Protein 8CEJ (pdb70)

Nearest PDB structures (foldseek):
  8cej-assembly1_A  TM=1.002E+00  e=1.062E-87  Clostridium kluyveri
  5j78-assembly1_D  TM=9.668E-01  e=7.598E-51  Parageobacillus thermoglucosidasius
  3k9d-assembly2_D  TM=9.481E-01  e=7.884E-47  Listeria monocytogenes
  3my7-assembly1_A  TM=9.091E-01  e=6.651E-41  Vibrio parahaemolyticus RIMD 2210633
  3my7-assembly2_B  TM=9.065E-01  e=4.786E-40  Vibrio parahaemolyticus RIMD 2210633

Radius of gyration: 41.19 Å; Cα contacts (8 Å, |Δi|>4): 4162; chains: 4; bounding box: 90×141×140 Å

Secondary structure (DSSP, 8-state):
--HHHHHHHHHHHHHHHTT--HHHHHHHHHHHHHHHHHTHHHHHHHHHHHHT-S-HHHHHHHHHHHHHHHHHHHTT---SEEEEEEGGGTEEEEEEE--EEEEE--SSSTTHHHHHHHHHHHHTT-EEEEE--GGGHHHHHHHHHHHHHHHHHTTPPTTSEEE--S--HHHHHHHHHHSSEEEE-S-HHHHHHHTTSSS-EEE-----BEEEE-TTS-HHHHHHHHHHHHSGGGGT-TTSB-EEEEEGGGHHHHHHHHHHTTEEEE--HHHHHHHHHHHEETTEE-GGGTT--HHHHHHHHT----TT--EEEEE-SSSGGG-GGGS---SSEEEEEEESSHHHHHHHHHHHHHHTTTTSEEEEE-S-HHHHHHHHHHS--SEEEESS-GGGGG--TTS-SPP-S-B--TTTTT-S-SSB--GGGGEEEEE-----SSPPPP-HHHHH-/--HHHHHHHHHHHHHHHTT--HHHHHHHHHHHHHHHHHTHHHHHHHHHHHHT-S-HHHHHHHHHHHHHHHHHHHTT---SEEEEEETTTTEEEEEEE--EEEEE--SSSTTHHHHHHHHHHHHTT-EEEEE--GGGHHHHHHHHHHHHHHHHHTTPPTTSEEE-SS--HHHHHHHHHTSSEEEE-S-HHHHHHHTTSSS-EEE-----BEEEE-TTS-HHHHHHHHHHHHHGGGGTSTTSB-EEEEEGGGHHHHHHHHHHTTEEEE--HHHHHHHHHHHEETTEEPGGGTT--HHHHHHHHT----TT--EEEEE-SSSGGG-GGGS--SSSEEEEEEESSHHHHHHHHHHHHHHTTTTSEEEEE-S-HHHHHHHHHHSS-SEEEESS-GGGGG--TTS-SPP-S-B--TTTTT-S-SSB--GGGGEEEEE------SPPPP-HHHHH-/--HHHHHHHHHHHHHHHTT--HHHHHHHHHHHHHHHHHTHHHHHHHHHHHHT-S-HHHHHHHHHHHHHHHHHHHTT---SEEEEEETTTTEEEEEEE--EEEEE--SSSTTHHHHHHHHHHHHTT-EEEEE--GGGHHHHHHHHHHHHHHHHHTTPPTTSEEE-SS--HHHHHHHHHHSSEEEE-S-HHHHHHHTTSSS-EEE-PPP-BEEEEPTTS-HHHHHHHHHHHHHGGGG--TTSB-EEEEESTTHHHHHHHHHHTTEEEE--HHHHHHHHHHHEETTEE-GGGTT--HHHHHHHHT----TT--EEEEE-S-SGGG-GGGS--SSSEEEEEEESSHHHHHHHHHHHHTTTTTTSEEEEE-S-HHHHHHHHHHS--SEEEESS-GGGGG--TTS-SPP-S-B--TTTTT-S-SSB--GGGSEEEEE-----TTPPPP-HHHHH-/--HHHHHHHHHHHHHHHHT--HHHHHHHHHHHHHHHHHTHHHHHHHHHHHH--S-HHHHHHHHHHHHHHHHHHHTT---SEEEEEETTTTEEEEEEE--EEEEE--SSSTTHHHHHHHHHHHHTT-EEEEE--GGGHHHHHHHHHHHHHHHHHTTPPTTSEEE-SS--HHHHHHHHHHSSEEEE-S-HHHHHHHTTSSS-EEE-----EEEEE-TTS-HHHHHHHHHHHHSGGGGT-TTSEEEEEEEGGGHHHHHHHHHHTTEEEE--HHHHHHHHHHHEETTEE-GGGTT--HHHHHHHHT----TT--EEEEE-S-SGGG-GGGS---SSEEEEEEESSHHHHHHHHHHHHHHTTTTSEEEEE-S-HHHHHHHHHHS--SEEEESS-GGGGG--TTS-SPP-S-B--TTTTT-S-SSB--GGGGEEEEEEE---SSPPPP-HHHHH-

Organism: Clostridium kluyveri (strain ATCC 8527 / DSM 555 / NBRC 12016 / NCIMB 10680 / K1) (NCBI:txid431943)

Foldseek 3Di:
DALVVLQVLQQVQLVVLLPDALVRLLVLLLLLLVLLLVCQQVLLVCLCVQLVFFDSVLSNVVSNFQSVQQSVQLNPQHAHAFRDDDVVQQKTKTWAFLEEEEEEEESLNLQSALSQVLSLRSSNSHAYEYEYDQSRLVSNVVSLVSSQVVCVVVVRRPSSYHYDRDDDPVRSLVNLLSTQEYEYEYALVSQVSNVVSPHHYFYAFAAQAEEEEAPPFDLLLVLQQLLCQCLRRQQQQRQHYAAYAYAPVCQVVNVVSNVVNAEAEDEDPVLLVLLQVQQDDPLHGDPVAQNHAPVVSCVSSVHDDDPRHRAYEYEAPAAAPSGSSLERGNGRYYYYHHDHHLVVSLVSLQRSVVNGHFQAEYEYEDPDVVSVVVSVVPGRYLYYHYSHGSSCLQPDPPDDANHASGQHRPVSRPGPDSGHDGSVVRIDMDIPRDDDDPDDDADPVRVVD/DALVVLQVLQQVQLVVLLPDDLVLLLVLLLLLLVLLLVCQLVLLVLLCVLLVFFDSVLSNVVSNFQSVQQSVVCNPADAAAFGDDDVVQQKTKTWAFLEEEEEEEESLNLQSALSQVLSLRSSNSYAYEYEYDQSRQPSNVVSLVSSVVSCVVSPRDPSSYHYDHPADPVRSLVNLLSTREYEFEYDLVRVVSNVVNPHHYFAAFAAQAEEEEDPPFPLLLVLQQLLCQLLRRQQQARQHYAAYEYAPVCQVVNVVSNVVNQEDEDDDPVLLVLLQVQQDPPLHGDPVQQNHAPVVSCVSSVHDDDPRHRAYEYEACAAAPSGSSLERGNGRYYYYHYDNDLVVSLVSQQRSVVRGHFQAEYEYEDPPVVSQVVSVVPGRYLYYHYSHHSSCLQDDPPDDANHGSGAHRPVSRPGPDSGHDGSVVRIDIDMDGDDDPPDDDDDPVRPVD/DALVVLQVLQQVQLVVLLPDALVLLLVLLLLLLVLLLVCQQVLLVLLCVQLVFFDSVLSNVVSNFQSVQQNVQCNPQHQAAWRDDDVVQQKTKTWAFQEEEEEEEESLNLQSALSQVLSLRSSNSYAYEYEYDPSRQVSNVVSQVSSQVSCVVSVRDPSSYHYDPPRDPVRSLVNLLSTAEYEFEYDLVSVVSNVVNPHHYFAAFAAQAAEEEDPPFPLLLVLLQLLCQLLRRQQQFRQHHQAYAYAPVCQVVNVVSNVVVQEDEDDDPVLLVLLQVQQDDPLHGDPVQQNHAPVVSCVNSVHDDDPRHRAYEYEAPAAAPSGSSLERGNGRYYYYHYDHDLVVSLVRQQNSVVRGHFQAEYEYEDPPVVSVVVNVVPGRYLYYHYSHRSSCQQHDPPDDANHASGAHRPVSRVGPDSGHDGSVVRIDMDMDGDDDPVDDDADPVRPVD/DALVVLQVLQQVLLVVLLPDALVLLLVLLLLLLVLLLVCQQVLLVVLCVLLVFFDSVLSNVVSNFQSVQQNVQCNPAHAAAWGDDDVVQQKTKTWAFLEEEEEEEESLNLQSALSQVLSLRSSNSYAYEYEYDLSRLVSNVVSQVSSVVVCVVSVRDPSSYHYDSDDDPVSSLVNLLSGQEYEYEYALVSVVSNVVNPHHYFYAFAAQAEEEEDPPFPLLLVLVQLLCQLLRRQQQARQHYQEYAYAPVCQVVNVVSNVVVQEAEDEPVVLVVLLQVQQDDVLHGDPVAQNHAPVVSCVSSVHDDDDRRSAYEYAACAAAPSGSSLERGNGRYYYYHYDHDLVVSLVRLQRSVVNGHFQAEYEYEDPDVVSVVVSVVPGRYLYYHYSHGSSCLQDDPPDDANHASGQHRPVSRPGPDSGHDGSVVRIDMDMDHDDDDPDDDQDPVRVVD

Solvent-accessible surface area: 74705 Å² total; per-residue (Å²): 136,53,8,147,82,14,12,104,94,0,79,82,2,21,164,119,0,77,92,42,40,15,119,95,0,20,81,4,0,109,16,0,2,122,10,0,98,80,39,0,89,71,0,0,87,61,0,15,47,31,7,81,24,10,42,68,83,25,6,20,50,6,3,54,58,26,2,26,5,7,43,79,46,6,84,108,74,106,1,25,24,102,48,115,123,26,109,131,158,18,22,20,24,22,0,85,19,47,10,1,0,0,0,11,6,12,26,17,17,2,6,2,0,0,0,4,0,0,0,6,0,0,0,0,26,0,0,0,0,0,4,7,59,86,138,0,78,132,1,0,24,45,0,3,111,40,0,50,41,40,5,172,153,82,60,15,21,142,47,1,3,13,40,13,125,58,30,72,200,134,19,10,103,63,0,3,71,35,0,37,0,0,0,0,12,26,48,50,57,74,6,118,30,0,80,73,11,80,93,88,5,27,1,15,7,56,0,0,0,1,0,3,0,10,67,68,19,81,17,65,83,1,0,76,14,0,3,69,0,0,68,42,0,20,0,4,19,44,2,0,1,2,1,1,0,0,0,45,131,39,18,66,74,1,16,21,12,0,34,59,26,23,7,22,44,8,71,8,118,73,14,4,71,90,0,23,52,9,0,12,83,158,31,131,30,18,87,88,0,25,1,50,32,11,53,29,0,1,91,50,3,40,8,106,12,28,24,42,24,90,0,0,0,0,66,9,136,15,26,5,141,150,4,28,0,1,39,24,1,43,0,2,0,0,1,2,10,99,2,106,83,24,112,71,0,2,93,17,0,40,38,0,2,120,59,36,5,21,0,1,0,1,2,1,1,2,121,66,77,146,29,22,170,92,0,37,114,59,9,12,20,29,8,34,0,50,46,38,24,1,27,26,0,2,2,21,128,133,31,80,53,55,17,0,12,2,8,0,0,4,95,121,13,149,12,66,25,57,82,8,2,7,17,94,18,0,13,69,66,40,145,79,44,145,182,73,175,156,70,175,136,70,60,172,138,118,99,182,110,152,49,15,135,91,14,12,105,93,0,87,87,0,19,156,112,0,67,89,40,48,19,118,89,0,23,80,4,0,102,20,0,2,116,12,0,99,80,45,0,82,64,0,1,103,52,1,20,74,27,7,85,24,10,33,73,91,22,5,19,50,7,2,55,49,24,2,22,8,7,44,88,40,7,81,101,68,122,0,27,25,101,44,113,116,38,105,130,161,18,29,17,19,21,0,92,14,44,10,1,0,0,0,8,6,11,25,18,21,3,6,1,0,0,0,6,1,0,0,8,0,0,0,0,24,0,0,0,0,0,4,3,57,77,139,0,72,136,2,0,20,41,0,2,102,40,0,49,48,45,4,132,149,83,60,12,21,106,49,2,2,13,43,18,117,52,24,68,205,144,23,10,116,71,1,2,62,39,0,50,0,0,0,0,13,30,44,78,50,78,8,151,32,0,79,77,14,74,97,87,6,25,1,19,7,56,1,0,0,2,0,4,0,9,83,67,14,78,17,63,90,1,0,81,20,0,4,67,0,0,71,42,0,20,0,4,19,45,3,0,1,1,0,0,0,0,0,42,128,29,13,57,84,1,14,23,11,1,37,59,22,22,7,22,42,7,60,9,136,99,20,4,79,102,0,21,53,8,0,11,108,152,32,153,41,14,78,97,0,24,1,47,33,11,47,36,0,0,83,31,1,36,10,110,10,41,67,62,26,96,0,0,0,0,69,11,126,13,30,4,154,151,2,28,0,0,42,31,0,43,0,2,0,0,0,2,13,85,2,95,76,24,93,62,0,4,100,15,0,59,38,0,2,121,70,48,3,18,0,0,0,2,3,1,2,1,115,63,86,133,27,26,168,76,1,40,109,62,10,9,18,29,8,32,0,46,47,38,22,1,21,24,0,2,1,22,129,140,33,76,54,52,15,0,14,1,9,0,0,3,84,108,8,188,12,66,26,58,69,7,4,7,30,94,14,0,12,72,60,37,144,89,30,148,178,69,173,159,71,176,134,63,49,162,119,122,96,191,109,140,67,4,139,94,16,5,85,90,0,92,84,1,16,155,115,0,64,90,42,49,16,114,95,0,18,79,4,0,100,19,0,1,121,10,0,98,84,42,0,80,74,0,1,95,46,1,22,86,34,5,76,26,11,40,77,108,22,5,20,50,7,3,57,52,23,2,22,7,7,41,87,42,4,82,100,76,101,0,26,25,103,46,110,116,43,99,141,161,18,28,14,22,24,0,96,16,43,10,2,0,0,0,8,7,13,28,19,21,2,6,0,0,0,0,5,0,0,0,7,0,0,0,0,25,0,0,0,0,0,6,5,64,74,144,0,76,139,1,0,22,38,0,4,103,36,0,52,54,51,5,160,158,76,58,13,23,126,50,2,3,14,29,9,127,73,26,55,193,144,23,6,116,68,0,4,68,36,0,47,0,0,0,0,12,29,45,79,47,75,9,155,32,0,80,74,12,78,94,83,7,26,1,16,5,63,1,0,0,1,0,3,0,8,80,70,15,80,18,64,86,1,0,80,16,0,5,66,0,0,71,43,0,19,0,3,19,45,3,0,1,0,0,0,0,0,0,40,128,30,10,59,70,2,15,22,10,1,36,61,24,22,9,21,41,7,66,11,108,109,19,1,78,79,0,23,51,2,0,12,89,156,26,141,47,15,83,110,0,24,1,52,34,12,56,42,0,1,89,33,1,38,7,119,5,41,71,68,24,99,0,0,0,0,67,11,123,12,29,8,145,148,5,25,0,0,24,26,0,43,0,2,0,0,0,1,13,86,3,94,76,24,93,66,0,6,94,18,0,45,37,0,3,130,64,49,3,22,0,0,0,1,2,1,1,1,114,68,79,135,34,21,170,87,1,37,109,59,11,10,19,28,10,31,1,45,42,43,25,0,25,26,0,3,2,22,123,138,36,77,52,52,14,0,13,2,13,0,0,4,96,111,7,189,12,64,27,57,71,6,3,9,22,106,21,0,10,74,52,38,142,87,32,145,186,61,181,156,68,180,135,72,56,169,147,119,96,189,108,141,59,11,152,98,12,14,96,71,0,85,74,2,20,137,118,0,61,92,46,44,20,126,91,0,21,81,3,0,102,17,0,1,120,12,0,99,80,38,0,86,71,0,0,88,58,1,21,48,33,7,77,23,10,44,66,100,20,7,22,49,8,2,54,56,27,4,25,5,7,46,74,41,5,88,101,65,116,0,26,24,107,49,128,117,38,100,142,161,18,26,17,25,20,0,101,22,54,7,1,0,0,0,10,6,12,24,16,25,2,6,2,0,0,0,3,0,0,0,5,0,0,0,0,24,0,0,0,0,0,6,5,57,89,136,0,59,136,2,0,30,43,0,4,111,36,0,50,43,46,6,171,154,83,58,12,21,147,61,2,3,12,33,14,98,73,27,67,189,118,24,6,90,63,2,2,72,33,0,41,1,0,0,0,14,28,48,69,56,76,7,153,28,0,79,79,11,80,88,86,5,33,1,14,7,56,0,0,0,2,0,2,0,11,109,68,19,86,17,60,85,1,0,80,14,0,4,66,0,0,62,44,0,20,0,2,19,44,2,0,1,0,1,0,0,0,5,43,144,33,12,65,76,1,14,22,12,2,34,52,28,25,8,20,43,7,66,11,66,100,20,0,75,85,0,15,55,11,0,12,105,153,31,152,43,16,78,109,0,27,1,49,33,12,49,34,0,0,85,43,1,35,9,121,5,45,73,35,17,93,0,0,1,0,55,10,119,13,26,5,142,151,1,24,0,1,42,24,0,43,0,2,0,0,1,2,11,106,8,118,79,31,109,57,0,0,88,14,0,45,38,0,2,121,58,47,3,20,0,1,0,0,3,1,1,2,120,71,78,139,29,23,168,83,0,37,117,55,11,12,20,27,6,36,1,45,46,39,22,1,25,26,0,2,3,21,128,134,33,78,49,47,16,0,14,1,9,1,0,4,84,111,10,181,12,63,24,56,67,6,1,7,27,74,18,0,12,66,62,38,141,75,62,141,197,68,184,159,68,176,132,71,57,171,127,120,98,188,90

Sequence (1796 aa):
VSIKELIEKAKVAQKKLEAYSQEQVDVLVKALGKVVYDNAEMFAKEAVEETEMGVYEDKVAKCHLKSGAIWNHIKDKKTVGIIKEEPERALVYVAKPKGVVAATTPITNPVVTPMCNAMAAIKGRNTIIVAPHPKAKKVSAHTVELMNAELKKLGAPENIIQIVEAPSREAAKELMESADVVIATGGAGRVKAAYSSGRPAYGVGPGNSQVIVDKGYDYNKAAQDIITGRKYDNGIICSSEQSVIAPAEDYDKVIAAFVENGAFYVEDEETVEKFRSTLFKDGKINSKIIGKSVQIIADLAGVKVPEGTKVIVLKGKGAGEKDVLCKEKMCPVLVALKYDTFEEAVEIAMANYMYEGAGHTAGIHSDNDENIRYAGTVLPISRLVVNQPATTAGGSFNNGFNPTTTLGCGSWGRNSISENLTYEHLINVSRIGYFNKEAKVPSYEEIWGVSIKELIEKAKVAQKKLEAYSQEQVDVLVKALGKVVYDNAEMFAKEAVEETEMGVYEDKVAKCHLKSGAIWNHIKDKKTVGIIKEEPERALVYVAKPKGVVAATTPITNPVVTPMCNAMAAIKGRNTIIVAPHPKAKKVSAHTVELMNAELKKLGAPENIIQIVEAPSREAAKELMESADVVIATGGAGRVKAAYSSGRPAYGVGPGNSQVIVDKGYDYNKAAQDIITGRKYDNGIICSSEQSVIAPAEDYDKVIAAFVENGAFYVEDEETVEKFRSTLFKDGKINSKIIGKSVQIIADLAGVKVPEGTKVIVLKGKGAGEKDVLCKEKMCPVLVALKYDTFEEAVEIAMANYMYEGAGHTAGIHSDNDENIRYAGTVLPISRLVVNQPATTAGGSFNNGFNPTTTLGCGSWGRNSISENLTYEHLINVSRIGYFNKEAKVPSYEEIWGVSIKELIEKAKVAQKKLEAYSQEQVDVLVKALGKVVYDNAEMFAKEAVEETEMGVYEDKVAKCHLKSGAIWNHIKDKKTVGIIKEEPERALVYVAKPKGVVAATTPITNPVVTPMCNAMAAIKGRNTIIVAPHPKAKKVSAHTVELMNAELKKLGAPENIIQIVEAPSREAAKELMESADVVIATGGAGRVKAAYSSGRPAYGVGPGNSQVIVDKGYDYNKAAQDIITGRKYDNGIICSSEQSVIAPAEDYDKVIAAFVENGAFYVEDEETVEKFRSTLFKDGKINSKIIGKSVQIIADLAGVKVPEGTKVIVLKGKGAGEKDVLCKEKMCPVLVALKYDTFEEAVEIAMANYMYEGAGHTAGIHSDNDENIRYAGTVLPISRLVVNQPATTAGGSFNNGFNPTTTLGCGSWGRNSISENLTYEHLINVSRIGYFNKEAKVPSYEEIWGVSIKELIEKAKVAQKKLEAYSQEQVDVLVKALGKVVYDNAEMFAKEAVEETEMGVYEDKVAKCHLKSGAIWNHIKDKKTVGIIKEEPERALVYVAKPKGVVAATTPITNPVVTPMCNAMAAIKGRNTIIVAPHPKAKKVSAHTVELMNAELKKLGAPENIIQIVEAPSREAAKELMESADVVIATGGAGRVKAAYSSGRPAYGVGPGNSQVIVDKGYDYNKAAQDIITGRKYDNGIICSSEQSVIAPAEDYDKVIAAFVENGAFYVEDEETVEKFRSTLFKDGKINSKIIGKSVQIIADLAGVKVPEGTKVIVLKGKGAGEKDVLCKEKMCPVLVALKYDTFEEAVEIAMANYMYEGAGHTAGIHSDNDENIRYAGTVLPISRLVVNQPATTAGGSFNNGFNPTTTLGCGSWGRNSISENLTYEHLINVSRIGYFNKEAKVPSYEEIWG

InterPro domains:
  IPR015590 Aldehyde dehydrogenase domain [PF00171] (3-265)
  IPR016161 Aldehyde/histidinol dehydrogenase [SSF53720] (6-435)
  IPR016162 Aldehyde dehydrogenase, N-terminal [G3DSA:3.40.605.10] (8-436)
  IPR016163 Aldehyde dehydrogenase, C-terminal [G3DSA:3.40.309.10] (214-398)

B-factor: mean 29.88, std 12.57, range [17.03, 198.78]

Structure (mmCIF, N/CA/C/O backbone):
data_8CEJ
#
_entry.id   8CEJ
#
_cell.length_a   141.890
_cell.length_b   190.650
_cell.length_c   190.330
_cell.angle_alpha   90.00
_cell.angle_beta   90.00
_cell.angle_gamma   90.00
#
_symmetry.space_group_name_H-M   'I 2 2 2'
#
loop_
_entity.id
_entity.type
_entity.pdbx_description
1 polymer 'Succinate-semialdehyde dehydrogenase (acetylating)'
2 non-polymer '(2E)-2-METHYLBUT-2-ENEDIOIC ACID'
3 non-polymer 'Mesaconyl Coenzme A'
4 water water
#
loop_
_atom_site.group_PDB
_atom_site.id
_atom_site.type_symbol
_atom_site.label_atom_id
_atom_site.label_alt_id
_atom_site.label_comp_id
_atom_site.label_asym_id
_atom_site.label_entity_id
_atom_site.label_seq_id
_atom_site.pdbx_PDB_ins_code
_atom_site.Cartn_x
_atom_site.Cartn_y
_atom_site.Cartn_z
_atom_site.occupancy
_atom_site.B_iso_or_equiv
_atom_site.auth_seq_id
_atom_site.auth_comp_id
_atom_site.auth_asym_id
_atom_site.auth_atom_id
_atom_site.pdbx_PDB_model_num
ATOM 1 N N . VAL A 1 5 ? -96.599 -59.510 -95.272 1.00 53.59 5 VAL A N 1
ATOM 2 C CA . VAL A 1 5 ? -95.945 -58.520 -96.118 1.00 50.85 5 VAL A CA 1
ATOM 3 C C . VAL A 1 5 ? -94.433 -58.703 -96.070 1.00 49.03 5 VAL A C 1
ATOM 4 O O . VAL A 1 5 ? -93.789 -58.372 -95.073 1.00 48.12 5 VAL A O 1
ATOM 8 N N . SER A 1 6 ? -93.870 -59.231 -97.152 1.00 48.47 6 SER A N 1
ATOM 9 C CA . SER A 1 6 ? -92.436 -59.457 -97.210 1.00 45.33 6 SER A CA 1
ATOM 10 C C . SER A 1 6 ? -91.695 -58.135 -97.407 1.00 43.99 6 SER A C 1
ATOM 11 O O . SER A 1 6 ? -92.286 -57.090 -97.700 1.00 44.56 6 SER A O 1
ATOM 14 N N . ILE A 1 7 ? -90.373 -58.195 -97.243 1.00 40.13 7 ILE A N 1
ATOM 15 C CA . ILE A 1 7 ? -89.552 -56.994 -97.352 1.00 37.59 7 ILE A CA 1
ATOM 16 C C . ILE A 1 7 ? -89.545 -56.474 -98.784 1.00 38.13 7 ILE A C 1
ATOM 17 O O . ILE A 1 7 ? -89.523 -55.259 -99.017 1.00 38.40 7 ILE A O 1
ATOM 22 N N . LYS A 1 8 ? -89.569 -57.379 -99.767 1.00 39.58 8 LYS A N 1
ATOM 23 C CA . LYS A 1 8 ? -89.613 -56.949 -101.161 1.00 39.23 8 LYS A CA 1
ATOM 24 C C . LYS A 1 8 ? -90.886 -56.173 -101.468 1.00 42.77 8 LYS A C 1
ATOM 25 O O . LYS A 1 8 ? -90.883 -55.292 -102.336 1.00 42.25 8 LYS A O 1
ATOM 31 N N . GLU A 1 9 ? -91.981 -56.481 -100.769 1.00 48.17 9 GLU A N 1
ATOM 32 C CA . GLU A 1 9 ? -93.208 -55.713 -100.948 1.00 48.11 9 GLU A CA 1
ATOM 33 C C . GLU A 1 9 ? -93.088 -54.332 -100.316 1.00 47.52 9 GLU A C 1
ATOM 34 O O . GLU A 1 9 ? -93.527 -53.335 -100.901 1.00 47.67 9 GLU A O 1
ATOM 40 N N . LEU A 1 10 ? -92.495 -54.256 -99.122 1.00 42.31 10 LEU A N 1
ATOM 41 C CA . LEU A 1 10 ? -92.307 -52.966 -98.466 1.00 39.44 10 LEU A CA 1
ATOM 42 C C . LEU A 1 10 ? -91.405 -52.056 -99.290 1.00 38.66 10 LEU A C 1
ATOM 43 O O . LEU A 1 10 ? -91.643 -50.845 -99.375 1.00 37.24 10 LEU A O 1
ATOM 48 N N . ILE A 1 11 ? -90.366 -52.622 -99.907 1.00 38.69 11 ILE A N 1
ATOM 49 C CA . ILE A 1 11 ? -89.460 -51.825 -100.727 1.00 37.78 11 ILE A CA 1
ATOM 50 C C . ILE A 1 11 ? -90.177 -51.301 -101.965 1.00 39.50 11 ILE A C 1
ATOM 51 O O . ILE A 1 11 ? -90.024 -50.131 -102.338 1.00 38.72 11 ILE A O 1
ATOM 56 N N . GLU A 1 12 ? -90.975 -52.150 -102.616 1.00 39.81 12 GLU A N 1
ATOM 57 C CA . GLU A 1 12 ? -91.678 -51.721 -103.821 1.00 39.12 12 GLU A CA 1
ATOM 58 C C . GLU A 1 12 ? -92.727 -50.662 -103.509 1.00 37.30 12 GLU A C 1
ATOM 59 O O . GLU A 1 12 ? -92.919 -49.724 -104.292 1.00 38.22 12 GLU A O 1
ATOM 65 N N . LYS A 1 13 ? -93.419 -50.792 -102.376 1.00 36.87 13 LYS A N 1
ATOM 66 C CA . LYS A 1 13 ? -94.363 -49.755 -101.978 1.00 35.08 13 LYS A CA 1
ATOM 67 C C . LYS A 1 13 ? -93.651 -48.453 -101.641 1.00 34.10 13 LYS A C 1
ATOM 68 O O . LYS A 1 13 ? -94.195 -47.369 -101.882 1.00 33.48 13 LYS A O 1
ATOM 74 N N . ALA A 1 14 ? -92.438 -48.537 -101.093 1.00 34.32 14 ALA A N 1
ATOM 75 C CA . ALA A 1 14 ? -91.686 -47.337 -100.746 1.00 32.59 14 ALA A CA 1
ATOM 76 C C . ALA A 1 14 ? -91.117 -46.652 -101.982 1.00 32.61 14 ALA A C 1
ATOM 77 O O . ALA A 1 14 ? -91.054 -45.419 -102.035 1.00 32.30 14 ALA A O 1
ATOM 79 N N . LYS A 1 15 ? -90.700 -47.429 -102.983 1.00 33.13 15 LYS A N 1
ATOM 80 C CA . LYS A 1 15 ? -90.163 -46.830 -104.201 1.00 32.02 15 LYS A CA 1
ATOM 81 C C . LYS A 1 15 ? -91.260 -46.156 -105.016 1.00 32.05 15 LYS A C 1
ATOM 82 O O . LYS A 1 15 ? -91.023 -45.120 -105.648 1.00 30.99 15 LYS A O 1
ATOM 88 N N . VAL A 1 16 ? -92.464 -46.731 -105.018 1.00 33.43 16 VAL A N 1
ATOM 89 C CA . VAL A 1 16 ? -93.580 -46.105 -105.719 1.00 31.74 16 VAL A CA 1
ATOM 90 C C . VAL A 1 16 ? -93.982 -44.808 -105.029 1.00 31.41 16 VAL A C 1
ATOM 91 O O . VAL A 1 16 ? -94.219 -43.787 -105.686 1.00 31.83 16 VAL A O 1
ATOM 95 N N . ALA A 1 17 ? -94.057 -44.824 -103.696 1.00 32.94 17 ALA A N 1
ATOM 96 C CA . ALA A 1 17 ? -94.451 -43.627 -102.960 1.00 32.16 17 ALA A CA 1
ATOM 97 C C . ALA A 1 17 ? -93.400 -42.530 -103.078 1.00 31.85 17 ALA A C 1
ATOM 98 O O . ALA A 1 17 ? -93.741 -41.343 -103.139 1.00 31.44 17 ALA A O 1
ATOM 100 N N . GLN A 1 18 ? -92.119 -42.905 -103.108 1.00 30.6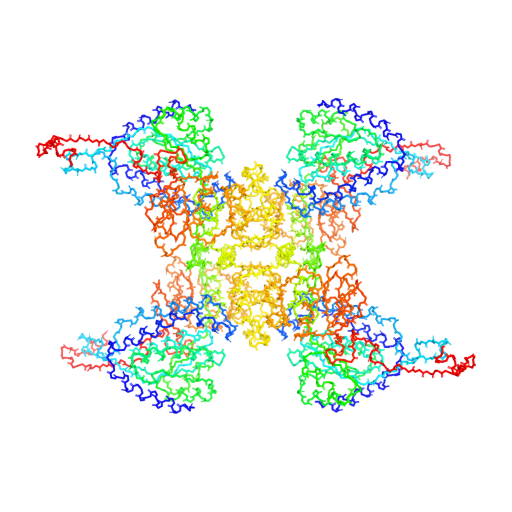6 18 GLN A N 1
ATOM 101 C CA . GLN A 1 18 ? -91.063 -41.904 -103.215 1.00 28.77 18 GLN A CA 1
ATOM 102 C C . GLN A 1 18 ? -91.118 -41.188 -104.557 1.00 29.16 18 GLN A C 1
ATOM 103 O O . GLN A 1 18 ? -90.935 -39.967 -104.622 1.00 29.19 18 GLN A O 1
ATOM 109 N N . LYS A 1 19 ? -91.370 -41.929 -105.638 1.00 29.64 19 LYS A N 1
ATOM 110 C CA . LYS A 1 19 ? -91.511 -41.295 -106.944 1.00 29.45 19 LYS A CA 1
ATOM 111 C C . LYS A 1 19 ? -92.718 -40.367 -106.980 1.00 29.17 19 LYS A C 1
ATOM 112 O O . LYS A 1 19 ? -92.717 -39.374 -107.716 1.00 29.95 19 LYS A O 1
ATOM 118 N N . LYS A 1 20 ? -93.754 -40.673 -106.196 1.00 29.61 20 LYS A N 1
ATOM 119 C CA . LYS A 1 20 ? -94.860 -39.735 -106.036 1.00 29.25 20 LYS A CA 1
ATOM 120 C C . LYS A 1 20 ? -94.451 -38.551 -105.170 1.00 29.78 20 LYS A C 1
ATOM 121 O O . LYS A 1 20 ? -94.779 -37.400 -105.483 1.00 29.17 20 LYS A O 1
ATOM 127 N N . LEU A 1 21 ? -93.733 -38.815 -104.076 1.00 30.19 21 LEU A N 1
ATOM 128 C CA . LEU A 1 21 ? -93.287 -37.751 -103.187 1.00 29.59 21 LEU A CA 1
ATOM 129 C C . LEU A 1 21 ? -92.254 -36.844 -103.843 1.00 29.40 21 LEU A C 1
ATOM 130 O O . LEU A 1 21 ? -92.127 -35.682 -103.443 1.00 29.12 21 LEU A O 1
ATOM 135 N N . GLU A 1 22 ? -91.522 -37.341 -104.843 1.00 28.64 22 GLU A N 1
ATOM 136 C CA . GLU A 1 22 ? -90.500 -36.521 -105.485 1.00 27.48 22 GLU A CA 1
ATOM 137 C C . GLU A 1 22 ? -91.109 -35.323 -106.204 1.00 28.01 22 GLU A C 1
ATOM 138 O O . GLU A 1 22 ? -90.448 -34.290 -106.359 1.00 27.81 22 GLU A O 1
ATOM 144 N N . ALA A 1 23 ? -92.367 -35.433 -106.636 1.00 28.64 23 ALA A N 1
ATOM 145 C CA . ALA A 1 23 ? -93.047 -34.324 -107.296 1.00 27.97 23 ALA A CA 1
ATOM 146 C C . ALA A 1 23 ? -93.472 -33.226 -106.329 1.00 28.34 23 ALA A C 1
ATOM 147 O O . ALA A 1 23 ? -93.992 -32.200 -106.780 1.00 27.49 23 ALA A O 1
ATOM 149 N N . TYR A 1 24 ? -93.268 -33.412 -105.028 1.00 29.18 24 TYR A N 1
ATOM 150 C CA . TYR A 1 24 ? -93.659 -32.409 -104.050 1.00 28.30 24 TYR A CA 1
ATOM 151 C C . TYR A 1 24 ? -92.717 -31.211 -104.091 1.00 28.87 24 TYR A C 1
ATOM 152 O O . TYR A 1 24 ? -91.524 -31.336 -104.382 1.00 28.70 24 TYR A O 1
ATOM 161 N N . SER A 1 25 ? -93.269 -30.041 -103.793 1.00 28.94 25 SER A N 1
ATOM 162 C CA . SER A 1 25 ? -92.490 -28.818 -103.713 1.00 28.11 25 SER A CA 1
ATOM 163 C C . SER A 1 25 ? -91.953 -28.628 -102.298 1.00 28.58 25 SER A C 1
ATOM 164 O O . SER A 1 25 ? -92.274 -29.381 -101.376 1.00 28.88 25 SER A O 1
ATOM 167 N N . GLN A 1 26 ? -91.121 -27.596 -102.133 1.00 28.92 26 GLN A N 1
ATOM 168 C CA . GLN A 1 26 ? -90.571 -27.295 -100.815 1.00 29.57 26 GLN A CA 1
ATOM 169 C C . GLN A 1 26 ? -91.678 -26.995 -99.814 1.00 30.55 26 GLN A C 1
ATOM 170 O O . GLN A 1 26 ? -91.600 -27.403 -98.649 1.00 30.28 26 GLN A O 1
ATOM 176 N N . GLU A 1 27 ? -92.723 -26.292 -100.252 1.00 29.41 27 GLU A N 1
ATOM 177 C CA . GLU A 1 27 ? -93.823 -25.956 -99.354 1.00 29.69 27 GLU A CA 1
ATOM 178 C C . GLU A 1 27 ? -94.661 -27.186 -99.030 1.00 28.94 27 GLU A C 1
ATOM 179 O O . GLU A 1 27 ? -95.005 -27.427 -97.867 1.00 29.94 27 GLU A O 1
ATOM 185 N N . GLN A 1 28 ? -94.998 -27.980 -100.049 1.00 28.01 28 GLN A N 1
ATOM 186 C CA . GLN A 1 28 ? -95.806 -29.175 -99.826 1.00 28.88 28 GLN A CA 1
ATOM 187 C C . GLN A 1 28 ? -95.072 -30.201 -98.973 1.00 29.43 28 GLN A C 1
ATOM 188 O O . GLN A 1 28 ? -95.711 -30.997 -98.275 1.00 30.18 28 GLN A O 1
ATOM 194 N N . VAL A 1 29 ? -93.740 -30.201 -99.016 1.00 29.41 29 VAL A N 1
ATOM 195 C CA . VAL A 1 29 ? -92.969 -31.092 -98.157 1.00 29.09 29 VAL A CA 1
ATOM 196 C C . VAL A 1 29 ? -93.024 -30.614 -96.711 1.00 29.06 29 VAL A C 1
ATOM 197 O O . VAL A 1 29 ? -93.280 -31.399 -95.790 1.00 29.28 29 VAL A O 1
ATOM 201 N N . ASP A 1 30 ? -92.794 -29.315 -96.494 1.00 28.97 30 ASP A N 1
ATOM 202 C CA . ASP A 1 30 ? -92.755 -28.778 -95.137 1.00 28.82 30 ASP A CA 1
ATOM 203 C C . ASP A 1 30 ? -94.087 -28.950 -94.420 1.00 30.25 30 ASP A C 1
ATOM 204 O O . ASP A 1 30 ? -94.118 -29.056 -93.189 1.00 30.87 30 ASP A O 1
ATOM 209 N N . VAL A 1 31 ? -95.193 -28.974 -95.166 1.00 31.83 31 VAL A N 1
ATOM 210 C CA . VAL A 1 31 ? -96.497 -29.196 -94.548 1.00 32.05 31 VAL A CA 1
ATOM 211 C C . VAL A 1 31 ? -96.553 -30.577 -93.907 1.00 32.97 31 VAL A C 1
ATOM 212 O O . VAL A 1 31 ? -97.052 -30.739 -92.787 1.00 33.99 31 VAL A O 1
ATOM 216 N N . LEU A 1 32 ? -96.030 -31.591 -94.600 1.00 31.36 32 LEU A N 1
ATOM 217 C CA . LEU A 1 32 ? -96.054 -32.945 -94.058 1.00 30.39 32 LEU A CA 1
ATOM 218 C C . LEU A 1 32 ? -95.112 -33.083 -92.869 1.00 29.11 32 LEU A C 1
ATOM 219 O O . LEU A 1 32 ? -95.438 -33.763 -91.889 1.00 28.20 32 LEU A O 1
ATOM 224 N N . VAL A 1 33 ? -93.943 -32.444 -92.936 1.00 28.12 33 VAL A N 1
ATOM 225 C CA . VAL A 1 33 ? -92.945 -32.606 -91.884 1.00 27.49 33 VAL A CA 1
ATOM 226 C C . VAL A 1 33 ? -93.416 -31.958 -90.588 1.00 27.05 33 VAL A C 1
ATOM 227 O O . VAL A 1 33 ? -93.187 -32.490 -89.495 1.00 27.80 33 VAL A O 1
ATOM 231 N N . LYS A 1 34 ? -94.086 -30.808 -90.684 1.00 27.89 34 LYS A N 1
ATOM 232 C CA . LYS A 1 34 ? -94.561 -30.132 -89.482 1.00 27.95 34 LYS A CA 1
ATOM 233 C C . LYS A 1 34 ? -95.601 -30.970 -88.750 1.00 28.79 34 LYS A C 1
ATOM 234 O O . LYS A 1 34 ? -95.600 -31.037 -87.515 1.00 29.20 34 LYS A O 1
ATOM 240 N N . ALA A 1 35 ? -96.493 -31.625 -89.497 1.00 28.07 35 ALA A N 1
ATOM 241 C CA . ALA A 1 35 ? -97.538 -32.426 -88.871 1.00 27.33 35 ALA A CA 1
ATOM 242 C C . ALA A 1 35 ? -96.978 -33.686 -88.225 1.00 27.65 35 ALA A C 1
ATOM 243 O O . ALA A 1 35 ? -97.562 -34.197 -87.262 1.00 28.40 35 ALA A O 1
ATOM 245 N N . LEU A 1 36 ? -95.857 -34.203 -88.737 1.00 27.42 36 LEU A N 1
ATOM 246 C CA . LEU A 1 36 ? -95.259 -35.396 -88.145 1.00 27.34 36 LEU A CA 1
ATOM 247 C C . LEU A 1 36 ? -94.778 -35.125 -86.727 1.00 27.14 36 LEU A C 1
ATOM 248 O O . LEU A 1 36 ? -94.991 -35.942 -85.824 1.00 28.38 36 LEU A O 1
ATOM 253 N N . GLY A 1 37 ? -94.122 -33.984 -86.512 1.00 25.07 37 GLY A N 1
ATOM 254 C CA . GLY A 1 37 ? -93.673 -33.639 -85.176 1.00 25.97 37 GLY A CA 1
ATOM 255 C C . GLY A 1 37 ? -94.782 -33.148 -84.274 1.00 27.23 37 GLY A C 1
ATOM 256 O O . GLY A 1 37 ? -94.714 -33.327 -83.054 1.00 27.64 37 GLY A O 1
ATOM 257 N N . LYS A 1 38 ? -95.817 -32.531 -84.847 1.00 27.62 38 LYS A N 1
ATOM 258 C CA . LYS A 1 38 ? -96.900 -32.000 -84.027 1.00 28.38 38 LYS A CA 1
ATOM 259 C C . LYS A 1 38 ? -97.723 -33.117 -83.398 1.00 29.05 38 LYS A C 1
ATOM 260 O O . LYS A 1 38 ? -98.148 -33.005 -82.243 1.00 29.27 38 LYS A O 1
ATOM 266 N N . VAL A 1 39 ? -97.954 -34.206 -84.137 1.00 28.05 39 VAL A N 1
ATOM 267 C CA . VAL A 1 39 ? -98.774 -35.289 -83.602 1.00 29.16 39 VAL A CA 1
ATOM 268 C C . VAL A 1 39 ? -98.036 -36.029 -82.491 1.00 29.22 39 VAL A C 1
ATOM 269 O O . VAL A 1 39 ? -98.666 -36.587 -81.584 1.00 29.21 39 VAL A O 1
ATOM 273 N N . VAL A 1 40 ? -96.701 -36.042 -82.529 1.00 28.05 40 VAL A N 1
ATOM 274 C CA . VAL A 1 40 ? -95.942 -36.621 -81.426 1.00 27.86 40 VAL A CA 1
ATOM 275 C C . VAL A 1 40 ? -95.952 -35.682 -80.230 1.00 27.04 40 VAL A C 1
ATOM 276 O O . VAL A 1 40 ? -95.968 -36.128 -79.076 1.00 26.52 40 VAL A O 1
ATOM 280 N N . TYR A 1 41 ? -95.950 -34.372 -80.481 1.00 28.48 41 TYR A N 1
ATOM 281 C CA . TYR A 1 41 ? -96.062 -33.404 -79.396 1.00 28.36 41 TYR A CA 1
ATOM 282 C C . TYR A 1 41 ? -97.435 -33.482 -78.738 1.00 29.26 41 TYR A C 1
ATOM 283 O O . TYR A 1 41 ? -97.545 -33.476 -77.507 1.00 29.00 41 TYR A O 1
ATOM 292 N N . ASP A 1 42 ? -98.497 -33.562 -79.546 1.00 27.98 42 ASP A N 1
ATOM 293 C CA . ASP A 1 42 ? -99.852 -33.525 -79.007 1.00 28.46 42 ASP A CA 1
ATOM 294 C C . ASP A 1 42 ? -100.258 -34.833 -78.338 1.00 27.83 42 ASP A C 1
ATOM 295 O O . ASP A 1 42 ? -101.206 -34.839 -77.546 1.00 29.09 42 ASP A O 1
ATOM 300 N N . ASN A 1 43 ? -99.572 -35.936 -78.635 1.00 29.61 43 ASN A N 1
ATOM 301 C CA . ASN A 1 43 ? -99.867 -37.231 -78.032 1.00 29.40 43 ASN A CA 1
ATOM 302 C C . ASN A 1 43 ? -98.709 -37.720 -77.169 1.00 28.83 43 ASN A C 1
ATOM 303 O O . ASN A 1 43 ? -98.466 -38.924 -77.071 1.00 29.10 43 ASN A O 1
ATOM 308 N N . ALA A 1 44 ? -97.992 -36.792 -76.532 1.00 27.53 44 ALA A N 1
ATOM 309 C CA . ALA A 1 44 ? -96.800 -37.163 -75.777 1.00 26.64 44 ALA A CA 1
ATOM 310 C C . ALA A 1 44 ? -97.151 -37.964 -74.529 1.00 26.41 44 ALA A C 1
ATOM 311 O O . ALA A 1 44 ? -96.427 -38.897 -74.163 1.00 26.32 44 ALA A O 1
ATOM 313 N N . GLU A 1 45 ? -98.255 -37.617 -73.862 1.00 27.71 45 GLU A N 1
ATOM 314 C CA . GLU A 1 45 ? -98.628 -38.322 -72.639 1.00 27.32 45 GLU A CA 1
ATOM 315 C C . GLU A 1 45 ? -98.988 -39.775 -72.923 1.00 27.17 45 GLU A C 1
ATOM 316 O O . GLU A 1 45 ? -98.658 -40.667 -72.133 1.00 25.99 45 GLU A O 1
ATOM 322 N N . MET A 1 46 ? -99.662 -40.033 -74.045 1.00 27.14 46 MET A N 1
ATOM 323 C CA . MET A 1 46 ? -100.046 -41.402 -74.374 1.00 27.06 46 MET A CA 1
ATOM 324 C C . MET A 1 46 ? -98.842 -42.225 -74.813 1.00 27.27 46 MET A C 1
ATOM 325 O O . MET A 1 46 ? -98.695 -43.383 -74.406 1.00 26.63 46 MET A O 1
ATOM 330 N N . PHE A 1 47 ? -97.971 -41.646 -75.644 1.00 27.32 47 PHE A N 1
ATOM 331 C CA . PHE A 1 47 ? -96.799 -42.376 -76.117 1.00 26.22 47 PHE A CA 1
ATOM 332 C C . PHE A 1 47 ? -95.843 -42.697 -74.976 1.00 25.13 47 PHE A C 1
ATOM 333 O O . PHE A 1 47 ? -95.280 -43.796 -74.923 1.00 25.74 47 PHE A O 1
ATOM 341 N N . ALA A 1 48 ? -95.648 -41.753 -74.053 1.00 26.74 48 ALA A N 1
ATOM 342 C CA . ALA A 1 48 ? -94.702 -41.973 -72.965 1.00 26.08 48 ALA A CA 1
ATOM 343 C C . ALA A 1 48 ? -95.200 -43.041 -72.001 1.00 26.27 48 ALA A C 1
ATOM 344 O O . ALA A 1 48 ? -94.408 -43.842 -71.491 1.00 26.07 48 ALA A O 1
ATOM 346 N N . LYS A 1 49 ? -96.508 -43.070 -71.734 1.00 25.72 49 LYS A N 1
ATOM 347 C CA . LYS A 1 49 ? -97.048 -44.091 -70.843 1.00 25.01 49 LYS A CA 1
ATOM 348 C C . LYS A 1 49 ? -96.916 -45.481 -71.453 1.00 25.44 49 LYS A C 1
ATOM 349 O O . LYS A 1 49 ? -96.619 -46.450 -70.746 1.00 25.73 49 LYS A O 1
ATOM 355 N N . GLU A 1 50 ? -97.124 -45.597 -72.766 1.00 27.47 50 GLU A N 1
ATOM 356 C CA . GLU A 1 50 ? -97.017 -46.898 -73.417 1.00 26.95 50 GLU A CA 1
ATOM 357 C C . GLU A 1 50 ? -95.564 -47.335 -73.553 1.00 26.24 50 GLU A C 1
ATOM 358 O O . GLU A 1 50 ? -95.250 -48.518 -73.381 1.00 26.35 50 GLU A O 1
ATOM 364 N N . ALA A 1 51 ? -94.665 -46.397 -73.862 1.00 26.40 51 ALA A N 1
ATOM 365 C CA . ALA A 1 51 ? -93.262 -46.752 -74.052 1.00 25.51 51 ALA A CA 1
ATOM 366 C C . ALA A 1 51 ? -92.621 -47.211 -72.748 1.00 24.74 51 ALA A C 1
ATOM 367 O O . ALA A 1 51 ? -91.818 -48.151 -72.743 1.00 25.17 51 ALA A O 1
ATOM 369 N N . VAL A 1 52 ? -92.962 -46.561 -71.634 1.00 25.60 52 VAL A N 1
ATOM 370 C CA . VAL A 1 52 ? -92.393 -46.947 -70.346 1.00 25.49 52 VAL A CA 1
ATOM 371 C C . VAL A 1 52 ? -92.897 -48.323 -69.928 1.00 26.22 52 VAL A C 1
ATOM 372 O O . VAL A 1 52 ? -92.121 -49.173 -69.474 1.00 25.46 52 VAL A O 1
ATOM 376 N N . GLU A 1 53 ? -94.195 -48.574 -70.087 1.00 24.99 53 GLU A N 1
ATOM 377 C CA . GLU A 1 53 ? -94.788 -49.805 -69.584 1.00 25.09 53 GLU A CA 1
ATOM 378 C C . GLU A 1 53 ? -94.646 -50.980 -70.543 1.00 25.54 53 GLU A C 1
ATOM 379 O O . GLU A 1 53 ? -94.925 -52.115 -70.144 1.00 28.59 53 GLU A O 1
ATOM 385 N N . GLU A 1 54 ? -94.213 -50.745 -71.782 1.00 26.01 54 GLU A N 1
ATOM 386 C CA . GLU A 1 54 ? -93.900 -51.815 -72.725 1.00 26.27 54 GLU A CA 1
ATOM 387 C C . GLU A 1 54 ? -92.427 -52.200 -72.704 1.00 25.49 54 GLU A C 1
ATOM 388 O O . GLU A 1 54 ? -92.095 -53.387 -72.633 1.00 26.33 54 GLU A O 1
ATOM 394 N N . THR A 1 55 ? -91.532 -51.216 -72.781 1.00 26.77 55 THR A N 1
ATOM 395 C CA . THR A 1 55 ? -90.102 -51.479 -72.715 1.00 26.33 55 THR A CA 1
ATOM 396 C C . THR A 1 55 ? -89.615 -51.728 -71.295 1.00 27.07 55 THR A C 1
ATOM 397 O O . THR A 1 55 ? -88.462 -52.136 -71.118 1.00 26.80 55 THR A O 1
ATOM 401 N N . GLU A 1 56 ? -90.463 -51.487 -70.291 1.00 25.52 56 GLU A N 1
ATOM 402 C CA . GLU A 1 56 ? -90.133 -51.709 -68.882 1.00 26.30 56 GLU A CA 1
ATOM 403 C C . GLU A 1 56 ? -88.893 -50.931 -68.452 1.00 25.18 56 GLU A C 1
ATOM 404 O O . GLU A 1 56 ? -88.128 -51.386 -67.599 1.00 25.93 56 GLU A O 1
ATOM 410 N N . MET A 1 57 ? -88.685 -49.752 -69.031 1.00 23.86 57 MET A N 1
ATOM 411 C CA . MET A 1 57 ? -87.546 -48.923 -68.674 1.00 23.33 57 MET A CA 1
ATOM 412 C C . MET A 1 57 ? -87.880 -47.466 -68.954 1.00 23.78 57 MET A C 1
ATOM 413 O O . MET A 1 57 ? -88.656 -47.155 -69.861 1.00 23.82 57 MET A O 1
ATOM 418 N N . GLY A 1 58 ? -87.292 -46.579 -68.160 1.00 24.54 58 GLY A N 1
ATOM 419 C CA . GLY A 1 58 ? -87.459 -45.153 -68.338 1.00 24.29 58 GLY A CA 1
ATOM 420 C C . GLY A 1 58 ? -88.469 -44.558 -67.372 1.00 24.49 58 GLY A C 1
ATOM 421 O O . GLY A 1 58 ? -89.139 -45.250 -66.601 1.00 25.27 58 GLY A O 1
ATOM 422 N N . VAL A 1 59 ? -88.571 -43.232 -67.429 1.00 25.32 59 VAL A N 1
ATOM 423 C CA . VAL A 1 59 ? -89.474 -42.463 -66.582 1.00 24.99 59 VAL A CA 1
ATOM 424 C C . VAL A 1 59 ? -90.544 -41.831 -67.461 1.00 25.31 59 VAL A C 1
ATOM 425 O O . VAL A 1 59 ? -90.249 -41.324 -68.550 1.00 24.48 59 VAL A O 1
ATOM 429 N N . TYR A 1 60 ? -91.789 -41.863 -66.982 1.00 25.54 60 TYR A N 1
ATOM 430 C CA . TYR A 1 60 ? -92.912 -41.368 -67.772 1.00 25.32 60 TYR A CA 1
ATOM 431 C C . TYR A 1 60 ? -92.784 -39.875 -68.052 1.00 26.12 60 TYR A C 1
ATOM 432 O O . TYR A 1 60 ? -92.925 -39.434 -69.198 1.00 25.64 60 TYR A O 1
ATOM 441 N N . GLU A 1 61 ? -92.524 -39.079 -67.012 1.00 25.96 61 GLU A N 1
ATOM 442 C CA . GLU A 1 61 ? -92.437 -37.633 -67.193 1.00 24.35 61 GLU A CA 1
ATOM 443 C C . GLU A 1 61 ? -91.255 -37.243 -68.070 1.00 23.69 61 GLU A C 1
ATOM 444 O O . GLU A 1 61 ? -91.341 -36.267 -68.823 1.00 24.72 61 GLU A O 1
ATOM 450 N N . ASP A 1 62 ? -90.151 -37.988 -67.991 1.00 23.94 62 ASP A N 1
ATOM 451 C CA . ASP A 1 62 ? -88.984 -37.661 -68.801 1.00 24.24 62 ASP A CA 1
ATOM 452 C C . ASP A 1 62 ? -89.220 -37.957 -70.277 1.00 24.50 62 ASP A C 1
ATOM 453 O O . ASP A 1 62 ? -88.703 -37.239 -71.140 1.00 24.43 62 ASP A O 1
ATOM 458 N N . LYS A 1 63 ? -89.992 -39.001 -70.589 1.00 24.99 63 LYS A N 1
ATOM 459 C CA . LYS A 1 63 ? -90.307 -39.280 -71.985 1.00 24.23 63 LYS A CA 1
ATOM 460 C C . LYS A 1 63 ? -91.323 -38.289 -72.540 1.00 23.83 63 LYS A C 1
ATOM 461 O O . LYS A 1 63 ? -91.317 -38.012 -73.744 1.00 23.84 63 LYS A O 1
ATOM 467 N N . VAL A 1 64 ? -92.199 -37.750 -71.688 1.00 24.61 64 VAL A N 1
ATOM 468 C CA . VAL A 1 64 ? -93.097 -36.682 -72.124 1.00 24.33 64 VAL A CA 1
ATOM 469 C C . VAL A 1 64 ? -92.291 -35.459 -72.540 1.00 24.84 64 VAL A C 1
ATOM 470 O O . VAL A 1 64 ? -92.506 -34.883 -73.614 1.00 24.46 64 VAL A O 1
ATOM 474 N N . ALA A 1 65 ? -91.347 -35.044 -71.691 1.00 24.47 65 ALA A N 1
ATOM 475 C CA . ALA A 1 65 ? -90.475 -33.929 -72.038 1.00 24.18 65 ALA A CA 1
ATOM 476 C C . ALA A 1 65 ? -89.622 -34.249 -73.256 1.00 24.92 65 ALA A C 1
ATOM 477 O O . ALA A 1 65 ? -89.319 -33.355 -74.054 1.00 25.79 65 ALA A O 1
ATOM 479 N N . LYS A 1 66 ? -89.231 -35.515 -73.419 1.00 25.61 66 LYS A N 1
ATOM 480 C CA . LYS A 1 66 ? -88.459 -35.909 -74.593 1.00 24.45 66 LYS A CA 1
ATOM 481 C C . LYS A 1 66 ? -89.276 -35.735 -75.866 1.00 24.63 66 LYS A C 1
ATOM 482 O O . LYS A 1 66 ? -88.786 -35.195 -76.864 1.00 25.29 66 LYS A O 1
ATOM 488 N N . CYS A 1 67 ? -90.532 -36.190 -75.849 1.00 24.26 67 CYS A N 1
ATOM 489 C CA . CYS A 1 67 ? -91.396 -36.015 -77.012 1.00 24.30 67 CYS A CA 1
ATOM 490 C C . CYS A 1 67 ? -91.650 -34.540 -77.293 1.00 24.13 67 CYS A C 1
ATOM 491 O O . CYS A 1 67 ? -91.682 -34.119 -78.455 1.00 24.69 67 CYS A O 1
ATOM 494 N N . HIS A 1 68 ? -91.832 -33.739 -76.242 1.00 24.36 68 HIS A N 1
ATOM 495 C CA . HIS A 1 68 ? -92.046 -32.309 -76.435 1.00 24.78 68 HIS A CA 1
ATOM 496 C C . HIS A 1 68 ? -90.788 -31.624 -76.953 1.00 24.56 68 HIS A C 1
ATOM 497 O O . HIS A 1 68 ? -90.860 -30.780 -77.854 1.00 25.15 68 HIS A O 1
ATOM 504 N N . LEU A 1 69 ? -89.626 -31.974 -76.398 1.00 24.14 69 LEU A N 1
ATOM 505 C CA . LEU A 1 69 ? -88.391 -31.297 -76.779 1.00 23.94 69 LEU A CA 1
ATOM 506 C C . LEU A 1 69 ? -87.955 -31.690 -78.186 1.00 23.92 69 LEU A C 1
ATOM 507 O O . LEU A 1 69 ? -87.632 -30.825 -79.008 1.00 23.80 69 LEU A O 1
ATOM 512 N N . LYS A 1 70 ? -87.942 -32.991 -78.482 1.00 25.12 70 LYS A N 1
ATOM 513 C CA . LYS A 1 70 ? -87.452 -33.451 -79.779 1.00 23.84 70 LYS A CA 1
ATOM 514 C C . LYS A 1 70 ? -88.340 -32.957 -80.914 1.00 23.88 70 LYS A C 1
ATOM 515 O O . LYS A 1 70 ? -87.843 -32.454 -81.927 1.00 23.73 70 LYS A O 1
ATOM 521 N N . SER A 1 71 ? -89.659 -33.085 -80.761 1.00 24.15 71 SER A N 1
ATOM 522 C CA . SER A 1 71 ? -90.564 -32.724 -81.849 1.00 24.13 71 SER A CA 1
ATOM 523 C C . SER A 1 71 ? -90.526 -31.228 -82.137 1.00 24.51 71 SER A C 1
ATOM 524 O O . SER A 1 71 ? -90.527 -30.815 -83.302 1.00 24.56 71 SER A O 1
ATOM 527 N N . GLY A 1 72 ? -90.491 -30.402 -81.091 1.00 24.83 72 GLY A N 1
ATOM 528 C CA . GLY A 1 72 ? -90.490 -28.965 -81.302 1.00 25.64 72 GLY A CA 1
ATOM 529 C C . GLY A 1 72 ? -89.157 -28.438 -81.799 1.00 24.62 72 GLY A C 1
ATOM 530 O O . GLY A 1 72 ? -89.111 -27.591 -82.694 1.00 24.32 72 GLY A O 1
ATOM 531 N N . ALA A 1 73 ? -88.055 -28.928 -81.226 1.00 24.10 73 ALA A N 1
ATOM 532 C CA . ALA A 1 73 ? -86.740 -28.424 -81.608 1.00 25.19 73 ALA A CA 1
ATOM 533 C C . ALA A 1 73 ? -86.358 -28.848 -83.019 1.00 24.91 73 ALA A C 1
ATOM 534 O O . ALA A 1 73 ? -85.640 -28.115 -83.708 1.00 26.21 73 ALA A O 1
ATOM 536 N N . ILE A 1 74 ? -86.819 -30.017 -83.465 1.00 24.14 74 ILE A N 1
ATOM 537 C CA . ILE A 1 74 ? -86.490 -30.472 -84.812 1.00 25.34 74 ILE A CA 1
ATOM 538 C C . ILE A 1 74 ? -87.207 -29.619 -85.851 1.00 25.49 74 ILE A C 1
ATOM 539 O O . ILE A 1 74 ? -86.593 -29.128 -86.804 1.00 25.91 74 ILE A O 1
ATOM 544 N N . TRP A 1 75 ? -88.516 -29.420 -85.678 1.00 24.43 75 TRP A N 1
ATOM 545 C CA . TRP A 1 75 ? -89.260 -28.617 -86.643 1.00 26.67 75 TRP A CA 1
ATOM 546 C C . TRP A 1 75 ? -88.810 -27.163 -86.620 1.00 26.33 75 TRP A C 1
ATOM 547 O O . TRP A 1 75 ? -88.729 -26.517 -87.670 1.00 26.98 75 TRP A O 1
ATOM 558 N N . ASN A 1 76 ? -88.514 -26.629 -85.432 1.00 26.28 76 ASN A N 1
ATOM 559 C CA . ASN A 1 76 ? -88.006 -25.267 -85.333 1.00 26.77 76 ASN A CA 1
ATOM 560 C C . ASN A 1 76 ? -86.691 -25.096 -86.078 1.00 26.22 76 ASN A C 1
ATOM 561 O O . ASN A 1 76 ? -86.365 -23.980 -86.497 1.00 27.33 76 ASN A O 1
ATOM 566 N N . HIS A 1 77 ? -85.940 -26.179 -86.267 1.00 26.12 77 HIS A N 1
ATOM 567 C CA . HIS A 1 77 ? -84.657 -26.119 -86.953 1.00 26.58 77 HIS A CA 1
ATOM 568 C C . HIS A 1 77 ? -84.777 -26.315 -88.459 1.00 26.51 77 HIS A C 1
ATOM 569 O O . HIS A 1 77 ? -84.019 -25.696 -89.214 1.00 26.81 77 HIS A O 1
ATOM 576 N N . ILE A 1 78 ? -85.715 -27.145 -88.917 1.00 26.61 78 ILE A N 1
ATOM 577 C CA . ILE A 1 78 ? -85.800 -27.525 -90.324 1.00 27.37 78 ILE A CA 1
ATOM 578 C C . ILE A 1 78 ? -86.948 -26.848 -91.052 1.00 27.64 78 ILE A C 1
ATOM 579 O O . ILE A 1 78 ? -87.179 -27.154 -92.230 1.00 28.65 78 ILE A O 1
ATOM 584 N N . LYS A 1 79 ? -87.672 -25.934 -90.403 1.00 27.84 79 LYS A N 1
ATOM 585 C CA . LYS A 1 79 ? -88.853 -25.366 -91.044 1.00 28.70 79 LYS A CA 1
ATOM 586 C C . LYS A 1 79 ? -88.491 -24.464 -92.217 1.00 28.79 79 LYS A C 1
ATOM 587 O O . LYS A 1 79 ? -89.237 -24.407 -93.200 1.00 29.96 79 LYS A O 1
ATOM 593 N N . ASP A 1 80 ? -87.365 -23.756 -92.141 1.00 28.30 80 ASP A N 1
ATOM 594 C CA . ASP A 1 80 ? -86.971 -22.820 -93.186 1.00 29.88 80 ASP A CA 1
ATOM 595 C C . ASP A 1 80 ? -85.817 -23.335 -94.037 1.00 30.54 80 ASP A C 1
ATOM 596 O O . ASP A 1 80 ? -85.274 -22.580 -94.850 1.00 31.45 80 ASP A O 1
ATOM 601 N N . LYS A 1 81 ? -85.429 -24.596 -93.876 1.00 30.51 81 LYS A N 1
ATOM 602 C CA . LYS A 1 81 ? -84.337 -25.155 -94.658 1.00 30.15 81 LYS A CA 1
ATOM 603 C C . LYS A 1 81 ? -84.822 -25.552 -96.047 1.00 30.08 81 LYS A C 1
ATOM 604 O O . LYS A 1 81 ? -85.897 -26.139 -96.201 1.00 30.40 81 LYS A O 1
ATOM 610 N N . LYS A 1 82 ? -84.020 -25.229 -97.060 1.00 28.68 82 LYS A N 1
ATOM 611 C CA . LYS A 1 82 ? -84.350 -25.542 -98.446 1.00 28.71 82 LYS A CA 1
ATOM 612 C C . LYS A 1 82 ? -83.759 -26.899 -98.810 1.00 28.26 82 LYS A C 1
ATOM 613 O O . LYS A 1 82 ? -82.538 -27.085 -98.753 1.00 29.00 82 LYS A O 1
ATOM 619 N N . THR A 1 83 ? -84.626 -27.845 -99.184 1.00 27.51 83 THR A N 1
ATOM 620 C CA . THR A 1 83 ? -84.207 -29.211 -99.475 1.00 27.23 83 THR A CA 1
ATOM 621 C C . THR A 1 83 ? -84.798 -29.757 -100.772 1.00 26.91 83 THR A C 1
ATOM 622 O O . THR A 1 83 ? -84.671 -30.960 -101.031 1.00 27.19 83 THR A O 1
ATOM 626 N N . VAL A 1 84 ? -85.434 -28.922 -101.592 1.00 27.99 84 VAL A N 1
ATOM 627 C CA . VAL A 1 84 ? -86.111 -29.373 -102.806 1.00 25.90 84 VAL A CA 1
ATOM 628 C C . VAL A 1 84 ? -85.593 -28.563 -103.989 1.00 26.17 84 VAL A C 1
ATOM 629 O O . VAL A 1 84 ? -85.701 -27.331 -103.997 1.00 28.81 84 VAL A O 1
ATOM 633 N N . GLY A 1 85 ? -85.036 -29.252 -104.983 1.00 25.32 85 GLY A N 1
ATOM 634 C CA . GLY A 1 85 ? -84.527 -28.607 -106.179 1.00 25.44 85 GLY A CA 1
ATOM 635 C C . GLY A 1 85 ? -83.295 -27.754 -105.957 1.00 26.04 85 GLY A C 1
ATOM 636 O O . GLY A 1 85 ? -82.404 -28.119 -105.183 1.00 26.20 85 GLY A O 1
ATOM 637 N N . ILE A 1 86 ? -83.234 -26.607 -106.635 1.00 26.25 86 ILE A N 1
ATOM 638 C CA . ILE A 1 86 ? -82.108 -25.697 -106.463 1.00 26.26 86 ILE A CA 1
ATOM 639 C C . ILE A 1 86 ? -82.242 -24.980 -105.127 1.00 27.08 86 ILE A C 1
ATOM 640 O O . ILE A 1 86 ? -83.276 -24.365 -104.834 1.00 26.69 86 ILE A O 1
ATOM 645 N N . ILE A 1 87 ? -81.189 -25.046 -104.315 1.00 26.74 87 ILE A N 1
ATOM 646 C CA . ILE A 1 87 ? -81.238 -24.539 -102.951 1.00 26.54 87 ILE A CA 1
ATOM 647 C C . ILE A 1 87 ? -80.174 -23.491 -102.656 1.00 26.50 87 ILE A C 1
ATOM 648 O O . ILE A 1 87 ? -80.323 -22.742 -101.676 1.00 27.84 87 ILE A O 1
ATOM 653 N N . LYS A 1 88 ? -79.105 -23.400 -103.443 1.00 25.96 88 LYS A N 1
ATOM 654 C CA . LYS A 1 88 ? -78.039 -22.451 -103.162 1.00 26.94 88 LYS A CA 1
ATOM 655 C C . LYS A 1 88 ? -77.304 -22.138 -104.456 1.00 27.17 88 LYS A C 1
ATOM 656 O O . LYS A 1 88 ? -77.099 -23.025 -105.288 1.00 27.49 88 LYS A O 1
ATOM 662 N N . GLU A 1 89 ? -76.918 -20.877 -104.618 1.00 28.70 89 GLU A N 1
ATOM 663 C CA . GLU A 1 89 ? -76.150 -20.429 -105.770 1.00 29.23 89 GLU A CA 1
ATOM 664 C C . GLU A 1 89 ? -74.866 -19.776 -105.282 1.00 29.52 89 GLU A C 1
ATOM 665 O O . GLU A 1 89 ? -74.902 -18.895 -104.417 1.00 31.03 89 GLU A O 1
ATOM 671 N N . GLU A 1 90 ? -73.734 -20.217 -105.832 1.00 28.99 90 GLU A N 1
ATOM 672 C CA . GLU A 1 90 ? -72.410 -19.735 -105.447 1.00 29.81 90 GLU A CA 1
ATOM 673 C C . GLU A 1 90 ? -71.727 -19.181 -106.692 1.00 30.17 90 GLU A C 1
ATOM 674 O O . GLU A 1 90 ? -70.913 -19.870 -107.327 1.00 29.07 90 GLU A O 1
ATOM 680 N N . PRO A 1 91 ? -72.036 -17.939 -107.074 1.00 32.03 91 PRO A N 1
ATOM 681 C CA . PRO A 1 91 ? -71.447 -17.390 -108.306 1.00 31.25 91 PRO A CA 1
ATOM 682 C C . PRO A 1 91 ? -69.942 -17.210 -108.233 1.00 30.58 91 PRO A C 1
ATOM 683 O O . PRO A 1 91 ? -69.282 -17.224 -109.279 1.00 30.77 91 PRO A O 1
ATOM 687 N N . GLU A 1 92 ? -69.373 -17.042 -107.037 1.00 31.42 92 GLU A N 1
ATOM 688 C CA . GLU A 1 92 ? -67.926 -16.896 -106.930 1.00 30.88 92 GLU A CA 1
ATOM 689 C C . GLU A 1 92 ? -67.190 -18.172 -107.315 1.00 30.71 92 GLU A C 1
ATOM 690 O O . GLU A 1 92 ? -66.019 -18.103 -107.703 1.00 29.59 92 GLU A O 1
ATOM 696 N N . ARG A 1 93 ? -67.844 -19.329 -107.221 1.00 31.88 93 ARG A N 1
ATOM 697 C CA . ARG A 1 93 ? -67.285 -20.582 -107.707 1.00 29.58 93 ARG A CA 1
ATOM 698 C C . ARG A 1 93 ? -67.962 -21.074 -108.977 1.00 28.58 93 ARG A C 1
ATOM 699 O O . ARG A 1 93 ? -67.641 -22.171 -109.446 1.00 28.80 93 ARG A O 1
ATOM 707 N N . ALA A 1 94 ? -68.882 -20.292 -109.544 1.00 29.04 94 ALA A N 1
ATOM 708 C CA . ALA A 1 94 ? -69.661 -20.693 -110.715 1.00 28.78 94 ALA A CA 1
ATOM 709 C C . ALA A 1 94 ? -70.373 -22.021 -110.462 1.00 27.22 94 ALA A C 1
ATOM 710 O O . ALA A 1 94 ? -70.349 -22.939 -111.284 1.00 26.13 94 ALA A O 1
ATOM 712 N N . LEU A 1 95 ? -71.014 -22.114 -109.300 1.00 29.67 95 LEU A N 1
ATOM 713 C CA . LEU A 1 95 ? -71.671 -23.331 -108.848 1.00 26.11 95 LEU A CA 1
ATOM 714 C C . LEU A 1 95 ? -73.135 -23.063 -108.537 1.00 25.94 95 LEU A C 1
ATOM 715 O O . LEU A 1 95 ? -73.489 -21.997 -108.024 1.00 27.75 95 LEU A O 1
ATOM 720 N N . VAL A 1 96 ? -73.981 -24.041 -108.850 1.00 24.20 96 VAL A N 1
ATOM 721 C CA . VAL A 1 96 ? -75.378 -24.053 -108.439 1.00 24.97 96 VAL A CA 1
ATOM 722 C C . VAL A 1 96 ? -75.642 -25.384 -107.751 1.00 24.75 96 VAL A C 1
ATOM 723 O O . VAL A 1 96 ? -75.343 -26.444 -108.310 1.00 25.41 96 VAL A O 1
ATOM 727 N N . TYR A 1 97 ? -76.192 -25.330 -106.542 1.00 25.32 97 TYR A N 1
ATOM 728 C CA . TYR A 1 97 ? -76.421 -26.518 -105.730 1.00 25.25 97 TYR A CA 1
ATOM 729 C C . TYR A 1 97 ? -77.870 -26.966 -105.860 1.00 26.23 97 TYR A C 1
ATOM 730 O O . TYR A 1 97 ? -78.790 -26.145 -105.779 1.00 27.26 97 TYR A O 1
ATOM 739 N N . VAL A 1 98 ? -78.068 -28.267 -106.063 1.00 26.54 98 VAL A N 1
ATOM 740 C CA . VAL A 1 98 ? -79.391 -28.858 -106.231 1.00 26.08 98 VAL A CA 1
ATOM 741 C C . VAL A 1 98 ? -79.554 -29.964 -105.199 1.00 24.77 98 VAL A C 1
ATOM 742 O O . VAL A 1 98 ? -78.646 -30.782 -105.009 1.00 24.89 98 VAL A O 1
ATOM 746 N N . ALA A 1 99 ? -80.709 -29.991 -104.538 1.00 25.88 99 ALA A N 1
ATOM 747 C CA . ALA A 1 99 ? -81.016 -30.997 -103.529 1.00 25.92 99 ALA A CA 1
ATOM 748 C C . ALA A 1 99 ? -81.914 -32.065 -104.142 1.00 24.42 99 ALA A C 1
ATOM 749 O O . ALA A 1 99 ? -82.988 -31.754 -104.667 1.00 24.39 99 ALA A O 1
ATOM 751 N N . LYS A 1 100 ? -81.475 -33.317 -104.071 1.00 24.86 100 LYS A N 1
ATOM 752 C CA . LYS A 1 100 ? -82.212 -34.434 -104.634 1.00 26.22 100 LYS A CA 1
ATOM 753 C C . LYS A 1 100 ? -82.428 -35.505 -103.578 1.00 26.20 100 LYS A C 1
ATOM 754 O O . LYS A 1 100 ? -81.607 -35.662 -102.668 1.00 26.51 100 LYS A O 1
ATOM 760 N N . PRO A 1 101 ? -83.526 -36.251 -103.668 1.00 25.80 101 PRO A N 1
ATOM 761 C CA . PRO A 1 101 ? -83.758 -37.333 -102.707 1.00 26.21 101 PRO A CA 1
ATOM 762 C C . PRO A 1 101 ? -82.771 -38.471 -102.909 1.00 26.73 101 PRO A C 1
ATOM 763 O O . PRO A 1 101 ? -82.249 -38.689 -104.005 1.00 27.00 101 PRO A O 1
ATOM 767 N N . LYS A 1 102 ? -82.515 -39.201 -101.825 1.00 26.33 102 LYS A N 1
ATOM 768 C CA . LYS A 1 102 ? -81.692 -40.398 -101.904 1.00 27.13 102 LYS A CA 1
ATOM 769 C C . LYS A 1 102 ? -82.501 -41.649 -102.215 1.00 27.52 102 LYS A C 1
ATOM 770 O O . LYS A 1 102 ? -81.933 -42.628 -102.711 1.00 28.36 102 LYS A O 1
ATOM 776 N N . GLY A 1 103 ? -83.804 -41.639 -101.943 1.00 26.18 103 GLY A N 1
ATOM 777 C CA . GLY A 1 103 ? -84.655 -42.761 -102.285 1.00 27.68 103 GLY A CA 1
ATOM 778 C C . GLY A 1 103 ? -85.429 -43.330 -101.114 1.00 27.88 103 GLY A C 1
ATOM 779 O O . GLY A 1 103 ? -86.243 -42.635 -100.498 1.00 26.25 103 GLY A O 1
ATOM 780 N N . VAL A 1 104 ? -85.185 -44.602 -100.804 1.00 28.59 104 VAL A N 1
ATOM 781 C CA . VAL A 1 104 ? -85.880 -45.308 -99.735 1.00 27.35 104 VAL A CA 1
ATOM 782 C C . VAL A 1 104 ? -84.942 -45.436 -98.545 1.00 26.44 104 VAL A C 1
ATOM 783 O O . VAL A 1 104 ? -83.815 -45.927 -98.682 1.00 26.37 104 VAL A O 1
ATOM 787 N N . VAL A 1 105 ? -85.407 -44.997 -97.379 1.00 27.12 105 VAL A N 1
ATOM 788 C CA . VAL A 1 105 ? -84.621 -45.019 -96.151 1.00 24.99 105 VAL A CA 1
ATOM 789 C C . VAL A 1 105 ? -85.066 -46.203 -95.306 1.00 25.59 105 VAL A C 1
ATOM 790 O O . VAL A 1 105 ? -86.269 -46.423 -95.115 1.00 26.07 105 VAL A O 1
ATOM 794 N N . ALA A 1 106 ? -84.102 -46.968 -94.804 1.00 26.57 106 ALA A N 1
ATOM 795 C CA . ALA A 1 106 ? -84.354 -48.041 -93.852 1.00 26.31 106 ALA A CA 1
ATOM 796 C C . ALA A 1 106 ? -83.813 -47.607 -92.497 1.00 26.25 106 ALA A C 1
ATOM 797 O O . ALA A 1 106 ? -82.612 -47.355 -92.358 1.00 26.60 106 ALA A O 1
ATOM 799 N N . ALA A 1 107 ? -84.697 -47.516 -91.507 1.00 24.90 107 ALA A N 1
ATOM 800 C CA . ALA A 1 107 ? -84.345 -47.015 -90.183 1.00 24.63 107 ALA A CA 1
ATOM 801 C C . ALA A 1 107 ? -84.708 -48.064 -89.140 1.00 25.77 107 ALA A C 1
ATOM 802 O O . ALA A 1 107 ? -85.889 -48.372 -88.947 1.00 26.43 107 ALA A O 1
ATOM 804 N N . THR A 1 108 ? -83.695 -48.610 -88.473 1.00 26.89 108 THR A N 1
ATOM 805 C CA . THR A 1 108 ? -83.902 -49.501 -87.339 1.00 27.11 108 THR A CA 1
ATOM 806 C C . THR A 1 108 ? -83.894 -48.667 -86.063 1.00 27.55 108 THR A C 1
ATOM 807 O O . THR A 1 108 ? -82.900 -47.998 -85.761 1.00 27.82 108 THR A O 1
ATOM 811 N N . THR A 1 109 ? -85.001 -48.705 -85.319 1.00 26.18 109 THR A N 1
ATOM 812 C CA . THR A 1 109 ? -85.129 -47.823 -84.171 1.00 26.98 109 THR A CA 1
ATOM 813 C C . THR A 1 109 ? -84.841 -48.571 -82.872 1.00 27.48 109 THR A C 1
ATOM 814 O O . THR A 1 109 ? -85.010 -49.792 -82.800 1.00 28.01 109 THR A O 1
ATOM 818 N N . PRO A 1 110 ? -84.391 -47.863 -81.826 1.00 27.75 110 PRO A N 1
ATOM 819 C CA . PRO A 1 110 ? -83.992 -48.550 -80.591 1.00 27.44 110 PRO A CA 1
ATOM 820 C C . PRO A 1 110 ? -85.129 -48.739 -79.601 1.00 26.67 110 PRO A C 1
ATOM 821 O O . PRO A 1 110 ? -86.264 -48.312 -79.838 1.00 26.11 110 PRO A O 1
ATOM 825 N N . ILE A 1 111 ? -84.818 -49.382 -78.475 1.00 26.46 111 ILE A N 1
ATOM 826 C CA . ILE A 1 111 ? -85.791 -49.571 -77.406 1.00 26.49 111 ILE A CA 1
ATOM 827 C C . ILE A 1 111 ? -85.841 -48.379 -76.455 1.00 25.88 111 ILE A C 1
ATOM 828 O O . ILE A 1 111 ? -86.856 -48.183 -75.770 1.00 24.93 111 ILE A O 1
ATOM 833 N N . THR A 1 112 ? -84.786 -47.563 -76.411 1.00 24.93 112 THR A N 1
ATOM 834 C CA . THR A 1 112 ? -84.703 -46.487 -75.431 1.00 24.53 112 THR A CA 1
ATOM 835 C C . THR A 1 112 ? -85.519 -45.270 -75.850 1.00 25.68 112 THR A C 1
ATOM 836 O O . THR A 1 112 ? -86.128 -44.609 -75.001 1.00 26.34 112 THR A O 1
ATOM 840 N N . ASN A 1 113 ? -85.542 -44.955 -77.142 1.00 25.58 113 ASN A N 1
ATOM 841 C CA . ASN A 1 113 ? -86.316 -43.834 -77.675 1.00 25.77 113 ASN A CA 1
ATOM 842 C C . ASN A 1 113 ? -87.219 -44.341 -78.792 1.00 24.59 113 ASN A C 1
ATOM 843 O O . ASN A 1 113 ? -87.052 -43.972 -79.960 1.00 24.16 113 ASN A O 1
ATOM 848 N N . PRO A 1 114 ? -88.203 -45.181 -78.463 1.00 23.98 114 PRO A N 1
ATOM 849 C CA . PRO A 1 114 ? -89.004 -45.830 -79.507 1.00 24.74 114 PRO A CA 1
ATOM 850 C C . PRO A 1 114 ? -90.040 -44.929 -80.158 1.00 25.35 114 PRO A C 1
ATOM 851 O O . PRO A 1 114 ? -90.710 -45.371 -81.097 1.00 26.08 114 PRO A O 1
ATOM 855 N N . VAL A 1 115 ? -90.194 -43.690 -79.700 1.00 23.80 115 VAL A N 1
ATOM 856 C CA . VAL A 1 115 ? -91.187 -42.766 -80.232 1.00 23.13 115 VAL A CA 1
ATOM 857 C C . VAL A 1 115 ? -90.532 -41.631 -81.011 1.00 22.70 115 VAL A C 1
ATOM 858 O O . VAL A 1 115 ? -90.881 -41.377 -82.164 1.00 23.70 115 VAL A O 1
ATOM 862 N N . VAL A 1 116 ? -89.574 -40.936 -80.392 1.00 22.77 116 VAL A N 1
ATOM 863 C CA . VAL A 1 116 ? -88.968 -39.779 -81.041 1.00 23.76 116 VAL A CA 1
ATOM 864 C C . VAL A 1 116 ? -88.015 -40.180 -82.159 1.00 23.92 116 VAL A C 1
ATOM 865 O O . VAL A 1 116 ? -87.778 -39.386 -83.075 1.00 24.15 116 VAL A O 1
ATOM 869 N N . THR A 1 117 ? -87.457 -41.395 -82.115 1.00 23.72 117 THR A N 1
ATOM 870 C CA . THR A 1 117 ? -86.562 -41.813 -83.193 1.00 23.89 117 THR A CA 1
ATOM 871 C C . THR A 1 117 ? -87.320 -42.118 -84.480 1.00 23.05 117 THR A C 1
ATOM 872 O O . THR A 1 117 ? -86.896 -41.636 -85.546 1.00 23.04 117 THR A O 1
ATOM 876 N N . PRO A 1 118 ? -88.418 -42.886 -84.477 1.00 23.65 118 PRO A N 1
ATOM 877 C CA . PRO A 1 118 ? -89.193 -43.021 -85.721 1.00 22.87 118 PRO A CA 1
ATOM 878 C C . PRO A 1 118 ? -89.743 -41.699 -86.224 1.00 23.34 118 PRO A C 1
ATOM 879 O O . PRO A 1 118 ? -89.924 -41.533 -87.437 1.00 23.05 118 PRO A O 1
ATOM 883 N N . MET A 1 119 ? -90.016 -40.752 -85.325 1.00 23.56 119 MET A N 1
ATOM 884 C CA . MET A 1 119 ? -90.472 -39.433 -85.748 1.00 23.01 119 MET A CA 1
ATOM 885 C C . MET A 1 119 ? -89.341 -38.642 -86.392 1.00 21.92 119 MET A C 1
ATOM 886 O O . MET A 1 119 ? -89.497 -38.097 -87.490 1.00 22.52 119 MET A O 1
ATOM 891 N N . CYS A 1 120 ? -88.192 -38.568 -85.716 1.00 22.60 120 CYS A N 1
ATOM 892 C CA . CYS A 1 120 ? -87.068 -37.786 -86.222 1.00 22.52 120 CYS A CA 1
ATOM 893 C C . CYS A 1 120 ? -86.622 -38.277 -87.593 1.00 22.35 120 CYS A C 1
ATOM 894 O O . CYS A 1 120 ? -86.432 -37.481 -88.519 1.00 22.79 120 CYS A O 1
ATOM 897 N N . ASN A 1 121 ? -86.450 -39.592 -87.742 1.00 22.95 121 ASN A N 1
ATOM 898 C CA . ASN A 1 121 ? -85.989 -40.134 -89.016 1.00 22.28 121 ASN A CA 1
ATOM 899 C C . ASN A 1 121 ? -87.012 -39.898 -90.120 1.00 22.18 121 ASN A C 1
ATOM 900 O O . ASN A 1 121 ? -86.644 -39.592 -91.260 1.00 21.94 121 ASN A O 1
ATOM 905 N N . ALA A 1 122 ? -88.301 -40.033 -89.802 1.00 23.05 122 ALA A N 1
ATOM 906 C CA . ALA A 1 122 ? -89.334 -39.794 -90.805 1.00 22.85 122 ALA A CA 1
ATOM 907 C C . ALA A 1 122 ? -89.397 -38.322 -91.193 1.00 23.13 122 ALA A C 1
ATOM 908 O O . ALA A 1 122 ? -89.575 -37.994 -92.372 1.00 23.43 122 ALA A O 1
ATOM 910 N N . MET A 1 123 ? -89.253 -37.422 -90.218 1.00 23.12 123 MET A N 1
ATOM 911 C CA . MET A 1 123 ? -89.251 -35.996 -90.529 1.00 23.27 123 MET A CA 1
ATOM 912 C C . MET A 1 123 ? -88.050 -35.621 -91.385 1.00 24.35 123 MET A C 1
ATOM 913 O O . MET A 1 123 ? -88.172 -34.826 -92.324 1.00 24.19 123 MET A O 1
ATOM 918 N N . ALA A 1 124 ? -86.879 -36.184 -91.080 1.00 23.65 124 ALA A N 1
ATOM 919 C CA . ALA A 1 124 ? -85.685 -35.872 -91.857 1.00 24.53 124 ALA A CA 1
ATOM 920 C C . ALA A 1 124 ? -85.742 -36.480 -93.252 1.00 24.71 124 ALA A C 1
ATOM 921 O O . ALA A 1 124 ? -85.223 -35.890 -94.206 1.00 25.01 124 ALA A O 1
ATOM 923 N N . ALA A 1 125 ? -86.364 -37.653 -93.393 1.00 25.02 125 ALA A N 1
ATOM 924 C CA . ALA A 1 125 ? -86.461 -38.286 -94.704 1.00 23.78 125 ALA A CA 1
ATOM 925 C C . ALA A 1 125 ? -87.460 -37.556 -95.592 1.00 23.86 125 ALA A C 1
ATOM 926 O O . ALA A 1 125 ? -87.145 -37.195 -96.732 1.00 24.74 125 ALA A O 1
ATOM 928 N N . ILE A 1 126 ? -88.672 -37.325 -95.082 1.00 24.08 126 ILE A N 1
ATOM 929 C CA . ILE A 1 126 ? -89.700 -36.657 -95.874 1.00 24.57 126 ILE A CA 1
ATOM 930 C C . ILE A 1 126 ? -89.294 -35.223 -96.191 1.00 24.93 126 ILE A C 1
ATOM 931 O O . ILE A 1 126 ? -89.677 -34.679 -97.234 1.00 24.73 126 ILE A O 1
ATOM 936 N N . LYS A 1 127 ? -88.496 -34.596 -95.321 1.00 24.76 127 LYS A N 1
ATOM 937 C CA . LYS A 1 127 ? -87.988 -33.256 -95.603 1.00 23.43 127 LYS A CA 1
ATOM 938 C C . LYS A 1 127 ? -87.226 -33.206 -96.923 1.00 24.39 127 LYS A C 1
ATOM 939 O O . LYS A 1 127 ? -87.241 -32.178 -97.610 1.00 25.06 127 LYS A O 1
ATOM 945 N N . GLY A 1 128 ? -86.566 -34.300 -97.299 1.00 25.38 128 GLY A N 1
ATOM 946 C CA . GLY A 1 128 ? -85.849 -34.355 -98.559 1.00 25.80 128 GLY A CA 1
ATOM 947 C C . GLY A 1 128 ? -86.538 -35.202 -99.610 1.00 26.22 128 GLY A C 1
ATOM 948 O O . GLY A 1 128 ? -85.882 -35.744 -100.505 1.00 26.50 128 GLY A O 1
ATOM 949 N N . ARG A 1 129 ? -87.865 -35.320 -99.503 1.00 26.00 129 ARG A N 1
ATOM 950 C CA . ARG A 1 129 ? -88.714 -36.081 -100.423 1.00 25.53 129 ARG A CA 1
ATOM 951 C C . ARG A 1 129 ? -88.371 -37.568 -100.454 1.00 25.52 129 ARG A C 1
ATOM 952 O O . ARG A 1 129 ? -88.627 -38.245 -101.455 1.00 25.81 129 ARG A O 1
ATOM 960 N N . ASN A 1 130 ? -87.812 -38.099 -99.372 1.00 24.67 130 ASN A N 1
ATOM 961 C CA . ASN A 1 130 ? -87.526 -39.521 -99.264 1.00 24.98 130 ASN A CA 1
ATOM 962 C C . ASN A 1 130 ? -88.647 -40.239 -98.519 1.00 25.62 130 ASN A C 1
ATOM 963 O O . ASN A 1 130 ? -89.405 -39.636 -97.756 1.00 25.33 130 ASN A O 1
ATOM 968 N N . THR A 1 131 ? -88.739 -41.545 -98.748 1.00 27.60 131 THR A N 1
ATOM 969 C CA . THR A 1 131 ? -89.622 -42.414 -97.985 1.00 27.18 131 THR A CA 1
ATOM 970 C C . THR A 1 131 ? -88.798 -43.256 -97.019 1.00 25.93 131 THR A C 1
ATOM 971 O O . THR A 1 131 ? -87.593 -43.443 -97.198 1.00 24.99 131 THR A O 1
ATOM 975 N N . ILE A 1 132 ? -89.461 -43.761 -95.983 1.00 26.05 132 ILE A N 1
ATOM 976 C CA . ILE A 1 132 ? -88.784 -44.449 -94.892 1.00 25.74 132 ILE A CA 1
ATOM 977 C C . ILE A 1 132 ? -89.529 -45.735 -94.563 1.00 26.03 132 ILE A C 1
ATOM 978 O O . ILE A 1 132 ? -90.763 -45.783 -94.614 1.00 26.54 132 ILE A O 1
ATOM 983 N N . ILE A 1 133 ? -88.772 -46.783 -94.247 1.00 26.98 133 ILE A N 1
ATOM 984 C CA . ILE A 1 133 ? -89.309 -48.037 -93.735 1.00 27.87 133 ILE A CA 1
ATOM 985 C C . ILE A 1 133 ? -88.680 -48.270 -92.369 1.00 27.15 133 ILE A C 1
ATOM 986 O O . ILE A 1 133 ? -87.452 -48.374 -92.257 1.00 26.56 133 ILE A O 1
ATOM 991 N N . VAL A 1 134 ? -89.513 -48.346 -91.335 1.00 27.75 134 VAL A N 1
ATOM 992 C CA . VAL A 1 134 ? -89.054 -48.440 -89.954 1.00 27.55 134 VAL A CA 1
ATOM 993 C C . VAL A 1 134 ? -89.034 -49.902 -89.532 1.00 28.77 134 VAL A C 1
ATOM 994 O O . VAL A 1 134 ? -90.006 -50.635 -89.755 1.00 30.39 134 VAL A O 1
ATOM 998 N N . ALA A 1 135 ? -87.928 -50.326 -88.926 1.00 27.08 135 ALA A N 1
ATOM 999 C CA . ALA A 1 135 ? -87.809 -51.653 -88.321 1.00 27.61 135 ALA A CA 1
ATOM 1000 C C . ALA A 1 135 ? -87.561 -51.477 -86.830 1.00 27.64 135 ALA A C 1
ATOM 1001 O O . ALA A 1 135 ? -86.414 -51.236 -86.412 1.00 27.33 135 ALA A O 1
ATOM 1003 N N . PRO A 1 136 ? -88.585 -51.585 -85.993 1.00 28.09 136 PRO A N 1
ATOM 1004 C CA . PRO A 1 136 ? -88.433 -51.248 -84.576 1.00 27.46 136 PRO A CA 1
ATOM 1005 C C . PRO A 1 136 ? -87.758 -52.363 -83.788 1.00 28.80 136 PRO A C 1
ATOM 1006 O O . PRO A 1 136 ? -87.632 -53.502 -84.238 1.00 30.03 136 PRO A O 1
ATOM 1010 N N . HIS A 1 137 ? -87.325 -52.004 -82.584 1.00 27.49 137 HIS A N 1
ATOM 1011 C CA . HIS A 1 137 ? -86.778 -52.991 -81.667 1.00 27.55 137 HIS A CA 1
ATOM 1012 C C . HIS A 1 137 ? -87.889 -53.932 -81.205 1.00 27.30 137 HIS A C 1
ATOM 1013 O O . HIS A 1 137 ? -89.018 -53.490 -80.976 1.00 28.37 137 HIS A O 1
ATOM 1020 N N . PRO A 1 138 ? -87.604 -55.232 -81.074 1.00 29.56 138 PRO A N 1
ATOM 1021 C CA . PRO A 1 138 ? -88.674 -56.179 -80.711 1.00 28.94 138 PRO A CA 1
ATOM 1022 C C . PRO A 1 138 ? -89.391 -55.839 -79.416 1.00 28.97 138 PRO A C 1
ATOM 1023 O O . PRO A 1 138 ? -90.622 -55.951 -79.351 1.00 29.84 138 PRO A O 1
ATOM 1027 N N . LYS A 1 139 ? -88.665 -55.421 -78.382 1.00 27.61 139 LYS A N 1
ATOM 1028 C CA . LYS A 1 139 ? -89.290 -55.086 -77.109 1.00 28.31 139 LYS A CA 1
ATOM 1029 C C . LYS A 1 139 ? -89.987 -53.731 -77.122 1.00 28.14 139 LYS A C 1
ATOM 1030 O O . LYS A 1 139 ? -90.499 -53.308 -76.080 1.00 27.87 139 LYS A O 1
ATOM 1036 N N . ALA A 1 140 ? -90.025 -53.046 -78.270 1.00 28.98 140 ALA A N 1
ATOM 1037 C CA . ALA A 1 140 ? -90.717 -51.767 -78.374 1.00 28.98 140 ALA A CA 1
ATOM 1038 C C . ALA A 1 140 ? -91.542 -51.667 -79.654 1.00 27.94 140 ALA A C 1
ATOM 1039 O O . ALA A 1 140 ? -91.903 -50.558 -80.063 1.00 27.95 140 ALA A O 1
ATOM 1041 N N . LYS A 1 141 ? -91.860 -52.799 -80.287 1.00 27.89 141 LYS A N 1
ATOM 1042 C CA . LYS A 1 141 ? -92.505 -52.766 -81.595 1.00 28.12 141 LYS A CA 1
ATOM 1043 C C . LYS A 1 141 ? -93.932 -52.235 -81.528 1.00 28.02 141 LYS A C 1
ATOM 1044 O O . LYS A 1 141 ? -94.440 -51.719 -82.529 1.00 26.20 141 LYS A O 1
ATOM 1050 N N . LYS A 1 142 ? -94.599 -52.353 -80.378 1.00 28.23 142 LYS A N 1
ATOM 1051 C CA . LYS A 1 142 ? -95.988 -51.911 -80.297 1.00 28.11 142 LYS A CA 1
ATOM 1052 C C . LYS A 1 142 ? -96.081 -50.390 -80.260 1.00 27.84 142 LYS A C 1
ATOM 1053 O O . LYS A 1 142 ? -96.886 -49.791 -80.981 1.00 28.17 142 LYS A O 1
ATOM 1059 N N . VAL A 1 143 ? -95.263 -49.746 -79.425 1.00 30.18 143 VAL A N 1
ATOM 1060 C CA . VAL A 1 143 ? -95.327 -48.292 -79.323 1.00 29.27 143 VAL A CA 1
ATOM 1061 C C . VAL A 1 143 ? -94.693 -47.635 -80.544 1.00 28.39 143 VAL A C 1
ATOM 1062 O O . VAL A 1 143 ? -95.093 -46.535 -80.942 1.00 28.70 143 VAL A O 1
ATOM 1066 N N . SER A 1 144 ? -93.715 -48.295 -81.168 1.00 25.94 144 SER A N 1
ATOM 1067 C CA . SER A 1 144 ? -93.110 -47.738 -82.374 1.00 25.43 144 SER A CA 1
ATOM 1068 C C . SER A 1 144 ? -94.065 -47.820 -83.557 1.00 25.98 144 SER A C 1
ATOM 1069 O O . SER A 1 144 ? -94.106 -46.909 -84.392 1.00 27.68 144 SER A O 1
ATOM 1072 N N . ALA A 1 145 ? -94.837 -48.904 -83.650 1.00 28.43 145 ALA A N 1
ATOM 1073 C CA . ALA A 1 145 ? -95.833 -49.005 -84.710 1.00 27.86 145 ALA A CA 1
ATOM 1074 C C . ALA A 1 145 ? -97.012 -48.077 -84.457 1.00 27.49 145 ALA A C 1
ATOM 1075 O O . ALA A 1 145 ? -97.631 -47.590 -85.410 1.00 27.99 145 ALA A O 1
ATOM 1077 N N . HIS A 1 146 ? -97.337 -47.823 -83.187 1.00 28.01 146 HIS A N 1
ATOM 1078 C CA . HIS A 1 146 ? -98.411 -46.889 -82.870 1.00 28.02 146 HIS A CA 1
ATOM 1079 C C . HIS A 1 146 ? -98.037 -45.462 -83.248 1.00 28.20 146 HIS A C 1
ATOM 1080 O O . HIS A 1 146 ? -98.906 -44.680 -83.650 1.00 29.06 146 HIS A O 1
ATOM 1087 N N . THR A 1 147 ? -96.755 -45.106 -83.126 1.00 28.60 147 THR A N 1
ATOM 1088 C CA . THR A 1 147 ? -96.308 -43.790 -83.567 1.00 28.34 147 THR A CA 1
ATOM 1089 C C . THR A 1 147 ? -96.419 -43.654 -85.080 1.00 28.01 147 THR A C 1
ATOM 1090 O O . THR A 1 147 ? -96.869 -42.620 -85.586 1.00 28.54 147 THR A O 1
ATOM 1094 N N . VAL A 1 148 ? -96.017 -44.693 -85.816 1.00 27.47 148 VAL A N 1
ATOM 1095 C CA . VAL A 1 148 ? -96.150 -44.681 -87.270 1.00 27.71 148 VAL A CA 1
ATOM 1096 C C . VAL A 1 148 ? -97.619 -44.607 -87.669 1.00 27.83 148 VAL A C 1
ATOM 1097 O O . VAL A 1 148 ? -97.978 -43.955 -88.658 1.00 28.11 148 VAL A O 1
ATOM 1101 N N . GLU A 1 149 ? -98.492 -45.262 -86.900 1.00 27.89 149 GLU A N 1
ATOM 1102 C CA . GLU A 1 149 ? -99.920 -45.235 -87.205 1.00 28.50 149 GLU A CA 1
ATOM 1103 C C . GLU A 1 149 ? -100.490 -43.830 -87.049 1.00 27.70 149 GLU A C 1
ATOM 1104 O O . GLU A 1 149 ? -101.224 -43.347 -87.919 1.00 29.02 149 GLU A O 1
ATOM 1110 N N . LEU A 1 150 ? -100.161 -43.157 -85.944 1.00 28.86 150 LEU A N 1
ATOM 1111 C CA . LEU A 1 150 ? -100.654 -41.800 -85.735 1.00 29.19 150 LEU A CA 1
ATOM 1112 C C . LEU A 1 150 ? -100.054 -40.822 -86.738 1.00 30.28 150 LEU A C 1
ATOM 1113 O O . LEU A 1 150 ? -100.715 -39.852 -87.126 1.00 31.72 150 LEU A O 1
ATOM 1118 N N . MET A 1 151 ? -98.812 -41.055 -87.168 1.00 30.16 151 MET A N 1
ATOM 1119 C CA . MET A 1 151 ? -98.211 -40.190 -88.179 1.00 29.62 151 MET A CA 1
ATOM 1120 C C . MET A 1 151 ? -98.866 -40.394 -89.539 1.00 30.83 151 MET A C 1
ATOM 1121 O O . MET A 1 151 ? -99.161 -39.421 -90.243 1.00 30.46 151 MET A O 1
ATOM 1126 N N . ASN A 1 152 ? -99.104 -41.651 -89.926 1.00 29.96 152 ASN A N 1
ATOM 1127 C CA . ASN A 1 152 ? -99.751 -41.921 -91.206 1.00 29.28 152 ASN A CA 1
ATOM 1128 C C . ASN A 1 152 ? -101.199 -41.451 -91.217 1.00 31.08 152 ASN A C 1
ATOM 1129 O O . ASN A 1 152 ? -101.743 -41.151 -92.286 1.00 32.26 152 ASN A O 1
ATOM 1134 N N . ALA A 1 153 ? -101.840 -41.387 -90.049 1.00 31.26 153 ALA A N 1
ATOM 1135 C CA . ALA A 1 153 ? -103.192 -40.844 -89.984 1.00 31.73 153 ALA A CA 1
ATOM 1136 C C . ALA A 1 153 ? -103.204 -39.364 -90.340 1.00 33.11 153 ALA A C 1
ATOM 1137 O O . ALA A 1 153 ? -104.109 -38.895 -91.040 1.00 34.08 153 ALA A O 1
ATOM 1139 N N . GLU A 1 154 ? -102.203 -38.614 -89.875 1.00 32.29 154 GLU A N 1
ATOM 1140 C CA . GLU A 1 154 ? -102.133 -37.192 -90.198 1.00 32.62 154 GLU A CA 1
ATOM 1141 C C . GLU A 1 154 ? -101.731 -36.973 -91.650 1.00 33.69 154 GLU A C 1
ATOM 1142 O O . GLU A 1 154 ? -102.213 -36.037 -92.298 1.00 34.39 154 GLU A O 1
ATOM 1148 N N . LEU A 1 155 ? -100.844 -37.821 -92.178 1.00 33.29 155 LEU A N 1
ATOM 1149 C CA . LEU A 1 155 ? -100.476 -37.716 -93.587 1.00 33.60 155 LEU A CA 1
ATOM 1150 C C . LEU A 1 155 ? -101.671 -38.001 -94.488 1.00 35.01 155 LEU A C 1
ATOM 1151 O O . LEU A 1 155 ? -101.836 -37.363 -95.534 1.00 35.36 155 LEU A O 1
ATOM 1156 N N . LYS A 1 156 ? -102.517 -38.956 -94.095 1.00 33.54 156 LYS A N 1
ATOM 1157 C CA . LYS A 1 156 ? -103.702 -39.264 -94.887 1.00 34.06 156 LYS A CA 1
ATOM 1158 C C . LYS A 1 156 ? -104.692 -38.105 -94.868 1.00 35.94 156 LYS A C 1
ATOM 1159 O O . LYS A 1 156 ? -105.342 -37.823 -95.882 1.00 38.85 156 LYS A O 1
ATOM 1165 N N . LYS A 1 157 ? -104.818 -37.423 -93.726 1.00 36.19 157 LYS A N 1
ATOM 1166 C CA . LYS A 1 157 ? -105.681 -36.247 -93.658 1.00 35.64 157 LYS A CA 1
ATOM 1167 C C . LYS A 1 157 ? -105.224 -35.163 -94.623 1.00 38.10 157 LYS A C 1
ATOM 1168 O O . LYS A 1 157 ? -106.051 -34.411 -95.151 1.00 38.97 157 LYS A O 1
ATOM 1174 N N . LEU A 1 158 ? -103.919 -35.065 -94.864 1.00 37.39 158 LEU A N 1
ATOM 1175 C CA . LEU A 1 158 ? -103.356 -34.063 -95.756 1.00 36.94 158 LEU A CA 1
ATOM 1176 C C . LEU A 1 158 ? -103.220 -34.557 -97.190 1.00 36.47 158 LEU A C 1
ATOM 1177 O O . LEU A 1 158 ? -102.592 -33.879 -98.009 1.00 36.91 158 LEU A O 1
ATOM 1182 N N . GLY A 1 159 ? -103.789 -35.717 -97.511 1.00 36.03 159 GLY A N 1
ATOM 1183 C CA . GLY A 1 159 ? -103.718 -36.228 -98.865 1.00 36.01 159 GLY A CA 1
ATOM 1184 C C . GLY A 1 159 ? -102.336 -36.629 -99.322 1.00 37.64 159 GLY A C 1
ATOM 1185 O O . GLY A 1 159 ? -102.079 -36.663 -100.529 1.00 37.94 159 GLY A O 1
ATOM 1186 N N . ALA A 1 160 ? -101.433 -36.930 -98.392 1.00 37.60 160 ALA A N 1
ATOM 1187 C CA . ALA A 1 160 ? -100.094 -37.354 -98.752 1.00 35.54 160 ALA A CA 1
ATOM 1188 C C . ALA A 1 160 ? -100.139 -38.706 -99.460 1.00 36.38 160 ALA A C 1
ATOM 1189 O O . ALA A 1 160 ? -101.093 -39.471 -99.297 1.00 36.96 160 ALA A O 1
ATOM 1191 N N . PRO A 1 161 ? -99.125 -39.017 -100.270 1.00 35.12 161 PRO A N 1
ATOM 1192 C CA . PRO A 1 161 ? -99.081 -40.336 -100.908 1.00 33.54 161 PRO A CA 1
ATOM 1193 C C . PRO A 1 161 ? -98.967 -41.438 -99.867 1.00 34.20 161 PRO A C 1
ATOM 1194 O O . PRO A 1 161 ? -98.236 -41.315 -98.882 1.00 35.17 161 PRO A O 1
ATOM 1198 N N . GLU A 1 162 ? -99.707 -42.519 -100.090 1.00 34.11 162 GLU A N 1
ATOM 1199 C CA . GLU A 1 162 ? -99.697 -43.632 -99.155 1.00 33.03 162 GLU A CA 1
ATOM 1200 C C . GLU A 1 162 ? -98.336 -44.320 -99.157 1.00 33.48 162 GLU A C 1
ATOM 1201 O O . GLU A 1 162 ? -97.627 -44.342 -100.166 1.00 33.79 162 GLU A O 1
ATOM 1207 N N . ASN A 1 163 ? -97.967 -44.858 -97.993 1.00 35.12 163 ASN A N 1
ATOM 1208 C CA . ASN A 1 163 ? -96.782 -45.689 -97.796 1.00 33.10 163 ASN A CA 1
ATOM 1209 C C . ASN A 1 163 ? -95.474 -44.913 -97.888 1.00 31.17 163 ASN A C 1
ATOM 1210 O O . ASN A 1 163 ? -94.425 -45.505 -98.161 1.00 30.14 163 ASN A O 1
ATOM 1215 N N . ILE A 1 164 ? -95.493 -43.599 -97.662 1.00 30.11 164 ILE A N 1
ATOM 1216 C CA . ILE A 1 164 ? -94.226 -42.888 -97.531 1.00 30.03 164 ILE A CA 1
ATOM 1217 C C . ILE A 1 164 ? -93.576 -43.173 -96.185 1.00 28.15 164 ILE A C 1
ATOM 1218 O O . ILE A 1 164 ? -92.375 -42.927 -96.019 1.00 28.25 164 ILE A O 1
ATOM 1223 N N . ILE A 1 165 ? -94.339 -43.685 -95.222 1.00 30.08 165 ILE A N 1
ATOM 1224 C CA . ILE A 1 165 ? -93.810 -44.195 -93.963 1.00 29.14 165 ILE A CA 1
ATOM 1225 C C . ILE A 1 165 ? -94.363 -45.599 -93.777 1.00 30.24 165 ILE A C 1
ATOM 1226 O O . ILE A 1 165 ? -95.585 -45.787 -93.744 1.00 30.44 165 ILE A O 1
ATOM 1231 N N . GLN A 1 166 ? -93.474 -46.582 -93.664 1.00 28.70 166 GLN A N 1
ATOM 1232 C CA . GLN A 1 166 ? -93.868 -47.966 -93.451 1.00 28.19 166 GLN A CA 1
ATOM 1233 C C . GLN A 1 166 ? -93.185 -48.504 -92.201 1.00 28.99 166 GLN A C 1
ATOM 1234 O O . GLN A 1 166 ? -92.233 -47.918 -91.681 1.00 29.07 166 GLN A O 1
ATOM 1240 N N . ILE A 1 167 ? -93.687 -49.640 -91.723 1.00 29.65 167 ILE A N 1
ATOM 1241 C CA . ILE A 1 167 ? -93.213 -50.260 -90.493 1.00 31.07 167 ILE A CA 1
ATOM 1242 C C . ILE A 1 167 ? -93.036 -51.753 -90.735 1.00 33.10 167 ILE A C 1
ATOM 1243 O O . ILE A 1 167 ? -93.854 -52.384 -91.415 1.00 33.56 167 ILE A O 1
ATOM 1248 N N . VAL A 1 168 ? -91.953 -52.314 -90.198 1.00 33.70 168 VAL A N 1
ATOM 1249 C CA . VAL A 1 168 ? -91.723 -53.753 -90.261 1.00 34.96 168 VAL A CA 1
ATOM 1250 C C . VAL A 1 168 ? -91.964 -54.335 -88.877 1.00 38.02 168 VAL A C 1
ATOM 1251 O O . VAL A 1 168 ? -91.038 -54.440 -88.066 1.00 38.97 168 VAL A O 1
ATOM 1255 N N . GLU A 1 169 ? -93.207 -54.714 -88.597 1.00 44.13 169 GLU A N 1
ATOM 1256 C CA . GLU A 1 169 ? -93.567 -55.198 -87.271 1.00 47.79 169 GLU A CA 1
ATOM 1257 C C . GLU A 1 169 ? -93.003 -56.597 -87.046 1.00 50.28 169 GLU A C 1
ATOM 1258 O O . GLU A 1 169 ? -93.348 -57.540 -87.767 1.00 49.61 169 GLU A O 1
ATOM 1264 N N . ALA A 1 170 ? -92.133 -56.723 -86.042 1.00 56.20 170 ALA A N 1
ATOM 1265 C CA . ALA A 1 170 ? -91.496 -57.973 -85.642 1.00 55.26 170 ALA A CA 1
ATOM 1266 C C . ALA A 1 170 ? -90.795 -58.654 -86.812 1.00 54.53 170 ALA A C 1
ATOM 1267 O O . ALA A 1 170 ? -91.283 -59.674 -87.315 1.00 57.10 170 ALA A O 1
ATOM 1269 N N . PRO A 1 171 ? -89.663 -58.131 -87.278 1.00 49.19 171 PRO A N 1
ATOM 1270 C CA . PRO A 1 171 ? -88.898 -58.831 -88.311 1.00 48.09 171 PRO A CA 1
ATOM 1271 C C . PRO A 1 171 ? -87.792 -59.689 -87.721 1.00 47.83 171 PRO A C 1
ATOM 1272 O O . PRO A 1 171 ? -87.238 -59.402 -86.659 1.00 47.65 171 PRO A O 1
ATOM 1276 N N . SER A 1 172 ? -87.470 -60.764 -88.436 1.00 46.33 172 SER A N 1
ATOM 1277 C CA . SER A 1 172 ? -86.336 -61.585 -88.049 1.00 49.40 172 SER A CA 1
ATOM 1278 C C . SER A 1 172 ? -85.031 -60.860 -88.377 1.00 54.52 172 SER A C 1
ATOM 1279 O O . SER A 1 172 ? -85.011 -59.836 -89.065 1.00 52.43 172 SER A O 1
ATOM 1282 N N . ARG A 1 173 ? -83.924 -61.402 -87.861 1.00 72.59 173 ARG A N 1
ATOM 1283 C CA . ARG A 1 173 ? -82.619 -60.829 -88.176 1.00 72.71 173 ARG A CA 1
ATOM 1284 C C . ARG A 1 173 ? -82.344 -60.876 -89.673 1.00 72.08 173 ARG A C 1
ATOM 1285 O O . ARG A 1 173 ? -81.699 -59.971 -90.216 1.00 71.87 173 ARG A O 1
ATOM 1293 N N . GLU A 1 174 ? -82.833 -61.913 -90.357 1.00 55.13 174 GLU A N 1
ATOM 1294 C CA . GLU A 1 174 ? -82.683 -61.983 -91.806 1.00 53.57 174 GLU A CA 1
ATOM 1295 C C . GLU A 1 174 ? -83.576 -60.969 -92.510 1.00 48.15 174 GLU A C 1
ATOM 1296 O O . GLU A 1 174 ? -83.229 -60.485 -93.593 1.00 44.78 174 GLU A O 1
ATOM 1302 N N . ALA A 1 175 ? -84.722 -60.635 -91.914 1.00 48.69 175 ALA A N 1
ATOM 1303 C CA . ALA A 1 175 ? -85.620 -59.662 -92.529 1.00 45.11 175 ALA A CA 1
ATOM 1304 C C . ALA A 1 175 ? -85.037 -58.257 -92.455 1.00 42.88 175 ALA A C 1
ATOM 1305 O O . ALA A 1 175 ? -85.056 -57.513 -93.443 1.00 39.92 175 ALA A O 1
ATOM 1307 N N . ALA A 1 176 ? -84.517 -57.872 -91.287 1.00 45.71 176 ALA A N 1
ATOM 1308 C CA . ALA A 1 176 ? -83.859 -56.576 -91.166 1.00 42.90 176 ALA A CA 1
ATOM 1309 C C . ALA A 1 176 ? -82.615 -56.512 -92.042 1.00 41.49 176 ALA A C 1
ATOM 1310 O O . ALA A 1 176 ? -82.304 -55.462 -92.616 1.00 38.26 176 ALA A O 1
ATOM 1312 N N . LYS A 1 177 ? -81.891 -57.628 -92.154 1.00 40.73 177 LYS A N 1
ATOM 1313 C CA . LYS A 1 177 ? -80.758 -57.686 -93.072 1.00 39.46 177 LYS A CA 1
ATOM 1314 C C . LYS A 1 177 ? -81.219 -57.555 -94.518 1.00 37.19 177 LYS A C 1
ATOM 1315 O O . LYS A 1 177 ? -80.550 -56.913 -95.337 1.00 35.05 177 LYS A O 1
ATOM 1321 N N . GLU A 1 178 ? -82.368 -58.150 -94.850 1.00 37.14 178 GLU A N 1
ATOM 1322 C CA . GLU A 1 178 ? -82.918 -58.002 -96.193 1.00 35.07 178 GLU A CA 1
ATOM 1323 C C . GLU A 1 178 ? -83.373 -56.572 -96.455 1.00 34.02 178 GLU A C 1
ATOM 1324 O O . GLU A 1 178 ? -83.265 -56.086 -97.587 1.00 33.51 178 GLU A O 1
ATOM 1330 N N . LEU A 1 179 ? -83.868 -55.882 -95.427 1.00 35.14 179 LEU A N 1
ATOM 1331 C CA . LEU A 1 179 ? -84.348 -54.516 -95.613 1.00 33.25 179 LEU A CA 1
ATOM 1332 C C . LEU A 1 179 ? -83.192 -53.551 -95.843 1.00 32.48 179 LEU A C 1
ATOM 1333 O O . LEU A 1 179 ? -83.231 -52.729 -96.765 1.00 31.39 179 LEU A O 1
ATOM 1338 N N . MET A 1 180 ? -82.151 -53.637 -95.010 1.00 31.64 180 MET A N 1
ATOM 1339 C CA . MET A 1 180 ? -81.019 -52.725 -95.140 1.00 29.88 180 MET A CA 1
ATOM 1340 C C . MET A 1 180 ? -80.304 -52.912 -96.472 1.00 31.02 180 MET A C 1
ATOM 1341 O O . MET A 1 180 ? -79.882 -51.935 -97.101 1.00 30.37 180 MET A O 1
ATOM 1346 N N . GLU A 1 181 ? -80.157 -54.162 -96.919 1.00 31.97 181 GLU A N 1
ATOM 1347 C CA . GLU A 1 181 ? -79.493 -54.427 -98.190 1.00 30.39 181 GLU A CA 1
ATOM 1348 C C . GLU A 1 181 ? -80.319 -53.969 -99.383 1.00 30.21 181 GLU A C 1
ATOM 1349 O O . GLU A 1 181 ? -79.761 -53.779 -100.469 1.00 31.05 181 GLU A O 1
ATOM 1355 N N . SER A 1 182 ? -81.627 -53.784 -99.208 1.00 30.27 182 SER A N 1
ATOM 1356 C CA . SER A 1 182 ? -82.504 -53.400 -100.304 1.00 29.86 182 SER A CA 1
ATOM 1357 C C . SER A 1 182 ? -82.770 -51.903 -100.374 1.00 29.08 182 SER A C 1
ATOM 1358 O O . SER A 1 182 ? -83.175 -51.413 -101.434 1.00 29.13 182 SER A O 1
ATOM 1361 N N . ALA A 1 183 ? -82.556 -51.169 -99.287 1.00 29.95 183 ALA A N 1
ATOM 1362 C CA . ALA A 1 183 ? -82.848 -49.745 -99.283 1.00 28.33 183 ALA A CA 1
ATOM 1363 C C . ALA A 1 183 ? -81.673 -48.951 -99.848 1.00 28.19 183 ALA A C 1
ATOM 1364 O O . ALA A 1 183 ? -80.542 -49.436 -99.938 1.00 28.36 183 ALA A O 1
ATOM 1366 N N . ASP A 1 184 ? -81.961 -47.706 -100.230 1.00 27.02 184 ASP A N 1
ATOM 1367 C CA . ASP A 1 184 ? -80.944 -46.848 -100.824 1.00 26.35 184 ASP A CA 1
ATOM 1368 C C . ASP A 1 184 ? -80.011 -46.251 -99.778 1.00 25.24 184 ASP A C 1
ATOM 1369 O O . ASP A 1 184 ? -78.854 -45.948 -100.087 1.00 26.07 184 ASP A O 1
ATOM 1374 N N . VAL A 1 185 ? -80.490 -46.073 -98.547 1.00 26.27 185 VAL A N 1
ATOM 1375 C CA . VAL A 1 185 ? -79.674 -45.556 -97.457 1.00 26.39 185 VAL A CA 1
ATOM 1376 C C . VAL A 1 185 ? -80.198 -46.154 -96.159 1.00 26.18 185 VAL A C 1
ATOM 1377 O O . VAL A 1 185 ? -81.382 -46.483 -96.041 1.00 26.17 185 VAL A O 1
ATOM 1381 N N . VAL A 1 186 ? -79.304 -46.313 -95.185 1.00 25.13 186 VAL A N 1
ATOM 1382 C CA . VAL A 1 186 ? -79.602 -47.018 -93.944 1.00 24.96 186 VAL A CA 1
ATOM 1383 C C . VAL A 1 186 ? -79.367 -46.084 -92.765 1.00 25.67 186 VAL A C 1
ATOM 1384 O O . VAL A 1 186 ? -78.407 -45.306 -92.758 1.00 27.01 186 VAL A O 1
ATOM 1388 N N . ILE A 1 187 ? -80.250 -46.161 -91.771 1.00 25.32 187 ILE A N 1
ATOM 1389 C CA . ILE A 1 187 ? -80.064 -45.499 -90.485 1.00 26.21 187 ILE A CA 1
ATOM 1390 C C . ILE A 1 187 ? -80.214 -46.556 -89.400 1.00 26.71 187 ILE A C 1
ATOM 1391 O O . ILE A 1 187 ? -81.255 -47.217 -89.314 1.00 26.66 187 ILE A O 1
ATOM 1396 N N . ALA A 1 188 ? -79.181 -46.719 -88.578 1.00 27.76 188 ALA A N 1
ATOM 1397 C CA . ALA A 1 188 ? -79.164 -47.731 -87.525 1.00 27.58 188 ALA A CA 1
ATOM 1398 C C . ALA A 1 188 ? -78.930 -47.039 -86.186 1.00 29.80 188 ALA A C 1
ATOM 1399 O O . ALA A 1 188 ? -77.792 -46.701 -85.843 1.00 29.61 188 ALA A O 1
ATOM 1401 N N . THR A 1 189 ? -80.007 -46.831 -85.435 1.00 29.31 189 THR A N 1
ATOM 1402 C CA . THR A 1 189 ? -79.949 -46.256 -84.093 1.00 29.07 189 THR A CA 1
ATOM 1403 C C . THR A 1 189 ? -80.206 -47.385 -83.101 1.00 29.54 189 THR A C 1
ATOM 1404 O O . THR A 1 189 ? -81.347 -47.819 -82.922 1.00 30.71 189 THR A O 1
ATOM 1408 N N . GLY A 1 190 ? -79.142 -47.862 -82.462 1.00 34.04 190 GLY A N 1
ATOM 1409 C CA . GLY A 1 190 ? -79.277 -48.960 -81.518 1.00 32.99 190 GLY A CA 1
ATOM 1410 C C . GLY A 1 190 ? -77.926 -49.511 -81.114 1.00 34.38 190 GLY A C 1
ATOM 1411 O O . GLY A 1 190 ? -76.912 -48.805 -81.156 1.00 36.22 190 GLY A O 1
ATOM 1412 N N . GLY A 1 191 ? -77.928 -50.786 -80.727 1.00 35.12 191 GLY A N 1
ATOM 1413 C CA . GLY A 1 191 ? -76.715 -51.415 -80.253 1.00 35.37 191 GLY A CA 1
ATOM 1414 C C . GLY A 1 191 ? -75.677 -51.586 -81.345 1.00 36.09 191 GLY A C 1
ATOM 1415 O O . GLY A 1 191 ? -75.960 -51.492 -82.540 1.00 34.64 191 GLY A O 1
ATOM 1416 N N . ALA A 1 192 ? -74.441 -51.850 -80.910 1.00 37.24 192 ALA A N 1
ATOM 1417 C CA . ALA A 1 192 ? -73.330 -51.995 -81.844 1.00 35.37 192 ALA A CA 1
ATOM 1418 C C . ALA A 1 192 ? -73.522 -53.166 -82.798 1.00 35.30 192 ALA A C 1
ATOM 1419 O O . ALA A 1 192 ? -72.921 -53.174 -83.878 1.00 33.97 192 ALA A O 1
ATOM 1421 N N . GLY A 1 193 ? -74.339 -54.152 -82.427 1.00 38.92 193 GLY A N 1
ATOM 1422 C CA . GLY A 1 193 ? -74.623 -55.244 -83.343 1.00 36.81 193 GLY A CA 1
ATOM 1423 C C . GLY A 1 193 ? -75.480 -54.807 -84.515 1.00 36.79 193 GLY A C 1
ATOM 1424 O O . GLY A 1 193 ? -75.256 -55.233 -85.652 1.00 37.89 193 GLY A O 1
ATOM 1425 N N . ARG A 1 194 ? -76.470 -53.950 -84.259 1.00 35.21 194 ARG A N 1
ATOM 1426 C CA . ARG A 1 194 ? -77.303 -53.446 -85.344 1.00 34.58 194 ARG A CA 1
ATOM 1427 C C . ARG A 1 194 ? -76.557 -52.431 -86.200 1.00 32.45 194 ARG A C 1
ATOM 1428 O O . ARG A 1 194 ? -76.794 -52.350 -87.411 1.00 31.32 194 ARG A O 1
ATOM 1436 N N . VAL A 1 195 ? -75.658 -51.652 -85.596 1.00 33.76 195 VAL A N 1
ATOM 1437 C CA . VAL A 1 195 ? -74.904 -50.661 -86.357 1.00 31.87 195 VAL A CA 1
ATOM 1438 C C . VAL A 1 195 ? -73.912 -51.348 -87.288 1.00 31.54 195 VAL A C 1
ATOM 1439 O O . VAL A 1 195 ? -73.786 -50.985 -88.463 1.00 29.83 195 VAL A O 1
ATOM 1443 N N . LYS A 1 196 ? -73.196 -52.354 -86.776 1.00 31.75 196 LYS A N 1
ATOM 1444 C CA . LYS A 1 196 ? -72.239 -53.077 -87.607 1.00 29.80 196 LYS A CA 1
ATOM 1445 C C . LYS A 1 196 ? -72.928 -53.780 -88.768 1.00 28.56 196 LYS A C 1
ATOM 1446 O O . LYS A 1 196 ? -72.332 -53.941 -89.839 1.00 29.65 196 LYS A O 1
ATOM 1452 N N . ALA A 1 197 ? -74.181 -54.201 -88.580 1.00 31.98 197 ALA A N 1
ATOM 1453 C CA . ALA A 1 197 ? -74.932 -54.790 -89.682 1.00 31.28 197 ALA A CA 1
ATOM 1454 C C . ALA A 1 197 ? -75.238 -53.761 -90.762 1.00 30.13 197 ALA A C 1
ATOM 1455 O O . ALA A 1 197 ? -75.275 -54.102 -91.949 1.00 30.15 197 ALA A O 1
ATOM 1457 N N . ALA A 1 198 ? -75.452 -52.503 -90.372 1.00 28.56 198 ALA A N 1
ATOM 1458 C CA . ALA A 1 198 ? -75.762 -51.463 -91.347 1.00 29.00 198 ALA A CA 1
ATOM 1459 C C . ALA A 1 198 ? -74.576 -51.195 -92.266 1.00 27.71 198 ALA A C 1
ATOM 1460 O O . ALA A 1 198 ? -74.730 -51.124 -93.490 1.00 26.93 198 ALA A O 1
ATOM 1462 N N . TYR A 1 199 ? -73.384 -51.041 -91.692 1.00 28.02 199 TYR A N 1
ATOM 1463 C CA . TYR A 1 199 ? -72.183 -50.798 -92.481 1.00 28.35 199 TYR A CA 1
ATOM 1464 C C . TYR A 1 199 ? -71.639 -52.060 -93.138 1.00 28.47 199 TYR A C 1
ATOM 1465 O O . TYR A 1 199 ? -70.582 -52.002 -93.775 1.00 28.09 199 TYR A O 1
ATOM 1474 N N . SER A 1 200 ? -72.334 -53.190 -93.005 1.00 28.42 200 SER A N 1
ATOM 1475 C CA . SER A 1 200 ? -71.974 -54.427 -93.683 1.00 27.16 200 SER A CA 1
ATOM 1476 C C . SER A 1 200 ? -72.982 -54.807 -94.760 1.00 28.01 200 SER A C 1
ATOM 1477 O O . SER A 1 200 ? -72.932 -55.928 -95.276 1.00 29.12 200 SER A O 1
ATOM 1480 N N . SER A 1 201 ? -73.890 -53.901 -95.114 1.00 28.17 201 SER A N 1
ATOM 1481 C CA . SER A 1 201 ? -74.989 -54.201 -96.020 1.00 28.12 201 SER A CA 1
ATOM 1482 C C . SER A 1 201 ? -74.699 -53.831 -97.468 1.00 27.80 201 SER A C 1
ATOM 1483 O O . SER A 1 201 ? -75.587 -53.969 -98.314 1.00 28.48 201 SER A O 1
ATOM 1486 N N . GLY A 1 202 ? -73.489 -53.370 -97.777 1.00 28.02 202 GLY A N 1
ATOM 1487 C CA . GLY A 1 202 ? -73.200 -52.915 -99.122 1.00 28.17 202 GLY A CA 1
ATOM 1488 C C . GLY A 1 202 ? -73.892 -51.633 -99.520 1.00 27.04 202 GLY A C 1
ATOM 1489 O O . GLY A 1 202 ? -73.930 -51.308 -100.711 1.00 25.43 202 GLY A O 1
ATOM 1490 N N . ARG A 1 203 ? -74.440 -50.896 -98.561 1.00 26.47 203 ARG A N 1
ATOM 1491 C CA . ARG A 1 203 ? -75.148 -49.649 -98.789 1.00 25.87 203 ARG A CA 1
ATOM 1492 C C . ARG A 1 203 ? -74.569 -48.562 -97.897 1.00 26.39 203 ARG A C 1
ATOM 1493 O O . ARG A 1 203 ? -74.036 -48.856 -96.822 1.00 26.80 203 ARG A O 1
ATOM 1501 N N . PRO A 1 204 ? -74.650 -47.300 -98.319 1.00 26.71 204 PRO A N 1
ATOM 1502 C CA . PRO A 1 204 ? -74.222 -46.204 -97.439 1.00 27.08 204 PRO A CA 1
ATOM 1503 C C . PRO A 1 204 ? -75.124 -46.127 -96.217 1.00 26.78 204 PRO A C 1
ATOM 1504 O O . PRO A 1 204 ? -76.351 -46.150 -96.332 1.00 25.42 204 PRO A O 1
ATOM 1508 N N . ALA A 1 205 ? -74.508 -46.043 -95.040 1.00 27.79 205 ALA A N 1
ATOM 1509 C CA . ALA A 1 205 ? -75.236 -46.142 -93.786 1.00 27.60 205 ALA A CA 1
ATOM 1510 C C . ALA A 1 205 ? -74.850 -45.011 -92.846 1.00 28.61 205 ALA A C 1
ATOM 1511 O O . ALA A 1 205 ? -73.738 -44.478 -92.905 1.00 28.08 205 ALA A O 1
ATOM 1513 N N . TYR A 1 206 ? -75.793 -44.653 -91.979 1.00 27.97 206 TYR A N 1
ATOM 1514 C CA . TYR A 1 206 ? -75.572 -43.714 -90.887 1.00 27.74 206 TYR A CA 1
ATOM 1515 C C . TYR A 1 206 ? -75.890 -44.433 -89.586 1.00 27.52 206 TYR A C 1
ATOM 1516 O O . TYR A 1 206 ? -77.018 -44.897 -89.391 1.00 27.73 206 TYR A O 1
ATOM 1525 N N . GLY A 1 207 ? -74.899 -44.531 -88.701 1.00 29.72 207 GLY A N 1
ATOM 1526 C CA . GLY A 1 207 ? -75.039 -45.259 -87.463 1.00 28.48 207 GLY A CA 1
ATOM 1527 C C . GLY A 1 207 ? -74.769 -44.395 -86.244 1.00 28.22 207 GLY A C 1
ATOM 1528 O O . GLY A 1 207 ? -74.486 -43.198 -86.339 1.00 28.22 207 GLY A O 1
ATOM 1529 N N . VAL A 1 208 ? -74.876 -45.038 -85.085 1.00 29.56 208 VAL A N 1
ATOM 1530 C CA . VAL A 1 208 ? -74.547 -44.416 -83.811 1.00 28.56 208 VAL A CA 1
ATOM 1531 C C . VAL A 1 208 ? -73.448 -45.238 -83.157 1.00 29.96 208 VAL A C 1
ATOM 1532 O O . VAL A 1 208 ? -72.831 -46.094 -83.801 1.00 31.29 208 VAL A O 1
ATOM 1536 N N . GLY A 1 209 ? -73.195 -44.987 -81.879 1.00 27.04 209 GLY A N 1
ATOM 1537 C CA . GLY A 1 209 ? -72.218 -45.746 -81.140 1.00 27.13 209 GLY A CA 1
ATOM 1538 C C . GLY A 1 209 ? -72.559 -45.793 -79.668 1.00 27.11 209 GLY A C 1
ATOM 1539 O O . GLY A 1 209 ? -73.363 -45.000 -79.168 1.00 27.30 209 GLY A O 1
ATOM 1540 N N . PRO A 1 210 ? -71.964 -46.738 -78.944 1.00 28.90 210 PRO A N 1
ATOM 1541 C CA . PRO A 1 210 ? -72.159 -46.773 -77.491 1.00 28.33 210 PRO A CA 1
ATOM 1542 C C . PRO A 1 210 ? -71.626 -45.499 -76.853 1.00 27.65 210 PRO A C 1
ATOM 1543 O O . PRO A 1 210 ? -70.516 -45.054 -77.149 1.00 27.85 210 PRO A O 1
ATOM 1547 N N . GLY A 1 211 ? -72.441 -44.897 -75.995 1.00 27.23 211 GLY A N 1
ATOM 1548 C CA . GLY A 1 211 ? -72.027 -43.696 -75.307 1.00 25.30 211 GLY A CA 1
ATOM 1549 C C . GLY A 1 211 ? -71.221 -43.995 -74.060 1.00 25.52 211 GLY A C 1
ATOM 1550 O O . GLY A 1 211 ? -71.144 -45.130 -73.596 1.00 27.74 211 GLY A O 1
ATOM 1551 N N . ASN A 1 212 ? -70.586 -42.956 -73.476 1.00 25.02 212 ASN A N 1
ATOM 1552 C CA . ASN A 1 212 ? -69.872 -43.061 -72.164 1.00 23.21 212 ASN A CA 1
ATOM 1553 C C . ASN A 1 212 ? -69.431 -41.640 -71.788 1.00 22.88 212 ASN A C 1
ATOM 1554 O O . ASN A 1 212 ? -68.239 -41.444 -71.572 1.00 22.36 212 ASN A O 1
ATOM 1559 N N . SER A 1 213 ? -70.375 -40.702 -71.705 1.00 24.00 213 SER A N 1
ATOM 1560 C CA . SER A 1 213 ? -70.082 -39.291 -71.491 1.00 22.15 213 SER A CA 1
ATOM 1561 C C . SER A 1 213 ? -69.272 -39.060 -70.224 1.00 21.92 213 SER A C 1
ATOM 1562 O O . SER A 1 213 ? -69.778 -39.236 -69.112 1.00 22.69 213 SER A O 1
ATOM 1565 N N . GLN A 1 214 ? -68.013 -38.670 -70.390 1.00 21.33 214 GLN A N 1
ATOM 1566 C CA . GLN A 1 214 ? -67.167 -38.279 -69.274 1.00 21.35 214 GLN A CA 1
ATOM 1567 C C . GLN A 1 214 ? -67.389 -36.806 -68.968 1.00 20.40 214 GLN A C 1
ATOM 1568 O O . GLN A 1 214 ? -67.557 -35.991 -69.880 1.00 21.54 214 GLN A O 1
ATOM 1574 N N . VAL A 1 215 ? -67.398 -36.467 -67.682 1.00 19.83 215 VAL A N 1
ATOM 1575 C CA . VAL A 1 215 ? -67.684 -35.110 -67.231 1.00 20.79 215 VAL A CA 1
ATOM 1576 C C . VAL A 1 215 ? -66.518 -34.618 -66.390 1.00 20.84 215 VAL A C 1
ATOM 1577 O O . VAL A 1 215 ? -66.207 -35.204 -65.345 1.00 21.16 215 VAL A O 1
ATOM 1581 N N . ILE A 1 216 ? -65.889 -33.535 -66.834 1.00 22.35 216 ILE A N 1
ATOM 1582 C CA . ILE A 1 216 ? -64.812 -32.885 -66.099 1.00 22.28 216 ILE A CA 1
ATOM 1583 C C . ILE A 1 216 ? -65.380 -31.663 -65.392 1.00 22.38 216 ILE A C 1
ATOM 1584 O O . ILE A 1 216 ? -66.035 -30.821 -66.020 1.00 21.70 216 ILE A O 1
ATOM 1589 N N . VAL A 1 217 ? -65.138 -31.569 -64.089 1.00 22.30 217 VAL A N 1
ATOM 1590 C CA . VAL A 1 217 ? -65.458 -30.382 -63.305 1.00 21.98 217 VAL A CA 1
ATOM 1591 C C . VAL A 1 217 ? -64.144 -29.682 -62.986 1.00 23.29 217 VAL A C 1
ATOM 1592 O O . VAL A 1 217 ? -63.266 -30.261 -62.334 1.00 23.97 217 VAL A O 1
ATOM 1596 N N . ASP A 1 218 ? -64.004 -28.445 -63.453 1.00 23.74 218 ASP A N 1
ATOM 1597 C CA . ASP A 1 218 ? -62.749 -27.725 -63.315 1.00 23.23 218 ASP A CA 1
ATOM 1598 C C . ASP A 1 218 ? -62.658 -27.052 -61.947 1.00 24.78 218 ASP A C 1
ATOM 1599 O O . ASP A 1 218 ? -63.665 -26.785 -61.285 1.00 25.42 218 ASP A O 1
ATOM 1604 N N . LYS A 1 219 ? -61.423 -26.779 -61.529 1.00 25.60 219 LYS A N 1
ATOM 1605 C CA . LYS A 1 219 ? -61.187 -26.124 -60.248 1.00 26.26 219 LYS A CA 1
ATOM 1606 C C . LYS A 1 219 ? -61.747 -24.707 -60.266 1.00 25.65 219 LYS A C 1
ATOM 1607 O O . LYS A 1 219 ? -61.469 -23.928 -61.183 1.00 24.68 219 LYS A O 1
ATOM 1613 N N . GLY A 1 220 ? -62.539 -24.373 -59.248 1.00 24.69 220 GLY A N 1
ATOM 1614 C CA . GLY A 1 220 ? -63.071 -23.037 -59.095 1.00 23.52 220 GLY A CA 1
ATOM 1615 C C . GLY A 1 220 ? -64.459 -22.819 -59.657 1.00 22.75 220 GLY A C 1
ATOM 1616 O O . GLY A 1 220 ? -65.077 -21.792 -59.351 1.00 25.20 220 GLY A O 1
ATOM 1617 N N . TYR A 1 221 ? -64.968 -23.740 -60.470 1.00 25.23 221 TYR A N 1
ATOM 1618 C CA . TYR A 1 221 ? -66.301 -23.595 -61.032 1.00 25.62 221 TYR A CA 1
ATOM 1619 C C . TYR A 1 221 ? -67.358 -23.710 -59.934 1.00 24.92 221 TYR A C 1
ATOM 1620 O O . TYR A 1 221 ? -67.093 -24.175 -58.823 1.00 25.49 221 TYR A O 1
ATOM 1629 N N . ASP A 1 222 ? -68.567 -23.258 -60.254 1.00 23.26 222 ASP A N 1
ATOM 1630 C CA . ASP A 1 222 ? -69.710 -23.397 -59.354 1.00 24.46 222 ASP A CA 1
ATOM 1631 C C . ASP A 1 222 ? -70.025 -24.880 -59.198 1.00 23.96 222 ASP A C 1
ATOM 1632 O O . ASP A 1 222 ? -70.665 -25.487 -60.059 1.00 24.19 222 ASP A O 1
ATOM 1637 N N . TYR A 1 223 ? -69.574 -25.469 -58.087 1.00 25.83 223 TYR A N 1
ATOM 1638 C CA . TYR A 1 223 ? -69.787 -26.896 -57.867 1.00 25.37 223 TYR A CA 1
ATOM 1639 C C . TYR A 1 223 ? -71.257 -27.223 -57.655 1.00 25.51 223 TYR A C 1
ATOM 1640 O O . TYR A 1 223 ? -71.691 -28.340 -57.961 1.00 25.05 223 TYR A O 1
ATOM 1649 N N . ASN A 1 224 ? -72.036 -26.276 -57.131 1.00 24.72 224 ASN A N 1
ATOM 1650 C CA . ASN A 1 224 ? -73.465 -26.513 -56.965 1.00 25.06 224 ASN A CA 1
ATOM 1651 C C . ASN A 1 224 ? -74.173 -26.553 -58.313 1.00 24.98 224 ASN A C 1
ATOM 1652 O O . ASN A 1 224 ? -75.075 -27.371 -58.523 1.00 25.72 224 ASN A O 1
ATOM 1657 N N . LYS A 1 225 ? -73.773 -25.680 -59.240 1.00 26.15 225 LYS A N 1
ATOM 1658 C CA . LYS A 1 225 ? -74.372 -25.686 -60.570 1.00 25.96 225 LYS A CA 1
ATOM 1659 C C . LYS A 1 225 ? -73.958 -26.924 -61.355 1.00 24.98 225 LYS A C 1
ATOM 1660 O O . LYS A 1 225 ? -74.792 -27.554 -62.016 1.00 23.40 225 LYS A O 1
ATOM 1666 N N . ALA A 1 226 ? -72.673 -27.285 -61.296 1.00 22.87 226 ALA A N 1
ATOM 1667 C CA . ALA A 1 226 ? -72.211 -28.486 -61.983 1.00 22.12 226 ALA A CA 1
ATOM 1668 C C . ALA A 1 226 ? -72.920 -29.728 -61.457 1.00 22.63 226 ALA A C 1
ATOM 1669 O O . ALA A 1 226 ? -73.326 -30.596 -62.237 1.00 22.46 226 ALA A O 1
ATOM 1671 N N . ALA A 1 227 ? -73.086 -29.824 -60.136 1.00 24.51 227 ALA A N 1
ATOM 1672 C CA . ALA A 1 227 ? -73.765 -30.980 -59.560 1.00 23.55 227 ALA A CA 1
ATOM 1673 C C . ALA A 1 227 ? -75.203 -31.078 -60.051 1.00 24.43 227 ALA A C 1
ATOM 1674 O O . ALA A 1 227 ? -75.678 -32.168 -60.387 1.00 23.95 227 ALA A O 1
ATOM 1676 N N . GLN A 1 228 ? -75.908 -29.946 -60.110 1.00 24.22 228 GLN A N 1
ATOM 1677 C CA . GLN A 1 228 ? -77.298 -29.966 -60.556 1.00 24.06 228 GLN A CA 1
ATOM 1678 C C . GLN A 1 228 ? -77.408 -30.398 -62.013 1.00 23.70 228 GLN A C 1
ATOM 1679 O O . GLN A 1 228 ? -78.278 -31.204 -62.364 1.00 23.33 228 GLN A O 1
ATOM 1685 N N . ASP A 1 229 ? -76.532 -29.877 -62.875 1.00 24.20 229 ASP A N 1
ATOM 1686 C CA . ASP A 1 229 ? -76.587 -30.234 -64.290 1.00 22.63 229 ASP A CA 1
ATOM 1687 C C . ASP A 1 229 ? -76.255 -31.706 -64.507 1.00 23.13 229 ASP A C 1
ATOM 1688 O O . ASP A 1 229 ? -76.900 -32.378 -65.320 1.00 23.75 229 ASP A O 1
ATOM 1693 N N . ILE A 1 230 ? -75.257 -32.224 -63.789 1.00 23.48 230 ILE A N 1
ATOM 1694 C CA . ILE A 1 230 ? -74.843 -33.610 -63.984 1.00 23.76 230 ILE A CA 1
ATOM 1695 C C . ILE A 1 230 ? -75.910 -34.570 -63.468 1.00 23.44 230 ILE A C 1
ATOM 1696 O O . ILE A 1 230 ? -76.207 -35.588 -64.103 1.00 24.46 230 ILE A O 1
ATOM 1701 N N . ILE A 1 231 ? -76.503 -34.263 -62.312 1.00 22.80 231 ILE A N 1
ATOM 1702 C CA . ILE A 1 231 ? -77.557 -35.116 -61.766 1.00 22.39 231 ILE A CA 1
ATOM 1703 C C . ILE A 1 231 ? -78.774 -35.113 -62.683 1.00 22.88 231 ILE A C 1
ATOM 1704 O O . ILE A 1 231 ? -79.427 -36.145 -62.879 1.00 24.04 231 ILE A O 1
ATOM 1709 N N . THR A 1 232 ? -79.090 -33.956 -63.271 1.00 22.72 232 THR A N 1
ATOM 1710 C CA . THR A 1 232 ? -80.251 -33.862 -64.152 1.00 22.72 232 THR A CA 1
ATOM 1711 C C . THR A 1 232 ? -80.084 -34.743 -65.384 1.00 22.45 232 THR A C 1
ATOM 1712 O O . THR A 1 232 ? -81.036 -35.401 -65.820 1.00 23.40 232 THR A O 1
ATOM 1716 N N . GLY A 1 233 ? -78.878 -34.776 -65.955 1.00 22.96 233 GLY A N 1
ATOM 1717 C CA . GLY A 1 233 ? -78.652 -35.585 -67.139 1.00 22.24 233 GLY A CA 1
ATOM 1718 C C . GLY A 1 233 ? -78.469 -37.058 -66.851 1.00 23.21 233 GLY A C 1
ATOM 1719 O O . GLY A 1 233 ? -78.782 -37.898 -67.700 1.00 24.03 233 GLY A O 1
ATOM 1720 N N . ARG A 1 234 ? -77.963 -37.399 -65.665 1.00 23.63 234 ARG A N 1
ATOM 1721 C CA . ARG A 1 234 ? -77.749 -38.804 -65.333 1.00 22.50 234 ARG A CA 1
ATOM 1722 C C . ARG A 1 234 ? -79.071 -39.519 -65.073 1.00 22.85 234 ARG A C 1
ATOM 1723 O O . ARG A 1 234 ? -79.296 -40.628 -65.573 1.00 24.29 234 ARG A O 1
ATOM 1731 N N . LYS A 1 235 ? -79.959 -38.904 -64.295 1.00 21.69 235 LYS A N 1
ATOM 1732 C CA . LYS A 1 235 ? -81.228 -39.535 -63.951 1.00 22.73 235 LYS A CA 1
ATOM 1733 C C . LYS A 1 235 ? -82.282 -39.388 -65.041 1.00 23.20 235 LYS A C 1
ATOM 1734 O O . LYS A 1 235 ? -83.387 -39.917 -64.883 1.00 24.17 235 LYS A O 1
ATOM 1740 N N . TYR A 1 236 ? -81.967 -38.696 -66.133 1.00 22.67 236 TYR A N 1
ATOM 1741 C CA . TYR A 1 236 ? -82.928 -38.474 -67.205 1.00 22.72 236 TYR A CA 1
ATOM 1742 C C . TYR A 1 236 ? -83.343 -39.798 -67.832 1.00 23.50 236 TYR A C 1
ATOM 1743 O O . TYR A 1 236 ? -82.501 -40.540 -68.347 1.00 23.26 236 TYR A O 1
ATOM 1752 N N . ASP A 1 237 ? -84.645 -40.092 -67.777 1.00 23.21 237 ASP A N 1
ATOM 1753 C CA . ASP A 1 237 ? -85.210 -41.334 -68.309 1.00 23.43 237 ASP A CA 1
ATOM 1754 C C . ASP A 1 237 ? -84.568 -42.562 -67.667 1.00 23.16 237 ASP A C 1
ATOM 1755 O O . ASP A 1 237 ? -84.387 -43.593 -68.319 1.00 23.64 237 ASP A O 1
ATOM 1760 N N . ASN A 1 238 ? -84.221 -42.448 -66.383 1.00 23.96 238 ASN A N 1
ATOM 1761 C CA . ASN A 1 238 ? -83.514 -43.495 -65.642 1.00 22.46 238 ASN A CA 1
ATOM 1762 C C . ASN A 1 238 ? -82.182 -43.860 -66.295 1.00 22.76 238 ASN A C 1
ATOM 1763 O O . ASN A 1 238 ? -81.700 -44.986 -66.156 1.00 22.41 238 ASN A O 1
ATOM 1768 N N . GLY A 1 239 ? -81.585 -42.914 -67.016 1.00 23.54 239 GLY A N 1
ATOM 1769 C CA . GLY A 1 239 ? -80.220 -43.070 -67.480 1.00 23.33 239 GLY A CA 1
ATOM 1770 C C . GLY A 1 239 ? -80.015 -43.915 -68.717 1.00 23.99 239 GLY A C 1
ATOM 1771 O O . GLY A 1 239 ? -78.953 -44.525 -68.864 1.00 23.41 239 GLY A O 1
ATOM 1772 N N . ILE A 1 240 ? -80.993 -43.963 -69.626 1.00 25.39 240 ILE A N 1
ATOM 1773 C CA . ILE A 1 240 ? -80.848 -44.734 -70.858 1.00 26.72 240 ILE A CA 1
ATOM 1774 C C . ILE A 1 240 ? -80.438 -43.875 -72.043 1.00 28.01 240 ILE A C 1
ATOM 1775 O O . ILE A 1 240 ? -80.206 -44.413 -73.135 1.00 28.12 240 ILE A O 1
ATOM 1780 N N . ILE A 1 241 ? -80.342 -42.561 -71.868 1.00 26.28 241 ILE A N 1
ATOM 1781 C CA . ILE A 1 241 ? -79.921 -41.673 -72.944 1.00 26.62 241 ILE A CA 1
ATOM 1782 C C . ILE A 1 241 ? -78.440 -41.891 -73.247 1.00 26.05 241 ILE A C 1
ATOM 1783 O O . ILE A 1 241 ? -77.613 -41.950 -72.339 1.00 25.57 241 ILE A O 1
ATOM 1788 N N . CYS A 1 242 A -78.119 -42.018 -74.531 1.00 26.89 242 CYS A N 1
ATOM 1789 C CA . CYS A 1 242 A -76.775 -42.348 -74.975 1.00 25.17 242 CYS A CA 1
ATOM 1790 C C . CYS A 1 242 A -75.749 -41.279 -74.596 1.00 23.76 242 CYS A C 1
ATOM 1791 O O . CYS A 1 242 A -74.556 -41.604 -74.363 1.00 22.82 242 CYS A O 1
ATOM 1794 N N . SER A 1 243 ? -76.182 -40.025 -74.532 1.00 25.57 243 SER A N 1
ATOM 1795 C CA . SER A 1 243 ? -75.273 -38.920 -74.242 1.00 25.17 243 SER A CA 1
ATOM 1796 C C . SER A 1 243 ? -75.252 -38.572 -72.756 1.00 24.49 243 SER A C 1
ATOM 1797 O O . SER A 1 243 ? -74.576 -37.630 -72.342 1.00 23.81 243 SER A O 1
ATOM 1800 N N . SER A 1 244 ? -75.988 -39.345 -71.961 1.00 25.14 244 SER A N 1
ATOM 1801 C CA . SER A 1 244 ? -76.115 -39.061 -70.538 1.00 23.00 244 SER A CA 1
ATOM 1802 C C . SER A 1 244 ? -74.768 -39.181 -69.834 1.00 22.68 244 SER A C 1
ATOM 1803 O O . SER A 1 244 ? -73.903 -39.970 -70.224 1.00 22.74 244 SER A O 1
ATOM 1806 N N . GLU A 1 245 ? -74.602 -38.382 -68.781 1.00 22.91 245 GLU A N 1
ATOM 1807 C CA . GLU A 1 245 ? -73.352 -38.360 -68.032 1.00 21.80 245 GLU A CA 1
ATOM 1808 C C . GLU A 1 245 ? -73.074 -39.717 -67.399 1.00 22.43 245 GLU A C 1
ATOM 1809 O O . GLU A 1 245 ? -73.977 -40.375 -66.875 1.00 22.39 245 GLU A O 1
ATOM 1815 N N . GLN A 1 246 ? -71.805 -40.127 -67.364 1.00 22.31 246 GLN A N 1
ATOM 1816 C CA . GLN A 1 246 ? -71.413 -41.466 -66.832 1.00 21.75 246 GLN A CA 1
ATOM 1817 C C . GLN A 1 246 ? -70.384 -41.342 -65.703 1.00 21.07 246 GLN A C 1
ATOM 1818 O O . GLN A 1 246 ? -70.292 -42.256 -64.907 1.00 22.01 246 GLN A O 1
ATOM 1824 N N . SER A 1 247 ? -69.659 -40.222 -65.634 1.00 21.45 247 SER A N 1
ATOM 1825 C CA . SER A 1 247 ? -68.652 -40.087 -64.594 1.00 20.62 247 SER A CA 1
ATOM 1826 C C . SER A 1 247 ? -68.612 -38.647 -64.110 1.00 20.35 247 SER A C 1
ATOM 1827 O O . SER A 1 247 ? -69.172 -37.741 -64.732 1.00 21.41 247 SER A O 1
ATOM 1830 N N . VAL A 1 248 ? -67.943 -38.445 -62.979 1.00 21.48 248 VAL A N 1
ATOM 1831 C CA . VAL A 1 248 ? -67.679 -37.118 -62.431 1.00 21.74 248 VAL A CA 1
ATOM 1832 C C . VAL A 1 248 ? -66.186 -37.073 -62.133 1.00 21.83 248 VAL A C 1
ATOM 1833 O O . VAL A 1 248 ? -65.730 -37.628 -61.127 1.00 22.13 248 VAL A O 1
ATOM 1837 N N . ILE A 1 249 ? -65.420 -36.425 -63.007 1.00 22.55 249 ILE A N 1
ATOM 1838 C CA . ILE A 1 249 ? -63.978 -36.288 -62.834 1.00 21.54 249 ILE A CA 1
ATOM 1839 C C . ILE A 1 249 ? -63.746 -34.962 -62.117 1.00 21.30 249 ILE A C 1
ATOM 1840 O O . ILE A 1 249 ? -63.790 -33.893 -62.727 1.00 22.00 249 ILE A O 1
ATOM 1845 N N . ALA A 1 250 ? -63.501 -35.035 -60.806 1.00 21.69 250 ALA A N 1
ATOM 1846 C CA . ALA A 1 250 ? -63.426 -33.872 -59.938 1.00 23.44 250 ALA A CA 1
ATOM 1847 C C . ALA A 1 250 ? -62.000 -33.641 -59.446 1.00 24.65 250 ALA A C 1
ATOM 1848 O O . ALA A 1 250 ? -61.221 -34.590 -59.310 1.00 25.38 250 ALA A O 1
ATOM 1850 N N . PRO A 1 251 ? -61.624 -32.391 -59.175 1.00 24.60 251 PRO A N 1
ATOM 1851 C CA . PRO A 1 251 ? -60.266 -32.123 -58.682 1.00 25.59 251 PRO A CA 1
ATOM 1852 C C . PRO A 1 251 ? -60.115 -32.571 -57.237 1.00 26.56 251 PRO A C 1
ATOM 1853 O O . PRO A 1 251 ? -60.977 -32.307 -56.396 1.00 26.86 251 PRO A O 1
ATOM 1857 N N . ALA A 1 252 ? -59.002 -33.250 -56.951 1.00 28.34 252 ALA A N 1
ATOM 1858 C CA . ALA A 1 252 ? -58.768 -33.761 -55.606 1.00 29.66 252 ALA A CA 1
ATOM 1859 C C . ALA A 1 252 ? -58.645 -32.648 -54.574 1.00 30.65 252 ALA A C 1
ATOM 1860 O O . ALA A 1 252 ? -58.835 -32.905 -53.380 1.00 31.51 252 ALA A O 1
ATOM 1862 N N . GLU A 1 253 ? -58.331 -31.423 -55.002 1.00 29.47 253 GLU A N 1
ATOM 1863 C CA . GLU A 1 253 ? -58.282 -30.303 -54.068 1.00 29.68 253 GLU A CA 1
ATOM 1864 C C . GLU A 1 253 ? -59.656 -30.038 -53.464 1.00 28.06 253 GLU A C 1
ATOM 1865 O O . GLU A 1 253 ? -59.797 -29.903 -52.244 1.00 29.80 253 GLU A O 1
ATOM 1871 N N . ASP A 1 254 ? -60.683 -29.961 -54.310 1.00 27.19 254 ASP A N 1
ATOM 1872 C CA . ASP A 1 254 ? -62.048 -29.688 -53.883 1.00 26.74 254 ASP A CA 1
ATOM 1873 C C . ASP A 1 254 ? -62.942 -30.917 -54.004 1.00 26.52 254 ASP A C 1
ATOM 1874 O O . ASP A 1 254 ? -64.148 -30.790 -54.230 1.00 27.12 254 ASP A O 1
ATOM 1879 N N . TYR A 1 255 ? -62.365 -32.112 -53.858 1.00 27.16 255 TYR A N 1
ATOM 1880 C CA . TYR A 1 255 ? -63.144 -33.333 -54.040 1.00 26.85 255 TYR A CA 1
ATOM 1881 C C . TYR A 1 255 ? -64.278 -33.423 -53.027 1.00 25.68 255 TYR A C 1
ATOM 1882 O O . TYR A 1 255 ? -65.410 -33.772 -53.382 1.00 25.50 255 TYR A O 1
ATOM 1891 N N . ASP A 1 256 ? -63.997 -33.106 -51.761 1.00 26.15 256 ASP A N 1
ATOM 1892 C CA . ASP A 1 256 ? -65.049 -33.129 -50.750 1.00 26.46 256 ASP A CA 1
ATOM 1893 C C . ASP A 1 256 ? -66.100 -32.058 -51.011 1.00 26.07 256 ASP A C 1
ATOM 1894 O O . ASP A 1 256 ? -67.266 -32.236 -50.644 1.00 25.17 256 ASP A O 1
ATOM 1899 N N . LYS A 1 257 ? -65.711 -30.947 -51.643 1.00 26.06 257 LYS A N 1
ATOM 1900 C CA . LYS A 1 257 ? -66.683 -29.911 -51.979 1.00 25.38 257 LYS A CA 1
ATOM 1901 C C . LYS A 1 257 ? -67.572 -30.341 -53.137 1.00 23.39 257 LYS A C 1
ATOM 1902 O O . LYS A 1 257 ? -68.775 -30.050 -53.144 1.00 23.45 257 LYS A O 1
ATOM 1908 N N . VAL A 1 258 ? -67.000 -31.027 -54.129 1.00 24.38 258 VAL A N 1
ATOM 1909 C CA . VAL A 1 258 ? -67.790 -31.476 -55.271 1.00 24.26 258 VAL A CA 1
ATOM 1910 C C . VAL A 1 258 ? -68.772 -32.561 -54.847 1.00 24.04 258 VAL A C 1
ATOM 1911 O O . VAL A 1 258 ? -69.939 -32.554 -55.255 1.00 23.76 258 VAL A O 1
ATOM 1915 N N . ILE A 1 259 ? -68.319 -33.505 -54.020 1.00 23.55 259 ILE A N 1
ATOM 1916 C CA . ILE A 1 259 ? -69.194 -34.582 -53.572 1.00 23.19 259 ILE A CA 1
ATOM 1917 C C . ILE A 1 259 ? -70.307 -34.037 -52.688 1.00 23.58 259 ILE A C 1
ATOM 1918 O O . ILE A 1 259 ? -71.473 -34.427 -52.825 1.00 23.50 259 ILE A O 1
ATOM 1923 N N . ALA A 1 260 ? -69.970 -33.124 -51.771 1.00 24.56 260 ALA A N 1
ATOM 1924 C CA . ALA A 1 260 ? -70.993 -32.515 -50.928 1.00 23.98 260 ALA A CA 1
ATOM 1925 C C . ALA A 1 260 ? -72.013 -31.746 -51.755 1.00 23.18 260 ALA A C 1
ATOM 1926 O O . ALA A 1 260 ? -73.192 -31.692 -51.390 1.00 22.83 260 ALA A O 1
ATOM 1928 N N . ALA A 1 261 ? -71.581 -31.149 -52.869 1.00 23.68 261 ALA A N 1
ATOM 1929 C CA . ALA A 1 261 ? -72.523 -30.482 -53.762 1.00 23.23 261 ALA A CA 1
ATOM 1930 C C . ALA A 1 261 ? -73.449 -31.481 -54.443 1.00 22.97 261 ALA A C 1
ATOM 1931 O O . ALA A 1 261 ? -74.619 -31.169 -54.690 1.00 23.36 261 ALA A O 1
ATOM 1933 N N . PHE A 1 262 ? -72.947 -32.678 -54.758 1.00 22.20 262 PHE A N 1
ATOM 1934 C CA . PHE A 1 262 ? -73.815 -33.722 -55.293 1.00 22.07 262 PHE A CA 1
ATOM 1935 C C . PHE A 1 262 ? -74.781 -34.230 -54.232 1.00 21.34 262 PHE A C 1
ATOM 1936 O O . PHE A 1 262 ? -75.974 -34.409 -54.505 1.00 21.73 262 PHE A O 1
ATOM 1944 N N . VAL A 1 263 ? -74.284 -34.463 -53.014 1.00 22.32 263 VAL A N 1
ATOM 1945 C CA . VAL A 1 263 ? -75.142 -34.931 -51.928 1.00 22.15 263 VAL A CA 1
ATOM 1946 C C . VAL A 1 263 ? -76.201 -33.887 -51.595 1.00 23.05 263 VAL A C 1
ATOM 1947 O O . VAL A 1 263 ? -77.354 -34.221 -51.298 1.00 23.24 263 VAL A O 1
ATOM 1951 N N . GLU A 1 264 ? -75.829 -32.606 -51.650 1.00 22.62 264 GLU A N 1
ATOM 1952 C CA . GLU A 1 264 ? -76.788 -31.540 -51.380 1.00 22.68 264 GLU A CA 1
ATOM 1953 C C . GLU A 1 264 ? -77.933 -31.542 -52.387 1.00 23.91 264 GLU A C 1
ATOM 1954 O O . GLU A 1 264 ? -79.049 -31.120 -52.060 1.00 23.22 264 GLU A O 1
ATOM 1960 N N . ASN A 1 265 ? -77.688 -32.027 -53.604 1.00 22.92 265 ASN A N 1
ATOM 1961 C CA . ASN A 1 265 ? -78.672 -31.987 -54.678 1.00 22.20 265 ASN A CA 1
ATOM 1962 C C . ASN A 1 265 ? -79.263 -33.362 -54.982 1.00 22.66 265 ASN A C 1
ATOM 1963 O O . ASN A 1 265 ? -79.683 -33.626 -56.109 1.00 22.86 265 ASN A O 1
ATOM 1968 N N . GLY A 1 266 ? -79.294 -34.244 -53.993 1.00 22.39 266 GLY A N 1
ATOM 1969 C CA . GLY A 1 266 ? -80.006 -35.496 -54.103 1.00 22.95 266 GLY A CA 1
ATOM 1970 C C . GLY A 1 266 ? -79.222 -36.699 -54.580 1.00 21.34 266 GLY A C 1
ATOM 1971 O O . GLY A 1 266 ? -79.818 -37.602 -55.175 1.00 21.41 266 GLY A O 1
ATOM 1972 N N . ALA A 1 267 ? -77.916 -36.750 -54.336 1.00 22.01 267 ALA A N 1
ATOM 1973 C CA . ALA A 1 267 ? -77.107 -37.900 -54.708 1.00 21.86 267 ALA A CA 1
ATOM 1974 C C . ALA A 1 267 ? -76.692 -38.681 -53.467 1.00 22.34 267 ALA A C 1
ATOM 1975 O O . ALA A 1 267 ? -76.484 -38.110 -52.392 1.00 23.11 267 ALA A O 1
ATOM 1977 N N . PHE A 1 268 ? -76.576 -39.995 -53.627 1.00 21.45 268 PHE A N 1
ATOM 1978 C CA . PHE A 1 268 ? -76.105 -40.885 -52.572 1.00 22.14 268 PHE A CA 1
ATOM 1979 C C . PHE A 1 268 ? -74.681 -41.304 -52.918 1.00 22.04 268 PHE A C 1
ATOM 1980 O O . PHE A 1 268 ? -74.466 -42.074 -53.859 1.00 21.85 268 PHE A O 1
ATOM 1988 N N . TYR A 1 269 ? -73.713 -40.789 -52.165 1.00 21.97 269 TYR A N 1
ATOM 1989 C CA . TYR A 1 269 ? -72.306 -41.056 -52.431 1.00 23.18 269 TYR A CA 1
ATOM 1990 C C . TYR A 1 269 ? -71.840 -42.261 -51.625 1.00 24.72 269 TYR A C 1
ATOM 1991 O O . TYR A 1 269 ? -72.124 -42.365 -50.427 1.00 26.09 269 TYR A O 1
ATOM 2000 N N . VAL A 1 270 ? -71.121 -43.165 -52.284 1.00 23.92 270 VAL A N 1
ATOM 2001 C CA . VAL A 1 270 ? -70.605 -44.377 -51.661 1.00 24.22 270 VAL A CA 1
ATOM 2002 C C . VAL A 1 270 ? -69.090 -44.370 -51.801 1.00 24.37 270 VAL A C 1
ATOM 2003 O O . VAL A 1 270 ? -68.563 -44.297 -52.919 1.00 22.72 270 VAL A O 1
ATOM 2007 N N . GLU A 1 271 ? -68.393 -44.447 -50.669 1.00 24.94 271 GLU A N 1
ATOM 2008 C CA . GLU A 1 271 ? -66.939 -44.505 -50.632 1.00 25.71 271 GLU A CA 1
ATOM 2009 C C . GLU A 1 271 ? -66.399 -45.868 -50.229 1.00 26.78 271 GLU A C 1
ATOM 2010 O O . GLU A 1 271 ? -65.313 -46.245 -50.674 1.00 26.72 271 GLU A O 1
ATOM 2016 N N . ASP A 1 272 ? -67.144 -46.621 -49.419 1.00 28.08 272 ASP A N 1
ATOM 2017 C CA . ASP A 1 272 ? -66.664 -47.896 -48.903 1.00 28.16 272 ASP A CA 1
ATOM 2018 C C . ASP A 1 272 ? -66.430 -48.894 -50.031 1.00 30.70 272 ASP A C 1
ATOM 2019 O O . ASP A 1 272 ? -67.240 -49.020 -50.953 1.00 29.81 272 ASP A O 1
ATOM 2024 N N . GLU A 1 273 ? -65.308 -49.614 -49.945 1.00 40.98 273 GLU A N 1
ATOM 2025 C CA . GLU A 1 273 ? -64.942 -50.564 -50.992 1.00 40.93 273 GLU A CA 1
ATOM 2026 C C . GLU A 1 273 ? -65.946 -51.708 -51.080 1.00 40.62 273 GLU A C 1
ATOM 2027 O O . GLU A 1 273 ? -66.416 -52.053 -52.171 1.00 40.95 273 GLU A O 1
ATOM 2033 N N . GLU A 1 274 ? -66.282 -52.314 -49.939 1.00 35.30 274 GLU A N 1
ATOM 2034 C CA . GLU A 1 274 ? -67.206 -53.444 -49.951 1.00 33.25 274 GLU A CA 1
ATOM 2035 C C . GLU A 1 274 ? -68.597 -53.021 -50.402 1.00 29.65 274 GLU A C 1
ATOM 2036 O O . GLU A 1 274 ? -69.296 -53.787 -51.076 1.00 28.41 274 GLU A O 1
ATOM 2042 N N . THR A 1 275 ? -69.017 -51.805 -50.045 1.00 32.24 275 THR A N 1
ATOM 2043 C CA . THR A 1 275 ? -70.344 -51.343 -50.437 1.00 29.68 275 THR A CA 1
ATOM 2044 C C . THR A 1 275 ? -70.395 -51.005 -51.922 1.00 28.74 275 THR A C 1
ATOM 2045 O O . THR A 1 275 ? -71.410 -51.250 -52.585 1.00 27.46 275 THR A O 1
ATOM 2049 N N . VAL A 1 276 ? -69.310 -50.446 -52.465 1.00 28.36 276 VAL A N 1
ATOM 2050 C CA . VAL A 1 276 ? -69.249 -50.196 -53.904 1.00 27.51 276 VAL A CA 1
ATOM 2051 C C . VAL A 1 276 ? -69.301 -51.510 -54.672 1.00 26.99 276 VAL A C 1
ATOM 2052 O O . VAL A 1 276 ? -69.966 -51.615 -55.711 1.00 25.62 276 VAL A O 1
ATOM 2056 N N . GLU A 1 277 ? -68.613 -52.539 -54.166 1.00 28.87 277 GLU A N 1
ATOM 2057 C CA . GLU A 1 277 ? -68.621 -53.838 -54.832 1.00 28.97 277 GLU A CA 1
ATOM 2058 C C . GLU A 1 277 ? -70.015 -54.453 -54.851 1.00 27.22 277 GLU A C 1
ATOM 2059 O O . GLU A 1 277 ? -70.360 -55.177 -55.792 1.00 26.47 277 GLU A O 1
ATOM 2065 N N . LYS A 1 278 ? -70.830 -54.179 -53.828 1.00 25.77 278 LYS A N 1
ATOM 2066 C CA . LYS A 1 278 ? -72.219 -54.623 -53.858 1.00 25.15 278 LYS A CA 1
ATOM 2067 C C . LYS A 1 278 ? -72.966 -54.021 -55.040 1.00 24.36 278 LYS A C 1
ATOM 2068 O O . LYS A 1 278 ? -73.849 -54.669 -55.612 1.00 25.58 278 LYS A O 1
ATOM 2074 N N . PHE A 1 279 ? -72.624 -52.790 -55.422 1.00 25.00 279 PHE A N 1
ATOM 2075 C CA . PHE A 1 279 ? -73.206 -52.195 -56.618 1.00 23.83 279 PHE A CA 1
ATOM 2076 C C . PHE A 1 279 ? -72.526 -52.707 -57.882 1.00 24.00 279 PHE A C 1
ATOM 2077 O O . PHE A 1 279 ? -73.197 -52.977 -58.885 1.00 23.43 279 PHE A O 1
ATOM 2085 N N . ARG A 1 280 ? -71.198 -52.848 -57.852 1.00 24.12 280 ARG A N 1
ATOM 2086 C CA . ARG A 1 280 ? -70.468 -53.261 -59.046 1.00 24.01 280 ARG A CA 1
ATOM 2087 C C . ARG A 1 280 ? -70.859 -54.670 -59.473 1.00 24.64 280 ARG A C 1
ATOM 2088 O O . ARG A 1 280 ? -71.096 -54.929 -60.659 1.00 24.52 280 ARG A O 1
ATOM 2096 N N . SER A 1 281 ? -70.930 -55.598 -58.517 1.00 24.61 281 SER A N 1
ATOM 2097 C CA . SER A 1 281 ? -71.336 -56.963 -58.829 1.00 24.30 281 SER A CA 1
ATOM 2098 C C . SER A 1 281 ? -72.799 -57.060 -59.241 1.00 25.32 281 SER A C 1
ATOM 2099 O O . SER A 1 281 ? -73.204 -58.094 -59.782 1.00 25.03 281 SER A O 1
ATOM 2102 N N . THR A 1 282 ? -73.593 -56.017 -59.002 1.00 25.44 282 THR A N 1
ATOM 2103 C CA . THR A 1 282 ? -74.978 -55.972 -59.452 1.00 25.06 282 THR A CA 1
ATOM 2104 C C . THR A 1 282 ? -75.113 -55.312 -60.819 1.00 24.39 282 THR A C 1
ATOM 2105 O O . THR A 1 282 ? -75.882 -55.784 -61.662 1.00 24.83 282 THR A O 1
ATOM 2109 N N . LEU A 1 283 ? -74.365 -54.232 -61.057 1.00 24.38 283 LEU A N 1
ATOM 2110 C CA . LEU A 1 283 ? -74.487 -53.509 -62.318 1.00 23.38 283 LEU A CA 1
ATOM 2111 C C . LEU A 1 283 ? -73.864 -54.284 -63.471 1.00 23.45 283 LEU A C 1
ATOM 2112 O O . LEU A 1 283 ? -74.374 -54.250 -64.595 1.00 24.45 283 LEU A O 1
ATOM 2117 N N . PHE A 1 284 ? -72.763 -54.986 -63.217 1.00 25.21 284 PHE A N 1
ATOM 2118 C CA . PHE A 1 284 ? -72.020 -55.670 -64.265 1.00 25.92 284 PHE A CA 1
ATOM 2119 C C . PHE A 1 284 ? -71.900 -57.153 -63.953 1.00 26.44 284 PHE A C 1
ATOM 2120 O O . PHE A 1 284 ? -71.640 -57.541 -62.810 1.00 25.40 284 PHE A O 1
ATOM 2128 N N . LYS A 1 285 ? -72.096 -57.976 -64.981 1.00 26.15 285 LYS A N 1
ATOM 2129 C CA . LYS A 1 285 ? -71.935 -59.424 -64.897 1.00 28.84 285 LYS A CA 1
ATOM 2130 C C . LYS A 1 285 ? -70.912 -59.836 -65.946 1.00 29.46 285 LYS A C 1
ATOM 2131 O O . LYS A 1 285 ? -71.210 -59.826 -67.145 1.00 28.35 285 LYS A O 1
ATOM 2137 N N . ASP A 1 286 ? -69.708 -60.193 -65.493 1.00 32.26 286 ASP A N 1
ATOM 2138 C CA . ASP A 1 286 ? -68.601 -60.561 -66.378 1.00 32.28 286 ASP A CA 1
ATOM 2139 C C . ASP A 1 286 ? -68.275 -59.426 -67.349 1.00 32.40 286 ASP A C 1
ATOM 2140 O O . ASP A 1 286 ? -68.101 -59.632 -68.551 1.00 31.75 286 ASP A O 1
ATOM 2145 N N . GLY A 1 287 ? -68.197 -58.210 -66.811 1.00 33.02 287 GLY A N 1
ATOM 2146 C CA . GLY A 1 287 ? -67.889 -57.039 -67.602 1.00 31.13 287 GLY A CA 1
ATOM 2147 C C . GLY A 1 287 ? -69.021 -56.514 -68.455 1.00 31.06 287 GLY A C 1
ATOM 2148 O O . GLY A 1 287 ? -68.854 -55.472 -69.100 1.00 31.41 287 GLY A O 1
ATOM 2149 N N . LYS A 1 288 ? -70.164 -57.193 -68.484 1.00 27.66 288 LYS A N 1
ATOM 2150 C CA . LYS A 1 288 ? -71.307 -56.775 -69.279 1.00 27.01 288 LYS A CA 1
ATOM 2151 C C . LYS A 1 288 ? -72.384 -56.203 -68.369 1.00 26.86 288 LYS A C 1
ATOM 2152 O O . LYS A 1 288 ? -72.575 -56.677 -67.245 1.00 27.44 288 LYS A O 1
ATOM 2158 N N . ILE A 1 289 ? -73.084 -55.179 -68.859 1.00 27.48 289 ILE A N 1
ATOM 2159 C CA . ILE A 1 289 ? -74.115 -54.526 -68.065 1.00 26.89 289 ILE A CA 1
ATOM 2160 C C . ILE A 1 289 ? -75.254 -55.502 -67.796 1.00 26.77 289 ILE A C 1
ATOM 2161 O O . ILE A 1 289 ? -75.649 -56.288 -68.669 1.00 25.81 289 ILE A O 1
ATOM 2166 N N . ASN A 1 290 ? -75.772 -55.472 -66.571 1.00 24.79 290 ASN A N 1
ATOM 2167 C CA . ASN A 1 290 ? -76.893 -56.318 -66.187 1.00 23.48 290 ASN A CA 1
ATOM 2168 C C . ASN A 1 290 ? -78.174 -55.752 -66.789 1.00 22.88 290 ASN A C 1
ATOM 2169 O O . ASN A 1 290 ? -78.562 -54.620 -66.483 1.00 23.91 290 ASN A O 1
ATOM 2174 N N . SER A 1 291 ? -78.831 -56.539 -67.643 1.00 23.69 291 SER A N 1
ATOM 2175 C CA . SER A 1 291 ? -80.016 -56.055 -68.341 1.00 22.68 291 SER A CA 1
ATOM 2176 C C . SER A 1 291 ? -81.212 -55.874 -67.415 1.00 22.75 291 SER A C 1
ATOM 2177 O O . SER A 1 291 ? -82.179 -55.209 -67.800 1.00 24.31 291 SER A O 1
ATOM 2180 N N . LYS A 1 292 ? -81.172 -56.439 -66.209 1.00 24.65 292 LYS A N 1
ATOM 2181 C CA . LYS A 1 292 ? -82.286 -56.311 -65.279 1.00 24.75 292 LYS A CA 1
ATOM 2182 C C . LYS A 1 292 ? -82.352 -54.947 -64.603 1.00 24.89 292 LYS A C 1
ATOM 2183 O O . LYS A 1 292 ? -83.380 -54.626 -63.997 1.00 24.63 292 LYS A O 1
ATOM 2189 N N . ILE A 1 293 ? -81.294 -54.138 -64.688 1.00 23.75 293 ILE A N 1
ATOM 2190 C CA . ILE A 1 293 ? -81.257 -52.831 -64.050 1.00 22.84 293 ILE A CA 1
ATOM 2191 C C . ILE A 1 293 ? -81.164 -51.697 -65.064 1.00 21.90 293 ILE A C 1
ATOM 2192 O O . ILE A 1 293 ? -80.963 -50.545 -64.680 1.00 22.53 293 ILE A O 1
ATOM 2197 N N . ILE A 1 294 ? -81.306 -51.997 -66.350 1.00 21.60 294 ILE A N 1
ATOM 2198 C CA . ILE A 1 294 ? -81.215 -50.973 -67.387 1.00 22.97 294 ILE A CA 1
ATOM 2199 C C . ILE A 1 294 ? -82.501 -50.156 -67.388 1.00 22.37 294 ILE A C 1
ATOM 2200 O O . ILE A 1 294 ? -83.597 -50.703 -67.545 1.00 22.58 294 ILE A O 1
ATOM 2205 N N . GLY A 1 295 ? -82.367 -48.843 -67.214 1.00 22.83 295 GLY A N 1
ATOM 2206 C CA . GLY A 1 295 ? -83.527 -47.976 -67.190 1.00 23.11 295 GLY A CA 1
ATOM 2207 C C . GLY A 1 295 ? -84.395 -48.113 -65.964 1.00 22.83 295 GLY A C 1
ATOM 2208 O O . GLY A 1 295 ? -85.572 -47.746 -66.008 1.00 22.74 295 GLY A O 1
ATOM 2209 N N . LYS A 1 296 ? -83.848 -48.626 -64.868 1.00 21.66 296 LYS A N 1
ATOM 2210 C CA . LYS A 1 296 ? -84.592 -48.824 -63.635 1.00 22.24 296 LYS A CA 1
ATOM 2211 C C . LYS A 1 296 ? -84.276 -47.720 -62.633 1.00 22.17 296 LYS A C 1
ATOM 2212 O O . LYS A 1 296 ? -83.283 -46.999 -62.754 1.00 22.16 296 LYS A O 1
ATOM 2218 N N . SER A 1 297 ? -85.143 -47.604 -61.630 1.00 22.11 297 SER A N 1
ATOM 2219 C CA . SER A 1 297 ? -85.024 -46.545 -60.643 1.00 21.62 297 SER A CA 1
ATOM 2220 C C . SER A 1 297 ? -83.850 -46.809 -59.703 1.00 21.38 297 SER A C 1
ATOM 2221 O O . SER A 1 297 ? -83.213 -47.865 -59.731 1.00 21.06 297 SER A O 1
ATOM 2224 N N . VAL A 1 298 ? -83.572 -45.819 -58.853 1.00 22.87 298 VAL A N 1
ATOM 2225 C CA . VAL A 1 298 ? -82.489 -45.945 -57.882 1.00 21.79 298 VAL A CA 1
ATOM 2226 C C . VAL A 1 298 ? -82.826 -47.001 -56.836 1.00 21.59 298 VAL A C 1
ATOM 2227 O O . VAL A 1 298 ? -81.968 -47.801 -56.444 1.00 22.41 298 VAL A O 1
ATOM 2231 N N . GLN A 1 299 ? -84.077 -47.028 -56.372 1.00 23.00 299 GLN A N 1
ATOM 2232 C CA . GLN A 1 299 ? -84.454 -47.980 -55.332 1.00 23.25 299 GLN A CA 1
ATOM 2233 C C . GLN A 1 299 ? -84.453 -49.413 -55.846 1.00 23.13 299 GLN A C 1
ATOM 2234 O O . GLN A 1 299 ? -84.195 -50.343 -55.075 1.00 23.60 299 GLN A O 1
ATOM 2240 N N . ILE A 1 300 ? -84.739 -49.615 -57.134 1.00 21.78 300 ILE A N 1
ATOM 2241 C CA . ILE A 1 300 ? -84.653 -50.954 -57.710 1.00 23.08 300 ILE A CA 1
ATOM 2242 C C . ILE A 1 300 ? -83.214 -51.452 -57.668 1.00 23.77 300 ILE A C 1
ATOM 2243 O O . ILE A 1 300 ? -82.939 -52.586 -57.259 1.00 24.41 300 ILE A O 1
ATOM 2248 N N . ILE A 1 301 ? -82.273 -50.604 -58.086 1.00 23.13 301 ILE A N 1
ATOM 2249 C CA . ILE A 1 301 ? -80.863 -50.977 -58.055 1.00 22.75 301 ILE A CA 1
ATOM 2250 C C . ILE A 1 301 ? -80.386 -51.149 -56.618 1.00 22.81 301 ILE A C 1
ATOM 2251 O O . ILE A 1 301 ? -79.590 -52.047 -56.316 1.00 22.33 301 ILE A O 1
ATOM 2256 N N . ALA A 1 302 ? -80.869 -50.300 -55.709 1.00 22.74 302 ALA A N 1
ATOM 2257 C CA . ALA A 1 302 ? -80.445 -50.384 -54.315 1.00 22.25 302 ALA A CA 1
ATOM 2258 C C . ALA A 1 302 ? -80.943 -51.665 -53.657 1.00 22.61 302 ALA A C 1
ATOM 2259 O O . ALA A 1 302 ? -80.236 -52.263 -52.838 1.00 22.25 302 ALA A O 1
ATOM 2261 N N . ASP A 1 303 ? -82.160 -52.097 -53.996 1.00 22.25 303 ASP A N 1
ATOM 2262 C CA . ASP A 1 303 ? -82.694 -53.321 -53.408 1.00 22.94 303 ASP A CA 1
ATOM 2263 C C . ASP A 1 303 ? -81.950 -54.549 -53.915 1.00 23.46 303 ASP A C 1
ATOM 2264 O O . ASP A 1 303 ? -81.639 -55.459 -53.137 1.00 24.22 303 ASP A O 1
ATOM 2269 N N . LEU A 1 304 ? -81.652 -54.592 -55.216 1.00 22.66 304 LEU A N 1
ATOM 2270 C CA . LEU A 1 304 ? -80.929 -55.732 -55.768 1.00 22.98 304 LEU A CA 1
ATOM 2271 C C . LEU A 1 304 ? -79.494 -55.790 -55.262 1.00 23.60 304 LEU A C 1
ATOM 2272 O O . LEU A 1 304 ? -78.915 -56.878 -55.172 1.00 24.70 304 LEU A O 1
ATOM 2277 N N . ALA A 1 305 ? -78.905 -54.641 -54.928 1.00 24.33 305 ALA A N 1
ATOM 2278 C CA . ALA A 1 305 ? -77.558 -54.624 -54.375 1.00 25.29 305 ALA A CA 1
ATOM 2279 C C . ALA A 1 305 ? -77.536 -54.905 -52.879 1.00 26.03 305 ALA A C 1
ATOM 2280 O O . ALA A 1 305 ? -76.471 -55.220 -52.337 1.00 27.33 305 ALA A O 1
ATOM 2282 N N . GLY A 1 306 ? -78.679 -54.805 -52.206 1.00 27.76 306 GLY A N 1
ATOM 2283 C CA . GLY A 1 306 ? -78.719 -55.015 -50.772 1.00 27.59 306 GLY A CA 1
ATOM 2284 C C . GLY A 1 306 ? -78.139 -53.878 -49.963 1.00 28.50 306 GLY A C 1
ATOM 2285 O O . GLY A 1 306 ? -77.640 -54.106 -48.857 1.00 30.30 306 GLY A O 1
ATOM 2286 N N . VAL A 1 307 ? -78.192 -52.655 -50.485 1.00 26.34 307 VAL A N 1
ATOM 2287 C CA . VAL A 1 307 ? -77.635 -51.481 -49.826 1.00 26.48 307 VAL A CA 1
ATOM 2288 C C . VAL A 1 307 ? -78.766 -50.500 -49.556 1.00 28.52 307 VAL A C 1
ATOM 2289 O O . VAL A 1 307 ? -79.569 -50.210 -50.451 1.00 28.03 307 VAL A O 1
ATOM 2293 N N . LYS A 1 308 ? -78.828 -49.994 -48.327 1.00 26.63 308 LYS A N 1
ATOM 2294 C CA . LYS A 1 308 ? -79.859 -49.032 -47.958 1.00 26.89 308 LYS A CA 1
ATOM 2295 C C . LYS A 1 308 ? -79.541 -47.671 -48.564 1.00 26.44 308 LYS A C 1
ATOM 2296 O O . LYS A 1 308 ? -78.498 -47.078 -48.267 1.00 27.01 308 LYS A O 1
ATOM 2302 N N . VAL A 1 309 ? -80.437 -47.178 -49.414 1.00 27.60 309 VAL A N 1
ATOM 2303 C CA . VAL A 1 309 ? -80.308 -45.874 -50.047 1.00 26.31 309 VAL A CA 1
ATOM 2304 C C . VAL A 1 309 ? -81.512 -45.038 -49.625 1.00 27.54 309 VAL A C 1
ATOM 2305 O O . VAL A 1 309 ? -82.646 -45.498 -49.766 1.00 28.91 309 VAL A O 1
ATOM 2309 N N . PRO A 1 310 ? -81.313 -43.828 -49.101 1.00 31.22 310 PRO A N 1
ATOM 2310 C CA . PRO A 1 310 ? -82.447 -43.047 -48.594 1.00 32.15 310 PRO A CA 1
ATOM 2311 C C . PRO A 1 310 ? -83.438 -42.701 -49.695 1.00 33.76 310 PRO A C 1
ATOM 2312 O O . PRO A 1 310 ? -83.084 -42.586 -50.870 1.00 31.76 310 PRO A O 1
ATOM 2316 N N . GLU A 1 311 ? -84.695 -42.538 -49.295 1.00 36.02 311 GLU A N 1
ATOM 2317 C CA . GLU A 1 311 ? -85.732 -42.153 -50.237 1.00 37.91 311 GLU A CA 1
ATOM 2318 C C . GLU A 1 311 ? -85.473 -40.743 -50.756 1.00 35.76 311 GLU A C 1
ATOM 2319 O O . GLU A 1 311 ? -84.864 -39.908 -50.081 1.00 35.56 311 GLU A O 1
ATOM 2325 N N . GLY A 1 312 ? -85.933 -40.487 -51.977 1.00 35.90 312 GLY A N 1
ATOM 2326 C CA . GLY A 1 312 ? -85.690 -39.217 -52.625 1.00 35.45 312 GLY A CA 1
ATOM 2327 C C . GLY A 1 312 ? -84.348 -39.096 -53.311 1.00 30.69 312 GLY A C 1
ATOM 2328 O O . GLY A 1 312 ? -84.066 -38.044 -53.898 1.00 29.65 312 GLY A O 1
ATOM 2329 N N . THR A 1 313 ? -83.513 -40.131 -53.256 1.00 29.93 313 THR A N 1
ATOM 2330 C CA . THR A 1 313 ? -82.217 -40.093 -53.918 1.00 27.98 313 THR A CA 1
ATOM 2331 C C . THR A 1 313 ? -82.400 -40.083 -55.431 1.00 26.42 313 THR A C 1
ATOM 2332 O O . THR A 1 313 ? -83.183 -40.865 -55.978 1.00 26.21 313 THR A O 1
ATOM 2336 N N . LYS A 1 314 ? -81.679 -39.189 -56.108 1.00 22.87 314 LYS A N 1
ATOM 2337 C CA . LYS A 1 314 ? -81.797 -39.052 -57.554 1.00 22.68 314 LYS A CA 1
ATOM 2338 C C . LYS A 1 314 ? -80.811 -39.943 -58.303 1.00 21.06 314 LYS A C 1
ATOM 2339 O O . LYS A 1 314 ? -81.192 -40.619 -59.263 1.00 21.43 314 LYS A O 1
ATOM 2345 N N . VAL A 1 315 ? -79.540 -39.942 -57.893 1.00 21.34 315 VAL A N 1
ATOM 2346 C CA . VAL A 1 315 ? -78.503 -40.731 -58.547 1.00 21.15 315 VAL A CA 1
ATOM 2347 C C . VAL A 1 315 ? -77.612 -41.364 -57.488 1.00 21.02 315 VAL A C 1
ATOM 2348 O O . VAL A 1 315 ? -77.618 -40.975 -56.318 1.00 22.51 315 VAL A O 1
ATOM 2352 N N . ILE A 1 316 ? -76.830 -42.348 -57.919 1.00 19.68 316 ILE A N 1
ATOM 2353 C CA . ILE A 1 316 ? -75.863 -43.028 -57.066 1.00 20.97 316 ILE A CA 1
ATOM 2354 C C . ILE A 1 316 ? -74.470 -42.705 -57.588 1.00 21.59 316 ILE A C 1
ATOM 2355 O O . ILE A 1 316 ? -74.166 -42.950 -58.762 1.00 22.00 316 ILE A O 1
ATOM 2360 N N . VAL A 1 317 ? -73.628 -42.149 -56.721 1.00 21.20 317 VAL A N 1
ATOM 2361 C CA . VAL A 1 317 ? -72.244 -41.830 -57.050 1.00 21.11 317 VAL A CA 1
ATOM 2362 C C . VAL A 1 317 ? -71.358 -42.853 -56.356 1.00 21.64 317 VAL A C 1
ATOM 2363 O O . VAL A 1 317 ? -71.418 -43.007 -55.130 1.00 21.40 317 VAL A O 1
ATOM 2367 N N . LEU A 1 318 ? -70.541 -43.554 -57.137 1.00 22.30 318 LEU A N 1
ATOM 2368 C CA . LEU A 1 318 ? -69.683 -44.617 -56.631 1.00 21.97 318 LEU A CA 1
ATOM 2369 C C . LEU A 1 318 ? -68.225 -44.235 -56.833 1.00 21.75 318 LEU A C 1
ATOM 2370 O O . LEU A 1 318 ? -67.825 -43.864 -57.941 1.00 21.89 318 LEU A O 1
ATOM 2375 N N . LYS A 1 319 ? -67.436 -44.332 -55.768 1.00 21.22 319 LYS A N 1
ATOM 2376 C CA . LYS A 1 319 ? -66.003 -44.092 -55.871 1.00 22.65 319 LYS A CA 1
ATOM 2377 C C . LYS A 1 319 ? -65.350 -45.222 -56.659 1.00 22.11 319 LYS A C 1
ATOM 2378 O O . LYS A 1 319 ? -65.448 -46.392 -56.275 1.00 22.54 319 LYS A O 1
ATOM 2384 N N . GLY A 1 320 ? -64.691 -44.875 -57.761 1.00 22.49 320 GLY A N 1
ATOM 2385 C CA . GLY A 1 320 ? -64.057 -45.867 -58.605 1.00 24.20 320 GLY A CA 1
ATOM 2386 C C . GLY A 1 320 ? -62.649 -46.215 -58.151 1.00 24.50 320 GLY A C 1
ATOM 2387 O O . GLY A 1 320 ? -61.946 -45.399 -57.562 1.00 24.34 320 GLY A O 1
ATOM 2388 N N . LYS A 1 321 ? -62.244 -47.455 -58.439 1.00 24.06 321 LYS A N 1
ATOM 2389 C CA . LYS A 1 321 ? -60.907 -47.906 -58.069 1.00 24.12 321 LYS A CA 1
ATOM 2390 C C . LYS A 1 321 ? -59.823 -47.295 -58.946 1.00 24.94 321 LYS A C 1
ATOM 2391 O O . LYS A 1 321 ? -58.644 -47.357 -58.584 1.00 26.53 321 LYS A O 1
ATOM 2397 N N . GLY A 1 322 ? -60.189 -46.711 -60.078 1.00 25.87 322 GLY A N 1
ATOM 2398 C CA . GLY A 1 322 ? -59.209 -46.120 -60.966 1.00 25.30 322 GLY A CA 1
ATOM 2399 C C . GLY A 1 322 ? -59.826 -45.833 -62.313 1.00 24.68 322 GLY A C 1
ATOM 2400 O O . GLY A 1 322 ? -60.971 -46.195 -62.596 1.00 23.63 322 GLY A O 1
ATOM 2401 N N . ALA A 1 323 ? -59.037 -45.167 -63.149 1.00 25.40 323 ALA A N 1
ATOM 2402 C CA . ALA A 1 323 ? -59.492 -44.803 -64.479 1.00 25.02 323 ALA A CA 1
ATOM 2403 C C . ALA A 1 323 ? -59.319 -45.969 -65.448 1.00 26.21 323 ALA A C 1
ATOM 2404 O O . ALA A 1 323 ? -58.543 -46.900 -65.214 1.00 25.99 323 ALA A O 1
ATOM 2406 N N . GLY A 1 324 ? -60.063 -45.906 -66.549 1.00 24.46 324 GLY A N 1
ATOM 2407 C CA . GLY A 1 324 ? -59.922 -46.914 -67.585 1.00 23.82 324 GLY A CA 1
ATOM 2408 C C . GLY A 1 324 ? -60.387 -48.277 -67.112 1.00 25.17 324 GLY A C 1
ATOM 2409 O O . GLY A 1 324 ? -61.397 -48.412 -66.412 1.00 25.94 324 GLY A O 1
ATOM 2410 N N . GLU A 1 325 ? -59.633 -49.305 -67.492 1.00 26.03 325 GLU A N 1
ATOM 2411 C CA . GLU A 1 325 ? -59.983 -50.684 -67.180 1.00 26.14 325 GLU A CA 1
ATOM 2412 C C . GLU A 1 325 ? -59.650 -51.078 -65.746 1.00 24.28 325 GLU A C 1
ATOM 2413 O O . GLU A 1 325 ? -59.767 -52.260 -65.405 1.00 24.03 325 GLU A O 1
ATOM 2419 N N . LYS A 1 326 ? -59.243 -50.128 -64.902 1.00 24.92 326 LYS A N 1
ATOM 2420 C CA . LYS A 1 326 ? -59.065 -50.412 -63.483 1.00 24.30 326 LYS A CA 1
ATOM 2421 C C . LYS A 1 326 ? -60.386 -50.640 -62.764 1.00 24.80 326 LYS A C 1
ATOM 2422 O O . LYS A 1 326 ? -60.377 -51.091 -61.614 1.00 24.99 326 LYS A O 1
ATOM 2428 N N . ASP A 1 327 ? -61.512 -50.341 -63.407 1.00 24.83 327 ASP A N 1
ATOM 2429 C CA . ASP A 1 327 ? -62.820 -50.510 -62.790 1.00 23.12 327 ASP A CA 1
ATOM 2430 C C . ASP A 1 327 ? -63.853 -50.651 -63.895 1.00 23.87 327 ASP A C 1
ATOM 2431 O O . ASP A 1 327 ? -63.922 -49.804 -64.791 1.00 24.28 327 ASP A O 1
ATOM 2436 N N . VAL A 1 328 ? -64.650 -51.722 -63.833 1.00 22.98 328 VAL A N 1
ATOM 2437 C CA . VAL A 1 328 ? -65.701 -51.920 -64.821 1.00 22.55 328 VAL A CA 1
ATOM 2438 C C . VAL A 1 328 ? -66.779 -50.851 -64.702 1.00 23.80 328 VAL A C 1
ATOM 2439 O O . VAL A 1 328 ? -67.574 -50.668 -65.631 1.00 24.98 328 VAL A O 1
ATOM 2443 N N . LEU A 1 329 ? -66.817 -50.122 -63.582 1.00 23.92 329 LEU A N 1
ATOM 2444 C CA . LEU A 1 329 ? -67.767 -49.029 -63.421 1.00 23.93 329 LEU A CA 1
ATOM 2445 C C . LEU A 1 329 ? -67.484 -47.866 -64.363 1.00 22.91 329 LEU A C 1
ATOM 2446 O O . LEU A 1 329 ? -68.358 -47.015 -64.557 1.00 22.12 329 LEU A O 1
ATOM 2451 N N . CYS A 1 330 ? -66.289 -47.804 -64.945 1.00 22.04 330 CYS A N 1
ATOM 2452 C CA . CYS A 1 330 ? -65.963 -46.758 -65.903 1.00 21.95 330 CYS A CA 1
ATOM 2453 C C . CYS A 1 330 ? -66.540 -47.022 -67.288 1.00 23.20 330 CYS A C 1
ATOM 2454 O O . CYS A 1 330 ? -66.336 -46.205 -68.192 1.00 23.57 330 CYS A O 1
ATOM 2457 N N . LYS A 1 331 ? -67.246 -48.134 -67.475 1.00 22.77 331 LYS A N 1
ATOM 2458 C CA . LYS A 1 331 ? -67.939 -48.400 -68.724 1.00 24.00 331 LYS A CA 1
ATOM 2459 C C . LYS A 1 331 ? -69.280 -47.671 -68.738 1.00 23.17 331 LYS A C 1
ATOM 2460 O O . LYS A 1 331 ? -69.660 -46.993 -67.779 1.00 23.59 331 LYS A O 1
ATOM 2466 N N . GLU A 1 332 ? -70.012 -47.811 -69.840 1.00 23.60 332 GLU A N 1
ATOM 2467 C CA . GLU A 1 332 ? -71.318 -47.176 -69.952 1.00 22.98 332 GLU A CA 1
ATOM 2468 C C . GLU A 1 332 ? -72.303 -47.821 -68.986 1.00 22.76 332 GLU A C 1
ATOM 2469 O O . GLU A 1 332 ? -72.486 -49.042 -68.990 1.00 22.92 332 GLU A O 1
ATOM 2475 N N . LYS A 1 333 ? -72.935 -46.997 -68.159 1.00 24.59 333 LYS A N 1
ATOM 2476 C CA . LYS A 1 333 ? -73.915 -47.445 -67.173 1.00 23.56 333 LYS A CA 1
ATOM 2477 C C . LYS A 1 333 ? -75.272 -46.881 -67.577 1.00 23.34 333 LYS A C 1
ATOM 2478 O O . LYS A 1 333 ? -75.552 -45.699 -67.358 1.00 23.27 333 LYS A O 1
ATOM 2484 N N . MET A 1 334 ? -76.114 -47.728 -68.169 1.00 22.48 334 MET A N 1
ATOM 2485 C CA . MET A 1 334 ? -77.447 -47.316 -68.609 1.00 22.15 334 MET A CA 1
ATOM 2486 C C . MET A 1 334 ? -78.434 -47.350 -67.438 1.00 22.89 334 MET A C 1
ATOM 2487 O O . MET A 1 334 ? -79.448 -48.047 -67.449 1.00 22.84 334 MET A O 1
ATOM 2492 N N . CYS A 1 335 ? -78.116 -46.561 -66.420 1.00 22.21 335 CYS A N 1
ATOM 2493 C CA . CYS A 1 335 ? -78.889 -46.489 -65.189 1.00 21.76 335 CYS A CA 1
ATOM 2494 C C . CYS A 1 335 ? -78.368 -45.308 -64.372 1.00 21.53 335 CYS A C 1
ATOM 2495 O O . CYS A 1 335 ? -77.217 -44.898 -64.547 1.00 22.12 335 CYS A O 1
ATOM 2498 N N . PRO A 1 336 ? -79.196 -44.744 -63.479 1.00 22.53 336 PRO A N 1
ATOM 2499 C CA . PRO A 1 336 ? -78.776 -43.535 -62.753 1.00 21.76 336 PRO A CA 1
ATOM 2500 C C . PRO A 1 336 ? -77.648 -43.784 -61.761 1.00 21.09 336 PRO A C 1
ATOM 2501 O O . PRO A 1 336 ? -77.836 -43.641 -60.549 1.00 19.81 336 PRO A O 1
ATOM 2505 N N . VAL A 1 337 ? -76.470 -44.145 -62.267 1.00 21.40 337 VAL A N 1
ATOM 2506 C CA . VAL A 1 337 ? -75.294 -44.402 -61.443 1.00 21.37 337 VAL A CA 1
ATOM 2507 C C . VAL A 1 337 ? -74.101 -43.693 -62.069 1.00 20.76 337 VAL A C 1
ATOM 2508 O O . VAL A 1 337 ? -73.863 -43.817 -63.276 1.00 19.94 337 VAL A O 1
ATOM 2512 N N . LEU A 1 338 ? -73.358 -42.951 -61.253 1.00 21.16 338 LEU A N 1
ATOM 2513 C CA . LEU A 1 338 ? -72.153 -42.256 -61.679 1.00 20.31 338 LEU A CA 1
ATOM 2514 C C . LEU A 1 338 ? -70.946 -42.841 -60.962 1.00 21.10 338 LEU A C 1
ATOM 2515 O O . LEU A 1 338 ? -71.035 -43.225 -59.793 1.00 22.49 338 LEU A O 1
ATOM 2520 N N . VAL A 1 339 ? -69.821 -42.909 -61.666 1.00 21.80 339 VAL A N 1
ATOM 2521 C CA . VAL A 1 339 ? -68.546 -43.281 -61.065 1.00 21.41 339 VAL A CA 1
ATOM 2522 C C . VAL A 1 339 ? -67.753 -42.007 -60.812 1.00 21.72 339 VAL A C 1
ATOM 2523 O O . VAL A 1 339 ? -67.717 -41.103 -61.657 1.00 20.71 339 VAL A O 1
ATOM 2527 N N . ALA A 1 340 ? -67.141 -41.918 -59.636 1.00 21.87 340 ALA A N 1
ATOM 2528 C CA . ALA A 1 340 ? -66.421 -40.727 -59.209 1.00 21.31 340 ALA A CA 1
ATOM 2529 C C . ALA A 1 340 ? -64.922 -40.987 -59.261 1.00 21.81 340 ALA A C 1
ATOM 2530 O O . ALA A 1 340 ? -64.434 -41.950 -58.662 1.00 20.31 340 ALA A O 1
ATOM 2532 N N . LEU A 1 341 ? -64.202 -40.125 -59.975 1.00 21.78 341 LEU A N 1
ATOM 2533 C CA . LEU A 1 341 ? -62.758 -40.233 -60.135 1.00 22.03 341 LEU A CA 1
ATOM 2534 C C . LEU A 1 341 ? -62.127 -38.886 -59.821 1.00 23.36 341 LEU A C 1
ATOM 2535 O O . LEU A 1 341 ? -62.580 -37.856 -60.329 1.00 23.35 341 LEU A O 1
ATOM 2540 N N . LYS A 1 342 ? -61.090 -38.892 -58.988 1.00 23.84 342 LYS A N 1
ATOM 2541 C CA . LYS A 1 342 ? -60.371 -37.670 -58.658 1.00 24.48 342 LYS A CA 1
ATOM 2542 C C . LYS A 1 342 ? -59.165 -37.516 -59.574 1.00 26.57 342 LYS A C 1
ATOM 2543 O O . LYS A 1 342 ? -58.536 -38.503 -59.966 1.00 27.95 342 LYS A O 1
ATOM 2549 N N . TYR A 1 343 ? -58.855 -36.271 -59.928 1.00 28.97 343 TYR A N 1
ATOM 2550 C CA . TYR A 1 343 ? -57.701 -35.980 -60.762 1.00 31.06 343 TYR A CA 1
ATOM 2551 C C . TYR A 1 343 ? -56.816 -34.957 -60.069 1.00 33.44 343 TYR A C 1
ATOM 2552 O O . TYR A 1 343 ? -57.254 -34.212 -59.189 1.00 32.16 343 TYR A O 1
ATOM 2561 N N . ASP A 1 344 ? -55.551 -34.933 -60.487 1.00 34.74 344 ASP A N 1
ATOM 2562 C CA . ASP A 1 344 ? -54.585 -34.003 -59.916 1.00 38.01 344 ASP A CA 1
ATOM 2563 C C . ASP A 1 344 ? -54.684 -32.633 -60.573 1.00 38.58 344 ASP A C 1
ATOM 2564 O O . ASP A 1 344 ? -54.971 -31.632 -59.908 1.00 41.66 344 ASP A O 1
ATOM 2569 N N . THR A 1 345 ? -54.453 -32.571 -61.881 1.00 40.29 345 THR A N 1
ATOM 2570 C CA . THR A 1 345 ? -54.533 -31.325 -62.624 1.00 41.20 345 THR A CA 1
ATOM 2571 C C . THR A 1 345 ? -55.218 -31.601 -63.958 1.00 37.12 345 THR A C 1
ATOM 2572 O O . THR A 1 345 ? -55.571 -32.741 -64.273 1.00 36.18 345 THR A O 1
ATOM 2576 N N . PHE A 1 346 ? -55.395 -30.544 -64.755 1.00 35.19 346 PHE A N 1
ATOM 2577 C CA . PHE A 1 346 ? -56.359 -30.601 -65.851 1.00 31.17 346 PHE A CA 1
ATOM 2578 C C . PHE A 1 346 ? -55.920 -31.552 -66.960 1.00 32.07 346 PHE A C 1
ATOM 2579 O O . PHE A 1 346 ? -56.748 -32.296 -67.500 1.00 31.74 346 PHE A O 1
ATOM 2587 N N . GLU A 1 347 ? -54.637 -31.532 -67.334 1.00 35.37 347 GLU A N 1
ATOM 2588 C CA . GLU A 1 347 ? -54.171 -32.439 -68.381 1.00 34.71 347 GLU A CA 1
ATOM 2589 C C . GLU A 1 347 ? -54.404 -33.893 -67.988 1.00 35.07 347 GLU A C 1
ATOM 2590 O O . GLU A 1 347 ? -54.760 -34.722 -68.834 1.00 34.45 347 GLU A O 1
ATOM 2596 N N . GLU A 1 348 ? -54.221 -34.219 -66.706 1.00 32.69 348 GLU A N 1
ATOM 2597 C CA . GLU A 1 348 ? -54.522 -35.570 -66.246 1.00 31.27 348 GLU A CA 1
ATOM 2598 C C . GLU A 1 348 ? -56.020 -35.842 -66.257 1.00 30.16 348 GLU A C 1
ATOM 2599 O O . GLU A 1 348 ? -56.441 -36.973 -66.526 1.00 30.11 348 GLU A O 1
ATOM 2605 N N . ALA A 1 349 ? -56.837 -34.826 -65.962 1.00 31.48 349 ALA A N 1
ATOM 2606 C CA . ALA A 1 349 ? -58.284 -34.989 -66.065 1.00 29.98 349 ALA A CA 1
ATOM 2607 C C . ALA A 1 349 ? -58.692 -35.339 -67.488 1.00 29.81 349 ALA A C 1
ATOM 2608 O O . ALA A 1 349 ? -59.591 -36.161 -67.701 1.00 27.20 349 ALA A O 1
ATOM 2610 N N . VAL A 1 350 ? -58.042 -34.721 -68.475 1.00 30.30 350 VAL A N 1
ATOM 2611 C CA . VAL A 1 350 ? -58.277 -35.089 -69.866 1.00 29.87 350 VAL A CA 1
ATOM 2612 C C . VAL A 1 350 ? -57.781 -36.506 -70.129 1.00 30.22 350 VAL A C 1
ATOM 2613 O O . VAL A 1 350 ? -58.389 -37.259 -70.899 1.00 29.74 350 VAL A O 1
ATOM 2617 N N . GLU A 1 351 ? -56.677 -36.897 -69.485 1.00 32.56 351 GLU A N 1
ATOM 2618 C CA . GLU A 1 351 ? -56.159 -38.252 -69.657 1.00 32.34 351 GLU A CA 1
ATOM 2619 C C . GLU A 1 351 ? -57.082 -39.284 -69.022 1.00 31.54 351 GLU A C 1
ATOM 2620 O O . GLU A 1 351 ? -57.254 -40.383 -69.561 1.00 31.24 351 GLU A O 1
ATOM 2626 N N . ILE A 1 352 ? -57.679 -38.954 -67.873 1.00 29.37 352 ILE A N 1
ATOM 2627 C CA . ILE A 1 352 ? -58.593 -39.884 -67.215 1.00 27.83 352 ILE A CA 1
ATOM 2628 C C . ILE A 1 352 ? -59.820 -40.129 -68.082 1.00 26.95 352 ILE A C 1
ATOM 2629 O O . ILE A 1 352 ? -60.260 -41.273 -68.253 1.00 27.04 352 ILE A O 1
ATOM 2634 N N . ALA A 1 353 ? -60.392 -39.063 -68.644 1.00 27.76 353 ALA A N 1
ATOM 2635 C CA . ALA A 1 353 ? -61.501 -39.232 -69.576 1.00 26.08 353 ALA A CA 1
ATOM 2636 C C . ALA A 1 353 ? -61.055 -39.945 -70.844 1.00 26.45 353 ALA A C 1
ATOM 2637 O O . ALA A 1 353 ? -61.833 -40.703 -71.434 1.00 25.39 353 ALA A O 1
ATOM 2639 N N . MET A 1 354 ? -59.811 -39.718 -71.271 1.00 26.98 354 MET A N 1
ATOM 2640 C CA . MET A 1 354 ? -59.291 -40.383 -72.462 1.00 25.78 354 MET A CA 1
ATOM 2641 C C . MET A 1 354 ? -59.269 -41.896 -72.286 1.00 25.91 354 MET A C 1
ATOM 2642 O O . MET A 1 354 ? -59.626 -42.641 -73.206 1.00 25.51 354 MET A O 1
ATOM 2647 N N . ALA A 1 355 ? -58.854 -42.369 -71.108 1.00 27.24 355 ALA A N 1
ATOM 2648 C CA . ALA A 1 355 ? -58.769 -43.806 -70.872 1.00 25.94 355 ALA A CA 1
ATOM 2649 C C . ALA A 1 355 ? -60.146 -44.453 -70.814 1.00 25.53 355 ALA A C 1
ATOM 2650 O O . ALA A 1 355 ? -60.298 -45.615 -71.206 1.00 26.29 355 ALA A O 1
ATOM 2652 N N . ASN A 1 356 ? -61.155 -43.729 -70.325 1.00 25.65 356 ASN A N 1
ATOM 2653 C CA . ASN A 1 356 ? -62.502 -44.287 -70.294 1.00 24.63 356 ASN A CA 1
ATOM 2654 C C . ASN A 1 356 ? -63.105 -44.376 -71.689 1.00 24.70 356 ASN A C 1
ATOM 2655 O O . ASN A 1 356 ? -63.872 -45.303 -71.969 1.00 25.29 356 ASN A O 1
ATOM 2660 N N . TYR A 1 357 ? -62.776 -43.430 -72.573 1.00 24.69 357 TYR A N 1
ATOM 2661 C CA . TYR A 1 357 ? -63.243 -43.526 -73.952 1.00 24.23 357 TYR A CA 1
ATOM 2662 C C . TYR A 1 357 ? -62.552 -44.658 -74.698 1.00 24.07 357 TYR A C 1
ATOM 2663 O O . TYR A 1 357 ? -63.163 -45.288 -75.567 1.00 25.06 357 TYR A O 1
ATOM 2672 N N . MET A 1 358 ? -61.283 -44.928 -74.381 1.00 25.76 358 MET A N 1
ATOM 2673 C CA . MET A 1 358 ? -60.629 -46.110 -74.932 1.00 26.23 358 MET A CA 1
ATOM 2674 C C . MET A 1 358 ? -61.260 -47.389 -74.400 1.00 25.91 358 MET A C 1
ATOM 2675 O O . MET A 1 358 ? -61.274 -48.410 -75.096 1.00 26.00 358 MET A O 1
ATOM 2680 N N . TYR A 1 359 ? -61.786 -47.349 -73.174 1.00 25.65 359 TYR A N 1
ATOM 2681 C CA . TYR A 1 359 ? -62.487 -48.501 -72.618 1.00 26.01 359 TYR A CA 1
ATOM 2682 C C . TYR A 1 359 ? -63.829 -48.708 -73.311 1.00 25.56 359 TYR A C 1
ATOM 2683 O O . TYR A 1 359 ? -64.152 -49.821 -73.742 1.00 27.38 359 TYR A O 1
ATOM 2692 N N . GLU A 1 360 ? -64.624 -47.644 -73.429 1.00 24.80 360 GLU A N 1
ATOM 2693 C CA . GLU A 1 360 ? -65.909 -47.701 -74.112 1.00 25.57 360 GLU A CA 1
ATOM 2694 C C . GLU A 1 360 ? -66.390 -46.282 -74.381 1.00 25.29 360 GLU A C 1
ATOM 2695 O O . GLU A 1 360 ? -66.154 -45.382 -73.573 1.00 24.72 360 GLU A O 1
ATOM 2701 N N . GLY A 1 361 ? -67.050 -46.089 -75.517 1.00 27.68 361 GLY A N 1
ATOM 2702 C CA . GLY A 1 361 ? -67.726 -44.844 -75.808 1.00 26.58 361 GLY A CA 1
ATOM 2703 C C . GLY A 1 361 ? -66.949 -43.815 -76.598 1.00 26.47 361 GLY A C 1
ATOM 2704 O O . GLY A 1 361 ? -67.367 -42.652 -76.630 1.00 27.04 361 GLY A O 1
ATOM 2705 N N . ALA A 1 362 ? -65.847 -44.195 -77.238 1.00 26.97 362 ALA A N 1
ATOM 2706 C CA . ALA A 1 362 ? -65.047 -43.227 -77.977 1.00 26.28 362 ALA A CA 1
ATOM 2707 C C . ALA A 1 362 ? -65.828 -42.680 -79.166 1.00 26.84 362 ALA A C 1
ATOM 2708 O O . ALA A 1 362 ? -66.441 -43.437 -79.926 1.00 26.86 362 ALA A O 1
ATOM 2710 N N . GLY A 1 363 ? -65.806 -41.358 -79.325 1.00 26.29 363 GLY A N 1
ATOM 2711 C CA . GLY A 1 363 ? -66.444 -40.706 -80.448 1.00 25.25 363 GLY A CA 1
ATOM 2712 C C . GLY A 1 363 ? -67.798 -40.094 -80.170 1.00 26.02 363 GLY A C 1
ATOM 2713 O O . GLY A 1 363 ? -68.371 -39.473 -81.074 1.00 26.22 363 GLY A O 1
ATOM 2714 N N . HIS A 1 364 ? -68.324 -40.232 -78.956 1.00 24.91 364 HIS A N 1
ATOM 2715 C CA . HIS A 1 364 ? -69.671 -39.752 -78.678 1.00 23.97 364 HIS A CA 1
ATOM 2716 C C . HIS A 1 364 ? -69.658 -38.357 -78.065 1.00 23.68 364 HIS A C 1
ATOM 2717 O O . HIS A 1 364 ? -69.399 -37.369 -78.759 1.00 23.59 364 HIS A O 1
ATOM 2724 N N . THR A 1 365 ? -69.935 -38.267 -76.766 1.00 24.52 365 THR A N 1
ATOM 2725 C CA . THR A 1 365 ? -70.173 -36.992 -76.108 1.00 23.10 365 THR A CA 1
ATOM 2726 C C . THR A 1 365 ? -69.337 -36.887 -74.842 1.00 22.86 365 THR A C 1
ATOM 2727 O O . THR A 1 365 ? -69.064 -37.886 -74.173 1.00 23.04 365 THR A O 1
ATOM 2731 N N . ALA A 1 366 ? -68.920 -35.661 -74.531 1.00 23.03 366 ALA A N 1
ATOM 2732 C CA . ALA A 1 366 ? -68.294 -35.340 -73.260 1.00 21.89 366 ALA A CA 1
ATOM 2733 C C . ALA A 1 366 ? -68.963 -34.105 -72.675 1.00 20.98 366 ALA A C 1
ATOM 2734 O O . ALA A 1 366 ? -69.596 -33.319 -73.382 1.00 22.67 366 ALA A O 1
ATOM 2736 N N . GLY A 1 367 ? -68.813 -33.942 -71.369 1.00 21.28 367 GLY A N 1
ATOM 2737 C CA . GLY A 1 367 ? -69.324 -32.772 -70.686 1.00 21.00 367 GLY A CA 1
ATOM 2738 C C . GLY A 1 367 ? -68.234 -32.120 -69.864 1.00 21.33 367 GLY A C 1
ATOM 2739 O O . GLY A 1 367 ? -67.357 -32.786 -69.317 1.00 21.25 367 GLY A O 1
ATOM 2740 N N . ILE A 1 368 ? -68.291 -30.794 -69.797 1.00 22.08 368 ILE A N 1
ATOM 2741 C CA . ILE A 1 368 ? -67.330 -30.023 -69.020 1.00 21.60 368 ILE A CA 1
ATOM 2742 C C . ILE A 1 368 ? -68.061 -28.867 -68.355 1.00 21.28 368 ILE A C 1
ATOM 2743 O O . ILE A 1 368 ? -69.009 -28.307 -68.917 1.00 22.16 368 ILE A O 1
ATOM 2748 N N . HIS A 1 369 ? -67.633 -28.532 -67.141 1.00 22.51 369 HIS A N 1
ATOM 2749 C CA . HIS A 1 369 ? -68.192 -27.423 -66.372 1.00 22.79 369 HIS A CA 1
ATOM 2750 C C . HIS A 1 369 ? -67.017 -26.565 -65.920 1.00 23.35 369 HIS A C 1
ATOM 2751 O O . HIS A 1 369 ? -66.307 -26.921 -64.975 1.00 23.14 369 HIS A O 1
ATOM 2758 N N . SER A 1 370 ? -66.806 -25.446 -66.608 1.00 22.93 370 SER A N 1
ATOM 2759 C CA . SER A 1 370 ? -65.628 -24.627 -66.374 1.00 24.11 370 SER A CA 1
ATOM 2760 C C . SER A 1 370 ? -65.889 -23.210 -66.857 1.00 24.44 370 SER A C 1
ATOM 2761 O O . SER A 1 370 ? -66.663 -22.990 -67.792 1.00 23.37 370 SER A O 1
ATOM 2764 N N . ASP A 1 371 ? -65.235 -22.255 -66.200 1.00 25.08 371 ASP A N 1
ATOM 2765 C CA . ASP A 1 371 ? -65.176 -20.876 -66.660 1.00 25.96 371 ASP A CA 1
ATOM 2766 C C . ASP A 1 371 ? -63.869 -20.562 -67.375 1.00 25.71 371 ASP A C 1
ATOM 2767 O O . ASP A 1 371 ? -63.682 -19.431 -67.832 1.00 27.37 371 ASP A O 1
ATOM 2772 N N . ASN A 1 372 ? -62.965 -21.535 -67.477 1.00 25.36 372 ASN A N 1
ATOM 2773 C CA . ASN A 1 372 ? -61.671 -21.365 -68.132 1.00 25.24 372 ASN A CA 1
ATOM 2774 C C . ASN A 1 372 ? -61.809 -21.864 -69.567 1.00 24.92 372 ASN A C 1
ATOM 2775 O O . ASN A 1 372 ? -61.811 -23.071 -69.819 1.00 24.53 372 ASN A O 1
ATOM 2780 N N . ASP A 1 373 ? -61.917 -20.927 -70.511 1.00 25.22 373 ASP A N 1
ATOM 2781 C CA . ASP A 1 373 ? -62.093 -21.301 -71.908 1.00 23.54 373 ASP A CA 1
ATOM 2782 C C . ASP A 1 373 ? -60.830 -21.899 -72.514 1.00 24.90 373 ASP A C 1
ATOM 2783 O O . ASP A 1 373 ? -60.924 -22.654 -73.487 1.00 25.56 373 ASP A O 1
ATOM 2788 N N . GLU A 1 374 ? -59.654 -21.576 -71.971 1.00 25.12 374 GLU A N 1
ATOM 2789 C CA . GLU A 1 374 ? -58.439 -22.253 -72.410 1.00 24.75 374 GLU A CA 1
ATOM 2790 C C . GLU A 1 374 ? -58.466 -23.731 -72.045 1.00 24.88 374 GLU A C 1
ATOM 2791 O O . GLU A 1 374 ? -57.924 -24.563 -72.783 1.00 25.32 374 GLU A O 1
ATOM 2797 N N . ASN A 1 375 ? -59.087 -24.076 -70.917 1.00 24.74 375 ASN A N 1
ATOM 2798 C CA . ASN A 1 375 ? -59.231 -25.478 -70.544 1.00 24.26 375 ASN A CA 1
ATOM 2799 C C . ASN A 1 375 ? -60.315 -26.164 -71.366 1.00 23.95 375 ASN A C 1
ATOM 2800 O O . ASN A 1 375 ? -60.164 -27.330 -71.745 1.00 24.97 375 ASN A O 1
ATOM 2805 N N . ILE A 1 376 ? -61.411 -25.456 -71.648 1.00 25.01 376 ILE A N 1
ATOM 2806 C CA . ILE A 1 376 ? -62.486 -26.031 -72.452 1.00 24.04 376 ILE A CA 1
ATOM 2807 C C . ILE A 1 376 ? -61.988 -26.357 -73.853 1.00 25.56 376 ILE A C 1
ATOM 2808 O O . ILE A 1 376 ? -62.289 -27.424 -74.404 1.00 25.66 376 ILE A O 1
ATOM 2813 N N . ARG A 1 377 ? -61.211 -25.451 -74.449 1.00 24.80 377 ARG A N 1
ATOM 2814 C CA . ARG A 1 377 ? -60.706 -25.688 -75.796 1.00 25.04 377 ARG A CA 1
ATOM 2815 C C . ARG A 1 377 ? -59.636 -26.773 -75.818 1.00 25.48 377 ARG A C 1
ATOM 2816 O O . ARG A 1 377 ? -59.538 -27.519 -76.798 1.00 27.66 377 ARG A O 1
ATOM 2824 N N . TYR A 1 378 ? -58.831 -26.880 -74.758 1.00 25.83 378 TYR A N 1
ATOM 2825 C CA . TYR A 1 378 ? -57.853 -27.962 -74.696 1.00 25.84 378 TYR A CA 1
ATOM 2826 C C . TYR A 1 378 ? -58.540 -29.316 -74.575 1.00 26.58 378 TYR A C 1
ATOM 2827 O O . TYR A 1 378 ? -58.095 -30.300 -75.176 1.00 28.07 378 TYR A O 1
ATOM 2836 N N . ALA A 1 379 ? -59.627 -29.385 -73.805 1.00 24.98 379 ALA A N 1
ATOM 2837 C CA . ALA A 1 379 ? -60.372 -30.634 -73.696 1.00 25.28 379 ALA A CA 1
ATOM 2838 C C . ALA A 1 379 ? -61.033 -30.998 -75.018 1.00 25.54 379 ALA A C 1
ATOM 2839 O O . ALA A 1 379 ? -61.030 -32.167 -75.419 1.00 27.14 379 ALA A O 1
ATOM 2841 N N . GLY A 1 380 ? -61.602 -30.010 -75.712 1.00 27.72 380 GLY A N 1
ATOM 2842 C CA . GLY A 1 380 ? -62.242 -30.271 -76.988 1.00 27.46 380 GLY A CA 1
ATOM 2843 C C . GLY A 1 380 ? -61.283 -30.649 -78.095 1.00 30.01 380 GLY A C 1
ATOM 2844 O O . GLY A 1 380 ? -61.700 -31.277 -79.074 1.00 29.96 380 GLY A O 1
ATOM 2845 N N . THR A 1 381 ? -60.006 -30.288 -77.961 1.00 30.41 381 THR A N 1
ATOM 2846 C CA . THR A 1 381 ? -59.031 -30.593 -79.001 1.00 30.46 381 THR A CA 1
ATOM 2847 C C . THR A 1 381 ? -58.482 -32.009 -78.877 1.00 31.54 381 THR A C 1
ATOM 2848 O O . THR A 1 381 ? -58.201 -32.653 -79.895 1.00 32.99 381 THR A O 1
ATOM 2852 N N . VAL A 1 382 ? -58.340 -32.515 -77.656 1.00 27.82 382 VAL A N 1
ATOM 2853 C CA . VAL A 1 382 ? -57.639 -33.767 -77.410 1.00 28.16 382 VAL A CA 1
ATOM 2854 C C . VAL A 1 382 ? -58.596 -34.951 -77.320 1.00 27.51 382 VAL A C 1
ATOM 2855 O O . VAL A 1 382 ? -58.295 -36.029 -77.832 1.00 28.25 382 VAL A O 1
ATOM 2859 N N . LEU A 1 383 ? -59.749 -34.768 -76.685 1.00 27.19 383 LEU A N 1
ATOM 2860 C CA . LEU A 1 383 ? -60.630 -35.895 -76.406 1.00 28.07 383 LEU A CA 1
ATOM 2861 C C . LEU A 1 383 ? -61.234 -36.447 -77.697 1.00 26.80 383 LEU A C 1
ATOM 2862 O O . LEU A 1 383 ? -61.661 -35.679 -78.564 1.00 26.28 383 LEU A O 1
ATOM 2867 N N . PRO A 1 384 ? -61.291 -37.776 -77.851 1.00 26.43 384 PRO A N 1
ATOM 2868 C CA . PRO A 1 384 ? -61.895 -38.401 -79.048 1.00 25.94 384 PRO A CA 1
ATOM 2869 C C . PRO A 1 384 ? -63.419 -38.414 -78.972 1.00 25.56 384 PRO A C 1
ATOM 2870 O O . PRO A 1 384 ? -64.071 -39.414 -78.671 1.00 25.64 384 PRO A O 1
ATOM 2874 N N . ILE A 1 385 ? -64.014 -37.255 -79.255 1.00 23.91 385 ILE A N 1
ATOM 2875 C CA . ILE A 1 385 ? -65.449 -37.052 -79.109 1.00 23.01 385 ILE A CA 1
ATOM 2876 C C . ILE A 1 385 ? -65.968 -36.260 -80.299 1.00 23.13 385 ILE A C 1
ATOM 2877 O O . ILE A 1 385 ? -65.230 -35.525 -80.959 1.00 23.58 385 ILE A O 1
ATOM 2882 N N . SER A 1 386 ? -67.263 -36.415 -80.563 1.00 24.40 386 SER A N 1
ATOM 2883 C CA . SER A 1 386 ? -67.932 -35.621 -81.582 1.00 24.22 386 SER A CA 1
ATOM 2884 C C . SER A 1 386 ? -68.625 -34.395 -81.011 1.00 24.43 386 SER A C 1
ATOM 2885 O O . SER A 1 386 ? -68.891 -33.446 -81.757 1.00 24.22 386 SER A O 1
ATOM 2888 N N . ARG A 1 387 ? -68.914 -34.386 -79.710 1.00 23.28 387 ARG A N 1
ATOM 2889 C CA . ARG A 1 387 ? -69.644 -33.296 -79.077 1.00 22.04 387 ARG A CA 1
ATOM 2890 C C . ARG A 1 387 ? -69.088 -33.051 -77.684 1.00 22.10 387 ARG A C 1
ATOM 2891 O O . ARG A 1 387 ? -68.968 -33.986 -76.888 1.00 22.09 387 ARG A O 1
ATOM 2899 N N . LEU A 1 388 ? -68.747 -31.800 -77.401 1.00 23.70 388 LEU A N 1
ATOM 2900 C CA . LEU A 1 388 ? -68.409 -31.354 -76.057 1.00 23.34 388 LEU A CA 1
ATOM 2901 C C . LEU A 1 388 ? -69.508 -30.415 -75.581 1.00 22.88 388 LEU A C 1
ATOM 2902 O O . LEU A 1 388 ? -69.907 -29.505 -76.313 1.00 22.40 388 LEU A O 1
ATOM 2907 N N . VAL A 1 389 ? -70.009 -30.649 -74.372 1.00 22.55 389 VAL A N 1
ATOM 2908 C CA . VAL A 1 389 ? -71.135 -29.902 -73.822 1.00 22.12 389 VAL A CA 1
ATOM 2909 C C . VAL A 1 389 ? -70.632 -29.123 -72.614 1.00 22.01 389 VAL A C 1
ATOM 2910 O O . VAL A 1 389 ? -70.081 -29.708 -71.674 1.00 21.56 389 VAL A O 1
ATOM 2914 N N . VAL A 1 390 ? -70.827 -27.806 -72.636 1.00 24.08 390 VAL A N 1
ATOM 2915 C CA . VAL A 1 390 ? -70.188 -26.892 -71.695 1.00 24.12 390 VAL A CA 1
ATOM 2916 C C . VAL A 1 390 ? -71.248 -26.281 -70.788 1.00 24.84 390 VAL A C 1
ATOM 2917 O O . VAL A 1 390 ? -72.165 -25.600 -71.264 1.00 25.30 390 VAL A O 1
ATOM 2921 N N . ASN A 1 391 ? -71.107 -26.513 -69.480 1.00 23.67 391 ASN A N 1
ATOM 2922 C CA . ASN A 1 391 ? -71.903 -25.835 -68.451 1.00 23.58 391 ASN A CA 1
ATOM 2923 C C . ASN A 1 391 ? -73.399 -26.082 -68.631 1.00 25.46 391 ASN A C 1
ATOM 2924 O O . ASN A 1 391 ? -74.217 -25.167 -68.511 1.00 25.93 391 ASN A O 1
ATOM 2929 N N . GLN A 1 392 ? -73.757 -27.329 -68.908 1.00 23.01 392 GLN A N 1
ATOM 2930 C CA . GLN A 1 392 ? -75.142 -27.745 -69.082 1.00 22.90 392 GLN A CA 1
ATOM 2931 C C . GLN A 1 392 ? -75.176 -29.271 -69.095 1.00 22.74 392 GLN A C 1
ATOM 2932 O O . GLN A 1 392 ? -74.138 -29.908 -69.293 1.00 22.94 392 GLN A O 1
ATOM 2938 N N . PRO A 1 393 ? -76.344 -29.874 -68.859 1.00 23.88 393 PRO A N 1
ATOM 2939 C CA . PRO A 1 393 ? -76.428 -31.339 -68.893 1.00 23.17 393 PRO A CA 1
ATOM 2940 C C . PRO A 1 393 ? -76.001 -31.892 -70.244 1.00 23.06 393 PRO A C 1
ATOM 2941 O O . PRO A 1 393 ? -76.349 -31.352 -71.296 1.00 23.90 393 PRO A O 1
ATOM 2945 N N . ALA A 1 394 ? -75.230 -32.982 -70.204 1.00 23.56 394 ALA A N 1
ATOM 2946 C CA . ALA A 1 394 ? -74.741 -33.597 -71.432 1.00 23.35 394 ALA A CA 1
ATOM 2947 C C . ALA A 1 394 ? -75.864 -34.189 -72.272 1.00 23.61 394 ALA A C 1
ATOM 2948 O O . ALA A 1 394 ? -75.674 -34.402 -73.473 1.00 23.71 394 ALA A O 1
ATOM 2950 N N . THR A 1 395 ? -77.027 -34.455 -71.672 1.00 24.24 395 THR A N 1
ATOM 2951 C CA . THR A 1 395 ? -78.170 -34.964 -72.420 1.00 24.50 395 THR A CA 1
ATOM 2952 C C . THR A 1 395 ? -78.718 -33.956 -73.420 1.00 25.75 395 THR A C 1
ATOM 2953 O O . THR A 1 395 ? -79.548 -34.329 -74.256 1.00 27.17 395 THR A O 1
ATOM 2957 N N . THR A 1 396 ? -78.284 -32.698 -73.354 1.00 25.04 396 THR A N 1
ATOM 2958 C CA . THR A 1 396 ? -78.668 -31.695 -74.337 1.00 24.61 396 THR A CA 1
ATOM 2959 C C . THR A 1 396 ? -77.858 -31.793 -75.623 1.00 25.79 396 THR A C 1
ATOM 2960 O O . THR A 1 396 ? -78.055 -30.969 -76.523 1.00 26.05 396 THR A O 1
ATOM 2964 N N . ALA A 1 397 ? -76.959 -32.775 -75.730 1.00 23.92 397 ALA A N 1
ATOM 2965 C CA . ALA A 1 397 ? -76.132 -32.912 -76.923 1.00 24.24 397 ALA A CA 1
ATOM 2966 C C . ALA A 1 397 ? -76.952 -33.235 -78.164 1.00 25.39 397 ALA A C 1
ATOM 2967 O O . ALA A 1 397 ? -76.464 -33.041 -79.283 1.00 25.55 397 ALA A O 1
ATOM 2969 N N . GLY A 1 398 ? -78.175 -33.723 -77.995 1.00 26.27 398 GLY A N 1
ATOM 2970 C CA . GLY A 1 398 ? -79.057 -34.005 -79.105 1.00 27.36 398 GLY A CA 1
ATOM 2971 C C . GLY A 1 398 ? -79.901 -32.838 -79.560 1.00 26.00 398 GLY A C 1
ATOM 2972 O O . GLY A 1 398 ? -80.860 -33.038 -80.313 1.00 26.99 398 GLY A O 1
ATOM 2973 N N . GLY A 1 399 ? -79.581 -31.622 -79.126 1.00 25.46 399 GLY A N 1
ATOM 2974 C CA . GLY A 1 399 ? -80.330 -30.454 -79.543 1.00 26.78 399 GLY A CA 1
ATOM 2975 C C . GLY A 1 399 ? -81.114 -29.807 -78.421 1.00 26.99 399 GLY A C 1
ATOM 2976 O O . GLY A 1 399 ? -81.903 -30.467 -77.739 1.00 28.15 399 GLY A O 1
ATOM 2977 N N . SER A 1 400 ? -80.903 -28.509 -78.222 1.00 27.83 400 SER A N 1
ATOM 2978 C CA . SER A 1 400 ? -81.610 -27.753 -77.202 1.00 28.59 400 SER A CA 1
ATOM 2979 C C . SER A 1 400 ? -81.870 -26.347 -77.720 1.00 28.54 400 SER A C 1
ATOM 2980 O O . SER A 1 400 ? -81.196 -25.864 -78.633 1.00 29.68 400 SER A O 1
ATOM 2983 N N . PHE A 1 401 ? -82.866 -25.691 -77.126 1.00 31.26 401 PHE A N 1
ATOM 2984 C CA . PHE A 1 401 ? -83.136 -24.300 -77.462 1.00 31.96 401 PHE A CA 1
ATOM 2985 C C . PHE A 1 401 ? -82.093 -23.347 -76.896 1.00 33.04 401 PHE A C 1
ATOM 2986 O O . PHE A 1 401 ? -82.181 -22.141 -77.152 1.00 34.10 401 PHE A O 1
ATOM 2994 N N . ASN A 1 402 ? -81.111 -23.853 -76.147 1.00 31.02 402 ASN A N 1
ATOM 2995 C CA . ASN A 1 402 ? -80.079 -23.023 -75.539 1.00 31.16 402 ASN A CA 1
ATOM 2996 C C . ASN A 1 402 ? -78.672 -23.412 -75.978 1.00 29.93 402 ASN A C 1
ATOM 2997 O O . ASN A 1 402 ? -77.698 -22.900 -75.413 1.00 31.72 402 ASN A O 1
ATOM 3002 N N . ASN A 1 403 ? -78.532 -24.304 -76.957 1.00 29.69 403 ASN A N 1
ATOM 3003 C CA . ASN A 1 403 ? -77.228 -24.635 -77.516 1.00 28.89 403 ASN A CA 1
ATOM 3004 C C . ASN A 1 403 ? -77.352 -24.768 -79.028 1.00 28.54 403 ASN A C 1
ATOM 3005 O O . ASN A 1 403 ? -78.453 -24.793 -79.586 1.00 27.94 403 ASN A O 1
ATOM 3010 N N . GLY A 1 404 ? -76.203 -24.858 -79.690 1.00 26.81 404 GLY A N 1
ATOM 3011 C CA . GLY A 1 404 ? -76.133 -24.892 -81.134 1.00 26.67 404 GLY A CA 1
ATOM 3012 C C . GLY A 1 404 ? -76.066 -26.266 -81.763 1.00 26.48 404 GLY A C 1
ATOM 3013 O O . GLY A 1 404 ? -75.853 -26.361 -82.976 1.00 26.94 404 GLY A O 1
ATOM 3014 N N . PHE A 1 405 ? -76.235 -27.333 -80.988 1.00 26.80 405 PHE A N 1
ATOM 3015 C CA . PHE A 1 405 ? -76.235 -28.671 -81.561 1.00 26.65 405 PHE A CA 1
ATOM 3016 C C . PHE A 1 405 ? -77.505 -28.896 -82.369 1.00 26.85 405 PHE A C 1
ATOM 3017 O O . PHE A 1 405 ? -78.600 -28.498 -81.961 1.00 27.19 405 PHE A O 1
ATOM 3025 N N . ASN A 1 406 ? -77.355 -29.531 -83.524 1.00 25.37 406 ASN A N 1
ATOM 3026 C CA . ASN A 1 406 ? -78.498 -29.765 -84.397 1.00 26.40 406 ASN A CA 1
ATOM 3027 C C . ASN A 1 406 ? -79.447 -30.772 -83.757 1.00 25.24 406 ASN A C 1
ATOM 3028 O O . ASN A 1 406 ? -79.016 -31.868 -83.379 1.00 24.93 406 ASN A O 1
ATOM 3033 N N . PRO A 1 407 ? -80.732 -30.443 -83.613 1.00 26.76 407 PRO A N 1
ATOM 3034 C CA . PRO A 1 407 ? -81.667 -31.373 -82.969 1.00 26.62 407 PRO A CA 1
ATOM 3035 C C . PRO A 1 407 ? -81.789 -32.675 -83.747 1.00 25.53 407 PRO A C 1
ATOM 3036 O O . PRO A 1 407 ? -81.886 -32.679 -84.976 1.00 25.58 407 PRO A O 1
ATOM 3040 N N . THR A 1 408 ? -81.789 -33.785 -83.013 1.00 25.83 408 THR A N 1
ATOM 3041 C CA . THR A 1 408 ? -81.833 -35.110 -83.619 1.00 25.46 408 THR A CA 1
ATOM 3042 C C . THR A 1 408 ? -82.110 -36.141 -82.535 1.00 25.84 408 THR A C 1
ATOM 3043 O O . THR A 1 408 ? -82.099 -35.839 -81.339 1.00 26.15 408 THR A O 1
ATOM 3047 N N . THR A 1 409 ? -82.357 -37.372 -82.980 1.00 25.38 409 THR A N 1
ATOM 3048 C CA . THR A 1 409 ? -82.339 -38.541 -82.117 1.00 25.90 409 THR A CA 1
ATOM 3049 C C . THR A 1 409 ? -81.233 -39.513 -82.501 1.00 26.86 409 THR A C 1
ATOM 3050 O O . THR A 1 409 ? -81.066 -40.539 -81.831 1.00 27.20 409 THR A O 1
ATOM 3054 N N . THR A 1 410 ? -80.477 -39.217 -83.555 1.00 26.69 410 THR A N 1
ATOM 3055 C CA . THR A 1 410 ? -79.412 -40.080 -84.061 1.00 25.91 410 THR A CA 1
ATOM 3056 C C . THR A 1 410 ? -78.100 -39.310 -83.958 1.00 26.01 410 THR A C 1
ATOM 3057 O O . THR A 1 410 ? -77.810 -38.447 -84.793 1.00 26.26 410 THR A O 1
ATOM 3061 N N . LEU A 1 411 ? -77.306 -39.619 -82.935 1.00 26.63 411 LEU A N 1
ATOM 3062 C CA . LEU A 1 411 ? -76.038 -38.940 -82.687 1.00 25.83 411 LEU A CA 1
ATOM 3063 C C . LEU A 1 411 ? -74.903 -39.790 -83.252 1.00 26.54 411 LEU A C 1
ATOM 3064 O O . LEU A 1 411 ? -74.579 -40.849 -82.705 1.00 25.81 411 LEU A O 1
ATOM 3069 N N . GLY A 1 412 ? -74.299 -39.320 -84.341 1.00 29.21 412 GLY A N 1
ATOM 3070 C CA . GLY A 1 412 ? -73.200 -40.044 -84.943 1.00 27.99 412 GLY A CA 1
ATOM 3071 C C . GLY A 1 412 ? -71.921 -39.910 -84.138 1.00 26.62 412 GLY A C 1
ATOM 3072 O O . GLY A 1 412 ? -71.636 -38.873 -83.543 1.00 26.49 412 GLY A O 1
ATOM 3073 N N . CYS A 1 413 ? -71.142 -40.993 -84.122 1.00 25.43 413 CYS A N 1
ATOM 3074 C CA . CYS A 1 413 ? -69.911 -41.068 -83.346 1.00 25.48 413 CYS A CA 1
ATOM 3075 C C . CYS A 1 413 ? -68.658 -41.042 -84.211 1.00 25.65 413 CYS A C 1
ATOM 3076 O O . CYS A 1 413 ? -67.557 -41.266 -83.695 1.00 25.03 413 CYS A O 1
ATOM 3079 N N . GLY A 1 414 ? -68.792 -40.777 -85.508 1.00 25.36 414 GLY A N 1
ATOM 3080 C CA . GLY A 1 414 ? -67.621 -40.671 -86.355 1.00 25.12 414 GLY A CA 1
ATOM 3081 C C . GLY A 1 414 ? -66.900 -41.999 -86.537 1.00 25.11 414 GLY A C 1
ATOM 3082 O O . GLY A 1 414 ? -67.462 -43.083 -86.364 1.00 26.37 414 GLY A O 1
ATOM 3083 N N . SER A 1 415 ? -65.618 -41.894 -86.895 1.00 25.31 415 SER A N 1
ATOM 3084 C CA . SER A 1 415 ? -64.814 -43.087 -87.136 1.00 25.41 415 SER A CA 1
ATOM 3085 C C . SER A 1 415 ? -64.505 -43.847 -85.854 1.00 26.10 415 SER A C 1
ATOM 3086 O O . SER A 1 415 ? -64.228 -45.050 -85.915 1.00 28.13 415 SER A O 1
ATOM 3089 N N . TRP A 1 416 ? -64.542 -43.179 -84.699 1.00 26.37 416 TRP A N 1
ATOM 3090 C CA . TRP A 1 416 ? -64.297 -43.869 -83.437 1.00 25.67 416 TRP A CA 1
ATOM 3091 C C . TRP A 1 416 ? -65.379 -44.906 -83.163 1.00 26.40 416 TRP A C 1
ATOM 3092 O O . TRP A 1 416 ? -65.083 -46.058 -82.825 1.00 25.78 416 TRP A O 1
ATOM 3103 N N . GLY A 1 417 ? -66.641 -44.515 -83.302 1.00 26.26 417 GLY A N 1
ATOM 3104 C CA . GLY A 1 417 ? -67.759 -45.418 -83.149 1.00 26.56 417 GLY A CA 1
ATOM 3105 C C . GLY A 1 417 ? -68.127 -46.184 -84.398 1.00 27.63 417 GLY A C 1
ATOM 3106 O O . GLY A 1 417 ? -69.199 -46.796 -84.439 1.00 29.64 417 GLY A O 1
ATOM 3107 N N . ARG A 1 418 ? -67.266 -46.167 -85.418 1.00 26.45 418 ARG A N 1
ATOM 3108 C CA . ARG A 1 418 ? -67.518 -46.838 -86.695 1.00 26.19 418 ARG A CA 1
ATOM 3109 C C . ARG A 1 418 ? -68.787 -46.301 -87.359 1.00 26.90 418 ARG A C 1
ATOM 3110 O O . ARG A 1 418 ? -69.660 -47.056 -87.794 1.00 26.34 418 ARG A O 1
ATOM 3118 N N . ASN A 1 419 ? -68.880 -44.976 -87.434 1.00 28.32 419 ASN A N 1
ATOM 3119 C CA . ASN A 1 419 ? -69.970 -44.291 -88.109 1.00 27.43 419 ASN A CA 1
ATOM 3120 C C . ASN A 1 419 ? -69.412 -43.425 -89.231 1.00 27.63 419 ASN A C 1
ATOM 3121 O O . ASN A 1 419 ? -68.214 -43.136 -89.284 1.00 27.39 419 ASN A O 1
ATOM 3126 N N . SER A 1 420 ? -70.303 -43.006 -90.131 1.00 30.22 420 SER A N 1
ATOM 3127 C CA . SER A 1 420 ? -69.881 -42.206 -91.275 1.00 31.41 420 SER A CA 1
ATOM 3128 C C . SER A 1 420 ? -69.744 -40.729 -90.930 1.00 30.62 420 SER A C 1
ATOM 3129 O O . SER A 1 420 ? -68.894 -40.042 -91.507 1.00 31.54 420 SER A O 1
ATOM 3132 N N . ILE A 1 421 ? -70.557 -40.223 -90.007 1.00 30.64 421 ILE A N 1
ATOM 3133 C CA . ILE A 1 421 ? -70.524 -38.816 -89.631 1.00 29.47 421 ILE A CA 1
ATOM 3134 C C . ILE A 1 421 ? -70.216 -38.702 -88.145 1.00 28.29 421 ILE A C 1
ATOM 3135 O O . ILE A 1 421 ? -70.622 -39.544 -87.337 1.00 28.87 421 ILE A O 1
ATOM 3140 N N . SER A 1 422 ? -69.485 -37.652 -87.791 1.00 28.05 422 SER A N 1
ATOM 3141 C CA . SER A 1 422 ? -69.163 -37.340 -86.398 1.00 27.53 422 SER A CA 1
ATOM 3142 C C . SER A 1 422 ? -70.010 -36.180 -85.896 1.00 28.35 422 SER A C 1
ATOM 3143 O O . SER A 1 422 ? -69.517 -35.242 -85.271 1.00 27.43 422 SER A O 1
ATOM 3146 N N . GLU A 1 423 ? -71.307 -36.239 -86.179 1.00 29.00 423 GLU A N 1
ATOM 3147 C CA . GLU A 1 423 ? -72.213 -35.141 -85.873 1.00 28.79 423 GLU A CA 1
ATOM 3148 C C . GLU A 1 423 ? -73.623 -35.697 -85.735 1.00 28.80 423 GLU A C 1
ATOM 3149 O O . GLU A 1 423 ? -73.868 -36.891 -85.925 1.00 29.53 423 GLU A O 1
ATOM 3155 N N . ASN A 1 424 ? -74.555 -34.810 -85.404 1.00 27.68 424 ASN A N 1
ATOM 3156 C CA . ASN A 1 424 ? -75.955 -35.181 -85.283 1.00 27.10 424 ASN A CA 1
ATOM 3157 C C . ASN A 1 424 ? -76.580 -35.368 -86.660 1.00 26.57 424 ASN A C 1
ATOM 3158 O O . ASN A 1 424 ? -76.288 -34.623 -87.599 1.00 26.55 424 ASN A O 1
ATOM 3163 N N . LEU A 1 425 ? -77.445 -36.371 -86.773 1.00 27.94 425 LEU A N 1
ATOM 3164 C CA . LEU A 1 425 ? -78.077 -36.693 -88.046 1.00 28.30 425 LEU A CA 1
ATOM 3165 C C . LEU A 1 425 ? -79.235 -35.737 -88.308 1.00 29.23 425 LEU A C 1
ATOM 3166 O O . LEU A 1 425 ? -80.149 -35.615 -87.486 1.00 29.02 425 LEU A O 1
ATOM 3171 N N . THR A 1 426 ? -79.205 -35.069 -89.459 1.00 28.98 426 THR A N 1
ATOM 3172 C CA . THR A 1 426 ? -80.285 -34.163 -89.827 1.00 29.19 426 THR A CA 1
ATOM 3173 C C . THR A 1 426 ? -80.765 -34.437 -91.245 1.00 30.11 426 THR A C 1
ATOM 3174 O O . THR A 1 426 ? -80.370 -35.429 -91.867 1.00 28.74 426 THR A O 1
ATOM 3178 N N . TYR A 1 427 ? -81.624 -33.551 -91.754 1.00 30.42 427 TYR A N 1
ATOM 3179 C CA . TYR A 1 427 ? -82.086 -33.637 -93.136 1.00 30.04 427 TYR A CA 1
ATOM 3180 C C . TYR A 1 427 ? -80.927 -33.614 -94.124 1.00 30.62 427 TYR A C 1
ATOM 3181 O O . TYR A 1 427 ? -81.047 -34.153 -95.230 1.00 29.97 427 TYR A O 1
ATOM 3190 N N . GLU A 1 428 ? -79.807 -32.985 -93.750 1.00 32.43 428 GLU A N 1
ATOM 3191 C CA . GLU A 1 428 ? -78.691 -32.817 -94.677 1.00 31.77 428 GLU A CA 1
ATOM 3192 C C . GLU A 1 428 ? -78.140 -34.158 -95.142 1.00 31.97 428 GLU A C 1
ATOM 3193 O O . GLU A 1 428 ? -77.767 -34.313 -96.311 1.00 32.56 428 GLU A O 1
ATOM 3199 N N . HIS A 1 429 ? -78.076 -35.137 -94.243 1.00 31.27 429 HIS A N 1
ATOM 3200 C CA . HIS A 1 429 ? -77.481 -36.424 -94.571 1.00 29.12 429 HIS A CA 1
ATOM 3201 C C . HIS A 1 429 ? -78.408 -37.322 -95.378 1.00 28.97 429 HIS A C 1
ATOM 3202 O O . HIS A 1 429 ? -77.965 -38.375 -95.847 1.00 29.55 429 HIS A O 1
ATOM 3209 N N . LEU A 1 430 ? -79.671 -36.934 -95.557 1.00 28.92 430 LEU A N 1
ATOM 3210 C CA . LEU A 1 430 ? -80.644 -37.739 -96.284 1.00 28.99 430 LEU A CA 1
ATOM 3211 C C . LEU A 1 430 ? -80.987 -37.151 -97.649 1.00 28.70 430 LEU A C 1
ATOM 3212 O O . LEU A 1 430 ? -82.033 -37.481 -98.217 1.00 27.46 430 LEU A O 1
ATOM 3217 N N . ILE A 1 431 ? -80.129 -36.284 -98.187 1.00 28.57 431 ILE A N 1
ATOM 3218 C CA . ILE A 1 431 ? -80.309 -35.734 -99.524 1.00 27.47 431 ILE A CA 1
ATOM 3219 C C . ILE A 1 431 ? -78.974 -35.763 -100.255 1.00 26.69 431 ILE A C 1
ATOM 3220 O O . ILE A 1 431 ? -77.906 -35.633 -99.649 1.00 26.42 431 ILE A O 1
ATOM 3225 N N . ASN A 1 432 ? -79.045 -35.945 -101.570 1.00 25.97 432 ASN A N 1
ATOM 3226 C CA . ASN A 1 432 ? -77.883 -35.812 -102.436 1.00 25.63 432 ASN A CA 1
ATOM 3227 C C . ASN A 1 432 ? -77.780 -34.368 -102.905 1.00 25.08 432 ASN A C 1
ATOM 3228 O O . ASN A 1 432 ? -78.739 -33.820 -103.457 1.00 26.17 432 ASN A O 1
ATOM 3233 N N . VAL A 1 433 ? -76.623 -33.755 -102.679 1.00 26.55 433 VAL A N 1
ATOM 3234 C CA . VAL A 1 433 ? -76.359 -32.390 -103.115 1.00 25.80 433 VAL A CA 1
ATOM 3235 C C . VAL A 1 433 ? -75.467 -32.452 -104.346 1.00 24.98 433 VAL A C 1
ATOM 3236 O O . VAL A 1 433 ? -74.337 -32.950 -104.280 1.00 25.06 433 VAL A O 1
ATOM 3240 N N . SER A 1 434 ? -75.976 -31.953 -105.467 1.00 24.27 434 SER A N 1
ATOM 3241 C CA . SER A 1 434 ? -75.265 -31.951 -106.736 1.00 23.76 434 SER A CA 1
ATOM 3242 C C . SER A 1 434 ? -74.811 -30.538 -107.081 1.00 22.55 434 SER A C 1
ATOM 3243 O O . SER A 1 434 ? -75.152 -29.565 -106.405 1.00 23.24 434 SER A O 1
ATOM 3246 N N . ARG A 1 435 ? -74.030 -30.436 -108.155 1.00 22.80 435 ARG A N 1
ATOM 3247 C CA . ARG A 1 435 ? -73.449 -29.169 -108.573 1.00 22.97 435 ARG A CA 1
ATOM 3248 C C . ARG A 1 435 ? -73.574 -29.016 -110.081 1.00 23.26 435 ARG A C 1
ATOM 3249 O O . ARG A 1 435 ? -73.406 -29.984 -110.828 1.00 23.38 435 ARG A O 1
ATOM 3257 N N . ILE A 1 436 ? -73.865 -27.791 -110.521 1.00 23.38 436 ILE A N 1
ATOM 3258 C CA . ILE A 1 436 ? -74.051 -27.506 -111.940 1.00 23.67 436 ILE A CA 1
ATOM 3259 C C . ILE A 1 436 ? -72.797 -26.919 -112.592 1.00 23.91 436 ILE A C 1
ATOM 3260 O O . ILE A 1 436 ? -72.678 -26.969 -113.826 1.00 24.80 436 ILE A O 1
ATOM 3265 N N . GLY A 1 437 ? -71.864 -26.380 -111.806 1.00 23.84 437 GLY A N 1
ATOM 3266 C CA . GLY A 1 437 ? -70.527 -26.017 -112.256 1.00 24.04 437 GLY A CA 1
ATOM 3267 C C . GLY A 1 437 ? -70.367 -25.445 -113.651 1.00 24.37 437 GLY A C 1
ATOM 3268 O O . GLY A 1 437 ? -70.180 -26.190 -114.618 1.00 24.54 437 GLY A O 1
ATOM 3269 N N . TYR A 1 438 ? -70.416 -24.122 -113.771 1.00 24.47 438 TYR A N 1
ATOM 3270 C CA . TYR A 1 438 ? -70.299 -23.479 -115.068 1.00 24.79 438 TYR A CA 1
ATOM 3271 C C . TYR A 1 438 ? -68.830 -23.315 -115.452 1.00 27.28 438 TYR A C 1
ATOM 3272 O O . TYR A 1 438 ? -67.915 -23.631 -114.687 1.00 27.41 438 TYR A O 1
ATOM 3281 N N . PHE A 1 439 ? -68.603 -22.813 -116.663 1.00 27.33 439 PHE A N 1
ATOM 3282 C CA . PHE A 1 439 ? -67.258 -22.601 -117.185 1.00 31.16 439 PHE A CA 1
ATOM 3283 C C . PHE A 1 439 ? -66.808 -21.193 -116.810 1.00 36.05 439 PHE A C 1
ATOM 3284 O O . PHE A 1 439 ? -67.287 -20.208 -117.380 1.00 37.39 439 PHE A O 1
ATOM 3292 N N . ASN A 1 440 ? -65.891 -21.099 -115.850 1.00 38.34 440 ASN A N 1
ATOM 3293 C CA . ASN A 1 440 ? -65.394 -19.810 -115.380 1.00 44.57 440 ASN A CA 1
ATOM 3294 C C . ASN A 1 440 ? -64.279 -19.348 -116.310 1.00 52.45 440 ASN A C 1
ATOM 3295 O O . ASN A 1 440 ? -63.202 -19.951 -116.350 1.00 51.36 440 ASN A O 1
ATOM 3300 N N . LYS A 1 441 ? -64.535 -18.276 -117.059 1.00 63.01 441 LYS A N 1
ATOM 3301 C CA . LYS A 1 441 ? -63.575 -17.775 -118.035 1.00 71.27 441 LYS A CA 1
ATOM 3302 C C . LYS A 1 441 ? -62.659 -16.701 -117.463 1.00 86.35 441 LYS A C 1
ATOM 3303 O O . LYS A 1 441 ? -61.519 -16.559 -117.923 1.00 82.32 441 LYS A O 1
ATOM 3309 N N . GLU A 1 442 ? -63.125 -15.945 -116.465 1.00 125.61 442 GLU A N 1
ATOM 3310 C CA . GLU A 1 442 ? -62.301 -14.896 -115.876 1.00 125.75 442 GLU A CA 1
ATOM 3311 C C . GLU A 1 442 ? -61.142 -15.453 -115.060 1.00 125.71 442 GLU A C 1
ATOM 3312 O O . GLU A 1 442 ? -60.177 -14.726 -114.804 1.00 125.85 442 GLU A O 1
ATOM 3318 N N . ALA A 1 443 ? -61.214 -16.716 -114.647 1.00 95.04 443 ALA A N 1
ATOM 3319 C CA . ALA A 1 443 ? -60.146 -17.303 -113.850 1.00 87.89 443 ALA A CA 1
ATOM 3320 C C . ALA A 1 443 ? -58.892 -17.497 -114.693 1.00 90.99 443 ALA A C 1
ATOM 3321 O O . ALA A 1 443 ? -58.960 -17.895 -115.859 1.00 83.34 443 ALA A O 1
ATOM 3323 N N . LYS A 1 444 ? -57.741 -17.210 -114.093 1.00 111.03 444 LYS A N 1
ATOM 3324 C CA . LYS A 1 444 ? -56.452 -17.346 -114.756 1.00 110.43 444 LYS A CA 1
ATOM 3325 C C . LYS A 1 444 ? -55.768 -18.628 -114.302 1.00 109.21 444 LYS A C 1
ATOM 3326 O O . LYS A 1 444 ? -55.745 -18.943 -113.109 1.00 108.93 444 LYS A O 1
ATOM 3332 N N . VAL A 1 445 ? -55.211 -19.363 -115.260 1.00 78.20 445 VAL A N 1
ATOM 3333 C CA . VAL A 1 445 ? -54.537 -20.627 -114.972 1.00 66.58 445 VAL A CA 1
ATOM 3334 C C . VAL A 1 445 ? -53.200 -20.342 -114.296 1.00 64.21 445 VAL A C 1
ATOM 3335 O O . VAL A 1 445 ? -52.347 -19.651 -114.873 1.00 64.80 445 VAL A O 1
ATOM 3339 N N . PRO A 1 446 ? -52.980 -20.833 -113.078 1.00 57.89 446 PRO A N 1
ATOM 3340 C CA . PRO A 1 446 ? -51.692 -20.605 -112.416 1.00 54.37 446 PRO A CA 1
ATOM 3341 C C . PRO A 1 446 ? -50.558 -21.325 -113.130 1.00 50.20 446 PRO A C 1
ATOM 3342 O O . PRO A 1 446 ? -50.732 -22.406 -113.697 1.00 49.03 446 PRO A O 1
ATOM 3346 N N . SER A 1 447 ? -49.381 -20.699 -113.100 1.00 51.18 447 SER A N 1
ATOM 3347 C CA . SER A 1 447 ? -48.185 -21.265 -113.701 1.00 46.74 447 SER A CA 1
ATOM 3348 C C . SER A 1 447 ? -47.425 -22.091 -112.665 1.00 42.92 447 SER A C 1
ATOM 3349 O O . SER A 1 447 ? -47.862 -22.252 -111.524 1.00 45.42 447 SER A O 1
ATOM 3352 N N . TYR A 1 448 ? -46.262 -22.612 -113.065 1.00 37.75 448 TYR A N 1
ATOM 3353 C CA . TYR A 1 448 ? -45.492 -23.480 -112.177 1.00 37.51 448 TYR A CA 1
ATOM 3354 C C . TYR A 1 448 ? -45.127 -22.762 -110.884 1.00 40.16 448 TYR A C 1
ATOM 3355 O O . TYR A 1 448 ? -45.305 -23.306 -109.788 1.00 40.67 448 TYR A O 1
ATOM 3364 N N . GLU A 1 449 ? -44.606 -21.538 -110.992 1.00 39.61 449 GLU A N 1
ATOM 3365 C CA . GLU A 1 449 ? -44.305 -20.767 -109.792 1.00 41.59 449 GLU A CA 1
ATOM 3366 C C . GLU A 1 449 ? -45.573 -20.404 -109.033 1.00 44.59 449 GLU A C 1
ATOM 3367 O O . GLU A 1 449 ? -45.557 -20.325 -107.801 1.00 45.76 449 GLU A O 1
ATOM 3373 N N . GLU A 1 450 ? -46.678 -20.182 -109.747 1.00 50.02 450 GLU A N 1
ATOM 3374 C CA . GLU A 1 450 ? -47.929 -19.832 -109.090 1.00 52.45 450 GLU A CA 1
ATOM 3375 C C . GLU A 1 450 ? -48.570 -21.027 -108.396 1.00 51.01 450 GLU A C 1
ATOM 3376 O O . GLU A 1 450 ? -49.401 -20.835 -107.503 1.00 52.70 450 GLU A O 1
ATOM 3382 N N . ILE A 1 451 ? -48.191 -22.246 -108.769 1.00 45.37 451 ILE A N 1
ATOM 3383 C CA . ILE A 1 451 ? -48.734 -23.445 -108.135 1.00 43.76 451 ILE A CA 1
ATOM 3384 C C . ILE A 1 451 ? -47.863 -23.902 -106.971 1.00 42.12 451 ILE A C 1
ATOM 3385 O O . ILE A 1 451 ? -48.357 -24.116 -105.861 1.00 40.80 451 ILE A O 1
ATOM 3390 N N . TRP A 1 452 ? -46.557 -24.054 -107.201 1.00 40.62 452 TRP A N 1
ATOM 3391 C CA . TRP A 1 452 ? -45.643 -24.607 -106.208 1.00 42.01 452 TRP A CA 1
ATOM 3392 C C . TRP A 1 452 ? -44.722 -23.554 -105.599 1.00 50.37 452 TRP A C 1
ATOM 3393 O O . TRP A 1 452 ? -43.657 -23.902 -105.078 1.00 50.89 452 TRP A O 1
ATOM 3404 N N . GLY A 1 453 ? -45.106 -22.282 -105.650 1.00 68.92 453 GLY A N 1
ATOM 3405 C CA . GLY A 1 453 ? -44.240 -21.195 -105.218 1.00 68.74 453 GLY A CA 1
ATOM 3406 C C . GLY A 1 453 ? -43.619 -21.321 -103.841 1.00 71.83 453 GLY A C 1
ATOM 3407 O O . GLY A 1 453 ? -44.297 -21.192 -102.823 1.00 71.80 453 GLY A O 1
ATOM 3409 N N . VAL B 1 5 ? -80.888 -86.995 -67.745 1.00 93.32 5 VAL B N 1
ATOM 3410 C CA . VAL B 1 5 ? -81.493 -87.901 -66.777 1.00 90.46 5 VAL B CA 1
ATOM 3411 C C . VAL B 1 5 ? -82.993 -88.002 -67.022 1.00 88.48 5 VAL B C 1
ATOM 3412 O O . VAL B 1 5 ? -83.679 -86.987 -67.148 1.00 88.58 5 VAL B O 1
ATOM 3416 N N . SER B 1 6 ? -83.499 -89.229 -67.091 1.00 66.52 6 SER B N 1
ATOM 3417 C CA . SER B 1 6 ? -84.913 -89.463 -67.332 1.00 58.51 6 SER B CA 1
ATOM 3418 C C . SER B 1 6 ? -85.657 -89.640 -66.016 1.00 52.69 6 SER B C 1
ATOM 3419 O O . SER B 1 6 ? -85.080 -90.043 -65.002 1.00 51.08 6 SER B O 1
ATOM 3422 N N . ILE B 1 7 ? -86.955 -89.329 -66.046 1.00 48.68 7 ILE B N 1
ATOM 3423 C CA . ILE B 1 7 ? -87.793 -89.488 -64.861 1.00 44.15 7 ILE B CA 1
ATOM 3424 C C . ILE B 1 7 ? -87.823 -90.941 -64.416 1.00 45.48 7 ILE B C 1
ATOM 3425 O O . ILE B 1 7 ? -87.883 -91.232 -63.215 1.00 43.48 7 ILE B O 1
ATOM 3430 N N . LYS B 1 8 ? -87.774 -91.876 -65.369 1.00 50.86 8 LYS B N 1
ATOM 3431 C CA . LYS B 1 8 ? -87.748 -93.292 -65.020 1.00 49.90 8 LYS B CA 1
ATOM 3432 C C . LYS B 1 8 ? -86.509 -93.634 -64.202 1.00 48.93 8 LYS B C 1
ATOM 3433 O O . LYS B 1 8 ? -86.583 -94.417 -63.249 1.00 47.92 8 LYS B O 1
ATOM 3439 N N . GLU B 1 9 ? -85.362 -93.049 -64.555 1.00 46.87 9 GLU B N 1
ATOM 3440 C CA . GLU B 1 9 ? -84.144 -93.286 -63.786 1.00 44.53 9 GLU B CA 1
ATOM 3441 C C . GLU B 1 9 ? -84.234 -92.663 -62.399 1.00 40.18 9 GLU B C 1
ATOM 3442 O O . GLU B 1 9 ? -83.781 -93.259 -61.415 1.00 37.50 9 GLU B O 1
ATOM 3448 N N . LEU B 1 10 ? -84.809 -91.461 -62.302 1.00 42.35 10 LEU B N 1
ATOM 3449 C CA . LEU B 1 10 ? -84.984 -90.828 -60.999 1.00 39.04 10 LEU B CA 1
ATOM 3450 C C . LEU B 1 10 ? -85.900 -91.653 -60.105 1.00 38.13 10 LEU B C 1
ATOM 3451 O O . LEU B 1 10 ? -85.636 -91.808 -58.907 1.00 36.29 10 LEU B O 1
ATOM 3456 N N . ILE B 1 11 ? -86.981 -92.192 -60.674 1.00 37.64 11 ILE B N 1
ATOM 3457 C CA . ILE B 1 11 ? -87.896 -93.031 -59.904 1.00 36.48 11 ILE B CA 1
ATOM 3458 C C . ILE B 1 11 ? -87.179 -94.274 -59.394 1.00 37.13 11 ILE B C 1
ATOM 3459 O O . ILE B 1 11 ? -87.334 -94.664 -58.230 1.00 36.32 11 ILE B O 1
ATOM 3464 N N . GLU B 1 12 ? -86.376 -94.912 -60.251 1.00 42.64 12 GLU B N 1
ATOM 3465 C CA . GLU B 1 12 ? -85.658 -96.112 -59.835 1.00 40.92 12 GLU B CA 1
ATOM 3466 C C . GLU B 1 12 ? -84.632 -95.798 -58.754 1.00 37.86 12 GLU B C 1
ATOM 3467 O O . GLU B 1 12 ? -84.479 -96.564 -57.796 1.00 38.31 12 GLU B O 1
ATOM 3473 N N . LYS B 1 13 ? -83.919 -94.677 -58.890 1.00 36.04 13 LYS B N 1
ATOM 3474 C CA . LYS B 1 13 ? -82.960 -94.283 -57.863 1.00 33.78 13 LYS B CA 1
ATOM 3475 C C . LYS B 1 13 ? -83.656 -93.993 -56.541 1.00 33.10 13 LYS B C 1
ATOM 3476 O O . LYS B 1 13 ? -83.122 -94.300 -55.468 1.00 31.64 13 LYS B O 1
ATOM 3482 N N . ALA B 1 14 ? -84.849 -93.397 -56.597 1.00 32.85 14 ALA B N 1
ATOM 3483 C CA . ALA B 1 14 ? -85.567 -93.065 -55.372 1.00 31.53 14 ALA B CA 1
ATOM 3484 C C . ALA B 1 14 ? -86.038 -94.320 -54.649 1.00 30.65 14 ALA B C 1
ATOM 3485 O O . ALA B 1 14 ? -85.935 -94.409 -53.420 1.00 29.67 14 ALA B O 1
ATOM 3487 N N . LYS B 1 15 ? -86.556 -95.300 -55.394 1.00 32.18 15 LYS B N 1
ATOM 3488 C CA . LYS B 1 15 ? -86.995 -96.547 -54.777 1.00 30.88 15 LYS B CA 1
ATOM 3489 C C . LYS B 1 15 ? -85.826 -97.289 -54.144 1.00 30.80 15 LYS B C 1
ATOM 3490 O O . LYS B 1 15 ? -85.973 -97.907 -53.083 1.00 30.37 15 LYS B O 1
ATOM 3496 N N . VAL B 1 16 ? -84.654 -97.238 -54.780 1.00 30.53 16 VAL B N 1
ATOM 3497 C CA . VAL B 1 16 ? -83.463 -97.852 -54.198 1.00 31.08 16 VAL B CA 1
ATOM 3498 C C . VAL B 1 16 ? -83.112 -97.181 -52.877 1.00 31.34 16 VAL B C 1
ATOM 3499 O O . VAL B 1 16 ? -82.780 -97.850 -51.891 1.00 32.30 16 VAL B O 1
ATOM 3503 N N . ALA B 1 17 ? -83.192 -95.850 -52.833 1.00 32.34 17 ALA B N 1
ATOM 3504 C CA . ALA B 1 17 ? -82.861 -95.129 -51.609 1.00 30.98 17 ALA B CA 1
ATOM 3505 C C . ALA B 1 17 ? -83.913 -95.351 -50.529 1.00 30.38 17 ALA B C 1
ATOM 3506 O O . ALA B 1 17 ? -83.577 -95.478 -49.346 1.00 30.02 17 ALA B O 1
ATOM 3508 N N . GLN B 1 18 ? -85.190 -95.402 -50.917 1.00 28.23 18 GLN B N 1
ATOM 3509 C CA . GLN B 1 18 ? -86.256 -95.561 -49.934 1.00 27.93 18 GLN B CA 1
ATOM 3510 C C . GLN B 1 18 ? -86.170 -96.916 -49.243 1.00 30.72 18 GLN B C 1
ATOM 3511 O O . GLN B 1 18 ? -86.454 -97.027 -48.044 1.00 31.77 18 GLN B O 1
ATOM 3517 N N . LYS B 1 19 ? -85.776 -97.956 -49.980 1.00 30.23 19 LYS B N 1
ATOM 3518 C CA . LYS B 1 19 ? -85.604 -99.266 -49.364 1.00 32.64 19 LYS B CA 1
ATOM 3519 C C . LYS B 1 19 ? -84.502 -99.244 -48.314 1.00 31.65 19 LYS B C 1
ATOM 3520 O O . LYS B 1 19 ? -84.591 -99.951 -47.305 1.00 32.64 19 LYS B O 1
ATOM 3526 N N . LYS B 1 20 ? -83.463 -98.434 -48.528 1.00 31.50 20 LYS B N 1
ATOM 3527 C CA . LYS B 1 20 ? -82.410 -98.292 -47.530 1.00 31.89 20 LYS B CA 1
ATOM 3528 C C . LYS B 1 20 ? -82.840 -97.405 -46.369 1.00 32.34 20 LYS B C 1
ATOM 3529 O O . LYS B 1 20 ? -82.433 -97.645 -45.227 1.00 33.31 20 LYS B O 1
ATOM 3535 N N . LEU B 1 21 ? -83.654 -96.382 -46.638 1.00 31.89 21 LEU B N 1
ATOM 3536 C CA . LEU B 1 21 ? -84.082 -95.475 -45.581 1.00 32.79 21 LEU B CA 1
ATOM 3537 C C . LEU B 1 21 ? -85.151 -96.095 -44.691 1.00 31.78 21 LEU B C 1
ATOM 3538 O O . LEU B 1 21 ? -85.259 -95.731 -43.515 1.00 31.91 21 LEU B O 1
ATOM 3543 N N . GLU B 1 22 ? -85.942 -97.031 -45.222 1.00 30.20 22 GLU B N 1
ATOM 3544 C CA . GLU B 1 22 ? -86.969 -97.674 -44.410 1.00 31.34 22 GLU B CA 1
ATOM 3545 C C . GLU B 1 22 ? -86.373 -98.514 -43.287 1.00 32.01 22 GLU B C 1
ATOM 3546 O O . GLU B 1 22 ? -87.063 -98.789 -42.300 1.00 32.71 22 GLU B O 1
ATOM 3552 N N . ALA B 1 23 ? -85.107 -98.911 -43.407 1.00 33.01 23 ALA B N 1
ATOM 3553 C CA . ALA B 1 23 ? -84.414 -99.651 -42.361 1.00 33.59 23 ALA B CA 1
ATOM 3554 C C . ALA B 1 23 ? -83.909 -98.757 -41.234 1.00 34.32 23 ALA B C 1
ATOM 3555 O O . ALA B 1 23 ? -83.205 -99.247 -40.345 1.00 33.80 23 ALA B O 1
ATOM 3557 N N . TYR B 1 24 ? -84.247 -97.471 -41.250 1.00 34.44 24 TYR B N 1
ATOM 3558 C CA . TYR B 1 24 ? -83.788 -96.546 -40.228 1.00 32.90 24 TYR B CA 1
ATOM 3559 C C . TYR B 1 24 ? -84.690 -96.600 -39.001 1.00 32.28 24 TYR B C 1
ATOM 3560 O O . TYR B 1 24 ? -85.863 -96.976 -39.071 1.00 32.17 24 TYR B O 1
ATOM 3569 N N . SER B 1 25 ? -84.122 -96.213 -37.863 1.00 32.25 25 SER B N 1
ATOM 3570 C CA . SER B 1 25 ? -84.880 -96.092 -36.630 1.00 32.41 25 SER B CA 1
ATOM 3571 C C . SER B 1 25 ? -85.432 -94.674 -36.506 1.00 31.90 25 SER B C 1
ATOM 3572 O O . SER B 1 25 ? -85.157 -93.797 -37.329 1.00 31.98 25 SER B O 1
ATOM 3575 N N . GLN B 1 26 ? -86.226 -94.445 -35.458 1.00 32.33 26 GLN B N 1
ATOM 3576 C CA . GLN B 1 26 ? -86.786 -93.116 -35.238 1.00 31.34 26 GLN B CA 1
ATOM 3577 C C . GLN B 1 26 ? -85.688 -92.092 -34.986 1.00 31.83 26 GLN B C 1
ATOM 3578 O O . GLN B 1 26 ? -85.752 -90.964 -35.485 1.00 31.38 26 GLN B O 1
ATOM 3584 N N . GLU B 1 27 ? -84.666 -92.471 -34.219 1.00 31.74 27 GLU B N 1
ATOM 3585 C CA . GLU B 1 27 ? -83.578 -91.557 -33.907 1.00 31.90 27 GLU B CA 1
ATOM 3586 C C . GLU B 1 27 ? -82.612 -91.376 -35.069 1.00 32.12 27 GLU B C 1
ATOM 3587 O O . GLU B 1 27 ? -81.864 -90.393 -35.089 1.00 33.58 27 GLU B O 1
ATOM 3593 N N . GLN B 1 28 ? -82.615 -92.292 -36.038 1.00 31.04 28 GLN B N 1
ATOM 3594 C CA . GLN B 1 28 ? -81.728 -92.156 -37.186 1.00 29.57 28 GLN B CA 1
ATOM 3595 C C . GLN B 1 28 ? -82.291 -91.187 -38.220 1.00 29.49 28 GLN B C 1
ATOM 3596 O O . GLN B 1 28 ? -81.531 -90.463 -38.871 1.00 29.01 28 GLN B O 1
ATOM 3602 N N . VAL B 1 29 ? -83.613 -91.162 -38.391 1.00 31.17 29 VAL B N 1
ATOM 3603 C CA . VAL B 1 29 ? -84.199 -90.178 -39.293 1.00 29.97 29 VAL B CA 1
ATOM 3604 C C . VAL B 1 29 ? -84.274 -88.810 -38.625 1.00 27.94 29 VAL B C 1
ATOM 3605 O O . VAL B 1 29 ? -84.196 -87.781 -39.306 1.00 27.69 29 VAL B O 1
ATOM 3609 N N . ASP B 1 30 ? -84.411 -88.769 -37.295 1.00 29.65 30 ASP B N 1
ATOM 3610 C CA . ASP B 1 30 ? -84.481 -87.491 -36.594 1.00 30.26 30 ASP B CA 1
ATOM 3611 C C . ASP B 1 30 ? -83.178 -86.712 -36.709 1.00 30.52 30 ASP B C 1
ATOM 3612 O O . ASP B 1 30 ? -83.186 -85.478 -36.625 1.00 30.04 30 ASP B O 1
ATOM 3617 N N . VAL B 1 31 ? -82.054 -87.406 -36.896 1.00 29.16 31 VAL B N 1
ATOM 3618 C CA . VAL B 1 31 ? -80.788 -86.714 -37.111 1.00 28.41 31 VAL B CA 1
ATOM 3619 C C . VAL B 1 31 ? -80.762 -86.072 -38.492 1.00 27.69 31 VAL B C 1
ATOM 3620 O O . VAL B 1 31 ? -80.309 -84.933 -38.655 1.00 27.56 31 VAL B O 1
ATOM 3624 N N . LEU B 1 32 ? -81.258 -86.785 -39.505 1.00 27.84 32 LEU B N 1
ATOM 3625 C CA . LEU B 1 32 ? -81.255 -86.250 -40.862 1.00 28.11 32 LEU B CA 1
ATOM 3626 C C . LEU B 1 32 ? -82.184 -85.050 -40.990 1.00 26.91 32 LEU B C 1
ATOM 3627 O O . LEU B 1 32 ? -81.818 -84.037 -41.597 1.00 26.61 32 LEU B O 1
ATOM 3632 N N . VAL B 1 33 ? -83.391 -85.147 -40.426 1.00 27.56 33 VAL B N 1
ATOM 3633 C CA . VAL B 1 33 ? -84.382 -84.085 -40.588 1.00 26.50 33 VAL B CA 1
ATOM 3634 C C . VAL B 1 33 ? -83.904 -82.799 -39.926 1.00 26.91 33 VAL B C 1
ATOM 3635 O O . VAL B 1 33 ? -84.084 -81.701 -40.468 1.00 26.92 33 VAL B O 1
ATOM 3639 N N . LYS B 1 34 ? -83.283 -82.913 -38.750 1.00 27.16 34 LYS B N 1
ATOM 3640 C CA . LYS B 1 34 ? -82.805 -81.726 -38.048 1.00 27.77 34 LYS B CA 1
ATOM 3641 C C . LYS B 1 34 ? -81.734 -81.000 -38.853 1.00 26.83 34 LYS B C 1
ATOM 3642 O O . LYS B 1 34 ? -81.685 -79.765 -38.866 1.00 26.14 34 LYS B O 1
ATOM 3648 N N . ALA B 1 35 ? -80.868 -81.751 -39.536 1.00 25.87 35 ALA B N 1
ATOM 3649 C CA . ALA B 1 35 ? -79.814 -81.122 -40.324 1.00 25.45 35 ALA B CA 1
ATOM 3650 C C . ALA B 1 35 ? -80.360 -80.494 -41.600 1.00 25.50 35 ALA B C 1
ATOM 3651 O O . ALA B 1 35 ? -79.755 -79.556 -42.133 1.00 25.28 35 ALA B O 1
ATOM 3653 N N . LEU B 1 36 ? -81.494 -80.991 -42.103 1.00 25.96 36 LEU B N 1
ATOM 3654 C CA . LEU B 1 36 ? -82.078 -80.424 -43.314 1.00 24.95 36 LEU B CA 1
ATOM 3655 C C . LEU B 1 36 ? -82.622 -79.024 -43.065 1.00 24.71 36 LEU B C 1
ATOM 3656 O O . LEU B 1 36 ? -82.501 -78.143 -43.924 1.00 24.84 36 LEU B O 1
ATOM 3661 N N . GLY B 1 37 ? -83.228 -78.799 -41.905 1.00 26.33 37 GLY B N 1
ATOM 3662 C CA . GLY B 1 37 ? -83.727 -77.481 -41.573 1.00 25.57 37 GLY B CA 1
ATOM 3663 C C . GLY B 1 37 ? -82.621 -76.541 -41.145 1.00 26.48 37 GLY B C 1
ATOM 3664 O O . GLY B 1 37 ? -82.655 -75.346 -41.451 1.00 26.99 37 GLY B O 1
ATOM 3665 N N . LYS B 1 38 ? -81.623 -77.078 -40.441 1.00 25.99 38 LYS B N 1
ATOM 3666 C CA . LYS B 1 38 ? -80.546 -76.239 -39.930 1.00 26.95 38 LYS B CA 1
ATOM 3667 C C . LYS B 1 38 ? -79.667 -75.696 -41.052 1.00 27.54 38 LYS B C 1
ATOM 3668 O O . LYS B 1 38 ? -79.122 -74.593 -40.927 1.00 26.90 38 LYS B O 1
ATOM 3674 N N . VAL B 1 39 ? -79.519 -76.440 -42.151 1.00 26.02 39 VAL B N 1
ATOM 3675 C CA . VAL B 1 39 ? -78.709 -75.941 -43.259 1.00 26.52 39 VAL B CA 1
ATOM 3676 C C . VAL B 1 39 ? -79.429 -74.808 -43.984 1.00 25.99 39 VAL B C 1
ATOM 3677 O O . VAL B 1 39 ? -78.785 -73.936 -44.580 1.00 26.06 39 VAL B O 1
ATOM 3681 N N . VAL B 1 40 ? -80.762 -74.788 -43.939 1.00 26.22 40 VAL B N 1
ATOM 3682 C CA . VAL B 1 40 ? -81.500 -73.658 -44.491 1.00 24.61 40 VAL B CA 1
ATOM 3683 C C . VAL B 1 40 ? -81.507 -72.493 -43.509 1.00 24.76 40 VAL B C 1
ATOM 3684 O O . VAL B 1 40 ? -81.456 -71.327 -43.919 1.00 26.23 40 VAL B O 1
ATOM 3688 N N . TYR B 1 41 ? -81.556 -72.782 -42.207 1.00 24.21 41 TYR B N 1
ATOM 3689 C CA . TYR B 1 41 ? -81.465 -71.724 -41.207 1.00 25.69 41 TYR B CA 1
ATOM 3690 C C . TYR B 1 41 ? -80.094 -71.057 -41.237 1.00 26.39 41 TYR B C 1
ATOM 3691 O O . TYR B 1 41 ? -79.994 -69.828 -41.137 1.00 26.25 41 TYR B O 1
ATOM 3700 N N . ASP B 1 42 ? -79.028 -71.848 -41.379 1.00 26.01 42 ASP B N 1
ATOM 3701 C CA . ASP B 1 42 ? -77.672 -71.312 -41.331 1.00 26.59 42 ASP B CA 1
ATOM 3702 C C . ASP B 1 42 ? -77.259 -70.610 -42.618 1.00 25.20 42 ASP B C 1
ATOM 3703 O O . ASP B 1 42 ? -76.372 -69.751 -42.577 1.00 27.53 42 ASP B O 1
ATOM 3708 N N . ASN B 1 43 ? -77.866 -70.955 -43.753 1.00 26.93 43 ASN B N 1
ATOM 3709 C CA . ASN B 1 43 ? -77.580 -70.312 -45.029 1.00 26.28 43 ASN B CA 1
ATOM 3710 C C . ASN B 1 43 ? -78.738 -69.433 -45.491 1.00 25.73 43 ASN B C 1
ATOM 3711 O O . ASN B 1 43 ? -78.940 -69.244 -46.693 1.00 25.87 43 ASN B O 1
ATOM 3716 N N . ALA B 1 44 ? -79.501 -68.886 -44.542 1.00 26.18 44 ALA B N 1
ATOM 3717 C CA . ALA B 1 44 ? -80.705 -68.137 -44.891 1.00 25.45 44 ALA B CA 1
ATOM 3718 C C . ALA B 1 44 ? -80.374 -66.881 -45.685 1.00 25.56 44 ALA B C 1
ATOM 3719 O O . ALA B 1 44 ? -81.067 -66.551 -46.655 1.00 25.58 44 ALA B O 1
ATOM 3721 N N . GLU B 1 45 ? -79.317 -66.166 -45.292 1.00 24.77 45 GLU B N 1
ATOM 3722 C CA . GLU B 1 45 ? -78.976 -64.918 -45.968 1.00 25.80 45 GLU B CA 1
ATOM 3723 C C . GLU B 1 45 ? -78.577 -65.161 -47.418 1.00 23.84 45 GLU B C 1
ATOM 3724 O O . GLU B 1 45 ? -78.897 -64.357 -48.302 1.00 23.17 45 GLU B O 1
ATOM 3730 N N . MET B 1 46 ? -77.881 -66.267 -47.685 1.00 24.52 46 MET B N 1
ATOM 3731 C CA . MET B 1 46 ? -77.476 -66.569 -49.054 1.00 23.11 46 MET B CA 1
ATOM 3732 C C . MET B 1 46 ? -78.661 -67.020 -49.898 1.00 23.88 46 MET B C 1
ATOM 3733 O O . MET B 1 46 ? -78.803 -66.597 -51.051 1.00 24.36 46 MET B O 1
ATOM 3738 N N . PHE B 1 47 ? -79.519 -67.882 -49.344 1.00 24.73 47 PHE B N 1
ATOM 3739 C CA . PHE B 1 47 ? -80.671 -68.372 -50.095 1.00 23.71 47 PHE B CA 1
ATOM 3740 C C . PHE B 1 47 ? -81.626 -67.241 -50.446 1.00 22.66 47 PHE B C 1
ATOM 3741 O O . PHE B 1 47 ? -82.177 -67.205 -51.553 1.00 23.34 47 PHE B O 1
ATOM 3749 N N . ALA B 1 48 ? -81.840 -66.311 -49.515 1.00 22.30 48 ALA B N 1
ATOM 3750 C CA . ALA B 1 48 ? -82.760 -65.209 -49.769 1.00 21.28 48 ALA B CA 1
ATOM 3751 C C . ALA B 1 48 ? -82.240 -64.294 -50.869 1.00 22.21 48 ALA B C 1
ATOM 3752 O O . ALA B 1 48 ? -83.019 -63.799 -51.693 1.00 22.68 48 ALA B O 1
ATOM 3754 N N . LYS B 1 49 ? -80.927 -64.057 -50.901 1.00 22.80 49 LYS B N 1
ATOM 3755 C CA . LYS B 1 49 ? -80.359 -63.186 -51.924 1.00 22.32 49 LYS B CA 1
ATOM 3756 C C . LYS B 1 49 ? -80.480 -63.808 -53.309 1.00 22.97 49 LYS B C 1
ATOM 3757 O O . LYS B 1 49 ? -80.769 -63.110 -54.287 1.00 23.23 49 LYS B O 1
ATOM 3763 N N . GLU B 1 50 ? -80.268 -65.121 -53.410 1.00 23.24 50 GLU B N 1
ATOM 3764 C CA . GLU B 1 50 ? -80.350 -65.784 -54.707 1.00 24.53 50 GLU B CA 1
ATOM 3765 C C . GLU B 1 50 ? -81.794 -65.927 -55.166 1.00 23.16 50 GLU B C 1
ATOM 3766 O O . GLU B 1 50 ? -82.083 -65.825 -56.364 1.00 23.45 50 GLU B O 1
ATOM 3772 N N . ALA B 1 51 ? -82.714 -66.168 -54.230 1.00 23.76 51 ALA B N 1
ATOM 3773 C CA . ALA B 1 51 ? -84.119 -66.317 -54.592 1.00 22.83 51 ALA B CA 1
ATOM 3774 C C . ALA B 1 51 ? -84.694 -65.005 -55.108 1.00 23.12 51 ALA B C 1
ATOM 3775 O O . ALA B 1 51 ? -85.391 -64.980 -56.130 1.00 24.80 51 ALA B O 1
ATOM 3777 N N . VAL B 1 52 ? -84.410 -63.900 -54.414 1.00 24.09 52 VAL B N 1
ATOM 3778 C CA . VAL B 1 52 ? -84.900 -62.594 -54.850 1.00 24.06 52 VAL B CA 1
ATOM 3779 C C . VAL B 1 52 ? -84.361 -62.258 -56.235 1.00 24.18 52 VAL B C 1
ATOM 3780 O O . VAL B 1 52 ? -85.075 -61.700 -57.078 1.00 24.89 52 VAL B O 1
ATOM 3784 N N . GLU B 1 53 ? -83.104 -62.612 -56.501 1.00 22.88 53 GLU B N 1
ATOM 3785 C CA . GLU B 1 53 ? -82.497 -62.274 -57.783 1.00 23.25 53 GLU B CA 1
ATOM 3786 C C . GLU B 1 53 ? -83.096 -63.097 -58.918 1.00 23.61 53 GLU B C 1
ATOM 3787 O O . GLU B 1 53 ? -83.498 -62.547 -59.949 1.00 24.54 53 GLU B O 1
ATOM 3793 N N . GLU B 1 54 ? -83.168 -64.419 -58.746 1.00 24.25 54 GLU B N 1
ATOM 3794 C CA . GLU B 1 54 ? -83.617 -65.282 -59.836 1.00 24.80 54 GLU B CA 1
ATOM 3795 C C . GLU B 1 54 ? -85.116 -65.145 -60.076 1.00 25.26 54 GLU B C 1
ATOM 3796 O O . GLU B 1 54 ? -85.560 -65.020 -61.223 1.00 26.43 54 GLU B O 1
ATOM 3802 N N . THR B 1 55 ? -85.913 -65.182 -59.007 1.00 25.31 55 THR B N 1
ATOM 3803 C CA . THR B 1 55 ? -87.360 -65.081 -59.152 1.00 25.05 55 THR B CA 1
ATOM 3804 C C . THR B 1 55 ? -87.823 -63.668 -59.481 1.00 26.05 55 THR B C 1
ATOM 3805 O O . THR B 1 55 ? -88.958 -63.499 -59.942 1.00 26.45 55 THR B O 1
ATOM 3809 N N . GLU B 1 56 ? -86.974 -62.661 -59.257 1.00 24.60 56 GLU B N 1
ATOM 3810 C CA . GLU B 1 56 ? -87.308 -61.263 -59.533 1.00 23.89 56 GLU B CA 1
ATOM 3811 C C . GLU B 1 56 ? -88.555 -60.828 -58.768 1.00 22.39 56 GLU B C 1
ATOM 3812 O O . GLU B 1 56 ? -89.401 -60.095 -59.283 1.00 22.90 56 GLU B O 1
ATOM 3818 N N . MET B 1 57 ? -88.669 -61.285 -57.524 1.00 22.21 57 MET B N 1
ATOM 3819 C CA . MET B 1 57 ? -89.801 -60.935 -56.681 1.00 22.14 57 MET B CA 1
ATOM 3820 C C . MET B 1 57 ? -89.410 -61.157 -55.229 1.00 21.56 57 MET B C 1
ATOM 3821 O O . MET B 1 57 ? -88.448 -61.866 -54.927 1.00 21.40 57 MET B O 1
ATOM 3826 N N . GLY B 1 58 ? -90.168 -60.530 -54.333 1.00 21.04 58 GLY B N 1
ATOM 3827 C CA . GLY B 1 58 ? -89.962 -60.709 -52.912 1.00 20.88 58 GLY B CA 1
ATOM 3828 C C . GLY B 1 58 ? -89.056 -59.662 -52.298 1.00 21.03 58 GLY B C 1
ATOM 3829 O O . GLY B 1 58 ? -88.570 -58.732 -52.948 1.00 22.48 58 GLY B O 1
ATOM 3830 N N . VAL B 1 59 ? -88.831 -59.828 -50.997 1.00 23.02 59 VAL B N 1
ATOM 3831 C CA . VAL B 1 59 ? -87.997 -58.929 -50.209 1.00 22.84 59 VAL B CA 1
ATOM 3832 C C . VAL B 1 59 ? -86.923 -59.758 -49.522 1.00 23.78 59 VAL B C 1
ATOM 3833 O O . VAL B 1 59 ? -87.230 -60.768 -48.879 1.00 22.29 59 VAL B O 1
ATOM 3837 N N . TYR B 1 60 ? -85.665 -59.329 -49.659 1.00 24.03 60 TYR B N 1
ATOM 3838 C CA . TYR B 1 60 ? -84.546 -60.085 -49.105 1.00 22.29 60 TYR B CA 1
ATOM 3839 C C . TYR B 1 60 ? -84.688 -60.271 -47.600 1.00 23.16 60 TYR B C 1
ATOM 3840 O O . TYR B 1 60 ? -84.505 -61.378 -47.081 1.00 22.34 60 TYR B O 1
ATOM 3849 N N . GLU B 1 61 ? -85.004 -59.192 -46.879 1.00 24.09 61 GLU B N 1
ATOM 3850 C CA . GLU B 1 61 ? -85.092 -59.277 -45.425 1.00 22.30 61 GLU B CA 1
ATOM 3851 C C . GLU B 1 61 ? -86.211 -60.210 -44.982 1.00 22.01 61 GLU B C 1
ATOM 3852 O O . GLU B 1 61 ? -86.094 -60.867 -43.942 1.00 20.49 61 GLU B O 1
ATOM 3858 N N . ASP B 1 62 ? -87.295 -60.285 -45.755 1.00 21.26 62 ASP B N 1
ATOM 3859 C CA . ASP B 1 62 ? -88.410 -61.150 -45.385 1.00 21.69 62 ASP B CA 1
ATOM 3860 C C . ASP B 1 62 ? -88.099 -62.615 -45.662 1.00 21.49 62 ASP B C 1
ATOM 3861 O O . ASP B 1 62 ? -88.504 -63.493 -44.892 1.00 21.32 62 ASP B O 1
ATOM 3866 N N . LYS B 1 63 ? -87.383 -62.901 -46.751 1.00 21.81 63 LYS B N 1
ATOM 3867 C CA . LYS B 1 63 ? -87.029 -64.283 -47.050 1.00 22.08 63 LYS B CA 1
ATOM 3868 C C . LYS B 1 63 ? -85.981 -64.819 -46.083 1.00 22.47 63 LYS B C 1
ATOM 3869 O O . LYS B 1 63 ? -85.928 -66.030 -45.843 1.00 24.29 63 LYS B O 1
ATOM 3875 N N . VAL B 1 64 ? -85.140 -63.945 -45.525 1.00 22.99 64 VAL B N 1
ATOM 3876 C CA . VAL B 1 64 ? -84.228 -64.372 -44.466 1.00 22.37 64 VAL B CA 1
ATOM 3877 C C . VAL B 1 64 ? -85.020 -64.800 -43.238 1.00 23.22 64 VAL B C 1
ATOM 3878 O O . VAL B 1 64 ? -84.749 -65.843 -42.632 1.00 25.07 64 VAL B O 1
ATOM 3882 N N . ALA B 1 65 ? -86.015 -63.996 -42.855 1.00 21.57 65 ALA B N 1
ATOM 3883 C CA . ALA B 1 65 ? -86.883 -64.373 -41.745 1.00 22.97 65 ALA B CA 1
ATOM 3884 C C . ALA B 1 65 ? -87.739 -65.583 -42.092 1.00 22.67 65 ALA B C 1
ATOM 3885 O O . ALA B 1 65 ? -88.083 -66.371 -41.204 1.00 23.52 65 ALA B O 1
ATOM 3887 N N . LYS B 1 66 ? -88.086 -65.748 -43.371 1.00 22.54 66 LYS B N 1
ATOM 3888 C CA . LYS B 1 66 ? -88.863 -66.911 -43.786 1.00 21.73 66 LYS B CA 1
ATOM 3889 C C . LYS B 1 66 ? -88.075 -68.196 -43.571 1.00 22.21 66 LYS B C 1
ATOM 3890 O O . LYS B 1 66 ? -88.594 -69.172 -43.019 1.00 22.41 66 LYS B O 1
ATOM 3896 N N . CYS B 1 67 ? -86.811 -68.212 -44.003 1.00 22.83 67 CYS B N 1
ATOM 3897 C CA . CYS B 1 67 ? -85.981 -69.396 -43.812 1.00 22.65 67 CYS B CA 1
ATOM 3898 C C . CYS B 1 67 ? -85.691 -69.647 -42.339 1.00 22.78 67 CYS B C 1
ATOM 3899 O O . CYS B 1 67 ? -85.505 -70.800 -41.934 1.00 23.94 67 CYS B O 1
ATOM 3902 N N . HIS B 1 68 ? -85.647 -68.591 -41.526 1.00 23.65 68 HIS B N 1
ATOM 3903 C CA . HIS B 1 68 ? -85.448 -68.771 -40.091 1.00 24.54 68 HIS B CA 1
ATOM 3904 C C . HIS B 1 68 ? -86.697 -69.342 -39.432 1.00 23.61 68 HIS B C 1
ATOM 3905 O O . HIS B 1 68 ? -86.613 -70.264 -38.612 1.00 24.57 68 HIS B O 1
ATOM 3912 N N . LEU B 1 69 ? -87.867 -68.803 -39.779 1.00 24.91 69 LEU B N 1
ATOM 3913 C CA . LEU B 1 69 ? -89.104 -69.236 -39.139 1.00 24.37 69 LEU B CA 1
ATOM 3914 C C . LEU B 1 69 ? -89.463 -70.663 -39.534 1.00 25.27 69 LEU B C 1
ATOM 3915 O O . LEU B 1 69 ? -89.678 -71.519 -38.669 1.00 24.74 69 LEU B O 1
ATOM 3920 N N . LYS B 1 70 ? -89.530 -70.938 -40.839 1.00 25.07 70 LYS B N 1
ATOM 3921 C CA . LYS B 1 70 ? -89.989 -72.244 -41.305 1.00 23.61 70 LYS B CA 1
ATOM 3922 C C . LYS B 1 70 ? -89.083 -73.361 -40.804 1.00 24.10 70 LYS B C 1
ATOM 3923 O O . LYS B 1 70 ? -89.556 -74.342 -40.220 1.00 24.68 70 LYS B O 1
ATOM 3929 N N . SER B 1 71 ? -87.772 -73.226 -41.013 1.00 24.22 71 SER B N 1
ATOM 3930 C CA . SER B 1 71 ? -86.847 -74.283 -40.616 1.00 23.86 71 SER B CA 1
ATOM 3931 C C . SER B 1 71 ? -86.891 -74.523 -39.112 1.00 24.88 71 SER B C 1
ATOM 3932 O O . SER B 1 71 ? -86.964 -75.670 -38.656 1.00 25.02 71 SER B O 1
ATOM 3935 N N . GLY B 1 72 ? -86.856 -73.449 -38.322 1.00 25.59 72 GLY B N 1
ATOM 3936 C CA . GLY B 1 72 ? -86.827 -73.609 -36.878 1.00 26.26 72 GLY B CA 1
ATOM 3937 C C . GLY B 1 72 ? -88.140 -74.112 -36.308 1.00 25.50 72 GLY B C 1
ATOM 3938 O O . GLY B 1 72 ? -88.151 -74.973 -35.424 1.00 25.93 72 GLY B O 1
ATOM 3939 N N . ALA B 1 73 ? -89.261 -73.583 -36.801 1.00 25.14 73 ALA B N 1
ATOM 3940 C CA . ALA B 1 73 ? -90.567 -73.973 -36.280 1.00 25.30 73 ALA B CA 1
ATOM 3941 C C . ALA B 1 73 ? -90.976 -75.369 -36.728 1.00 24.84 73 ALA B C 1
ATOM 3942 O O . ALA B 1 73 ? -91.643 -76.083 -35.971 1.00 26.30 73 ALA B O 1
ATOM 3944 N N . ILE B 1 74 ? -90.599 -75.775 -37.942 1.00 24.92 74 ILE B N 1
ATOM 3945 C CA . ILE B 1 74 ? -90.937 -77.120 -38.399 1.00 25.93 74 ILE B CA 1
ATOM 3946 C C . ILE B 1 74 ? -90.166 -78.161 -37.599 1.00 26.10 74 ILE B C 1
ATOM 3947 O O . ILE B 1 74 ? -90.718 -79.197 -37.211 1.00 27.74 74 ILE B O 1
ATOM 3952 N N . TRP B 1 75 ? -88.887 -77.902 -37.325 1.00 26.02 75 TRP B N 1
ATOM 3953 C CA . TRP B 1 75 ? -88.112 -78.846 -36.528 1.00 26.84 75 TRP B CA 1
ATOM 3954 C C . TRP B 1 75 ? -88.607 -78.893 -35.089 1.00 27.97 75 TRP B C 1
ATOM 3955 O O . TRP B 1 75 ? -88.736 -79.977 -34.509 1.00 31.77 75 TRP B O 1
ATOM 3966 N N . ASN B 1 76 ? -88.883 -77.731 -34.493 1.00 27.03 76 ASN B N 1
ATOM 3967 C CA . ASN B 1 76 ? -89.342 -77.708 -33.109 1.00 29.01 76 ASN B CA 1
ATOM 3968 C C . ASN B 1 76 ? -90.672 -78.434 -32.947 1.00 29.70 76 ASN B C 1
ATOM 3969 O O . ASN B 1 76 ? -90.981 -78.931 -31.858 1.00 30.92 76 ASN B O 1
ATOM 3974 N N . HIS B 1 77 ? -91.461 -78.525 -34.019 1.00 30.33 77 HIS B N 1
ATOM 3975 C CA . HIS B 1 77 ? -92.751 -79.197 -33.945 1.00 28.80 77 HIS B CA 1
ATOM 3976 C C . HIS B 1 77 ? -92.619 -80.708 -34.110 1.00 31.94 77 HIS B C 1
ATOM 3977 O O . HIS B 1 77 ? -93.278 -81.473 -33.396 1.00 34.20 77 HIS B O 1
ATOM 3984 N N . ILE B 1 78 ? -91.769 -81.159 -35.031 1.00 29.48 78 ILE B N 1
ATOM 3985 C CA . ILE B 1 78 ? -91.691 -82.571 -35.384 1.00 32.05 78 ILE B CA 1
ATOM 3986 C C . ILE B 1 78 ? -90.527 -83.276 -34.693 1.00 35.36 78 ILE B C 1
ATOM 3987 O O . ILE B 1 78 ? -90.274 -84.453 -34.967 1.00 36.37 78 ILE B O 1
ATOM 3992 N N . LYS B 1 79 ? -89.825 -82.592 -33.787 1.00 37.84 79 LYS B N 1
ATOM 3993 C CA . LYS B 1 79 ? -88.646 -83.187 -33.164 1.00 40.82 79 LYS B CA 1
ATOM 3994 C C . LYS B 1 79 ? -89.012 -84.372 -32.277 1.00 46.68 79 LYS B C 1
ATOM 3995 O O . LYS B 1 79 ? -88.266 -85.355 -32.209 1.00 44.90 79 LYS B O 1
ATOM 4001 N N . ASP B 1 80 ? -90.154 -84.307 -31.599 1.00 63.35 80 ASP B N 1
ATOM 4002 C CA . ASP B 1 80 ? -90.560 -85.325 -30.638 1.00 63.78 80 ASP B CA 1
ATOM 4003 C C . ASP B 1 80 ? -91.833 -86.034 -31.085 1.00 63.76 80 ASP B C 1
ATOM 4004 O O . ASP B 1 80 ? -92.730 -86.306 -30.284 1.00 64.24 80 ASP B O 1
ATOM 4009 N N . LYS B 1 81 ? -91.923 -86.349 -32.373 1.00 44.87 81 LYS B N 1
ATOM 4010 C CA . LYS B 1 81 ? -93.075 -87.033 -32.943 1.00 40.85 81 LYS B CA 1
ATOM 4011 C C . LYS B 1 81 ? -92.656 -88.420 -33.412 1.00 37.38 81 LYS B C 1
ATOM 4012 O O . LYS B 1 81 ? -91.628 -88.568 -34.082 1.00 35.33 81 LYS B O 1
ATOM 4018 N N . LYS B 1 82 ? -93.451 -89.429 -33.060 1.00 34.88 82 LYS B N 1
ATOM 4019 C CA . LYS B 1 82 ? -93.138 -90.817 -33.377 1.00 30.97 82 LYS B CA 1
ATOM 4020 C C . LYS B 1 82 ? -93.692 -91.155 -34.757 1.00 29.35 82 LYS B C 1
ATOM 4021 O O . LYS B 1 82 ? -94.905 -91.078 -34.978 1.00 28.55 82 LYS B O 1
ATOM 4027 N N . THR B 1 83 ? -92.803 -91.529 -35.682 1.00 29.08 83 THR B N 1
ATOM 4028 C CA . THR B 1 83 ? -93.186 -91.773 -37.068 1.00 28.72 83 THR B CA 1
ATOM 4029 C C . THR B 1 83 ? -92.616 -93.070 -37.632 1.00 30.09 83 THR B C 1
ATOM 4030 O O . THR B 1 83 ? -92.741 -93.309 -38.839 1.00 29.53 83 THR B O 1
ATOM 4034 N N . VAL B 1 84 ? -91.994 -93.909 -36.807 1.00 28.97 84 VAL B N 1
ATOM 4035 C CA . VAL B 1 84 ? -91.331 -95.123 -37.272 1.00 27.57 84 VAL B CA 1
ATOM 4036 C C . VAL B 1 84 ? -91.805 -96.292 -36.420 1.00 26.83 84 VAL B C 1
ATOM 4037 O O . VAL B 1 84 ? -91.600 -96.298 -35.200 1.00 28.18 84 VAL B O 1
ATOM 4041 N N . GLY B 1 85 ? -92.428 -97.279 -37.060 1.00 28.32 85 GLY B N 1
ATOM 4042 C CA . GLY B 1 85 ? -92.877 -98.475 -36.372 1.00 27.62 85 GLY B CA 1
ATOM 4043 C C . GLY B 1 85 ? -94.130 -98.272 -35.546 1.00 27.08 85 GLY B C 1
ATOM 4044 O O . GLY B 1 85 ? -95.021 -97.510 -35.931 1.00 26.81 85 GLY B O 1
ATOM 4045 N N . ILE B 1 86 ? -94.211 -98.956 -34.406 1.00 26.32 86 ILE B N 1
ATOM 4046 C CA . ILE B 1 86 ? -95.362 -98.819 -33.520 1.00 26.82 86 ILE B CA 1
ATOM 4047 C C . ILE B 1 86 ? -95.269 -97.480 -32.801 1.00 28.33 86 ILE B C 1
ATOM 4048 O O . ILE B 1 86 ? -94.275 -97.189 -32.126 1.00 28.64 86 ILE B O 1
ATOM 4053 N N . ILE B 1 87 ? -96.309 -96.661 -32.941 1.00 29.12 87 ILE B N 1
ATOM 4054 C CA . ILE B 1 87 ? -96.277 -95.292 -32.445 1.00 27.29 87 ILE B CA 1
ATOM 4055 C C . ILE B 1 87 ? -97.301 -95.019 -31.353 1.00 27.94 87 ILE B C 1
ATOM 4056 O O . ILE B 1 87 ? -97.140 -94.038 -30.610 1.00 28.80 87 ILE B O 1
ATOM 4061 N N . LYS B 1 88 ? -98.346 -95.832 -31.212 1.00 28.36 88 LYS B N 1
ATOM 4062 C CA . LYS B 1 88 ? -99.415 -95.515 -30.278 1.00 30.51 88 LYS B CA 1
ATOM 4063 C C . LYS B 1 88 ? -100.049 -96.800 -29.765 1.00 33.06 88 LYS B C 1
ATOM 4064 O O . LYS B 1 88 ? -100.119 -97.805 -30.477 1.00 30.69 88 LYS B O 1
ATOM 4070 N N . GLU B 1 89 ? -100.500 -96.755 -28.513 1.00 36.75 89 GLU B N 1
ATOM 4071 C CA . GLU B 1 89 ? -101.201 -97.860 -27.873 1.00 35.64 89 GLU B CA 1
ATOM 4072 C C . GLU B 1 89 ? -102.581 -97.375 -27.458 1.00 36.49 89 GLU B C 1
ATOM 4073 O O . GLU B 1 89 ? -102.697 -96.449 -26.648 1.00 37.44 89 GLU B O 1
ATOM 4079 N N . GLU B 1 90 ? -103.624 -97.997 -28.011 1.00 33.92 90 GLU B N 1
ATOM 4080 C CA . GLU B 1 90 ? -105.010 -97.671 -27.683 1.00 32.08 90 GLU B CA 1
ATOM 4081 C C . GLU B 1 90 ? -105.663 -98.925 -27.111 1.00 32.06 90 GLU B C 1
ATOM 4082 O O . GLU B 1 90 ? -106.418 -99.619 -27.808 1.00 31.98 90 GLU B O 1
ATOM 4088 N N . PRO B 1 91 ? -105.394 -99.248 -25.842 1.00 33.38 91 PRO B N 1
ATOM 4089 C CA . PRO B 1 91 ? -105.971 -100.469 -25.260 1.00 31.49 91 PRO B CA 1
ATOM 4090 C C . PRO B 1 91 ? -107.471 -100.390 -25.038 1.00 31.62 91 PRO B C 1
ATOM 4091 O O . PRO B 1 91 ? -108.118 -101.441 -24.949 1.00 31.70 91 PRO B O 1
ATOM 4095 N N . GLU B 1 92 ? -108.047 -99.189 -24.940 1.00 31.48 92 GLU B N 1
ATOM 4096 C CA . GLU B 1 92 ? -109.495 -99.088 -24.802 1.00 30.67 92 GLU B CA 1
ATOM 4097 C C . GLU B 1 92 ? -110.209 -99.560 -26.062 1.00 31.13 92 GLU B C 1
ATOM 4098 O O . GLU B 1 92 ? -111.345 -100.038 -25.985 1.00 31.75 92 GLU B O 1
ATOM 4104 N N . ARG B 1 93 ? -109.565 -99.439 -27.222 1.00 31.47 93 ARG B N 1
ATOM 4105 C CA . ARG B 1 93 ? -110.071 -100.009 -28.462 1.00 29.63 93 ARG B CA 1
ATOM 4106 C C . ARG B 1 93 ? -109.315 -101.260 -28.886 1.00 31.24 93 ARG B C 1
ATOM 4107 O O . ARG B 1 93 ? -109.576 -101.782 -29.975 1.00 30.84 93 ARG B O 1
ATOM 4115 N N . ALA B 1 94 ? -108.389 -101.749 -28.058 1.00 32.54 94 ALA B N 1
ATOM 4116 C CA . ALA B 1 94 ? -107.592 -102.934 -28.371 1.00 32.00 94 ALA B CA 1
ATOM 4117 C C . ALA B 1 94 ? -106.876 -102.783 -29.711 1.00 31.59 94 ALA B C 1
ATOM 4118 O O . ALA B 1 94 ? -106.818 -103.713 -30.517 1.00 31.60 94 ALA B O 1
ATOM 4120 N N . LEU B 1 95 ? -106.326 -101.596 -29.951 1.00 31.76 95 LEU B N 1
ATOM 4121 C CA . LEU B 1 95 ? -105.646 -101.271 -31.194 1.00 30.03 95 LEU B CA 1
ATOM 4122 C C . LEU B 1 95 ? -104.174 -100.988 -30.929 1.00 28.99 95 LEU B C 1
ATOM 4123 O O . LEU B 1 95 ? -103.781 -100.603 -29.825 1.00 30.85 95 LEU B O 1
ATOM 4128 N N . VAL B 1 96 ? -103.362 -101.184 -31.965 1.00 28.63 96 VAL B N 1
ATOM 4129 C CA . VAL B 1 96 ? -101.946 -100.827 -31.947 1.00 26.78 96 VAL B CA 1
ATOM 4130 C C . VAL B 1 96 ? -101.624 -100.167 -33.279 1.00 25.81 96 VAL B C 1
ATOM 4131 O O . VAL B 1 96 ? -101.719 -100.809 -34.331 1.00 27.44 96 VAL B O 1
ATOM 4135 N N . TYR B 1 97 ? -101.249 -98.891 -33.240 1.00 25.76 97 TYR B N 1
ATOM 4136 C CA . TYR B 1 97 ? -101.004 -98.119 -34.450 1.00 26.99 97 TYR B CA 1
ATOM 4137 C C . TYR B 1 97 ? -99.553 -98.256 -34.891 1.00 26.62 97 TYR B C 1
ATOM 4138 O O . TYR B 1 97 ? -98.634 -98.226 -34.068 1.00 26.92 97 TYR B O 1
ATOM 4147 N N . VAL B 1 98 ? -99.354 -98.410 -36.199 1.00 26.43 98 VAL B N 1
ATOM 4148 C CA . VAL B 1 98 ? -98.031 -98.582 -36.787 1.00 26.11 98 VAL B CA 1
ATOM 4149 C C . VAL B 1 98 ? -97.855 -97.556 -37.897 1.00 26.38 98 VAL B C 1
ATOM 4150 O O . VAL B 1 98 ? -98.777 -97.314 -38.684 1.00 26.16 98 VAL B O 1
ATOM 4154 N N . ALA B 1 99 ? -96.669 -96.956 -37.961 1.00 25.74 99 ALA B N 1
ATOM 4155 C CA . ALA B 1 99 ? -96.344 -95.944 -38.958 1.00 25.64 99 ALA B CA 1
ATOM 4156 C C . ALA B 1 99 ? -95.421 -96.541 -40.011 1.00 25.16 99 ALA B C 1
ATOM 4157 O O . ALA B 1 99 ? -94.378 -97.113 -39.679 1.00 25.98 99 ALA B O 1
ATOM 4159 N N . LYS B 1 100 ? -95.808 -96.404 -41.275 1.00 25.01 100 LYS B N 1
ATOM 4160 C CA . LYS B 1 100 ? -95.055 -96.928 -42.401 1.00 25.39 100 LYS B CA 1
ATOM 4161 C C . LYS B 1 100 ? -94.912 -95.854 -43.467 1.00 23.79 100 LYS B C 1
ATOM 4162 O O . LYS B 1 100 ? -95.817 -95.037 -43.654 1.00 24.94 100 LYS B O 1
ATOM 4168 N N . PRO B 1 101 ? -93.790 -95.832 -44.182 1.00 25.44 101 PRO B N 1
ATOM 4169 C CA . PRO B 1 101 ? -93.625 -94.844 -45.252 1.00 25.37 101 PRO B CA 1
ATOM 4170 C C . PRO B 1 101 ? -94.589 -95.095 -46.399 1.00 24.44 101 PRO B C 1
ATOM 4171 O O . PRO B 1 101 ? -95.039 -96.219 -46.634 1.00 23.43 101 PRO B O 1
ATOM 4175 N N . LYS B 1 102 ? -94.910 -94.018 -47.118 1.00 22.53 102 LYS B N 1
ATOM 4176 C CA . LYS B 1 102 ? -95.719 -94.141 -48.322 1.00 22.88 102 LYS B CA 1
ATOM 4177 C C . LYS B 1 102 ? -94.886 -94.493 -49.547 1.00 23.94 102 LYS B C 1
ATOM 4178 O O . LYS B 1 102 ? -95.443 -94.972 -50.541 1.00 24.29 102 LYS B O 1
ATOM 4184 N N . GLY B 1 103 ? -93.574 -94.273 -49.498 1.00 24.27 103 GLY B N 1
ATOM 4185 C CA . GLY B 1 103 ? -92.706 -94.611 -50.607 1.00 24.59 103 GLY B CA 1
ATOM 4186 C C . GLY B 1 103 ? -91.940 -93.429 -51.162 1.00 25.87 103 GLY B C 1
ATOM 4187 O O . GLY B 1 103 ? -91.198 -92.761 -50.435 1.00 25.66 103 GLY B O 1
ATOM 4188 N N . VAL B 1 104 ? -92.112 -93.161 -52.453 1.00 27.52 104 VAL B N 1
ATOM 4189 C CA . VAL B 1 104 ? -91.424 -92.074 -53.139 1.00 24.73 104 VAL B CA 1
ATOM 4190 C C . VAL B 1 104 ? -92.397 -90.919 -53.320 1.00 24.75 104 VAL B C 1
ATOM 4191 O O . VAL B 1 104 ? -93.510 -91.105 -53.827 1.00 24.89 104 VAL B O 1
ATOM 4195 N N . VAL B 1 105 ? -91.977 -89.725 -52.910 1.00 24.78 105 VAL B N 1
ATOM 4196 C CA . VAL B 1 105 ? -92.808 -88.529 -52.963 1.00 23.35 105 VAL B CA 1
ATOM 4197 C C . VAL B 1 105 ? -92.354 -87.663 -54.129 1.00 22.90 105 VAL B C 1
ATOM 4198 O O . VAL B 1 105 ? -91.170 -87.322 -54.235 1.00 24.97 105 VAL B O 1
ATOM 4202 N N . ALA B 1 106 ? -93.289 -87.309 -55.003 1.00 23.28 106 ALA B N 1
ATOM 4203 C CA . ALA B 1 106 ? -93.046 -86.332 -56.056 1.00 23.66 106 ALA B CA 1
ATOM 4204 C C . ALA B 1 106 ? -93.571 -84.984 -55.583 1.00 24.03 106 ALA B C 1
ATOM 4205 O O . ALA B 1 106 ? -94.751 -84.860 -55.239 1.00 25.32 106 ALA B O 1
ATOM 4207 N N . ALA B 1 107 ? -92.698 -83.980 -55.558 1.00 26.63 107 ALA B N 1
ATOM 4208 C CA . ALA B 1 107 ? -93.036 -82.669 -55.019 1.00 26.35 107 ALA B CA 1
ATOM 4209 C C . ALA B 1 107 ? -92.704 -81.597 -56.044 1.00 26.17 107 ALA B C 1
ATOM 4210 O O . ALA B 1 107 ? -91.550 -81.472 -56.463 1.00 26.40 107 ALA B O 1
ATOM 4212 N N . THR B 1 108 ? -93.713 -80.830 -56.445 1.00 26.15 108 THR B N 1
ATOM 4213 C CA . THR B 1 108 ? -93.519 -79.638 -57.257 1.00 27.73 108 THR B CA 1
ATOM 4214 C C . THR B 1 108 ? -93.503 -78.425 -56.336 1.00 26.51 108 THR B C 1
ATOM 4215 O O . THR B 1 108 ? -94.368 -78.292 -55.465 1.00 25.90 108 THR B O 1
ATOM 4219 N N . THR B 1 109 ? -92.516 -77.554 -56.524 1.00 26.20 109 THR B N 1
ATOM 4220 C CA . THR B 1 109 ? -92.302 -76.431 -55.628 1.00 25.74 109 THR B CA 1
ATOM 4221 C C . THR B 1 109 ? -92.535 -75.108 -56.353 1.00 25.70 109 THR B C 1
ATOM 4222 O O . THR B 1 109 ? -92.327 -75.016 -57.568 1.00 25.52 109 THR B O 1
ATOM 4226 N N . PRO B 1 110 ? -92.970 -74.072 -55.641 1.00 26.03 110 PRO B N 1
ATOM 4227 C CA . PRO B 1 110 ? -93.383 -72.830 -56.296 1.00 24.87 110 PRO B CA 1
ATOM 4228 C C . PRO B 1 110 ? -92.229 -71.850 -56.489 1.00 24.77 110 PRO B C 1
ATOM 4229 O O . PRO B 1 110 ? -91.114 -72.046 -56.002 1.00 23.64 110 PRO B O 1
ATOM 4233 N N . ILE B 1 111 ? -92.533 -70.775 -57.217 1.00 23.54 111 ILE B N 1
ATOM 4234 C CA . ILE B 1 111 ? -91.569 -69.698 -57.399 1.00 24.46 111 ILE B CA 1
ATOM 4235 C C . ILE B 1 111 ? -91.563 -68.771 -56.186 1.00 23.68 111 ILE B C 1
ATOM 4236 O O . ILE B 1 111 ? -90.551 -68.120 -55.901 1.00 23.29 111 ILE B O 1
ATOM 4241 N N . THR B 1 112 ? -92.670 -68.714 -55.445 1.00 22.92 112 THR B N 1
ATOM 4242 C CA . THR B 1 112 ? -92.779 -67.793 -54.320 1.00 22.30 112 THR B CA 1
ATOM 4243 C C . THR B 1 112 ? -91.973 -68.269 -53.118 1.00 22.09 112 THR B C 1
ATOM 4244 O O . THR B 1 112 ? -91.402 -67.450 -52.389 1.00 24.08 112 THR B O 1
ATOM 4248 N N . ASN B 1 113 ? -91.918 -69.579 -52.891 1.00 22.09 113 ASN B N 1
ATOM 4249 C CA . ASN B 1 113 ? -91.143 -70.163 -51.795 1.00 21.71 113 ASN B CA 1
ATOM 4250 C C . ASN B 1 113 ? -90.205 -71.233 -52.341 1.00 21.55 113 ASN B C 1
ATOM 4251 O O . ASN B 1 113 ? -90.331 -72.416 -52.014 1.00 22.34 113 ASN B O 1
ATOM 4256 N N . PRO B 1 114 ? -89.235 -70.847 -53.173 1.00 21.80 114 PRO B N 1
ATOM 4257 C CA . PRO B 1 114 ? -88.396 -71.845 -53.844 1.00 21.51 114 PRO B CA 1
ATOM 4258 C C . PRO B 1 114 ? -87.317 -72.453 -52.964 1.00 21.87 114 PRO B C 1
ATOM 4259 O O . PRO B 1 114 ? -86.597 -73.343 -53.429 1.00 22.62 114 PRO B O 1
ATOM 4263 N N . VAL B 1 115 ? -87.179 -72.007 -51.720 1.00 22.01 115 VAL B N 1
ATOM 4264 C CA . VAL B 1 115 ? -86.157 -72.503 -50.808 1.00 20.90 115 VAL B CA 1
ATOM 4265 C C . VAL B 1 115 ? -86.775 -73.272 -49.646 1.00 20.94 115 VAL B C 1
ATOM 4266 O O . VAL B 1 115 ? -86.367 -74.394 -49.347 1.00 20.86 115 VAL B O 1
ATOM 4270 N N . VAL B 1 116 ? -87.764 -72.679 -48.977 1.00 21.34 116 VAL B N 1
ATOM 4271 C CA . VAL B 1 116 ? -88.326 -73.318 -47.792 1.00 22.00 116 VAL B CA 1
ATOM 4272 C C . VAL B 1 116 ? -89.247 -74.475 -48.164 1.00 21.73 116 VAL B C 1
ATOM 4273 O O . VAL B 1 116 ? -89.395 -75.422 -47.384 1.00 23.32 116 VAL B O 1
ATOM 4277 N N . THR B 1 117 ? -89.875 -74.432 -49.344 1.00 21.78 117 THR B N 1
ATOM 4278 C CA . THR B 1 117 ? -90.777 -75.522 -49.717 1.00 24.22 117 THR B CA 1
ATOM 4279 C C . THR B 1 117 ? -90.026 -76.815 -50.007 1.00 23.28 117 THR B C 1
ATOM 4280 O O . THR B 1 117 ? -90.450 -77.872 -49.507 1.00 23.24 117 THR B O 1
ATOM 4284 N N . PRO B 1 118 ? -88.934 -76.827 -50.786 1.00 20.91 118 PRO B N 1
ATOM 4285 C CA . PRO B 1 118 ? -88.157 -78.073 -50.893 1.00 20.59 118 PRO B CA 1
ATOM 4286 C C . PRO B 1 118 ? -87.626 -78.555 -49.556 1.00 21.86 118 PRO B C 1
ATOM 4287 O O . PRO B 1 118 ? -87.558 -79.767 -49.321 1.00 21.87 118 PRO B O 1
ATOM 4291 N N . MET B 1 119 ? -87.249 -77.633 -48.668 1.00 22.05 119 MET B N 1
ATOM 4292 C CA . MET B 1 119 ? -86.805 -78.023 -47.334 1.00 21.29 119 MET B CA 1
ATOM 4293 C C . MET B 1 119 ? -87.950 -78.623 -46.529 1.00 22.01 119 MET B C 1
ATOM 4294 O O . MET B 1 119 ? -87.798 -79.680 -45.905 1.00 23.63 119 MET B O 1
ATOM 4299 N N . CYS B 1 120 ? -89.105 -77.955 -46.528 1.00 22.30 120 CYS B N 1
ATOM 4300 C CA . CYS B 1 120 ? -90.251 -78.446 -45.770 1.00 21.88 120 CYS B CA 1
ATOM 4301 C C . CYS B 1 120 ? -90.713 -79.805 -46.279 1.00 22.66 120 CYS B C 1
ATOM 4302 O O . CYS B 1 120 ? -90.991 -80.712 -45.485 1.00 23.09 120 CYS B O 1
ATOM 4305 N N . ASN B 1 121 ? -90.798 -79.968 -47.600 1.00 23.60 121 ASN B N 1
ATOM 4306 C CA . ASN B 1 121 ? -91.242 -81.241 -48.159 1.00 22.33 121 ASN B CA 1
ATOM 4307 C C . ASN B 1 121 ? -90.241 -82.355 -47.871 1.00 23.61 121 ASN B C 1
ATOM 4308 O O . ASN B 1 121 ? -90.633 -83.503 -47.634 1.00 23.21 121 ASN B O 1
ATOM 4313 N N . ALA B 1 122 ? -88.945 -82.037 -47.883 1.00 24.21 122 ALA B N 1
ATOM 4314 C CA . ALA B 1 122 ? -87.924 -83.050 -47.640 1.00 21.41 122 ALA B CA 1
ATOM 4315 C C . ALA B 1 122 ? -87.862 -83.450 -46.171 1.00 22.14 122 ALA B C 1
ATOM 4316 O O . ALA B 1 122 ? -87.641 -84.624 -45.855 1.00 23.64 122 ALA B O 1
ATOM 4318 N N . MET B 1 123 ? -88.050 -82.493 -45.260 1.00 23.75 123 MET B N 1
ATOM 4319 C CA . MET B 1 123 ? -88.018 -82.823 -43.839 1.00 22.44 123 MET B CA 1
ATOM 4320 C C . MET B 1 123 ? -89.185 -83.722 -43.456 1.00 23.41 123 MET B C 1
ATOM 4321 O O . MET B 1 123 ? -89.015 -84.674 -42.686 1.00 24.23 123 MET B O 1
ATOM 4326 N N . ALA B 1 124 ? -90.377 -83.442 -43.988 1.00 23.24 124 ALA B N 1
ATOM 4327 C CA . ALA B 1 124 ? -91.547 -84.241 -43.641 1.00 23.76 124 ALA B CA 1
ATOM 4328 C C . ALA B 1 124 ? -91.489 -85.622 -44.284 1.00 23.76 124 ALA B C 1
ATOM 4329 O O . ALA B 1 124 ? -91.929 -86.610 -43.684 1.00 24.33 124 ALA B O 1
ATOM 4331 N N . ALA B 1 125 ? -90.953 -85.712 -45.503 1.00 22.76 125 ALA B N 1
ATOM 4332 C CA . ALA B 1 125 ? -90.877 -87.000 -46.186 1.00 22.51 125 ALA B CA 1
ATOM 4333 C C . ALA B 1 125 ? -89.873 -87.924 -45.509 1.00 23.13 125 ALA B C 1
ATOM 4334 O O . ALA B 1 125 ? -90.185 -89.080 -45.202 1.00 23.24 125 ALA B O 1
ATOM 4336 N N . ILE B 1 126 ? -88.658 -87.429 -45.266 1.00 24.07 126 ILE B N 1
ATOM 4337 C CA . ILE B 1 126 ? -87.633 -88.256 -44.638 1.00 23.85 126 ILE B CA 1
ATOM 4338 C C . ILE B 1 126 ? -88.003 -88.575 -43.193 1.00 24.47 126 ILE B C 1
ATOM 4339 O O . ILE B 1 126 ? -87.580 -89.604 -42.650 1.00 25.33 126 ILE B O 1
ATOM 4344 N N . LYS B 1 127 ? -88.811 -87.722 -42.556 1.00 24.93 127 LYS B N 1
ATOM 4345 C CA . LYS B 1 127 ? -89.271 -87.995 -41.196 1.00 24.21 127 LYS B CA 1
ATOM 4346 C C . LYS B 1 127 ? -90.001 -89.330 -41.105 1.00 25.70 127 LYS B C 1
ATOM 4347 O O . LYS B 1 127 ? -89.892 -90.030 -40.091 1.00 25.99 127 LYS B O 1
ATOM 4353 N N . GLY B 1 128 ? -90.737 -89.703 -42.148 1.00 25.31 128 GLY B N 1
ATOM 4354 C CA . GLY B 1 128 ? -91.446 -90.966 -42.157 1.00 23.70 128 GLY B CA 1
ATOM 4355 C C . GLY B 1 128 ? -90.786 -92.018 -43.024 1.00 23.99 128 GLY B C 1
ATOM 4356 O O . GLY B 1 128 ? -91.448 -92.954 -43.480 1.00 24.16 128 GLY B O 1
ATOM 4357 N N . ARG B 1 129 ? -89.481 -91.861 -43.262 1.00 26.23 129 ARG B N 1
ATOM 4358 C CA . ARG B 1 129 ? -88.668 -92.811 -44.023 1.00 26.62 129 ARG B CA 1
ATOM 4359 C C . ARG B 1 129 ? -89.069 -92.876 -45.495 1.00 25.19 129 ARG B C 1
ATOM 4360 O O . ARG B 1 129 ? -88.969 -93.932 -46.124 1.00 24.81 129 ARG B O 1
ATOM 4368 N N . ASN B 1 130 ? -89.517 -91.759 -46.058 1.00 25.44 130 ASN B N 1
ATOM 4369 C CA . ASN B 1 130 ? -89.792 -91.653 -47.482 1.00 24.90 130 ASN B CA 1
ATOM 4370 C C . ASN B 1 130 ? -88.623 -90.984 -48.197 1.00 23.82 130 ASN B C 1
ATOM 4371 O O . ASN B 1 130 ? -87.774 -90.336 -47.581 1.00 23.74 130 ASN B O 1
ATOM 4376 N N . THR B 1 131 ? -88.588 -91.153 -49.513 1.00 23.89 131 THR B N 1
ATOM 4377 C CA . THR B 1 131 ? -87.710 -90.383 -50.379 1.00 24.64 131 THR B CA 1
ATOM 4378 C C . THR B 1 131 ? -88.547 -89.423 -51.212 1.00 23.85 131 THR B C 1
ATOM 4379 O O . THR B 1 131 ? -89.765 -89.574 -51.332 1.00 23.50 131 THR B O 1
ATOM 4383 N N . ILE B 1 132 ? -87.884 -88.424 -51.787 1.00 25.71 132 ILE B N 1
ATOM 4384 C CA . ILE B 1 132 ? -88.582 -87.330 -52.450 1.00 25.92 132 ILE B CA 1
ATOM 4385 C C . ILE B 1 132 ? -87.815 -86.913 -53.698 1.00 25.90 132 ILE B C 1
ATOM 4386 O O . ILE B 1 132 ? -86.581 -86.942 -53.727 1.00 26.37 132 ILE B O 1
ATOM 4391 N N . ILE B 1 133 ? -88.559 -86.540 -54.736 1.00 25.76 133 ILE B N 1
ATOM 4392 C CA . ILE B 1 133 ? -88.008 -86.014 -55.980 1.00 25.77 133 ILE B CA 1
ATOM 4393 C C . ILE B 1 133 ? -88.651 -84.656 -56.222 1.00 26.71 133 ILE B C 1
ATOM 4394 O O . ILE B 1 133 ? -89.871 -84.567 -56.408 1.00 26.86 133 ILE B O 1
ATOM 4399 N N . VAL B 1 134 ? -87.837 -83.606 -56.220 1.00 29.71 134 VAL B N 1
ATOM 4400 C CA . VAL B 1 134 ? -88.330 -82.236 -56.317 1.00 28.75 134 VAL B CA 1
ATOM 4401 C C . VAL B 1 134 ? -88.312 -81.786 -57.770 1.00 31.67 134 VAL B C 1
ATOM 4402 O O . VAL B 1 134 ? -87.341 -82.017 -58.500 1.00 34.12 134 VAL B O 1
ATOM 4406 N N . ALA B 1 135 ? -89.397 -81.142 -58.194 1.00 31.18 135 ALA B N 1
ATOM 4407 C CA . ALA B 1 135 ? -89.484 -80.510 -59.511 1.00 33.67 135 ALA B CA 1
ATOM 4408 C C . ALA B 1 135 ? -89.772 -79.029 -59.314 1.00 30.98 135 ALA B C 1
ATOM 4409 O O . ALA B 1 135 ? -90.918 -78.649 -59.013 1.00 29.47 135 ALA B O 1
ATOM 4411 N N . PRO B 1 136 ? -88.781 -78.158 -59.469 1.00 33.13 136 PRO B N 1
ATOM 4412 C CA . PRO B 1 136 ? -88.965 -76.747 -59.124 1.00 30.66 136 PRO B CA 1
ATOM 4413 C C . PRO B 1 136 ? -89.624 -75.965 -60.252 1.00 30.97 136 PRO B C 1
ATOM 4414 O O . PRO B 1 136 ? -89.729 -76.417 -61.391 1.00 34.79 136 PRO B O 1
ATOM 4418 N N . HIS B 1 137 ? -90.072 -74.766 -59.901 1.00 29.76 137 HIS B N 1
ATOM 4419 C CA . HIS B 1 137 ? -90.567 -73.841 -60.906 1.00 29.46 137 HIS B CA 1
ATOM 4420 C C . HIS B 1 137 ? -89.425 -73.463 -61.846 1.00 29.87 137 HIS B C 1
ATOM 4421 O O . HIS B 1 137 ? -88.298 -73.237 -61.390 1.00 29.21 137 HIS B O 1
ATOM 4428 N N . PRO B 1 138 ? -89.670 -73.402 -63.159 1.00 29.36 138 PRO B N 1
ATOM 4429 C CA . PRO B 1 138 ? -88.571 -73.081 -64.088 1.00 29.10 138 PRO B CA 1
ATOM 4430 C C . PRO B 1 138 ? -87.928 -71.729 -63.825 1.00 29.00 138 PRO B C 1
ATOM 4431 O O . PRO B 1 138 ? -86.709 -71.588 -63.985 1.00 30.23 138 PRO B O 1
ATOM 4435 N N . LYS B 1 139 ? -88.712 -70.730 -63.424 1.00 29.88 139 LYS B N 1
ATOM 4436 C CA . LYS B 1 139 ? -88.174 -69.422 -63.070 1.00 29.23 139 LYS B CA 1
ATOM 4437 C C . LYS B 1 139 ? -87.503 -69.404 -61.702 1.00 29.66 139 LYS B C 1
ATOM 4438 O O . LYS B 1 139 ? -87.056 -68.336 -61.267 1.00 29.49 139 LYS B O 1
ATOM 4444 N N . ALA B 1 140 ? -87.424 -70.550 -61.014 1.00 28.58 140 ALA B N 1
ATOM 4445 C CA . ALA B 1 140 ? -86.759 -70.620 -59.717 1.00 27.11 140 ALA B CA 1
ATOM 4446 C C . ALA B 1 140 ? -85.953 -71.906 -59.552 1.00 26.86 140 ALA B C 1
ATOM 4447 O O . ALA B 1 140 ? -85.729 -72.344 -58.417 1.00 27.31 140 ALA B O 1
ATOM 4449 N N . LYS B 1 141 ? -85.492 -72.509 -60.649 1.00 29.68 141 LYS B N 1
ATOM 4450 C CA . LYS B 1 141 ? -84.859 -73.821 -60.562 1.00 29.62 141 LYS B CA 1
ATOM 4451 C C . LYS B 1 141 ? -83.469 -73.753 -59.942 1.00 29.64 141 LYS B C 1
ATOM 4452 O O . LYS B 1 141 ? -83.037 -74.714 -59.298 1.00 27.74 141 LYS B O 1
ATOM 4458 N N . LYS B 1 142 ? -82.752 -72.642 -60.132 1.00 28.21 142 LYS B N 1
ATOM 4459 C CA . LYS B 1 142 ? -81.368 -72.569 -59.672 1.00 27.64 142 LYS B CA 1
ATOM 4460 C C . LYS B 1 142 ? -81.289 -72.533 -58.151 1.00 26.62 142 LYS B C 1
ATOM 4461 O O . LYS B 1 142 ? -80.496 -73.263 -57.545 1.00 26.68 142 LYS B O 1
ATOM 4467 N N . VAL B 1 143 ? -82.100 -71.687 -57.513 1.00 27.75 143 VAL B N 1
ATOM 4468 C CA . VAL B 1 143 ? -82.016 -71.573 -56.061 1.00 27.35 143 VAL B CA 1
ATOM 4469 C C . VAL B 1 143 ? -82.648 -72.785 -55.386 1.00 25.67 143 VAL B C 1
ATOM 4470 O O . VAL B 1 143 ? -82.232 -73.178 -54.289 1.00 24.98 143 VAL B O 1
ATOM 4474 N N . SER B 1 144 ? -83.647 -73.404 -56.018 1.00 25.02 144 SER B N 1
ATOM 4475 C CA . SER B 1 144 ? -84.202 -74.639 -55.476 1.00 24.35 144 SER B CA 1
ATOM 4476 C C . SER B 1 144 ? -83.192 -75.774 -55.575 1.00 25.53 144 SER B C 1
ATOM 4477 O O . SER B 1 144 ? -82.984 -76.522 -54.613 1.00 25.81 144 SER B O 1
ATOM 4480 N N . ALA B 1 145 ? -82.546 -75.913 -56.736 1.00 27.05 145 ALA B N 1
ATOM 4481 C CA . ALA B 1 145 ? -81.511 -76.928 -56.886 1.00 27.03 145 ALA B CA 1
ATOM 4482 C C . ALA B 1 145 ? -80.335 -76.664 -55.958 1.00 27.08 145 ALA B C 1
ATOM 4483 O O . ALA B 1 145 ? -79.704 -77.610 -55.474 1.00 29.28 145 ALA B O 1
ATOM 4485 N N . HIS B 1 146 ? -80.025 -75.393 -55.697 1.00 27.86 146 HIS B N 1
ATOM 4486 C CA . HIS B 1 146 ? -78.955 -75.076 -54.757 1.00 28.09 146 HIS B CA 1
ATOM 4487 C C . HIS B 1 146 ? -79.345 -75.457 -53.336 1.00 27.22 146 HIS B C 1
ATOM 4488 O O . HIS B 1 146 ? -78.500 -75.906 -52.553 1.00 28.13 146 HIS B O 1
ATOM 4495 N N . THR B 1 147 ? -80.621 -75.283 -52.984 1.00 25.36 147 THR B N 1
ATOM 4496 C CA . THR B 1 147 ? -81.095 -75.730 -51.679 1.00 25.12 147 THR B CA 1
ATOM 4497 C C . THR B 1 147 ? -80.985 -77.244 -51.556 1.00 26.50 147 THR B C 1
ATOM 4498 O O . THR B 1 147 ? -80.503 -77.764 -50.544 1.00 27.08 147 THR B O 1
ATOM 4502 N N . VAL B 1 148 ? -81.420 -77.967 -52.591 1.00 25.66 148 VAL B N 1
ATOM 4503 C CA . VAL B 1 148 ? -81.303 -79.423 -52.594 1.00 26.83 148 VAL B CA 1
ATOM 4504 C C . VAL B 1 148 ? -79.838 -79.841 -52.576 1.00 26.90 148 VAL B C 1
ATOM 4505 O O . VAL B 1 148 ? -79.460 -80.804 -51.897 1.00 27.85 148 VAL B O 1
ATOM 4509 N N . GLU B 1 149 ? -78.991 -79.120 -53.314 1.00 26.00 149 GLU B N 1
ATOM 4510 C CA . GLU B 1 149 ? -77.567 -79.443 -53.355 1.00 26.59 149 GLU B CA 1
ATOM 4511 C C . GLU B 1 149 ? -76.944 -79.377 -51.966 1.00 27.88 149 GLU B C 1
ATOM 4512 O O . GLU B 1 149 ? -76.233 -80.298 -51.547 1.00 29.15 149 GLU B O 1
ATOM 4518 N N . LEU B 1 150 ? -77.200 -78.291 -51.233 1.00 28.84 150 LEU B N 1
ATOM 4519 C CA . LEU B 1 150 ? -76.601 -78.141 -49.912 1.00 29.08 150 LEU B CA 1
ATOM 4520 C C . LEU B 1 150 ? -77.213 -79.100 -48.900 1.00 29.55 150 LEU B C 1
ATOM 4521 O O . LEU B 1 150 ? -76.550 -79.470 -47.925 1.00 30.61 150 LEU B O 1
ATOM 4526 N N . MET B 1 151 ? -78.466 -79.510 -49.107 1.00 28.72 151 MET B N 1
ATOM 4527 C CA . MET B 1 151 ? -79.072 -80.483 -48.204 1.00 28.87 151 MET B CA 1
ATOM 4528 C C . MET B 1 151 ? -78.425 -81.854 -48.362 1.00 31.23 151 MET B C 1
ATOM 4529 O O . MET B 1 151 ? -78.135 -82.526 -47.365 1.00 31.99 151 MET B O 1
ATOM 4534 N N . ASN B 1 152 ? -78.180 -82.280 -49.604 1.00 32.03 152 ASN B N 1
ATOM 4535 C CA . ASN B 1 152 ? -77.525 -83.565 -49.830 1.00 31.94 152 ASN B CA 1
ATOM 4536 C C . ASN B 1 152 ? -76.091 -83.566 -49.317 1.00 33.46 152 ASN B C 1
ATOM 4537 O O . ASN B 1 152 ? -75.556 -84.629 -48.983 1.00 35.45 152 ASN B O 1
ATOM 4542 N N . ALA B 1 153 ? -75.453 -82.396 -49.251 1.00 32.95 153 ALA B N 1
ATOM 4543 C CA . ALA B 1 153 ? -74.108 -82.327 -48.694 1.00 33.45 153 ALA B CA 1
ATOM 4544 C C . ALA B 1 153 ? -74.114 -82.558 -47.189 1.00 34.37 153 ALA B C 1
ATOM 4545 O O . ALA B 1 153 ? -73.148 -83.102 -46.644 1.00 35.75 153 ALA B O 1
ATOM 4547 N N . GLU B 1 154 ? -75.186 -82.156 -46.504 1.00 32.98 154 GLU B N 1
ATOM 4548 C CA . GLU B 1 154 ? -75.288 -82.407 -45.071 1.00 34.83 154 GLU B CA 1
ATOM 4549 C C . GLU B 1 154 ? -75.698 -83.847 -44.786 1.00 36.73 154 GLU B C 1
ATOM 4550 O O . GLU B 1 154 ? -75.242 -84.441 -43.803 1.00 36.10 154 GLU B O 1
ATOM 4556 N N . LEU B 1 155 ? -76.558 -84.420 -45.632 1.00 35.22 155 LEU B N 1
ATOM 4557 C CA . LEU B 1 155 ? -76.948 -85.815 -45.459 1.00 33.66 155 LEU B CA 1
ATOM 4558 C C . LEU B 1 155 ? -75.779 -86.758 -45.705 1.00 35.12 155 LEU B C 1
ATOM 4559 O O . LEU B 1 155 ? -75.688 -87.811 -45.063 1.00 35.00 155 LEU B O 1
ATOM 4564 N N . LYS B 1 156 ? -74.881 -86.403 -46.626 1.00 36.81 156 LYS B N 1
ATOM 4565 C CA . LYS B 1 156 ? -73.717 -87.242 -46.886 1.00 37.31 156 LYS B CA 1
ATOM 4566 C C . LYS B 1 156 ? -72.762 -87.257 -45.700 1.00 39.82 156 LYS B C 1
ATOM 4567 O O . LYS B 1 156 ? -72.117 -88.279 -45.438 1.00 41.87 156 LYS B O 1
ATOM 4573 N N . LYS B 1 157 ? -72.661 -86.141 -44.971 1.00 37.41 157 LYS B N 1
ATOM 4574 C CA . LYS B 1 157 ? -71.820 -86.087 -43.781 1.00 37.91 157 LYS B CA 1
ATOM 4575 C C . LYS B 1 157 ? -72.342 -86.978 -42.664 1.00 37.99 157 LYS B C 1
ATOM 4576 O O . LYS B 1 157 ? -71.569 -87.359 -41.779 1.00 40.87 157 LYS B O 1
ATOM 4582 N N . LEU B 1 158 ? -73.629 -87.315 -42.684 1.00 37.32 158 LEU B N 1
ATOM 4583 C CA . LEU B 1 158 ? -74.243 -88.141 -41.655 1.00 36.95 158 LEU B CA 1
ATOM 4584 C C . LEU B 1 158 ? -74.387 -89.600 -42.068 1.00 35.37 158 LEU B C 1
ATOM 4585 O O . LEU B 1 158 ? -74.857 -90.411 -41.265 1.00 35.33 158 LEU B O 1
ATOM 4590 N N . GLY B 1 159 ? -73.997 -89.955 -43.289 1.00 36.94 159 GLY B N 1
ATOM 4591 C CA . GLY B 1 159 ? -74.068 -91.340 -43.711 1.00 37.10 159 GLY B CA 1
ATOM 4592 C C . GLY B 1 159 ? -75.411 -91.754 -44.259 1.00 37.06 159 GLY B C 1
ATOM 4593 O O . GLY B 1 159 ? -75.754 -92.940 -44.217 1.00 36.56 159 GLY B O 1
ATOM 4594 N N . ALA B 1 160 ? -76.188 -90.801 -44.765 1.00 35.01 160 ALA B N 1
ATOM 4595 C CA . ALA B 1 160 ? -77.481 -91.103 -45.339 1.00 34.16 160 ALA B CA 1
ATOM 4596 C C . ALA B 1 160 ? -77.311 -91.775 -46.697 1.00 36.01 160 ALA B C 1
ATOM 4597 O O . ALA B 1 160 ? -76.291 -91.596 -47.365 1.00 36.64 160 ALA B O 1
ATOM 4599 N N . PRO B 1 161 ? -78.296 -92.566 -47.121 1.00 33.35 161 PRO B N 1
ATOM 4600 C CA . PRO B 1 161 ? -78.221 -93.178 -48.451 1.00 33.72 161 PRO B CA 1
ATOM 4601 C C . PRO B 1 161 ? -78.253 -92.120 -49.542 1.00 33.64 161 PRO B C 1
ATOM 4602 O O . PRO B 1 161 ? -78.816 -91.037 -49.373 1.00 34.48 161 PRO B O 1
ATOM 4606 N N . GLU B 1 162 ? -77.632 -92.445 -50.672 1.00 34.42 162 GLU B N 1
ATOM 4607 C CA . GLU B 1 162 ? -77.621 -91.525 -51.798 1.00 34.83 162 GLU B CA 1
ATOM 4608 C C . GLU B 1 162 ? -78.999 -91.458 -52.445 1.00 33.49 162 GLU B C 1
ATOM 4609 O O . GLU B 1 162 ? -79.726 -92.454 -52.497 1.00 33.08 162 GLU B O 1
ATOM 4615 N N . ASN B 1 163 ? -79.359 -90.262 -52.915 1.00 32.54 163 ASN B N 1
ATOM 4616 C CA . ASN B 1 163 ? -80.556 -90.026 -53.723 1.00 31.76 163 ASN B CA 1
ATOM 4617 C C . ASN B 1 163 ? -81.850 -90.160 -52.923 1.00 29.60 163 ASN B C 1
ATOM 4618 O O . ASN B 1 163 ? -82.890 -90.523 -53.478 1.00 30.26 163 ASN B O 1
ATOM 4623 N N . ILE B 1 164 ? -81.821 -89.871 -51.618 1.00 28.92 164 ILE B N 1
ATOM 4624 C CA . ILE B 1 164 ? -83.083 -89.738 -50.891 1.00 29.78 164 ILE B CA 1
ATOM 4625 C C . ILE B 1 164 ? -83.730 -88.388 -51.142 1.00 27.91 164 ILE B C 1
ATOM 4626 O O . ILE B 1 164 ? -84.915 -88.210 -50.836 1.00 26.68 164 ILE B O 1
ATOM 4631 N N . ILE B 1 165 ? -82.980 -87.434 -51.689 1.00 30.94 165 ILE B N 1
ATOM 4632 C CA . ILE B 1 165 ? -83.512 -86.171 -52.185 1.00 29.66 165 ILE B CA 1
ATOM 4633 C C . ILE B 1 165 ? -82.950 -85.962 -53.583 1.00 30.50 165 ILE B C 1
ATOM 4634 O O . ILE B 1 165 ? -81.727 -85.975 -53.769 1.00 30.91 165 ILE B O 1
ATOM 4639 N N . GLN B 1 166 ? -83.832 -85.777 -54.561 1.00 28.55 166 GLN B N 1
ATOM 4640 C CA . GLN B 1 166 ? -83.428 -85.566 -55.943 1.00 28.59 166 GLN B CA 1
ATOM 4641 C C . GLN B 1 166 ? -84.194 -84.385 -56.523 1.00 29.77 166 GLN B C 1
ATOM 4642 O O . GLN B 1 166 ? -85.249 -83.994 -56.019 1.00 30.51 166 GLN B O 1
ATOM 4648 N N . ILE B 1 167 ? -83.646 -83.818 -57.596 1.00 34.30 167 ILE B N 1
ATOM 4649 C CA . ILE B 1 167 ? -84.151 -82.581 -58.179 1.00 37.91 167 ILE B CA 1
ATOM 4650 C C . ILE B 1 167 ? -84.325 -82.770 -59.680 1.00 41.62 167 ILE B C 1
ATOM 4651 O O . ILE B 1 167 ? -83.523 -83.451 -60.329 1.00 39.98 167 ILE B O 1
ATOM 4656 N N . VAL B 1 168 ? -85.385 -82.176 -60.229 1.00 48.59 168 VAL B N 1
ATOM 4657 C CA . VAL B 1 168 ? -85.627 -82.183 -61.668 1.00 50.92 168 VAL B CA 1
ATOM 4658 C C . VAL B 1 168 ? -85.540 -80.754 -62.183 1.00 53.96 168 VAL B C 1
ATOM 4659 O O . VAL B 1 168 ? -86.564 -80.119 -62.455 1.00 57.75 168 VAL B O 1
ATOM 4663 N N . GLU B 1 169 ? -84.320 -80.237 -62.315 1.00 66.15 169 GLU B N 1
ATOM 4664 C CA . GLU B 1 169 ? -84.136 -78.859 -62.751 1.00 68.42 169 GLU B CA 1
ATOM 4665 C C . GLU B 1 169 ? -84.695 -78.659 -64.154 1.00 69.38 169 GLU B C 1
ATOM 4666 O O . GLU B 1 169 ? -84.485 -79.483 -65.049 1.00 70.82 169 GLU B O 1
ATOM 4672 N N . ALA B 1 170 ? -85.420 -77.549 -64.337 1.00 60.33 170 ALA B N 1
ATOM 4673 C CA . ALA B 1 170 ? -86.100 -77.210 -65.582 1.00 58.64 170 ALA B CA 1
ATOM 4674 C C . ALA B 1 170 ? -87.010 -78.353 -66.015 1.00 63.62 170 ALA B C 1
ATOM 4675 O O . ALA B 1 170 ? -86.683 -79.088 -66.955 1.00 60.42 170 ALA B O 1
ATOM 4677 N N . PRO B 1 171 ? -88.153 -78.539 -65.357 1.00 67.14 171 PRO B N 1
ATOM 4678 C CA . PRO B 1 171 ? -89.035 -79.651 -65.721 1.00 65.27 171 PRO B CA 1
ATOM 4679 C C . PRO B 1 171 ? -90.065 -79.256 -66.765 1.00 63.90 171 PRO B C 1
ATOM 4680 O O . PRO B 1 171 ? -90.868 -78.345 -66.541 1.00 65.91 171 PRO B O 1
ATOM 4684 N N . SER B 1 172 ? -90.052 -79.934 -67.909 1.00 57.32 172 SER B N 1
ATOM 4685 C CA . SER B 1 172 ? -91.073 -79.700 -68.915 1.00 55.49 172 SER B CA 1
ATOM 4686 C C . SER B 1 172 ? -92.431 -80.179 -68.408 1.00 54.36 172 SER B C 1
ATOM 4687 O O . SER B 1 172 ? -92.533 -80.931 -67.434 1.00 53.27 172 SER B O 1
ATOM 4690 N N . ARG B 1 173 ? -93.489 -79.723 -69.083 1.00 53.38 173 ARG B N 1
ATOM 4691 C CA . ARG B 1 173 ? -94.836 -80.131 -68.695 1.00 51.02 173 ARG B CA 1
ATOM 4692 C C . ARG B 1 173 ? -95.017 -81.636 -68.848 1.00 48.26 173 ARG B C 1
ATOM 4693 O O . ARG B 1 173 ? -95.709 -82.272 -68.044 1.00 45.41 173 ARG B O 1
ATOM 4701 N N . GLU B 1 174 ? -94.394 -82.226 -69.870 1.00 48.52 174 GLU B N 1
ATOM 4702 C CA . GLU B 1 174 ? -94.490 -83.670 -70.052 1.00 48.39 174 GLU B CA 1
ATOM 4703 C C . GLU B 1 174 ? -93.637 -84.420 -69.037 1.00 46.90 174 GLU B C 1
ATOM 4704 O O . GLU B 1 174 ? -93.950 -85.565 -68.692 1.00 45.05 174 GLU B O 1
ATOM 4710 N N . ALA B 1 175 ? -92.563 -83.797 -68.547 1.00 47.06 175 ALA B N 1
ATOM 4711 C CA . ALA B 1 175 ? -91.725 -84.451 -67.547 1.00 44.99 175 ALA B CA 1
ATOM 4712 C C . ALA B 1 175 ? -92.401 -84.462 -66.182 1.00 41.60 175 ALA B C 1
ATOM 4713 O O . ALA B 1 175 ? -92.360 -85.473 -65.472 1.00 41.22 175 ALA B O 1
ATOM 4715 N N . ALA B 1 176 ? -93.024 -83.345 -65.797 1.00 43.55 176 ALA B N 1
ATOM 4716 C CA . ALA B 1 176 ? -93.719 -83.294 -64.516 1.00 40.87 176 ALA B CA 1
ATOM 4717 C C . ALA B 1 176 ? -94.930 -84.215 -64.498 1.00 37.70 176 ALA B C 1
ATOM 4718 O O . ALA B 1 176 ? -95.299 -84.733 -63.438 1.00 36.67 176 ALA B O 1
ATOM 4720 N N . LYS B 1 177 ? -95.556 -84.434 -65.656 1.00 39.28 177 LYS B N 1
ATOM 4721 C CA . LYS B 1 177 ? -96.712 -85.323 -65.718 1.00 37.18 177 LYS B CA 1
ATOM 4722 C C . LYS B 1 177 ? -96.312 -86.767 -65.445 1.00 36.43 177 LYS B C 1
ATOM 4723 O O . LYS B 1 177 ? -96.998 -87.477 -64.700 1.00 35.36 177 LYS B O 1
ATOM 4729 N N . GLU B 1 178 ? -95.201 -87.218 -66.031 1.00 35.42 178 GLU B N 1
ATOM 4730 C CA . GLU B 1 178 ? -94.757 -88.590 -65.813 1.00 34.61 178 GLU B CA 1
ATOM 4731 C C . GLU B 1 178 ? -94.231 -88.795 -64.399 1.00 33.90 178 GLU B C 1
ATOM 4732 O O . GLU B 1 178 ? -94.366 -89.891 -63.843 1.00 34.62 178 GLU B O 1
ATOM 4738 N N . LEU B 1 179 ? -93.632 -87.762 -63.803 1.00 36.79 179 LEU B N 1
ATOM 4739 C CA . LEU B 1 179 ? -93.117 -87.892 -62.444 1.00 34.10 179 LEU B CA 1
ATOM 4740 C C . LEU B 1 179 ? -94.244 -88.096 -61.441 1.00 33.11 179 LEU B C 1
ATOM 4741 O O . LEU B 1 179 ? -94.113 -88.894 -60.505 1.00 32.92 179 LEU B O 1
ATOM 4746 N N . MET B 1 180 ? -95.361 -87.391 -61.622 1.00 30.99 180 MET B N 1
ATOM 4747 C CA . MET B 1 180 ? -96.472 -87.519 -60.685 1.00 31.13 180 MET B CA 1
ATOM 4748 C C . MET B 1 180 ? -97.196 -88.847 -60.861 1.00 31.60 180 MET B C 1
ATOM 4749 O O . MET B 1 180 ? -97.647 -89.448 -59.879 1.00 30.62 180 MET B O 1
ATOM 4754 N N . GLU B 1 181 ? -97.315 -89.323 -62.102 1.00 33.63 181 GLU B N 1
ATOM 4755 C CA . GLU B 1 181 ? -98.002 -90.587 -62.343 1.00 31.04 181 GLU B CA 1
ATOM 4756 C C . GLU B 1 181 ? -97.180 -91.778 -61.869 1.00 31.31 181 GLU B C 1
ATOM 4757 O O . GLU B 1 181 ? -97.746 -92.829 -61.547 1.00 33.38 181 GLU B O 1
ATOM 4763 N N . SER B 1 182 ? -95.857 -91.636 -61.811 1.00 32.43 182 SER B N 1
ATOM 4764 C CA . SER B 1 182 ? -94.965 -92.738 -61.478 1.00 32.20 182 SER B CA 1
ATOM 4765 C C . SER B 1 182 ? -94.572 -92.773 -60.008 1.00 31.68 182 SER B C 1
ATOM 4766 O O . SER B 1 182 ? -93.852 -93.687 -59.596 1.00 32.71 182 SER B O 1
ATOM 4769 N N . ALA B 1 183 ? -95.017 -91.809 -59.212 1.00 31.06 183 ALA B N 1
ATOM 4770 C CA . ALA B 1 183 ? -94.675 -91.747 -57.801 1.00 29.32 183 ALA B CA 1
ATOM 4771 C C . ALA B 1 183 ? -95.769 -92.383 -56.950 1.00 28.91 183 ALA B C 1
ATOM 4772 O O . ALA B 1 183 ? -96.865 -92.695 -57.420 1.00 28.71 183 ALA B O 1
ATOM 4774 N N . ASP B 1 184 ? -95.452 -92.567 -55.669 1.00 28.11 184 ASP B N 1
ATOM 4775 C CA . ASP B 1 184 ? -96.391 -93.142 -54.715 1.00 25.54 184 ASP B CA 1
ATOM 4776 C C . ASP B 1 184 ? -97.342 -92.109 -54.126 1.00 24.46 184 ASP B C 1
ATOM 4777 O O . ASP B 1 184 ? -98.478 -92.453 -53.779 1.00 26.43 184 ASP B O 1
ATOM 4782 N N . VAL B 1 185 ? -96.907 -90.856 -54.008 1.00 25.56 185 VAL B N 1
ATOM 4783 C CA . VAL B 1 185 ? -97.753 -89.782 -53.502 1.00 25.30 185 VAL B CA 1
ATOM 4784 C C . VAL B 1 185 ? -97.168 -88.468 -53.998 1.00 25.70 185 VAL B C 1
ATOM 4785 O O . VAL B 1 185 ? -95.950 -88.328 -54.137 1.00 25.68 185 VAL B O 1
ATOM 4789 N N . VAL B 1 186 ? -98.044 -87.505 -54.281 1.00 25.59 186 VAL B N 1
ATOM 4790 C CA . VAL B 1 186 ? -97.663 -86.258 -54.934 1.00 24.36 186 VAL B CA 1
ATOM 4791 C C . VAL B 1 186 ? -97.934 -85.090 -53.996 1.00 24.16 186 VAL B C 1
ATOM 4792 O O . VAL B 1 186 ? -98.943 -85.074 -53.283 1.00 24.40 186 VAL B O 1
ATOM 4796 N N . ILE B 1 187 ? -97.024 -84.117 -53.996 1.00 25.46 187 ILE B N 1
ATOM 4797 C CA . ILE B 1 187 ? -97.216 -82.834 -53.330 1.00 24.68 187 ILE B CA 1
ATOM 4798 C C . ILE B 1 187 ? -97.130 -81.744 -54.389 1.00 25.94 187 ILE B C 1
ATOM 4799 O O . ILE B 1 187 ? -96.140 -81.666 -55.125 1.00 25.59 187 ILE B O 1
ATOM 4804 N N . ALA B 1 188 ? -98.162 -80.906 -54.465 1.00 25.60 188 ALA B N 1
ATOM 4805 C CA . ALA B 1 188 ? -98.241 -79.851 -55.474 1.00 25.22 188 ALA B CA 1
ATOM 4806 C C . ALA B 1 188 ? -98.475 -78.514 -54.780 1.00 25.28 188 ALA B C 1
ATOM 4807 O O . ALA B 1 188 ? -99.585 -78.231 -54.320 1.00 25.78 188 ALA B O 1
ATOM 4809 N N . THR B 1 189 ? -97.429 -77.695 -54.710 1.00 28.52 189 THR B N 1
ATOM 4810 C CA . THR B 1 189 ? -97.510 -76.334 -54.186 1.00 27.53 189 THR B CA 1
ATOM 4811 C C . THR B 1 189 ? -97.176 -75.391 -55.338 1.00 27.04 189 THR B C 1
ATOM 4812 O O . THR B 1 189 ? -96.005 -75.224 -55.693 1.00 27.17 189 THR B O 1
ATOM 4816 N N . GLY B 1 190 ? -98.203 -74.786 -55.929 1.00 30.26 190 GLY B N 1
ATOM 4817 C CA . GLY B 1 190 ? -98.006 -73.892 -57.052 1.00 30.49 190 GLY B CA 1
ATOM 4818 C C . GLY B 1 190 ? -99.302 -73.360 -57.628 1.00 32.13 190 GLY B C 1
ATOM 4819 O O . GLY B 1 190 ? -100.288 -73.190 -56.904 1.00 33.03 190 GLY B O 1
ATOM 4820 N N . GLY B 1 191 ? -99.311 -73.097 -58.931 1.00 34.28 191 GLY B N 1
ATOM 4821 C CA . GLY B 1 191 ? -100.486 -72.553 -59.576 1.00 34.08 191 GLY B CA 1
ATOM 4822 C C . GLY B 1 191 ? -101.631 -73.545 -59.640 1.00 33.54 191 GLY B C 1
ATOM 4823 O O . GLY B 1 191 ? -101.513 -74.719 -59.286 1.00 33.06 191 GLY B O 1
ATOM 4824 N N . ALA B 1 192 ? -102.777 -73.046 -60.110 1.00 33.65 192 ALA B N 1
ATOM 4825 C CA . ALA B 1 192 ? -103.965 -73.887 -60.209 1.00 33.53 192 ALA B CA 1
ATOM 4826 C C . ALA B 1 192 ? -103.765 -75.010 -61.218 1.00 33.14 192 ALA B C 1
ATOM 4827 O O . ALA B 1 192 ? -104.272 -76.121 -61.029 1.00 32.45 192 ALA B O 1
ATOM 4829 N N . GLY B 1 193 ? -103.027 -74.739 -62.297 1.00 34.01 193 GLY B N 1
ATOM 4830 C CA . GLY B 1 193 ? -102.741 -75.780 -63.266 1.00 30.90 193 GLY B CA 1
ATOM 4831 C C . GLY B 1 193 ? -101.858 -76.878 -62.712 1.00 31.81 193 GLY B C 1
ATOM 4832 O O . GLY B 1 193 ? -102.000 -78.043 -63.091 1.00 32.27 193 GLY B O 1
ATOM 4833 N N . ARG B 1 194 ? -100.938 -76.527 -61.810 1.00 33.32 194 ARG B N 1
ATOM 4834 C CA . ARG B 1 194 ? -100.092 -77.539 -61.187 1.00 32.53 194 ARG B CA 1
ATOM 4835 C C . ARG B 1 194 ? -100.908 -78.460 -60.288 1.00 31.25 194 ARG B C 1
ATOM 4836 O O . ARG B 1 194 ? -100.704 -79.680 -60.290 1.00 32.00 194 ARG B O 1
ATOM 4844 N N . VAL B 1 195 ? -101.836 -77.896 -59.513 1.00 32.94 195 VAL B N 1
ATOM 4845 C CA . VAL B 1 195 ? -102.651 -78.707 -58.615 1.00 31.80 195 VAL B CA 1
ATOM 4846 C C . VAL B 1 195 ? -103.671 -79.519 -59.405 1.00 32.45 195 VAL B C 1
ATOM 4847 O O . VAL B 1 195 ? -103.972 -80.668 -59.059 1.00 32.51 195 VAL B O 1
ATOM 4851 N N . LYS B 1 196 ? -104.213 -78.940 -60.480 1.00 30.35 196 LYS B N 1
ATOM 4852 C CA . LYS B 1 196 ? -105.153 -79.670 -61.325 1.00 29.62 196 LYS B CA 1
ATOM 4853 C C . LYS B 1 196 ? -104.495 -80.877 -61.981 1.00 30.38 196 LYS B C 1
ATOM 4854 O O . LYS B 1 196 ? -105.165 -81.881 -62.249 1.00 32.04 196 LYS B O 1
ATOM 4860 N N . ALA B 1 197 ? -103.189 -80.804 -62.240 1.00 31.86 197 ALA B N 1
ATOM 4861 C CA . ALA B 1 197 ? -102.486 -81.928 -62.844 1.00 30.96 197 ALA B CA 1
ATOM 4862 C C . ALA B 1 197 ? -102.153 -83.010 -61.825 1.00 30.75 197 ALA B C 1
ATOM 4863 O O . ALA B 1 197 ? -102.172 -84.199 -62.162 1.00 29.62 197 ALA B O 1
ATOM 4865 N N . ALA B 1 198 ? -101.850 -82.623 -60.584 1.00 29.67 198 ALA B N 1
ATOM 4866 C CA . ALA B 1 198 ? -101.491 -83.608 -59.569 1.00 28.30 198 ALA B CA 1
ATOM 4867 C C . ALA B 1 198 ? -102.683 -84.479 -59.192 1.00 26.96 198 ALA B C 1
ATOM 4868 O O . ALA B 1 198 ? -102.526 -85.680 -58.945 1.00 27.11 198 ALA B O 1
ATOM 4870 N N . TYR B 1 199 ? -103.878 -83.896 -59.138 1.00 28.70 199 TYR B N 1
ATOM 4871 C CA . TYR B 1 199 ? -105.083 -84.662 -58.845 1.00 28.92 199 TYR B CA 1
ATOM 4872 C C . TYR B 1 199 ? -105.653 -85.358 -60.074 1.00 29.23 199 TYR B C 1
ATOM 4873 O O . TYR B 1 199 ? -106.719 -85.976 -59.980 1.00 28.55 199 TYR B O 1
ATOM 4882 N N . SER B 1 200 ? -104.967 -85.280 -61.215 1.00 27.69 200 SER B N 1
ATOM 4883 C CA . SER B 1 200 ? -105.348 -85.994 -62.425 1.00 27.43 200 SER B CA 1
ATOM 4884 C C . SER B 1 200 ? -104.310 -87.040 -62.816 1.00 28.25 200 SER B C 1
ATOM 4885 O O . SER B 1 200 ? -104.243 -87.440 -63.983 1.00 30.04 200 SER B O 1
ATOM 4888 N N . SER B 1 201 ? -103.503 -87.497 -61.858 1.00 28.29 201 SER B N 1
ATOM 4889 C CA . SER B 1 201 ? -102.370 -88.365 -62.146 1.00 29.50 201 SER B CA 1
ATOM 4890 C C . SER B 1 201 ? -102.644 -89.841 -61.899 1.00 29.48 201 SER B C 1
ATOM 4891 O O . SER B 1 201 ? -101.876 -90.682 -62.379 1.00 31.09 201 SER B O 1
ATOM 4894 N N . GLY B 1 202 ? -103.701 -90.179 -61.169 1.00 29.16 202 GLY B N 1
ATOM 4895 C CA . GLY B 1 202 ? -103.937 -91.551 -60.778 1.00 29.30 202 GLY B CA 1
ATOM 4896 C C . GLY B 1 202 ? -103.267 -91.966 -59.489 1.00 29.06 202 GLY B C 1
ATOM 4897 O O . GLY B 1 202 ? -103.235 -93.164 -59.182 1.00 28.01 202 GLY B O 1
ATOM 4898 N N . ARG B 1 203 ? -102.728 -91.018 -58.729 1.00 27.50 203 ARG B N 1
ATOM 4899 C CA . ARG B 1 203 ? -102.080 -91.261 -57.453 1.00 26.18 203 ARG B CA 1
ATOM 4900 C C . ARG B 1 203 ? -102.628 -90.295 -56.415 1.00 26.19 203 ARG B C 1
ATOM 4901 O O . ARG B 1 203 ? -103.079 -89.198 -56.762 1.00 26.73 203 ARG B O 1
ATOM 4909 N N . PRO B 1 204 ? -102.618 -90.678 -55.138 1.00 26.16 204 PRO B N 1
ATOM 4910 C CA . PRO B 1 204 ? -103.064 -89.748 -54.093 1.00 25.74 204 PRO B CA 1
ATOM 4911 C C . PRO B 1 204 ? -102.146 -88.538 -54.017 1.00 25.76 204 PRO B C 1
ATOM 4912 O O . PRO B 1 204 ? -100.924 -88.653 -54.128 1.00 24.86 204 PRO B O 1
ATOM 4916 N N . ALA B 1 205 ? -102.748 -87.365 -53.827 1.00 26.33 205 ALA B N 1
ATOM 4917 C CA . ALA B 1 205 ? -102.008 -86.116 -53.903 1.00 25.45 205 ALA B CA 1
ATOM 4918 C C . ALA B 1 205 ? -102.438 -85.174 -52.789 1.00 23.41 205 ALA B C 1
ATOM 4919 O O . ALA B 1 205 ? -103.533 -85.282 -52.233 1.00 23.87 205 ALA B O 1
ATOM 4921 N N . TYR B 1 206 ? -101.539 -84.248 -52.466 1.00 24.68 206 TYR B N 1
ATOM 4922 C CA . TYR B 1 206 ? -101.818 -83.122 -51.587 1.00 25.20 206 TYR B CA 1
ATOM 4923 C C . TYR B 1 206 ? -101.489 -81.844 -52.341 1.00 24.51 206 TYR B C 1
ATOM 4924 O O . TYR B 1 206 ? -100.380 -81.699 -52.866 1.00 23.97 206 TYR B O 1
ATOM 4933 N N . GLY B 1 207 ? -102.450 -80.922 -52.400 1.00 26.07 207 GLY B N 1
ATOM 4934 C CA . GLY B 1 207 ? -102.291 -79.698 -53.155 1.00 26.05 207 GLY B CA 1
ATOM 4935 C C . GLY B 1 207 ? -102.622 -78.472 -52.324 1.00 26.29 207 GLY B C 1
ATOM 4936 O O . GLY B 1 207 ? -102.931 -78.563 -51.134 1.00 27.57 207 GLY B O 1
ATOM 4937 N N . VAL B 1 208 ? -102.537 -77.323 -52.984 1.00 26.25 208 VAL B N 1
ATOM 4938 C CA . VAL B 1 208 ? -102.907 -76.042 -52.401 1.00 25.61 208 VAL B CA 1
ATOM 4939 C C . VAL B 1 208 ? -103.942 -75.391 -53.304 1.00 26.76 208 VAL B C 1
ATOM 4940 O O . VAL B 1 208 ? -103.996 -75.650 -54.510 1.00 27.33 208 VAL B O 1
ATOM 4944 N N . GLY B 1 209 ? -104.779 -74.552 -52.707 1.00 26.27 209 GLY B N 1
ATOM 4945 C CA . GLY B 1 209 ? -105.720 -73.766 -53.464 1.00 25.59 209 GLY B CA 1
ATOM 4946 C C . GLY B 1 209 ? -105.252 -72.331 -53.560 1.00 26.48 209 GLY B C 1
ATOM 4947 O O . GLY B 1 209 ? -104.295 -71.922 -52.895 1.00 26.06 209 GLY B O 1
ATOM 4948 N N . PRO B 1 210 ? -105.907 -71.538 -54.403 1.00 26.46 210 PRO B N 1
ATOM 4949 C CA . PRO B 1 210 ? -105.586 -70.110 -54.452 1.00 26.25 210 PRO B CA 1
ATOM 4950 C C . PRO B 1 210 ? -105.912 -69.440 -53.127 1.00 24.90 210 PRO B C 1
ATOM 4951 O O . PRO B 1 210 ? -106.865 -69.807 -52.436 1.00 24.42 210 PRO B O 1
ATOM 4955 N N . GLY B 1 211 ? -105.090 -68.461 -52.765 1.00 25.24 211 GLY B N 1
ATOM 4956 C CA . GLY B 1 211 ? -105.324 -67.706 -51.558 1.00 23.63 211 GLY B CA 1
ATOM 4957 C C . GLY B 1 211 ? -106.104 -66.432 -51.812 1.00 23.88 211 GLY B C 1
ATOM 4958 O O . GLY B 1 211 ? -106.109 -65.897 -52.918 1.00 24.97 211 GLY B O 1
ATOM 4959 N N . ASN B 1 212 ? -106.777 -65.960 -50.764 1.00 22.05 212 ASN B N 1
ATOM 4960 C CA . ASN B 1 212 ? -107.500 -64.696 -50.813 1.00 20.30 212 ASN B CA 1
ATOM 4961 C C . ASN B 1 212 ? -107.945 -64.316 -49.409 1.00 20.94 212 ASN B C 1
ATOM 4962 O O . ASN B 1 212 ? -109.145 -64.232 -49.132 1.00 21.75 212 ASN B O 1
ATOM 4967 N N . SER B 1 213 ? -106.979 -64.085 -48.521 1.00 20.00 213 SER B N 1
ATOM 4968 C CA . SER B 1 213 ? -107.264 -63.868 -47.109 1.00 19.73 213 SER B CA 1
ATOM 4969 C C . SER B 1 213 ? -108.127 -62.636 -46.880 1.00 20.46 213 SER B C 1
ATOM 4970 O O . SER B 1 213 ? -107.634 -61.504 -46.921 1.00 20.06 213 SER B O 1
ATOM 4973 N N . GLN B 1 214 ? -109.417 -62.851 -46.642 1.00 20.22 214 GLN B N 1
ATOM 4974 C CA . GLN B 1 214 ? -110.302 -61.773 -46.233 1.00 19.77 214 GLN B CA 1
ATOM 4975 C C . GLN B 1 214 ? -110.093 -61.473 -44.757 1.00 18.93 214 GLN B C 1
ATOM 4976 O O . GLN B 1 214 ? -109.957 -62.385 -43.937 1.00 19.28 214 GLN B O 1
ATOM 4982 N N . VAL B 1 215 ? -110.059 -60.187 -44.420 1.00 17.97 215 VAL B N 1
ATOM 4983 C CA . VAL B 1 215 ? -109.821 -59.740 -43.054 1.00 18.42 215 VAL B CA 1
ATOM 4984 C C . VAL B 1 215 ? -110.982 -58.861 -42.619 1.00 19.50 215 VAL B C 1
ATOM 4985 O O . VAL B 1 215 ? -111.341 -57.906 -43.316 1.00 19.16 215 VAL B O 1
ATOM 4989 N N . ILE B 1 216 ? -111.559 -59.183 -41.466 1.00 19.68 216 ILE B N 1
ATOM 4990 C CA . ILE B 1 216 ? -112.646 -58.417 -40.871 1.00 18.86 216 ILE B CA 1
ATOM 4991 C C . ILE B 1 216 ? -112.117 -57.742 -39.614 1.00 19.38 216 ILE B C 1
ATOM 4992 O O . ILE B 1 216 ? -111.491 -58.392 -38.768 1.00 19.31 216 ILE B O 1
ATOM 4997 N N . VAL B 1 217 ? -112.355 -56.439 -39.500 1.00 18.39 217 VAL B N 1
ATOM 4998 C CA . VAL B 1 217 ? -112.023 -55.671 -38.307 1.00 18.90 217 VAL B CA 1
ATOM 4999 C C . VAL B 1 217 ? -113.326 -55.375 -37.579 1.00 19.29 217 VAL B C 1
ATOM 5000 O O . VAL B 1 217 ? -114.212 -54.707 -38.125 1.00 20.79 217 VAL B O 1
ATOM 5004 N N . ASP B 1 218 ? -113.448 -55.878 -36.355 1.00 19.13 218 ASP B N 1
ATOM 5005 C CA . ASP B 1 218 ? -114.683 -55.724 -35.602 1.00 20.46 218 ASP B CA 1
ATOM 5006 C C . ASP B 1 218 ? -114.723 -54.370 -34.903 1.00 21.56 218 ASP B C 1
ATOM 5007 O O . ASP B 1 218 ? -113.688 -53.780 -34.580 1.00 21.54 218 ASP B O 1
ATOM 5012 N N . LYS B 1 219 ? -115.941 -53.882 -34.671 1.00 21.54 219 LYS B N 1
ATOM 5013 C CA . LYS B 1 219 ? -116.127 -52.582 -34.043 1.00 20.21 219 LYS B CA 1
ATOM 5014 C C . LYS B 1 219 ? -115.588 -52.593 -32.619 1.00 21.73 219 LYS B C 1
ATOM 5015 O O . LYS B 1 219 ? -115.845 -53.524 -31.851 1.00 22.83 219 LYS B O 1
ATOM 5021 N N . GLY B 1 220 ? -114.835 -51.553 -32.268 1.00 23.28 220 GLY B N 1
ATOM 5022 C CA . GLY B 1 220 ? -114.320 -51.404 -30.925 1.00 22.65 220 GLY B CA 1
ATOM 5023 C C . GLY B 1 220 ? -112.968 -52.031 -30.671 1.00 22.21 220 GLY B C 1
ATOM 5024 O O . GLY B 1 220 ? -112.449 -51.909 -29.554 1.00 23.07 220 GLY B O 1
ATOM 5025 N N . TYR B 1 221 ? -112.382 -52.699 -31.659 1.00 21.74 221 TYR B N 1
ATOM 5026 C CA . TYR B 1 221 ? -111.065 -53.289 -31.488 1.00 22.44 221 TYR B CA 1
ATOM 5027 C C . TYR B 1 221 ? -109.985 -52.215 -31.595 1.00 20.89 221 TYR B C 1
ATOM 5028 O O . TYR B 1 221 ? -110.208 -51.123 -32.122 1.00 22.01 221 TYR B O 1
ATOM 5037 N N . ASP B 1 222 ? -108.804 -52.532 -31.066 1.00 20.96 222 ASP B N 1
ATOM 5038 C CA . ASP B 1 222 ? -107.658 -51.643 -31.205 1.00 20.59 222 ASP B CA 1
ATOM 5039 C C . ASP B 1 222 ? -107.275 -51.533 -32.675 1.00 20.85 222 ASP B C 1
ATOM 5040 O O . ASP B 1 222 ? -106.507 -52.354 -33.185 1.00 21.31 222 ASP B O 1
ATOM 5045 N N . TYR B 1 223 ? -107.811 -50.518 -33.360 1.00 21.40 223 TYR B N 1
ATOM 5046 C CA . TYR B 1 223 ? -107.573 -50.379 -34.793 1.00 21.20 223 TYR B CA 1
ATOM 5047 C C . TYR B 1 223 ? -106.104 -50.124 -35.098 1.00 21.11 223 TYR B C 1
ATOM 5048 O O . TYR B 1 223 ? -105.632 -50.456 -36.192 1.00 19.31 223 TYR B O 1
ATOM 5057 N N . ASN B 1 224 ? -105.369 -49.532 -34.156 1.00 20.62 224 ASN B N 1
ATOM 5058 C CA . ASN B 1 224 ? -103.937 -49.348 -34.359 1.00 21.33 224 ASN B CA 1
ATOM 5059 C C . ASN B 1 224 ? -103.209 -50.685 -34.361 1.00 20.99 224 ASN B C 1
ATOM 5060 O O . ASN B 1 224 ? -102.310 -50.907 -35.179 1.00 21.08 224 ASN B O 1
ATOM 5065 N N . LYS B 1 225 ? -103.590 -51.592 -33.459 1.00 21.37 225 LYS B N 1
ATOM 5066 C CA . LYS B 1 225 ? -102.986 -52.919 -33.450 1.00 21.11 225 LYS B CA 1
ATOM 5067 C C . LYS B 1 225 ? -103.433 -53.735 -34.656 1.00 21.13 225 LYS B C 1
ATOM 5068 O O . LYS B 1 225 ? -102.639 -54.487 -35.234 1.00 20.68 225 LYS B O 1
ATOM 5074 N N . ALA B 1 226 ? -104.700 -53.597 -35.053 1.00 20.74 226 ALA B N 1
ATOM 5075 C CA . ALA B 1 226 ? -105.197 -54.326 -36.215 1.00 19.48 226 ALA B CA 1
ATOM 5076 C C . ALA B 1 226 ? -104.501 -53.864 -37.488 1.00 20.16 226 ALA B C 1
ATOM 5077 O O . ALA B 1 226 ? -104.066 -54.685 -38.303 1.00 19.88 226 ALA B O 1
ATOM 5079 N N . ALA B 1 227 ? -104.384 -52.547 -37.673 1.00 19.90 227 ALA B N 1
ATOM 5080 C CA . ALA B 1 227 ? -103.723 -52.023 -38.864 1.00 19.13 227 ALA B CA 1
ATOM 5081 C C . ALA B 1 227 ? -102.264 -52.456 -38.922 1.00 19.51 227 ALA B C 1
ATOM 5082 O O . ALA B 1 227 ? -101.744 -52.762 -40.001 1.00 20.33 227 ALA B O 1
ATOM 5084 N N . GLN B 1 228 ? -101.589 -52.494 -37.771 1.00 20.02 228 GLN B N 1
ATOM 5085 C CA . GLN B 1 228 ? -100.193 -52.917 -37.745 1.00 20.14 228 GLN B CA 1
ATOM 5086 C C . GLN B 1 228 ? -100.040 -54.363 -38.200 1.00 19.09 228 GLN B C 1
ATOM 5087 O O . GLN B 1 228 ? -99.118 -54.688 -38.958 1.00 19.05 228 GLN B O 1
ATOM 5093 N N . ASP B 1 229 ? -100.935 -55.246 -37.753 1.00 20.48 229 ASP B N 1
ATOM 5094 C CA . ASP B 1 229 ? -100.838 -56.654 -38.128 1.00 19.74 229 ASP B CA 1
ATOM 5095 C C . ASP B 1 229 ? -101.178 -56.866 -39.598 1.00 19.32 229 ASP B C 1
ATOM 5096 O O . ASP B 1 229 ? -100.517 -57.653 -40.284 1.00 19.20 229 ASP B O 1
ATOM 5101 N N . ILE B 1 230 ? -102.206 -56.177 -40.097 1.00 18.91 230 ILE B N 1
ATOM 5102 C CA . ILE B 1 230 ? -102.623 -56.360 -41.485 1.00 18.93 230 ILE B CA 1
ATOM 5103 C C . ILE B 1 230 ? -101.559 -55.832 -42.441 1.00 19.48 230 ILE B C 1
ATOM 5104 O O . ILE B 1 230 ? -101.312 -56.418 -43.501 1.00 18.56 230 ILE B O 1
ATOM 5109 N N . ILE B 1 231 ? -100.910 -54.723 -42.082 1.00 20.18 231 ILE B N 1
ATOM 5110 C CA . ILE B 1 231 ? -99.864 -54.167 -42.935 1.00 19.68 231 ILE B CA 1
ATOM 5111 C C . ILE B 1 231 ? -98.625 -55.054 -42.910 1.00 19.42 231 ILE B C 1
ATOM 5112 O O . ILE B 1 231 ? -97.970 -55.258 -43.940 1.00 19.80 231 ILE B O 1
ATOM 5117 N N . THR B 1 232 ? -98.287 -55.601 -41.739 1.00 19.80 232 THR B N 1
ATOM 5118 C CA . THR B 1 232 ? -97.152 -56.516 -41.644 1.00 20.86 232 THR B CA 1
ATOM 5119 C C . THR B 1 232 ? -97.340 -57.730 -42.546 1.00 20.81 232 THR B C 1
ATOM 5120 O O . THR B 1 232 ? -96.406 -58.152 -43.237 1.00 20.02 232 THR B O 1
ATOM 5124 N N . GLY B 1 233 ? -98.546 -58.299 -42.561 1.00 19.48 233 GLY B N 1
ATOM 5125 C CA . GLY B 1 233 ? -98.791 -59.471 -43.379 1.00 19.23 233 GLY B CA 1
ATOM 5126 C C . GLY B 1 233 ? -98.929 -59.161 -44.856 1.00 19.73 233 GLY B C 1
ATOM 5127 O O . GLY B 1 233 ? -98.544 -59.974 -45.701 1.00 21.21 233 GLY B O 1
ATOM 5128 N N . ARG B 1 234 ? -99.479 -57.993 -45.192 1.00 20.41 234 ARG B N 1
ATOM 5129 C CA . ARG B 1 234 ? -99.679 -57.649 -46.596 1.00 20.07 234 ARG B CA 1
ATOM 5130 C C . ARG B 1 234 ? -98.353 -57.362 -47.293 1.00 19.76 234 ARG B C 1
ATOM 5131 O O . ARG B 1 234 ? -98.102 -57.861 -48.396 1.00 19.19 234 ARG B O 1
ATOM 5139 N N . LYS B 1 235 ? -97.489 -56.562 -46.667 1.00 19.72 235 LYS B N 1
ATOM 5140 C CA . LYS B 1 235 ? -96.216 -56.197 -47.278 1.00 18.88 235 LYS B CA 1
ATOM 5141 C C . LYS B 1 235 ? -95.183 -57.312 -47.220 1.00 19.87 235 LYS B C 1
ATOM 5142 O O . LYS B 1 235 ? -94.124 -57.182 -47.843 1.00 19.77 235 LYS B O 1
ATOM 5148 N N . TYR B 1 236 ? -95.465 -58.392 -46.495 1.00 20.20 236 TYR B N 1
ATOM 5149 C CA . TYR B 1 236 ? -94.489 -59.452 -46.278 1.00 21.33 236 TYR B CA 1
ATOM 5150 C C . TYR B 1 236 ? -94.072 -60.085 -47.600 1.00 20.76 236 TYR B C 1
ATOM 5151 O O . TYR B 1 236 ? -94.909 -60.617 -48.335 1.00 21.47 236 TYR B O 1
ATOM 5160 N N . ASP B 1 237 ? -92.773 -60.010 -47.902 1.00 20.36 237 ASP B N 1
ATOM 5161 C CA . ASP B 1 237 ? -92.204 -60.557 -49.136 1.00 20.12 237 ASP B CA 1
ATOM 5162 C C . ASP B 1 237 ? -92.877 -59.956 -50.368 1.00 20.63 237 ASP B C 1
ATOM 5163 O O . ASP B 1 237 ? -93.062 -60.628 -51.385 1.00 21.37 237 ASP B O 1
ATOM 5168 N N . ASN B 1 238 ? -93.243 -58.677 -50.273 1.00 21.39 238 ASN B N 1
ATOM 5169 C CA . ASN B 1 238 ? -93.962 -57.963 -51.331 1.00 20.87 238 ASN B CA 1
ATOM 5170 C C . ASN B 1 238 ? -95.291 -58.633 -51.674 1.00 19.89 238 ASN B C 1
ATOM 5171 O O . ASN B 1 238 ? -95.759 -58.559 -52.812 1.00 19.81 238 ASN B O 1
ATOM 5176 N N . GLY B 1 239 ? -95.901 -59.299 -50.695 1.00 19.51 239 GLY B N 1
ATOM 5177 C CA . GLY B 1 239 ? -97.266 -59.769 -50.829 1.00 19.54 239 GLY B CA 1
ATOM 5178 C C . GLY B 1 239 ? -97.474 -61.028 -51.638 1.00 21.19 239 GLY B C 1
ATOM 5179 O O . GLY B 1 239 ? -98.590 -61.262 -52.111 1.00 21.05 239 GLY B O 1
ATOM 5180 N N . ILE B 1 240 ? -96.443 -61.863 -51.804 1.00 21.42 240 ILE B N 1
ATOM 5181 C CA . ILE B 1 240 ? -96.592 -63.078 -52.603 1.00 22.94 240 ILE B CA 1
ATOM 5182 C C . ILE B 1 240 ? -97.073 -64.275 -51.796 1.00 23.29 240 ILE B C 1
ATOM 5183 O O . ILE B 1 240 ? -97.442 -65.299 -52.391 1.00 22.41 240 ILE B O 1
ATOM 5188 N N . ILE B 1 241 ? -97.082 -64.185 -50.470 1.00 22.97 241 ILE B N 1
ATOM 5189 C CA . ILE B 1 241 ? -97.508 -65.296 -49.626 1.00 23.25 241 ILE B CA 1
ATOM 5190 C C . ILE B 1 241 ? -98.998 -65.564 -49.818 1.00 22.47 241 ILE B C 1
ATOM 5191 O O . ILE B 1 241 ? -99.804 -64.636 -49.857 1.00 23.23 241 ILE B O 1
ATOM 5196 N N . CYS B 1 242 A -99.353 -66.840 -49.942 1.00 22.00 242 CYS B N 1
ATOM 5197 C CA . CYS B 1 242 A -100.717 -67.248 -50.240 1.00 22.77 242 CYS B CA 1
ATOM 5198 C C . CYS B 1 242 A -101.698 -66.876 -49.128 1.00 21.96 242 CYS B C 1
ATOM 5199 O O . CYS B 1 242 A -102.927 -66.766 -49.380 1.00 21.60 242 CYS B O 1
ATOM 5202 N N . SER B 1 243 ? -101.188 -66.684 -47.916 1.00 23.04 243 SER B N 1
ATOM 5203 C CA . SER B 1 243 ? -102.038 -66.372 -46.773 1.00 22.82 243 SER B CA 1
ATOM 5204 C C . SER B 1 243 ? -102.036 -64.880 -46.451 1.00 22.12 243 SER B C 1
ATOM 5205 O O . SER B 1 243 ? -102.596 -64.457 -45.440 1.00 20.95 243 SER B O 1
ATOM 5208 N N . SER B 1 244 ? -101.408 -64.091 -47.318 1.00 21.65 244 SER B N 1
ATOM 5209 C CA . SER B 1 244 ? -101.293 -62.660 -47.081 1.00 20.25 244 SER B CA 1
ATOM 5210 C C . SER B 1 244 ? -102.663 -61.992 -47.117 1.00 19.86 244 SER B C 1
ATOM 5211 O O . SER B 1 244 ? -103.556 -62.392 -47.868 1.00 20.63 244 SER B O 1
ATOM 5214 N N . GLU B 1 245 ? -102.820 -60.962 -46.285 1.00 19.82 245 GLU B N 1
ATOM 5215 C CA . GLU B 1 245 ? -104.074 -60.222 -46.221 1.00 19.79 245 GLU B CA 1
ATOM 5216 C C . GLU B 1 245 ? -104.390 -59.592 -47.570 1.00 17.88 245 GLU B C 1
ATOM 5217 O O . GLU B 1 245 ? -103.526 -58.976 -48.199 1.00 18.27 245 GLU B O 1
ATOM 5223 N N . GLN B 1 246 ? -105.635 -59.749 -48.014 1.00 17.50 246 GLN B N 1
ATOM 5224 C CA . GLN B 1 246 ? -106.066 -59.221 -49.301 1.00 18.41 246 GLN B CA 1
ATOM 5225 C C . GLN B 1 246 ? -107.070 -58.087 -49.193 1.00 18.89 246 GLN B C 1
ATOM 5226 O O . GLN B 1 246 ? -107.084 -57.210 -50.058 1.00 18.86 246 GLN B O 1
ATOM 5232 N N . SER B 1 247 ? -107.906 -58.080 -48.160 1.00 18.92 247 SER B N 1
ATOM 5233 C CA . SER B 1 247 ? -108.941 -57.073 -48.013 1.00 17.49 247 SER B CA 1
ATOM 5234 C C . SER B 1 247 ? -108.951 -56.547 -46.587 1.00 17.91 247 SER B C 1
ATOM 5235 O O . SER B 1 247 ? -108.434 -57.179 -45.663 1.00 19.45 247 SER B O 1
ATOM 5238 N N . VAL B 1 248 ? -109.545 -55.370 -46.425 1.00 18.45 248 VAL B N 1
ATOM 5239 C CA . VAL B 1 248 ? -109.819 -54.788 -45.118 1.00 17.56 248 VAL B CA 1
ATOM 5240 C C . VAL B 1 248 ? -111.314 -54.511 -45.068 1.00 17.96 248 VAL B C 1
ATOM 5241 O O . VAL B 1 248 ? -111.807 -53.599 -45.745 1.00 18.50 248 VAL B O 1
ATOM 5245 N N . ILE B 1 249 ? -112.039 -55.301 -44.286 1.00 18.41 249 ILE B N 1
ATOM 5246 C CA . ILE B 1 249 ? -113.480 -55.149 -44.127 1.00 17.72 249 ILE B CA 1
ATOM 5247 C C . ILE B 1 249 ? -113.701 -54.458 -42.786 1.00 17.77 249 ILE B C 1
ATOM 5248 O O . ILE B 1 249 ? -113.570 -55.074 -41.725 1.00 18.29 249 ILE B O 1
ATOM 5253 N N . ALA B 1 250 ? -114.037 -53.171 -42.835 1.00 18.46 250 ALA B N 1
ATOM 5254 C CA . ALA B 1 250 ? -114.165 -52.330 -41.659 1.00 18.83 250 ALA B CA 1
ATOM 5255 C C . ALA B 1 250 ? -115.604 -51.854 -41.492 1.00 19.43 250 ALA B C 1
ATOM 5256 O O . ALA B 1 250 ? -116.337 -51.727 -42.477 1.00 19.92 250 ALA B O 1
ATOM 5258 N N . PRO B 1 251 ? -116.039 -51.594 -40.260 1.00 18.98 251 PRO B N 1
ATOM 5259 C CA . PRO B 1 251 ? -117.407 -51.110 -40.056 1.00 20.82 251 PRO B CA 1
ATOM 5260 C C . PRO B 1 251 ? -117.584 -49.699 -40.590 1.00 23.11 251 PRO B C 1
ATOM 5261 O O . PRO B 1 251 ? -116.671 -48.872 -40.544 1.00 24.53 251 PRO B O 1
ATOM 5265 N N . ALA B 1 252 ? -118.788 -49.429 -41.099 1.00 22.84 252 ALA B N 1
ATOM 5266 C CA . ALA B 1 252 ? -119.058 -48.131 -41.706 1.00 22.70 252 ALA B CA 1
ATOM 5267 C C . ALA B 1 252 ? -119.031 -47.005 -40.681 1.00 23.27 252 ALA B C 1
ATOM 5268 O O . ALA B 1 252 ? -118.666 -45.873 -41.019 1.00 23.53 252 ALA B O 1
ATOM 5270 N N . GL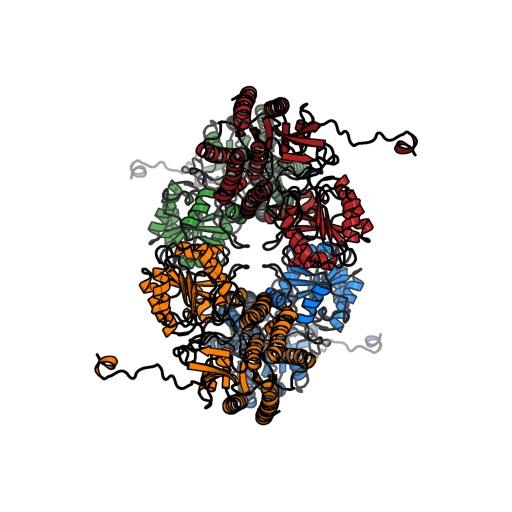U B 1 253 ? -119.403 -47.289 -39.432 1.00 24.95 253 GLU B N 1
ATOM 5271 C CA . GLU B 1 253 ? -119.480 -46.241 -38.423 1.00 26.66 253 GLU B CA 1
ATOM 5272 C C . GLU B 1 253 ? -118.113 -45.814 -37.906 1.00 26.36 253 GLU B C 1
ATOM 5273 O O . GLU B 1 253 ? -117.990 -44.707 -37.372 1.00 27.80 253 GLU B O 1
ATOM 5279 N N . ASP B 1 254 ? -117.089 -46.656 -38.049 1.00 24.84 254 ASP B N 1
ATOM 5280 C CA . ASP B 1 254 ? -115.729 -46.327 -37.635 1.00 23.39 254 ASP B CA 1
ATOM 5281 C C . ASP B 1 254 ? -114.748 -46.446 -38.797 1.00 21.18 254 ASP B C 1
ATOM 5282 O O . ASP B 1 254 ? -113.561 -46.698 -38.591 1.00 21.25 254 ASP B O 1
ATOM 5287 N N . TYR B 1 255 ? -115.236 -46.258 -40.025 1.00 22.83 255 TYR B N 1
ATOM 5288 C CA . TYR B 1 255 ? -114.406 -46.486 -41.204 1.00 21.24 255 TYR B CA 1
ATOM 5289 C C . TYR B 1 255 ? -113.216 -45.535 -41.240 1.00 21.26 255 TYR B C 1
ATOM 5290 O O . TYR B 1 255 ? -112.084 -45.950 -41.511 1.00 21.01 255 TYR B O 1
ATOM 5299 N N . ASP B 1 256 ? -113.454 -44.250 -40.965 1.00 21.88 256 ASP B N 1
ATOM 5300 C CA . ASP B 1 256 ? -112.372 -43.270 -41.018 1.00 20.99 256 ASP B CA 1
ATOM 5301 C C . ASP B 1 256 ? -111.321 -43.541 -39.948 1.00 20.03 256 ASP B C 1
ATOM 5302 O O . ASP B 1 256 ? -110.125 -43.337 -40.182 1.00 19.36 256 ASP B O 1
ATOM 5307 N N . LYS B 1 257 ? -111.747 -43.999 -38.768 1.00 20.49 257 LYS B N 1
ATOM 5308 C CA . LYS B 1 257 ? -110.793 -44.319 -37.711 1.00 20.47 257 LYS B CA 1
ATOM 5309 C C . LYS B 1 257 ? -109.892 -45.479 -38.113 1.00 20.12 257 LYS B C 1
ATOM 5310 O O . LYS B 1 257 ? -108.684 -45.458 -37.848 1.00 20.80 257 LYS B O 1
ATOM 5316 N N . VAL B 1 258 ? -110.462 -46.504 -38.750 1.00 19.53 258 VAL B N 1
ATOM 5317 C CA . VAL B 1 258 ? -109.665 -47.643 -39.194 1.00 20.15 258 VAL B CA 1
ATOM 5318 C C . VAL B 1 258 ? -108.688 -47.213 -40.280 1.00 19.37 258 VAL B C 1
ATOM 5319 O O . VAL B 1 258 ? -107.499 -47.549 -40.237 1.00 19.79 258 VAL B O 1
ATOM 5323 N N . ILE B 1 259 ? -109.175 -46.459 -41.269 1.00 19.12 259 ILE B N 1
ATOM 5324 C CA . ILE B 1 259 ? -108.301 -45.971 -42.332 1.00 19.20 259 ILE B CA 1
ATOM 5325 C C . ILE B 1 259 ? -107.230 -45.051 -41.760 1.00 19.32 259 ILE B C 1
ATOM 5326 O O . ILE B 1 259 ? -106.077 -45.065 -42.206 1.00 19.50 259 ILE B O 1
ATOM 5331 N N . ALA B 1 260 ? -107.590 -44.246 -40.757 1.00 19.43 260 ALA B N 1
ATOM 5332 C CA . ALA B 1 260 ? -106.597 -43.397 -40.105 1.00 21.15 260 ALA B CA 1
ATOM 5333 C C . ALA B 1 260 ? -105.538 -44.233 -39.399 1.00 20.00 260 ALA B C 1
ATOM 5334 O O . ALA B 1 260 ? -104.357 -43.868 -39.385 1.00 19.26 260 ALA B O 1
ATOM 5336 N N . ALA B 1 261 ? -105.942 -45.358 -38.804 1.00 20.46 261 ALA B N 1
ATOM 5337 C CA . ALA B 1 261 ? -104.975 -46.251 -38.176 1.00 19.20 261 ALA B CA 1
ATOM 5338 C C . ALA B 1 261 ? -104.056 -46.895 -39.205 1.00 20.03 261 ALA B C 1
ATOM 5339 O O . ALA B 1 261 ? -102.879 -47.139 -38.916 1.00 20.54 261 ALA B O 1
ATOM 5341 N N . PHE B 1 262 ? -104.570 -47.178 -40.403 1.00 19.24 262 PHE B N 1
ATOM 5342 C CA . PHE B 1 262 ? -103.719 -47.695 -41.469 1.00 19.32 262 PHE B CA 1
ATOM 5343 C C . PHE B 1 262 ? -102.724 -46.638 -41.934 1.00 20.27 262 PHE B C 1
ATOM 5344 O O . PHE B 1 262 ? -101.530 -46.919 -42.086 1.00 19.04 262 PHE B O 1
ATOM 5352 N N . VAL B 1 263 ? -103.202 -45.411 -42.157 1.00 21.14 263 VAL B N 1
ATOM 5353 C CA . VAL B 1 263 ? -102.322 -44.329 -42.594 1.00 20.57 263 VAL B CA 1
ATOM 5354 C C . VAL B 1 263 ? -101.277 -44.026 -41.529 1.00 20.39 263 VAL B C 1
ATOM 5355 O O . VAL B 1 263 ? -100.112 -43.752 -41.840 1.00 21.67 263 VAL B O 1
ATOM 5359 N N . GLU B 1 264 ? -101.673 -44.081 -40.256 1.00 20.36 264 GLU B N 1
ATOM 5360 C CA . GLU B 1 264 ? -100.736 -43.855 -39.162 1.00 20.69 264 GLU B CA 1
ATOM 5361 C C . GLU B 1 264 ? -99.597 -44.870 -39.159 1.00 22.84 264 GLU B C 1
ATOM 5362 O O . GLU B 1 264 ? -98.528 -44.586 -38.608 1.00 23.27 264 GLU B O 1
ATOM 5368 N N . ASN B 1 265 ? -99.790 -46.035 -39.779 1.00 21.58 265 ASN B N 1
ATOM 5369 C CA . ASN B 1 265 ? -98.792 -47.096 -39.772 1.00 22.13 265 ASN B CA 1
ATOM 5370 C C . ASN B 1 265 ? -98.198 -47.362 -41.153 1.00 22.19 265 ASN B C 1
ATOM 5371 O O . ASN B 1 265 ? -97.650 -48.443 -41.388 1.00 24.30 265 ASN B O 1
ATOM 5376 N N . GLY B 1 266 ? -98.293 -46.404 -42.071 1.00 23.16 266 GLY B N 1
ATOM 5377 C CA . GLY B 1 266 ? -97.593 -46.483 -43.335 1.00 23.68 266 GLY B CA 1
ATOM 5378 C C . GLY B 1 266 ? -98.425 -46.811 -44.558 1.00 22.59 266 GLY B C 1
ATOM 5379 O O . GLY B 1 266 ? -97.848 -47.030 -45.629 1.00 22.05 266 GLY B O 1
ATOM 5380 N N . ALA B 1 267 ? -99.748 -46.852 -44.446 1.00 20.09 267 ALA B N 1
ATOM 5381 C CA . ALA B 1 267 ? -100.595 -47.150 -45.590 1.00 19.40 267 ALA B CA 1
ATOM 5382 C C . ALA B 1 267 ? -100.924 -45.879 -46.365 1.00 19.74 267 ALA B C 1
ATOM 5383 O O . ALA B 1 267 ? -101.066 -44.796 -45.793 1.00 20.38 267 ALA B O 1
ATOM 5385 N N . PHE B 1 268 ? -101.036 -46.026 -47.682 1.00 19.78 268 PHE B N 1
ATOM 5386 C CA . PHE B 1 268 ? -101.459 -44.949 -48.574 1.00 19.48 268 PHE B CA 1
ATOM 5387 C C . PHE B 1 268 ? -102.862 -45.293 -49.063 1.00 18.96 268 PHE B C 1
ATOM 5388 O O . PHE B 1 268 ? -103.031 -46.141 -49.943 1.00 17.58 268 PHE B O 1
ATOM 5396 N N . TYR B 1 269 ? -103.865 -44.636 -48.484 1.00 20.45 269 TYR B N 1
ATOM 5397 C CA . TYR B 1 269 ? -105.259 -44.906 -48.805 1.00 20.55 269 TYR B CA 1
ATOM 5398 C C . TYR B 1 269 ? -105.706 -44.041 -49.976 1.00 20.37 269 TYR B C 1
ATOM 5399 O O . TYR B 1 269 ? -105.430 -42.838 -50.009 1.00 20.38 269 TYR B O 1
ATOM 5408 N N . VAL B 1 270 ? -106.400 -44.655 -50.930 1.00 19.81 270 VAL B N 1
ATOM 5409 C CA . VAL B 1 270 ? -106.883 -43.969 -52.122 1.00 19.60 270 VAL B CA 1
ATOM 5410 C C . VAL B 1 270 ? -108.402 -44.028 -52.106 1.00 20.31 270 VAL B C 1
ATOM 5411 O O . VAL B 1 270 ? -108.991 -45.114 -52.189 1.00 19.70 270 VAL B O 1
ATOM 5415 N N . GLU B 1 271 ? -109.034 -42.863 -51.999 1.00 20.53 271 GLU B N 1
ATOM 5416 C CA . GLU B 1 271 ? -110.486 -42.764 -52.025 1.00 20.12 271 GLU B CA 1
ATOM 5417 C C . GLU B 1 271 ? -111.017 -42.418 -53.409 1.00 21.25 271 GLU B C 1
ATOM 5418 O O . GLU B 1 271 ? -112.103 -42.878 -53.782 1.00 22.14 271 GLU B O 1
ATOM 5424 N N . ASP B 1 272 ? -110.261 -41.639 -54.184 1.00 22.64 272 ASP B N 1
ATOM 5425 C CA . ASP B 1 272 ? -110.741 -41.139 -55.466 1.00 22.52 272 ASP B CA 1
ATOM 5426 C C . ASP B 1 272 ? -110.999 -42.281 -56.442 1.00 22.59 272 ASP B C 1
ATOM 5427 O O . ASP B 1 272 ? -110.156 -43.163 -56.625 1.00 21.54 272 ASP B O 1
ATOM 5432 N N . GLU B 1 273 ? -112.173 -42.247 -57.077 1.00 23.45 273 GLU B N 1
ATOM 5433 C CA . GLU B 1 273 ? -112.561 -43.305 -58.004 1.00 22.24 273 GLU B CA 1
ATOM 5434 C C . GLU B 1 273 ? -111.620 -43.375 -59.201 1.00 22.41 273 GLU B C 1
ATOM 5435 O O . GLU B 1 273 ? -111.216 -44.467 -59.616 1.00 22.80 273 GLU B O 1
ATOM 5441 N N . GLU B 1 274 ? -111.262 -42.221 -59.772 1.00 24.22 274 GLU B N 1
ATOM 5442 C CA . GLU B 1 274 ? -110.366 -42.217 -60.925 1.00 23.94 274 GLU B CA 1
ATOM 5443 C C . GLU B 1 274 ? -108.987 -42.747 -60.559 1.00 21.86 274 GLU B C 1
ATOM 5444 O O . GLU B 1 274 ? -108.373 -43.490 -61.333 1.00 21.90 274 GLU B O 1
ATOM 5450 N N . THR B 1 275 ? -108.481 -42.373 -59.382 1.00 23.05 275 THR B N 1
ATOM 5451 C CA . THR B 1 275 ? -107.147 -42.809 -58.983 1.00 22.44 275 THR B CA 1
ATOM 5452 C C . THR B 1 275 ? -107.119 -44.304 -58.688 1.00 21.92 275 THR B C 1
ATOM 5453 O O . THR B 1 275 ? -106.132 -44.983 -58.994 1.00 21.11 275 THR B O 1
ATOM 5457 N N . VAL B 1 276 ? -108.192 -44.837 -58.095 1.00 22.40 276 VAL B N 1
ATOM 5458 C CA . VAL B 1 276 ? -108.291 -46.282 -57.905 1.00 22.39 276 VAL B CA 1
ATOM 5459 C C . VAL B 1 276 ? -108.257 -46.993 -59.251 1.00 22.63 276 VAL B C 1
ATOM 5460 O O . VAL B 1 276 ? -107.626 -48.047 -59.400 1.00 22.82 276 VAL B O 1
ATOM 5464 N N . GLU B 1 277 ? -108.923 -46.419 -60.257 1.00 22.18 277 GLU B N 1
ATOM 5465 C CA . GLU B 1 277 ? -108.933 -47.022 -61.585 1.00 21.82 277 GLU B CA 1
ATOM 5466 C C . GLU B 1 277 ? -107.542 -47.049 -62.203 1.00 22.38 277 GLU B C 1
ATOM 5467 O O . GLU B 1 277 ? -107.211 -47.983 -62.943 1.00 24.04 277 GLU B O 1
ATOM 5473 N N . LYS B 1 278 ? -106.713 -46.041 -61.915 1.00 23.44 278 LYS B N 1
ATOM 5474 C CA . LYS B 1 278 ? -105.336 -46.066 -62.396 1.00 23.80 278 LYS B CA 1
ATOM 5475 C C . LYS B 1 278 ? -104.594 -47.287 -61.867 1.00 23.82 278 LYS B C 1
ATOM 5476 O O . LYS B 1 278 ? -103.835 -47.929 -62.602 1.00 24.92 278 LYS B O 1
ATOM 5482 N N . PHE B 1 279 ? -104.805 -47.627 -60.594 1.00 22.01 279 PHE B N 1
ATOM 5483 C CA . PHE B 1 279 ? -104.193 -48.829 -60.041 1.00 21.23 279 PHE B CA 1
ATOM 5484 C C . PHE B 1 279 ? -104.856 -50.087 -60.585 1.00 23.61 279 PHE B C 1
ATOM 5485 O O . PHE B 1 279 ? -104.169 -51.053 -60.939 1.00 24.63 279 PHE B O 1
ATOM 5493 N N . ARG B 1 280 ? -106.191 -50.095 -60.657 1.00 24.55 280 ARG B N 1
ATOM 5494 C CA . ARG B 1 280 ? -106.905 -51.288 -61.102 1.00 24.13 280 ARG B CA 1
ATOM 5495 C C . ARG B 1 280 ? -106.518 -51.669 -62.526 1.00 25.27 280 ARG B C 1
ATOM 5496 O O . ARG B 1 280 ? -106.311 -52.850 -62.825 1.00 25.59 280 ARG B O 1
ATOM 5504 N N . SER B 1 281 ? -106.410 -50.680 -63.416 1.00 24.79 281 SER B N 1
ATOM 5505 C CA . SER B 1 281 ? -106.023 -50.956 -64.794 1.00 24.65 281 SER B CA 1
ATOM 5506 C C . SER B 1 281 ? -104.598 -51.480 -64.902 1.00 25.86 281 SER B C 1
ATOM 5507 O O . SER B 1 281 ? -104.249 -52.089 -65.919 1.00 25.64 281 SER B O 1
ATOM 5510 N N . THR B 1 282 ? -103.771 -51.259 -63.881 1.00 24.49 282 THR B N 1
ATOM 5511 C CA . THR B 1 282 ? -102.398 -51.745 -63.875 1.00 23.86 282 THR B CA 1
ATOM 5512 C C . THR B 1 282 ? -102.272 -53.106 -63.201 1.00 24.10 282 THR B C 1
ATOM 5513 O O . THR B 1 282 ? -101.488 -53.949 -63.650 1.00 24.68 282 THR B O 1
ATOM 5517 N N . LEU B 1 283 ? -103.041 -53.343 -62.135 1.00 24.21 283 LEU B N 1
ATOM 5518 C CA . LEU B 1 283 ? -102.930 -54.607 -61.414 1.00 23.35 283 LEU B CA 1
ATOM 5519 C C . LEU B 1 283 ? -103.544 -55.757 -62.201 1.00 23.22 283 LEU B C 1
ATOM 5520 O O . LEU B 1 283 ? -103.032 -56.881 -62.164 1.00 23.95 283 LEU B O 1
ATOM 5525 N N . PHE B 1 284 ? -104.637 -55.504 -62.916 1.00 24.82 284 PHE B N 1
ATOM 5526 C CA . PHE B 1 284 ? -105.349 -56.551 -63.634 1.00 25.56 284 PHE B CA 1
ATOM 5527 C C . PHE B 1 284 ? -105.536 -56.149 -65.087 1.00 26.24 284 PHE B C 1
ATOM 5528 O O . PHE B 1 284 ? -105.999 -55.041 -65.375 1.00 25.92 284 PHE B O 1
ATOM 5536 N N . LYS B 1 285 ? -105.176 -57.051 -65.993 1.00 29.36 285 LYS B N 1
ATOM 5537 C CA . LYS B 1 285 ? -105.356 -56.869 -67.429 1.00 31.29 285 LYS B CA 1
ATOM 5538 C C . LYS B 1 285 ? -106.489 -57.796 -67.860 1.00 35.09 285 LYS B C 1
ATOM 5539 O O . LYS B 1 285 ? -106.264 -58.962 -68.191 1.00 34.86 285 LYS B O 1
ATOM 5545 N N . ASP B 1 286 ? -107.712 -57.267 -67.838 1.00 39.42 286 ASP B N 1
ATOM 5546 C CA . ASP B 1 286 ? -108.914 -57.998 -68.240 1.00 40.36 286 ASP B CA 1
ATOM 5547 C C . ASP B 1 286 ? -109.120 -59.241 -67.368 1.00 40.22 286 ASP B C 1
ATOM 5548 O O . ASP B 1 286 ? -109.224 -60.368 -67.854 1.00 41.89 286 ASP B O 1
ATOM 5553 N N . GLY B 1 287 ? -109.175 -59.011 -66.056 1.00 35.17 287 GLY B N 1
ATOM 5554 C CA . GLY B 1 287 ? -109.509 -60.039 -65.097 1.00 31.07 287 GLY B CA 1
ATOM 5555 C C . GLY B 1 287 ? -108.330 -60.774 -64.490 1.00 29.98 287 GLY B C 1
ATOM 5556 O O . GLY B 1 287 ? -108.438 -61.271 -63.365 1.00 28.29 287 GLY B O 1
ATOM 5557 N N . LYS B 1 288 ? -107.210 -60.859 -65.201 1.00 30.21 288 LYS B N 1
ATOM 5558 C CA . LYS B 1 288 ? -106.050 -61.605 -64.733 1.00 29.38 288 LYS B CA 1
ATOM 5559 C C . LYS B 1 288 ? -104.992 -60.656 -64.186 1.00 27.68 288 LYS B C 1
ATOM 5560 O O . LYS B 1 288 ? -104.797 -59.557 -64.711 1.00 28.01 288 LYS B O 1
ATOM 5566 N N . ILE B 1 289 ? -104.313 -61.093 -63.121 1.00 26.50 289 ILE B N 1
ATOM 5567 C CA . ILE B 1 289 ? -103.296 -60.268 -62.485 1.00 26.53 289 ILE B CA 1
ATOM 5568 C C . ILE B 1 289 ? -102.157 -59.989 -63.466 1.00 28.13 289 ILE B C 1
ATOM 5569 O O . ILE B 1 289 ? -101.837 -60.806 -64.339 1.00 26.95 289 ILE B O 1
ATOM 5574 N N . ASN B 1 290 ? -101.556 -58.809 -63.332 1.00 27.69 290 ASN B N 1
ATOM 5575 C CA . ASN B 1 290 ? -100.418 -58.423 -64.156 1.00 27.16 290 ASN B CA 1
ATOM 5576 C C . ASN B 1 290 ? -99.150 -59.039 -63.577 1.00 26.71 290 ASN B C 1
ATOM 5577 O O . ASN B 1 290 ? -98.782 -58.756 -62.433 1.00 26.36 290 ASN B O 1
ATOM 5582 N N . SER B 1 291 ? -98.483 -59.885 -64.365 1.00 25.25 291 SER B N 1
ATOM 5583 C CA . SER B 1 291 ? -97.301 -60.582 -63.873 1.00 24.93 291 SER B CA 1
ATOM 5584 C C . SER B 1 291 ? -96.136 -59.640 -63.605 1.00 23.92 291 SER B C 1
ATOM 5585 O O . SER B 1 291 ? -95.260 -59.971 -62.799 1.00 23.34 291 SER B O 1
ATOM 5588 N N . LYS B 1 292 ? -96.109 -58.473 -64.250 1.00 24.30 292 LYS B N 1
ATOM 5589 C CA . LYS B 1 292 ? -94.995 -57.549 -64.088 1.00 23.61 292 LYS B CA 1
ATOM 5590 C C . LYS B 1 292 ? -94.996 -56.841 -62.740 1.00 23.37 292 LYS B C 1
ATOM 5591 O O . LYS B 1 292 ? -93.994 -56.204 -62.399 1.00 24.90 292 LYS B O 1
ATOM 5597 N N . ILE B 1 293 ? -96.080 -56.930 -61.970 1.00 23.22 293 ILE B N 1
ATOM 5598 C CA . ILE B 1 293 ? -96.151 -56.312 -60.651 1.00 22.85 293 ILE B CA 1
ATOM 5599 C C . ILE B 1 293 ? -96.217 -57.335 -59.532 1.00 22.18 293 ILE B C 1
ATOM 5600 O O . ILE B 1 293 ? -96.296 -56.948 -58.357 1.00 21.91 293 ILE B O 1
ATOM 5605 N N . ILE B 1 294 ? -96.186 -58.628 -59.852 1.00 21.73 294 ILE B N 1
ATOM 5606 C CA . ILE B 1 294 ? -96.231 -59.664 -58.827 1.00 22.10 294 ILE B CA 1
ATOM 5607 C C . ILE B 1 294 ? -94.950 -59.607 -58.005 1.00 21.72 294 ILE B C 1
ATOM 5608 O O . ILE B 1 294 ? -93.843 -59.722 -58.544 1.00 22.58 294 ILE B O 1
ATOM 5613 N N . GLY B 1 295 ? -95.096 -59.427 -56.695 1.00 21.27 295 GLY B N 1
ATOM 5614 C CA . GLY B 1 295 ? -93.941 -59.391 -55.822 1.00 21.25 295 GLY B CA 1
ATOM 5615 C C . GLY B 1 295 ? -93.052 -58.184 -55.987 1.00 21.32 295 GLY B C 1
ATOM 5616 O O . GLY B 1 295 ? -91.867 -58.251 -55.651 1.00 22.38 295 GLY B O 1
ATOM 5617 N N . LYS B 1 296 ? -93.586 -57.079 -56.494 1.00 21.98 296 LYS B N 1
ATOM 5618 C CA . LYS B 1 296 ? -92.828 -55.850 -56.663 1.00 21.40 296 LYS B CA 1
ATOM 5619 C C . LYS B 1 296 ? -93.131 -54.879 -55.526 1.00 21.44 296 LYS B C 1
ATOM 5620 O O . LYS B 1 296 ? -94.011 -55.105 -54.693 1.00 19.64 296 LYS B O 1
ATOM 5626 N N . SER B 1 297 ? -92.383 -53.780 -55.507 1.00 21.01 297 SER B N 1
ATOM 5627 C CA . SER B 1 297 ? -92.485 -52.806 -54.434 1.00 20.30 297 SER B CA 1
ATOM 5628 C C . SER B 1 297 ? -93.662 -51.863 -54.664 1.00 19.94 297 SER B C 1
ATOM 5629 O O . SER B 1 297 ? -94.257 -51.811 -55.743 1.00 19.50 297 SER B O 1
ATOM 5632 N N . VAL B 1 298 ? -93.990 -51.102 -53.617 1.00 21.72 298 VAL B N 1
ATOM 5633 C CA . VAL B 1 298 ? -95.037 -50.090 -53.721 1.00 20.52 298 VAL B CA 1
ATOM 5634 C C . VAL B 1 298 ? -94.670 -49.050 -54.772 1.00 20.70 298 VAL B C 1
ATOM 5635 O O . VAL B 1 298 ? -95.525 -48.590 -55.539 1.00 21.16 298 VAL B O 1
ATOM 5639 N N . GLN B 1 299 ? -93.391 -48.673 -54.835 1.00 21.06 299 GLN B N 1
ATOM 5640 C CA . GLN B 1 299 ? -92.973 -47.645 -55.782 1.00 21.83 299 GLN B CA 1
ATOM 5641 C C . GLN B 1 299 ? -93.021 -48.140 -57.222 1.00 21.91 299 GLN B C 1
ATOM 5642 O O . GLN B 1 299 ? -93.313 -47.356 -58.132 1.00 22.46 299 GLN B O 1
ATOM 5648 N N . ILE B 1 300 ? -92.735 -49.422 -57.453 1.00 20.89 300 ILE B N 1
ATOM 5649 C CA . ILE B 1 300 ? -92.848 -49.965 -58.803 1.00 21.50 300 ILE B CA 1
ATOM 5650 C C . ILE B 1 300 ? -94.305 -49.980 -59.247 1.00 22.20 300 ILE B C 1
ATOM 5651 O O . ILE B 1 300 ? -94.622 -49.653 -60.397 1.00 22.70 300 ILE B O 1
ATOM 5656 N N . ILE B 1 301 ? -95.213 -50.349 -58.342 1.00 21.50 301 ILE B N 1
ATOM 5657 C CA . ILE B 1 301 ? -96.638 -50.332 -58.662 1.00 20.69 301 ILE B CA 1
ATOM 5658 C C . ILE B 1 301 ? -97.104 -48.908 -58.935 1.00 21.35 301 ILE B C 1
ATOM 5659 O O . ILE B 1 301 ? -97.883 -48.660 -59.864 1.00 21.40 301 ILE B O 1
ATOM 5664 N N . ALA B 1 302 ? -96.625 -47.950 -58.140 1.00 23.15 302 ALA B N 1
ATOM 5665 C CA . ALA B 1 302 ? -97.071 -46.568 -58.283 1.00 23.02 302 ALA B CA 1
ATOM 5666 C C . ALA B 1 302 ? -96.583 -45.959 -59.592 1.00 22.97 302 ALA B C 1
ATOM 5667 O O . ALA B 1 302 ? -97.353 -45.312 -60.311 1.00 23.10 302 ALA B O 1
ATOM 5669 N N . ASP B 1 303 ? -95.303 -46.155 -59.918 1.00 22.73 303 ASP B N 1
ATOM 5670 C CA . ASP B 1 303 ? -94.757 -45.576 -61.142 1.00 23.86 303 ASP B CA 1
ATOM 5671 C C . ASP B 1 303 ? -95.427 -46.145 -62.385 1.00 24.05 303 ASP B C 1
ATOM 5672 O O . ASP B 1 303 ? -95.559 -45.444 -63.394 1.00 24.90 303 ASP B O 1
ATOM 5677 N N . LEU B 1 304 ? -95.858 -47.406 -62.334 1.00 23.63 304 LEU B N 1
ATOM 5678 C CA . LEU B 1 304 ? -96.557 -47.993 -63.471 1.00 24.16 304 LEU B CA 1
ATOM 5679 C C . LEU B 1 304 ? -98.000 -47.517 -63.563 1.00 23.87 304 LEU B C 1
ATOM 5680 O O . LEU B 1 304 ? -98.554 -47.449 -64.664 1.00 24.12 304 LEU B O 1
ATOM 5685 N N . ALA B 1 305 ? -98.622 -47.189 -62.431 1.00 23.00 305 ALA B N 1
ATOM 5686 C CA . ALA B 1 305 ? -99.988 -46.685 -62.434 1.00 23.22 305 ALA B CA 1
ATOM 5687 C C . ALA B 1 305 ? -100.068 -45.185 -62.684 1.00 23.10 305 ALA B C 1
ATOM 5688 O O . ALA B 1 305 ? -101.165 -44.675 -62.936 1.00 24.59 305 ALA B O 1
ATOM 5690 N N . GLY B 1 306 ? -98.945 -44.474 -62.626 1.00 23.89 306 GLY B N 1
ATOM 5691 C CA . GLY B 1 306 ? -98.959 -43.037 -62.805 1.00 22.21 306 GLY B CA 1
ATOM 5692 C C . GLY B 1 306 ? -99.463 -42.258 -61.615 1.00 23.22 306 GLY B C 1
ATOM 5693 O O . GLY B 1 306 ? -99.935 -41.129 -61.784 1.00 24.94 306 GLY B O 1
ATOM 5694 N N . VAL B 1 307 ? -99.379 -42.823 -60.414 1.00 23.39 307 VAL B N 1
ATOM 5695 C CA . VAL B 1 307 ? -99.862 -42.185 -59.196 1.00 23.47 307 VAL B CA 1
ATOM 5696 C C . VAL B 1 307 ? -98.677 -41.971 -58.266 1.00 24.32 307 VAL B C 1
ATOM 5697 O O . VAL B 1 307 ? -97.942 -42.917 -57.963 1.00 23.98 307 VAL B O 1
ATOM 5701 N N . LYS B 1 308 ? -98.495 -40.732 -57.815 1.00 24.51 308 LYS B N 1
ATOM 5702 C CA . LYS B 1 308 ? -97.419 -40.413 -56.885 1.00 24.33 308 LYS B CA 1
ATOM 5703 C C . LYS B 1 308 ? -97.789 -40.901 -55.490 1.00 23.12 308 LYS B C 1
ATOM 5704 O O . LYS B 1 308 ? -98.777 -40.443 -54.907 1.00 23.05 308 LYS B O 1
ATOM 5710 N N . VAL B 1 309 ? -97.003 -41.826 -54.964 1.00 24.05 309 VAL B N 1
ATOM 5711 C CA . VAL B 1 309 ? -97.198 -42.387 -53.630 1.00 23.84 309 VAL B CA 1
ATOM 5712 C C . VAL B 1 309 ? -96.028 -41.946 -52.762 1.00 24.69 309 VAL B C 1
ATOM 5713 O O . VAL B 1 309 ? -94.876 -42.058 -53.196 1.00 26.08 309 VAL B O 1
ATOM 5717 N N . PRO B 1 310 ? -96.271 -41.428 -51.559 1.00 24.04 310 PRO B N 1
ATOM 5718 C CA . PRO B 1 310 ? -95.164 -40.951 -50.720 1.00 25.52 310 PRO B CA 1
ATOM 5719 C C . PRO B 1 310 ? -94.159 -42.057 -50.443 1.00 28.65 310 PRO B C 1
ATOM 5720 O O . PRO B 1 310 ? -94.524 -43.182 -50.094 1.00 28.68 310 PRO B O 1
ATOM 5724 N N . GLU B 1 311 ? -92.883 -41.728 -50.612 1.00 32.64 311 GLU B N 1
ATOM 5725 C CA . GLU B 1 311 ? -91.826 -42.684 -50.327 1.00 34.34 311 GLU B CA 1
ATOM 5726 C C . GLU B 1 311 ? -91.787 -42.990 -48.834 1.00 35.20 311 GLU B C 1
ATOM 5727 O O . GLU B 1 311 ? -91.899 -42.094 -47.993 1.00 37.81 311 GLU B O 1
ATOM 5733 N N . GLY B 1 312 ? -91.635 -44.271 -48.511 1.00 29.77 312 GLY B N 1
ATOM 5734 C CA . GLY B 1 312 ? -91.831 -44.757 -47.163 1.00 28.56 312 GLY B CA 1
ATOM 5735 C C . GLY B 1 312 ? -93.147 -45.469 -46.949 1.00 25.54 312 GLY B C 1
ATOM 5736 O O . GLY B 1 312 ? -93.383 -45.987 -45.851 1.00 26.12 312 GLY B O 1
ATOM 5737 N N . THR B 1 313 ? -94.009 -45.508 -47.962 1.00 25.14 313 THR B N 1
ATOM 5738 C CA . THR B 1 313 ? -95.281 -46.206 -47.851 1.00 24.01 313 THR B CA 1
ATOM 5739 C C . THR B 1 313 ? -95.064 -47.714 -47.865 1.00 22.74 313 THR B C 1
ATOM 5740 O O . THR B 1 313 ? -94.277 -48.237 -48.659 1.00 21.84 313 THR B O 1
ATOM 5744 N N . LYS B 1 314 ? -95.768 -48.414 -46.974 1.00 21.34 314 LYS B N 1
ATOM 5745 C CA . LYS B 1 314 ? -95.632 -49.860 -46.852 1.00 20.19 314 LYS B CA 1
ATOM 5746 C C . LYS B 1 314 ? -96.654 -50.621 -47.689 1.00 19.82 314 LYS B C 1
ATOM 5747 O O . LYS B 1 314 ? -96.303 -51.617 -48.331 1.00 19.91 314 LYS B O 1
ATOM 5753 N N . VAL B 1 315 ? -97.917 -50.184 -47.692 1.00 20.16 315 VAL B N 1
ATOM 5754 C CA . VAL B 1 315 ? -98.980 -50.858 -48.429 1.00 20.19 315 VAL B CA 1
ATOM 5755 C C . VAL B 1 315 ? -99.888 -49.819 -49.075 1.00 19.16 315 VAL B C 1
ATOM 5756 O O . VAL B 1 315 ? -99.966 -48.668 -48.643 1.00 19.30 315 VAL B O 1
ATOM 5760 N N . ILE B 1 316 ? -100.587 -50.250 -50.122 1.00 19.55 316 ILE B N 1
ATOM 5761 C CA . ILE B 1 316 ? -101.581 -49.436 -50.813 1.00 18.56 316 ILE B CA 1
ATOM 5762 C C . ILE B 1 316 ? -102.955 -50.003 -50.489 1.00 18.43 316 ILE B C 1
ATOM 5763 O O . ILE B 1 316 ? -103.218 -51.187 -50.731 1.00 18.31 316 ILE B O 1
ATOM 5768 N N . VAL B 1 317 ? -103.830 -49.164 -49.942 1.00 19.31 317 VAL B N 1
ATOM 5769 C CA . VAL B 1 317 ? -105.203 -49.544 -49.631 1.00 18.31 317 VAL B CA 1
ATOM 5770 C C . VAL B 1 317 ? -106.119 -48.796 -50.588 1.00 19.07 317 VAL B C 1
ATOM 5771 O O . VAL B 1 317 ? -106.155 -47.559 -50.589 1.00 18.66 317 VAL B O 1
ATOM 5775 N N . LEU B 1 318 ? -106.853 -49.543 -51.406 1.00 18.99 318 LEU B N 1
ATOM 5776 C CA . LEU B 1 318 ? -107.736 -48.980 -52.417 1.00 19.10 318 LEU B CA 1
ATOM 5777 C C . LEU B 1 318 ? -109.185 -49.197 -52.007 1.00 18.89 318 LEU B C 1
ATOM 5778 O O . LEU B 1 318 ? -109.559 -50.301 -51.597 1.00 17.76 318 LEU B O 1
ATOM 5783 N N . LYS B 1 319 ? -109.994 -48.148 -52.118 1.00 19.51 319 LYS B N 1
ATOM 5784 C CA . LYS B 1 319 ? -111.425 -48.289 -51.897 1.00 19.47 319 LYS B CA 1
ATOM 5785 C C . LYS B 1 319 ? -112.042 -49.077 -53.045 1.00 20.27 319 LYS B C 1
ATOM 5786 O O . LYS B 1 319 ? -111.872 -48.725 -54.216 1.00 20.52 319 LYS B O 1
ATOM 5792 N N . GLY B 1 320 ? -112.750 -50.149 -52.710 1.00 20.24 320 GLY B N 1
ATOM 5793 C CA . GLY B 1 320 ? -113.361 -50.992 -53.717 1.00 22.24 320 GLY B CA 1
ATOM 5794 C C . GLY B 1 320 ? -114.738 -50.510 -54.138 1.00 22.32 320 GLY B C 1
ATOM 5795 O O . GLY B 1 320 ? -115.449 -49.854 -53.381 1.00 22.80 320 GLY B O 1
ATOM 5796 N N . LYS B 1 321 ? -115.105 -50.851 -55.375 1.00 21.07 321 LYS B N 1
ATOM 5797 C CA . LYS B 1 321 ? -116.429 -50.543 -55.900 1.00 22.40 321 LYS B CA 1
ATOM 5798 C C . LYS B 1 321 ? -117.525 -51.413 -55.300 1.00 23.90 321 LYS B C 1
ATOM 5799 O O . LYS B 1 321 ? -118.703 -51.068 -55.430 1.00 24.22 321 LYS B O 1
ATOM 5805 N N . GLY B 1 322 ? -117.171 -52.513 -54.655 1.00 24.75 322 GLY B N 1
ATOM 5806 C CA . GLY B 1 322 ? -118.144 -53.415 -54.073 1.00 24.61 322 GLY B CA 1
ATOM 5807 C C . GLY B 1 322 ? -117.564 -54.796 -53.881 1.00 24.22 322 GLY B C 1
ATOM 5808 O O . GLY B 1 322 ? -116.538 -55.162 -54.456 1.00 23.09 322 GLY B O 1
ATOM 5809 N N . ALA B 1 323 ? -118.243 -55.583 -53.049 1.00 23.46 323 ALA B N 1
ATOM 5810 C CA . ALA B 1 323 ? -117.747 -56.913 -52.720 1.00 22.50 323 ALA B CA 1
ATOM 5811 C C . ALA B 1 323 ? -117.986 -57.885 -53.873 1.00 24.32 323 ALA B C 1
ATOM 5812 O O . ALA B 1 323 ? -118.923 -57.734 -54.661 1.00 27.23 323 ALA B O 1
ATOM 5814 N N . GLY B 1 324 ? -117.107 -58.881 -53.977 1.00 23.96 324 GLY B N 1
ATOM 5815 C CA . GLY B 1 324 ? -117.203 -59.896 -55.009 1.00 24.92 324 GLY B CA 1
ATOM 5816 C C . GLY B 1 324 ? -116.967 -59.426 -56.432 1.00 26.18 324 GLY B C 1
ATOM 5817 O O . GLY B 1 324 ? -115.985 -58.735 -56.718 1.00 25.29 324 GLY B O 1
ATOM 5818 N N . GLU B 1 325 ? -117.868 -59.806 -57.341 1.00 25.06 325 GLU B N 1
ATOM 5819 C CA . GLU B 1 325 ? -117.703 -59.473 -58.749 1.00 24.65 325 GLU B CA 1
ATOM 5820 C C . GLU B 1 325 ? -117.829 -57.984 -59.029 1.00 22.88 325 GLU B C 1
ATOM 5821 O O . GLU B 1 325 ? -117.509 -57.561 -60.143 1.00 23.18 325 GLU B O 1
ATOM 5827 N N . LYS B 1 326 ? -118.288 -57.184 -58.062 1.00 25.73 326 LYS B N 1
ATOM 5828 C CA . LYS B 1 326 ? -118.406 -55.747 -58.282 1.00 25.45 326 LYS B CA 1
ATOM 5829 C C . LYS B 1 326 ? -117.055 -55.071 -58.481 1.00 26.18 326 LYS B C 1
ATOM 5830 O O . LYS B 1 326 ? -117.010 -53.947 -58.990 1.00 25.99 326 LYS B O 1
ATOM 5836 N N . ASP B 1 327 ? -115.961 -55.723 -58.095 1.00 23.22 327 ASP B N 1
ATOM 5837 C CA . ASP B 1 327 ? -114.635 -55.138 -58.244 1.00 22.41 327 ASP B CA 1
ATOM 5838 C C . ASP B 1 327 ? -113.621 -56.255 -58.436 1.00 22.61 327 ASP B C 1
ATOM 5839 O O . ASP B 1 327 ? -113.583 -57.204 -57.647 1.00 21.62 327 ASP B O 1
ATOM 5844 N N . VAL B 1 328 ? -112.801 -56.135 -59.484 1.00 24.03 328 VAL B N 1
ATOM 5845 C CA . VAL B 1 328 ? -111.755 -57.120 -59.722 1.00 22.69 328 VAL B CA 1
ATOM 5846 C C . VAL B 1 328 ? -110.665 -57.036 -58.661 1.00 23.23 328 VAL B C 1
ATOM 5847 O O . VAL B 1 328 ? -109.880 -57.978 -58.505 1.00 23.20 328 VAL B O 1
ATOM 5851 N N . LEU B 1 329 ? -110.603 -55.931 -57.913 1.00 22.29 329 LEU B N 1
ATOM 5852 C CA . LEU B 1 329 ? -109.652 -55.807 -56.815 1.00 21.81 329 LEU B CA 1
ATOM 5853 C C . LEU B 1 329 ? -109.969 -56.739 -55.654 1.00 20.87 329 LEU B C 1
ATOM 5854 O O . LEU B 1 329 ? -109.142 -56.870 -54.746 1.00 20.46 329 LEU B O 1
ATOM 5859 N N . CYS B 1 330 ? -111.138 -57.378 -55.656 1.00 21.07 330 CYS B N 1
ATOM 5860 C CA . CYS B 1 330 ? -111.479 -58.342 -54.620 1.00 21.55 330 CYS B CA 1
ATOM 5861 C C . CYS B 1 330 ? -110.872 -59.716 -54.867 1.00 21.11 330 CYS B C 1
ATOM 5862 O O . CYS B 1 330 ? -110.964 -60.581 -53.990 1.00 21.15 330 CYS B O 1
ATOM 5865 N N . LYS B 1 331 ? -110.261 -59.937 -56.029 1.00 22.62 331 LYS B N 1
ATOM 5866 C CA . LYS B 1 331 ? -109.549 -61.175 -56.298 1.00 21.90 331 LYS B CA 1
ATOM 5867 C C . LYS B 1 331 ? -108.204 -61.170 -55.575 1.00 21.90 331 LYS B C 1
ATOM 5868 O O . LYS B 1 331 ? -107.844 -60.219 -54.877 1.00 21.98 331 LYS B O 1
ATOM 5874 N N . GLU B 1 332 ? -107.446 -62.250 -55.746 1.00 22.19 332 GLU B N 1
ATOM 5875 C CA . GLU B 1 332 ? -106.137 -62.348 -55.116 1.00 21.43 332 GLU B CA 1
ATOM 5876 C C . GLU B 1 332 ? -105.175 -61.345 -55.740 1.00 21.37 332 GLU B C 1
ATOM 5877 O O . GLU B 1 332 ? -105.099 -61.220 -56.966 1.00 21.69 332 GLU B O 1
ATOM 5883 N N . LYS B 1 333 ? -104.438 -60.633 -54.891 1.00 22.41 333 LYS B N 1
ATOM 5884 C CA . LYS B 1 333 ? -103.467 -59.630 -55.316 1.00 21.16 333 LYS B CA 1
ATOM 5885 C C . LYS B 1 333 ? -102.111 -60.012 -54.739 1.00 21.35 333 LYS B C 1
ATOM 5886 O O . LYS B 1 333 ? -101.891 -59.889 -53.529 1.00 21.57 333 LYS B O 1
ATOM 5892 N N . MET B 1 334 ? -101.206 -60.479 -55.600 1.00 19.78 334 MET B N 1
ATOM 5893 C CA . MET B 1 334 ? -99.876 -60.918 -55.172 1.00 20.21 334 MET B CA 1
ATOM 5894 C C . MET B 1 334 ? -98.900 -59.739 -55.161 1.00 20.52 334 MET B C 1
ATOM 5895 O O . MET B 1 334 ? -97.858 -59.733 -55.816 1.00 21.76 334 MET B O 1
ATOM 5900 N N . CYS B 1 335 ? -99.274 -58.732 -54.382 1.00 21.81 335 CYS B N 1
ATOM 5901 C CA . CYS B 1 335 ? -98.511 -57.502 -54.231 1.00 19.70 335 CYS B CA 1
ATOM 5902 C C . CYS B 1 335 ? -99.100 -56.720 -53.056 1.00 19.30 335 CYS B C 1
ATOM 5903 O O . CYS B 1 335 ? -100.275 -56.902 -52.718 1.00 19.21 335 CYS B O 1
ATOM 5906 N N . PRO B 1 336 ? -98.306 -55.865 -52.411 1.00 19.44 336 PRO B N 1
ATOM 5907 C CA . PRO B 1 336 ? -98.798 -55.180 -51.203 1.00 19.07 336 PRO B CA 1
ATOM 5908 C C . PRO B 1 336 ? -99.918 -54.185 -51.479 1.00 18.82 336 PRO B C 1
ATOM 5909 O O . PRO B 1 336 ? -99.763 -52.983 -51.242 1.00 18.45 336 PRO B O 1
ATOM 5913 N N . VAL B 1 337 ? -101.050 -54.679 -51.976 1.00 19.77 337 VAL B N 1
ATOM 5914 C CA . VAL B 1 337 ? -102.218 -53.858 -52.269 1.00 18.74 337 VAL B CA 1
ATOM 5915 C C . VAL B 1 337 ? -103.421 -54.483 -51.576 1.00 17.71 337 VAL B C 1
ATOM 5916 O O . VAL B 1 337 ? -103.715 -55.667 -51.782 1.00 17.98 337 VAL B O 1
ATOM 5920 N N . LEU B 1 338 ? -104.109 -53.695 -50.758 1.00 18.06 338 LEU B N 1
ATOM 5921 C CA . LEU B 1 338 ? -105.326 -54.111 -50.083 1.00 17.87 338 LEU B CA 1
ATOM 5922 C C . LEU B 1 338 ? -106.531 -53.432 -50.719 1.00 18.21 338 LEU B C 1
ATOM 5923 O O . LEU B 1 338 ? -106.416 -52.392 -51.374 1.00 18.67 338 LEU B O 1
ATOM 5928 N N . VAL B 1 339 ? -107.699 -54.036 -50.520 1.00 18.09 339 VAL B N 1
ATOM 5929 C CA . VAL B 1 339 ? -108.971 -53.435 -50.900 1.00 17.98 339 VAL B CA 1
ATOM 5930 C C . VAL B 1 339 ? -109.779 -53.218 -49.628 1.00 18.14 339 VAL B C 1
ATOM 5931 O O . VAL B 1 339 ? -109.831 -54.098 -48.761 1.00 17.63 339 VAL B O 1
ATOM 5935 N N . ALA B 1 340 ? -110.381 -52.040 -49.503 1.00 18.17 340 ALA B N 1
ATOM 5936 C CA . ALA B 1 340 ? -111.150 -51.682 -48.321 1.00 17.49 340 ALA B CA 1
ATOM 5937 C C . ALA B 1 340 ? -112.639 -51.734 -48.633 1.00 17.59 340 ALA B C 1
ATOM 5938 O O . ALA B 1 340 ? -113.074 -51.296 -49.702 1.00 18.63 340 ALA B O 1
ATOM 5940 N N . LEU B 1 341 ? -113.415 -52.275 -47.695 1.00 18.03 341 LEU B N 1
ATOM 5941 C CA . LEU B 1 341 ? -114.853 -52.428 -47.864 1.00 18.25 341 LEU B CA 1
ATOM 5942 C C . LEU B 1 341 ? -115.553 -52.148 -46.543 1.00 17.68 341 LEU B C 1
ATOM 5943 O O . LEU B 1 341 ? -115.004 -52.396 -45.467 1.00 17.68 341 LEU B O 1
ATOM 5948 N N . LYS B 1 342 ? -116.772 -51.623 -46.634 1.00 19.30 342 LYS B N 1
ATOM 5949 C CA . LYS B 1 342 ? -117.552 -51.235 -45.467 1.00 20.14 342 LYS B CA 1
ATOM 5950 C C . LYS B 1 342 ? -118.636 -52.263 -45.175 1.00 19.53 342 LYS B C 1
ATOM 5951 O O . LYS B 1 342 ? -119.132 -52.943 -46.076 1.00 20.47 342 LYS B O 1
ATOM 5957 N N . TYR B 1 343 ? -119.010 -52.360 -43.899 1.00 20.99 343 TYR B N 1
ATOM 5958 C CA . TYR B 1 343 ? -120.136 -53.184 -43.484 1.00 23.16 343 TYR B CA 1
ATOM 5959 C C . TYR B 1 343 ? -120.881 -52.490 -42.356 1.00 23.20 343 TYR B C 1
ATOM 5960 O O . TYR B 1 343 ? -120.272 -51.821 -41.517 1.00 22.94 343 TYR B O 1
ATOM 5969 N N . ASP B 1 344 ? -122.203 -52.650 -42.343 1.00 23.71 344 ASP B N 1
ATOM 5970 C CA . ASP B 1 344 ? -123.032 -52.071 -41.293 1.00 24.15 344 ASP B CA 1
ATOM 5971 C C . ASP B 1 344 ? -123.209 -53.019 -40.112 1.00 23.79 344 ASP B C 1
ATOM 5972 O O . ASP B 1 344 ? -123.188 -52.580 -38.958 1.00 25.15 344 ASP B O 1
ATOM 5977 N N . THR B 1 345 ? -123.380 -54.311 -40.378 1.00 26.78 345 THR B N 1
ATOM 5978 C CA . THR B 1 345 ? -123.475 -55.331 -39.345 1.00 27.86 345 THR B CA 1
ATOM 5979 C C . THR B 1 345 ? -122.403 -56.386 -39.575 1.00 26.42 345 THR B C 1
ATOM 5980 O O . THR B 1 345 ? -121.990 -56.631 -40.712 1.00 25.53 345 THR B O 1
ATOM 5984 N N . PHE B 1 346 ? -121.958 -57.016 -38.484 1.00 29.51 346 PHE B N 1
ATOM 5985 C CA . PHE B 1 346 ? -120.922 -58.038 -38.601 1.00 30.27 346 PHE B CA 1
ATOM 5986 C C . PHE B 1 346 ? -121.384 -59.208 -39.460 1.00 29.22 346 PHE B C 1
ATOM 5987 O O . PHE B 1 346 ? -120.559 -59.876 -40.094 1.00 26.62 346 PHE B O 1
ATOM 5995 N N . GLU B 1 347 ? -122.693 -59.473 -39.490 1.00 29.08 347 GLU B N 1
ATOM 5996 C CA . GLU B 1 347 ? -123.227 -60.463 -40.420 1.00 28.46 347 GLU B CA 1
ATOM 5997 C C . GLU B 1 347 ? -122.910 -60.087 -41.860 1.00 26.96 347 GLU B C 1
ATOM 5998 O O . GLU B 1 347 ? -122.527 -60.944 -42.665 1.00 26.87 347 GLU B O 1
ATOM 6004 N N . GLU B 1 348 ? -123.065 -58.806 -42.202 1.00 24.93 348 GLU B N 1
ATOM 6005 C CA . GLU B 1 348 ? -122.733 -58.348 -43.546 1.00 23.57 348 GLU B CA 1
ATOM 6006 C C . GLU B 1 348 ? -121.239 -58.460 -43.822 1.00 22.50 348 GLU B C 1
ATOM 6007 O O . GLU B 1 348 ? -120.841 -58.729 -44.960 1.00 22.02 348 GLU B O 1
ATOM 6013 N N . ALA B 1 349 ? -120.401 -58.263 -42.800 1.00 23.33 349 ALA B N 1
ATOM 6014 C CA . ALA B 1 349 ? -118.962 -58.425 -42.980 1.00 22.60 349 ALA B CA 1
ATOM 6015 C C . ALA B 1 349 ? -118.616 -59.848 -43.393 1.00 23.96 349 ALA B C 1
ATOM 6016 O O . ALA B 1 349 ? -117.764 -60.061 -44.264 1.00 21.18 349 ALA B O 1
ATOM 6018 N N . VAL B 1 350 ? -119.265 -60.835 -42.774 1.00 25.43 350 VAL B N 1
ATOM 6019 C CA . VAL B 1 350 ? -119.036 -62.227 -43.142 1.00 23.96 350 VAL B CA 1
ATOM 6020 C C . VAL B 1 350 ? -119.560 -62.499 -44.547 1.00 22.93 350 VAL B C 1
ATOM 6021 O O . VAL B 1 350 ? -118.944 -63.241 -45.321 1.00 21.98 350 VAL B O 1
ATOM 6025 N N . GLU B 1 351 ? -120.697 -61.896 -44.903 1.00 23.98 351 GLU B N 1
ATOM 6026 C CA . GLU B 1 351 ? -121.224 -62.048 -46.256 1.00 23.68 351 GLU B CA 1
ATOM 6027 C C . GLU B 1 351 ? -120.281 -61.439 -47.286 1.00 22.61 351 GLU B C 1
ATOM 6028 O O . GLU B 1 351 ? -120.120 -61.978 -48.387 1.00 22.20 351 GLU B O 1
ATOM 6034 N N . ILE B 1 352 ? -119.653 -60.309 -46.950 1.00 22.16 352 ILE B N 1
ATOM 6035 C CA . ILE B 1 352 ? -118.683 -59.696 -47.853 1.00 21.63 352 ILE B CA 1
ATOM 6036 C C . ILE B 1 352 ? -117.498 -60.629 -48.066 1.00 20.07 352 ILE B C 1
ATOM 6037 O O . ILE B 1 352 ? -117.075 -60.879 -49.200 1.00 19.65 352 ILE B O 1
ATOM 6042 N N . ALA B 1 353 ? -116.945 -61.157 -46.972 1.00 20.32 353 ALA B N 1
ATOM 6043 C CA . ALA B 1 353 ? -115.860 -62.124 -47.087 1.00 20.13 353 ALA B CA 1
ATOM 6044 C C . ALA B 1 353 ? -116.308 -63.358 -47.857 1.00 20.08 353 ALA B C 1
ATOM 6045 O O . ALA B 1 353 ? -115.558 -63.891 -48.683 1.00 19.89 353 ALA B O 1
ATOM 6047 N N . MET B 1 354 ? -117.537 -63.819 -47.606 1.00 20.12 354 MET B N 1
ATOM 6048 C CA . MET B 1 354 ? -118.067 -64.971 -48.328 1.00 20.34 354 MET B CA 1
ATOM 6049 C C . MET B 1 354 ? -118.145 -64.702 -49.825 1.00 20.20 354 MET B C 1
ATOM 6050 O O . MET B 1 354 ? -117.808 -65.570 -50.638 1.00 21.38 354 MET B O 1
ATOM 6055 N N . ALA B 1 355 ? -118.588 -63.503 -50.209 1.00 19.44 355 ALA B N 1
ATOM 6056 C CA . ALA B 1 355 ? -118.700 -63.174 -51.626 1.00 20.04 355 ALA B CA 1
ATOM 6057 C C . ALA B 1 355 ? -117.332 -63.129 -52.294 1.00 21.63 355 ALA B C 1
ATOM 6058 O O . ALA B 1 355 ? -117.193 -63.513 -53.461 1.00 21.56 355 ALA B O 1
ATOM 6060 N N . ASN B 1 356 ? -116.310 -62.663 -51.572 1.00 20.92 356 ASN B N 1
ATOM 6061 C CA . ASN B 1 356 ? -114.972 -62.612 -52.149 1.00 21.22 356 ASN B CA 1
ATOM 6062 C C . ASN B 1 356 ? -114.348 -63.997 -52.248 1.00 21.11 356 ASN B C 1
ATOM 6063 O O . ASN B 1 356 ? -113.555 -64.251 -53.162 1.00 20.71 356 ASN B O 1
ATOM 6068 N N . TYR B 1 357 ? -114.686 -64.902 -51.327 1.00 21.08 357 TYR B N 1
ATOM 6069 C CA . TYR B 1 357 ? -114.182 -66.269 -51.427 1.00 20.97 357 TYR B CA 1
ATOM 6070 C C . TYR B 1 357 ? -114.841 -67.015 -52.579 1.00 21.33 357 TYR B C 1
ATOM 6071 O O . TYR B 1 357 ? -114.185 -67.805 -53.268 1.00 21.72 357 TYR B O 1
ATOM 6080 N N . MET B 1 358 ? -116.136 -66.782 -52.803 1.00 20.91 358 MET B N 1
ATOM 6081 C CA . MET B 1 358 ? -116.786 -67.337 -53.985 1.00 20.73 358 MET B CA 1
ATOM 6082 C C . MET B 1 358 ? -116.182 -66.770 -55.262 1.00 21.08 358 MET B C 1
ATOM 6083 O O . MET B 1 358 ? -116.215 -67.424 -56.310 1.00 22.49 358 MET B O 1
ATOM 6088 N N . TYR B 1 359 ? -115.628 -65.558 -55.194 1.00 21.72 359 TYR B N 1
ATOM 6089 C CA . TYR B 1 359 ? -114.931 -64.987 -56.341 1.00 21.04 359 TYR B CA 1
ATOM 6090 C C . TYR B 1 359 ? -113.603 -65.699 -56.578 1.00 21.11 359 TYR B C 1
ATOM 6091 O O . TYR B 1 359 ? -113.320 -66.150 -57.694 1.00 21.55 359 TYR B O 1
ATOM 6100 N N . GLU B 1 360 ? -112.779 -65.816 -55.537 1.00 21.31 360 GLU B N 1
ATOM 6101 C CA . GLU B 1 360 ? -111.507 -66.518 -55.637 1.00 21.49 360 GLU B CA 1
ATOM 6102 C C . GLU B 1 360 ? -110.982 -66.805 -54.237 1.00 21.32 360 GLU B C 1
ATOM 6103 O O . GLU B 1 360 ? -111.164 -65.997 -53.325 1.00 21.79 360 GLU B O 1
ATOM 6109 N N . GLY B 1 361 ? -110.339 -67.960 -54.078 1.00 22.99 361 GLY B N 1
ATOM 6110 C CA . GLY B 1 361 ? -109.612 -68.267 -52.862 1.00 22.25 361 GLY B CA 1
ATOM 6111 C C . GLY B 1 361 ? -110.369 -69.033 -51.802 1.00 22.03 361 GLY B C 1
ATOM 6112 O O . GLY B 1 361 ? -109.918 -69.068 -50.652 1.00 22.29 361 GLY B O 1
ATOM 6113 N N . ALA B 1 362 ? -111.495 -69.653 -52.145 1.00 22.49 362 ALA B N 1
ATOM 6114 C CA . ALA B 1 362 ? -112.284 -70.370 -51.152 1.00 22.87 362 ALA B CA 1
ATOM 6115 C C . ALA B 1 362 ? -111.518 -71.571 -50.609 1.00 23.72 362 ALA B C 1
ATOM 6116 O O . ALA B 1 362 ? -110.892 -72.325 -51.360 1.00 22.63 362 ALA B O 1
ATOM 6118 N N . GLY B 1 363 ? -111.567 -71.742 -49.289 1.00 21.96 363 GLY B N 1
ATOM 6119 C CA . GLY B 1 363 ? -110.926 -72.855 -48.626 1.00 21.57 363 GLY B CA 1
ATOM 6120 C C . GLY B 1 363 ? -109.589 -72.544 -47.991 1.00 22.04 363 GLY B C 1
ATOM 6121 O O . GLY B 1 363 ? -109.055 -73.395 -47.270 1.00 22.68 363 GLY B O 1
ATOM 6122 N N . HIS B 1 364 ? -109.035 -71.356 -48.222 1.00 22.32 364 HIS B N 1
ATOM 6123 C CA . HIS B 1 364 ? -107.702 -71.054 -47.719 1.00 22.51 364 HIS B CA 1
ATOM 6124 C C . HIS B 1 364 ? -107.751 -70.447 -46.323 1.00 21.98 364 HIS B C 1
ATOM 6125 O O . HIS B 1 364 ? -108.109 -71.124 -45.355 1.00 21.92 364 HIS B O 1
ATOM 6132 N N . THR B 1 365 ? -107.399 -69.169 -46.213 1.00 20.85 365 THR B N 1
ATOM 6133 C CA . THR B 1 365 ? -107.184 -68.522 -44.928 1.00 20.83 365 THR B CA 1
ATOM 6134 C C . THR B 1 365 ? -108.016 -67.251 -44.836 1.00 20.54 365 THR B C 1
ATOM 6135 O O . THR B 1 365 ? -108.266 -66.579 -45.838 1.00 20.61 365 THR B O 1
ATOM 6139 N N . ALA B 1 366 ? -108.455 -66.939 -43.619 1.00 20.94 366 ALA B N 1
ATOM 6140 C CA . ALA B 1 366 ? -109.080 -65.665 -43.307 1.00 19.46 366 ALA B CA 1
ATOM 6141 C C . ALA B 1 366 ? -108.459 -65.102 -42.039 1.00 19.20 366 ALA B C 1
ATOM 6142 O O . ALA B 1 366 ? -107.904 -65.833 -41.216 1.00 19.10 366 ALA B O 1
ATOM 6144 N N . GLY B 1 367 ? -108.553 -63.785 -41.893 1.00 19.98 367 GLY B N 1
ATOM 6145 C CA . GLY B 1 367 ? -108.087 -63.108 -40.701 1.00 19.28 367 GLY B CA 1
ATOM 6146 C C . GLY B 1 367 ? -109.220 -62.336 -40.054 1.00 19.67 367 GLY B C 1
ATOM 6147 O O . GLY B 1 367 ? -110.188 -61.956 -40.713 1.00 18.86 367 GLY B O 1
ATOM 6148 N N . ILE B 1 368 ? -109.098 -62.118 -38.748 1.00 19.88 368 ILE B N 1
ATOM 6149 C CA . ILE B 1 368 ? -110.072 -61.327 -38.005 1.00 19.96 368 ILE B CA 1
ATOM 6150 C C . ILE B 1 368 ? -109.361 -60.695 -36.819 1.00 19.95 368 ILE B C 1
ATOM 6151 O O . ILE B 1 368 ? -108.444 -61.284 -36.240 1.00 20.17 368 ILE B O 1
ATOM 6156 N N . HIS B 1 369 ? -109.775 -59.479 -36.475 1.00 20.48 369 HIS B N 1
ATOM 6157 C CA . HIS B 1 369 ? -109.226 -58.750 -35.337 1.00 19.56 369 HIS B CA 1
ATOM 6158 C C . HIS B 1 369 ? -110.396 -58.285 -34.485 1.00 19.63 369 HIS B C 1
ATOM 6159 O O . HIS B 1 369 ? -111.119 -57.360 -34.868 1.00 22.29 369 HIS B O 1
ATOM 6166 N N . SER B 1 370 ? -110.585 -58.930 -33.338 1.00 20.82 370 SER B N 1
ATOM 6167 C CA . SER B 1 370 ? -111.786 -58.718 -32.548 1.00 22.84 370 SER B CA 1
ATOM 6168 C C . SER B 1 370 ? -111.533 -59.146 -31.113 1.00 23.88 370 SER B C 1
ATOM 6169 O O . SER B 1 370 ? -110.747 -60.060 -30.850 1.00 24.43 370 SER B O 1
ATOM 6172 N N . ASP B 1 371 ? -112.208 -58.466 -30.191 1.00 23.61 371 ASP B N 1
ATOM 6173 C CA . ASP B 1 371 ? -112.281 -58.884 -28.800 1.00 23.15 371 ASP B CA 1
ATOM 6174 C C . ASP B 1 371 ? -113.602 -59.565 -28.476 1.00 26.06 371 ASP B C 1
ATOM 6175 O O . ASP B 1 371 ? -113.801 -59.999 -27.338 1.00 27.79 371 ASP B O 1
ATOM 6180 N N . ASN B 1 372 ? -114.506 -59.663 -29.448 1.00 26.71 372 ASN B N 1
ATOM 6181 C CA . ASN B 1 372 ? -115.795 -60.324 -29.269 1.00 29.53 372 ASN B CA 1
ATOM 6182 C C . ASN B 1 372 ? -115.632 -61.771 -29.714 1.00 32.25 372 ASN B C 1
ATOM 6183 O O . ASN B 1 372 ? -115.668 -62.075 -30.909 1.00 32.72 372 ASN B O 1
ATOM 6188 N N . ASP B 1 373 ? -115.446 -62.671 -28.745 1.00 34.49 373 ASP B N 1
ATOM 6189 C CA . ASP B 1 373 ? -115.257 -64.079 -29.075 1.00 34.47 373 ASP B CA 1
ATOM 6190 C C . ASP B 1 373 ? -116.499 -64.668 -29.730 1.00 37.43 373 ASP B C 1
ATOM 6191 O O . ASP B 1 373 ? -116.403 -65.652 -30.472 1.00 35.32 373 ASP B O 1
ATOM 6196 N N . GLU B 1 374 ? -117.669 -64.080 -29.471 1.00 55.28 374 GLU B N 1
ATOM 6197 C CA . GLU B 1 374 ? -118.899 -64.539 -30.105 1.00 54.69 374 GLU B CA 1
ATOM 6198 C C . GLU B 1 374 ? -118.848 -64.344 -31.617 1.00 54.32 374 GLU B C 1
ATOM 6199 O O . GLU B 1 374 ? -119.229 -65.239 -32.380 1.00 54.43 374 GLU B O 1
ATOM 6205 N N . ASN B 1 375 ? -118.373 -63.180 -32.068 1.00 42.57 375 ASN B N 1
ATOM 6206 C CA . ASN B 1 375 ? -118.249 -62.936 -33.501 1.00 39.54 375 ASN B CA 1
ATOM 6207 C C . ASN B 1 375 ? -117.135 -63.768 -34.121 1.00 35.82 375 ASN B C 1
ATOM 6208 O O . ASN B 1 375 ? -117.224 -64.142 -35.296 1.00 32.40 375 ASN B O 1
ATOM 6213 N N . ILE B 1 376 ? -116.081 -64.059 -33.355 1.00 32.15 376 ILE B N 1
ATOM 6214 C CA . ILE B 1 376 ? -114.969 -64.846 -33.880 1.00 30.65 376 ILE B CA 1
ATOM 6215 C C . ILE B 1 376 ? -115.424 -66.261 -34.210 1.00 30.24 376 ILE B C 1
ATOM 6216 O O . ILE B 1 376 ? -115.083 -66.810 -35.266 1.00 27.01 376 ILE B O 1
ATOM 6221 N N . ARG B 1 377 ? -116.206 -66.872 -33.318 1.00 28.49 377 ARG B N 1
ATOM 6222 C CA . ARG B 1 377 ? -116.648 -68.244 -33.540 1.00 26.74 377 ARG B CA 1
ATOM 6223 C C . ARG B 1 377 ? -117.656 -68.337 -34.678 1.00 26.45 377 ARG B C 1
ATOM 6224 O O . ARG B 1 377 ? -117.716 -69.362 -35.364 1.00 25.47 377 ARG B O 1
ATOM 6232 N N . TYR B 1 378 ? -118.450 -67.285 -34.898 1.00 28.48 378 TYR B N 1
ATOM 6233 C CA . TYR B 1 378 ? -119.393 -67.301 -36.012 1.00 27.99 378 TYR B CA 1
ATOM 6234 C C . TYR B 1 378 ? -118.668 -67.233 -37.350 1.00 26.20 378 TYR B C 1
ATOM 6235 O O . TYR B 1 378 ? -119.060 -67.907 -38.309 1.00 25.85 378 TYR B O 1
ATOM 6244 N N . ALA B 1 379 ? -117.612 -66.422 -37.434 1.00 25.63 379 ALA B N 1
ATOM 6245 C CA . ALA B 1 379 ? -116.850 -66.332 -38.675 1.00 25.44 379 ALA B CA 1
ATOM 6246 C C . ALA B 1 379 ? -116.213 -67.669 -39.026 1.00 24.07 379 ALA B C 1
ATOM 6247 O O . ALA B 1 379 ? -116.241 -68.095 -40.186 1.00 23.88 379 ALA B O 1
ATOM 6249 N N . GLY B 1 380 ? -115.640 -68.353 -38.034 1.00 23.74 380 GLY B N 1
ATOM 6250 C CA . GLY B 1 380 ? -115.038 -69.650 -38.283 1.00 23.31 380 GLY B CA 1
ATOM 6251 C C . GLY B 1 380 ? -116.038 -70.755 -38.546 1.00 23.52 380 GLY B C 1
ATOM 6252 O O . GLY B 1 380 ? -115.676 -71.774 -39.140 1.00 25.20 380 GLY B O 1
ATOM 6253 N N . THR B 1 381 ? -117.289 -70.575 -38.121 1.00 23.83 381 THR B N 1
ATOM 6254 C CA . THR B 1 381 ? -118.298 -71.610 -38.313 1.00 22.93 381 THR B CA 1
ATOM 6255 C C . THR B 1 381 ? -118.823 -71.635 -39.744 1.00 24.70 381 THR B C 1
ATOM 6256 O O . THR B 1 381 ? -119.003 -72.713 -40.321 1.00 25.91 381 THR B O 1
ATOM 6260 N N . VAL B 1 382 ? -119.055 -70.467 -40.339 1.00 24.56 382 VAL B N 1
ATOM 6261 C CA . VAL B 1 382 ? -119.770 -70.384 -41.605 1.00 25.04 382 VAL B CA 1
ATOM 6262 C C . VAL B 1 382 ? -118.869 -70.067 -42.796 1.00 25.22 382 VAL B C 1
ATOM 6263 O O . VAL B 1 382 ? -119.273 -70.334 -43.939 1.00 26.32 382 VAL B O 1
ATOM 6267 N N . LEU B 1 383 ? -117.676 -69.515 -42.580 1.00 23.43 383 LEU B N 1
ATOM 6268 C CA . LEU B 1 383 ? -116.863 -69.109 -43.721 1.00 24.28 383 LEU B CA 1
ATOM 6269 C C . LEU B 1 383 ? -116.194 -70.323 -44.366 1.00 23.51 383 LEU B C 1
ATOM 6270 O O . LEU B 1 383 ? -115.779 -71.249 -43.666 1.00 23.86 383 LEU B O 1
ATOM 6275 N N . PRO B 1 384 ? -116.076 -70.339 -45.699 1.00 23.51 384 PRO B N 1
ATOM 6276 C CA . PRO B 1 384 ? -115.417 -71.456 -46.408 1.00 22.79 384 PRO B CA 1
ATOM 6277 C C . PRO B 1 384 ? -113.899 -71.327 -46.379 1.00 22.43 384 PRO B C 1
ATOM 6278 O O . PRO B 1 384 ? -113.235 -70.983 -47.364 1.00 21.96 384 PRO B O 1
ATOM 6282 N N . ILE B 1 385 ? -113.324 -71.609 -45.213 1.00 23.65 385 ILE B N 1
ATOM 6283 C CA . ILE B 1 385 ? -111.895 -71.451 -44.982 1.00 22.24 385 ILE B CA 1
ATOM 6284 C C . ILE B 1 385 ? -111.393 -72.635 -44.173 1.00 21.81 385 ILE B C 1
ATOM 6285 O O . ILE B 1 385 ? -112.143 -73.259 -43.416 1.00 23.67 385 ILE B O 1
ATOM 6290 N N . SER B 1 386 ? -110.109 -72.942 -44.335 1.00 21.55 386 SER B N 1
ATOM 6291 C CA . SER B 1 386 ? -109.463 -73.953 -43.512 1.00 22.49 386 SER B CA 1
ATOM 6292 C C . SER B 1 386 ? -108.792 -73.364 -42.281 1.00 22.73 386 SER B C 1
ATOM 6293 O O . SER B 1 386 ? -108.578 -74.088 -41.302 1.00 23.39 386 SER B O 1
ATOM 6296 N N . ARG B 1 387 ? -108.465 -72.073 -42.306 1.00 21.41 387 ARG B N 1
ATOM 6297 C CA . ARG B 1 387 ? -107.756 -71.414 -41.219 1.00 22.10 387 ARG B CA 1
ATOM 6298 C C . ARG B 1 387 ? -108.352 -70.034 -40.989 1.00 20.73 387 ARG B C 1
ATOM 6299 O O . ARG B 1 387 ? -108.697 -69.333 -41.944 1.00 19.96 387 ARG B O 1
ATOM 6307 N N . LEU B 1 388 ? -108.476 -69.651 -39.719 1.00 23.43 388 LEU B N 1
ATOM 6308 C CA . LEU B 1 388 ? -108.973 -68.331 -39.329 1.00 22.76 388 LEU B CA 1
ATOM 6309 C C . LEU B 1 388 ? -108.024 -67.757 -38.282 1.00 24.33 388 LEU B C 1
ATOM 6310 O O . LEU B 1 388 ? -108.091 -68.127 -37.108 1.00 25.94 388 LEU B O 1
ATOM 6315 N N . VAL B 1 389 ? -107.159 -66.840 -38.702 1.00 21.67 389 VAL B N 1
ATOM 6316 C CA . VAL B 1 389 ? -106.138 -66.266 -37.831 1.00 22.79 389 VAL B CA 1
ATOM 6317 C C . VAL B 1 389 ? -106.746 -65.107 -37.049 1.00 21.62 389 VAL B C 1
ATOM 6318 O O . VAL B 1 389 ? -107.425 -64.247 -37.623 1.00 21.72 389 VAL B O 1
ATOM 6322 N N . VAL B 1 390 ? -106.497 -65.074 -35.740 1.00 24.43 390 VAL B N 1
ATOM 6323 C CA . VAL B 1 390 ? -107.166 -64.149 -34.827 1.00 24.15 390 VAL B CA 1
ATOM 6324 C C . VAL B 1 390 ? -106.128 -63.250 -34.166 1.00 24.22 390 VAL B C 1
ATOM 6325 O O . VAL B 1 390 ? -105.239 -63.737 -33.456 1.00 25.06 390 VAL B O 1
ATOM 6329 N N . ASN B 1 391 ? -106.259 -61.938 -34.383 1.00 23.62 391 ASN B N 1
ATOM 6330 C CA . ASN B 1 391 ? -105.465 -60.919 -33.685 1.00 22.61 391 ASN B CA 1
ATOM 6331 C C . ASN B 1 391 ? -103.968 -61.094 -33.930 1.00 24.27 391 ASN B C 1
ATOM 6332 O O . ASN B 1 391 ? -103.148 -60.936 -33.023 1.00 24.56 391 ASN B O 1
ATOM 6337 N N . GLN B 1 392 ? -103.609 -61.410 -35.169 1.00 22.58 392 GLN B N 1
ATOM 6338 C CA . GLN B 1 392 ? -102.220 -61.565 -35.575 1.00 22.45 392 GLN B CA 1
ATOM 6339 C C . GLN B 1 392 ? -102.166 -61.521 -37.095 1.00 21.91 392 GLN B C 1
ATOM 6340 O O . GLN B 1 392 ? -103.201 -61.670 -37.755 1.00 23.40 392 GLN B O 1
ATOM 6346 N N . PRO B 1 393 ? -100.990 -61.286 -37.678 1.00 21.86 393 PRO B N 1
ATOM 6347 C CA . PRO B 1 393 ? -100.892 -61.279 -39.143 1.00 21.54 393 PRO B CA 1
ATOM 6348 C C . PRO B 1 393 ? -101.354 -62.602 -39.736 1.00 21.99 393 PRO B C 1
ATOM 6349 O O . PRO B 1 393 ? -101.004 -63.678 -39.250 1.00 23.72 393 PRO B O 1
ATOM 6353 N N . ALA B 1 394 ? -102.159 -62.509 -40.798 1.00 21.59 394 ALA B N 1
ATOM 6354 C CA . ALA B 1 394 ? -102.673 -63.711 -41.446 1.00 21.29 394 ALA B CA 1
ATOM 6355 C C . ALA B 1 394 ? -101.562 -64.564 -42.041 1.00 22.17 394 ALA B C 1
ATOM 6356 O O . ALA B 1 394 ? -101.771 -65.759 -42.275 1.00 22.58 394 ALA B O 1
ATOM 6358 N N . THR B 1 395 ? -100.386 -63.981 -42.285 1.00 21.99 395 THR B N 1
ATOM 6359 C CA . THR B 1 395 ? -99.244 -64.747 -42.769 1.00 22.75 395 THR B CA 1
ATOM 6360 C C . THR B 1 395 ? -98.699 -65.713 -41.725 1.00 23.47 395 THR B C 1
ATOM 6361 O O . THR B 1 395 ? -97.813 -66.511 -42.050 1.00 24.06 395 THR B O 1
ATOM 6365 N N . THR B 1 396 ? -99.193 -65.659 -40.490 1.00 22.71 396 THR B N 1
ATOM 6366 C CA . THR B 1 396 ? -98.834 -66.622 -39.459 1.00 23.21 396 THR B CA 1
ATOM 6367 C C . THR B 1 396 ? -99.694 -67.879 -39.511 1.00 24.01 396 THR B C 1
ATOM 6368 O O . THR B 1 396 ? -99.582 -68.729 -38.622 1.00 25.21 396 THR B O 1
ATOM 6372 N N . ALA B 1 397 ? -100.553 -68.010 -40.526 1.00 23.23 397 ALA B N 1
ATOM 6373 C CA . ALA B 1 397 ? -101.361 -69.215 -40.663 1.00 22.74 397 ALA B CA 1
ATOM 6374 C C . ALA B 1 397 ? -100.501 -70.431 -40.972 1.00 24.53 397 ALA B C 1
ATOM 6375 O O . ALA B 1 397 ? -100.872 -71.557 -40.621 1.00 24.69 397 ALA B O 1
ATOM 6377 N N . GLY B 1 398 ? -99.359 -70.226 -41.623 1.00 24.93 398 GLY B N 1
ATOM 6378 C CA . GLY B 1 398 ? -98.411 -71.275 -41.917 1.00 24.45 398 GLY B CA 1
ATOM 6379 C C . GLY B 1 398 ? -97.525 -71.684 -40.766 1.00 24.41 398 GLY B C 1
ATOM 6380 O O . GLY B 1 398 ? -96.633 -72.515 -40.951 1.00 24.62 398 GLY B O 1
ATOM 6381 N N . GLY B 1 399 ? -97.733 -71.120 -39.579 1.00 25.50 399 GLY B N 1
ATOM 6382 C CA . GLY B 1 399 ? -96.965 -71.512 -38.415 1.00 26.45 399 GLY B CA 1
ATOM 6383 C C . GLY B 1 399 ? -96.172 -70.387 -37.783 1.00 27.02 399 GLY B C 1
ATOM 6384 O O . GLY B 1 399 ? -95.529 -69.596 -38.480 1.00 27.68 399 GLY B O 1
ATOM 6385 N N . SER B 1 400 ? -96.216 -70.308 -36.455 1.00 26.05 400 SER B N 1
ATOM 6386 C CA . SER B 1 400 ? -95.428 -69.341 -35.706 1.00 26.23 400 SER B CA 1
ATOM 6387 C C . SER B 1 400 ? -95.281 -69.851 -34.283 1.00 27.79 400 SER B C 1
ATOM 6388 O O . SER B 1 400 ? -96.037 -70.715 -33.833 1.00 28.89 400 SER B O 1
ATOM 6391 N N . PHE B 1 401 ? -94.302 -69.300 -33.576 1.00 31.89 401 PHE B N 1
ATOM 6392 C CA . PHE B 1 401 ? -94.097 -69.697 -32.187 1.00 32.74 401 PHE B CA 1
ATOM 6393 C C . PHE B 1 401 ? -95.137 -69.112 -31.240 1.00 34.20 401 PHE B C 1
ATOM 6394 O O . PHE B 1 401 ? -94.992 -69.282 -30.021 1.00 39.18 401 PHE B O 1
ATOM 6402 N N . ASN B 1 402 ? -96.168 -68.440 -31.752 1.00 35.04 402 ASN B N 1
ATOM 6403 C CA . ASN B 1 402 ? -97.184 -67.819 -30.918 1.00 38.86 402 ASN B CA 1
ATOM 6404 C C . ASN B 1 402 ? -98.599 -68.265 -31.253 1.00 37.67 402 ASN B C 1
ATOM 6405 O O . ASN B 1 402 ? -99.545 -67.787 -30.616 1.00 41.75 402 ASN B O 1
ATOM 6410 N N . ASN B 1 403 ? -98.778 -69.152 -32.232 1.00 33.42 403 ASN B N 1
ATOM 6411 C CA . ASN B 1 403 ? -100.090 -69.743 -32.472 1.00 32.61 403 ASN B CA 1
ATOM 6412 C C . ASN B 1 403 ? -99.999 -71.266 -32.502 1.00 31.97 403 ASN B C 1
ATOM 6413 O O . ASN B 1 403 ? -98.927 -71.834 -32.270 1.00 29.75 403 ASN B O 1
ATOM 6418 N N . GLY B 1 404 ? -101.115 -71.933 -32.793 1.00 29.44 404 GLY B N 1
ATOM 6419 C CA . GLY B 1 404 ? -101.170 -73.378 -32.808 1.00 28.56 404 GLY B CA 1
ATOM 6420 C C . GLY B 1 404 ? -101.217 -74.045 -34.164 1.00 27.85 404 GLY B C 1
ATOM 6421 O O . GLY B 1 404 ? -101.340 -75.274 -34.221 1.00 28.33 404 GLY B O 1
ATOM 6422 N N . PHE B 1 405 ? -101.129 -73.295 -35.260 1.00 26.88 405 PHE B N 1
ATOM 6423 C CA . PHE B 1 405 ? -101.122 -73.919 -36.578 1.00 25.92 405 PHE B CA 1
ATOM 6424 C C . PHE B 1 405 ? -99.856 -74.743 -36.778 1.00 25.72 405 PHE B C 1
ATOM 6425 O O . PHE B 1 405 ? -98.770 -74.358 -36.336 1.00 26.63 405 PHE B O 1
ATOM 6433 N N . ASN B 1 406 ? -99.996 -75.878 -37.454 1.00 24.86 406 ASN B N 1
ATOM 6434 C CA . ASN B 1 406 ? -98.840 -76.732 -37.711 1.00 25.73 406 ASN B CA 1
ATOM 6435 C C . ASN B 1 406 ? -97.937 -76.081 -38.755 1.00 26.02 406 ASN B C 1
ATOM 6436 O O . ASN B 1 406 ? -98.408 -75.737 -39.846 1.00 26.26 406 ASN B O 1
ATOM 6441 N N . PRO B 1 407 ? -96.649 -75.896 -38.464 1.00 25.62 407 PRO B N 1
ATOM 6442 C CA . PRO B 1 407 ? -95.770 -75.204 -39.416 1.00 25.85 407 PRO B CA 1
ATOM 6443 C C . PRO B 1 407 ? -95.568 -76.009 -40.690 1.00 25.55 407 PRO B C 1
ATOM 6444 O O . PRO B 1 407 ? -95.414 -77.232 -40.658 1.00 25.50 407 PRO B O 1
ATOM 6448 N N . THR B 1 408 ? -95.561 -75.304 -41.817 1.00 27.01 408 THR B N 1
ATOM 6449 C CA . THR B 1 408 ? -95.445 -75.928 -43.132 1.00 26.77 408 THR B CA 1
ATOM 6450 C C . THR B 1 408 ? -95.172 -74.841 -44.163 1.00 27.88 408 THR B C 1
ATOM 6451 O O . THR B 1 408 ? -95.147 -73.646 -43.851 1.00 25.87 408 THR B O 1
ATOM 6455 N N . THR B 1 409 ? -94.968 -75.276 -45.406 1.00 29.28 409 THR B N 1
ATOM 6456 C CA . THR B 1 409 ? -94.994 -74.402 -46.567 1.00 28.89 409 THR B CA 1
ATOM 6457 C C . THR B 1 409 ? -96.071 -74.810 -47.561 1.00 30.10 409 THR B C 1
ATOM 6458 O O . THR B 1 409 ? -96.177 -74.195 -48.629 1.00 29.67 409 THR B O 1
ATOM 6462 N N . THR B 1 410 ? -96.868 -75.828 -47.242 1.00 29.02 410 THR B N 1
ATOM 6463 C CA . THR B 1 410 ? -97.925 -76.336 -48.113 1.00 29.63 410 THR B CA 1
ATOM 6464 C C . THR B 1 410 ? -99.232 -76.276 -47.330 1.00 28.99 410 THR B C 1
ATOM 6465 O O . THR B 1 410 ? -99.467 -77.098 -46.438 1.00 29.05 410 THR B O 1
ATOM 6469 N N . LEU B 1 411 ? -100.083 -75.306 -47.660 1.00 28.89 411 LEU B N 1
ATOM 6470 C CA . LEU B 1 411 ? -101.346 -75.097 -46.960 1.00 28.24 411 LEU B CA 1
ATOM 6471 C C . LEU B 1 411 ? -102.479 -75.651 -47.816 1.00 28.43 411 LEU B C 1
ATOM 6472 O O . LEU B 1 411 ? -102.803 -75.092 -48.868 1.00 28.07 411 LEU B O 1
ATOM 6477 N N . GLY B 1 412 ? -103.072 -76.751 -47.363 1.00 27.06 412 GLY B N 1
ATOM 6478 C CA . GLY B 1 412 ? -104.208 -77.311 -48.064 1.00 25.16 412 GLY B CA 1
ATOM 6479 C C . GLY B 1 412 ? -105.456 -76.471 -47.878 1.00 24.39 412 GLY B C 1
ATOM 6480 O O . GLY B 1 412 ? -105.667 -75.838 -46.842 1.00 24.44 412 GLY B O 1
ATOM 6481 N N . CYS B 1 413 ? -106.299 -76.472 -48.906 1.00 24.05 413 CYS B N 1
ATOM 6482 C CA . CYS B 1 413 ? -107.492 -75.641 -48.934 1.00 23.25 413 CYS B CA 1
ATOM 6483 C C . CYS B 1 413 ? -108.763 -76.478 -49.027 1.00 23.65 413 CYS B C 1
ATOM 6484 O O . CYS B 1 413 ? -109.796 -75.997 -49.496 1.00 23.77 413 CYS B O 1
ATOM 6487 N N . GLY B 1 414 ? -108.696 -77.732 -48.585 1.00 23.90 414 GLY B N 1
ATOM 6488 C CA . GLY B 1 414 ? -109.849 -78.600 -48.491 1.00 23.16 414 GLY B CA 1
ATOM 6489 C C . GLY B 1 414 ? -110.541 -78.833 -49.824 1.00 23.85 414 GLY B C 1
ATOM 6490 O O . GLY B 1 414 ? -109.961 -78.704 -50.905 1.00 24.31 414 GLY B O 1
ATOM 6491 N N . SER B 1 415 ? -111.825 -79.183 -49.721 1.00 23.79 415 SER B N 1
ATOM 6492 C CA . SER B 1 415 ? -112.613 -79.466 -50.913 1.00 23.73 415 SER B CA 1
ATOM 6493 C C . SER B 1 415 ? -112.875 -78.208 -51.729 1.00 24.27 415 SER B C 1
ATOM 6494 O O . SER B 1 415 ? -113.030 -78.291 -52.952 1.00 25.65 415 SER B O 1
ATOM 6497 N N . TRP B 1 416 ? -112.930 -77.042 -51.078 1.00 25.79 416 TRP B N 1
ATOM 6498 C CA . TRP B 1 416 ? -113.141 -75.794 -51.807 1.00 25.36 416 TRP B CA 1
ATOM 6499 C C . TRP B 1 416 ? -112.020 -75.553 -52.810 1.00 25.69 416 TRP B C 1
ATOM 6500 O O . TRP B 1 416 ? -112.271 -75.272 -53.988 1.00 26.70 416 TRP B O 1
ATOM 6511 N N . GLY B 1 417 ? -110.773 -75.653 -52.357 1.00 23.84 417 GLY B N 1
ATOM 6512 C CA . GLY B 1 417 ? -109.621 -75.506 -53.217 1.00 23.45 417 GLY B CA 1
ATOM 6513 C C . GLY B 1 417 ? -109.256 -76.734 -54.013 1.00 24.21 417 GLY B C 1
ATOM 6514 O O . GLY B 1 417 ? -108.158 -76.791 -54.573 1.00 25.37 417 GLY B O 1
ATOM 6515 N N . ARG B 1 418 ? -110.155 -77.721 -54.079 1.00 26.98 418 ARG B N 1
ATOM 6516 C CA . ARG B 1 418 ? -109.921 -78.977 -54.795 1.00 24.14 418 ARG B CA 1
ATOM 6517 C C . ARG B 1 418 ? -108.692 -79.701 -54.250 1.00 24.20 418 ARG B C 1
ATOM 6518 O O . ARG B 1 418 ? -107.855 -80.200 -55.006 1.00 24.16 418 ARG B O 1
ATOM 6526 N N . ASN B 1 419 ? -108.578 -79.756 -52.926 1.00 22.81 419 ASN B N 1
ATOM 6527 C CA . ASN B 1 419 ? -107.467 -80.413 -52.258 1.00 22.92 419 ASN B CA 1
ATOM 6528 C C . ASN B 1 419 ? -107.991 -81.521 -51.355 1.00 23.38 419 ASN B C 1
ATOM 6529 O O . ASN B 1 419 ? -109.167 -81.544 -50.981 1.00 23.84 419 ASN B O 1
ATOM 6534 N N . SER B 1 420 ? -107.095 -82.446 -51.004 1.00 23.96 420 SER B N 1
ATOM 6535 C CA . SER B 1 420 ? -107.478 -83.608 -50.213 1.00 25.06 420 SER B CA 1
ATOM 6536 C C . SER B 1 420 ? -107.519 -83.328 -48.716 1.00 24.66 420 SER B C 1
ATOM 6537 O O . SER B 1 420 ? -108.161 -84.084 -47.980 1.00 26.01 420 SER B O 1
ATOM 6540 N N . ILE B 1 421 ? -106.854 -82.276 -48.245 1.00 24.84 421 ILE B N 1
ATOM 6541 C CA . ILE B 1 421 ? -106.863 -81.934 -46.829 1.00 25.92 421 ILE B CA 1
ATOM 6542 C C . ILE B 1 421 ? -107.194 -80.458 -46.670 1.00 25.05 421 ILE B C 1
ATOM 6543 O O . ILE B 1 421 ? -106.852 -79.626 -47.516 1.00 25.80 421 ILE B O 1
ATOM 6548 N N . SER B 1 422 ? -107.871 -80.139 -45.569 1.00 24.83 422 SER B N 1
ATOM 6549 C CA . SER B 1 422 ? -108.192 -78.759 -45.232 1.00 23.84 422 SER B CA 1
ATOM 6550 C C . SER B 1 422 ? -107.329 -78.289 -44.070 1.00 24.77 422 SER B C 1
ATOM 6551 O O . SER B 1 422 ? -107.841 -77.722 -43.100 1.00 24.49 422 SER B O 1
ATOM 6554 N N . GLU B 1 423 ? -106.023 -78.522 -44.153 1.00 24.40 423 GLU B N 1
ATOM 6555 C CA . GLU B 1 423 ? -105.125 -78.193 -43.055 1.00 24.07 423 GLU B CA 1
ATOM 6556 C C . GLU B 1 423 ? -103.710 -78.068 -43.602 1.00 27.15 423 GLU B C 1
ATOM 6557 O O . GLU B 1 423 ? -103.457 -78.287 -44.790 1.00 27.22 423 GLU B O 1
ATOM 6563 N N . ASN B 1 424 ? -102.785 -77.716 -42.711 1.00 27.26 424 ASN B N 1
ATOM 6564 C CA . ASN B 1 424 ? -101.385 -77.581 -43.082 1.00 26.29 424 ASN B CA 1
ATOM 6565 C C . ASN B 1 424 ? -100.748 -78.957 -43.252 1.00 27.66 424 ASN B C 1
ATOM 6566 O O . ASN B 1 424 ? -100.953 -79.856 -42.430 1.00 26.10 424 ASN B O 1
ATOM 6571 N N . LEU B 1 425 ? -99.977 -79.121 -44.325 1.00 29.13 425 LEU B N 1
ATOM 6572 C CA . LEU B 1 425 ? -99.355 -80.403 -44.631 1.00 28.65 425 LEU B CA 1
ATOM 6573 C C . LEU B 1 425 ? -98.163 -80.648 -43.716 1.00 27.60 425 LEU B C 1
ATOM 6574 O O . LEU B 1 425 ? -97.247 -79.823 -43.642 1.00 28.16 425 LEU B O 1
ATOM 6579 N N . THR B 1 426 ? -98.169 -81.787 -43.024 1.00 27.03 426 THR B N 1
ATOM 6580 C CA . THR B 1 426 ? -97.059 -82.137 -42.145 1.00 26.13 426 THR B CA 1
ATOM 6581 C C . THR B 1 426 ? -96.531 -83.537 -42.431 1.00 25.63 426 THR B C 1
ATOM 6582 O O . THR B 1 426 ? -96.901 -84.164 -43.428 1.00 25.06 426 THR B O 1
ATOM 6586 N N . TYR B 1 427 ? -95.653 -84.021 -41.547 1.00 25.22 427 TYR B N 1
ATOM 6587 C CA . TYR B 1 427 ? -95.173 -85.398 -41.612 1.00 25.89 427 TYR B CA 1
ATOM 6588 C C . TYR B 1 427 ? -96.319 -86.400 -41.562 1.00 25.84 427 TYR B C 1
ATOM 6589 O O . TYR B 1 427 ? -96.204 -87.503 -42.108 1.00 23.41 427 TYR B O 1
ATOM 6598 N N . GLU B 1 428 ? -97.421 -86.037 -40.898 1.00 26.30 428 GLU B N 1
ATOM 6599 C CA . GLU B 1 428 ? -98.529 -86.963 -40.691 1.00 24.57 428 GLU B CA 1
ATOM 6600 C C . GLU B 1 428 ? -99.112 -87.458 -42.007 1.00 24.84 428 GLU B C 1
ATOM 6601 O O . GLU B 1 428 ? -99.547 -88.612 -42.100 1.00 26.50 428 GLU B O 1
ATOM 6607 N N . HIS B 1 429 ? -99.120 -86.615 -43.033 1.00 26.26 429 HIS B N 1
ATOM 6608 C CA . HIS B 1 429 ? -99.776 -86.935 -44.291 1.00 26.30 429 HIS B CA 1
ATOM 6609 C C . HIS B 1 429 ? -98.880 -87.697 -45.258 1.00 25.66 429 HIS B C 1
ATOM 6610 O O . HIS B 1 429 ? -99.316 -88.003 -46.372 1.00 26.10 429 HIS B O 1
ATOM 6617 N N . LEU B 1 430 ? -97.648 -88.020 -44.862 1.00 24.44 430 LEU B N 1
ATOM 6618 C CA . LEU B 1 430 ? -96.714 -88.730 -45.729 1.00 25.06 430 LEU B CA 1
ATOM 6619 C C . LEU B 1 430 ? -96.368 -90.116 -45.195 1.00 24.83 430 LEU B C 1
ATOM 6620 O O . LEU B 1 430 ? -95.361 -90.701 -45.605 1.00 25.03 430 LEU B O 1
ATOM 6625 N N . ILE B 1 431 ? -97.182 -90.655 -44.289 1.00 24.59 431 ILE B N 1
ATOM 6626 C CA . ILE B 1 431 ? -97.011 -92.012 -43.790 1.00 24.23 431 ILE B CA 1
ATOM 6627 C C . ILE B 1 431 ? -98.353 -92.725 -43.826 1.00 24.13 431 ILE B C 1
ATOM 6628 O O . ILE B 1 431 ? -99.414 -92.103 -43.712 1.00 23.48 431 ILE B O 1
ATOM 6633 N N . ASN B 1 432 ? -98.297 -94.044 -43.991 1.00 25.01 432 ASN B N 1
ATOM 6634 C CA . ASN B 1 432 ? -99.475 -94.899 -43.908 1.00 24.80 432 ASN B CA 1
ATOM 6635 C C . ASN B 1 432 ? -99.616 -95.373 -42.467 1.00 25.67 432 ASN B C 1
ATOM 6636 O O . ASN B 1 432 ? -98.805 -96.170 -41.987 1.00 27.01 432 ASN B O 1
ATOM 6641 N N . VAL B 1 433 ? -100.637 -94.879 -41.773 1.00 24.81 433 VAL B N 1
ATOM 6642 C CA . VAL B 1 433 ? -100.905 -95.313 -40.407 1.00 24.68 433 VAL B CA 1
ATOM 6643 C C . VAL B 1 433 ? -101.709 -96.605 -40.464 1.00 24.17 433 VAL B C 1
ATOM 6644 O O . VAL B 1 433 ? -102.829 -96.628 -40.985 1.00 24.48 433 VAL B O 1
ATOM 6648 N N . SER B 1 434 ? -101.135 -97.682 -39.937 1.00 24.61 434 SER B N 1
ATOM 6649 C CA . SER B 1 434 ? -101.756 -98.996 -39.947 1.00 24.25 434 SER B CA 1
ATOM 6650 C C . SER B 1 434 ? -102.134 -99.407 -38.530 1.00 24.36 434 SER B C 1
ATOM 6651 O O . SER B 1 434 ? -101.515 -98.975 -37.554 1.00 25.01 434 SER B O 1
ATOM 6654 N N . ARG B 1 435 ? -103.157 -100.251 -38.428 1.00 24.73 435 ARG B N 1
ATOM 6655 C CA . ARG B 1 435 ? -103.694 -100.687 -37.149 1.00 25.12 435 ARG B CA 1
ATOM 6656 C C . ARG B 1 435 ? -103.627 -102.202 -37.043 1.00 26.35 435 ARG B C 1
ATOM 6657 O O . ARG B 1 435 ? -103.929 -102.916 -38.005 1.00 25.93 435 ARG B O 1
ATOM 6665 N N . ILE B 1 436 ? -103.230 -102.688 -35.869 1.00 28.70 436 ILE B N 1
ATOM 6666 C CA . ILE B 1 436 ? -103.259 -104.117 -35.588 1.00 26.32 436 ILE B CA 1
ATOM 6667 C C . ILE B 1 436 ? -104.676 -104.490 -35.176 1.00 30.06 436 ILE B C 1
ATOM 6668 O O . ILE B 1 436 ? -105.439 -105.043 -35.975 1.00 31.57 436 ILE B O 1
ATOM 6673 N N . GLY B 1 437 ? -105.051 -104.174 -33.943 1.00 33.84 437 GLY B N 1
ATOM 6674 C CA . GLY B 1 437 ? -106.398 -104.466 -33.497 1.00 33.88 437 GLY B CA 1
ATOM 6675 C C . GLY B 1 437 ? -106.598 -105.910 -33.091 1.00 34.28 437 GLY B C 1
ATOM 6676 O O . GLY B 1 437 ? -106.619 -106.809 -33.938 1.00 35.01 437 GLY B O 1
ATOM 6677 N N . TYR B 1 438 ? -106.752 -106.144 -31.795 1.00 33.37 438 TYR B N 1
ATOM 6678 C CA . TYR B 1 438 ? -106.899 -107.490 -31.270 1.00 32.07 438 TYR B CA 1
ATOM 6679 C C . TYR B 1 438 ? -108.383 -107.815 -31.112 1.00 36.43 438 TYR B C 1
ATOM 6680 O O . TYR B 1 438 ? -109.258 -107.044 -31.512 1.00 37.05 438 TYR B O 1
ATOM 6689 N N . PHE B 1 439 ? -108.681 -108.969 -30.523 1.00 41.85 439 PHE B N 1
ATOM 6690 C CA . PHE B 1 439 ? -110.054 -109.416 -30.319 1.00 47.95 439 PHE B CA 1
ATOM 6691 C C . PHE B 1 439 ? -110.488 -109.021 -28.913 1.00 62.26 439 PHE B C 1
ATOM 6692 O O . PHE B 1 439 ? -110.069 -109.639 -27.930 1.00 64.50 439 PHE B O 1
ATOM 6700 N N . ASN B 1 440 ? -111.329 -107.994 -28.822 1.00 103.83 440 ASN B N 1
ATOM 6701 C CA . ASN B 1 440 ? -111.843 -107.534 -27.536 1.00 107.02 440 ASN B CA 1
ATOM 6702 C C . ASN B 1 440 ? -113.007 -108.430 -27.132 1.00 108.33 440 ASN B C 1
ATOM 6703 O O . ASN B 1 440 ? -114.079 -108.384 -27.744 1.00 109.44 440 ASN B O 1
ATOM 6708 N N . LYS B 1 441 ? -112.799 -109.246 -26.099 1.00 100.54 441 LYS B N 1
ATOM 6709 C CA . LYS B 1 441 ? -113.807 -110.205 -25.665 1.00 100.78 441 LYS B CA 1
ATOM 6710 C C . LYS B 1 441 ? -114.775 -109.626 -24.641 1.00 118.04 441 LYS B C 1
ATOM 6711 O O . LYS B 1 441 ? -115.924 -110.077 -24.562 1.00 110.04 441 LYS B O 1
ATOM 6717 N N . GLU B 1 442 ? -114.342 -108.632 -23.862 1.00 171.95 442 GLU B N 1
ATOM 6718 C CA . GLU B 1 442 ? -115.205 -108.058 -22.836 1.00 172.07 442 GLU B CA 1
ATOM 6719 C C . GLU B 1 442 ? -116.355 -107.249 -23.423 1.00 171.95 442 GLU B C 1
ATOM 6720 O O . GLU B 1 442 ? -117.341 -107.002 -22.721 1.00 172.05 442 GLU B O 1
ATOM 6726 N N . ALA B 1 443 ? -116.254 -106.835 -24.683 1.00 121.39 443 ALA B N 1
ATOM 6727 C CA . ALA B 1 443 ? -117.319 -106.057 -25.301 1.00 101.63 443 ALA B CA 1
ATOM 6728 C C . ALA B 1 443 ? -118.536 -106.934 -25.571 1.00 93.11 443 ALA B C 1
ATOM 6729 O O . ALA B 1 443 ? -118.411 -108.107 -25.934 1.00 88.28 443 ALA B O 1
ATOM 6731 N N . LYS B 1 444 ? -119.719 -106.355 -25.390 1.00 87.11 444 LYS B N 1
ATOM 6732 C CA . LYS B 1 444 ? -120.978 -107.049 -25.614 1.00 82.70 444 LYS B CA 1
ATOM 6733 C C . LYS B 1 444 ? -121.586 -106.625 -26.945 1.00 77.90 444 LYS B C 1
ATOM 6734 O O . LYS B 1 444 ? -121.422 -105.486 -27.389 1.00 76.01 444 LYS B O 1
ATOM 6740 N N . VAL B 1 445 ? -122.291 -107.556 -27.579 1.00 69.73 445 VAL B N 1
ATOM 6741 C CA . VAL B 1 445 ? -122.971 -107.278 -28.842 1.00 64.62 445 VAL B CA 1
ATOM 6742 C C . VAL B 1 445 ? -124.323 -106.640 -28.540 1.00 65.48 445 VAL B C 1
ATOM 6743 O O . VAL B 1 445 ? -125.183 -107.274 -27.910 1.00 64.90 445 VAL B O 1
ATOM 6747 N N . PRO B 1 446 ? -124.547 -105.392 -28.948 1.00 63.92 446 PRO B N 1
ATOM 6748 C CA . PRO B 1 446 ? -125.829 -104.741 -28.652 1.00 63.99 446 PRO B CA 1
ATOM 6749 C C . PRO B 1 446 ? -126.983 -105.425 -29.368 1.00 63.28 446 PRO B C 1
ATOM 6750 O O . PRO B 1 446 ? -126.848 -105.898 -30.499 1.00 64.29 446 PRO B O 1
ATOM 6754 N N . SER B 1 447 ? -128.126 -105.480 -28.688 1.00 57.07 447 SER B N 1
ATOM 6755 C CA . SER B 1 447 ? -129.331 -106.057 -29.259 1.00 51.99 447 SER B CA 1
ATOM 6756 C C . SER B 1 447 ? -130.009 -105.041 -30.175 1.00 49.52 447 SER B C 1
ATOM 6757 O O . SER B 1 447 ? -129.518 -103.929 -30.384 1.00 50.44 447 SER B O 1
ATOM 6760 N N . TYR B 1 448 ? -131.162 -105.428 -30.727 1.00 45.36 448 TYR B N 1
ATOM 6761 C CA . TYR B 1 448 ? -131.914 -104.513 -31.582 1.00 43.61 448 TYR B CA 1
ATOM 6762 C C . TYR B 1 448 ? -132.286 -103.241 -30.831 1.00 43.26 448 TYR B C 1
ATOM 6763 O O . TYR B 1 448 ? -132.263 -102.144 -31.401 1.00 41.95 448 TYR B O 1
ATOM 6772 N N . GLU B 1 449 ? -132.632 -103.368 -29.548 1.00 44.68 449 GLU B N 1
ATOM 6773 C CA . GLU B 1 449 ? -133.030 -102.199 -28.774 1.00 44.62 449 GLU B CA 1
ATOM 6774 C C . GLU B 1 449 ? -131.825 -101.357 -28.377 1.00 46.55 449 GLU B C 1
ATOM 6775 O O . GLU B 1 449 ? -131.937 -100.131 -28.264 1.00 46.97 449 GLU B O 1
ATOM 6781 N N . GLU B 1 450 ? -130.671 -101.990 -28.160 1.00 44.99 450 GLU B N 1
ATOM 6782 C CA . GLU B 1 450 ? -129.467 -101.238 -27.834 1.00 47.77 450 GLU B CA 1
ATOM 6783 C C . GLU B 1 450 ? -128.893 -100.515 -29.044 1.00 47.50 450 GLU B C 1
ATOM 6784 O O . GLU B 1 450 ? -128.105 -99.578 -28.876 1.00 47.58 450 GLU B O 1
ATOM 6790 N N . ILE B 1 451 ? -129.269 -100.923 -30.254 1.00 45.41 451 ILE B N 1
ATOM 6791 C CA . ILE B 1 451 ? -128.719 -100.325 -31.465 1.00 43.05 451 ILE B CA 1
ATOM 6792 C C . ILE B 1 451 ? -129.629 -99.206 -31.959 1.00 40.78 451 ILE B C 1
ATOM 6793 O O . ILE B 1 451 ? -129.188 -98.066 -32.146 1.00 40.88 451 ILE B O 1
ATOM 6798 N N . TRP B 1 452 ? -130.903 -99.525 -32.178 1.00 40.71 452 TRP B N 1
ATOM 6799 C CA . TRP B 1 452 ? -131.842 -98.593 -32.780 1.00 39.33 452 TRP B CA 1
ATOM 6800 C C . TRP B 1 452 ? -132.826 -97.997 -31.784 1.00 44.83 452 TRP B C 1
ATOM 6801 O O . TRP B 1 452 ? -133.708 -97.236 -32.193 1.00 43.96 452 TRP B O 1
ATOM 6812 N N . GLY B 1 453 ? -132.713 -98.319 -30.500 1.00 51.85 453 GLY B N 1
ATOM 6813 C CA . GLY B 1 453 ? -133.645 -97.787 -29.521 1.00 55.39 453 GLY B CA 1
ATOM 6814 C C . GLY B 1 453 ? -133.033 -96.784 -28.563 1.00 61.63 453 GLY B C 1
ATOM 6815 O O . GLY B 1 453 ? -132.163 -97.132 -27.764 1.00 62.07 453 GLY B O 1
ATOM 6817 N N . VAL C 1 5 ? -80.851 7.486 -27.712 1.00 53.41 5 VAL C N 1
ATOM 6818 C CA . VAL C 1 5 ? -81.514 8.446 -28.585 1.00 52.15 5 VAL C CA 1
ATOM 6819 C C . VAL C 1 5 ? -83.026 8.317 -28.445 1.00 51.68 5 VAL C C 1
ATOM 6820 O O . VAL C 1 5 ? -83.588 7.243 -28.657 1.00 51.99 5 VAL C O 1
ATOM 6824 N N . SER C 1 6 ? -83.682 9.418 -28.088 1.00 49.66 6 SER C N 1
ATOM 6825 C CA . SER C 1 6 ? -85.121 9.419 -27.889 1.00 47.70 6 SER C CA 1
ATOM 6826 C C . SER C 1 6 ? -85.841 9.693 -29.209 1.00 46.26 6 SER C C 1
ATOM 6827 O O . SER C 1 6 ? -85.225 9.947 -30.247 1.00 45.80 6 SER C O 1
ATOM 6830 N N . ILE C 1 7 ? -87.174 9.644 -29.162 1.00 44.74 7 ILE C N 1
ATOM 6831 C CA . ILE C 1 7 ? -87.970 9.828 -30.371 1.00 41.50 7 ILE C CA 1
ATOM 6832 C C . ILE C 1 7 ? -87.863 11.260 -30.876 1.00 39.62 7 ILE C C 1
ATOM 6833 O O . ILE C 1 7 ? -87.768 11.499 -32.086 1.00 38.17 7 ILE C O 1
ATOM 6838 N N . LYS C 1 8 ? -87.878 12.234 -29.962 1.00 39.52 8 LYS C N 1
ATOM 6839 C CA . LYS C 1 8 ? -87.815 13.636 -30.366 1.00 37.07 8 LYS C CA 1
ATOM 6840 C C . LYS C 1 8 ? -86.550 13.930 -31.161 1.00 35.51 8 LYS C C 1
ATOM 6841 O O . LYS C 1 8 ? -86.590 14.664 -32.156 1.00 35.01 8 LYS C O 1
ATOM 6847 N N . GLU C 1 9 ? -85.417 13.362 -30.744 1.00 36.04 9 GLU C N 1
ATOM 6848 C CA . GLU C 1 9 ? -84.178 13.572 -31.485 1.00 36.05 9 GLU C CA 1
ATOM 6849 C C . GLU C 1 9 ? -84.245 12.937 -32.867 1.00 33.47 9 GLU C C 1
ATOM 6850 O O . GLU C 1 9 ? -83.793 13.533 -33.851 1.00 32.63 9 GLU C O 1
ATOM 6856 N N . LEU C 1 10 ? -84.812 11.731 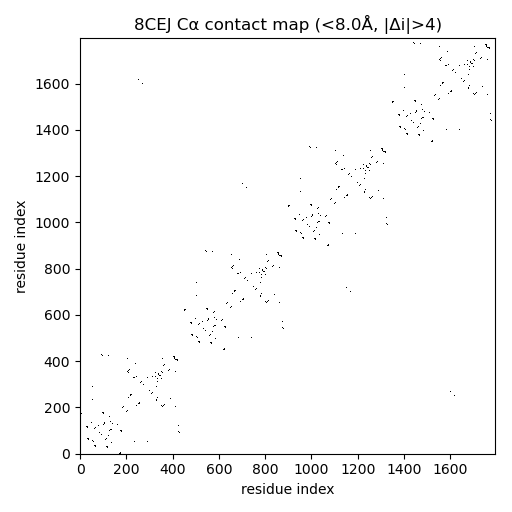-32.965 1.00 33.93 10 LEU C N 1
ATOM 6857 C CA . LEU C 1 10 ? -84.951 11.086 -34.267 1.00 31.47 10 LEU C CA 1
ATOM 6858 C C . LEU C 1 10 ? -85.893 11.868 -35.172 1.00 30.17 10 LEU C C 1
ATOM 6859 O O . LEU C 1 10 ? -85.664 11.965 -36.384 1.00 29.29 10 LEU C O 1
ATOM 6864 N N . ILE C 1 11 ? -86.959 12.433 -34.602 1.00 32.67 11 ILE C N 1
ATOM 6865 C CA . ILE C 1 11 ? -87.912 13.204 -35.397 1.00 31.98 11 ILE C CA 1
ATOM 6866 C C . ILE C 1 11 ? -87.243 14.448 -35.968 1.00 32.60 11 ILE C C 1
ATOM 6867 O O . ILE C 1 11 ? -87.389 14.765 -37.155 1.00 31.99 11 ILE C O 1
ATOM 6872 N N . GLU C 1 12 ? -86.493 15.169 -35.132 1.00 30.97 12 GLU C N 1
ATOM 6873 C CA . GLU C 1 12 ? -85.844 16.391 -35.595 1.00 29.43 12 GLU C CA 1
ATOM 6874 C C . GLU C 1 12 ? -84.753 16.088 -36.615 1.00 27.64 12 GLU C C 1
ATOM 6875 O O . GLU C 1 12 ? -84.557 16.855 -37.564 1.00 29.58 12 GLU C O 1
ATOM 6881 N N . LYS C 1 13 ? -84.033 14.977 -36.439 1.00 28.49 13 LYS C N 1
ATOM 6882 C CA . LYS C 1 13 ? -83.052 14.574 -37.441 1.00 28.49 13 LYS C CA 1
ATOM 6883 C C . LYS C 1 13 ? -83.717 14.249 -38.771 1.00 28.06 13 LYS C C 1
ATOM 6884 O O . LYS C 1 13 ? -83.134 14.492 -39.834 1.00 28.00 13 LYS C O 1
ATOM 6890 N N . ALA C 1 14 ? -84.935 13.702 -38.734 1.00 28.41 14 ALA C N 1
ATOM 6891 C CA . ALA C 1 14 ? -85.619 13.337 -39.969 1.00 27.15 14 ALA C CA 1
ATOM 6892 C C . ALA C 1 14 ? -86.118 14.569 -40.713 1.00 28.01 14 ALA C C 1
ATOM 6893 O O . ALA C 1 14 ? -86.110 14.598 -41.949 1.00 28.23 14 ALA C O 1
ATOM 6895 N N . LYS C 1 15 ? -86.560 15.594 -39.980 1.00 29.27 15 LYS C N 1
ATOM 6896 C CA . LYS C 1 15 ? -87.006 16.825 -40.625 1.00 26.46 15 LYS C CA 1
ATOM 6897 C C . LYS C 1 15 ? -85.845 17.551 -41.290 1.00 28.44 15 LYS C C 1
ATOM 6898 O O . LYS C 1 15 ? -85.997 18.105 -42.385 1.00 29.13 15 LYS C O 1
ATOM 6904 N N . VAL C 1 16 ? -84.680 17.567 -40.637 1.00 26.84 16 VAL C N 1
ATOM 6905 C CA . VAL C 1 16 ? -83.495 18.174 -41.237 1.00 26.90 16 VAL C CA 1
ATOM 6906 C C . VAL C 1 16 ? -83.130 17.456 -42.528 1.00 28.46 16 VAL C C 1
ATOM 6907 O O . VAL C 1 16 ? -82.799 18.089 -43.539 1.00 29.53 16 VAL C O 1
ATOM 6911 N N . ALA C 1 17 ? -83.196 16.124 -42.520 1.00 27.18 17 ALA C N 1
ATOM 6912 C CA . ALA C 1 17 ? -82.874 15.359 -43.718 1.00 27.13 17 ALA C CA 1
ATOM 6913 C C . ALA C 1 17 ? -83.961 15.501 -44.776 1.00 27.05 17 ALA C C 1
ATOM 6914 O O . ALA C 1 17 ? -83.665 15.541 -45.976 1.00 27.31 17 ALA C O 1
ATOM 6916 N N . GLN C 1 18 ? -85.225 15.574 -44.353 1.00 27.24 18 GLN C N 1
ATOM 6917 C CA . GLN C 1 18 ? -86.317 15.696 -45.314 1.00 27.07 18 GLN C CA 1
ATOM 6918 C C . GLN C 1 18 ? -86.284 17.048 -46.012 1.00 28.44 18 GLN C C 1
ATOM 6919 O O . GLN C 1 18 ? -86.598 17.145 -47.204 1.00 27.80 18 GLN C O 1
ATOM 6925 N N . LYS C 1 19 ? -85.904 18.102 -45.287 1.00 27.98 19 LYS C N 1
ATOM 6926 C CA . LYS C 1 19 ? -85.805 19.421 -45.900 1.00 28.57 19 LYS C CA 1
ATOM 6927 C C . LYS C 1 19 ? -84.724 19.447 -46.972 1.00 27.73 19 LYS C C 1
ATOM 6928 O O . LYS C 1 19 ? -84.875 20.112 -48.004 1.00 27.31 19 LYS C O 1
ATOM 6934 N N . LYS C 1 20 ? -83.626 18.722 -46.749 1.00 28.63 20 LYS C N 1
ATOM 6935 C CA . LYS C 1 20 ? -82.576 18.637 -47.759 1.00 28.27 20 LYS C CA 1
ATOM 6936 C C . LYS C 1 20 ? -83.020 17.776 -48.935 1.00 27.36 20 LYS C C 1
ATOM 6937 O O . LYS C 1 20 ? -82.833 18.150 -50.098 1.00 26.77 20 LYS C O 1
ATOM 6943 N N . LEU C 1 21 ? -83.614 16.615 -48.647 1.00 27.03 21 LEU C N 1
ATOM 6944 C CA . LEU C 1 21 ? -84.065 15.715 -49.701 1.00 26.30 21 LEU C CA 1
ATOM 6945 C C . LEU C 1 21 ? -85.157 16.337 -50.561 1.00 25.59 21 LEU C C 1
ATOM 6946 O O . LEU C 1 21 ? -85.319 15.942 -51.720 1.00 26.31 21 LEU C O 1
ATOM 6951 N N . GLU C 1 22 ? -85.904 17.306 -50.027 1.00 26.30 22 GLU C N 1
ATOM 6952 C CA . GLU C 1 22 ? -86.945 17.950 -50.819 1.00 26.97 22 GLU C CA 1
ATOM 6953 C C . GLU C 1 22 ? -86.367 18.746 -51.982 1.00 26.19 22 GLU C C 1
ATOM 6954 O O . GLU C 1 22 ? -87.073 18.983 -52.968 1.00 25.74 22 GLU C O 1
ATOM 6960 N N . ALA C 1 23 ? -85.100 19.147 -51.899 1.00 26.50 23 ALA C N 1
ATOM 6961 C CA . ALA C 1 23 ? -84.435 19.847 -52.990 1.00 24.87 23 ALA C CA 1
ATOM 6962 C C . ALA C 1 23 ? -84.002 18.918 -54.116 1.00 24.85 23 ALA C C 1
ATOM 6963 O O . ALA C 1 23 ? -83.493 19.400 -55.134 1.00 25.91 23 ALA C O 1
ATOM 6965 N N . TYR C 1 24 ? -84.192 17.610 -53.964 1.00 25.50 24 TYR C N 1
ATOM 6966 C CA . TYR C 1 24 ? -83.781 16.661 -54.988 1.00 26.17 24 TYR C CA 1
ATOM 6967 C C . TYR C 1 24 ? -84.726 16.703 -56.183 1.00 26.20 24 TYR C C 1
ATOM 6968 O O . TYR C 1 24 ? -85.914 17.009 -56.058 1.00 25.95 24 TYR C O 1
ATOM 6977 N N . SER C 1 25 ? -84.180 16.390 -57.355 1.00 26.33 25 SER C N 1
ATOM 6978 C CA . SER C 1 25 ? -84.976 16.283 -58.565 1.00 26.59 25 SER C CA 1
ATOM 6979 C C . SER C 1 25 ? -85.551 14.874 -58.679 1.00 27.58 25 SER C C 1
ATOM 6980 O O . SER C 1 25 ? -85.368 14.026 -57.802 1.00 27.64 25 SER C O 1
ATOM 6983 N N . GLN C 1 26 ? -86.259 14.617 -59.778 1.00 30.14 26 GLN C N 1
ATOM 6984 C CA . GLN C 1 26 ? -86.815 13.286 -59.998 1.00 29.69 26 GLN C CA 1
ATOM 6985 C C . GLN C 1 26 ? -85.710 12.270 -60.254 1.00 28.92 26 GLN C C 1
ATOM 6986 O O . GLN C 1 26 ? -85.690 11.192 -59.651 1.00 29.69 26 GLN C O 1
ATOM 6992 N N . GLU C 1 27 ? -84.773 12.604 -61.142 1.00 26.81 27 GLU C N 1
ATOM 6993 C CA . GLU C 1 27 ? -83.691 11.685 -61.467 1.00 27.19 27 GLU C CA 1
ATOM 6994 C C . GLU C 1 27 ? -82.741 11.468 -60.297 1.00 27.09 27 GLU C C 1
ATOM 6995 O O . GLU C 1 27 ? -82.017 10.467 -60.283 1.00 29.52 27 GLU C O 1
ATOM 7001 N N . GLN C 1 28 ? -82.733 12.370 -59.314 1.00 26.90 28 GLN C N 1
ATOM 7002 C CA . GLN C 1 28 ? -81.827 12.222 -58.183 1.00 26.25 28 GLN C CA 1
ATOM 7003 C C . GLN C 1 28 ? -82.385 11.292 -57.112 1.00 26.86 28 GLN C C 1
ATOM 7004 O O . GLN C 1 28 ? -81.614 10.582 -56.456 1.00 26.54 28 GLN C O 1
ATOM 7010 N N . VAL C 1 29 ? -83.705 11.274 -56.916 1.00 25.65 29 VAL C N 1
ATOM 7011 C CA . VAL C 1 29 ? -84.283 10.303 -55.992 1.00 26.06 29 VAL C CA 1
ATOM 7012 C C . VAL C 1 29 ? -84.421 8.928 -56.633 1.00 26.20 29 VAL C C 1
ATOM 7013 O O . VAL C 1 29 ? -84.464 7.922 -55.915 1.00 26.36 29 VAL C O 1
ATOM 7017 N N . ASP C 1 30 ? -84.486 8.857 -57.966 1.00 26.14 30 ASP C N 1
ATOM 7018 C CA . ASP C 1 30 ? -84.531 7.562 -58.637 1.00 25.88 30 ASP C CA 1
ATOM 7019 C C . ASP C 1 30 ? -83.243 6.782 -58.411 1.00 26.13 30 ASP C C 1
ATOM 7020 O O . ASP C 1 30 ? -83.268 5.554 -58.262 1.00 26.82 30 ASP C O 1
ATOM 7025 N N . VAL C 1 31 ? -82.105 7.479 -58.388 1.00 26.64 31 VAL C N 1
ATOM 7026 C CA . VAL C 1 31 ? -80.828 6.820 -58.134 1.00 24.83 31 VAL C CA 1
ATOM 7027 C C . VAL C 1 31 ? -80.807 6.223 -56.734 1.00 25.70 31 VAL C C 1
ATOM 7028 O O . VAL C 1 31 ? -80.359 5.088 -56.532 1.00 26.53 31 VAL C O 1
ATOM 7032 N N . LEU C 1 32 ? -81.302 6.973 -55.747 1.00 26.71 32 LEU C N 1
ATOM 7033 C CA . LEU C 1 32 ? -81.310 6.478 -54.375 1.00 26.61 32 LEU C CA 1
ATOM 7034 C C . LEU C 1 32 ? -82.265 5.303 -54.214 1.00 25.78 32 LEU C C 1
ATOM 7035 O O . LEU C 1 32 ? -81.931 4.311 -53.557 1.00 25.31 32 LEU C O 1
ATOM 7040 N N . VAL C 1 33 ? -83.458 5.399 -54.805 1.00 24.68 33 VAL C N 1
ATOM 7041 C CA . VAL C 1 33 ? -84.451 4.338 -54.660 1.00 24.93 33 VAL C CA 1
ATOM 7042 C C . VAL C 1 33 ? -83.960 3.051 -55.309 1.00 24.33 33 VAL C C 1
ATOM 7043 O O . VAL C 1 33 ? -84.137 1.956 -54.760 1.00 25.07 33 VAL C O 1
ATOM 7047 N N . LYS C 1 34 ? -83.327 3.160 -56.480 1.00 26.39 34 LYS C N 1
ATOM 7048 C CA . LYS C 1 34 ? -82.825 1.971 -57.161 1.00 25.75 34 LYS C CA 1
ATOM 7049 C C . LYS C 1 34 ? -81.771 1.257 -56.324 1.00 25.68 34 LYS C C 1
ATOM 7050 O O . LYS C 1 34 ? -81.777 0.024 -56.225 1.00 25.91 34 LYS C O 1
ATOM 7056 N N . ALA C 1 35 ? -80.864 2.015 -55.705 1.00 25.96 35 ALA C N 1
ATOM 7057 C CA . ALA C 1 35 ? -79.814 1.412 -54.893 1.00 24.85 35 ALA C CA 1
ATOM 7058 C C . ALA C 1 35 ? -80.351 0.787 -53.612 1.00 25.41 35 ALA C C 1
ATOM 7059 O O . ALA C 1 35 ? -79.698 -0.099 -53.052 1.00 25.87 35 ALA C O 1
ATOM 7061 N N . LEU C 1 36 ? -81.516 1.231 -53.133 1.00 24.31 36 LEU C N 1
ATOM 7062 C CA . LEU C 1 36 ? -82.091 0.636 -51.931 1.00 23.47 36 LEU C CA 1
ATOM 7063 C C . LEU C 1 36 ? -82.614 -0.767 -52.206 1.00 24.23 36 LEU C C 1
ATOM 7064 O O . LEU C 1 36 ? -82.405 -1.683 -51.402 1.00 24.09 36 LEU C O 1
ATOM 7069 N N . GLY C 1 37 ? -83.305 -0.953 -53.331 1.00 22.33 37 GLY C N 1
ATOM 7070 C CA . GLY C 1 37 ? -83.765 -2.283 -53.684 1.00 23.55 37 GLY C CA 1
ATOM 7071 C C . GLY C 1 37 ? -82.631 -3.196 -54.109 1.00 23.48 37 GLY C C 1
ATOM 7072 O O . GLY C 1 37 ? -82.618 -4.382 -53.771 1.00 23.75 37 GLY C O 1
ATOM 7073 N N . LYS C 1 38 ? -81.655 -2.653 -54.841 1.00 25.20 38 LYS C N 1
ATOM 7074 C CA . LYS C 1 38 ? -80.575 -3.482 -55.363 1.00 26.24 38 LYS C CA 1
ATOM 7075 C C . LYS C 1 38 ? -79.720 -4.072 -54.249 1.00 25.45 38 LYS C C 1
ATOM 7076 O O . LYS C 1 38 ? -79.198 -5.183 -54.393 1.00 26.83 38 LYS C O 1
ATOM 7082 N N . VAL C 1 39 ? -79.570 -3.358 -53.130 1.00 23.57 39 VAL C N 1
ATOM 7083 C CA . VAL C 1 39 ? -78.726 -3.873 -52.055 1.00 25.06 39 VAL C CA 1
ATOM 7084 C C . VAL C 1 39 ? -79.424 -5.010 -51.315 1.00 24.53 39 VAL C C 1
ATOM 7085 O O . VAL C 1 39 ? -78.765 -5.926 -50.808 1.00 23.73 39 VAL C O 1
ATOM 7089 N N . VAL C 1 40 ? -80.757 -4.983 -51.245 1.00 24.41 40 VAL C N 1
ATOM 7090 C CA . VAL C 1 40 ? -81.479 -6.116 -50.676 1.00 24.25 40 VAL C CA 1
ATOM 7091 C C . VAL C 1 40 ? -81.443 -7.296 -51.637 1.00 23.93 40 VAL C C 1
ATOM 7092 O O . VAL C 1 40 ? -81.385 -8.455 -51.211 1.00 23.78 40 VAL C O 1
ATOM 7096 N N . TYR C 1 41 ? -81.464 -7.022 -52.943 1.00 24.53 41 TYR C N 1
ATOM 7097 C CA . TYR C 1 41 ? -81.351 -8.086 -53.933 1.00 24.68 41 TYR C CA 1
ATOM 7098 C C . TYR C 1 41 ? -79.981 -8.752 -53.864 1.00 25.11 41 TYR C C 1
ATOM 7099 O O . TYR C 1 41 ? -79.878 -9.984 -53.872 1.00 27.03 41 TYR C O 1
ATOM 7108 N N . ASP C 1 42 ? -78.916 -7.949 -53.788 1.00 27.21 42 ASP C N 1
ATOM 7109 C CA . ASP C 1 42 ? -77.564 -8.501 -53.814 1.00 28.03 42 ASP C CA 1
ATOM 7110 C C . ASP C 1 42 ? -77.237 -9.278 -52.545 1.00 28.54 42 ASP C C 1
ATOM 7111 O O . ASP C 1 42 ? -76.450 -10.230 -52.593 1.00 31.91 42 ASP C O 1
ATOM 7116 N N . ASN C 1 43 ? -77.815 -8.892 -51.409 1.00 25.54 43 ASN C N 1
ATOM 7117 C CA . ASN C 1 43 ? -77.571 -9.561 -50.136 1.00 25.44 43 ASN C CA 1
ATOM 7118 C C . ASN C 1 43 ? -78.781 -10.369 -49.675 1.00 25.40 43 ASN C C 1
ATOM 7119 O O . ASN C 1 43 ? -79.031 -10.493 -48.474 1.00 25.26 43 ASN C O 1
ATOM 7124 N N . ALA C 1 44 ? -79.535 -10.929 -50.624 1.00 27.15 44 ALA C N 1
ATOM 7125 C CA . ALA C 1 44 ? -80.747 -11.662 -50.273 1.00 26.86 44 ALA C CA 1
ATOM 7126 C C . ALA C 1 44 ? -80.432 -12.900 -49.443 1.00 27.37 44 ALA C C 1
ATOM 7127 O O . ALA C 1 44 ? -81.178 -13.242 -48.519 1.00 26.44 44 ALA C O 1
ATOM 7129 N N . GLU C 1 45 ? -79.329 -13.582 -49.756 1.00 27.71 45 GLU C N 1
ATOM 7130 C CA . GLU C 1 45 ? -78.982 -14.804 -49.036 1.00 28.42 45 GLU C CA 1
ATOM 7131 C C . GLU C 1 45 ? -78.644 -14.509 -47.579 1.00 27.44 45 GLU C C 1
ATOM 7132 O O . GLU C 1 45 ? -79.112 -15.205 -46.671 1.00 26.92 45 GLU C O 1
ATOM 7138 N N . MET C 1 46 ? -77.829 -13.480 -47.338 1.00 26.50 46 MET C N 1
ATOM 7139 C CA . MET C 1 46 ? -77.453 -13.138 -45.969 1.00 24.81 46 MET C CA 1
ATOM 7140 C C . MET C 1 46 ? -78.658 -12.668 -45.164 1.00 24.95 46 MET C C 1
ATOM 7141 O O . MET C 1 46 ? -78.806 -13.029 -43.991 1.00 25.05 46 MET C O 1
ATOM 7146 N N . PHE C 1 47 ? -79.529 -11.862 -45.777 1.00 26.00 47 PHE C N 1
ATOM 7147 C CA . PHE C 1 47 ? -80.726 -11.401 -45.081 1.00 25.43 47 PHE C CA 1
ATOM 7148 C C . PHE C 1 47 ? -81.671 -12.556 -44.781 1.00 23.94 47 PHE C C 1
ATOM 7149 O O . PHE C 1 47 ? -82.274 -12.607 -43.703 1.00 22.93 47 PHE C O 1
ATOM 7157 N N . ALA C 1 48 ? -81.812 -13.494 -45.720 1.00 25.39 48 ALA C N 1
ATOM 7158 C CA . ALA C 1 48 ? -82.732 -14.609 -45.519 1.00 23.08 48 ALA C CA 1
ATOM 7159 C C . ALA C 1 48 ? -82.268 -15.516 -44.389 1.00 23.05 48 ALA C C 1
ATOM 7160 O O . ALA C 1 48 ? -83.089 -16.009 -43.607 1.00 23.72 48 ALA C O 1
ATOM 7162 N N . LYS C 1 49 ? -80.959 -15.750 -44.283 1.00 23.75 49 LYS C N 1
ATOM 7163 C CA . LYS C 1 49 ? -80.451 -16.605 -43.214 1.00 24.04 49 LYS C CA 1
ATOM 7164 C C . LYS C 1 49 ? -80.655 -15.956 -41.850 1.00 24.90 49 LYS C C 1
ATOM 7165 O O . LYS C 1 49 ? -81.113 -16.608 -40.904 1.00 24.19 49 LYS C O 1
ATOM 7171 N N . GLU C 1 50 ? -80.323 -14.668 -41.732 1.00 24.57 50 GLU C N 1
ATOM 7172 C CA . GLU C 1 50 ? -80.493 -13.974 -40.460 1.00 24.60 50 GLU C CA 1
ATOM 7173 C C . GLU C 1 50 ? -81.963 -13.883 -40.072 1.00 23.22 50 GLU C C 1
ATOM 7174 O O . GLU C 1 50 ? -82.313 -14.037 -38.896 1.00 23.32 50 GLU C O 1
ATOM 7180 N N . ALA C 1 51 ? -82.839 -13.635 -41.049 1.00 24.03 51 ALA C N 1
ATOM 7181 C CA . ALA C 1 51 ? -84.263 -13.529 -40.755 1.00 23.42 51 ALA C CA 1
ATOM 7182 C C . ALA C 1 51 ? -84.839 -14.849 -40.264 1.00 23.81 51 ALA C C 1
ATOM 7183 O O . ALA C 1 51 ? -85.763 -14.852 -39.443 1.00 25.25 51 ALA C O 1
ATOM 7185 N N . VAL C 1 52 ? -84.311 -15.975 -40.745 1.00 24.86 52 VAL C N 1
ATOM 7186 C CA . VAL C 1 52 ? -84.826 -17.271 -40.317 1.00 24.18 52 VAL C CA 1
ATOM 7187 C C . VAL C 1 52 ? -84.328 -17.618 -38.920 1.00 24.53 52 VAL C C 1
ATOM 7188 O O . VAL C 1 52 ? -85.093 -18.110 -38.083 1.00 25.01 52 VAL C O 1
ATOM 7192 N N . GLU C 1 53 ? -83.050 -17.360 -38.635 1.00 23.14 53 GLU C N 1
ATOM 7193 C CA . GLU C 1 53 ? -82.505 -17.739 -37.337 1.00 24.70 53 GLU C CA 1
ATOM 7194 C C . GLU C 1 53 ? -82.953 -16.799 -36.223 1.00 24.56 53 GLU C C 1
ATOM 7195 O O . GLU C 1 53 ? -83.110 -17.241 -35.080 1.00 26.16 53 GLU C O 1
ATOM 7201 N N . GLU C 1 54 ? -83.179 -15.519 -36.526 1.00 24.70 54 GLU C N 1
ATOM 7202 C CA . GLU C 1 54 ? -83.583 -14.580 -35.483 1.00 26.87 54 GLU C CA 1
ATOM 7203 C C . GLU C 1 54 ? -85.075 -14.680 -35.186 1.00 25.49 54 GLU C C 1
ATOM 7204 O O . GLU C 1 54 ? -85.476 -14.792 -34.023 1.00 26.53 54 GLU C O 1
ATOM 7210 N N . THR C 1 55 ? -85.914 -14.627 -36.224 1.00 25.19 55 THR C N 1
ATOM 7211 C CA . THR C 1 55 ? -87.353 -14.728 -36.014 1.00 24.96 55 THR C CA 1
ATOM 7212 C C . THR C 1 55 ? -87.791 -16.150 -35.694 1.00 26.60 55 THR C C 1
ATOM 7213 O O . THR C 1 55 ? -88.910 -16.342 -35.204 1.00 26.74 55 THR C O 1
ATOM 7217 N N . GLU C 1 56 ? -86.937 -17.142 -35.962 1.00 25.70 56 GLU C N 1
ATOM 7218 C CA . GLU C 1 56 ? -87.226 -18.548 -35.672 1.00 26.33 56 GLU C CA 1
ATOM 7219 C C . GLU C 1 56 ? -88.485 -19.018 -36.396 1.00 26.58 56 GLU C C 1
ATOM 7220 O O . GLU C 1 56 ? -89.272 -19.807 -35.869 1.00 26.33 56 GLU C O 1
ATOM 7226 N N . MET C 1 57 ? -88.675 -18.528 -37.618 1.00 25.82 57 MET C N 1
ATOM 7227 C CA . MET C 1 57 ? -89.808 -18.927 -38.440 1.00 25.29 57 MET C CA 1
ATOM 7228 C C . MET C 1 57 ? -89.483 -18.625 -39.894 1.00 24.41 57 MET C C 1
ATOM 7229 O O . MET C 1 57 ? -88.663 -17.755 -40.198 1.00 24.15 57 MET C O 1
ATOM 7234 N N . GLY C 1 58 ? -90.131 -19.364 -40.787 1.00 22.82 58 GLY C N 1
ATOM 7235 C CA . GLY C 1 58 ? -89.978 -19.156 -42.214 1.00 21.96 58 GLY C CA 1
ATOM 7236 C C . GLY C 1 58 ? -89.057 -20.177 -42.857 1.00 21.94 58 GLY C C 1
ATOM 7237 O O . GLY C 1 58 ? -88.522 -21.087 -42.217 1.00 22.85 58 GLY C O 1
ATOM 7238 N N . VAL C 1 59 ? -88.880 -20.005 -44.165 1.00 23.73 59 VAL C N 1
ATOM 7239 C CA . VAL C 1 59 ? -88.053 -20.882 -44.985 1.00 22.26 59 VAL C CA 1
ATOM 7240 C C . VAL C 1 59 ? -86.998 -20.031 -45.675 1.00 21.64 59 VAL C C 1
ATOM 7241 O O . VAL C 1 59 ? -87.324 -19.009 -46.289 1.00 21.33 59 VAL C O 1
ATOM 7245 N N . TYR C 1 60 ? -85.737 -20.457 -45.575 1.00 22.54 60 TYR C N 1
ATOM 7246 C CA . TYR C 1 60 ? -84.635 -19.686 -46.145 1.00 22.52 60 TYR C CA 1
ATOM 7247 C C . TYR C 1 60 ? -84.784 -19.531 -47.654 1.00 23.10 60 TYR C C 1
ATOM 7248 O O . TYR C 1 60 ? -84.631 -18.429 -48.193 1.00 23.53 60 TYR C O 1
ATOM 7257 N N . GLU C 1 61 ? -85.071 -20.631 -48.356 1.00 23.62 61 GLU C N 1
ATOM 7258 C CA . GLU C 1 61 ? -85.205 -20.567 -49.808 1.00 23.19 61 GLU C CA 1
ATOM 7259 C C . GLU C 1 61 ? -86.329 -19.630 -50.227 1.00 22.34 61 GLU C C 1
ATOM 7260 O O . GLU C 1 61 ? -86.238 -18.982 -51.276 1.00 21.08 61 GLU C O 1
ATOM 7266 N N . ASP C 1 62 ? -87.393 -19.544 -49.428 1.00 22.84 62 ASP C N 1
ATOM 7267 C CA . ASP C 1 62 ? -88.504 -18.663 -49.762 1.00 22.58 62 ASP C CA 1
ATOM 7268 C C . ASP C 1 62 ? -88.197 -17.208 -49.439 1.00 21.47 62 ASP C C 1
ATOM 7269 O O . ASP C 1 62 ? -88.679 -16.311 -50.139 1.00 22.35 62 ASP C O 1
ATOM 7274 N N . LYS C 1 63 ? -87.407 -16.951 -48.394 1.00 22.28 63 LYS C N 1
ATOM 7275 C CA . LYS C 1 63 ? -87.014 -15.581 -48.086 1.00 21.82 63 LYS C CA 1
ATOM 7276 C C . LYS C 1 63 ? -85.974 -15.046 -49.063 1.00 22.64 63 LYS C C 1
ATOM 7277 O O . LYS C 1 63 ? -85.867 -13.826 -49.224 1.00 22.81 63 LYS C O 1
ATOM 7283 N N . VAL C 1 64 ? -85.205 -15.923 -49.713 1.00 23.10 64 VAL C N 1
ATOM 7284 C CA . VAL C 1 64 ? -84.349 -15.477 -50.807 1.00 22.52 64 VAL C CA 1
ATOM 7285 C C . VAL C 1 64 ? -85.198 -15.076 -52.006 1.00 23.07 64 VAL C C 1
ATOM 7286 O O . VAL C 1 64 ? -84.969 -14.031 -52.626 1.00 23.52 64 VAL C O 1
ATOM 7290 N N . ALA C 1 65 ? -86.196 -15.896 -52.346 1.00 22.51 65 ALA C N 1
ATOM 7291 C CA . ALA C 1 65 ? -87.100 -15.547 -53.437 1.00 23.14 65 ALA C CA 1
ATOM 7292 C C . ALA C 1 65 ? -87.934 -14.320 -53.100 1.00 23.51 65 ALA C C 1
ATOM 7293 O O . ALA C 1 65 ? -88.353 -13.590 -54.004 1.00 24.06 65 ALA C O 1
ATOM 7295 N N . LYS C 1 66 ? -88.186 -14.080 -51.812 1.00 23.21 66 LYS C N 1
ATOM 7296 C CA . LYS C 1 66 ? -88.912 -12.882 -51.407 1.00 22.57 66 LYS C CA 1
ATOM 7297 C C . LYS C 1 66 ? -88.092 -11.627 -51.681 1.00 22.65 66 LYS C C 1
ATOM 7298 O O . LYS C 1 66 ? -88.581 -10.678 -52.304 1.00 24.07 66 LYS C O 1
ATOM 7304 N N . CYS C 1 67 ? -86.838 -11.608 -51.223 1.00 23.53 67 CYS C N 1
ATOM 7305 C CA . CYS C 1 67 ? -85.987 -10.440 -51.431 1.00 23.07 67 CYS C CA 1
ATOM 7306 C C . CYS C 1 67 ? -85.722 -10.204 -52.912 1.00 24.33 67 CYS C C 1
ATOM 7307 O O . CYS C 1 67 ? -85.710 -9.057 -53.373 1.00 24.29 67 CYS C O 1
ATOM 7310 N N . HIS C 1 68 ? -85.501 -11.279 -53.674 1.00 23.49 68 HIS C N 1
ATOM 7311 C CA . HIS C 1 68 ? -85.268 -11.134 -55.107 1.00 24.69 68 HIS C CA 1
ATOM 7312 C C . HIS C 1 68 ? -86.489 -10.559 -55.811 1.00 25.23 68 HIS C C 1
ATOM 7313 O O . HIS C 1 68 ? -86.360 -9.723 -56.714 1.00 25.75 68 HIS C O 1
ATOM 7320 N N . LEU C 1 69 ? -87.684 -10.991 -55.410 1.00 25.14 69 LEU C N 1
ATOM 7321 C CA . LEU C 1 69 ? -88.901 -10.552 -56.083 1.00 24.37 69 LEU C CA 1
ATOM 7322 C C . LEU C 1 69 ? -89.299 -9.143 -55.664 1.00 25.00 69 LEU C C 1
ATOM 7323 O O . LEU C 1 69 ? -89.563 -8.288 -56.516 1.00 25.76 69 LEU C O 1
ATOM 7328 N N . LYS C 1 70 ? -89.350 -8.883 -54.356 1.00 24.16 70 LYS C N 1
ATOM 7329 C CA . LYS C 1 70 ? -89.835 -7.594 -53.870 1.00 23.57 70 LYS C CA 1
ATOM 7330 C C . LYS C 1 70 ? -88.949 -6.451 -54.347 1.00 23.75 70 LYS C C 1
ATOM 7331 O O . LYS C 1 70 ? -89.444 -5.431 -54.838 1.00 24.51 70 LYS C O 1
ATOM 7337 N N . SER C 1 71 ? -87.632 -6.606 -54.213 1.00 25.21 71 SER C N 1
ATOM 7338 C CA . SER C 1 71 ? -86.723 -5.522 -54.572 1.00 24.55 71 SER C CA 1
ATOM 7339 C C . SER C 1 71 ? -86.775 -5.221 -56.065 1.00 25.04 71 SER C C 1
ATOM 7340 O O . SER C 1 71 ? -86.792 -4.053 -56.470 1.00 26.07 71 SER C O 1
ATOM 7343 N N . GLY C 1 72 ? -86.809 -6.259 -56.896 1.00 26.85 72 GLY C N 1
ATOM 7344 C CA . GLY C 1 72 ? -86.826 -6.087 -58.335 1.00 27.12 72 GLY C CA 1
ATOM 7345 C C . GLY C 1 72 ? -88.163 -5.635 -58.886 1.00 27.21 72 GLY C C 1
ATOM 7346 O O . GLY C 1 72 ? -88.206 -4.781 -59.775 1.00 27.63 72 GLY C O 1
ATOM 7347 N N . ALA C 1 73 ? -89.263 -6.187 -58.368 1.00 25.33 73 ALA C N 1
ATOM 7348 C CA . ALA C 1 73 ? -90.579 -5.830 -58.888 1.00 26.27 73 ALA C CA 1
ATOM 7349 C C . ALA C 1 73 ? -90.983 -4.414 -58.498 1.00 26.31 73 ALA C C 1
ATOM 7350 O O . ALA C 1 73 ? -91.663 -3.731 -59.273 1.00 26.13 73 ALA C O 1
ATOM 7352 N N . ILE C 1 74 ? -90.590 -3.960 -57.308 1.00 26.12 74 ILE C N 1
ATOM 7353 C CA . ILE C 1 74 ? -90.948 -2.610 -56.889 1.00 25.92 74 ILE C CA 1
ATOM 7354 C C . ILE C 1 74 ? -90.155 -1.578 -57.679 1.00 26.02 74 ILE C C 1
ATOM 7355 O O . ILE C 1 74 ? -90.710 -0.574 -58.140 1.00 26.34 74 ILE C O 1
ATOM 7360 N N . TRP C 1 75 ? -88.850 -1.806 -57.860 1.00 25.79 75 TRP C N 1
ATOM 7361 C CA . TRP C 1 75 ? -88.058 -0.874 -58.657 1.00 27.11 75 TRP C CA 1
ATOM 7362 C C . TRP C 1 75 ? -88.535 -0.840 -60.102 1.00 27.01 75 TRP C C 1
ATOM 7363 O O . TRP C 1 75 ? -88.660 0.237 -60.696 1.00 28.16 75 TRP C O 1
ATOM 7374 N N . ASN C 1 76 ? -88.808 -2.008 -60.685 1.00 26.26 76 ASN C N 1
ATOM 7375 C CA . ASN C 1 76 ? -89.307 -2.053 -62.054 1.00 27.21 76 ASN C CA 1
ATOM 7376 C C . ASN C 1 76 ? -90.671 -1.389 -62.187 1.00 27.34 76 ASN C C 1
ATOM 7377 O O . ASN C 1 76 ? -91.058 -1.004 -63.295 1.00 28.43 76 ASN C O 1
ATOM 7382 N N . HIS C 1 77 ? -91.399 -1.234 -61.083 1.00 28.30 77 HIS C N 1
ATOM 7383 C CA . HIS C 1 77 ? -92.710 -0.599 -61.109 1.00 28.11 77 HIS C CA 1
ATOM 7384 C C . HIS C 1 77 ? -92.643 0.909 -60.914 1.00 28.22 77 HIS C C 1
ATOM 7385 O O . HIS C 1 77 ? -93.462 1.635 -61.489 1.00 28.28 77 HIS C O 1
ATOM 7392 N N . ILE C 1 78 ? -91.687 1.401 -60.128 1.00 25.41 78 ILE C N 1
ATOM 7393 C CA . ILE C 1 78 ? -91.600 2.818 -59.803 1.00 26.64 78 ILE C CA 1
ATOM 7394 C C . ILE C 1 78 ? -90.413 3.488 -60.482 1.00 28.00 78 ILE C C 1
ATOM 7395 O O . ILE C 1 78 ? -90.081 4.631 -60.152 1.00 30.42 78 ILE C O 1
ATOM 7400 N N . LYS C 1 79 ? -89.767 2.810 -61.435 1.00 29.12 79 LYS C N 1
ATOM 7401 C CA . LYS C 1 79 ? -88.571 3.375 -62.053 1.00 30.66 79 LYS C CA 1
ATOM 7402 C C . LYS C 1 79 ? -88.903 4.591 -62.910 1.00 32.70 79 LYS C C 1
ATOM 7403 O O . LYS C 1 79 ? -88.121 5.547 -62.966 1.00 33.61 79 LYS C O 1
ATOM 7409 N N . ASP C 1 80 ? -90.057 4.581 -63.577 1.00 31.65 80 ASP C N 1
ATOM 7410 C CA . ASP C 1 80 ? -90.427 5.638 -64.510 1.00 34.13 80 ASP C CA 1
ATOM 7411 C C . ASP C 1 80 ? -91.643 6.432 -64.044 1.00 33.42 80 ASP C C 1
ATOM 7412 O O . ASP C 1 80 ? -92.273 7.123 -64.851 1.00 33.70 80 ASP C O 1
ATOM 7417 N N . LYS C 1 81 ? -91.981 6.353 -62.762 1.00 33.23 81 LYS C N 1
ATOM 7418 C CA . LYS C 1 81 ? -93.090 7.114 -62.208 1.00 31.16 81 LYS C CA 1
ATOM 7419 C C . LYS C 1 81 ? -92.603 8.478 -61.737 1.00 30.39 81 LYS C C 1
ATOM 7420 O O . LYS C 1 81 ? -91.540 8.592 -61.121 1.00 31.40 81 LYS C O 1
ATOM 7426 N N . LYS C 1 82 ? -93.388 9.512 -62.030 1.00 31.00 82 LYS C N 1
ATOM 7427 C CA . LYS C 1 82 ? -93.009 10.892 -61.752 1.00 30.59 82 LYS C CA 1
ATOM 7428 C C . LYS C 1 82 ? -93.636 11.339 -60.437 1.00 28.88 82 LYS C C 1
ATOM 7429 O O . LYS C 1 82 ? -94.865 11.388 -60.313 1.00 26.66 82 LYS C O 1
ATOM 7435 N N . THR C 1 83 ? -92.786 11.665 -59.457 1.00 28.57 83 THR C N 1
ATOM 7436 C CA . THR C 1 83 ? -93.231 11.974 -58.104 1.00 26.36 83 THR C CA 1
ATOM 7437 C C . THR C 1 83 ? -92.645 13.272 -57.562 1.00 27.15 83 THR C C 1
ATOM 7438 O O . THR C 1 83 ? -92.731 13.514 -56.352 1.00 27.13 83 THR C O 1
ATOM 7442 N N . VAL C 1 84 ? -92.051 14.110 -58.408 1.00 30.98 84 VAL C N 1
ATOM 7443 C CA . VAL C 1 84 ? -91.388 15.333 -57.968 1.00 30.28 84 VAL C CA 1
ATOM 7444 C C . VAL C 1 84 ? -91.885 16.488 -58.826 1.00 30.97 84 VAL C C 1
ATOM 7445 O O . VAL C 1 84 ? -91.764 16.448 -60.056 1.00 31.61 84 VAL C O 1
ATOM 7449 N N . GLY C 1 85 ? -92.441 17.512 -58.179 1.00 27.80 85 GLY C N 1
ATOM 7450 C CA . GLY C 1 85 ? -92.864 18.700 -58.896 1.00 27.42 85 GLY C CA 1
ATOM 7451 C C . GLY C 1 85 ? -94.133 18.477 -59.703 1.00 26.24 85 GLY C C 1
ATOM 7452 O O . GLY C 1 85 ? -95.024 17.713 -59.323 1.00 25.87 85 GLY C O 1
ATOM 7453 N N . ILE C 1 86 ? -94.209 19.165 -60.840 1.00 26.11 86 ILE C N 1
ATOM 7454 C CA . ILE C 1 86 ? -95.361 19.053 -61.728 1.00 26.26 86 ILE C CA 1
ATOM 7455 C C . ILE C 1 86 ? -95.299 17.714 -62.450 1.00 27.53 86 ILE C C 1
ATOM 7456 O O . ILE C 1 86 ? -94.324 17.414 -63.149 1.00 27.29 86 ILE C O 1
ATOM 7461 N N . ILE C 1 87 ? -96.345 16.906 -62.290 1.00 27.32 87 ILE C N 1
ATOM 7462 C CA . ILE C 1 87 ? -96.351 15.534 -62.787 1.00 27.19 87 ILE C CA 1
ATOM 7463 C C . ILE C 1 87 ? -97.434 15.273 -63.822 1.00 27.11 87 ILE C C 1
ATOM 7464 O O . ILE C 1 87 ? -97.397 14.218 -64.475 1.00 25.07 87 ILE C O 1
ATOM 7469 N N . LYS C 1 88 ? -98.395 16.175 -64.003 1.00 26.56 88 LYS C N 1
ATOM 7470 C CA . LYS C 1 88 ? -99.505 15.901 -64.903 1.00 27.15 88 LYS C CA 1
ATOM 7471 C C . LYS C 1 88 ? -100.097 17.210 -65.403 1.00 28.89 88 LYS C C 1
ATOM 7472 O O . LYS C 1 88 ? -100.249 18.164 -64.636 1.00 29.55 88 LYS C O 1
ATOM 7478 N N . GLU C 1 89 ? -100.430 17.241 -66.692 1.00 30.40 89 GLU C N 1
ATOM 7479 C CA . GLU C 1 89 ? -101.088 18.377 -67.330 1.00 29.99 89 GLU C CA 1
ATOM 7480 C C . GLU C 1 89 ? -102.430 17.891 -67.859 1.00 32.29 89 GLU C C 1
ATOM 7481 O O . GLU C 1 89 ? -102.476 17.051 -68.764 1.00 33.94 89 GLU C O 1
ATOM 7487 N N . GLU C 1 90 ? -103.523 18.411 -67.296 1.00 32.28 90 GLU C N 1
ATOM 7488 C CA . GLU C 1 90 ? -104.878 18.021 -67.679 1.00 32.99 90 GLU C CA 1
ATOM 7489 C C . GLU C 1 90 ? -105.604 19.250 -68.216 1.00 32.59 90 GLU C C 1
ATOM 7490 O O . GLU C 1 90 ? -106.421 19.861 -67.510 1.00 32.81 90 GLU C O 1
ATOM 7496 N N . PRO C 1 91 ? -105.337 19.638 -69.467 1.00 36.93 91 PRO C N 1
ATOM 7497 C CA . PRO C 1 91 ? -105.988 20.838 -70.014 1.00 36.22 91 PRO C CA 1
ATOM 7498 C C . PRO C 1 91 ? -107.479 20.671 -70.231 1.00 37.54 91 PRO C C 1
ATOM 7499 O O . PRO C 1 91 ? -108.187 21.680 -70.340 1.00 36.36 91 PRO C O 1
ATOM 7503 N N . GLU C 1 92 ? -107.978 19.435 -70.301 1.00 38.83 92 GLU C N 1
ATOM 7504 C CA . GLU C 1 92 ? -109.411 19.226 -70.475 1.00 36.82 92 GLU C CA 1
ATOM 7505 C C . GLU C 1 92 ? -110.197 19.746 -69.280 1.00 36.98 92 GLU C C 1
ATOM 7506 O O . GLU C 1 92 ? -111.332 20.211 -69.438 1.00 37.98 92 GLU C O 1
ATOM 7512 N N . ARG C 1 93 ? -109.615 19.681 -68.084 1.00 36.56 93 ARG C N 1
ATOM 7513 C CA . ARG C 1 93 ? -110.221 20.244 -66.885 1.00 35.28 93 ARG C CA 1
ATOM 7514 C C . ARG C 1 93 ? -109.517 21.513 -66.424 1.00 34.32 93 ARG C C 1
ATOM 7515 O O . ARG C 1 93 ? -109.853 22.043 -65.359 1.00 31.69 93 ARG C O 1
ATOM 7523 N N . ALA C 1 94 ? -108.554 22.010 -67.202 1.00 34.95 94 ALA C N 1
ATOM 7524 C CA . ALA C 1 94 ? -107.747 23.171 -66.833 1.00 34.84 94 ALA C CA 1
ATOM 7525 C C . ALA C 1 94 ? -107.096 22.966 -65.467 1.00 33.76 94 ALA C C 1
ATOM 7526 O O . ALA C 1 94 ? -107.203 23.798 -64.566 1.00 33.46 94 ALA C O 1
ATOM 7528 N N . LEU C 1 95 ? -106.415 21.830 -65.321 1.00 32.37 95 LEU C N 1
ATOM 7529 C CA . LEU C 1 95 ? -105.785 21.438 -64.070 1.00 31.06 95 LEU C CA 1
ATOM 7530 C C . LEU C 1 95 ? -104.318 21.111 -64.303 1.00 30.34 95 LEU C C 1
ATOM 7531 O O . LEU C 1 95 ? -103.921 20.698 -65.395 1.00 31.38 95 LEU C O 1
ATOM 7536 N N . VAL C 1 96 ? -103.517 21.300 -63.257 1.00 29.32 96 VAL C N 1
ATOM 7537 C CA . VAL C 1 96 ? -102.115 20.899 -63.246 1.00 28.47 96 VAL C CA 1
ATOM 7538 C C . VAL C 1 96 ? -101.831 20.234 -61.907 1.00 27.37 96 VAL C C 1
ATOM 7539 O O . VAL C 1 96 ? -102.125 20.806 -60.852 1.00 28.48 96 VAL C O 1
ATOM 7543 N N . TYR C 1 97 ? -101.264 19.031 -61.947 1.00 26.60 97 TYR C N 1
ATOM 7544 C CA . TYR C 1 97 ? -101.016 18.235 -60.751 1.00 26.35 97 TYR C CA 1
ATOM 7545 C C . TYR C 1 97 ? -99.557 18.362 -60.334 1.00 25.64 97 TYR C C 1
ATOM 7546 O O . TYR C 1 97 ? -98.655 18.269 -61.172 1.00 26.96 97 TYR C O 1
ATOM 7555 N N . VAL C 1 98 ? -99.332 18.570 -59.038 1.00 24.68 98 VAL C N 1
ATOM 7556 C CA . VAL C 1 98 ? -97.997 18.756 -58.483 1.00 25.71 98 VAL C CA 1
ATOM 7557 C C . VAL C 1 98 ? -97.810 17.762 -57.346 1.00 24.14 98 VAL C C 1
ATOM 7558 O O . VAL C 1 98 ? -98.682 17.633 -56.480 1.00 24.13 98 VAL C O 1
ATOM 7562 N N . ALA C 1 99 ? -96.677 17.066 -57.349 1.00 24.70 99 ALA C N 1
ATOM 7563 C CA . ALA C 1 99 ? -96.363 16.068 -56.334 1.00 25.63 99 ALA C CA 1
ATOM 7564 C C . ALA C 1 99 ? -95.506 16.707 -55.249 1.00 24.86 99 ALA C C 1
ATOM 7565 O O . ALA C 1 99 ? -94.449 17.279 -55.540 1.00 25.31 99 ALA C O 1
ATOM 7567 N N . LYS C 1 100 ? -95.961 16.606 -54.002 1.00 23.78 100 LYS C N 1
ATOM 7568 C CA . LYS C 1 100 ? -95.271 17.185 -52.864 1.00 25.93 100 LYS C CA 1
ATOM 7569 C C . LYS C 1 100 ? -95.042 16.122 -51.800 1.00 24.85 100 LYS C C 1
ATOM 7570 O O . LYS C 1 100 ? -95.903 15.259 -51.590 1.00 24.77 100 LYS C O 1
ATOM 7576 N N . PRO C 1 101 ? -93.900 16.156 -51.116 1.00 25.63 101 PRO C N 1
ATOM 7577 C CA . PRO C 1 101 ? -93.654 15.185 -50.045 1.00 24.81 101 PRO C CA 1
ATOM 7578 C C . PRO C 1 101 ? -94.657 15.345 -48.913 1.00 24.43 101 PRO C C 1
ATOM 7579 O O . PRO C 1 101 ? -95.275 16.396 -48.732 1.00 25.13 101 PRO C O 1
ATOM 7583 N N . LYS C 1 102 ? -94.820 14.271 -48.143 1.00 24.28 102 LYS C N 1
ATOM 7584 C CA . LYS C 1 102 ? -95.660 14.305 -46.957 1.00 24.63 102 LYS C CA 1
ATOM 7585 C C . LYS C 1 102 ? -94.873 14.539 -45.676 1.00 26.08 102 LYS C C 1
ATOM 7586 O O . LYS C 1 102 ? -95.483 14.790 -44.631 1.00 26.81 102 LYS C O 1
ATOM 7592 N N . GLY C 1 103 ? -93.545 14.473 -45.730 1.00 26.27 103 GLY C N 1
ATOM 7593 C CA . GLY C 1 103 ? -92.725 14.730 -44.563 1.00 25.66 103 GLY C CA 1
ATOM 7594 C C . GLY C 1 103 ? -92.060 13.492 -44.000 1.00 25.77 103 GLY C C 1
ATOM 7595 O O . GLY C 1 103 ? -91.549 12.654 -44.750 1.00 24.89 103 GLY C O 1
ATOM 7596 N N . VAL C 1 104 ? -92.061 13.368 -42.678 1.00 25.50 104 VAL C N 1
ATOM 7597 C CA . VAL C 1 104 ? -91.426 12.249 -41.994 1.00 25.99 104 VAL C CA 1
ATOM 7598 C C . VAL C 1 104 ? -92.407 11.087 -41.932 1.00 25.00 104 VAL C C 1
ATOM 7599 O O . VAL C 1 104 ? -93.578 11.267 -41.579 1.00 25.00 104 VAL C O 1
ATOM 7603 N N . VAL C 1 105 ? -91.930 9.893 -42.275 1.00 25.58 105 VAL C N 1
ATOM 7604 C CA . VAL C 1 105 ? -92.739 8.680 -42.281 1.00 24.16 105 VAL C CA 1
ATOM 7605 C C . VAL C 1 105 ? -92.329 7.818 -41.095 1.00 22.58 105 VAL C C 1
ATOM 7606 O O . VAL C 1 105 ? -91.139 7.554 -40.894 1.00 24.97 105 VAL C O 1
ATOM 7610 N N . ALA C 1 106 ? -93.312 7.383 -40.312 1.00 22.50 106 ALA C N 1
ATOM 7611 C CA . ALA C 1 106 ? -93.095 6.422 -39.239 1.00 25.43 106 ALA C CA 1
ATOM 7612 C C . ALA C 1 106 ? -93.555 5.051 -39.718 1.00 25.59 106 ALA C C 1
ATOM 7613 O O . ALA C 1 106 ? -94.734 4.866 -40.039 1.00 26.06 106 ALA C O 1
ATOM 7615 N N . ALA C 1 107 ? -92.628 4.098 -39.768 1.00 24.13 107 ALA C N 1
ATOM 7616 C CA . ALA C 1 107 ? -92.895 2.768 -40.301 1.00 24.88 107 ALA C CA 1
ATOM 7617 C C . ALA C 1 107 ? -92.624 1.727 -39.225 1.00 25.58 107 ALA C C 1
ATOM 7618 O O . ALA C 1 107 ? -91.490 1.601 -38.751 1.00 26.04 107 ALA C O 1
ATOM 7620 N N . THR C 1 108 ? -93.662 0.988 -38.844 1.00 26.11 108 THR C N 1
ATOM 7621 C CA . THR C 1 108 ? -93.529 -0.159 -37.954 1.00 28.46 108 THR C CA 1
ATOM 7622 C C . THR C 1 108 ? -93.594 -1.426 -38.799 1.00 27.84 108 THR C C 1
ATOM 7623 O O . THR C 1 108 ? -94.575 -1.649 -39.516 1.00 26.86 108 THR C O 1
ATOM 7627 N N . THR C 1 109 ? -92.551 -2.244 -38.719 1.00 26.74 109 THR C N 1
ATOM 7628 C CA . THR C 1 109 ? -92.359 -3.384 -39.601 1.00 26.67 109 THR C CA 1
ATOM 7629 C C . THR C 1 109 ? -92.638 -4.701 -38.880 1.00 27.73 109 THR C C 1
ATOM 7630 O O . THR C 1 109 ? -92.547 -4.780 -37.650 1.00 27.17 109 THR C O 1
ATOM 7634 N N . PRO C 1 110 ? -92.993 -5.754 -39.613 1.00 28.04 110 PRO C N 1
ATOM 7635 C CA . PRO C 1 110 ? -93.419 -7.003 -38.980 1.00 27.96 110 PRO C CA 1
ATOM 7636 C C . PRO C 1 110 ? -92.279 -7.997 -38.775 1.00 26.67 110 PRO C C 1
ATOM 7637 O O . PRO C 1 110 ? -91.145 -7.794 -39.213 1.00 26.17 110 PRO C O 1
ATOM 7641 N N . ILE C 1 111 ? -92.619 -9.096 -38.098 1.00 26.72 111 ILE C N 1
ATOM 7642 C CA . ILE C 1 111 ? -91.674 -10.185 -37.872 1.00 26.38 111 ILE C CA 1
ATOM 7643 C C . ILE C 1 111 ? -91.650 -11.179 -39.030 1.00 24.56 111 ILE C C 1
ATOM 7644 O O . ILE C 1 111 ? -90.669 -11.922 -39.178 1.00 24.65 111 ILE C O 1
ATOM 7649 N N . THR C 1 112 ? -92.690 -11.202 -39.865 1.00 25.09 112 THR C N 1
ATOM 7650 C CA . THR C 1 112 ? -92.740 -12.146 -40.975 1.00 24.54 112 THR C CA 1
ATOM 7651 C C . THR C 1 112 ? -91.989 -11.636 -42.198 1.00 25.59 112 THR C C 1
ATOM 7652 O O . THR C 1 112 ? -91.514 -12.441 -43.007 1.00 24.77 112 THR C O 1
ATOM 7656 N N . ASN C 1 113 ? -91.879 -10.319 -42.356 1.00 23.81 113 ASN C N 1
ATOM 7657 C CA . ASN C 1 113 ? -91.122 -9.710 -43.451 1.00 23.99 113 ASN C CA 1
ATOM 7658 C C . ASN C 1 113 ? -90.202 -8.627 -42.900 1.00 22.46 113 ASN C C 1
ATOM 7659 O O . ASN C 1 113 ? -90.334 -7.448 -43.238 1.00 22.72 113 ASN C O 1
ATOM 7664 N N . PRO C 1 114 ? -89.240 -8.998 -42.049 1.00 23.90 114 PRO C N 1
ATOM 7665 C CA . PRO C 1 114 ? -88.415 -7.976 -41.388 1.00 23.59 114 PRO C CA 1
ATOM 7666 C C . PRO C 1 114 ? -87.397 -7.319 -42.302 1.00 23.31 114 PRO C C 1
ATOM 7667 O O . PRO C 1 114 ? -86.783 -6.325 -41.895 1.00 22.53 114 PRO C O 1
ATOM 7671 N N . VAL C 1 115 ? -87.200 -7.831 -43.515 1.00 24.16 115 VAL C N 1
ATOM 7672 C CA . VAL C 1 115 ? -86.194 -7.291 -44.421 1.00 24.16 115 VAL C CA 1
ATOM 7673 C C . VAL C 1 115 ? -86.867 -6.474 -45.515 1.00 24.32 115 VAL C C 1
ATOM 7674 O O . VAL C 1 115 ? -86.546 -5.298 -45.712 1.00 22.97 115 VAL C O 1
ATOM 7678 N N . VAL C 1 116 ? -87.808 -7.092 -46.232 1.00 23.56 116 VAL C N 1
ATOM 7679 C CA . VAL C 1 116 ? -88.399 -6.439 -47.394 1.00 24.02 116 VAL C CA 1
ATOM 7680 C C . VAL C 1 116 ? -89.347 -5.312 -47.007 1.00 24.98 116 VAL C C 1
ATOM 7681 O O . VAL C 1 116 ? -89.585 -4.409 -47.817 1.00 25.03 116 VAL C O 1
ATOM 7685 N N . THR C 1 117 ? -89.902 -5.330 -45.790 1.00 25.80 117 THR C N 1
ATOM 7686 C CA . THR C 1 117 ? -90.807 -4.248 -45.402 1.00 25.38 117 THR C CA 1
ATOM 7687 C C . THR C 1 117 ? -90.062 -2.948 -45.127 1.00 23.99 117 THR C C 1
ATOM 7688 O O . THR C 1 117 ? -90.507 -1.895 -45.616 1.00 25.75 117 THR C O 1
ATOM 7692 N N . PRO C 1 118 ? -88.955 -2.926 -44.369 1.00 25.20 118 PRO C N 1
ATOM 7693 C CA . PRO C 1 118 ? -88.174 -1.679 -44.302 1.00 24.83 118 PRO C CA 1
ATOM 7694 C C . PRO C 1 118 ? -87.683 -1.220 -45.661 1.00 24.59 118 PRO C C 1
ATOM 7695 O O . PRO C 1 118 ? -87.622 -0.013 -45.919 1.00 25.77 118 PRO C O 1
ATOM 7699 N N . MET C 1 119 ? -87.339 -2.159 -46.545 1.00 23.85 119 MET C N 1
ATOM 7700 C CA . MET C 1 119 ? -86.908 -1.795 -47.890 1.00 23.33 119 MET C CA 1
ATOM 7701 C C . MET C 1 119 ? -88.046 -1.160 -48.679 1.00 22.67 119 MET C C 1
ATOM 7702 O O . MET C 1 119 ? -87.894 -0.067 -49.237 1.00 23.90 119 MET C O 1
ATOM 7707 N N . CYS C 1 120 ? -89.196 -1.835 -48.735 1.00 23.72 120 CYS C N 1
ATOM 7708 C CA . CYS C 1 120 ? -90.314 -1.337 -49.529 1.00 22.87 120 CYS C CA 1
ATOM 7709 C C . CYS C 1 120 ? -90.829 -0.007 -48.998 1.00 23.34 120 CYS C C 1
ATOM 7710 O O . CYS C 1 120 ? -91.104 0.915 -49.775 1.00 23.47 120 CYS C O 1
ATOM 7713 N N . ASN C 1 121 ? -90.971 0.115 -47.676 1.00 24.61 121 ASN C N 1
ATOM 7714 C CA . ASN C 1 121 ? -91.456 1.367 -47.105 1.00 23.95 121 ASN C CA 1
ATOM 7715 C C . ASN C 1 121 ? -90.477 2.507 -47.359 1.00 23.79 121 ASN C C 1
ATOM 7716 O O . ASN C 1 121 ? -90.889 3.625 -47.687 1.00 23.10 121 ASN C O 1
ATOM 7721 N N . ALA C 1 122 ? -89.175 2.244 -47.218 1.00 24.96 122 ALA C N 1
ATOM 7722 C CA . ALA C 1 122 ? -88.186 3.285 -47.474 1.00 21.49 122 ALA C CA 1
ATOM 7723 C C . ALA C 1 122 ? -88.107 3.632 -48.955 1.00 22.71 122 ALA C C 1
ATOM 7724 O O . ALA C 1 122 ? -87.874 4.795 -49.303 1.00 25.28 122 ALA C O 1
ATOM 7726 N N . MET C 1 123 ? -88.293 2.647 -49.837 1.00 22.50 123 MET C N 1
ATOM 7727 C CA . MET C 1 123 ? -88.301 2.933 -51.268 1.00 22.95 123 MET C CA 1
ATOM 7728 C C . MET C 1 123 ? -89.457 3.854 -51.633 1.00 23.98 123 MET C C 1
ATOM 7729 O O . MET C 1 123 ? -89.281 4.831 -52.371 1.00 24.20 123 MET C O 1
ATOM 7734 N N . ALA C 1 124 ? -90.652 3.559 -51.118 1.00 24.09 124 ALA C N 1
ATOM 7735 C CA . ALA C 1 124 ? -91.820 4.369 -51.444 1.00 24.53 124 ALA C CA 1
ATOM 7736 C C . ALA C 1 124 ? -91.736 5.761 -50.828 1.00 23.88 124 ALA C C 1
ATOM 7737 O O . ALA C 1 124 ? -92.283 6.718 -51.389 1.00 23.46 124 ALA C O 1
ATOM 7739 N N . ALA C 1 125 ? -91.060 5.899 -49.686 1.00 23.86 125 ALA C N 1
ATOM 7740 C CA . ALA C 1 125 ? -90.949 7.202 -49.038 1.00 23.00 125 ALA C CA 1
ATOM 7741 C C . ALA C 1 125 ? -89.934 8.090 -49.745 1.00 24.26 125 ALA C C 1
ATOM 7742 O O . ALA C 1 125 ? -90.247 9.224 -50.122 1.00 25.70 125 ALA C O 1
ATOM 7744 N N . ILE C 1 126 ? -88.713 7.586 -49.939 1.00 23.15 126 ILE C N 1
ATOM 7745 C CA . ILE C 1 126 ? -87.662 8.382 -50.568 1.00 24.03 126 ILE C CA 1
ATOM 7746 C C . ILE C 1 126 ? -88.028 8.731 -52.004 1.00 24.68 126 ILE C C 1
ATOM 7747 O O . ILE C 1 126 ? -87.605 9.770 -52.527 1.00 25.06 126 ILE C O 1
ATOM 7752 N N . LYS C 1 127 ? -88.834 7.889 -52.658 1.00 26.80 127 LYS C N 1
ATOM 7753 C CA . LYS C 1 127 ? -89.280 8.183 -54.017 1.00 25.42 127 LYS C CA 1
ATOM 7754 C C . LYS C 1 127 ? -89.987 9.532 -54.091 1.00 28.18 127 LYS C C 1
ATOM 7755 O O . LYS C 1 127 ? -89.843 10.266 -55.076 1.00 28.40 127 LYS C O 1
ATOM 7761 N N . GLY C 1 128 ? -90.744 9.881 -53.054 1.00 27.37 128 GLY C N 1
ATOM 7762 C CA . GLY C 1 128 ? -91.446 11.149 -53.026 1.00 26.82 128 GLY C CA 1
ATOM 7763 C C . GLY C 1 128 ? -90.815 12.177 -52.109 1.00 26.30 128 GLY C C 1
ATOM 7764 O O . GLY C 1 128 ? -91.518 13.006 -51.525 1.00 27.06 128 GLY C O 1
ATOM 7765 N N . ARG C 1 129 ? -89.489 12.122 -51.974 1.00 26.26 129 ARG C N 1
ATOM 7766 C CA . ARG C 1 129 ? -88.721 13.094 -51.191 1.00 26.31 129 ARG C CA 1
ATOM 7767 C C . ARG C 1 129 ? -89.171 13.131 -49.732 1.00 24.94 129 ARG C C 1
ATOM 7768 O O . ARG C 1 129 ? -89.237 14.193 -49.109 1.00 24.74 129 ARG C O 1
ATOM 7776 N N . ASN C 1 130 ? -89.480 11.963 -49.180 1.00 26.27 130 ASN C N 1
ATOM 7777 C CA . ASN C 1 130 ? -89.802 11.819 -47.769 1.00 24.63 130 ASN C CA 1
ATOM 7778 C C . ASN C 1 130 ? -88.649 11.145 -47.038 1.00 24.22 130 ASN C C 1
ATOM 7779 O O . ASN C 1 130 ? -87.810 10.470 -47.641 1.00 24.34 130 ASN C O 1
ATOM 7784 N N . THR C 1 131 ? -88.615 11.341 -45.726 1.00 24.90 131 THR C N 1
ATOM 7785 C CA . THR C 1 131 ? -87.761 10.562 -44.842 1.00 24.46 131 THR C CA 1
ATOM 7786 C C . THR C 1 131 ? -88.609 9.541 -44.096 1.00 24.06 131 THR C C 1
ATOM 7787 O O . THR C 1 131 ? -89.840 9.608 -44.089 1.00 24.62 131 THR C O 1
ATOM 7791 N N . ILE C 1 132 ? -87.939 8.583 -43.463 1.00 24.07 132 ILE C N 1
ATOM 7792 C CA . ILE C 1 132 ? -88.642 7.475 -42.827 1.00 24.23 132 ILE C CA 1
ATOM 7793 C C . ILE C 1 132 ? -87.895 7.069 -41.565 1.00 24.57 132 ILE C C 1
ATOM 7794 O O . ILE C 1 132 ? -86.661 7.055 -41.529 1.00 25.05 132 ILE C O 1
ATOM 7799 N N . ILE C 1 133 ? -88.657 6.756 -40.520 1.00 24.11 133 ILE C N 1
ATOM 7800 C CA . ILE C 1 133 ? -88.132 6.227 -39.267 1.00 24.46 133 ILE C CA 1
ATOM 7801 C C . ILE C 1 133 ? -88.748 4.851 -39.062 1.00 25.55 133 ILE C C 1
ATOM 7802 O O . ILE C 1 133 ? -89.977 4.722 -38.989 1.00 25.80 133 ILE C O 1
ATOM 7807 N N . VAL C 1 134 ? -87.902 3.829 -38.969 1.00 25.82 134 VAL C N 1
ATOM 7808 C CA . VAL C 1 134 ? -88.343 2.440 -38.902 1.00 25.02 134 VAL C CA 1
ATOM 7809 C C . VAL C 1 134 ? -88.384 2.001 -37.445 1.00 27.75 134 VAL C C 1
ATOM 7810 O O . VAL C 1 134 ? -87.438 2.245 -36.686 1.00 29.15 134 VAL C O 1
ATOM 7814 N N . ALA C 1 135 ? -89.479 1.356 -37.054 1.00 27.28 135 ALA C N 1
ATOM 7815 C CA . ALA C 1 135 ? -89.610 0.749 -35.729 1.00 27.70 135 ALA C CA 1
ATOM 7816 C C . ALA C 1 135 ? -89.842 -0.744 -35.906 1.00 29.89 135 ALA C C 1
ATOM 7817 O O . ALA C 1 135 ? -90.984 -1.173 -36.149 1.00 30.23 135 ALA C O 1
ATOM 7819 N N . PRO C 1 136 ? -88.809 -1.570 -35.794 1.00 30.82 136 PRO C N 1
ATOM 7820 C CA . PRO C 1 136 ? -88.948 -2.991 -36.123 1.00 29.81 136 PRO C CA 1
ATOM 7821 C C . PRO C 1 136 ? -89.635 -3.772 -35.011 1.00 31.66 136 PRO C C 1
ATOM 7822 O O . PRO C 1 136 ? -89.861 -3.282 -33.905 1.00 34.35 136 PRO C O 1
ATOM 7826 N N . HIS C 1 137 ? -89.972 -5.015 -35.336 1.00 32.36 137 HIS C N 1
ATOM 7827 C CA . HIS C 1 137 ? -90.500 -5.924 -34.333 1.00 32.11 137 HIS C CA 1
ATOM 7828 C C . HIS C 1 137 ? -89.377 -6.343 -33.386 1.00 31.20 137 HIS C C 1
ATOM 7829 O O . HIS C 1 137 ? -88.247 -6.570 -33.829 1.00 31.03 137 HIS C O 1
ATOM 7836 N N . PRO C 1 138 ? -89.650 -6.436 -32.080 1.00 30.09 138 PRO C N 1
ATOM 7837 C CA . PRO C 1 138 ? -88.573 -6.785 -31.136 1.00 29.65 138 PRO C CA 1
ATOM 7838 C C . PRO C 1 138 ? -87.873 -8.095 -31.460 1.00 28.99 138 PRO C C 1
ATOM 7839 O O . PRO C 1 138 ? -86.644 -8.176 -31.341 1.00 29.60 138 PRO C O 1
ATOM 7843 N N . LYS C 1 139 ? -88.612 -9.122 -31.873 1.00 27.55 139 LYS C N 1
ATOM 7844 C CA . LYS C 1 139 ? -88.004 -10.397 -32.232 1.00 27.21 139 LYS C CA 1
ATOM 7845 C C . LYS C 1 139 ? -87.432 -10.403 -33.644 1.00 26.89 139 LYS C C 1
ATOM 7846 O O . LYS C 1 139 ? -87.112 -11.478 -34.163 1.00 28.53 139 LYS C O 1
ATOM 7852 N N . ALA C 1 140 ? -87.298 -9.230 -34.273 1.00 30.01 140 ALA C N 1
ATOM 7853 C CA . ALA C 1 140 ? -86.670 -9.150 -35.588 1.00 28.44 140 ALA C CA 1
ATOM 7854 C C . ALA C 1 140 ? -85.881 -7.856 -35.763 1.00 27.67 140 ALA C C 1
ATOM 7855 O O . ALA C 1 140 ? -85.622 -7.454 -36.903 1.00 27.26 140 ALA C O 1
ATOM 7857 N N . LYS C 1 141 ? -85.483 -7.202 -34.670 1.00 27.32 141 LYS C N 1
ATOM 7858 C CA . LYS C 1 141 ? -84.877 -5.880 -34.773 1.00 27.57 141 LYS C CA 1
ATOM 7859 C C . LYS C 1 141 ? -83.460 -5.937 -35.327 1.00 27.43 141 LYS C C 1
ATOM 7860 O O . LYS C 1 141 ? -83.005 -4.971 -35.949 1.00 27.29 141 LYS C O 1
ATOM 7866 N N . LYS C 1 142 ? -82.746 -7.044 -35.117 1.00 27.74 142 LYS C N 1
ATOM 7867 C CA . LYS C 1 142 ? -81.360 -7.109 -35.570 1.00 27.86 142 LYS C CA 1
ATOM 7868 C C . LYS C 1 142 ? -81.274 -7.208 -37.088 1.00 26.85 142 LYS C C 1
ATOM 7869 O O . LYS C 1 142 ? -80.413 -6.571 -37.707 1.00 26.70 142 LYS C O 1
ATOM 7875 N N . VAL C 1 143 ? -82.151 -7.998 -37.708 1.00 27.03 143 VAL C N 1
ATOM 7876 C CA . VAL C 1 143 ? -82.088 -8.145 -39.158 1.00 25.80 143 VAL C CA 1
ATOM 7877 C C . VAL C 1 143 ? -82.717 -6.943 -39.858 1.00 24.53 143 VAL C C 1
ATOM 7878 O O . VAL C 1 143 ? -82.304 -6.580 -40.966 1.00 24.20 143 VAL C O 1
ATOM 7882 N N . SER C 1 144 ? -83.707 -6.299 -39.235 1.00 24.66 144 SER C N 1
ATOM 7883 C CA . SER C 1 144 ? -84.253 -5.075 -39.811 1.00 24.58 144 SER C CA 1
ATOM 7884 C C . SER C 1 144 ? -83.255 -3.930 -39.704 1.00 24.55 144 SER C C 1
ATOM 7885 O O . SER C 1 144 ? -83.153 -3.102 -40.617 1.00 24.44 144 SER C O 1
ATOM 7888 N N . ALA C 1 145 ? -82.508 -3.867 -38.599 1.00 25.90 145 ALA C N 1
ATOM 7889 C CA . ALA C 1 145 ? -81.460 -2.859 -38.475 1.00 23.55 145 ALA C CA 1
ATOM 7890 C C . ALA C 1 145 ? -80.312 -3.141 -39.433 1.00 24.49 145 ALA C C 1
ATOM 7891 O O . ALA C 1 145 ? -79.708 -2.210 -39.978 1.00 26.50 145 ALA C O 1
ATOM 7893 N N . HIS C 1 146 ? -79.992 -4.419 -39.646 1.00 24.70 146 HIS C N 1
ATOM 7894 C CA . HIS C 1 146 ? -78.977 -4.768 -40.634 1.00 24.54 146 HIS C CA 1
ATOM 7895 C C . HIS C 1 146 ? -79.426 -4.386 -42.037 1.00 23.93 146 HIS C C 1
ATOM 7896 O O . HIS C 1 146 ? -78.601 -3.992 -42.869 1.00 23.74 146 HIS C O 1
ATOM 7903 N N . THR C 1 147 ? -80.727 -4.496 -42.316 1.00 24.49 147 THR C N 1
ATOM 7904 C CA . THR C 1 147 ? -81.249 -4.035 -43.597 1.00 23.15 147 THR C CA 1
ATOM 7905 C C . THR C 1 147 ? -81.129 -2.522 -43.723 1.00 23.50 147 THR C C 1
ATOM 7906 O O . THR C 1 147 ? -80.776 -2.008 -44.790 1.00 23.76 147 THR C O 1
ATOM 7910 N N . VAL C 1 148 ? -81.413 -1.793 -42.641 1.00 23.27 148 VAL C N 1
ATOM 7911 C CA . VAL C 1 148 ? -81.278 -0.340 -42.666 1.00 23.63 148 VAL C CA 1
ATOM 7912 C C . VAL C 1 148 ? -79.811 0.061 -42.757 1.00 23.99 148 VAL C C 1
ATOM 7913 O O . VAL C 1 148 ? -79.460 1.026 -43.447 1.00 24.78 148 VAL C O 1
ATOM 7917 N N . GLU C 1 149 ? -78.931 -0.673 -42.070 1.00 22.26 149 GLU C N 1
ATOM 7918 C CA . GLU C 1 149 ? -77.504 -0.365 -42.121 1.00 23.46 149 GLU C CA 1
ATOM 7919 C C . GLU C 1 149 ? -76.982 -0.412 -43.551 1.00 22.78 149 GLU C C 1
ATOM 7920 O O . GLU C 1 149 ? -76.371 0.548 -44.033 1.00 24.62 149 GLU C O 1
ATOM 7926 N N . LEU C 1 150 ? -77.214 -1.526 -44.246 1.00 23.81 150 LEU C N 1
ATOM 7927 C CA . LEU C 1 150 ? -76.734 -1.657 -45.615 1.00 24.57 150 LEU C CA 1
ATOM 7928 C C . LEU C 1 150 ? -77.451 -0.717 -46.574 1.00 25.70 150 LEU C C 1
ATOM 7929 O O . LEU C 1 150 ? -76.902 -0.401 -47.634 1.00 26.48 150 LEU C O 1
ATOM 7934 N N . MET C 1 151 ? -78.660 -0.264 -46.233 1.00 23.29 151 MET C N 1
ATOM 7935 C CA . MET C 1 151 ? -79.321 0.736 -47.064 1.00 23.67 151 MET C CA 1
ATOM 7936 C C . MET C 1 151 ? -78.688 2.110 -46.877 1.00 24.94 151 MET C C 1
ATOM 7937 O O . MET C 1 151 ? -78.493 2.847 -47.851 1.00 25.70 151 MET C O 1
ATOM 7942 N N . ASN C 1 152 ? -78.353 2.469 -45.635 1.00 26.20 152 ASN C N 1
ATOM 7943 C CA . ASN C 1 152 ? -77.712 3.756 -45.385 1.00 24.84 152 ASN C CA 1
ATOM 7944 C C . ASN C 1 152 ? -76.296 3.798 -45.944 1.00 25.49 152 ASN C C 1
ATOM 7945 O O . ASN C 1 152 ? -75.836 4.860 -46.378 1.00 27.06 152 ASN C O 1
ATOM 7950 N N . ALA C 1 153 ? -75.593 2.664 -45.938 1.00 26.66 153 ALA C N 1
ATOM 7951 C CA . ALA C 1 153 ? -74.249 2.629 -46.503 1.00 27.38 153 ALA C CA 1
ATOM 7952 C C . ALA C 1 153 ? -74.267 2.866 -48.007 1.00 27.77 153 ALA C C 1
ATOM 7953 O O . ALA C 1 153 ? -73.305 3.412 -48.558 1.00 28.30 153 ALA C O 1
ATOM 7955 N N . GLU C 1 154 ? -75.344 2.464 -48.686 1.00 26.67 154 GLU C N 1
ATOM 7956 C CA . GLU C 1 154 ? -75.466 2.743 -50.112 1.00 27.07 154 GLU C CA 1
ATOM 7957 C C . GLU C 1 154 ? -75.851 4.196 -50.363 1.00 27.74 154 GLU C C 1
ATOM 7958 O O . GLU C 1 154 ? -75.390 4.803 -51.335 1.00 28.27 154 GLU C O 1
ATOM 7964 N N . LEU C 1 155 ? -76.695 4.765 -49.500 1.00 27.61 155 LEU C N 1
ATOM 7965 C CA . LEU C 1 155 ? -77.080 6.164 -49.649 1.00 28.02 155 LEU C CA 1
ATOM 7966 C C . LEU C 1 155 ? -75.893 7.088 -49.410 1.00 28.25 155 LEU C C 1
ATOM 7967 O O . LEU C 1 155 ? -75.655 8.022 -50.185 1.00 30.04 155 LEU C O 1
ATOM 7972 N N . LYS C 1 156 ? -75.137 6.843 -48.336 1.00 27.26 156 LYS C N 1
ATOM 7973 C CA . LYS C 1 156 ? -73.972 7.672 -48.045 1.00 28.08 156 LYS C CA 1
ATOM 7974 C C . LYS C 1 156 ? -72.936 7.583 -49.156 1.00 28.60 156 LYS C C 1
ATOM 7975 O O . LYS C 1 156 ? -72.198 8.545 -49.397 1.00 30.70 156 LYS C O 1
ATOM 7981 N N . LYS C 1 157 ? -72.871 6.442 -49.845 1.00 29.27 157 LYS C N 1
ATOM 7982 C CA . LYS C 1 157 ? -71.990 6.321 -51.001 1.00 29.68 157 LYS C CA 1
ATOM 7983 C C . LYS C 1 157 ? -72.451 7.221 -52.140 1.00 30.07 157 LYS C C 1
ATOM 7984 O O . LYS C 1 157 ? -71.625 7.777 -52.874 1.00 31.30 157 LYS C O 1
ATOM 7990 N N . LEU C 1 158 ? -73.762 7.387 -52.296 1.00 29.40 158 LEU C N 1
ATOM 7991 C CA . LEU C 1 158 ? -74.332 8.197 -53.362 1.00 30.71 158 LEU C CA 1
ATOM 7992 C C . LEU C 1 158 ? -74.447 9.671 -52.994 1.00 31.82 158 LEU C C 1
ATOM 7993 O O . LEU C 1 158 ? -75.017 10.447 -53.770 1.00 31.08 158 LEU C O 1
ATOM 7998 N N . GLY C 1 159 ? -73.925 10.074 -51.839 1.00 31.82 159 GLY C N 1
ATOM 7999 C CA . GLY C 1 159 ? -74.000 11.462 -51.433 1.00 30.64 159 GLY C CA 1
ATOM 8000 C C . GLY C 1 159 ? -75.355 11.913 -50.943 1.00 32.82 159 GLY C C 1
ATOM 8001 O O . GLY C 1 159 ? -75.649 13.112 -50.983 1.00 33.05 159 GLY C O 1
ATOM 8002 N N . ALA C 1 160 ? -76.194 10.990 -50.482 1.00 31.10 160 ALA C N 1
ATOM 8003 C CA . ALA C 1 160 ? -77.501 11.362 -49.971 1.00 29.22 160 ALA C CA 1
ATOM 8004 C C . ALA C 1 160 ? -77.362 12.059 -48.618 1.00 30.76 160 ALA C C 1
ATOM 8005 O O . ALA C 1 160 ? -76.379 11.849 -47.901 1.00 31.39 160 ALA C O 1
ATOM 8007 N N . PRO C 1 161 ? -78.326 12.905 -48.251 1.00 31.91 161 PRO C N 1
ATOM 8008 C CA . PRO C 1 161 ? -78.275 13.541 -46.930 1.00 31.72 161 PRO C CA 1
ATOM 8009 C C . PRO C 1 161 ? -78.372 12.504 -45.822 1.00 32.05 161 PRO C C 1
ATOM 8010 O O . PRO C 1 161 ? -79.070 11.497 -45.948 1.00 31.57 161 PRO C O 1
ATOM 8014 N N . GLU C 1 162 ? -77.659 12.760 -44.731 1.00 32.84 162 GLU C N 1
ATOM 8015 C CA . GLU C 1 162 ? -77.630 11.814 -43.627 1.00 32.54 162 GLU C CA 1
ATOM 8016 C C . GLU C 1 162 ? -78.990 11.747 -42.941 1.00 33.22 162 GLU C C 1
ATOM 8017 O O . GLU C 1 162 ? -79.739 12.726 -42.895 1.00 34.16 162 GLU C O 1
ATOM 8023 N N . ASN C 1 163 ? -79.312 10.556 -42.430 1.00 32.73 163 ASN C N 1
ATOM 8024 C CA . ASN C 1 163 ? -80.497 10.310 -41.607 1.00 30.27 163 ASN C CA 1
ATOM 8025 C C . ASN C 1 163 ? -81.800 10.407 -42.397 1.00 28.46 163 ASN C C 1
ATOM 8026 O O . ASN C 1 163 ? -82.848 10.724 -41.830 1.00 27.94 163 ASN C O 1
ATOM 8031 N N . ILE C 1 164 ? -81.770 10.130 -43.703 1.00 28.00 164 ILE C N 1
ATOM 8032 C CA . ILE C 1 164 ? -83.032 10.025 -44.428 1.00 27.69 164 ILE C CA 1
ATOM 8033 C C . ILE C 1 164 ? -83.703 8.682 -44.176 1.00 26.44 164 ILE C C 1
ATOM 8034 O O . ILE C 1 164 ? -84.904 8.539 -44.437 1.00 25.39 164 ILE C O 1
ATOM 8039 N N . ILE C 1 165 ? -82.959 7.697 -43.677 1.00 27.00 165 ILE C N 1
ATOM 8040 C CA . ILE C 1 165 ? -83.512 6.443 -43.179 1.00 25.92 165 ILE C CA 1
ATOM 8041 C C . ILE C 1 165 ? -82.958 6.226 -41.779 1.00 25.58 165 ILE C C 1
ATOM 8042 O O . ILE C 1 165 ? -81.737 6.183 -41.591 1.00 26.10 165 ILE C O 1
ATOM 8047 N N . GLN C 1 166 ? -83.848 6.097 -40.799 1.00 27.37 166 GLN C N 1
ATOM 8048 C CA . GLN C 1 166 ? -83.457 5.854 -39.421 1.00 27.44 166 GLN C CA 1
ATOM 8049 C C . GLN C 1 166 ? -84.265 4.693 -38.864 1.00 27.35 166 GLN C C 1
ATOM 8050 O O . GLN C 1 166 ? -85.293 4.301 -39.420 1.00 28.21 166 GLN C O 1
ATOM 8056 N N . ILE C 1 167 ? -83.786 4.143 -37.752 1.00 28.37 167 ILE C N 1
ATOM 8057 C CA . ILE C 1 167 ? -84.437 3.013 -37.102 1.00 29.48 167 ILE C CA 1
ATOM 8058 C C . ILE C 1 167 ? -84.432 3.240 -35.596 1.00 32.05 167 ILE C C 1
ATOM 8059 O O . ILE C 1 167 ? -83.486 3.812 -35.044 1.00 33.20 167 ILE C O 1
ATOM 8064 N N . VAL C 1 168 ? -85.502 2.804 -34.938 1.00 36.98 168 VAL C N 1
ATOM 8065 C CA . VAL C 1 168 ? -85.636 2.918 -33.491 1.00 42.98 168 VAL C CA 1
ATOM 8066 C C . VAL C 1 168 ? -85.007 1.690 -32.846 1.00 51.53 168 VAL C C 1
ATOM 8067 O O . VAL C 1 168 ? -85.434 0.558 -33.100 1.00 49.71 168 VAL C O 1
ATOM 8071 N N . GLU C 1 169 ? -83.990 1.910 -32.018 1.00 73.90 169 GLU C N 1
ATOM 8072 C CA . GLU C 1 169 ? -83.398 0.829 -31.245 1.00 74.45 169 GLU C CA 1
ATOM 8073 C C . GLU C 1 169 ? -84.205 0.598 -29.975 1.00 74.63 169 GLU C C 1
ATOM 8074 O O . GLU C 1 169 ? -84.666 1.548 -29.335 1.00 74.89 169 GLU C O 1
ATOM 8080 N N . ALA C 1 170 ? -84.372 -0.678 -29.615 1.00 66.13 170 ALA C N 1
ATOM 8081 C CA . ALA C 1 170 ? -85.222 -1.098 -28.506 1.00 61.80 170 ALA C CA 1
ATOM 8082 C C . ALA C 1 170 ? -86.625 -0.535 -28.697 1.00 59.72 170 ALA C C 1
ATOM 8083 O O . ALA C 1 170 ? -87.005 0.432 -28.025 1.00 59.28 170 ALA C O 1
ATOM 8085 N N . PRO C 1 171 ? -87.417 -1.106 -29.607 1.00 56.54 171 PRO C N 1
ATOM 8086 C CA . PRO C 1 171 ? -88.743 -0.541 -29.897 1.00 60.02 171 PRO C CA 1
ATOM 8087 C C . PRO C 1 171 ? -89.688 -0.607 -28.708 1.00 68.66 171 PRO C C 1
ATOM 8088 O O . PRO C 1 171 ? -90.504 -1.527 -28.603 1.00 65.29 171 PRO C O 1
ATOM 8092 N N . SER C 1 172 ? -89.584 0.368 -27.810 1.00 97.23 172 SER C N 1
ATOM 8093 C CA . SER C 1 172 ? -90.480 0.429 -26.664 1.00 97.27 172 SER C CA 1
ATOM 8094 C C . SER C 1 172 ? -91.882 0.825 -27.109 1.00 98.09 172 SER C C 1
ATOM 8095 O O . SER C 1 172 ? -92.055 1.626 -28.032 1.00 98.49 172 SER C O 1
ATOM 8098 N N . ARG C 1 173 ? -92.891 0.250 -26.448 1.00 80.51 173 ARG C N 1
ATOM 8099 C CA . ARG C 1 173 ? -94.272 0.575 -26.790 1.00 73.13 173 ARG C CA 1
ATOM 8100 C C . ARG C 1 173 ? -94.579 2.039 -26.500 1.00 71.91 173 ARG C C 1
ATOM 8101 O O . ARG C 1 173 ? -95.305 2.691 -27.260 1.00 67.21 173 ARG C O 1
ATOM 8109 N N . GLU C 1 174 ? -94.038 2.572 -25.403 1.00 74.26 174 GLU C N 1
ATOM 8110 C CA . GLU C 1 174 ? -94.183 3.997 -25.132 1.00 74.21 174 GLU C CA 1
ATOM 8111 C C . GLU C 1 174 ? -93.438 4.836 -26.162 1.00 73.82 174 GLU C C 1
ATOM 8112 O O . GLU C 1 174 ? -93.898 5.925 -26.524 1.00 66.99 174 GLU C O 1
ATOM 8118 N N . ALA C 1 175 ? -92.294 4.346 -26.646 1.00 86.62 175 ALA C N 1
ATOM 8119 C CA . ALA C 1 175 ? -91.550 5.078 -27.666 1.00 85.92 175 ALA C CA 1
ATOM 8120 C C . ALA C 1 175 ? -92.232 4.979 -29.024 1.00 85.50 175 ALA C C 1
ATOM 8121 O O . ALA C 1 175 ? -92.239 5.947 -29.794 1.00 85.36 175 ALA C O 1
ATOM 8123 N N . ALA C 1 176 ? -92.811 3.816 -29.338 1.00 70.13 176 ALA C N 1
ATOM 8124 C CA . ALA C 1 176 ? -93.520 3.664 -30.603 1.00 61.87 176 ALA C CA 1
ATOM 8125 C C . ALA C 1 176 ? -94.772 4.530 -30.652 1.00 55.88 176 ALA C C 1
ATOM 8126 O O . ALA C 1 176 ? -95.161 4.994 -31.729 1.00 50.01 176 ALA C O 1
ATOM 8128 N N . LYS C 1 177 ? -95.414 4.755 -29.504 1.00 53.92 177 LYS C N 1
ATOM 8129 C CA . LYS C 1 177 ? -96.570 5.644 -29.471 1.00 49.19 177 LYS C CA 1
ATOM 8130 C C . LYS C 1 177 ? -96.162 7.085 -29.746 1.00 44.42 177 LYS C C 1
ATOM 8131 O O . LYS C 1 177 ? -96.854 7.804 -30.476 1.00 40.22 177 LYS C O 1
ATOM 8137 N N . GLU C 1 178 ? -95.039 7.524 -29.171 1.00 46.37 178 GLU C N 1
ATOM 8138 C CA . GLU C 1 178 ? -94.556 8.877 -29.422 1.00 42.17 178 GLU C CA 1
ATOM 8139 C C . GLU C 1 178 ? -94.122 9.058 -30.870 1.00 39.03 178 GLU C C 1
ATOM 8140 O O . GLU C 1 178 ? -94.290 10.144 -31.434 1.00 37.66 178 GLU C O 1
ATOM 8146 N N . LEU C 1 179 ? -93.570 8.011 -31.486 1.00 42.77 179 LEU C N 1
ATOM 8147 C CA . LEU C 1 179 ? -93.102 8.122 -32.864 1.00 38.97 179 LEU C CA 1
ATOM 8148 C C . LEU C 1 179 ? -94.264 8.327 -33.827 1.00 36.02 179 LEU C C 1
ATOM 8149 O O . LEU C 1 179 ? -94.201 9.183 -34.717 1.00 34.25 179 LEU C O 1
ATOM 8154 N N . MET C 1 180 ? -95.334 7.543 -33.669 1.00 33.84 180 MET C N 1
ATOM 8155 C CA . MET C 1 180 ? -96.476 7.660 -34.569 1.00 31.34 180 MET C CA 1
ATOM 8156 C C . MET C 1 180 ? -97.189 8.997 -34.408 1.00 32.16 180 MET C C 1
ATOM 8157 O O . MET C 1 180 ? -97.698 9.548 -35.390 1.00 30.56 180 MET C O 1
ATOM 8162 N N . GLU C 1 181 ? -97.235 9.533 -33.187 1.00 32.62 181 GLU C N 1
ATOM 8163 C CA . GLU C 1 181 ? -97.876 10.825 -32.975 1.00 32.32 181 GLU C CA 1
ATOM 8164 C C . GLU C 1 181 ? -97.016 11.972 -33.489 1.00 31.35 181 GLU C C 1
ATOM 8165 O O . GLU C 1 181 ? -97.552 12.985 -33.951 1.00 32.07 181 GLU C O 1
ATOM 8171 N N . SER C 1 182 ? -95.691 11.832 -33.426 1.00 34.02 182 SER C N 1
ATOM 8172 C CA . SER C 1 182 ? -94.797 12.913 -33.820 1.00 32.68 182 SER C CA 1
ATOM 8173 C C . SER C 1 182 ? -94.543 12.961 -35.321 1.00 32.20 182 SER C C 1
ATOM 8174 O O . SER C 1 182 ? -94.200 14.028 -35.842 1.00 32.95 182 SER C O 1
ATOM 8177 N N . ALA C 1 183 ? -94.698 11.844 -36.025 1.00 31.98 183 ALA C N 1
ATOM 8178 C CA . ALA C 1 183 ? -94.422 11.823 -37.451 1.00 31.27 183 ALA C CA 1
ATOM 8179 C C . ALA C 1 183 ? -95.545 12.512 -38.225 1.00 31.58 183 ALA C C 1
ATOM 8180 O O . ALA C 1 183 ? -96.579 12.898 -37.674 1.00 32.22 183 ALA C O 1
ATOM 8182 N N . ASP C 1 184 ? -95.327 12.665 -39.531 1.00 28.85 184 ASP C N 1
ATOM 8183 C CA . ASP C 1 184 ? -96.309 13.297 -40.403 1.00 27.25 184 ASP C CA 1
ATOM 8184 C C . ASP C 1 184 ? -97.278 12.288 -41.006 1.00 27.53 184 ASP C C 1
ATOM 8185 O O . ASP C 1 184 ? -98.467 12.589 -41.162 1.00 27.26 184 ASP C O 1
ATOM 8190 N N . VAL C 1 185 ? -96.794 11.097 -41.349 1.00 27.37 185 VAL C N 1
ATOM 8191 C CA . VAL C 1 185 ? -97.629 10.019 -41.867 1.00 25.79 185 VAL C CA 1
ATOM 8192 C C . VAL C 1 185 ? -97.081 8.700 -41.334 1.00 25.47 185 VAL C C 1
ATOM 8193 O O . VAL C 1 185 ? -95.866 8.536 -41.182 1.00 25.32 185 VAL C O 1
ATOM 8197 N N . VAL C 1 186 ? -97.980 7.766 -41.031 1.00 26.65 186 VAL C N 1
ATOM 8198 C CA . VAL C 1 186 ? -97.632 6.527 -40.346 1.00 26.52 186 VAL C CA 1
ATOM 8199 C C . VAL C 1 186 ? -97.927 5.344 -41.257 1.00 25.81 186 VAL C C 1
ATOM 8200 O O . VAL C 1 186 ? -98.976 5.294 -41.909 1.00 26.17 186 VAL C O 1
ATOM 8204 N N . ILE C 1 187 ? -96.996 4.393 -41.299 1.00 25.05 187 ILE C N 1
ATOM 8205 C CA . ILE C 1 187 ? -97.191 3.106 -41.956 1.00 26.23 187 ILE C CA 1
ATOM 8206 C C . ILE C 1 187 ? -97.075 2.021 -40.896 1.00 26.67 187 ILE C C 1
ATOM 8207 O O . ILE C 1 187 ? -96.101 1.992 -40.135 1.00 26.61 187 ILE C O 1
ATOM 8212 N N . ALA C 1 188 ? -98.065 1.132 -40.845 1.00 28.08 188 ALA C N 1
ATOM 8213 C CA . ALA C 1 188 ? -98.117 0.078 -39.837 1.00 28.81 188 ALA C CA 1
ATOM 8214 C C . ALA C 1 188 ? -98.346 -1.259 -40.525 1.00 30.29 188 ALA C C 1
ATOM 8215 O O . ALA C 1 188 ? -99.447 -1.528 -41.016 1.00 29.60 188 ALA C O 1
ATOM 8217 N N . THR C 1 189 ? -97.310 -2.094 -40.557 1.00 29.11 189 THR C N 1
ATOM 8218 C CA . THR C 1 189 ? -97.391 -3.451 -41.091 1.00 27.60 189 THR C CA 1
ATOM 8219 C C . THR C 1 189 ? -97.075 -4.406 -39.944 1.00 28.03 189 THR C C 1
ATOM 8220 O O . THR C 1 189 ? -95.905 -4.649 -39.634 1.00 29.59 189 THR C O 1
ATOM 8224 N N . GLY C 1 190 ? -98.115 -4.937 -39.309 1.00 33.00 190 GLY C N 1
ATOM 8225 C CA . GLY C 1 190 ? -97.929 -5.828 -38.181 1.00 35.36 190 GLY C CA 1
ATOM 8226 C C . GLY C 1 190 ? -99.228 -6.351 -37.605 1.00 37.37 190 GLY C C 1
ATOM 8227 O O . GLY C 1 190 ? -100.198 -6.569 -38.338 1.00 36.79 190 GLY C O 1
ATOM 8228 N N . GLY C 1 191 ? -99.259 -6.555 -36.292 1.00 38.93 191 GLY C N 1
ATOM 8229 C CA . GLY C 1 191 ? -100.434 -7.097 -35.645 1.00 40.04 191 GLY C CA 1
ATOM 8230 C C . GLY C 1 191 ? -101.568 -6.093 -35.551 1.00 41.91 191 GLY C C 1
ATOM 8231 O O . GLY C 1 191 ? -101.440 -4.914 -35.886 1.00 39.62 191 GLY C O 1
ATOM 8232 N N . ALA C 1 192 ? -102.714 -6.591 -35.075 1.00 43.14 192 ALA C N 1
ATOM 8233 C CA . ALA C 1 192 ? -103.894 -5.742 -34.944 1.00 41.09 192 ALA C CA 1
ATOM 8234 C C . ALA C 1 192 ? -103.663 -4.606 -33.958 1.00 41.61 192 ALA C C 1
ATOM 8235 O O . ALA C 1 192 ? -104.228 -3.519 -34.121 1.00 41.64 192 ALA C O 1
ATOM 8237 N N . GLY C 1 193 ? -102.842 -4.834 -32.932 1.00 45.62 193 GLY C N 1
ATOM 8238 C CA . GLY C 1 193 ? -102.522 -3.762 -32.006 1.00 45.14 193 GLY C CA 1
ATOM 8239 C C . GLY C 1 193 ? -101.677 -2.678 -32.646 1.00 44.95 193 GLY C C 1
ATOM 8240 O O . GLY C 1 193 ? -101.848 -1.492 -32.353 1.00 43.15 193 GLY C O 1
ATOM 8241 N N . ARG C 1 194 ? -100.758 -3.068 -33.532 1.00 45.13 194 ARG C N 1
ATOM 8242 C CA . ARG C 1 194 ? -99.929 -2.084 -34.219 1.00 44.42 194 ARG C CA 1
ATOM 8243 C C . ARG C 1 194 ? -100.739 -1.265 -35.215 1.00 40.75 194 ARG C C 1
ATOM 8244 O O . ARG C 1 194 ? -100.362 -0.133 -35.536 1.00 40.11 194 ARG C O 1
ATOM 8252 N N . VAL C 1 195 ? -101.849 -1.813 -35.709 1.00 39.26 195 VAL C N 1
ATOM 8253 C CA . VAL C 1 195 ? -102.687 -1.075 -36.646 1.00 36.21 195 VAL C CA 1
ATOM 8254 C C . VAL C 1 195 ? -103.659 -0.170 -35.902 1.00 35.24 195 VAL C C 1
ATOM 8255 O O . VAL C 1 195 ? -103.859 0.989 -36.282 1.00 32.97 195 VAL C O 1
ATOM 8259 N N . LYS C 1 196 ? -104.274 -0.677 -34.830 1.00 34.14 196 LYS C N 1
ATOM 8260 C CA . LYS C 1 196 ? -105.183 0.149 -34.042 1.00 31.62 196 LYS C CA 1
ATOM 8261 C C . LYS C 1 196 ? -104.443 1.305 -33.383 1.00 30.14 196 LYS C C 1
ATOM 8262 O O . LYS C 1 196 ? -104.983 2.410 -33.262 1.00 31.10 196 LYS C O 1
ATOM 8268 N N . ALA C 1 197 ? -103.202 1.072 -32.949 1.00 32.70 197 ALA C N 1
ATOM 8269 C CA . ALA C 1 197 ? -102.410 2.157 -32.382 1.00 31.64 197 ALA C CA 1
ATOM 8270 C C . ALA C 1 197 ? -102.031 3.183 -33.441 1.00 30.57 197 ALA C C 1
ATOM 8271 O O . ALA C 1 197 ? -101.815 4.356 -33.117 1.00 30.30 197 ALA C O 1
ATOM 8273 N N . ALA C 1 198 ? -101.948 2.765 -34.706 1.00 31.12 198 ALA C N 1
ATOM 8274 C CA . ALA C 1 198 ? -101.625 3.702 -35.776 1.00 29.59 198 ALA C CA 1
ATOM 8275 C C . ALA C 1 198 ? -102.808 4.612 -36.080 1.00 29.84 198 ALA C C 1
ATOM 8276 O O . ALA C 1 198 ? -102.647 5.829 -36.225 1.00 30.38 198 ALA C O 1
ATOM 8278 N N . TYR C 1 199 ? -104.006 4.040 -36.178 1.00 28.16 199 TYR C N 1
ATOM 8279 C CA . TYR C 1 199 ? -105.210 4.813 -36.450 1.00 27.41 199 TYR C CA 1
ATOM 8280 C C . TYR C 1 199 ? -105.769 5.496 -35.207 1.00 28.81 199 TYR C C 1
ATOM 8281 O O . TYR C 1 199 ? -106.864 6.067 -35.268 1.00 29.39 199 TYR C O 1
ATOM 8290 N N . SER C 1 200 ? -105.043 5.455 -34.090 1.00 29.42 200 SER C N 1
ATOM 8291 C CA . SER C 1 200 ? -105.396 6.205 -32.892 1.00 28.74 200 SER C CA 1
ATOM 8292 C C . SER C 1 200 ? -104.348 7.256 -32.550 1.00 28.78 200 SER C C 1
ATOM 8293 O O . SER C 1 200 ? -104.372 7.805 -31.442 1.00 28.83 200 SER C O 1
ATOM 8296 N N . SER C 1 201 ? -103.434 7.553 -33.472 1.00 28.26 201 SER C N 1
ATOM 8297 C CA . SER C 1 201 ? -102.296 8.417 -33.194 1.00 28.94 201 SER C CA 1
ATOM 8298 C C . SER C 1 201 ? -102.563 9.888 -33.480 1.00 28.04 201 SER C C 1
ATOM 8299 O O . SER C 1 201 ? -101.718 10.727 -33.150 1.00 30.28 201 SER C O 1
ATOM 8302 N N . GLY C 1 202 ? -103.703 10.225 -34.076 1.00 27.98 202 GLY C N 1
ATOM 8303 C CA . GLY C 1 202 ? -103.964 11.595 -34.467 1.00 27.88 202 GLY C CA 1
ATOM 8304 C C . GLY C 1 202 ? -103.309 12.019 -35.760 1.00 27.65 202 GLY C C 1
ATOM 8305 O O . GLY C 1 202 ? -103.319 13.213 -36.080 1.00 28.14 202 GLY C O 1
ATOM 8306 N N . ARG C 1 203 ? -102.745 11.081 -36.514 1.00 26.98 203 ARG C N 1
ATOM 8307 C CA . ARG C 1 203 ? -102.047 11.341 -37.761 1.00 26.43 203 ARG C CA 1
ATOM 8308 C C . ARG C 1 203 ? -102.599 10.440 -38.855 1.00 25.55 203 ARG C C 1
ATOM 8309 O O . ARG C 1 203 ? -103.133 9.365 -38.566 1.00 25.22 203 ARG C O 1
ATOM 8317 N N . PRO C 1 204 ? -102.495 10.856 -40.117 1.00 26.51 204 PRO C N 1
ATOM 8318 C CA . PRO C 1 204 ? -102.899 9.969 -41.216 1.00 26.79 204 PRO C CA 1
ATOM 8319 C C . PRO C 1 204 ? -102.057 8.702 -41.222 1.00 25.76 204 PRO C C 1
ATOM 8320 O O . PRO C 1 204 ? -100.829 8.751 -41.117 1.00 26.02 204 PRO C O 1
ATOM 8324 N N . ALA C 1 205 ? -102.727 7.558 -41.339 1.00 26.83 205 ALA C N 1
ATOM 8325 C CA . ALA C 1 205 ? -102.075 6.267 -41.194 1.00 26.72 205 ALA C CA 1
ATOM 8326 C C . ALA C 1 205 ? -102.452 5.338 -42.338 1.00 26.42 205 ALA C C 1
ATOM 8327 O O . ALA C 1 205 ? -103.538 5.436 -42.915 1.00 26.54 205 ALA C O 1
ATOM 8329 N N . TYR C 1 206 ? -101.528 4.435 -42.659 1.00 27.04 206 TYR C N 1
ATOM 8330 C CA . TYR C 1 206 ? -101.756 3.350 -43.604 1.00 27.64 206 TYR C CA 1
ATOM 8331 C C . TYR C 1 206 ? -101.438 2.042 -42.899 1.00 28.33 206 TYR C C 1
ATOM 8332 O O . TYR C 1 206 ? -100.306 1.837 -42.448 1.00 28.45 206 TYR C O 1
ATOM 8341 N N . GLY C 1 207 ? -102.435 1.162 -42.798 1.00 32.39 207 GLY C N 1
ATOM 8342 C CA . GLY C 1 207 ? -102.282 -0.092 -42.093 1.00 32.96 207 GLY C CA 1
ATOM 8343 C C . GLY C 1 207 ? -102.698 -1.276 -42.947 1.00 33.93 207 GLY C C 1
ATOM 8344 O O . GLY C 1 207 ? -103.183 -1.124 -44.070 1.00 34.01 207 GLY C O 1
ATOM 8345 N N . VAL C 1 208 ? -102.488 -2.461 -42.382 1.00 31.71 208 VAL C N 1
ATOM 8346 C CA . VAL C 1 208 ? -102.904 -3.715 -42.991 1.00 30.13 208 VAL C CA 1
ATOM 8347 C C . VAL C 1 208 ? -103.898 -4.390 -42.061 1.00 30.71 208 VAL C C 1
ATOM 8348 O O . VAL C 1 208 ? -103.906 -4.155 -40.849 1.00 31.44 208 VAL C O 1
ATOM 8352 N N . GLY C 1 209 ? -104.750 -5.228 -42.638 1.00 29.65 209 GLY C N 1
ATOM 8353 C CA . GLY C 1 209 ? -105.656 -6.030 -41.857 1.00 28.05 209 GLY C CA 1
ATOM 8354 C C . GLY C 1 209 ? -105.170 -7.460 -41.785 1.00 29.23 209 GLY C C 1
ATOM 8355 O O . GLY C 1 209 ? -104.288 -7.877 -42.543 1.00 29.55 209 GLY C O 1
ATOM 8356 N N . PRO C 1 210 ? -105.723 -8.239 -40.860 1.00 28.96 210 PRO C N 1
ATOM 8357 C CA . PRO C 1 210 ? -105.387 -9.664 -40.817 1.00 28.44 210 PRO C CA 1
ATOM 8358 C C . PRO C 1 210 ? -105.855 -10.360 -42.084 1.00 27.34 210 PRO C C 1
ATOM 8359 O O . PRO C 1 210 ? -106.878 -10.006 -42.673 1.00 27.44 210 PRO C O 1
ATOM 8363 N N . GLY C 1 211 ? -105.078 -11.346 -42.515 1.00 27.75 211 GLY C N 1
ATOM 8364 C CA . GLY C 1 211 ? -105.392 -12.098 -43.707 1.00 27.31 211 GLY C CA 1
ATOM 8365 C C . GLY C 1 211 ? -106.125 -13.387 -43.392 1.00 27.67 211 GLY C C 1
ATOM 8366 O O . GLY C 1 211 ? -106.106 -13.873 -42.265 1.00 28.01 211 GLY C O 1
ATOM 8367 N N . ASN C 1 212 ? -106.787 -13.925 -44.416 1.00 27.21 212 ASN C N 1
ATOM 8368 C CA . ASN C 1 212 ? -107.448 -15.223 -44.340 1.00 25.70 212 ASN C CA 1
ATOM 8369 C C . ASN C 1 212 ? -107.917 -15.627 -45.730 1.00 26.14 212 ASN C C 1
ATOM 8370 O O . ASN C 1 212 ? -109.119 -15.792 -45.962 1.00 25.67 212 ASN C O 1
ATOM 8375 N N . SER C 1 213 ? -106.972 -15.788 -46.656 1.00 24.44 213 SER C N 1
ATOM 8376 C CA . SER C 1 213 ? -107.283 -15.988 -48.065 1.00 23.40 213 SER C CA 1
ATOM 8377 C C . SER C 1 213 ? -108.139 -17.225 -48.298 1.00 23.09 213 SER C C 1
ATOM 8378 O O . SER C 1 213 ? -107.655 -18.357 -48.198 1.00 23.86 213 SER C O 1
ATOM 8381 N N . GLN C 1 214 ? -109.415 -17.010 -48.605 1.00 23.18 214 GLN C N 1
ATOM 8382 C CA . GLN C 1 214 ? -110.306 -18.097 -48.979 1.00 21.95 214 GLN C CA 1
ATOM 8383 C C . GLN C 1 214 ? -110.141 -18.405 -50.461 1.00 22.07 214 GLN C C 1
ATOM 8384 O O . GLN C 1 214 ? -110.093 -17.493 -51.292 1.00 24.30 214 GLN C O 1
ATOM 8390 N N . VAL C 1 215 ? -110.051 -19.689 -50.793 1.00 22.17 215 VAL C N 1
ATOM 8391 C CA . VAL C 1 215 ? -109.784 -20.124 -52.159 1.00 22.06 215 VAL C CA 1
ATOM 8392 C C . VAL C 1 215 ? -110.909 -21.041 -52.603 1.00 21.91 215 VAL C C 1
ATOM 8393 O O . VAL C 1 215 ? -111.196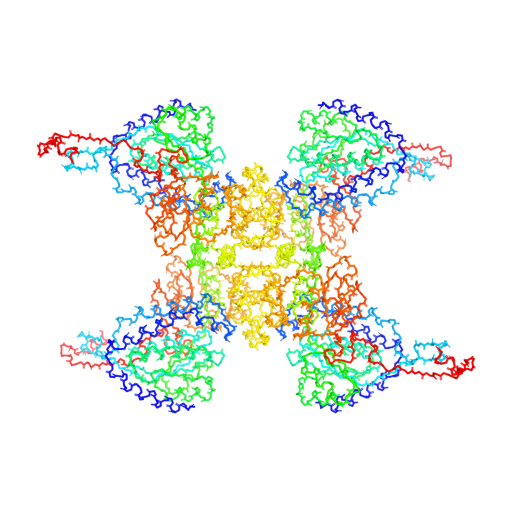 -22.047 -51.943 1.00 22.18 215 VAL C O 1
ATOM 8397 N N . ILE C 1 216 ? -111.535 -20.701 -53.724 1.00 21.24 216 ILE C N 1
ATOM 8398 C CA . ILE C 1 216 ? -112.623 -21.480 -54.298 1.00 20.85 216 ILE C CA 1
ATOM 8399 C C . ILE C 1 216 ? -112.108 -22.161 -55.557 1.00 20.75 216 ILE C C 1
ATOM 8400 O O . ILE C 1 216 ? -111.541 -21.504 -56.439 1.00 20.92 216 ILE C O 1
ATOM 8405 N N . VAL C 1 217 ? -112.295 -23.474 -55.634 1.00 22.63 217 VAL C N 1
ATOM 8406 C CA . VAL C 1 217 ? -111.978 -24.249 -56.826 1.00 21.96 217 VAL C CA 1
ATOM 8407 C C . VAL C 1 217 ? -113.277 -24.474 -57.587 1.00 23.32 217 VAL C C 1
ATOM 8408 O O . VAL C 1 217 ? -114.235 -25.037 -57.044 1.00 23.54 217 VAL C O 1
ATOM 8412 N N . ASP C 1 218 ? -113.318 -24.027 -58.837 1.00 22.65 218 ASP C N 1
ATOM 8413 C CA . ASP C 1 218 ? -114.527 -24.112 -59.641 1.00 24.05 218 ASP C CA 1
ATOM 8414 C C . ASP C 1 218 ? -114.617 -25.466 -60.339 1.00 25.73 218 ASP C C 1
ATOM 8415 O O . ASP C 1 218 ? -113.611 -26.137 -60.583 1.00 26.08 218 ASP C O 1
ATOM 8420 N N . LYS C 1 219 ? -115.847 -25.857 -60.665 1.00 27.56 219 LYS C N 1
ATOM 8421 C CA . LYS C 1 219 ? -116.084 -27.147 -61.298 1.00 28.38 219 LYS C CA 1
ATOM 8422 C C . LYS C 1 219 ? -115.584 -27.134 -62.737 1.00 28.68 219 LYS C C 1
ATOM 8423 O O . LYS C 1 219 ? -115.875 -26.207 -63.499 1.00 29.48 219 LYS C O 1
ATOM 8429 N N . GLY C 1 220 ? -114.827 -28.166 -63.107 1.00 29.29 220 GLY C N 1
ATOM 8430 C CA . GLY C 1 220 ? -114.315 -28.302 -64.452 1.00 29.29 220 GLY C CA 1
ATOM 8431 C C . GLY C 1 220 ? -112.929 -27.739 -64.675 1.00 28.99 220 GLY C C 1
ATOM 8432 O O . GLY C 1 220 ? -112.371 -27.927 -65.763 1.00 29.93 220 GLY C O 1
ATOM 8433 N N . TYR C 1 221 ? -112.356 -27.057 -63.688 1.00 26.63 221 TYR C N 1
ATOM 8434 C CA . TYR C 1 221 ? -111.024 -26.494 -63.829 1.00 26.64 221 TYR C CA 1
ATOM 8435 C C . TYR C 1 221 ? -109.966 -27.586 -63.695 1.00 24.88 221 TYR C C 1
ATOM 8436 O O . TYR C 1 221 ? -110.210 -28.662 -63.143 1.00 25.92 221 TYR C O 1
ATOM 8445 N N . ASP C 1 222 ? -108.778 -27.301 -64.228 1.00 24.56 222 ASP C N 1
ATOM 8446 C CA . ASP C 1 222 ? -107.643 -28.205 -64.096 1.00 23.33 222 ASP C CA 1
ATOM 8447 C C . ASP C 1 222 ? -107.255 -28.337 -62.629 1.00 22.54 222 ASP C C 1
ATOM 8448 O O . ASP C 1 222 ? -106.510 -27.506 -62.100 1.00 22.79 222 ASP C O 1
ATOM 8453 N N . TYR C 1 223 ? -107.759 -29.382 -61.965 1.00 23.63 223 TYR C N 1
ATOM 8454 C CA . TYR C 1 223 ? -107.529 -29.534 -60.532 1.00 22.84 223 TYR C CA 1
ATOM 8455 C C . TYR C 1 223 ? -106.059 -29.759 -60.212 1.00 21.61 223 TYR C C 1
ATOM 8456 O O . TYR C 1 223 ? -105.606 -29.417 -59.114 1.00 20.79 223 TYR C O 1
ATOM 8465 N N . ASN C 1 224 ? -105.302 -30.338 -61.145 1.00 22.82 224 ASN C N 1
ATOM 8466 C CA . ASN C 1 224 ? -103.875 -30.526 -60.912 1.00 22.91 224 ASN C CA 1
ATOM 8467 C C . ASN C 1 224 ? -103.149 -29.188 -60.852 1.00 22.84 224 ASN C C 1
ATOM 8468 O O . ASN C 1 224 ? -102.299 -28.974 -59.980 1.00 22.39 224 ASN C O 1
ATOM 8473 N N . LYS C 1 225 ? -103.477 -28.271 -61.765 1.00 23.53 225 LYS C N 1
ATOM 8474 C CA . LYS C 1 225 ? -102.875 -26.943 -61.727 1.00 23.52 225 LYS C CA 1
ATOM 8475 C C . LYS C 1 225 ? -103.346 -26.156 -60.510 1.00 21.51 225 LYS C C 1
ATOM 8476 O O . LYS C 1 225 ? -102.548 -25.471 -59.860 1.00 21.20 225 LYS C O 1
ATOM 8482 N N . ALA C 1 226 ? -104.638 -26.249 -60.183 1.00 21.00 226 ALA C N 1
ATOM 8483 C CA . ALA C 1 226 ? -105.164 -25.527 -59.028 1.00 20.44 226 ALA C CA 1
ATOM 8484 C C . ALA C 1 226 ? -104.536 -26.020 -57.732 1.00 20.68 226 ALA C C 1
ATOM 8485 O O . ALA C 1 226 ? -104.246 -25.223 -56.833 1.00 19.97 226 ALA C O 1
ATOM 8487 N N . ALA C 1 227 ? -104.318 -27.332 -57.614 1.00 21.84 227 ALA C N 1
ATOM 8488 C CA . ALA C 1 227 ? -103.690 -27.868 -56.411 1.00 19.55 227 ALA C CA 1
ATOM 8489 C C . ALA C 1 227 ? -102.244 -27.407 -56.292 1.00 19.49 227 ALA C C 1
ATOM 8490 O O . ALA C 1 227 ? -101.773 -27.107 -55.190 1.00 20.67 227 ALA C O 1
ATOM 8492 N N . GLN C 1 228 ? -101.526 -27.340 -57.416 1.00 20.46 228 GLN C N 1
ATOM 8493 C CA . GLN C 1 228 ? -100.146 -26.865 -57.383 1.00 20.35 228 GLN C CA 1
ATOM 8494 C C . GLN C 1 228 ? -100.074 -25.403 -56.962 1.00 19.77 228 GLN C C 1
ATOM 8495 O O . GLN C 1 228 ? -99.200 -25.019 -56.176 1.00 20.30 228 GLN C O 1
ATOM 8501 N N . ASP C 1 229 ? -100.987 -24.573 -57.472 1.00 21.79 229 ASP C N 1
ATOM 8502 C CA . ASP C 1 229 ? -100.977 -23.155 -57.123 1.00 20.84 229 ASP C CA 1
ATOM 8503 C C . ASP C 1 229 ? -101.333 -22.938 -55.658 1.00 20.09 229 ASP C C 1
ATOM 8504 O O . ASP C 1 229 ? -100.708 -22.117 -54.977 1.00 20.80 229 ASP C O 1
ATOM 8509 N N . ILE C 1 230 ? -102.336 -23.660 -55.156 1.00 19.24 230 ILE C N 1
ATOM 8510 C CA . ILE C 1 230 ? -102.749 -23.495 -53.766 1.00 19.64 230 ILE C CA 1
ATOM 8511 C C . ILE C 1 230 ? -101.658 -23.981 -52.820 1.00 20.04 230 ILE C C 1
ATOM 8512 O O . ILE C 1 230 ? -101.385 -23.353 -51.789 1.00 19.41 230 ILE C O 1
ATOM 8517 N N . ILE C 1 231 ? -101.014 -25.101 -53.153 1.00 20.34 231 ILE C N 1
ATOM 8518 C CA . ILE C 1 231 ? -99.922 -25.607 -52.328 1.00 19.96 231 ILE C CA 1
ATOM 8519 C C . ILE C 1 231 ? -98.735 -24.654 -52.369 1.00 19.39 231 ILE C C 1
ATOM 8520 O O . ILE C 1 231 ? -98.073 -24.421 -51.350 1.00 20.56 231 ILE C O 1
ATOM 8525 N N . THR C 1 232 ? -98.454 -24.076 -53.540 1.00 20.67 232 THR C N 1
ATOM 8526 C CA . THR C 1 232 ? -97.357 -23.119 -53.652 1.00 21.35 232 THR C CA 1
ATOM 8527 C C . THR C 1 232 ? -97.576 -21.916 -52.742 1.00 20.76 232 THR C C 1
ATOM 8528 O O . THR C 1 232 ? -96.644 -21.456 -52.072 1.00 20.55 232 THR C O 1
ATOM 8532 N N . GLY C 1 233 ? -98.806 -21.398 -52.698 1.00 20.29 233 GLY C N 1
ATOM 8533 C CA . GLY C 1 233 ? -99.083 -20.243 -51.865 1.00 20.79 233 GLY C CA 1
ATOM 8534 C C . GLY C 1 233 ? -99.228 -20.562 -50.393 1.00 21.60 233 GLY C C 1
ATOM 8535 O O . GLY C 1 233 ? -98.990 -19.695 -49.547 1.00 24.01 233 GLY C O 1
ATOM 8536 N N . ARG C 1 234 ? -99.612 -21.795 -50.060 1.00 21.06 234 ARG C N 1
ATOM 8537 C CA . ARG C 1 234 ? -99.796 -22.152 -48.658 1.00 20.96 234 ARG C CA 1
ATOM 8538 C C . ARG C 1 234 ? -98.472 -22.472 -47.973 1.00 20.68 234 ARG C C 1
ATOM 8539 O O . ARG C 1 234 ? -98.283 -22.133 -46.799 1.00 21.79 234 ARG C O 1
ATOM 8547 N N . LYS C 1 235 ? -97.543 -23.112 -48.682 1.00 20.39 235 LYS C N 1
ATOM 8548 C CA . LYS C 1 235 ? -96.277 -23.522 -48.088 1.00 20.92 235 LYS C CA 1
ATOM 8549 C C . LYS C 1 235 ? -95.204 -22.443 -48.152 1.00 21.29 235 LYS C C 1
ATOM 8550 O O . LYS C 1 235 ? -94.126 -22.632 -47.577 1.00 22.01 235 LYS C O 1
ATOM 8556 N N . TYR C 1 236 ? -95.470 -21.328 -48.828 1.00 21.14 236 TYR C N 1
ATOM 8557 C CA . TYR C 1 236 ? -94.474 -20.276 -48.994 1.00 20.98 236 TYR C CA 1
ATOM 8558 C C . TYR C 1 236 ? -94.112 -19.666 -47.647 1.00 21.36 236 TYR C C 1
ATOM 8559 O O . TYR C 1 236 ? -94.978 -19.139 -46.942 1.00 20.77 236 TYR C O 1
ATOM 8568 N N . ASP C 1 237 ? -92.827 -19.751 -47.291 1.00 21.84 237 ASP C N 1
ATOM 8569 C CA . ASP C 1 237 ? -92.308 -19.223 -46.028 1.00 21.13 237 ASP C CA 1
ATOM 8570 C C . ASP C 1 237 ? -93.011 -19.849 -44.825 1.00 21.76 237 ASP C C 1
ATOM 8571 O O . ASP C 1 237 ? -93.175 -19.204 -43.786 1.00 22.57 237 ASP C O 1
ATOM 8576 N N . ASN C 1 238 ? -93.422 -21.112 -44.962 1.00 21.18 238 ASN C N 1
ATOM 8577 C CA . ASN C 1 238 ? -94.167 -21.837 -43.928 1.00 20.41 238 ASN C CA 1
ATOM 8578 C C . ASN C 1 238 ? -95.497 -21.158 -43.606 1.00 20.84 238 ASN C C 1
ATOM 8579 O O . ASN C 1 238 ? -96.007 -21.269 -42.489 1.00 20.29 238 ASN C O 1
ATOM 8584 N N . GLY C 1 239 ? -96.057 -20.441 -44.581 1.00 20.83 239 GLY C N 1
ATOM 8585 C CA . GLY C 1 239 ? -97.389 -19.879 -44.464 1.00 22.19 239 GLY C CA 1
ATOM 8586 C C . GLY C 1 239 ? -97.523 -18.631 -43.620 1.00 23.35 239 GLY C C 1
ATOM 8587 O O . GLY C 1 239 ? -98.612 -18.371 -43.101 1.00 23.86 239 GLY C O 1
ATOM 8588 N N . ILE C 1 240 ? -96.464 -17.836 -43.469 1.00 22.71 240 ILE C N 1
ATOM 8589 C CA . ILE C 1 240 ? -96.539 -16.649 -42.623 1.00 23.45 240 ILE C CA 1
ATOM 8590 C C . ILE C 1 240 ? -96.857 -15.431 -43.474 1.00 24.35 240 ILE C C 1
ATOM 8591 O O . ILE C 1 240 ? -96.664 -14.287 -43.050 1.00 26.67 240 ILE C O 1
ATOM 8596 N N . ILE C 1 241 ? -97.342 -15.669 -44.661 1.00 24.59 241 ILE C N 1
ATOM 8597 C CA . ILE C 1 241 ? -97.691 -14.609 -45.592 1.00 24.84 241 ILE C CA 1
ATOM 8598 C C . ILE C 1 241 ? -99.170 -14.304 -45.434 1.00 25.98 241 ILE C C 1
ATOM 8599 O O . ILE C 1 241 ? -100.003 -15.214 -45.354 1.00 26.45 241 ILE C O 1
ATOM 8604 N N . CYS C 1 242 ? -99.498 -13.011 -45.382 1.00 26.80 242 CYS C N 1
ATOM 8605 C CA . CYS C 1 242 ? -100.862 -12.593 -45.084 1.00 26.53 242 CYS C CA 1
ATOM 8606 C C . CYS C 1 242 ? -101.840 -12.934 -46.201 1.00 25.50 242 CYS C C 1
ATOM 8607 O O . CYS C 1 242 ? -103.041 -13.046 -45.938 1.00 25.83 242 CYS C O 1
ATOM 8610 N N . SER C 1 243 ? -101.363 -13.108 -47.432 1.00 24.48 243 SER C N 1
ATOM 8611 C CA . SER C 1 243 ? -102.213 -13.512 -48.543 1.00 24.02 243 SER C CA 1
ATOM 8612 C C . SER C 1 243 ? -102.165 -15.013 -48.801 1.00 24.30 243 SER C C 1
ATOM 8613 O O . SER C 1 243 ? -102.742 -15.480 -49.788 1.00 24.19 243 SER C O 1
ATOM 8616 N N . SER C 1 244 ? -101.496 -15.774 -47.938 1.00 23.33 244 SER C N 1
ATOM 8617 C CA . SER C 1 244 ? -101.335 -17.203 -48.160 1.00 22.82 244 SER C CA 1
ATOM 8618 C C . SER C 1 244 ? -102.682 -17.914 -48.120 1.00 22.66 244 SER C C 1
ATOM 8619 O O . SER C 1 244 ? -103.589 -17.532 -47.375 1.00 23.57 244 SER C O 1
ATOM 8622 N N . GLU C 1 245 ? -102.803 -18.955 -48.944 1.00 22.25 245 GLU C N 1
ATOM 8623 C CA . GLU C 1 245 ? -104.015 -19.763 -48.991 1.00 22.28 245 GLU C CA 1
ATOM 8624 C C . GLU C 1 245 ? -104.350 -20.308 -47.610 1.00 21.93 245 GLU C C 1
ATOM 8625 O O . GLU C 1 245 ? -103.489 -20.860 -46.921 1.00 22.39 245 GLU C O 1
ATOM 8631 N N . GLN C 1 246 ? -105.609 -20.148 -47.201 1.00 21.49 246 GLN C N 1
ATOM 8632 C CA . GLN C 1 246 ? -106.046 -20.614 -45.895 1.00 21.40 246 GLN C CA 1
ATOM 8633 C C . GLN C 1 246 ? -107.078 -21.727 -45.956 1.00 21.70 246 GLN C C 1
ATOM 8634 O O . GLN C 1 246 ? -107.193 -22.491 -44.993 1.00 20.88 246 GLN C O 1
ATOM 8640 N N . SER C 1 247 ? -107.821 -21.844 -47.053 1.00 21.07 247 SER C N 1
ATOM 8641 C CA . SER C 1 247 ? -108.864 -22.848 -47.170 1.00 19.66 247 SER C CA 1
ATOM 8642 C C . SER C 1 247 ? -108.912 -23.358 -48.600 1.00 21.12 247 SER C C 1
ATOM 8643 O O . SER C 1 247 ? -108.371 -22.742 -49.522 1.00 22.34 247 SER C O 1
ATOM 8646 N N . VAL C 1 248 ? -109.568 -24.503 -48.769 1.00 21.07 248 VAL C N 1
ATOM 8647 C CA . VAL C 1 248 ? -109.854 -25.078 -50.078 1.00 20.40 248 VAL C CA 1
ATOM 8648 C C . VAL C 1 248 ? -111.350 -25.351 -50.124 1.00 20.48 248 VAL C C 1
ATOM 8649 O O . VAL C 1 248 ? -111.830 -26.307 -49.501 1.00 20.95 248 VAL C O 1
ATOM 8653 N N . ILE C 1 249 ? -112.085 -24.513 -50.846 1.00 20.90 249 ILE C N 1
ATOM 8654 C CA . ILE C 1 249 ? -113.531 -24.642 -50.986 1.00 20.39 249 ILE C CA 1
ATOM 8655 C C . ILE C 1 249 ? -113.778 -25.353 -52.312 1.00 20.48 249 ILE C C 1
ATOM 8656 O O . ILE C 1 249 ? -113.789 -24.727 -53.376 1.00 21.25 249 ILE C O 1
ATOM 8661 N N . ALA C 1 250 ? -113.978 -26.673 -52.248 1.00 21.60 250 ALA C N 1
ATOM 8662 C CA . ALA C 1 250 ? -114.037 -27.541 -53.413 1.00 21.19 250 ALA C CA 1
ATOM 8663 C C . ALA C 1 250 ? -115.469 -27.985 -53.698 1.00 21.65 250 ALA C C 1
ATOM 8664 O O . ALA C 1 250 ? -116.295 -28.056 -52.785 1.00 22.27 250 ALA C O 1
ATOM 8666 N N . PRO C 1 251 ? -115.799 -28.286 -54.954 1.00 22.91 251 PRO C N 1
ATOM 8667 C CA . PRO C 1 251 ? -117.156 -28.754 -55.262 1.00 24.06 251 PRO C CA 1
ATOM 8668 C C . PRO C 1 251 ? -117.415 -30.135 -54.678 1.00 24.97 251 PRO C C 1
ATOM 8669 O O . PRO C 1 251 ? -116.537 -31.000 -54.670 1.00 24.12 251 PRO C O 1
ATOM 8673 N N . ALA C 1 252 ? -118.642 -30.337 -54.191 1.00 23.70 252 ALA C N 1
ATOM 8674 C CA . ALA C 1 252 ? -119.001 -31.620 -53.594 1.00 24.85 252 ALA C CA 1
ATOM 8675 C C . ALA C 1 252 ? -118.965 -32.754 -54.611 1.00 24.50 252 ALA C C 1
ATOM 8676 O O . ALA C 1 252 ? -118.592 -33.882 -54.266 1.00 24.38 252 ALA C O 1
ATOM 8678 N N . GLU C 1 253 ? -119.330 -32.480 -55.865 1.00 23.12 253 GLU C N 1
ATOM 8679 C CA . GLU C 1 253 ? -119.402 -33.547 -56.855 1.00 24.04 253 GLU C CA 1
ATOM 8680 C C . GLU C 1 253 ? -118.029 -33.998 -57.332 1.00 23.71 253 GLU C C 1
ATOM 8681 O O . GLU C 1 253 ? -117.906 -35.120 -57.833 1.00 23.69 253 GLU C O 1
ATOM 8687 N N . ASP C 1 254 ? -117.002 -33.157 -57.197 1.00 24.99 254 ASP C N 1
ATOM 8688 C CA . ASP C 1 254 ? -115.640 -33.497 -57.595 1.00 24.63 254 ASP C CA 1
ATOM 8689 C C . ASP C 1 254 ? -114.675 -33.401 -56.418 1.00 23.46 254 ASP C C 1
ATOM 8690 O O . ASP C 1 254 ? -113.484 -33.149 -56.603 1.00 23.16 254 ASP C O 1
ATOM 8695 N N . TYR C 1 255 ? -115.181 -33.612 -55.200 1.00 22.79 255 TYR C N 1
ATOM 8696 C CA . TYR C 1 255 ? -114.372 -33.394 -54.003 1.00 22.73 255 TYR C CA 1
ATOM 8697 C C . TYR C 1 255 ? -113.187 -34.353 -53.948 1.00 21.56 255 TYR C C 1
ATOM 8698 O O . TYR C 1 255 ? -112.052 -33.940 -53.683 1.00 20.95 255 TYR C O 1
ATOM 8707 N N . ASP C 1 256 ? -113.433 -35.641 -54.193 1.00 21.62 256 ASP C N 1
ATOM 8708 C CA . ASP C 1 256 ? -112.346 -36.614 -54.155 1.00 21.69 256 ASP C CA 1
ATOM 8709 C C . ASP C 1 256 ? -111.347 -36.385 -55.280 1.00 20.60 256 ASP C C 1
ATOM 8710 O O . ASP C 1 256 ? -110.153 -36.651 -55.107 1.00 21.08 256 ASP C O 1
ATOM 8715 N N . LYS C 1 257 ? -111.810 -35.894 -56.432 1.00 21.37 257 LYS C N 1
ATOM 8716 C CA . LYS C 1 257 ? -110.889 -35.562 -57.515 1.00 21.15 257 LYS C CA 1
ATOM 8717 C C . LYS C 1 257 ? -109.980 -34.404 -57.127 1.00 19.75 257 LYS C C 1
ATOM 8718 O O . LYS C 1 257 ? -108.799 -34.382 -57.492 1.00 21.39 257 LYS C O 1
ATOM 8724 N N . VAL C 1 258 ? -110.514 -33.427 -56.392 1.00 20.83 258 VAL C N 1
ATOM 8725 C CA . VAL C 1 258 ? -109.709 -32.283 -55.978 1.00 21.23 258 VAL C CA 1
ATOM 8726 C C . VAL C 1 258 ? -108.737 -32.686 -54.877 1.00 20.10 258 VAL C C 1
ATOM 8727 O O . VAL C 1 258 ? -107.561 -32.302 -54.899 1.00 19.83 258 VAL C O 1
ATOM 8731 N N . ILE C 1 259 ? -109.206 -33.465 -53.901 1.00 20.30 259 ILE C N 1
ATOM 8732 C CA . ILE C 1 259 ? -108.321 -33.939 -52.841 1.00 20.36 259 ILE C CA 1
ATOM 8733 C C . ILE C 1 259 ? -107.223 -34.822 -53.420 1.00 20.64 259 ILE C C 1
ATOM 8734 O O . ILE C 1 259 ? -106.063 -34.756 -52.996 1.00 19.85 259 ILE C O 1
ATOM 8739 N N . ALA C 1 260 ? -107.568 -35.654 -54.407 1.00 19.58 260 ALA C N 1
ATOM 8740 C CA . ALA C 1 260 ? -106.558 -36.479 -55.061 1.00 20.24 260 ALA C CA 1
ATOM 8741 C C . ALA C 1 260 ? -105.507 -35.620 -55.749 1.00 21.03 260 ALA C C 1
ATOM 8742 O O . ALA C 1 260 ? -104.323 -35.976 -55.773 1.00 19.41 260 ALA C O 1
ATOM 8744 N N . ALA C 1 261 ? -105.920 -34.483 -56.314 1.00 21.24 261 ALA C N 1
ATOM 8745 C CA . ALA C 1 261 ? -104.961 -33.579 -56.941 1.00 20.83 261 ALA C CA 1
ATOM 8746 C C . ALA C 1 261 ? -104.015 -32.979 -55.910 1.00 19.90 261 ALA C C 1
ATOM 8747 O O . ALA C 1 261 ? -102.823 -32.802 -56.183 1.00 20.38 261 ALA C O 1
ATOM 8749 N N . PHE C 1 262 ? -104.527 -32.658 -54.720 1.00 19.75 262 PHE C N 1
ATOM 8750 C CA . PHE C 1 262 ? -103.663 -32.164 -53.653 1.00 19.36 262 PHE C CA 1
ATOM 8751 C C . PHE C 1 262 ? -102.712 -33.252 -53.172 1.00 20.09 262 PHE C C 1
ATOM 8752 O O . PHE C 1 262 ? -101.511 -33.011 -53.008 1.00 19.58 262 PHE C O 1
ATOM 8760 N N . VAL C 1 263 ? -103.234 -34.460 -52.941 1.00 20.39 263 VAL C N 1
ATOM 8761 C CA . VAL C 1 263 ? -102.390 -35.572 -52.510 1.00 20.82 263 VAL C CA 1
ATOM 8762 C C . VAL C 1 263 ? -101.341 -35.885 -53.569 1.00 20.54 263 VAL C C 1
ATOM 8763 O O . VAL C 1 263 ? -100.178 -36.165 -53.252 1.00 19.67 263 VAL C O 1
ATOM 8767 N N . GLU C 1 264 ? -101.732 -35.829 -54.845 1.00 20.20 264 GLU C N 1
ATOM 8768 C CA . GLU C 1 264 ? -100.783 -36.062 -55.928 1.00 19.62 264 GLU C CA 1
ATOM 8769 C C . GLU C 1 264 ? -99.648 -35.046 -55.910 1.00 21.13 264 GLU C C 1
ATOM 8770 O O . GLU C 1 264 ? -98.534 -35.351 -56.350 1.00 21.68 264 GLU C O 1
ATOM 8776 N N . ASN C 1 265 ? -99.898 -33.846 -55.385 1.00 21.12 265 ASN C N 1
ATOM 8777 C CA . ASN C 1 265 ? -98.917 -32.769 -55.397 1.00 21.25 265 ASN C CA 1
ATOM 8778 C C . ASN C 1 265 ? -98.338 -32.486 -54.012 1.00 21.02 265 ASN C C 1
ATOM 8779 O O . ASN C 1 265 ? -97.977 -31.347 -53.708 1.00 21.41 265 ASN C O 1
ATOM 8784 N N . GLY C 1 266 ? -98.242 -33.507 -53.165 1.00 21.73 266 GLY C N 1
ATOM 8785 C CA . GLY C 1 266 ? -97.495 -33.409 -51.928 1.00 22.16 266 GLY C CA 1
ATOM 8786 C C . GLY C 1 266 ? -98.282 -33.087 -50.676 1.00 21.21 266 GLY C C 1
ATOM 8787 O O . GLY C 1 266 ? -97.666 -32.834 -49.635 1.00 21.27 266 GLY C O 1
ATOM 8788 N N . ALA C 1 267 ? -99.609 -33.091 -50.734 1.00 19.99 267 ALA C N 1
ATOM 8789 C CA . ALA C 1 267 ? -100.419 -32.799 -49.562 1.00 19.18 267 ALA C CA 1
ATOM 8790 C C . ALA C 1 267 ? -100.743 -34.074 -48.795 1.00 19.66 267 ALA C C 1
ATOM 8791 O O . ALA C 1 267 ? -100.809 -35.167 -49.362 1.00 20.51 267 ALA C O 1
ATOM 8793 N N . PHE C 1 268 ? -100.939 -33.919 -47.488 1.00 20.57 268 PHE C N 1
ATOM 8794 C CA . PHE C 1 268 ? -101.384 -34.995 -46.610 1.00 19.86 268 PHE C CA 1
ATOM 8795 C C . PHE C 1 268 ? -102.787 -34.643 -46.130 1.00 20.69 268 PHE C C 1
ATOM 8796 O O . PHE C 1 268 ? -102.955 -33.765 -45.277 1.00 19.64 268 PHE C O 1
ATOM 8804 N N . TYR C 1 269 ? -103.788 -35.319 -46.686 1.00 20.59 269 TYR C N 1
ATOM 8805 C CA . TYR C 1 269 ? -105.183 -35.019 -46.393 1.00 20.50 269 TYR C CA 1
ATOM 8806 C C . TYR C 1 269 ? -105.680 -35.885 -45.243 1.00 21.75 269 TYR C C 1
ATOM 8807 O O . TYR C 1 269 ? -105.436 -37.095 -45.217 1.00 21.97 269 TYR C O 1
ATOM 8816 N N . VAL C 1 270 ? -106.386 -35.263 -44.303 1.00 22.19 270 VAL C N 1
ATOM 8817 C CA . VAL C 1 270 ? -106.905 -35.939 -43.121 1.00 23.17 270 VAL C CA 1
ATOM 8818 C C . VAL C 1 270 ? -108.425 -35.896 -43.176 1.00 24.61 270 VAL C C 1
ATOM 8819 O O . VAL C 1 270 ? -109.023 -34.812 -43.181 1.00 22.70 270 VAL C O 1
ATOM 8823 N N . GLU C 1 271 ? -109.046 -37.073 -43.216 1.00 22.67 271 GLU C N 1
ATOM 8824 C CA . GLU C 1 271 ? -110.496 -37.203 -43.203 1.00 23.24 271 GLU C CA 1
ATOM 8825 C C . GLU C 1 271 ? -111.048 -37.562 -41.830 1.00 24.15 271 GLU C C 1
ATOM 8826 O O . GLU C 1 271 ? -112.148 -37.121 -41.481 1.00 23.08 271 GLU C O 1
ATOM 8832 N N . ASP C 1 272 ? -110.302 -38.336 -41.045 1.00 26.07 272 ASP C N 1
ATOM 8833 C CA . ASP C 1 272 ? -110.774 -38.785 -39.741 1.00 24.62 272 ASP C CA 1
ATOM 8834 C C . ASP C 1 272 ? -110.931 -37.604 -38.790 1.00 24.90 272 ASP C C 1
ATOM 8835 O O . ASP C 1 272 ? -109.998 -36.819 -38.595 1.00 24.02 272 ASP C O 1
ATOM 8840 N N . GLU C 1 273 ? -112.118 -37.489 -38.186 1.00 23.71 273 GLU C N 1
ATOM 8841 C CA . GLU C 1 273 ? -112.416 -36.338 -37.340 1.00 23.48 273 GLU C CA 1
ATOM 8842 C C . GLU C 1 273 ? -111.578 -36.344 -36.066 1.00 23.05 273 GLU C C 1
ATOM 8843 O O . GLU C 1 273 ? -111.163 -35.282 -35.587 1.00 23.96 273 GLU C O 1
ATOM 8849 N N . GLU C 1 274 ? -111.323 -37.525 -35.497 1.00 24.21 274 GLU C N 1
ATOM 8850 C CA . GLU C 1 274 ? -110.489 -37.594 -34.302 1.00 23.47 274 GLU C CA 1
ATOM 8851 C C . GLU C 1 274 ? -109.051 -37.191 -34.599 1.00 23.35 274 GLU C C 1
ATOM 8852 O O . GLU C 1 274 ? -108.382 -36.607 -33.739 1.00 24.30 274 GLU C O 1
ATOM 8858 N N . THR C 1 275 ? -108.560 -37.490 -35.803 1.00 24.35 275 THR C N 1
ATOM 8859 C CA . THR C 1 275 ? -107.208 -37.087 -36.173 1.00 23.91 275 THR C CA 1
ATOM 8860 C C . THR C 1 275 ? -107.138 -35.595 -36.477 1.00 22.37 275 THR C C 1
ATOM 8861 O O . THR C 1 275 ? -106.135 -34.943 -36.167 1.00 23.08 275 THR C O 1
ATOM 8865 N N . VAL C 1 276 ? -108.193 -35.038 -37.077 1.00 23.62 276 VAL C N 1
ATOM 8866 C CA . VAL C 1 276 ? -108.249 -33.593 -37.285 1.00 23.42 276 VAL C CA 1
ATOM 8867 C C . VAL C 1 276 ? -108.240 -32.865 -35.948 1.00 23.22 276 VAL C C 1
ATOM 8868 O O . VAL C 1 276 ? -107.621 -31.804 -35.804 1.00 24.85 276 VAL C O 1
ATOM 8872 N N . GLU C 1 277 ? -108.914 -33.433 -34.943 1.00 22.69 277 GLU C N 1
ATOM 8873 C CA . GLU C 1 277 ? -108.979 -32.788 -33.635 1.00 24.02 277 GLU C CA 1
ATOM 8874 C C . GLU C 1 277 ? -107.602 -32.694 -32.988 1.00 24.05 277 GLU C C 1
ATOM 8875 O O . GLU C 1 277 ? -107.299 -31.710 -32.304 1.00 24.61 277 GLU C O 1
ATOM 8881 N N . LYS C 1 278 ? -106.752 -33.704 -33.192 1.00 23.75 278 LYS C N 1
ATOM 8882 C CA . LYS C 1 278 ? -105.401 -33.635 -32.645 1.00 23.78 278 LYS C CA 1
ATOM 8883 C C . LYS C 1 278 ? -104.602 -32.503 -33.278 1.00 23.94 278 LYS C C 1
ATOM 8884 O O . LYS C 1 278 ? -103.781 -31.870 -32.605 1.00 24.79 278 LYS C O 1
ATOM 8890 N N . PHE C 1 279 ? -104.830 -32.229 -34.564 1.00 24.42 279 PHE C N 1
ATOM 8891 C CA . PHE C 1 279 ? -104.232 -31.052 -35.185 1.00 23.10 279 PHE C CA 1
ATOM 8892 C C . PHE C 1 279 ? -104.891 -29.776 -34.676 1.00 24.93 279 PHE C C 1
ATOM 8893 O O . PHE C 1 279 ? -104.206 -28.802 -34.345 1.00 25.91 279 PHE C O 1
ATOM 8901 N N . ARG C 1 280 ? -106.225 -29.767 -34.607 1.00 24.17 280 ARG C N 1
ATOM 8902 C CA . ARG C 1 280 ? -106.938 -28.573 -34.163 1.00 24.46 280 ARG C CA 1
ATOM 8903 C C . ARG C 1 280 ? -106.578 -28.214 -32.727 1.00 25.47 280 ARG C C 1
ATOM 8904 O O . ARG C 1 280 ? -106.396 -27.035 -32.402 1.00 26.92 280 ARG C O 1
ATOM 8912 N N . SER C 1 281 ? -106.466 -29.217 -31.854 1.00 25.59 281 SER C N 1
ATOM 8913 C CA . SER C 1 281 ? -106.067 -28.970 -30.473 1.00 26.08 281 SER C CA 1
ATOM 8914 C C . SER C 1 281 ? -104.629 -28.488 -30.355 1.00 27.06 281 SER C C 1
ATOM 8915 O O . SER C 1 281 ? -104.247 -27.983 -29.293 1.00 27.50 281 SER C O 1
ATOM 8918 N N . THR C 1 282 ? -103.828 -28.633 -31.409 1.00 25.76 282 THR C N 1
ATOM 8919 C CA . THR C 1 282 ? -102.454 -28.150 -31.442 1.00 26.11 282 THR C CA 1
ATOM 8920 C C . THR C 1 282 ? -102.329 -26.778 -32.089 1.00 26.34 282 THR C C 1
ATOM 8921 O O . THR C 1 282 ? -101.567 -25.936 -31.604 1.00 25.90 282 THR C O 1
ATOM 8925 N N . LEU C 1 283 ? -103.074 -26.529 -33.169 1.00 24.84 283 LEU C N 1
ATOM 8926 C CA . LEU C 1 283 ? -102.957 -25.256 -33.870 1.00 25.07 283 LEU C CA 1
ATOM 8927 C C . LEU C 1 283 ? -103.590 -24.112 -33.089 1.00 24.73 283 LEU C C 1
ATOM 8928 O O . LEU C 1 283 ? -103.107 -22.977 -33.161 1.00 25.14 283 LEU C O 1
ATOM 8933 N N . PHE C 1 284 ? -104.659 -24.380 -32.342 1.00 27.29 284 PHE C N 1
ATOM 8934 C CA . PHE C 1 284 ? -105.398 -23.329 -31.657 1.00 28.63 284 PHE C CA 1
ATOM 8935 C C . PHE C 1 284 ? -105.593 -23.688 -30.193 1.00 29.15 284 PHE C C 1
ATOM 8936 O O . PHE C 1 284 ? -106.015 -24.803 -29.872 1.00 27.25 284 PHE C O 1
ATOM 8944 N N . LYS C 1 285 ? -105.288 -22.734 -29.315 1.00 28.26 285 LYS C N 1
ATOM 8945 C CA . LYS C 1 285 ? -105.453 -22.882 -27.873 1.00 28.76 285 LYS C CA 1
ATOM 8946 C C . LYS C 1 285 ? -106.486 -21.863 -27.413 1.00 30.87 285 LYS C C 1
ATOM 8947 O O . LYS C 1 285 ? -106.204 -20.660 -27.377 1.00 30.68 285 LYS C O 1
ATOM 8953 N N . ASP C 1 286 ? -107.681 -22.346 -27.066 1.00 31.97 286 ASP C N 1
ATOM 8954 C CA . ASP C 1 286 ? -108.777 -21.494 -26.604 1.00 33.20 286 ASP C CA 1
ATOM 8955 C C . ASP C 1 286 ? -109.167 -20.467 -27.666 1.00 34.37 286 ASP C C 1
ATOM 8956 O O . ASP C 1 286 ? -109.562 -19.342 -27.356 1.00 33.02 286 ASP C O 1
ATOM 8961 N N . GLY C 1 287 ? -109.052 -20.859 -28.936 1.00 35.24 287 GLY C N 1
ATOM 8962 C CA . GLY C 1 287 ? -109.458 -20.029 -30.049 1.00 31.82 287 GLY C CA 1
ATOM 8963 C C . GLY C 1 287 ? -108.355 -19.203 -30.674 1.00 31.87 287 GLY C C 1
ATOM 8964 O O . GLY C 1 287 ? -108.574 -18.617 -31.740 1.00 32.36 287 GLY C O 1
ATOM 8965 N N . LYS C 1 288 ? -107.184 -19.134 -30.050 1.00 29.24 288 LYS C N 1
ATOM 8966 C CA . LYS C 1 288 ? -106.071 -18.353 -30.564 1.00 29.31 288 LYS C CA 1
ATOM 8967 C C . LYS C 1 288 ? -104.999 -19.274 -31.128 1.00 27.79 288 LYS C C 1
ATOM 8968 O O . LYS C 1 288 ? -104.773 -20.376 -30.621 1.00 28.46 288 LYS C O 1
ATOM 8974 N N . ILE C 1 289 ? -104.336 -18.804 -32.188 1.00 25.57 289 ILE C N 1
ATOM 8975 C CA . ILE C 1 289 ? -103.309 -19.603 -32.842 1.00 25.76 289 ILE C CA 1
ATOM 8976 C C . ILE C 1 289 ? -102.164 -19.866 -31.872 1.00 26.42 289 ILE C C 1
ATOM 8977 O O . ILE C 1 289 ? -101.782 -19.000 -31.074 1.00 26.44 289 ILE C O 1
ATOM 8982 N N . ASN C 1 290 ? -101.627 -21.082 -31.923 1.00 25.23 290 ASN C N 1
ATOM 8983 C CA . ASN C 1 290 ? -100.494 -21.460 -31.089 1.00 25.52 290 ASN C CA 1
ATOM 8984 C C . ASN C 1 290 ? -99.224 -20.845 -31.664 1.00 26.16 290 ASN C C 1
ATOM 8985 O O . ASN C 1 290 ? -98.835 -21.155 -32.795 1.00 26.33 290 ASN C O 1
ATOM 8990 N N . SER C 1 291 ? -98.577 -19.972 -30.887 1.00 27.16 291 SER C N 1
ATOM 8991 C CA . SER C 1 291 ? -97.401 -19.264 -31.378 1.00 25.42 291 SER C CA 1
ATOM 8992 C C . SER C 1 291 ? -96.209 -20.185 -31.600 1.00 25.61 291 SER C C 1
ATOM 8993 O O . SER C 1 291 ? -95.287 -19.816 -32.335 1.00 26.17 291 SER C O 1
ATOM 8996 N N . LYS C 1 292 ? -96.203 -21.369 -30.990 1.00 25.86 292 LYS C N 1
ATOM 8997 C CA . LYS C 1 292 ? -95.071 -22.275 -31.122 1.00 26.14 292 LYS C CA 1
ATOM 8998 C C . LYS C 1 292 ? -95.037 -23.000 -32.460 1.00 25.66 292 LYS C C 1
ATOM 8999 O O . LYS C 1 292 ? -94.031 -23.648 -32.766 1.00 27.49 292 LYS C O 1
ATOM 9005 N N . ILE C 1 293 ? -96.098 -22.907 -33.263 1.00 25.74 293 ILE C N 1
ATOM 9006 C CA . ILE C 1 293 ? -96.138 -23.530 -34.578 1.00 25.08 293 ILE C CA 1
ATOM 9007 C C . ILE C 1 293 ? -96.258 -22.502 -35.697 1.00 24.00 293 ILE C C 1
ATOM 9008 O O . ILE C 1 293 ? -96.426 -22.874 -36.858 1.00 23.83 293 ILE C O 1
ATOM 9013 N N . ILE C 1 294 ? -96.176 -21.214 -35.372 1.00 24.89 294 ILE C N 1
ATOM 9014 C CA . ILE C 1 294 ? -96.230 -20.176 -36.396 1.00 25.37 294 ILE C CA 1
ATOM 9015 C C . ILE C 1 294 ? -94.928 -20.196 -37.186 1.00 24.52 294 ILE C C 1
ATOM 9016 O O . ILE C 1 294 ? -93.843 -20.000 -36.628 1.00 25.31 294 ILE C O 1
ATOM 9021 N N . GLY C 1 295 ? -95.032 -20.438 -38.490 1.00 21.22 295 GLY C N 1
ATOM 9022 C CA . GLY C 1 295 ? -93.859 -20.467 -39.339 1.00 20.84 295 GLY C CA 1
ATOM 9023 C C . GLY C 1 295 ? -93.012 -21.710 -39.229 1.00 21.81 295 GLY C C 1
ATOM 9024 O O . GLY C 1 295 ? -91.848 -21.691 -39.643 1.00 21.58 295 GLY C O 1
ATOM 9025 N N . LYS C 1 296 ? -93.556 -22.794 -38.688 1.00 23.20 296 LYS C N 1
ATOM 9026 C CA . LYS C 1 296 ? -92.819 -24.036 -38.521 1.00 22.00 296 LYS C CA 1
ATOM 9027 C C . LYS C 1 296 ? -93.136 -25.001 -39.658 1.00 21.76 296 LYS C C 1
ATOM 9028 O O . LYS C 1 296 ? -94.071 -24.807 -40.437 1.00 21.84 296 LYS C O 1
ATOM 9034 N N . SER C 1 297 ? -92.332 -26.057 -39.743 1.00 21.53 297 SER C N 1
ATOM 9035 C CA . SER C 1 297 ? -92.461 -27.031 -40.812 1.00 21.91 297 SER C CA 1
ATOM 9036 C C . SER C 1 297 ? -93.667 -27.938 -40.579 1.00 20.78 297 SER C C 1
ATOM 9037 O O . SER C 1 297 ? -94.299 -27.928 -39.520 1.00 20.94 297 SER C O 1
ATOM 9040 N N . VAL C 1 298 ? -93.978 -28.737 -41.602 1.00 21.66 298 VAL C N 1
ATOM 9041 C CA . VAL C 1 298 ? -95.052 -29.720 -41.488 1.00 21.24 298 VAL C CA 1
ATOM 9042 C C . VAL C 1 298 ? -94.714 -30.759 -40.426 1.00 20.57 298 VAL C C 1
ATOM 9043 O O . VAL C 1 298 ? -95.585 -31.198 -39.665 1.00 21.29 298 VAL C O 1
ATOM 9047 N N . GLN C 1 299 ? -93.443 -31.158 -40.347 1.00 21.89 299 GLN C N 1
ATOM 9048 C CA . GLN C 1 299 ? -93.050 -32.196 -39.398 1.00 22.10 299 GLN C CA 1
ATOM 9049 C C . GLN C 1 299 ? -93.131 -31.700 -37.960 1.00 22.66 299 GLN C C 1
ATOM 9050 O O . GLN C 1 299 ? -93.502 -32.459 -37.058 1.00 22.67 299 GLN C O 1
ATOM 9056 N N . ILE C 1 300 ? -92.781 -30.433 -37.723 1.00 22.11 300 ILE C N 1
ATOM 9057 C CA . ILE C 1 300 ? -92.868 -29.879 -36.374 1.00 23.53 300 ILE C CA 1
ATOM 9058 C C . ILE C 1 300 ? -94.311 -29.896 -35.888 1.00 23.84 300 ILE C C 1
ATOM 9059 O O . ILE C 1 300 ? -94.592 -30.261 -34.739 1.00 24.77 300 ILE C O 1
ATOM 9064 N N . ILE C 1 301 ? -95.246 -29.509 -36.756 1.00 22.67 301 ILE C N 1
ATOM 9065 C CA . ILE C 1 301 ? -96.660 -29.539 -36.396 1.00 21.69 301 ILE C CA 1
ATOM 9066 C C . ILE C 1 301 ? -97.132 -30.974 -36.203 1.00 22.28 301 ILE C C 1
ATOM 9067 O O . ILE C 1 301 ? -97.896 -31.272 -35.277 1.00 23.07 301 ILE C O 1
ATOM 9072 N N . ALA C 1 302 ? -96.681 -31.886 -37.067 1.00 23.75 302 ALA C N 1
ATOM 9073 C CA . ALA C 1 302 ? -97.096 -33.281 -36.962 1.00 22.94 302 ALA C CA 1
ATOM 9074 C C . ALA C 1 302 ? -96.597 -33.907 -35.666 1.00 24.22 302 ALA C C 1
ATOM 9075 O O . ALA C 1 302 ? -97.358 -34.565 -34.948 1.00 25.43 302 ALA C O 1
ATOM 9077 N N . ASP C 1 303 ? -95.315 -33.710 -35.350 1.00 23.43 303 ASP C N 1
ATOM 9078 C CA . ASP C 1 303 ? -94.760 -34.272 -34.122 1.00 24.50 303 ASP C CA 1
ATOM 9079 C C . ASP C 1 303 ? -95.452 -33.703 -32.891 1.00 25.74 303 ASP C C 1
ATOM 9080 O O . ASP C 1 303 ? -95.664 -34.416 -31.903 1.00 26.65 303 ASP C O 1
ATOM 9085 N N . LEU C 1 304 ? -95.813 -32.420 -32.931 1.00 26.00 304 LEU C N 1
ATOM 9086 C CA . LEU C 1 304 ? -96.482 -31.797 -31.796 1.00 25.89 304 LEU C CA 1
ATOM 9087 C C . LEU C 1 304 ? -97.933 -32.242 -31.674 1.00 26.48 304 LEU C C 1
ATOM 9088 O O . LEU C 1 304 ? -98.479 -32.255 -30.566 1.00 28.75 304 LEU C O 1
ATOM 9093 N N . ALA C 1 305 ? -98.569 -32.608 -32.785 1.00 25.31 305 ALA C N 1
ATOM 9094 C CA . ALA C 1 305 ? -99.955 -33.053 -32.753 1.00 25.28 305 ALA C CA 1
ATOM 9095 C C . ALA C 1 305 ? -100.098 -34.541 -32.475 1.00 26.11 305 ALA C C 1
ATOM 9096 O O . ALA C 1 305 ? -101.193 -34.987 -32.117 1.00 26.39 305 ALA C O 1
ATOM 9098 N N . GLY C 1 306 ? -99.026 -35.314 -32.626 1.00 25.30 306 GLY C N 1
ATOM 9099 C CA . GLY C 1 306 ? -99.110 -36.746 -32.429 1.00 25.70 306 GLY C CA 1
ATOM 9100 C C . GLY C 1 306 ? -99.653 -37.507 -33.615 1.00 25.69 306 GLY C C 1
ATOM 9101 O O . GLY C 1 306 ? -100.263 -38.566 -33.436 1.00 28.13 306 GLY C O 1
ATOM 9102 N N . VAL C 1 307 ? -99.453 -36.997 -34.828 1.00 27.17 307 VAL C N 1
ATOM 9103 C CA . VAL C 1 307 ? -99.917 -37.640 -36.052 1.00 26.37 307 VAL C CA 1
ATOM 9104 C C . VAL C 1 307 ? -98.711 -37.888 -36.945 1.00 25.27 307 VAL C C 1
ATOM 9105 O O . VAL C 1 307 ? -97.892 -36.986 -37.154 1.00 24.38 307 VAL C O 1
ATOM 9109 N N . LYS C 1 308 ? -98.601 -39.108 -37.464 1.00 24.47 308 LYS C N 1
ATOM 9110 C CA . LYS C 1 308 ? -97.505 -39.461 -38.356 1.00 23.71 308 LYS C CA 1
ATOM 9111 C C . LYS C 1 308 ? -97.807 -38.940 -39.755 1.00 22.45 308 LYS C C 1
ATOM 9112 O O . LYS C 1 308 ? -98.834 -39.289 -40.348 1.00 22.56 308 LYS C O 1
ATOM 9118 N N . VAL C 1 309 ? -96.918 -38.102 -40.279 1.00 22.31 309 VAL C N 1
ATOM 9119 C CA . VAL C 1 309 ? -97.084 -37.466 -41.578 1.00 22.30 309 VAL C CA 1
ATOM 9120 C C . VAL C 1 309 ? -95.940 -37.930 -42.472 1.00 23.24 309 VAL C C 1
ATOM 9121 O O . VAL C 1 309 ? -94.786 -37.898 -42.043 1.00 24.78 309 VAL C O 1
ATOM 9125 N N . PRO C 1 310 ? -96.212 -38.374 -43.699 1.00 26.83 310 PRO C N 1
ATOM 9126 C CA . PRO C 1 310 ? -95.141 -38.914 -44.545 1.00 29.55 310 PRO C CA 1
ATOM 9127 C C . PRO C 1 310 ? -94.051 -37.888 -44.815 1.00 31.73 310 PRO C C 1
ATOM 9128 O O . PRO C 1 310 ? -94.312 -36.690 -44.942 1.00 30.69 310 PRO C O 1
ATOM 9132 N N . GLU C 1 311 ? -92.816 -38.376 -44.895 1.00 34.52 311 GLU C N 1
ATOM 9133 C CA . GLU C 1 311 ? -91.694 -37.524 -45.257 1.00 34.83 311 GLU C CA 1
ATOM 9134 C C . GLU C 1 311 ? -91.863 -37.024 -46.685 1.00 32.99 311 GLU C C 1
ATOM 9135 O O . GLU C 1 311 ? -92.189 -37.795 -47.592 1.00 34.22 311 GLU C O 1
ATOM 9141 N N . GLY C 1 312 ? -91.647 -35.726 -46.880 1.00 31.22 312 GLY C N 1
ATOM 9142 C CA . GLY C 1 312 ? -91.857 -35.097 -48.165 1.00 31.93 312 GLY C CA 1
ATOM 9143 C C . GLY C 1 312 ? -93.178 -34.376 -48.311 1.00 28.17 312 GLY C C 1
ATOM 9144 O O . GLY C 1 312 ? -93.450 -33.831 -49.387 1.00 26.94 312 GLY C O 1
ATOM 9145 N N . THR C 1 313 ? -94.004 -34.357 -47.268 1.00 27.79 313 THR C N 1
ATOM 9146 C CA . THR C 1 313 ? -95.285 -33.667 -47.329 1.00 25.58 313 THR C CA 1
ATOM 9147 C C . THR C 1 313 ? -95.070 -32.158 -47.332 1.00 24.30 313 THR C C 1
ATOM 9148 O O . THR C 1 313 ? -94.281 -31.630 -46.544 1.00 24.30 313 THR C O 1
ATOM 9152 N N . LYS C 1 314 ? -95.776 -31.465 -48.224 1.00 21.57 314 LYS C N 1
ATOM 9153 C CA . LYS C 1 314 ? -95.626 -30.021 -48.360 1.00 22.32 314 LYS C CA 1
ATOM 9154 C C . LYS C 1 314 ? -96.648 -29.251 -47.528 1.00 20.42 314 LYS C C 1
ATOM 9155 O O . LYS C 1 314 ? -96.293 -28.279 -46.854 1.00 20.55 314 LYS C O 1
ATOM 9161 N N . VAL C 1 315 ? -97.918 -29.661 -47.565 1.00 19.58 315 VAL C N 1
ATOM 9162 C CA . VAL C 1 315 ? -98.970 -29.018 -46.786 1.00 20.13 315 VAL C CA 1
ATOM 9163 C C . VAL C 1 315 ? -99.863 -30.086 -46.170 1.00 18.85 315 VAL C C 1
ATOM 9164 O O . VAL C 1 315 ? -99.941 -31.220 -46.647 1.00 19.74 315 VAL C O 1
ATOM 9168 N N . ILE C 1 316 ? -100.544 -29.705 -45.094 1.00 18.01 316 ILE C N 1
ATOM 9169 C CA . ILE C 1 316 ? -101.542 -30.543 -44.440 1.00 18.43 316 ILE C CA 1
ATOM 9170 C C . ILE C 1 316 ? -102.917 -29.976 -44.761 1.00 18.67 316 ILE C C 1
ATOM 9171 O O . ILE C 1 316 ? -103.138 -28.765 -44.640 1.00 19.65 316 ILE C O 1
ATOM 9176 N N . VAL C 1 317 ? -103.836 -30.842 -45.176 1.00 18.60 317 VAL C N 1
ATOM 9177 C CA . VAL C 1 317 ? -105.205 -30.450 -45.487 1.00 18.27 317 VAL C CA 1
ATOM 9178 C C . VAL C 1 317 ? -106.127 -31.175 -44.520 1.00 19.12 317 VAL C C 1
ATOM 9179 O O . VAL C 1 317 ? -106.130 -32.411 -44.467 1.00 18.76 317 VAL C O 1
ATOM 9183 N N . LEU C 1 318 ? -106.903 -30.410 -43.757 1.00 19.61 318 LEU C N 1
ATOM 9184 C CA . LEU C 1 318 ? -107.817 -30.947 -42.761 1.00 18.19 318 LEU C CA 1
ATOM 9185 C C . LEU C 1 318 ? -109.254 -30.672 -43.178 1.00 19.23 318 LEU C C 1
ATOM 9186 O O . LEU C 1 318 ? -109.570 -29.584 -43.668 1.00 19.66 318 LEU C O 1
ATOM 9191 N N . LYS C 1 319 ? -110.122 -31.660 -42.981 1.00 20.21 319 LYS C N 1
ATOM 9192 C CA . LYS C 1 319 ? -111.541 -31.492 -43.267 1.00 21.20 319 LYS C CA 1
ATOM 9193 C C . LYS C 1 319 ? -112.222 -30.843 -42.069 1.00 20.82 319 LYS C C 1
ATOM 9194 O O . LYS C 1 319 ? -112.170 -31.374 -40.955 1.00 21.39 319 LYS C O 1
ATOM 9200 N N . GLY C 1 320 ? -112.857 -29.692 -42.295 1.00 21.27 320 GLY C N 1
ATOM 9201 C CA . GLY C 1 320 ? -113.472 -28.953 -41.215 1.00 22.36 320 GLY C CA 1
ATOM 9202 C C . GLY C 1 320 ? -114.918 -29.346 -40.959 1.00 22.65 320 GLY C C 1
ATOM 9203 O O . GLY C 1 320 ? -115.583 -29.942 -41.804 1.00 22.61 320 GLY C O 1
ATOM 9204 N N . LYS C 1 321 ? -115.395 -29.000 -39.761 1.00 22.09 321 LYS C N 1
ATOM 9205 C CA . LYS C 1 321 ? -116.786 -29.267 -39.407 1.00 23.15 321 LYS C CA 1
ATOM 9206 C C . LYS C 1 321 ? -117.737 -28.510 -40.325 1.00 24.86 321 LYS C C 1
ATOM 9207 O O . LYS C 1 321 ? -118.643 -29.098 -40.926 1.00 26.91 321 LYS C O 1
ATOM 9213 N N . GLY C 1 322 ? -117.547 -27.202 -40.437 1.00 25.71 322 GLY C N 1
ATOM 9214 C CA . GLY C 1 322 ? -118.366 -26.381 -41.307 1.00 24.30 322 GLY C CA 1
ATOM 9215 C C . GLY C 1 322 ? -117.720 -25.026 -41.471 1.00 25.23 322 GLY C C 1
ATOM 9216 O O . GLY C 1 322 ? -116.657 -24.747 -40.912 1.00 24.92 322 GLY C O 1
ATOM 9217 N N . ALA C 1 323 ? -118.382 -24.178 -42.252 1.00 26.01 323 ALA C N 1
ATOM 9218 C CA . ALA C 1 323 ? -117.870 -22.840 -42.490 1.00 24.71 323 ALA C CA 1
ATOM 9219 C C . ALA C 1 323 ? -118.112 -21.947 -41.276 1.00 25.25 323 ALA C C 1
ATOM 9220 O O . ALA C 1 323 ? -118.936 -22.242 -40.406 1.00 25.79 323 ALA C O 1
ATOM 9222 N N . GLY C 1 324 ? -117.368 -20.845 -41.224 1.00 24.00 324 GLY C N 1
ATOM 9223 C CA . GLY C 1 324 ? -117.570 -19.873 -40.163 1.00 24.85 324 GLY C CA 1
ATOM 9224 C C . GLY C 1 324 ? -117.112 -20.393 -38.814 1.00 26.56 324 GLY C C 1
ATOM 9225 O O . GLY C 1 324 ? -116.118 -21.120 -38.700 1.00 25.84 324 GLY C O 1
ATOM 9226 N N . GLU C 1 325 ? -117.854 -20.020 -37.769 1.00 26.32 325 GLU C N 1
ATOM 9227 C CA . GLU C 1 325 ? -117.496 -20.393 -36.406 1.00 26.33 325 GLU C CA 1
ATOM 9228 C C . GLU C 1 325 ? -117.758 -21.861 -36.095 1.00 25.55 325 GLU C C 1
ATOM 9229 O O . GLU C 1 325 ? -117.538 -22.275 -34.951 1.00 25.23 325 GLU C O 1
ATOM 9235 N N . LYS C 1 326 ? -118.214 -22.656 -37.065 1.00 24.95 326 LYS C N 1
ATOM 9236 C CA . LYS C 1 326 ? -118.366 -24.089 -36.846 1.00 25.63 326 LYS C CA 1
ATOM 9237 C C . LYS C 1 326 ? -117.035 -24.799 -36.640 1.00 25.65 326 LYS C C 1
ATOM 9238 O O . LYS C 1 326 ? -117.033 -25.960 -36.221 1.00 25.63 326 LYS C O 1
ATOM 9244 N N . ASP C 1 327 ? -115.914 -24.137 -36.924 1.00 25.77 327 ASP C N 1
ATOM 9245 C CA . ASP C 1 327 ? -114.600 -24.733 -36.731 1.00 24.23 327 ASP C CA 1
ATOM 9246 C C . ASP C 1 327 ? -113.569 -23.618 -36.660 1.00 23.89 327 ASP C C 1
ATOM 9247 O O . ASP C 1 327 ? -113.554 -22.731 -37.517 1.00 23.78 327 ASP C O 1
ATOM 9252 N N . VAL C 1 328 ? -112.708 -23.669 -35.639 1.00 24.95 328 VAL C N 1
ATOM 9253 C CA . VAL C 1 328 ? -111.659 -22.668 -35.496 1.00 22.92 328 VAL C CA 1
ATOM 9254 C C . VAL C 1 328 ? -110.641 -22.762 -36.625 1.00 25.30 328 VAL C C 1
ATOM 9255 O O . VAL C 1 328 ? -109.912 -21.796 -36.881 1.00 25.10 328 VAL C O 1
ATOM 9259 N N . LEU C 1 329 ? -110.579 -23.900 -37.321 1.00 24.47 329 LEU C N 1
ATOM 9260 C CA . LEU C 1 329 ? -109.689 -24.053 -38.466 1.00 23.60 329 LEU C CA 1
ATOM 9261 C C . LEU C 1 329 ? -110.048 -23.128 -39.622 1.00 23.71 329 LEU C C 1
ATOM 9262 O O . LEU C 1 329 ? -109.248 -22.993 -40.554 1.00 22.42 329 LEU C O 1
ATOM 9267 N N . CYS C 1 330 ? -111.221 -22.496 -39.588 1.00 22.85 330 CYS C N 1
ATOM 9268 C CA . CYS C 1 330 ? -111.600 -21.553 -40.632 1.00 22.75 330 CYS C CA 1
ATOM 9269 C C . CYS C 1 330 ? -110.913 -20.204 -40.481 1.00 22.73 330 CYS C C 1
ATOM 9270 O O . CYS C 1 330 ? -110.901 -19.422 -41.438 1.00 22.68 330 CYS C O 1
ATOM 9273 N N . LYS C 1 331 ? -110.348 -19.912 -39.312 1.00 23.70 331 LYS C N 1
ATOM 9274 C CA . LYS C 1 331 ? -109.617 -18.672 -39.104 1.00 24.63 331 LYS C CA 1
ATOM 9275 C C . LYS C 1 331 ? -108.254 -18.744 -39.789 1.00 24.21 331 LYS C C 1
ATOM 9276 O O . LYS C 1 331 ? -107.886 -19.753 -40.396 1.00 23.94 331 LYS C O 1
ATOM 9282 N N . GLU C 1 332 ? -107.489 -17.660 -39.691 1.00 24.67 332 GLU C N 1
ATOM 9283 C CA . GLU C 1 332 ? -106.168 -17.633 -40.302 1.00 23.69 332 GLU C CA 1
ATOM 9284 C C . GLU C 1 332 ? -105.237 -18.617 -39.608 1.00 23.31 332 GLU C C 1
ATOM 9285 O O . GLU C 1 332 ? -105.241 -18.743 -38.380 1.00 23.86 332 GLU C O 1
ATOM 9291 N N . LYS C 1 333 ? -104.437 -19.318 -40.408 1.00 24.10 333 LYS C N 1
ATOM 9292 C CA . LYS C 1 333 ? -103.438 -20.260 -39.916 1.00 22.50 333 LYS C CA 1
ATOM 9293 C C . LYS C 1 333 ? -102.098 -19.880 -40.529 1.00 21.96 333 LYS C C 1
ATOM 9294 O O . LYS C 1 333 ? -101.893 -20.053 -41.735 1.00 22.39 333 LYS C O 1
ATOM 9300 N N . MET C 1 334 ? -101.192 -19.352 -39.703 1.00 21.09 334 MET C N 1
ATOM 9301 C CA . MET C 1 334 ? -99.858 -18.964 -40.160 1.00 22.67 334 MET C CA 1
ATOM 9302 C C . MET C 1 334 ? -98.925 -20.176 -40.133 1.00 21.66 334 MET C C 1
ATOM 9303 O O . MET C 1 334 ? -97.897 -20.210 -39.455 1.00 21.77 334 MET C O 1
ATOM 9308 N N . CYS C 1 335 ? -99.318 -21.182 -40.910 1.00 21.23 335 CYS C N 1
ATOM 9309 C CA . CYS C 1 335 ? -98.638 -22.466 -40.966 1.00 20.47 335 CYS C CA 1
ATOM 9310 C C . CYS C 1 335 ? -99.128 -23.211 -42.203 1.00 20.32 335 CYS C C 1
ATOM 9311 O O . CYS C 1 335 ? -100.235 -22.951 -42.691 1.00 20.74 335 CYS C O 1
ATOM 9314 N N . PRO C 1 336 ? -98.324 -24.124 -42.745 1.00 20.30 336 PRO C N 1
ATOM 9315 C CA . PRO C 1 336 ? -98.732 -24.811 -43.981 1.00 19.59 336 PRO C CA 1
ATOM 9316 C C . PRO C 1 336 ? -99.867 -25.805 -43.772 1.00 19.10 336 PRO C C 1
ATOM 9317 O O . PRO C 1 336 ? -99.731 -26.993 -44.084 1.00 18.74 336 PRO C O 1
ATOM 9321 N N . VAL C 1 337 ? -100.992 -25.330 -43.244 1.00 19.85 337 VAL C N 1
ATOM 9322 C CA . VAL C 1 337 ? -102.164 -26.157 -42.988 1.00 18.81 337 VAL C CA 1
ATOM 9323 C C . VAL C 1 337 ? -103.364 -25.505 -43.65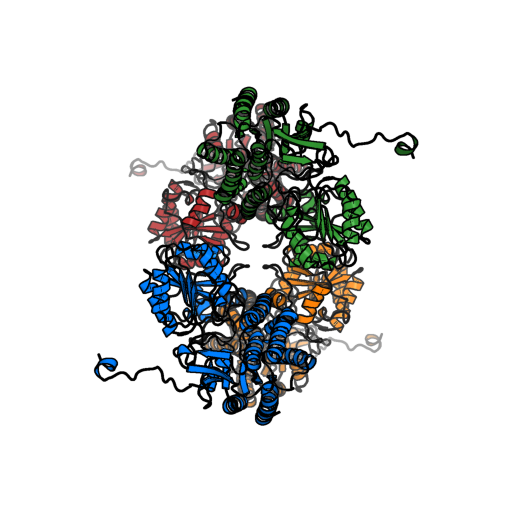9 1.00 19.60 337 VAL C C 1
ATOM 9324 O O . VAL C 1 337 ? -103.599 -24.304 -43.487 1.00 19.90 337 VAL C O 1
ATOM 9328 N N . LEU C 1 338 ? -104.114 -26.292 -44.423 1.00 19.03 338 LEU C N 1
ATOM 9329 C CA . LEU C 1 338 ? -105.332 -25.841 -45.077 1.00 19.55 338 LEU C CA 1
ATOM 9330 C C . LEU C 1 338 ? -106.542 -26.504 -44.433 1.00 19.55 338 LEU C C 1
ATOM 9331 O O . LEU C 1 338 ? -106.444 -27.594 -43.866 1.00 19.24 338 LEU C O 1
ATOM 9336 N N . VAL C 1 339 ? -107.687 -25.834 -44.524 1.00 19.75 339 VAL C N 1
ATOM 9337 C CA . VAL C 1 339 ? -108.968 -26.399 -44.118 1.00 19.73 339 VAL C CA 1
ATOM 9338 C C . VAL C 1 339 ? -109.790 -26.634 -45.377 1.00 20.37 339 VAL C C 1
ATOM 9339 O O . VAL C 1 339 ? -109.864 -25.761 -46.250 1.00 20.80 339 VAL C O 1
ATOM 9343 N N . ALA C 1 340 ? -110.380 -27.820 -45.486 1.00 20.35 340 ALA C N 1
ATOM 9344 C CA . ALA C 1 340 ? -111.105 -28.232 -46.680 1.00 20.30 340 ALA C CA 1
ATOM 9345 C C . ALA C 1 340 ? -112.603 -28.180 -46.417 1.00 21.33 340 ALA C C 1
ATOM 9346 O O . ALA C 1 340 ? -113.076 -28.670 -45.387 1.00 21.16 340 ALA C O 1
ATOM 9348 N N . LEU C 1 341 ? -113.342 -27.582 -47.351 1.00 21.58 341 LEU C N 1
ATOM 9349 C CA . LEU C 1 341 ? -114.791 -27.474 -47.265 1.00 22.20 341 LEU C CA 1
ATOM 9350 C C . LEU C 1 341 ? -115.384 -27.751 -48.639 1.00 22.39 341 LEU C C 1
ATOM 9351 O O . LEU C 1 341 ? -114.718 -27.595 -49.665 1.00 21.84 341 LEU C O 1
ATOM 9356 N N . LYS C 1 342 ? -116.649 -28.167 -48.654 1.00 22.21 342 LYS C N 1
ATOM 9357 C CA . LYS C 1 342 ? -117.321 -28.550 -49.887 1.00 22.82 342 LYS C CA 1
ATOM 9358 C C . LYS C 1 342 ? -118.607 -27.755 -50.069 1.00 23.73 342 LYS C C 1
ATOM 9359 O O . LYS C 1 342 ? -119.227 -27.311 -49.098 1.00 24.27 342 LYS C O 1
ATOM 9365 N N . TYR C 1 343 ? -118.998 -27.582 -51.331 1.00 25.30 343 TYR C N 1
ATOM 9366 C CA . TYR C 1 343 ? -120.184 -26.817 -51.685 1.00 26.31 343 TYR C CA 1
ATOM 9367 C C . TYR C 1 343 ? -120.949 -27.543 -52.781 1.00 25.89 343 TYR C C 1
ATOM 9368 O O . TYR C 1 343 ? -120.397 -28.365 -53.514 1.00 25.91 343 TYR C O 1
ATOM 9377 N N . ASP C 1 344 ? -122.235 -27.214 -52.894 1.00 26.21 344 ASP C N 1
ATOM 9378 C CA . ASP C 1 344 ? -123.088 -27.750 -53.948 1.00 27.44 344 ASP C CA 1
ATOM 9379 C C . ASP C 1 344 ? -123.212 -26.814 -55.143 1.00 26.12 344 ASP C C 1
ATOM 9380 O O . ASP C 1 344 ? -123.207 -27.277 -56.287 1.00 26.88 344 ASP C O 1
ATOM 9385 N N . THR C 1 345 ? -123.322 -25.508 -54.905 1.00 27.48 345 THR C N 1
ATOM 9386 C CA . THR C 1 345 ? -123.417 -24.515 -55.965 1.00 26.12 345 THR C CA 1
ATOM 9387 C C . THR C 1 345 ? -122.370 -23.434 -55.739 1.00 24.45 345 THR C C 1
ATOM 9388 O O . THR C 1 345 ? -121.917 -23.207 -54.615 1.00 25.33 345 THR C O 1
ATOM 9392 N N . PHE C 1 346 ? -121.994 -22.759 -56.829 1.00 24.51 346 PHE C N 1
ATOM 9393 C CA . PHE C 1 346 ? -120.987 -21.707 -56.731 1.00 25.84 346 PHE C CA 1
ATOM 9394 C C . PHE C 1 346 ? -121.444 -20.576 -55.820 1.00 25.31 346 PHE C C 1
ATOM 9395 O O . PHE C 1 346 ? -120.620 -19.968 -55.127 1.00 25.56 346 PHE C O 1
ATOM 9403 N N . GLU C 1 347 ? -122.744 -20.275 -55.810 1.00 24.29 347 GLU C N 1
ATOM 9404 C CA . GLU C 1 347 ? -123.263 -19.288 -54.870 1.00 25.22 347 GLU C CA 1
ATOM 9405 C C . GLU C 1 347 ? -123.001 -19.720 -53.434 1.00 25.70 347 GLU C C 1
ATOM 9406 O O . GLU C 1 347 ? -122.659 -18.894 -52.580 1.00 25.75 347 GLU C O 1
ATOM 9412 N N . GLU C 1 348 ? -123.154 -21.016 -53.151 1.00 26.81 348 GLU C N 1
ATOM 9413 C CA . GLU C 1 348 ? -122.853 -21.525 -51.819 1.00 26.30 348 GLU C CA 1
ATOM 9414 C C . GLU C 1 348 ? -121.359 -21.476 -51.528 1.00 23.75 348 GLU C C 1
ATOM 9415 O O . GLU C 1 348 ? -120.961 -21.272 -50.376 1.00 22.96 348 GLU C O 1
ATOM 9421 N N . ALA C 1 349 ? -120.521 -21.656 -52.552 1.00 24.73 349 ALA C N 1
ATOM 9422 C CA . ALA C 1 349 ? -119.081 -21.514 -52.362 1.00 24.53 349 ALA C CA 1
ATOM 9423 C C . ALA C 1 349 ? -118.723 -20.097 -51.939 1.00 24.41 349 ALA C C 1
ATOM 9424 O O . ALA C 1 349 ? -117.816 -19.893 -51.124 1.00 23.36 349 ALA C O 1
ATOM 9426 N N . VAL C 1 350 ? -119.426 -19.103 -52.485 1.00 24.32 350 VAL C N 1
ATOM 9427 C CA . VAL C 1 350 ? -119.195 -17.721 -52.082 1.00 23.02 350 VAL C CA 1
ATOM 9428 C C . VAL C 1 350 ? -119.685 -17.492 -50.658 1.00 22.01 350 VAL C C 1
ATOM 9429 O O . VAL C 1 350 ? -119.015 -16.831 -49.855 1.00 22.37 350 VAL C O 1
ATOM 9433 N N . GLU C 1 351 ? -120.856 -18.039 -50.319 1.00 22.78 351 GLU C N 1
ATOM 9434 C CA . GLU C 1 351 ? -121.370 -17.904 -48.960 1.00 23.44 351 GLU C CA 1
ATOM 9435 C C . GLU C 1 351 ? -120.450 -18.563 -47.941 1.00 23.71 351 GLU C C 1
ATOM 9436 O O . GLU C 1 351 ? -120.399 -18.130 -46.784 1.00 24.87 351 GLU C O 1
ATOM 9442 N N . ILE C 1 352 ? -119.720 -19.604 -48.345 1.00 23.52 352 ILE C N 1
ATOM 9443 C CA . ILE C 1 352 ? -118.763 -20.236 -47.442 1.00 22.56 352 ILE C CA 1
ATOM 9444 C C . ILE C 1 352 ? -117.567 -19.321 -47.213 1.00 21.65 352 ILE C C 1
ATOM 9445 O O . ILE C 1 352 ? -117.122 -19.126 -46.076 1.00 22.32 352 ILE C O 1
ATOM 9450 N N . ALA C 1 353 ? -117.029 -18.744 -48.292 1.00 23.47 353 ALA C N 1
ATOM 9451 C CA . ALA C 1 353 ? -115.912 -17.816 -48.155 1.00 22.97 353 ALA C CA 1
ATOM 9452 C C . ALA C 1 353 ? -116.320 -16.575 -47.372 1.00 24.08 353 ALA C C 1
ATOM 9453 O O . ALA C 1 353 ? -115.579 -16.111 -46.497 1.00 23.49 353 A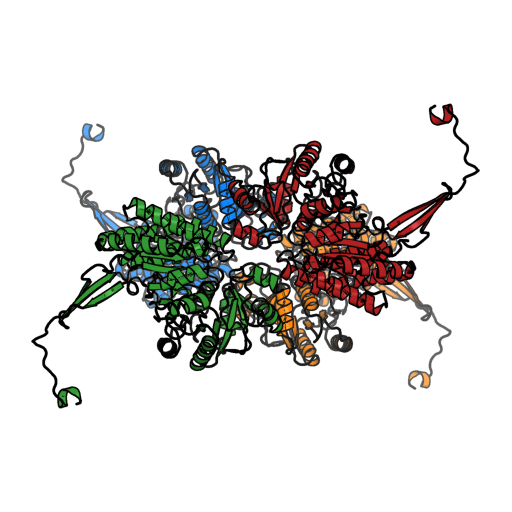LA C O 1
ATOM 9455 N N . MET C 1 354 ? -117.503 -16.027 -47.670 1.00 22.67 354 MET C N 1
ATOM 9456 C CA . MET C 1 354 ? -118.007 -14.874 -46.930 1.00 22.27 354 MET C CA 1
ATOM 9457 C C . MET C 1 354 ? -118.125 -15.178 -45.442 1.00 22.32 354 MET C C 1
ATOM 9458 O O . MET C 1 354 ? -117.725 -14.364 -44.602 1.00 24.19 354 MET C O 1
ATOM 9463 N N . ALA C 1 355 ? -118.665 -16.349 -45.098 1.00 24.23 355 ALA C N 1
ATOM 9464 C CA . ALA C 1 355 ? -118.807 -16.712 -43.692 1.00 23.96 355 ALA C CA 1
ATOM 9465 C C . ALA C 1 355 ? -117.456 -16.841 -43.004 1.00 24.29 355 ALA C C 1
ATOM 9466 O O . ALA C 1 355 ? -117.354 -16.612 -41.793 1.00 25.14 355 ALA C O 1
ATOM 9468 N N . ASN C 1 356 ? -116.412 -17.208 -43.749 1.00 24.25 356 ASN C N 1
ATOM 9469 C CA . ASN C 1 356 ? -115.080 -17.285 -43.161 1.00 23.25 356 ASN C CA 1
ATOM 9470 C C . ASN C 1 356 ? -114.446 -15.906 -43.023 1.00 22.89 356 ASN C C 1
ATOM 9471 O O . ASN C 1 356 ? -113.714 -15.653 -42.060 1.00 24.00 356 ASN C O 1
ATOM 9476 N N . TYR C 1 357 ? -114.710 -15.004 -43.973 1.00 25.22 357 TYR C N 1
ATOM 9477 C CA . TYR C 1 357 ? -114.188 -13.646 -43.855 1.00 24.15 357 TYR C CA 1
ATOM 9478 C C . TYR C 1 357 ? -114.857 -12.885 -42.719 1.00 25.34 357 TYR C C 1
ATOM 9479 O O . TYR C 1 357 ? -114.242 -11.988 -42.131 1.00 25.69 357 TYR C O 1
ATOM 9488 N N . MET C 1 358 ? -116.107 -13.222 -42.396 1.00 23.66 358 MET C N 1
ATOM 9489 C CA . MET C 1 358 ? -116.751 -12.635 -41.229 1.00 23.59 358 MET C CA 1
ATOM 9490 C C . MET C 1 358 ? -116.197 -13.199 -39.927 1.00 24.84 358 MET C C 1
ATOM 9491 O O . MET C 1 358 ? -116.417 -12.608 -38.865 1.00 25.88 358 MET C O 1
ATOM 9496 N N . TYR C 1 359 ? -115.486 -14.325 -39.990 1.00 26.03 359 TYR C N 1
ATOM 9497 C CA . TYR C 1 359 ? -114.809 -14.867 -38.817 1.00 25.28 359 TYR C CA 1
ATOM 9498 C C . TYR C 1 359 ? -113.482 -14.152 -38.581 1.00 25.04 359 TYR C C 1
ATOM 9499 O O . TYR C 1 359 ? -113.201 -13.698 -37.467 1.00 25.17 359 TYR C O 1
ATOM 9508 N N . GLU C 1 360 ? -112.661 -14.041 -39.625 1.00 24.02 360 GLU C N 1
ATOM 9509 C CA . GLU C 1 360 ? -111.408 -13.299 -39.572 1.00 25.60 360 GLU C CA 1
ATOM 9510 C C . GLU C 1 360 ? -110.927 -13.056 -40.995 1.00 24.77 360 GLU C C 1
ATOM 9511 O O . GLU C 1 360 ? -111.172 -13.867 -41.892 1.00 24.08 360 GLU C O 1
ATOM 9517 N N . GLY C 1 361 ? -110.255 -11.925 -41.194 1.00 25.88 361 GLY C N 1
ATOM 9518 C CA . GLY C 1 361 ? -109.570 -11.659 -42.442 1.00 24.61 361 GLY C CA 1
ATOM 9519 C C . GLY C 1 361 ? -110.362 -10.913 -43.489 1.00 24.88 361 GLY C C 1
ATOM 9520 O O . GLY C 1 361 ? -109.968 -10.923 -44.660 1.00 27.04 361 GLY C O 1
ATOM 9521 N N . ALA C 1 362 ? -111.459 -10.262 -43.113 1.00 24.50 362 ALA C N 1
ATOM 9522 C CA . ALA C 1 362 ? -112.265 -9.541 -44.087 1.00 24.99 362 ALA C CA 1
ATOM 9523 C C . ALA C 1 362 ? -111.488 -8.366 -44.668 1.00 27.31 362 ALA C C 1
ATOM 9524 O O . ALA C 1 362 ? -110.811 -7.627 -43.946 1.00 26.05 362 ALA C O 1
ATOM 9526 N N . GLY C 1 363 ? -111.581 -8.203 -45.986 1.00 24.67 363 GLY C N 1
ATOM 9527 C CA . GLY C 1 363 ? -110.965 -7.090 -46.672 1.00 24.15 363 GLY C CA 1
ATOM 9528 C C . GLY C 1 363 ? -109.616 -7.366 -47.293 1.00 24.85 363 GLY C C 1
ATOM 9529 O O . GLY C 1 363 ? -109.065 -6.475 -47.950 1.00 24.79 363 GLY C O 1
ATOM 9530 N N . HIS C 1 364 ? -109.068 -8.567 -47.122 1.00 25.16 364 HIS C N 1
ATOM 9531 C CA . HIS C 1 364 ? -107.727 -8.838 -47.621 1.00 26.61 364 HIS C CA 1
ATOM 9532 C C . HIS C 1 364 ? -107.759 -9.453 -49.015 1.00 26.52 364 HIS C C 1
ATOM 9533 O O . HIS C 1 364 ? -108.100 -8.778 -49.991 1.00 26.28 364 HIS C O 1
ATOM 9540 N N . THR C 1 365 ? -107.405 -10.732 -49.117 1.00 27.31 365 THR C N 1
ATOM 9541 C CA . THR C 1 365 ? -107.226 -11.394 -50.400 1.00 26.13 365 THR C CA 1
ATOM 9542 C C . THR C 1 365 ? -108.082 -12.650 -50.467 1.00 26.56 365 THR C C 1
ATOM 9543 O O . THR C 1 365 ? -108.318 -13.318 -49.457 1.00 26.31 365 THR C O 1
ATOM 9547 N N . ALA C 1 366 ? -108.560 -12.956 -51.671 1.00 24.04 366 ALA C N 1
ATOM 9548 C CA . ALA C 1 366 ? -109.215 -14.220 -51.956 1.00 23.43 366 ALA C CA 1
ATOM 9549 C C . ALA C 1 366 ? -108.595 -14.832 -53.201 1.00 23.50 366 ALA C C 1
ATOM 9550 O O . ALA C 1 366 ? -108.088 -14.125 -54.075 1.00 24.32 366 ALA C O 1
ATOM 9552 N N . GLY C 1 367 ? -108.631 -16.158 -53.267 1.00 22.18 367 GLY C N 1
ATOM 9553 C CA . GLY C 1 367 ? -108.156 -16.895 -54.420 1.00 22.36 367 GLY C CA 1
ATOM 9554 C C . GLY C 1 367 ? -109.309 -17.599 -55.106 1.00 22.68 367 GLY C C 1
ATOM 9555 O O . GLY C 1 367 ? -110.313 -17.936 -54.474 1.00 21.15 367 GLY C O 1
ATOM 9556 N N . ILE C 1 368 ? -109.170 -17.806 -56.411 1.00 22.35 368 ILE C N 1
ATOM 9557 C CA . ILE C 1 368 ? -110.148 -18.569 -57.176 1.00 21.45 368 ILE C CA 1
ATOM 9558 C C . ILE C 1 368 ? -109.436 -19.187 -58.368 1.00 21.52 368 ILE C C 1
ATOM 9559 O O . ILE C 1 368 ? -108.524 -18.589 -58.945 1.00 22.39 368 ILE C O 1
ATOM 9564 N N . HIS C 1 369 ? -109.845 -20.402 -58.719 1.00 22.50 369 HIS C N 1
ATOM 9565 C CA . HIS C 1 369 ? -109.290 -21.124 -59.857 1.00 21.62 369 HIS C CA 1
ATOM 9566 C C . HIS C 1 369 ? -110.457 -21.561 -60.728 1.00 21.64 369 HIS C C 1
ATOM 9567 O O . HIS C 1 369 ? -111.224 -22.450 -60.346 1.00 23.08 369 HIS C O 1
ATOM 9574 N N . SER C 1 370 ? -110.597 -20.923 -61.886 1.00 23.45 370 SER C N 1
ATOM 9575 C CA . SER C 1 370 ? -111.782 -21.104 -62.707 1.00 24.04 370 SER C CA 1
ATOM 9576 C C . SER C 1 370 ? -111.479 -20.684 -64.135 1.00 25.67 370 SER C C 1
ATOM 9577 O O . SER C 1 370 ? -110.591 -19.865 -64.384 1.00 26.02 370 SER C O 1
ATOM 9580 N N . ASP C 1 371 ? -112.230 -21.267 -65.065 1.00 25.42 371 ASP C N 1
ATOM 9581 C CA . ASP C 1 371 ? -112.261 -20.826 -66.450 1.00 26.02 371 ASP C CA 1
ATOM 9582 C C . ASP C 1 371 ? -113.564 -20.117 -66.792 1.00 26.25 371 ASP C C 1
ATOM 9583 O O . ASP C 1 371 ? -113.694 -19.579 -67.897 1.00 27.22 371 ASP C O 1
ATOM 9588 N N . ASN C 1 372 ? -114.527 -20.102 -65.871 1.00 27.05 372 ASN C N 1
ATOM 9589 C CA . ASN C 1 372 ? -115.799 -19.404 -66.046 1.00 26.93 372 ASN C CA 1
ATOM 9590 C C . ASN C 1 372 ? -115.618 -17.973 -65.554 1.00 28.35 372 ASN C C 1
ATOM 9591 O O . ASN C 1 372 ? -115.688 -17.703 -64.352 1.00 27.65 372 ASN C O 1
ATOM 9596 N N . ASP C 1 373 ? -115.396 -17.049 -66.493 1.00 27.50 373 ASP C N 1
ATOM 9597 C CA . ASP C 1 373 ? -115.167 -15.656 -66.127 1.00 27.56 373 ASP C CA 1
ATOM 9598 C C . ASP C 1 373 ? -116.402 -15.022 -65.499 1.00 28.17 373 ASP C C 1
ATOM 9599 O O . ASP C 1 373 ? -116.278 -14.062 -64.731 1.00 27.30 373 ASP C O 1
ATOM 9604 N N . GLU C 1 374 ? -117.593 -15.535 -65.812 1.00 29.29 374 GLU C N 1
ATOM 9605 C CA . GLU C 1 374 ? -118.805 -15.013 -65.189 1.00 28.44 374 GLU C CA 1
ATOM 9606 C C . GLU C 1 374 ? -118.838 -15.335 -63.701 1.00 26.61 374 GLU C C 1
ATOM 9607 O O . GLU C 1 374 ? -119.290 -14.517 -62.891 1.00 26.32 374 GLU C O 1
ATOM 9613 N N . ASN C 1 375 ? -118.365 -16.525 -63.322 1.00 26.47 375 ASN C N 1
ATOM 9614 C CA . ASN C 1 375 ? -118.279 -16.869 -61.907 1.00 24.99 375 ASN C CA 1
ATOM 9615 C C . ASN C 1 375 ? -117.188 -16.066 -61.211 1.00 24.83 375 ASN C C 1
ATOM 9616 O O . ASN C 1 375 ? -117.341 -15.677 -60.047 1.00 24.29 375 ASN C O 1
ATOM 9621 N N . ILE C 1 376 ? -116.077 -15.815 -61.906 1.00 26.09 376 ILE C N 1
ATOM 9622 C CA . ILE C 1 376 ? -115.000 -15.011 -61.333 1.00 25.70 376 ILE C CA 1
ATOM 9623 C C . ILE C 1 376 ? -115.490 -13.596 -61.054 1.00 26.21 376 ILE C C 1
ATOM 9624 O O . ILE C 1 376 ? -115.230 -13.026 -59.988 1.00 25.32 376 ILE C O 1
ATOM 9629 N N . ARG C 1 377 ? -116.213 -13.009 -62.011 1.00 25.57 377 ARG C N 1
ATOM 9630 C CA . ARG C 1 377 ? -116.730 -11.657 -61.828 1.00 25.80 377 ARG C CA 1
ATOM 9631 C C . ARG C 1 377 ? -117.770 -11.593 -60.717 1.00 24.91 377 ARG C C 1
ATOM 9632 O O . ARG C 1 377 ? -117.847 -10.588 -60.002 1.00 25.64 377 ARG C O 1
ATOM 9640 N N . TYR C 1 378 ? -118.572 -12.647 -60.551 1.00 25.31 378 TYR C N 1
ATOM 9641 C CA . TYR C 1 378 ? -119.552 -12.661 -59.470 1.00 24.71 378 TYR C CA 1
ATOM 9642 C C . TYR C 1 378 ? -118.884 -12.757 -58.105 1.00 24.21 378 TYR C C 1
ATOM 9643 O O . TYR C 1 378 ? -119.382 -12.179 -57.133 1.00 24.32 378 TYR C O 1
ATOM 9652 N N . ALA C 1 379 ? -117.766 -13.478 -58.010 1.00 24.56 379 ALA C N 1
ATOM 9653 C CA . ALA C 1 379 ? -117.078 -13.611 -56.731 1.00 24.88 379 ALA C CA 1
ATOM 9654 C C . ALA C 1 379 ? -116.486 -12.280 -56.283 1.00 24.99 379 ALA C C 1
ATOM 9655 O O . ALA C 1 379 ? -116.731 -11.826 -55.160 1.00 24.87 379 ALA C O 1
ATOM 9657 N N . GLY C 1 380 ? -115.706 -11.636 -57.152 1.00 22.42 380 GLY C N 1
ATOM 9658 C CA . GLY C 1 380 ? -115.096 -10.366 -56.801 1.00 22.74 380 GLY C CA 1
ATOM 9659 C C . GLY C 1 380 ? -116.090 -9.246 -56.580 1.00 24.61 380 GLY C C 1
ATOM 9660 O O . GLY C 1 380 ? -115.752 -8.245 -55.939 1.00 25.76 380 GLY C O 1
ATOM 9661 N N . THR C 1 381 ? -117.313 -9.390 -57.095 1.00 25.19 381 THR C N 1
ATOM 9662 C CA . THR C 1 381 ? -118.318 -8.349 -56.911 1.00 23.71 381 THR C CA 1
ATOM 9663 C C . THR C 1 381 ? -118.858 -8.342 -55.487 1.00 25.29 381 THR C C 1
ATOM 9664 O O . THR C 1 381 ? -119.001 -7.276 -54.876 1.00 27.80 381 THR C O 1
ATOM 9668 N N . VAL C 1 382 ? -119.144 -9.521 -54.931 1.00 25.30 382 VAL C N 1
ATOM 9669 C CA . VAL C 1 382 ? -119.852 -9.613 -53.657 1.00 25.08 382 VAL C CA 1
ATOM 9670 C C . VAL C 1 382 ? -118.950 -9.980 -52.484 1.00 25.34 382 VAL C C 1
ATOM 9671 O O . VAL C 1 382 ? -119.395 -9.886 -51.329 1.00 25.85 382 VAL C O 1
ATOM 9675 N N . LEU C 1 383 ? -117.708 -10.390 -52.733 1.00 24.56 383 LEU C N 1
ATOM 9676 C CA . LEU C 1 383 ? -116.854 -10.782 -51.617 1.00 25.18 383 LEU C CA 1
ATOM 9677 C C . LEU C 1 383 ? -116.214 -9.553 -50.973 1.00 24.82 383 LEU C C 1
ATOM 9678 O O . LEU C 1 383 ? -115.812 -8.621 -51.675 1.00 25.98 383 LEU C O 1
ATOM 9683 N N . PRO C 1 384 ? -116.108 -9.526 -49.642 1.00 25.14 384 PRO C N 1
ATOM 9684 C CA . PRO C 1 384 ? -115.464 -8.398 -48.934 1.00 25.32 384 PRO C CA 1
ATOM 9685 C C . PRO C 1 384 ? -113.942 -8.514 -48.907 1.00 24.44 384 PRO C C 1
ATOM 9686 O O . PRO C 1 384 ? -113.312 -8.861 -47.910 1.00 24.39 384 PRO C O 1
ATOM 9690 N N . ILE C 1 385 ? -113.321 -8.205 -50.048 1.00 23.75 385 ILE C N 1
ATOM 9691 C CA . ILE C 1 385 ? -111.885 -8.369 -50.229 1.00 24.63 385 ILE C CA 1
ATOM 9692 C C . ILE C 1 385 ? -111.342 -7.208 -51.049 1.00 23.72 385 ILE C C 1
ATOM 9693 O O . ILE C 1 385 ? -112.073 -6.524 -51.766 1.00 24.79 385 ILE C O 1
ATOM 9698 N N . SER C 1 386 ? -110.031 -7.002 -50.940 1.00 23.55 386 SER C N 1
ATOM 9699 C CA . SER C 1 386 ? -109.358 -5.984 -51.735 1.00 23.66 386 SER C CA 1
ATOM 9700 C C . SER C 1 386 ? -108.730 -6.554 -52.997 1.00 24.42 386 SER C C 1
ATOM 9701 O O . SER C 1 386 ? -108.554 -5.820 -53.978 1.00 24.08 386 SER C O 1
ATOM 9704 N N . ARG C 1 387 ? -108.398 -7.846 -52.998 1.00 24.79 387 ARG C N 1
ATOM 9705 C CA . ARG C 1 387 ? -107.740 -8.497 -54.122 1.00 24.28 387 ARG C CA 1
ATOM 9706 C C . ARG C 1 387 ? -108.338 -9.882 -54.319 1.00 24.99 387 ARG C C 1
ATOM 9707 O O . ARG C 1 387 ? -108.669 -10.565 -53.346 1.00 24.18 387 ARG C O 1
ATOM 9715 N N . LEU C 1 388 ? -108.471 -10.294 -55.581 1.00 24.89 388 LEU C N 1
ATOM 9716 C CA . LEU C 1 388 ? -108.983 -11.618 -55.942 1.00 24.19 388 LEU C CA 1
ATOM 9717 C C . LEU C 1 388 ? -108.055 -12.221 -56.994 1.00 24.09 388 LEU C C 1
ATOM 9718 O O . LEU C 1 388 ? -108.231 -11.995 -58.193 1.00 24.82 388 LEU C O 1
ATOM 9723 N N . VAL C 1 389 ? -107.078 -13.006 -56.542 1.00 24.26 389 VAL C N 1
ATOM 9724 C CA . VAL C 1 389 ? -106.121 -13.618 -57.455 1.00 24.01 389 VAL C CA 1
ATOM 9725 C C . VAL C 1 389 ? -106.809 -14.728 -58.240 1.00 22.95 389 VAL C C 1
ATOM 9726 O O . VAL C 1 389 ? -107.528 -15.560 -57.671 1.00 23.41 389 VAL C O 1
ATOM 9730 N N . VAL C 1 390 ? -106.585 -14.751 -59.552 1.00 24.07 390 VAL C N 1
ATOM 9731 C CA . VAL C 1 390 ? -107.264 -15.672 -60.458 1.00 23.88 390 VAL C CA 1
ATOM 9732 C C . VAL C 1 390 ? -106.230 -16.600 -61.078 1.00 23.96 390 VAL C C 1
ATOM 9733 O O . VAL C 1 390 ? -105.303 -16.139 -61.756 1.00 25.88 390 VAL C O 1
ATOM 9737 N N . ASN C 1 391 ? -106.397 -17.907 -60.850 1.00 23.76 391 ASN C N 1
ATOM 9738 C CA . ASN C 1 391 ? -105.578 -18.950 -61.473 1.00 22.59 391 ASN C CA 1
ATOM 9739 C C . ASN C 1 391 ? -104.094 -18.793 -61.152 1.00 24.39 391 ASN C C 1
ATOM 9740 O O . ASN C 1 391 ? -103.233 -19.136 -61.965 1.00 25.68 391 ASN C O 1
ATOM 9745 N N . GLN C 1 392 ? -103.785 -18.271 -59.967 1.00 23.82 392 GLN C N 1
ATOM 9746 C CA . GLN C 1 392 ? -102.411 -18.089 -59.516 1.00 23.58 392 GLN C CA 1
ATOM 9747 C C . GLN C 1 392 ? -102.324 -18.419 -58.033 1.00 22.67 392 GLN C C 1
ATOM 9748 O O . GLN C 1 392 ? -103.359 -18.516 -57.361 1.00 22.87 392 GLN C O 1
ATOM 9754 N N . PRO C 1 393 ? -101.125 -18.607 -57.485 1.00 23.09 393 PRO C N 1
ATOM 9755 C CA . PRO C 1 393 ? -100.987 -18.628 -56.025 1.00 22.30 393 PRO C CA 1
ATOM 9756 C C . PRO C 1 393 ? -101.410 -17.292 -55.431 1.00 22.95 393 PRO C C 1
ATOM 9757 O O . PRO C 1 393 ? -101.013 -16.228 -55.911 1.00 23.30 393 PRO C O 1
ATOM 9761 N N . ALA C 1 394 ? -102.228 -17.353 -54.378 1.00 23.49 394 ALA C N 1
ATOM 9762 C CA . ALA C 1 394 ? -102.729 -16.135 -53.752 1.00 22.77 394 ALA C CA 1
ATOM 9763 C C . ALA C 1 394 ? -101.624 -15.289 -53.136 1.00 23.73 394 ALA C C 1
ATOM 9764 O O . ALA C 1 394 ? -101.869 -14.120 -52.816 1.00 24.65 394 ALA C O 1
ATOM 9766 N N . THR C 1 395 ? -100.422 -15.841 -52.962 1.00 22.84 395 THR C N 1
ATOM 9767 C CA . THR C 1 395 ? -99.293 -15.058 -52.476 1.00 23.65 395 THR C CA 1
ATOM 9768 C C . THR C 1 395 ? -98.781 -14.064 -53.509 1.00 24.24 395 THR C C 1
ATOM 9769 O O . THR C 1 395 ? -97.923 -13.239 -53.176 1.00 25.40 395 THR C O 1
ATOM 9773 N N . THR C 1 396 ? -99.276 -14.124 -54.744 1.00 24.34 396 THR C N 1
ATOM 9774 C CA . THR C 1 396 ? -98.927 -13.149 -55.768 1.00 25.26 396 THR C CA 1
ATOM 9775 C C . THR C 1 396 ? -99.758 -11.876 -55.678 1.00 24.95 396 THR C C 1
ATOM 9776 O O . THR C 1 396 ? -99.610 -10.998 -56.533 1.00 24.55 396 THR C O 1
ATOM 9780 N N . ALA C 1 397 ? -100.620 -11.752 -54.668 1.00 24.87 397 ALA C N 1
ATOM 9781 C CA . ALA C 1 397 ? -101.446 -10.559 -54.531 1.00 25.31 397 ALA C CA 1
ATOM 9782 C C . ALA C 1 397 ? -100.629 -9.318 -54.205 1.00 25.63 397 ALA C C 1
ATOM 9783 O O . ALA C 1 397 ? -101.106 -8.201 -54.430 1.00 25.40 397 ALA C O 1
ATOM 9785 N N . GLY C 1 398 ? -99.425 -9.482 -53.667 1.00 25.23 398 GLY C N 1
ATOM 9786 C CA . GLY C 1 398 ? -98.581 -8.350 -53.349 1.00 25.07 398 GLY C CA 1
ATOM 9787 C C . GLY C 1 398 ? -97.587 -8.071 -54.451 1.00 24.79 398 GLY C C 1
ATOM 9788 O O . GLY C 1 398 ? -96.588 -7.382 -54.241 1.00 26.15 398 GLY C O 1
ATOM 9789 N N . GLY C 1 399 ? -97.845 -8.620 -55.632 1.00 24.47 399 GLY C N 1
ATOM 9790 C CA . GLY C 1 399 ? -97.019 -8.298 -56.791 1.00 24.81 399 GLY C CA 1
ATOM 9791 C C . GLY C 1 399 ? -96.263 -9.487 -57.349 1.00 24.72 399 GLY C C 1
ATOM 9792 O O . GLY C 1 399 ? -95.691 -10.299 -56.624 1.00 25.40 399 GLY C O 1
ATOM 9793 N N . SER C 1 400 ? -96.261 -9.574 -58.676 1.00 27.17 400 SER C N 1
ATOM 9794 C CA . SER C 1 400 ? -95.479 -10.566 -59.395 1.00 28.31 400 SER C CA 1
ATOM 9795 C C . SER C 1 400 ? -95.308 -10.082 -60.825 1.00 29.48 400 SER C C 1
ATOM 9796 O O . SER C 1 400 ? -96.049 -9.216 -61.298 1.00 30.16 400 SER C O 1
ATOM 9799 N N . PHE C 1 401 ? -94.319 -10.654 -61.512 1.00 31.13 401 PHE C N 1
ATOM 9800 C CA . PHE C 1 401 ? -94.004 -10.225 -62.869 1.00 32.43 401 PHE C CA 1
ATOM 9801 C C . PHE C 1 401 ? -94.998 -10.807 -63.868 1.00 34.35 401 PHE C C 1
ATOM 9802 O O . PHE C 1 401 ? -94.727 -10.838 -65.074 1.00 40.24 401 PHE C O 1
ATOM 9810 N N . ASN C 1 402 ? -96.150 -11.266 -63.382 1.00 35.72 402 ASN C N 1
ATOM 9811 C CA . ASN C 1 402 ? -97.134 -11.903 -64.242 1.00 39.12 402 ASN C CA 1
ATOM 9812 C C . ASN C 1 402 ? -98.567 -11.456 -63.981 1.00 38.91 402 ASN C C 1
ATOM 9813 O O . ASN C 1 402 ? -99.481 -11.989 -64.619 1.00 43.28 402 ASN C O 1
ATOM 9818 N N . ASN C 1 403 ? -98.803 -10.507 -63.076 1.00 32.43 403 ASN C N 1
ATOM 9819 C CA . ASN C 1 403 ? -100.136 -9.953 -62.883 1.00 30.04 403 ASN C CA 1
ATOM 9820 C C . ASN C 1 403 ? -100.031 -8.437 -62.746 1.00 28.32 403 ASN C C 1
ATOM 9821 O O . ASN C 1 403 ? -98.944 -7.857 -62.823 1.00 28.31 403 ASN C O 1
ATOM 9826 N N . GLY C 1 404 ? -101.176 -7.793 -62.539 1.00 28.18 404 GLY C N 1
ATOM 9827 C CA . GLY C 1 404 ? -101.260 -6.349 -62.492 1.00 26.85 404 GLY C CA 1
ATOM 9828 C C . GLY C 1 404 ? -101.306 -5.721 -61.115 1.00 25.74 404 GLY C C 1
ATOM 9829 O O . GLY C 1 404 ? -101.524 -4.507 -61.019 1.00 25.96 404 GLY C O 1
ATOM 9830 N N . PHE C 1 405 ? -101.117 -6.493 -60.049 1.00 25.68 405 PHE C N 1
ATOM 9831 C CA . PHE C 1 405 ? -101.098 -5.914 -58.712 1.00 25.39 405 PHE C CA 1
ATOM 9832 C C . PHE C 1 405 ? -99.838 -5.082 -58.515 1.00 25.17 405 PHE C C 1
ATOM 9833 O O . PHE C 1 405 ? -98.759 -5.435 -58.997 1.00 26.79 405 PHE C O 1
ATOM 9841 N N . ASN C 1 406 ? -99.979 -3.975 -57.804 1.00 24.58 406 ASN C N 1
ATOM 9842 C CA . ASN C 1 406 ? -98.835 -3.116 -57.527 1.00 24.36 406 ASN C CA 1
ATOM 9843 C C . ASN C 1 406 ? -97.941 -3.775 -56.485 1.00 23.98 406 ASN C C 1
ATOM 9844 O O . ASN C 1 406 ? -98.414 -4.079 -55.382 1.00 24.02 406 ASN C O 1
ATOM 9849 N N . PRO C 1 407 ? -96.665 -4.019 -56.782 1.00 23.49 407 PRO C N 1
ATOM 9850 C CA . PRO C 1 407 ? -95.807 -4.723 -55.822 1.00 23.90 407 PRO C CA 1
ATOM 9851 C C . PRO C 1 407 ? -95.621 -3.921 -54.542 1.00 23.69 407 PRO C C 1
ATOM 9852 O O . PRO C 1 407 ? -95.434 -2.704 -54.571 1.00 24.57 407 PRO C O 1
ATOM 9856 N N . THR C 1 408 ? -95.674 -4.624 -53.413 1.00 24.20 408 THR C N 1
ATOM 9857 C CA . THR C 1 408 ? -95.570 -3.990 -52.107 1.00 24.56 408 THR C CA 1
ATOM 9858 C C . THR C 1 408 ? -95.281 -5.054 -51.061 1.00 25.83 408 THR C C 1
ATOM 9859 O O . THR C 1 408 ? -95.334 -6.256 -51.331 1.00 26.56 408 THR C O 1
ATOM 9863 N N . THR C 1 409 ? -94.979 -4.585 -49.851 1.00 25.05 409 THR C N 1
ATOM 9864 C CA . THR C 1 409 ? -94.947 -5.426 -48.662 1.00 25.77 409 THR C CA 1
ATOM 9865 C C . THR C 1 409 ? -95.988 -4.984 -47.642 1.00 26.86 409 THR C C 1
ATOM 9866 O O . THR C 1 409 ? -95.983 -5.477 -46.508 1.00 27.20 409 THR C O 1
ATOM 9870 N N . THR C 1 410 ? -96.875 -4.064 -48.019 1.00 27.66 410 THR C N 1
ATOM 9871 C CA . THR C 1 410 ? -97.894 -3.508 -47.132 1.00 27.55 410 THR C CA 1
ATOM 9872 C C . THR C 1 410 ? -99.213 -3.503 -47.900 1.00 27.56 410 THR C C 1
ATOM 9873 O O . THR C 1 410 ? -99.446 -2.628 -48.740 1.00 26.45 410 THR C O 1
ATOM 9877 N N . LEU C 1 411 ? -100.073 -4.479 -47.616 1.00 27.60 411 LEU C N 1
ATOM 9878 C CA . LEU C 1 411 ? -101.319 -4.673 -48.350 1.00 27.09 411 LEU C CA 1
ATOM 9879 C C . LEU C 1 411 ? -102.478 -4.149 -47.510 1.00 27.56 411 LEU C C 1
ATOM 9880 O O . LEU C 1 411 ? -102.859 -4.767 -46.511 1.00 28.35 411 LEU C O 1
ATOM 9885 N N . GLY C 1 412 ? -103.041 -3.015 -47.920 1.00 26.24 412 GLY C N 1
ATOM 9886 C CA . GLY C 1 412 ? -104.192 -2.475 -47.225 1.00 26.80 412 GLY C CA 1
ATOM 9887 C C . GLY C 1 412 ? -105.424 -3.341 -47.409 1.00 25.76 412 GLY C C 1
ATOM 9888 O O . GLY C 1 412 ? -105.613 -3.992 -48.436 1.00 26.12 412 GLY C O 1
ATOM 9889 N N . CYS C 1 413 ? -106.279 -3.346 -46.386 1.00 24.73 413 CYS C N 1
ATOM 9890 C CA . CYS C 1 413 ? -107.468 -4.190 -46.370 1.00 25.37 413 CYS C CA 1
ATOM 9891 C C . CYS C 1 413 ? -108.749 -3.368 -46.273 1.00 24.56 413 CYS C C 1
ATOM 9892 O O . CYS C 1 413 ? -109.766 -3.853 -45.775 1.00 24.83 413 CYS C O 1
ATOM 9895 N N . GLY C 1 414 ? -108.711 -2.126 -46.747 1.00 24.97 414 GLY C N 1
ATOM 9896 C CA . GLY C 1 414 ? -109.885 -1.278 -46.808 1.00 24.80 414 GLY C CA 1
ATOM 9897 C C . GLY C 1 414 ? -110.542 -1.043 -45.455 1.00 24.87 414 GLY C C 1
ATOM 9898 O O . GLY C 1 414 ? -109.961 -1.259 -44.389 1.00 25.69 414 GLY C O 1
ATOM 9899 N N . SER C 1 415 ? -111.796 -0.589 -45.522 1.00 25.07 415 SER C N 1
ATOM 9900 C CA . SER C 1 415 ? -112.555 -0.320 -44.307 1.00 25.46 415 SER C CA 1
ATOM 9901 C C . SER C 1 415 ? -112.826 -1.586 -43.508 1.00 26.06 415 SER C C 1
ATOM 9902 O O . SER C 1 415 ? -113.075 -1.500 -42.300 1.00 25.89 415 SER C O 1
ATOM 9905 N N . TRP C 1 416 ? -112.786 -2.755 -44.152 1.00 26.05 416 TRP C N 1
ATOM 9906 C CA . TRP C 1 416 ? -112.971 -4.009 -43.428 1.00 25.01 416 TRP C CA 1
ATOM 9907 C C . TRP C 1 416 ? -111.854 -4.225 -42.417 1.00 26.63 416 TRP C C 1
ATOM 9908 O O . TRP C 1 416 ? -112.109 -4.454 -41.229 1.00 28.05 416 TRP C O 1
ATOM 9919 N N . GLY C 1 417 ? -110.605 -4.155 -42.871 1.00 25.93 417 GLY C N 1
ATOM 9920 C CA . GLY C 1 417 ? -109.465 -4.362 -42.000 1.00 26.73 417 GLY C CA 1
ATOM 9921 C C . GLY C 1 417 ? -109.040 -3.111 -41.263 1.00 27.28 417 GLY C C 1
ATOM 9922 O O . GLY C 1 417 ? -107.878 -2.986 -40.862 1.00 30.12 417 GLY C O 1
ATOM 9923 N N . ARG C 1 418 ? -109.979 -2.178 -41.081 1.00 28.61 418 ARG C N 1
ATOM 9924 C CA . ARG C 1 418 ? -109.740 -0.924 -40.365 1.00 26.74 418 ARG C CA 1
ATOM 9925 C C . ARG C 1 418 ? -108.629 -0.102 -41.011 1.00 25.48 418 ARG C C 1
ATOM 9926 O O . ARG C 1 418 ? -107.887 0.603 -40.324 1.00 26.55 418 ARG C O 1
ATOM 9934 N N . ASN C 1 419 ? -108.502 -0.183 -42.331 1.00 27.75 419 ASN C N 1
ATOM 9935 C CA . ASN C 1 419 ? -107.443 0.504 -43.053 1.00 27.68 419 ASN C CA 1
ATOM 9936 C C . ASN C 1 419 ? -108.012 1.649 -43.879 1.00 27.35 419 ASN C C 1
ATOM 9937 O O . ASN C 1 419 ? -109.217 1.728 -44.134 1.00 26.11 419 ASN C O 1
ATOM 9942 N N . SER C 1 420 ? -107.117 2.538 -44.302 1.00 25.95 420 SER C N 1
ATOM 9943 C CA . SER C 1 420 ? -107.487 3.700 -45.096 1.00 25.64 420 SER C CA 1
ATOM 9944 C C . SER C 1 420 ? -107.481 3.430 -46.595 1.00 25.14 420 SER C C 1
ATOM 9945 O O . SER C 1 420 ? -107.959 4.274 -47.359 1.00 26.87 420 SER C O 1
ATOM 9948 N N . ILE C 1 421 ? -106.955 2.289 -47.034 1.00 24.67 421 ILE C N 1
ATOM 9949 C CA . ILE C 1 421 ? -106.917 1.940 -48.450 1.00 25.02 421 ILE C CA 1
ATOM 9950 C C . ILE C 1 421 ? -107.239 0.461 -48.604 1.00 24.36 421 ILE C C 1
ATOM 9951 O O . ILE C 1 421 ? -106.843 -0.365 -47.774 1.00 24.69 421 ILE C O 1
ATOM 9956 N N . SER C 1 422 ? -107.965 0.131 -49.669 1.00 25.01 422 SER C N 1
ATOM 9957 C CA . SER C 1 422 ? -108.251 -1.252 -50.045 1.00 24.28 422 SER C CA 1
ATOM 9958 C C . SER C 1 422 ? -107.353 -1.713 -51.182 1.00 24.17 422 SER C C 1
ATOM 9959 O O . SER C 1 422 ? -107.814 -2.342 -52.138 1.00 24.25 422 SER C O 1
ATOM 9962 N N . GLU C 1 423 ? -106.063 -1.401 -51.108 1.00 24.16 423 GLU C N 1
ATOM 9963 C CA . GLU C 1 423 ? -105.134 -1.741 -52.173 1.00 23.98 423 GLU C CA 1
ATOM 9964 C C . GLU C 1 423 ? -103.741 -1.901 -51.585 1.00 24.39 423 GLU C C 1
ATOM 9965 O O . GLU C 1 423 ? -103.526 -1.737 -50.381 1.00 25.08 423 GLU C O 1
ATOM 9971 N N . ASN C 1 424 ? -102.792 -2.221 -52.457 1.00 23.66 424 ASN C N 1
ATOM 9972 C CA . ASN C 1 424 ? -101.395 -2.327 -52.069 1.00 24.10 424 ASN C CA 1
ATOM 9973 C C . ASN C 1 424 ? -100.795 -0.936 -51.906 1.00 23.64 424 ASN C C 1
ATOM 9974 O O . ASN C 1 424 ? -100.974 -0.068 -52.766 1.00 22.67 424 ASN C O 1
ATOM 9979 N N . LEU C 1 425 ? -100.085 -0.726 -50.800 1.00 25.33 425 LEU C N 1
ATOM 9980 C CA . LEU C 1 425 ? -99.450 0.560 -50.549 1.00 24.15 425 LEU C CA 1
ATOM 9981 C C . LEU C 1 425 ? -98.300 0.776 -51.523 1.00 25.23 425 LEU C C 1
ATOM 9982 O O . LEU C 1 425 ? -97.454 -0.103 -51.706 1.00 25.47 425 LEU C O 1
ATOM 9987 N N . THR C 1 426 ? -98.269 1.948 -52.151 1.00 25.94 426 THR C N 1
ATOM 9988 C CA . THR C 1 426 ? -97.209 2.303 -53.082 1.00 25.32 426 THR C CA 1
ATOM 9989 C C . THR C 1 426 ? -96.666 3.681 -52.730 1.00 24.93 426 THR C C 1
ATOM 9990 O O . THR C 1 426 ? -97.069 4.306 -51.744 1.00 24.18 426 THR C O 1
ATOM 9994 N N . TYR C 1 427 ? -95.728 4.144 -53.560 1.00 24.88 427 TYR C N 1
ATOM 9995 C CA . TYR C 1 427 ? -95.215 5.506 -53.462 1.00 24.82 427 TYR C CA 1
ATOM 9996 C C . TYR C 1 427 ? -96.333 6.537 -53.509 1.00 25.26 427 TYR C C 1
ATOM 9997 O O . TYR C 1 427 ? -96.229 7.600 -52.887 1.00 23.58 427 TYR C O 1
ATOM 10006 N N . GLU C 1 428 ? -97.407 6.242 -54.247 1.00 25.67 428 GLU C N 1
ATOM 10007 C CA . GLU C 1 428 ? -98.448 7.225 -54.512 1.00 24.64 428 GLU C CA 1
ATOM 10008 C C . GLU C 1 428 ? -99.252 7.576 -53.267 1.00 24.04 428 GLU C C 1
ATOM 10009 O O . GLU C 1 428 ? -99.969 8.581 -53.270 1.00 25.57 428 GLU C O 1
ATOM 10015 N N . HIS C 1 429 ? -99.149 6.781 -52.209 1.00 26.31 429 HIS C N 1
ATOM 10016 C CA . HIS C 1 429 ? -99.829 7.076 -50.957 1.00 25.94 429 HIS C CA 1
ATOM 10017 C C . HIS C 1 429 ? -98.954 7.850 -49.982 1.00 25.42 429 HIS C C 1
ATOM 10018 O O . HIS C 1 429 ? -99.399 8.140 -48.867 1.00 25.14 429 HIS C O 1
ATOM 10025 N N . LEU C 1 430 ? -97.727 8.191 -50.375 1.00 23.55 430 LEU C N 1
ATOM 10026 C CA . LEU C 1 430 ? -96.792 8.897 -49.508 1.00 24.88 430 LEU C CA 1
ATOM 10027 C C . LEU C 1 430 ? -96.449 10.291 -50.017 1.00 23.82 430 LEU C C 1
ATOM 10028 O O . LEU C 1 430 ? -95.501 10.905 -49.517 1.00 24.32 430 LEU C O 1
ATOM 10033 N N . ILE C 1 431 ? -97.193 10.807 -50.993 1.00 24.79 431 ILE C N 1
ATOM 10034 C CA . ILE C 1 431 ? -97.001 12.160 -51.500 1.00 24.56 431 ILE C CA 1
ATOM 10035 C C . ILE C 1 431 ? -98.340 12.879 -51.505 1.00 25.11 431 ILE C C 1
ATOM 10036 O O . ILE C 1 431 ? -99.382 12.272 -51.777 1.00 23.96 431 ILE C O 1
ATOM 10041 N N . ASN C 1 432 ? -98.309 14.172 -51.190 1.00 24.57 432 ASN C N 1
ATOM 10042 C CA . ASN C 1 432 ? -99.476 15.029 -51.348 1.00 24.17 432 ASN C CA 1
ATOM 10043 C C . ASN C 1 432 ? -99.539 15.509 -52.791 1.00 24.35 432 ASN C C 1
ATOM 10044 O O . ASN C 1 432 ? -98.635 16.211 -53.256 1.00 25.65 432 ASN C O 1
ATOM 10049 N N . VAL C 1 433 ? -100.592 15.125 -53.503 1.00 23.77 433 VAL C N 1
ATOM 10050 C CA . VAL C 1 433 ? -100.801 15.567 -54.877 1.00 23.71 433 VAL C CA 1
ATOM 10051 C C . VAL C 1 433 ? -101.688 16.805 -54.836 1.00 24.04 433 VAL C C 1
ATOM 10052 O O . VAL C 1 433 ? -102.853 16.733 -54.437 1.00 24.50 433 VAL C O 1
ATOM 10056 N N . SER C 1 434 ? -101.134 17.940 -55.241 1.00 24.29 434 SER C N 1
ATOM 10057 C CA . SER C 1 434 ? -101.851 19.204 -55.264 1.00 24.64 434 SER C CA 1
ATOM 10058 C C . SER C 1 434 ? -102.351 19.500 -56.673 1.00 24.74 434 SER C C 1
ATOM 10059 O O . SER C 1 434 ? -101.952 18.866 -57.650 1.00 24.58 434 SER C O 1
ATOM 10062 N N . ARG C 1 435 ? -103.237 20.488 -56.768 1.00 25.04 435 ARG C N 1
ATOM 10063 C CA . ARG C 1 435 ? -103.842 20.873 -58.035 1.00 26.21 435 ARG C CA 1
ATOM 10064 C C . ARG C 1 435 ? -103.776 22.383 -58.194 1.00 27.69 435 ARG C C 1
ATOM 10065 O O . ARG C 1 435 ? -104.239 23.122 -57.319 1.00 26.09 435 ARG C O 1
ATOM 10073 N N . ILE C 1 436 ? -103.198 22.838 -59.303 1.00 28.68 436 ILE C N 1
ATOM 10074 C CA . ILE C 1 436 ? -103.252 24.252 -59.646 1.00 28.63 436 ILE C CA 1
ATOM 10075 C C . ILE C 1 436 ? -104.686 24.568 -60.045 1.00 32.18 436 ILE C C 1
ATOM 10076 O O . ILE C 1 436 ? -105.491 24.993 -59.212 1.00 34.00 436 ILE C O 1
ATOM 10081 N N . GLY C 1 437 ? -105.034 24.331 -61.304 1.00 45.96 437 GLY C N 1
ATOM 10082 C CA . GLY C 1 437 ? -106.396 24.585 -61.728 1.00 46.67 437 GLY C CA 1
ATOM 10083 C C . GLY C 1 437 ? -106.650 26.038 -62.066 1.00 47.86 437 GLY C C 1
ATOM 10084 O O . GLY C 1 437 ? -106.655 26.901 -61.183 1.00 48.50 437 GLY C O 1
ATOM 10085 N N . TYR C 1 438 ? -106.879 26.316 -63.343 1.00 40.13 438 TYR C N 1
ATOM 10086 C CA . TYR C 1 438 ? -106.965 27.674 -63.846 1.00 34.50 438 TYR C CA 1
ATOM 10087 C C . TYR C 1 438 ? -108.423 28.096 -63.999 1.00 36.95 438 TYR C C 1
ATOM 10088 O O . TYR C 1 438 ? -109.348 27.422 -63.535 1.00 37.26 438 TYR C O 1
ATOM 10097 N N . PHE C 1 439 ? -108.630 29.233 -64.657 1.00 39.33 439 PHE C N 1
ATOM 10098 C CA . PHE C 1 439 ? -109.956 29.780 -64.920 1.00 43.22 439 PHE C CA 1
ATOM 10099 C C . PHE C 1 439 ? -110.377 29.332 -66.315 1.00 54.95 439 PHE C C 1
ATOM 10100 O O . PHE C 1 439 ? -109.877 29.850 -67.319 1.00 55.73 439 PHE C O 1
ATOM 10108 N N . ASN C 1 440 ? -111.293 28.367 -66.376 1.00 72.35 440 ASN C N 1
ATOM 10109 C CA . ASN C 1 440 ? -111.789 27.839 -67.645 1.00 77.53 440 ASN C CA 1
ATOM 10110 C C . ASN C 1 440 ? -112.910 28.750 -68.131 1.00 84.40 440 ASN C C 1
ATOM 10111 O O . ASN C 1 440 ? -114.071 28.591 -67.744 1.00 84.12 440 ASN C O 1
ATOM 10116 N N . LYS C 1 441 ? -112.558 29.710 -68.988 1.00 92.90 441 LYS C N 1
ATOM 10117 C CA . LYS C 1 441 ? -113.529 30.676 -69.490 1.00 102.94 441 LYS C CA 1
ATOM 10118 C C . LYS C 1 441 ? -114.479 30.064 -70.512 1.00 120.07 441 LYS C C 1
ATOM 10119 O O . LYS C 1 441 ? -115.607 30.546 -70.667 1.00 116.33 441 LYS C O 1
ATOM 10125 N N . GLU C 1 442 ? -114.052 29.013 -71.215 1.00 159.79 442 GLU C N 1
ATOM 10126 C CA . GLU C 1 442 ? -114.907 28.407 -72.229 1.00 159.82 442 GLU C CA 1
ATOM 10127 C C . GLU C 1 442 ? -116.038 27.587 -71.622 1.00 159.68 442 GLU C C 1
ATOM 10128 O O . GLU C 1 442 ? -116.985 27.239 -72.335 1.00 159.71 442 GLU C O 1
ATOM 10134 N N . ALA C 1 443 ? -115.960 27.270 -70.332 1.00 121.22 443 ALA C N 1
ATOM 10135 C CA . ALA C 1 443 ? -116.999 26.480 -69.688 1.00 107.46 443 ALA C CA 1
ATOM 10136 C C . ALA C 1 443 ? -118.249 27.321 -69.464 1.00 100.85 443 ALA C C 1
ATOM 10137 O O . ALA C 1 443 ? -118.174 28.487 -69.067 1.00 96.02 443 ALA C O 1
ATOM 10139 N N . LYS C 1 444 ? -119.405 26.724 -69.735 1.00 97.10 444 LYS C N 1
ATOM 10140 C CA . LYS C 1 444 ? -120.690 27.381 -69.558 1.00 91.31 444 LYS C CA 1
ATOM 10141 C C . LYS C 1 444 ? -121.333 26.930 -68.253 1.00 82.60 444 LYS C C 1
ATOM 10142 O O . LYS C 1 444 ? -121.154 25.793 -67.811 1.00 80.82 444 LYS C O 1
ATOM 10148 N N . VAL C 1 445 ? -122.090 27.835 -67.644 1.00 77.00 445 VAL C N 1
ATOM 10149 C CA . VAL C 1 445 ? -122.787 27.556 -66.389 1.00 70.24 445 VAL C CA 1
ATOM 10150 C C . VAL C 1 445 ? -124.121 26.903 -66.723 1.00 72.84 445 VAL C C 1
ATOM 10151 O O . VAL C 1 445 ? -124.956 27.529 -67.398 1.00 73.50 445 VAL C O 1
ATOM 10155 N N . PRO C 1 446 ? -124.361 25.661 -66.301 1.00 71.31 446 PRO C N 1
ATOM 10156 C CA . PRO C 1 446 ? -125.643 25.017 -66.596 1.00 71.35 446 PRO C CA 1
ATOM 10157 C C . PRO C 1 446 ? -126.798 25.717 -65.897 1.00 71.23 446 PRO C C 1
ATOM 10158 O O . PRO C 1 446 ? -126.638 26.340 -64.845 1.00 71.73 446 PRO C O 1
ATOM 10162 N N . SER C 1 447 ? -127.976 25.613 -66.509 1.00 72.33 447 SER C N 1
ATOM 10163 C CA . SER C 1 447 ? -129.182 26.221 -65.975 1.00 71.06 447 SER C CA 1
ATOM 10164 C C . SER C 1 447 ? -129.953 25.206 -65.133 1.00 69.61 447 SER C C 1
ATOM 10165 O O . SER C 1 447 ? -129.565 24.043 -65.005 1.00 70.97 447 SER C O 1
ATOM 10168 N N . TYR C 1 448 ? -131.073 25.655 -64.558 1.00 57.01 448 TYR C N 1
ATOM 10169 C CA . TYR C 1 448 ? -131.874 24.785 -63.701 1.00 51.65 448 TYR C CA 1
ATOM 10170 C C . TYR C 1 448 ? -132.326 23.536 -64.451 1.00 51.62 448 TYR C C 1
ATOM 10171 O O . TYR C 1 448 ? -132.188 22.414 -63.950 1.00 49.21 448 TYR C O 1
ATOM 10180 N N . GLU C 1 449 ? -132.874 23.712 -65.656 1.00 52.56 449 GLU C N 1
ATOM 10181 C CA . GLU C 1 449 ? -133.243 22.557 -66.469 1.00 51.67 449 GLU C CA 1
ATOM 10182 C C . GLU C 1 449 ? -132.019 21.762 -66.901 1.00 52.11 449 GLU C C 1
ATOM 10183 O O . GLU C 1 449 ? -132.108 20.546 -67.099 1.00 50.99 449 GLU C O 1
ATOM 10189 N N . GLU C 1 450 ? -130.875 22.427 -67.059 1.00 54.16 450 GLU C N 1
ATOM 10190 C CA . GLU C 1 450 ? -129.655 21.724 -67.430 1.00 55.42 450 GLU C CA 1
ATOM 10191 C C . GLU C 1 450 ? -129.025 21.021 -66.235 1.00 53.33 450 GLU C C 1
ATOM 10192 O O . GLU C 1 450 ? -128.311 20.028 -66.412 1.00 52.68 450 GLU C O 1
ATOM 10198 N N . ILE C 1 451 ? -129.288 21.505 -65.022 1.00 51.69 451 ILE C N 1
ATOM 10199 C CA . ILE C 1 451 ? -128.757 20.857 -63.826 1.00 48.03 451 ILE C CA 1
ATOM 10200 C C . ILE C 1 451 ? -129.667 19.720 -63.383 1.00 43.49 451 ILE C C 1
ATOM 10201 O O . ILE C 1 451 ? -129.274 18.548 -63.383 1.00 43.24 451 ILE C O 1
ATOM 10206 N N . TRP C 1 452 ? -130.900 20.050 -63.008 1.00 43.31 452 TRP C N 1
ATOM 10207 C CA . TRP C 1 452 ? -131.821 19.087 -62.422 1.00 40.57 452 TRP C CA 1
ATOM 10208 C C . TRP C 1 452 ? -132.697 18.387 -63.452 1.00 43.79 452 TRP C C 1
ATOM 10209 O O . TRP C 1 452 ? -133.562 17.593 -63.069 1.00 42.82 452 TRP C O 1
ATOM 10220 N N . GLY C 1 453 ? -132.496 18.654 -64.738 1.00 44.02 453 GLY C N 1
ATOM 10221 C CA . GLY C 1 453 ? -133.223 17.951 -65.778 1.00 46.28 453 GLY C CA 1
ATOM 10222 C C . GLY C 1 453 ? -132.513 16.678 -66.188 1.00 45.79 453 GLY C C 1
ATOM 10223 O O . GLY C 1 453 ? -131.644 16.691 -67.060 1.00 46.73 453 GLY C O 1
ATOM 10225 N N . VAL D 1 5 ? -96.636 -20.456 -0.120 1.00 46.49 5 VAL D N 1
ATOM 10226 C CA . VAL D 1 5 ? -96.003 -21.225 0.944 1.00 44.03 5 VAL D CA 1
ATOM 10227 C C . VAL D 1 5 ? -94.504 -20.949 0.968 1.00 43.02 5 VAL D C 1
ATOM 10228 O O . VAL D 1 5 ? -93.845 -20.962 -0.071 1.00 45.17 5 VAL D O 1
ATOM 10232 N N . SER D 1 6 ? -93.970 -20.697 2.159 1.00 43.23 6 SER D N 1
ATOM 10233 C CA . SER D 1 6 ? -92.551 -20.417 2.297 1.00 41.67 6 SER D CA 1
ATOM 10234 C C . SER D 1 6 ? -91.753 -21.715 2.375 1.00 41.73 6 SER D C 1
ATOM 10235 O O . SER D 1 6 ? -92.288 -22.794 2.645 1.00 40.87 6 SER D O 1
ATOM 10238 N N . ILE D 1 7 ? -90.446 -21.594 2.131 1.00 41.24 7 ILE D N 1
ATOM 10239 C CA . ILE D 1 7 ? -89.568 -22.757 2.201 1.00 39.73 7 ILE D CA 1
ATOM 10240 C C . ILE D 1 7 ? -89.484 -23.276 3.631 1.00 40.32 7 ILE D C 1
ATOM 10241 O O . ILE D 1 7 ? -89.397 -24.489 3.863 1.00 39.88 7 ILE D O 1
ATOM 10246 N N . LYS D 1 8 ? -89.520 -22.371 4.613 1.00 39.04 8 LYS D N 1
ATOM 10247 C CA . LYS D 1 8 ? -89.495 -22.794 6.009 1.00 38.33 8 LYS D CA 1
ATOM 10248 C C . LYS D 1 8 ? -90.731 -23.605 6.373 1.00 37.55 8 LYS D C 1
ATOM 10249 O O . LYS D 1 8 ? -90.662 -24.487 7.237 1.00 36.81 8 LYS D O 1
ATOM 10255 N N . GLU D 1 9 ? -91.867 -23.326 5.731 1.00 39.36 9 GLU D N 1
ATOM 10256 C CA . GLU D 1 9 ? -93.068 -24.114 5.984 1.00 39.71 9 GLU D CA 1
ATOM 10257 C C . GLU D 1 9 ? -93.049 -25.435 5.228 1.00 40.28 9 GLU D C 1
ATOM 10258 O O . GLU D 1 9 ? -93.592 -26.431 5.721 1.00 41.17 9 GLU D O 1
ATOM 10264 N N . LEU D 1 10 ? -92.440 -25.467 4.040 1.00 38.99 10 LEU D N 1
ATOM 10265 C CA . LEU D 1 10 ? -92.268 -26.735 3.338 1.00 37.26 10 LEU D CA 1
ATOM 10266 C C . LEU D 1 10 ? -91.358 -27.671 4.121 1.00 35.83 10 LEU D C 1
ATOM 10267 O O . LEU D 1 10 ? -91.599 -28.882 4.175 1.00 35.46 10 LEU D O 1
ATOM 10272 N N . ILE D 1 11 ? -90.310 -27.124 4.738 1.00 35.22 11 ILE D N 1
ATOM 10273 C CA . ILE D 1 11 ? -89.383 -27.942 5.513 1.00 33.58 11 ILE D CA 1
ATOM 10274 C C . ILE D 1 11 ? -90.069 -28.493 6.757 1.00 33.94 11 ILE D C 1
ATOM 10275 O O . ILE D 1 11 ? -89.935 -29.678 7.085 1.00 33.94 11 ILE D O 1
ATOM 10280 N N . GLU D 1 12 ? -90.816 -27.644 7.466 1.00 33.44 12 GLU D N 1
ATOM 10281 C CA . GLU D 1 12 ? -91.464 -28.084 8.698 1.00 33.59 12 GLU D CA 1
ATOM 10282 C C . GLU D 1 12 ? -92.508 -29.158 8.423 1.00 32.87 12 GLU D C 1
ATOM 10283 O O . GLU D 1 12 ? -92.609 -30.140 9.169 1.00 33.40 12 GLU D O 1
ATOM 10289 N N . LYS D 1 13 ? -93.296 -28.993 7.358 1.00 34.00 13 LYS D N 1
ATOM 10290 C CA . LYS D 1 13 ? -94.246 -30.036 6.988 1.00 33.36 13 LYS D CA 1
ATOM 10291 C C . LYS D 1 13 ? -93.535 -31.306 6.540 1.00 33.34 13 LYS D C 1
ATOM 10292 O O . LYS D 1 13 ? -94.046 -32.410 6.757 1.00 33.74 13 LYS D O 1
ATOM 10298 N N . ALA D 1 14 ? -92.359 -31.172 5.923 1.00 33.26 14 ALA D N 1
ATOM 10299 C CA . ALA D 1 14 ? -91.599 -32.351 5.525 1.00 32.33 14 ALA D CA 1
ATOM 10300 C C . ALA D 1 14 ? -91.021 -33.078 6.730 1.00 32.37 14 ALA D C 1
ATOM 10301 O O . ALA D 1 14 ? -90.774 -34.288 6.662 1.00 32.46 14 ALA D O 1
ATOM 10303 N N . LYS D 1 15 ? -90.794 -32.364 7.835 1.00 32.92 15 LYS D N 1
ATOM 10304 C CA . LYS D 1 15 ? -90.267 -33.003 9.035 1.00 32.61 15 LYS D CA 1
ATOM 10305 C C . LYS D 1 15 ? -91.367 -33.698 9.829 1.00 33.50 15 LYS D C 1
ATOM 10306 O O . LYS D 1 15 ? -91.126 -34.749 10.433 1.00 34.27 15 LYS D O 1
ATOM 10312 N N . VAL D 1 16 ? -92.572 -33.124 9.849 1.00 33.20 16 VAL D N 1
ATOM 10313 C CA . VAL D 1 16 ? -93.689 -33.764 10.536 1.00 33.82 16 VAL D CA 1
ATOM 10314 C C . VAL D 1 16 ? -94.077 -35.059 9.833 1.00 35.10 16 VAL D C 1
ATOM 10315 O O . VAL D 1 16 ? -94.334 -36.081 10.480 1.00 36.06 16 VAL D O 1
ATOM 10319 N N . ALA D 1 17 ? -94.119 -35.039 8.498 1.00 33.26 17 ALA D N 1
ATOM 10320 C CA . ALA D 1 17 ? -94.447 -36.246 7.749 1.00 33.36 17 ALA D CA 1
ATOM 10321 C C . ALA D 1 17 ? -93.338 -37.285 7.837 1.00 32.52 17 ALA D C 1
ATOM 10322 O O . ALA D 1 17 ? -93.618 -38.488 7.819 1.00 34.47 17 ALA D O 1
ATOM 10324 N N . GLN D 1 18 ? -92.082 -36.844 7.927 1.00 34.26 18 GLN D N 1
ATOM 10325 C CA . GLN D 1 18 ? -90.974 -37.789 8.019 1.00 34.59 18 GLN D CA 1
ATOM 10326 C C . GLN D 1 18 ? -91.018 -38.559 9.332 1.00 36.23 18 GLN D C 1
ATOM 10327 O O . GLN D 1 18 ? -90.753 -39.767 9.358 1.00 36.55 18 GLN D O 1
ATOM 10333 N N . LYS D 1 19 ? -91.351 -37.879 10.431 1.00 35.51 19 LYS D N 1
ATOM 10334 C CA . LYS D 1 19 ? -91.500 -38.573 11.705 1.00 36.44 19 LYS D CA 1
ATOM 10335 C C . LYS D 1 19 ? -92.680 -39.536 11.668 1.00 35.47 19 LYS D C 1
ATOM 10336 O O . LYS D 1 19 ? -92.627 -40.615 12.268 1.00 36.92 19 LYS D O 1
ATOM 10342 N N . LYS D 1 20 ? -93.753 -39.163 10.966 1.00 35.42 20 LYS D N 1
ATOM 10343 C CA . LYS D 1 20 ? -94.866 -40.086 10.772 1.00 35.19 20 LYS D CA 1
ATOM 10344 C C . LYS D 1 20 ? -94.459 -41.258 9.888 1.00 35.02 20 LYS D C 1
ATOM 10345 O O . LYS D 1 20 ? -94.788 -42.412 10.185 1.00 35.02 20 LYS D O 1
ATOM 10351 N N . LEU D 1 21 ? -93.742 -40.980 8.797 1.00 36.41 21 LEU D N 1
ATOM 10352 C CA . LEU D 1 21 ? -93.284 -42.040 7.908 1.00 36.02 21 LEU D CA 1
ATOM 10353 C C . LEU D 1 21 ? -92.232 -42.926 8.563 1.00 35.99 21 LEU D C 1
ATOM 10354 O O . LEU D 1 21 ? -92.061 -44.077 8.146 1.00 36.56 21 LEU D O 1
ATOM 10359 N N . GLU D 1 22 ? -91.537 -42.422 9.584 1.00 33.56 22 GLU D N 1
ATOM 10360 C CA . GLU D 1 22 ? -90.501 -43.215 10.239 1.00 34.33 22 GLU D CA 1
ATOM 10361 C C . GLU D 1 22 ? -91.080 -44.449 10.920 1.00 35.45 22 GLU D C 1
ATOM 10362 O O . GLU D 1 22 ? -90.415 -45.489 10.988 1.00 35.26 22 GLU D O 1
ATOM 10368 N N . ALA D 1 23 ? -92.313 -44.361 11.419 1.00 37.75 23 ALA D N 1
ATOM 10369 C CA . ALA D 1 23 ? -92.950 -45.491 12.087 1.00 37.04 23 ALA D CA 1
ATOM 10370 C C . ALA D 1 23 ? -93.380 -46.589 11.125 1.00 39.08 23 ALA D C 1
ATOM 10371 O O . ALA D 1 23 ? -93.874 -47.626 11.583 1.00 38.73 23 ALA D O 1
ATOM 10373 N N . TYR D 1 24 ? -93.210 -46.397 9.821 1.00 36.82 24 TYR D N 1
ATOM 10374 C CA . TYR D 1 24 ? -93.613 -47.397 8.846 1.00 38.02 24 TYR D CA 1
ATOM 10375 C C . TYR D 1 24 ? -92.633 -48.564 8.825 1.00 37.43 24 TYR D C 1
ATOM 10376 O O . TYR D 1 24 ? -91.429 -48.400 9.039 1.00 35.19 24 TYR D O 1
ATOM 10385 N N . SER D 1 25 ? -93.167 -49.755 8.565 1.00 43.85 25 SER D N 1
ATOM 10386 C CA . SER D 1 25 ? -92.359 -50.959 8.480 1.00 41.92 25 SER D CA 1
ATOM 10387 C C . SER D 1 25 ? -91.830 -51.135 7.058 1.00 40.31 25 SER D C 1
ATOM 10388 O O . SER D 1 25 ? -92.114 -50.341 6.158 1.00 41.97 25 SER D O 1
ATOM 10391 N N . GLN D 1 26 ? -91.047 -52.196 6.853 1.00 36.64 26 GLN D N 1
ATOM 10392 C CA . GLN D 1 26 ? -90.484 -52.455 5.532 1.00 36.12 26 GLN D CA 1
ATOM 10393 C C . GLN D 1 26 ? -91.578 -52.755 4.517 1.00 38.34 26 GLN D C 1
ATOM 10394 O O . GLN D 1 26 ? -91.522 -52.289 3.373 1.00 37.68 26 GLN D O 1
ATOM 10400 N N . GLU D 1 27 ? -92.584 -53.533 4.917 1.00 38.03 27 GLU D N 1
ATOM 10401 C CA . GLU D 1 27 ? -93.669 -53.864 4.002 1.00 38.91 27 GLU D CA 1
ATOM 10402 C C . GLU D 1 27 ? -94.545 -52.655 3.709 1.00 42.45 27 GLU D C 1
ATOM 10403 O O . GLU D 1 27 ? -95.114 -52.554 2.616 1.00 41.26 27 GLU D O 1
ATOM 10409 N N . GLN D 1 28 ? -94.663 -51.728 4.662 1.00 57.10 28 GLN D N 1
ATOM 10410 C CA . GLN D 1 28 ? -95.566 -50.598 4.477 1.00 57.04 28 GLN D CA 1
ATOM 10411 C C . GLN D 1 28 ? -94.986 -49.568 3.513 1.00 56.82 28 GLN D C 1
ATOM 10412 O O . GLN D 1 28 ? -95.724 -48.971 2.722 1.00 56.94 28 GLN D O 1
ATOM 10418 N N . VAL D 1 29 ? -93.670 -49.339 3.561 1.00 44.12 29 VAL D N 1
ATOM 10419 C CA . VAL D 1 29 ? -93.070 -48.387 2.631 1.00 40.08 29 VAL D CA 1
ATOM 10420 C C . VAL D 1 29 ? -93.001 -48.974 1.227 1.00 37.78 29 VAL D C 1
ATOM 10421 O O . VAL D 1 29 ? -93.157 -48.248 0.237 1.00 37.26 29 VAL D O 1
ATOM 10425 N N . ASP D 1 30 ? -92.783 -50.287 1.109 1.00 35.48 30 ASP D N 1
ATOM 10426 C CA . ASP D 1 30 ? -92.708 -50.901 -0.212 1.00 33.80 30 ASP D CA 1
ATOM 10427 C C . ASP D 1 30 ? -94.030 -50.789 -0.956 1.00 34.48 30 ASP D C 1
ATOM 10428 O O . ASP D 1 30 ? -94.043 -50.740 -2.191 1.00 33.07 30 ASP D O 1
ATOM 10433 N N . VAL D 1 31 ? -95.147 -50.749 -0.228 1.00 37.96 31 VAL D N 1
ATOM 10434 C CA . VAL D 1 31 ? -96.441 -50.530 -0.868 1.00 36.42 31 VAL D CA 1
ATOM 10435 C C . VAL D 1 31 ? -96.490 -49.145 -1.499 1.00 36.20 31 VAL D C 1
ATOM 10436 O O . VAL D 1 31 ? -96.953 -48.977 -2.634 1.00 35.04 31 VAL D O 1
ATOM 10440 N N . LEU D 1 32 ? -96.005 -48.132 -0.778 1.00 36.73 32 LEU D N 1
ATOM 10441 C CA . LEU D 1 32 ? -96.003 -46.777 -1.317 1.00 34.90 32 LEU D CA 1
ATOM 10442 C C . LEU D 1 32 ? -95.045 -46.653 -2.494 1.00 34.18 32 LEU D C 1
ATOM 10443 O O . LEU D 1 32 ? -95.376 -46.027 -3.507 1.00 34.15 32 LEU D O 1
ATOM 10448 N N . VAL D 1 33 ? -93.854 -47.245 -2.378 1.00 33.21 33 VAL D N 1
ATOM 10449 C CA . VAL D 1 33 ? -92.848 -47.112 -3.428 1.00 31.27 33 VAL D CA 1
ATOM 10450 C C . VAL D 1 33 ? -93.326 -47.768 -4.717 1.00 30.82 33 VAL D C 1
ATOM 10451 O O . VAL D 1 33 ? -93.110 -47.241 -5.816 1.00 30.66 33 VAL D O 1
ATOM 10455 N N . LYS D 1 34 ? -93.985 -48.923 -4.605 1.00 32.37 34 LYS D N 1
ATOM 10456 C CA . LYS D 1 34 ? -94.483 -49.606 -5.794 1.00 30.67 34 LYS D CA 1
ATOM 10457 C C . LYS D 1 34 ? -95.536 -48.770 -6.510 1.00 30.43 34 LYS D C 1
ATOM 10458 O O . LYS D 1 34 ? -95.532 -48.674 -7.743 1.00 29.76 34 LYS D O 1
ATOM 10464 N N . ALA D 1 35 ? -96.441 -48.148 -5.751 1.00 29.97 35 ALA D N 1
ATOM 10465 C CA . ALA D 1 35 ? -97.495 -47.347 -6.363 1.00 29.36 35 ALA D CA 1
ATOM 10466 C C . ALA D 1 35 ? -96.951 -46.063 -6.972 1.00 29.42 35 ALA D C 1
ATOM 10467 O O . ALA D 1 35 ? -97.561 -45.514 -7.896 1.00 31.13 35 ALA D O 1
ATOM 10469 N N . LEU D 1 36 ? -95.815 -45.566 -6.472 1.00 29.88 36 LEU D N 1
ATOM 10470 C CA . LEU D 1 36 ? -95.227 -44.357 -7.040 1.00 28.89 36 LEU D CA 1
ATOM 10471 C C . LEU D 1 36 ? -94.743 -44.594 -8.463 1.00 27.52 36 LEU D C 1
ATOM 10472 O O . LEU D 1 36 ? -94.897 -43.727 -9.331 1.00 28.06 36 LEU D O 1
ATOM 10477 N N . GLY D 1 37 ? -94.152 -45.755 -8.722 1.00 26.98 37 GLY D N 1
ATOM 10478 C CA . GLY D 1 37 ? -93.689 -46.073 -10.055 1.00 27.96 37 GLY D CA 1
ATOM 10479 C C . GLY D 1 37 ? -94.811 -46.504 -10.975 1.00 28.84 37 GLY D C 1
ATOM 10480 O O . GLY D 1 37 ? -94.803 -46.184 -12.167 1.00 28.41 37 GLY D O 1
ATOM 10481 N N . LYS D 1 38 ? -95.792 -47.226 -10.427 1.00 27.99 38 LYS D N 1
ATOM 10482 C CA . LYS D 1 38 ? -96.866 -47.755 -11.260 1.00 28.94 38 LYS D CA 1
ATOM 10483 C C . LYS D 1 38 ? -97.766 -46.650 -11.797 1.00 28.51 38 LYS D C 1
ATOM 10484 O O . LYS D 1 38 ? -98.309 -46.779 -12.900 1.00 29.44 38 LYS D O 1
ATOM 10490 N N . VAL D 1 39 ? -97.940 -45.560 -11.045 1.00 28.81 39 VAL D N 1
ATOM 10491 C CA . VAL D 1 39 ? -98.768 -44.467 -11.543 1.00 29.98 39 VAL D CA 1
ATOM 10492 C C . VAL D 1 39 ? -98.063 -43.740 -12.683 1.00 28.98 39 VAL D C 1
ATOM 10493 O O . VAL D 1 39 ? -98.717 -43.211 -13.591 1.00 28.97 39 VAL D O 1
ATOM 10497 N N . VAL D 1 40 ? -96.729 -43.711 -12.670 1.00 28.20 40 VAL D N 1
ATOM 10498 C CA . VAL D 1 40 ? -95.990 -43.151 -13.797 1.00 27.93 40 VAL D CA 1
ATOM 10499 C C . VAL D 1 40 ? -96.062 -44.090 -14.993 1.00 28.82 40 VAL D C 1
ATOM 10500 O O . VAL D 1 40 ? -96.164 -43.648 -16.144 1.00 28.32 40 VAL D O 1
ATOM 10504 N N . TYR D 1 41 ? -96.022 -45.400 -14.740 1.00 28.64 41 TYR D N 1
ATOM 10505 C CA . TYR D 1 41 ? -96.149 -46.374 -15.819 1.00 28.25 41 TYR D CA 1
ATOM 10506 C C . TYR D 1 41 ? -97.526 -46.292 -16.468 1.00 28.73 41 TYR D C 1
ATOM 10507 O O . TYR D 1 41 ? -97.647 -46.286 -17.698 1.00 29.51 41 TYR D O 1
ATOM 10516 N N . ASP D 1 42 ? -98.580 -46.222 -15.651 1.00 29.21 42 ASP D N 1
ATOM 10517 C CA . ASP D 1 42 ? -99.941 -46.228 -16.177 1.00 29.09 42 ASP D CA 1
ATOM 10518 C C . ASP D 1 42 ? -100.293 -44.945 -16.919 1.00 28.65 42 ASP D C 1
ATOM 10519 O O . ASP D 1 42 ? -101.189 -44.966 -17.768 1.00 30.98 42 ASP D O 1
ATOM 10524 N N . ASN D 1 43 ? -99.619 -43.834 -16.622 1.00 27.51 43 ASN D N 1
ATOM 10525 C CA . ASN D 1 43 ? -99.894 -42.556 -17.267 1.00 27.72 43 ASN D CA 1
ATOM 10526 C C . ASN D 1 43 ? -98.708 -42.083 -18.102 1.00 27.89 43 ASN D C 1
ATOM 10527 O O . ASN D 1 43 ? -98.461 -40.880 -18.215 1.00 28.36 43 ASN D O 1
ATOM 10532 N N . ALA D 1 44 ? -97.972 -43.022 -18.701 1.00 28.51 44 ALA D N 1
ATOM 10533 C CA . ALA D 1 44 ? -96.783 -42.657 -19.465 1.00 26.92 44 ALA D CA 1
ATOM 10534 C C . ALA D 1 44 ? -97.144 -41.880 -20.724 1.00 27.54 44 ALA D C 1
ATOM 10535 O O . ALA D 1 44 ? -96.414 -40.967 -21.125 1.00 27.72 44 ALA D O 1
ATOM 10537 N N . GLU D 1 45 ? -98.262 -42.229 -21.364 1.00 27.13 45 GLU D N 1
ATOM 10538 C CA . GLU D 1 45 ? -98.659 -41.532 -22.584 1.00 27.06 45 GLU D CA 1
ATOM 10539 C C . GLU D 1 45 ? -99.027 -40.081 -22.297 1.00 26.54 45 GLU D C 1
ATOM 10540 O O . GLU D 1 45 ? -98.687 -39.183 -23.076 1.00 26.26 45 GLU D O 1
ATOM 10546 N N . MET D 1 46 ? -99.720 -39.834 -21.184 1.00 27.39 46 MET D N 1
ATOM 10547 C CA . MET D 1 46 ? -100.112 -38.471 -20.840 1.00 26.67 46 MET D CA 1
ATOM 10548 C C . MET D 1 46 ? -98.909 -37.639 -20.416 1.00 27.11 46 MET D C 1
ATOM 10549 O O . MET D 1 46 ? -98.763 -36.488 -20.842 1.00 27.48 46 MET D O 1
ATOM 10554 N N . PHE D 1 47 ? -98.035 -38.205 -19.580 1.00 28.61 47 PHE D N 1
ATOM 10555 C CA . PHE D 1 47 ? -96.875 -37.458 -19.103 1.00 27.60 47 PHE D CA 1
ATOM 10556 C C . PHE D 1 47 ? -95.908 -37.141 -20.236 1.00 26.58 47 PHE D C 1
ATOM 10557 O O . PHE D 1 47 ? -95.364 -36.034 -20.301 1.00 26.98 47 PHE D O 1
ATOM 10565 N N . ALA D 1 48 ? -95.681 -38.100 -21.137 1.00 28.33 48 ALA D N 1
ATOM 10566 C CA . ALA D 1 48 ? -94.716 -37.886 -22.212 1.00 27.42 48 ALA D CA 1
ATOM 10567 C C . ALA D 1 48 ? -95.191 -36.814 -23.183 1.00 27.40 48 ALA D C 1
ATOM 10568 O O . ALA D 1 48 ? -94.385 -36.021 -23.682 1.00 27.61 48 ALA D O 1
ATOM 10570 N N . LYS D 1 49 ? -96.495 -36.772 -23.465 1.00 26.85 49 LYS D N 1
ATOM 10571 C CA . LYS D 1 49 ? -97.018 -35.752 -24.367 1.00 26.18 49 LYS D CA 1
ATOM 10572 C C . LYS D 1 49 ? -96.912 -34.363 -23.750 1.00 27.67 49 LYS D C 1
ATOM 10573 O O . LYS D 1 49 ? -96.559 -33.398 -24.437 1.00 28.99 49 LYS D O 1
ATOM 10579 N N . GLU D 1 50 ? -97.210 -34.245 -22.454 1.00 26.98 50 GLU D N 1
ATOM 10580 C CA . GLU D 1 50 ? -97.120 -32.949 -21.790 1.00 27.08 50 GLU D CA 1
ATOM 10581 C C . GLU D 1 50 ? -95.675 -32.484 -21.672 1.00 26.27 50 GLU D C 1
ATOM 10582 O O . GLU D 1 50 ? -95.386 -31.292 -21.827 1.00 27.96 50 GLU D O 1
ATOM 10588 N N . ALA D 1 51 ? -94.753 -33.409 -21.397 1.00 28.78 51 ALA D N 1
ATOM 10589 C CA . ALA D 1 51 ? -93.351 -33.034 -21.249 1.00 27.96 51 ALA D CA 1
ATOM 10590 C C . ALA D 1 51 ? -92.756 -32.537 -22.560 1.00 28.65 51 ALA D C 1
ATOM 10591 O O . ALA D 1 51 ? -91.910 -31.637 -22.550 1.00 30.39 51 ALA D O 1
ATOM 10593 N N . VAL D 1 52 ? -93.183 -33.101 -23.691 1.00 27.55 52 VAL D N 1
ATOM 10594 C CA . VAL D 1 52 ? -92.644 -32.675 -24.979 1.00 28.51 52 VAL D CA 1
ATOM 10595 C C . VAL D 1 52 ? -93.155 -31.286 -25.342 1.00 29.64 52 VAL D C 1
ATOM 10596 O O . VAL D 1 52 ? -92.409 -30.453 -25.871 1.00 28.87 52 VAL D O 1
ATOM 10600 N N . GLU D 1 53 ? -94.428 -31.006 -25.054 1.00 33.64 53 GLU D N 1
ATOM 10601 C CA . GLU D 1 53 ? -94.980 -29.695 -25.379 1.00 34.36 53 GLU D CA 1
ATOM 10602 C C . GLU D 1 53 ? -94.415 -28.611 -24.469 1.00 33.41 53 GLU D C 1
ATOM 10603 O O . GLU D 1 53 ? -94.071 -27.520 -24.938 1.00 34.71 53 GLU D O 1
ATOM 10609 N N . GLU D 1 54 ? -94.303 -28.893 -23.169 1.00 29.63 54 GLU D N 1
ATOM 10610 C CA . GLU D 1 54 ? -93.865 -27.867 -22.226 1.00 29.08 54 GLU D CA 1
ATOM 10611 C C . GLU D 1 54 ? -92.376 -27.573 -22.373 1.00 29.76 54 GLU D C 1
ATOM 10612 O O . GLU D 1 54 ? -91.964 -26.407 -22.394 1.00 29.50 54 GLU D O 1
ATOM 10618 N N . THR D 1 55 ? -91.551 -28.616 -22.468 1.00 29.96 55 THR D N 1
ATOM 10619 C CA . THR D 1 55 ? -90.109 -28.423 -22.560 1.00 29.63 55 THR D CA 1
ATOM 10620 C C . THR D 1 55 ? -89.643 -28.108 -23.975 1.00 29.17 55 THR D C 1
ATOM 10621 O O . THR D 1 55 ? -88.515 -27.631 -24.145 1.00 29.16 55 THR D O 1
ATOM 10625 N N . GLU D 1 56 ? -90.478 -28.366 -24.983 1.00 27.38 56 GLU D N 1
ATOM 10626 C CA . GLU D 1 56 ? -90.142 -28.105 -26.385 1.00 28.57 56 GLU D CA 1
ATOM 10627 C C . GLU D 1 56 ? -88.878 -28.853 -26.804 1.00 27.26 56 GLU D C 1
ATOM 10628 O O . GLU D 1 56 ? -88.046 -28.334 -27.551 1.00 27.92 56 GLU D O 1
ATOM 10634 N N . MET D 1 57 ? -88.735 -30.085 -26.323 1.00 27.58 57 MET D N 1
ATOM 10635 C CA . MET D 1 57 ? -87.577 -30.899 -26.660 1.00 26.13 57 MET D CA 1
ATOM 10636 C C . MET D 1 57 ? -87.915 -32.363 -26.427 1.00 26.08 57 MET D C 1
ATOM 10637 O O . MET D 1 57 ? -88.777 -32.692 -25.608 1.00 26.42 57 MET D O 1
ATOM 10642 N N . GLY D 1 58 ? -87.228 -33.233 -27.159 1.00 25.46 58 GLY D N 1
ATOM 10643 C CA . GLY D 1 58 ? -87.370 -34.666 -26.989 1.00 25.08 58 GLY D CA 1
ATOM 10644 C C . GLY D 1 58 ? -88.338 -35.279 -27.983 1.00 24.94 58 GLY D C 1
ATOM 10645 O O . GLY D 1 58 ? -88.881 -34.622 -28.876 1.00 25.35 58 GLY D O 1
ATOM 10646 N N . VAL D 1 59 ? -88.545 -36.582 -27.810 1.00 24.51 59 VAL D N 1
ATOM 10647 C CA . VAL D 1 59 ? -89.435 -37.368 -28.654 1.00 25.11 59 VAL D CA 1
ATOM 10648 C C . VAL D 1 59 ? -90.495 -38.010 -27.771 1.00 25.80 59 VAL D C 1
ATOM 10649 O O . VAL D 1 59 ? -90.191 -38.501 -26.678 1.00 24.51 59 VAL D O 1
ATOM 10653 N N . TYR D 1 60 ? -91.741 -38.002 -28.251 1.00 26.82 60 TYR D N 1
ATOM 10654 C CA . TYR D 1 60 ? -92.857 -38.506 -27.455 1.00 26.44 60 TYR D CA 1
ATOM 10655 C C . TYR D 1 60 ? -92.702 -39.991 -27.153 1.00 27.25 60 TYR D C 1
ATOM 10656 O O . TYR D 1 60 ? -92.768 -40.409 -25.991 1.00 26.82 60 TYR D O 1
ATOM 10665 N N . GLU D 1 61 ? -92.501 -40.808 -28.191 1.00 26.34 61 GLU D N 1
ATOM 10666 C CA . GLU D 1 61 ? -92.397 -42.250 -27.985 1.00 24.43 61 GLU D CA 1
ATOM 10667 C C . GLU D 1 61 ? -91.188 -42.613 -27.134 1.00 23.84 61 GLU D C 1
ATOM 10668 O O . GLU D 1 61 ? -91.245 -43.570 -26.353 1.00 24.18 61 GLU D O 1
ATOM 10674 N N . ASP D 1 62 ? -90.089 -41.869 -27.269 1.00 25.66 62 ASP D N 1
ATOM 10675 C CA . ASP D 1 62 ? -88.912 -42.144 -26.454 1.00 24.28 62 ASP D CA 1
ATOM 10676 C C . ASP D 1 62 ? -89.185 -41.868 -24.982 1.00 24.83 62 ASP D C 1
ATOM 10677 O O . ASP D 1 62 ? -88.715 -42.606 -24.109 1.00 26.33 62 ASP D O 1
ATOM 10682 N N . LYS D 1 63 ? -89.944 -40.811 -24.685 1.00 25.29 63 LYS D N 1
ATOM 10683 C CA . LYS D 1 63 ? -90.296 -40.531 -23.298 1.00 23.98 63 LYS D CA 1
ATOM 10684 C C . LYS D 1 63 ? -91.302 -41.541 -22.760 1.00 24.25 63 LYS D C 1
ATOM 10685 O O . LYS D 1 63 ? -91.287 -41.845 -21.562 1.00 24.69 63 LYS D O 1
ATOM 10691 N N . VAL D 1 64 ? -92.179 -42.067 -23.619 1.00 25.78 64 VAL D N 1
ATOM 10692 C CA . VAL D 1 64 ? -93.082 -43.134 -23.195 1.00 24.96 64 VAL D CA 1
ATOM 10693 C C . VAL D 1 64 ? -92.283 -44.356 -22.763 1.00 24.93 64 VAL D C 1
ATOM 10694 O O . VAL D 1 64 ? -92.514 -44.926 -21.690 1.00 24.95 64 VAL D O 1
ATOM 10698 N N . ALA D 1 65 ? -91.328 -44.776 -23.597 1.00 23.44 65 ALA D N 1
ATOM 10699 C CA . ALA D 1 65 ? -90.471 -45.898 -23.234 1.00 24.00 65 ALA D CA 1
ATOM 10700 C C . ALA D 1 65 ? -89.624 -45.577 -22.012 1.00 24.92 65 ALA D C 1
ATOM 10701 O O . ALA D 1 65 ? -89.348 -46.465 -21.196 1.00 26.05 65 ALA D O 1
ATOM 10703 N N . LYS D 1 66 ? -89.206 -44.318 -21.868 1.00 27.24 66 LYS D N 1
ATOM 10704 C CA . LYS D 1 66 ? -88.445 -43.916 -20.692 1.00 26.14 66 LYS D CA 1
ATOM 10705 C C . LYS D 1 66 ? -89.257 -44.113 -19.420 1.00 25.88 66 LYS D C 1
ATOM 10706 O O . LYS D 1 66 ? -88.746 -44.634 -18.422 1.00 26.21 66 LYS D O 1
ATOM 10712 N N . CYS D 1 67 ? -90.528 -43.707 -19.438 1.00 25.11 67 CYS D N 1
ATOM 10713 C CA . CYS D 1 67 ? -91.375 -43.875 -18.262 1.00 25.36 67 CYS D CA 1
ATOM 10714 C C . CYS D 1 67 ? -91.602 -45.349 -17.949 1.00 24.38 67 CYS D C 1
ATOM 10715 O O . CYS D 1 67 ? -91.557 -45.754 -16.782 1.00 24.51 67 CYS D O 1
ATOM 10718 N N . HIS D 1 68 ? -91.852 -46.163 -18.977 1.00 27.05 68 HIS D N 1
ATOM 10719 C CA . HIS D 1 68 ? -92.082 -47.588 -18.755 1.00 26.53 68 HIS D CA 1
ATOM 10720 C C . HIS D 1 68 ? -90.832 -48.275 -18.220 1.00 26.23 68 HIS D C 1
ATOM 10721 O O . HIS D 1 68 ? -90.919 -49.129 -17.329 1.00 25.64 68 HIS D O 1
ATOM 10728 N N . LEU D 1 69 ? -89.662 -47.917 -18.749 1.00 26.01 69 LEU D N 1
ATOM 10729 C CA . LEU D 1 69 ? -88.426 -48.560 -18.316 1.00 25.42 69 LEU D CA 1
ATOM 10730 C C . LEU D 1 69 ? -88.043 -48.129 -16.906 1.00 26.18 69 LEU D C 1
ATOM 10731 O O . LEU D 1 69 ? -87.813 -48.972 -16.032 1.00 26.88 69 LEU D O 1
ATOM 10736 N N . LYS D 1 70 ? -87.975 -46.817 -16.664 1.00 26.46 70 LYS D N 1
ATOM 10737 C CA . LYS D 1 70 ? -87.511 -46.319 -15.372 1.00 25.72 70 LYS D CA 1
ATOM 10738 C C . LYS D 1 70 ? -88.417 -46.784 -14.239 1.00 25.88 70 LYS D C 1
ATOM 10739 O O . LYS D 1 70 ? -87.939 -47.239 -13.194 1.00 26.35 70 LYS D O 1
ATOM 10745 N N . SER D 1 71 ? -89.733 -46.677 -14.426 1.00 24.91 71 SER D N 1
ATOM 10746 C CA . SER D 1 71 ? -90.658 -47.080 -13.372 1.00 25.77 71 SER D CA 1
ATOM 10747 C C . SER D 1 71 ? -90.583 -48.580 -13.110 1.00 26.70 71 SER D C 1
ATOM 10748 O O . SER D 1 71 ? -90.584 -49.014 -11.952 1.00 27.04 71 SER D O 1
ATOM 10751 N N . GLY D 1 72 ? -90.505 -49.385 -14.169 1.00 28.64 72 GLY D N 1
ATOM 10752 C CA . GLY D 1 72 ? -90.485 -50.827 -13.986 1.00 27.90 72 GLY D CA 1
ATOM 10753 C C . GLY D 1 72 ? -89.150 -51.344 -13.485 1.00 27.16 72 GLY D C 1
ATOM 10754 O O . GLY D 1 72 ? -89.101 -52.263 -12.665 1.00 28.70 72 GLY D O 1
ATOM 10755 N N . ALA D 1 73 ? -88.049 -50.764 -13.970 1.00 27.54 73 ALA D N 1
ATOM 10756 C CA . ALA D 1 73 ? -86.724 -51.245 -13.594 1.00 27.76 73 ALA D CA 1
ATOM 10757 C C . ALA D 1 73 ? -86.360 -50.854 -12.167 1.00 26.24 73 ALA D C 1
ATOM 10758 O O . ALA D 1 73 ? -85.690 -51.619 -11.466 1.00 27.51 73 ALA D O 1
ATOM 10760 N N . ILE D 1 74 ? -86.788 -49.674 -11.719 1.00 25.65 74 ILE D N 1
ATOM 10761 C CA . ILE D 1 74 ? -86.455 -49.240 -10.366 1.00 26.53 74 ILE D CA 1
ATOM 10762 C C . ILE D 1 74 ? -87.183 -50.097 -9.339 1.00 26.52 74 ILE D C 1
ATOM 10763 O O . ILE D 1 74 ? -86.580 -50.585 -8.376 1.00 27.29 74 ILE D O 1
ATOM 10768 N N . TRP D 1 75 ? -88.488 -50.303 -9.532 1.00 26.63 75 TRP D N 1
ATOM 10769 C CA . TRP D 1 75 ? -89.239 -51.125 -8.588 1.00 26.88 75 TRP D CA 1
ATOM 10770 C C . TRP D 1 75 ? -88.777 -52.576 -8.624 1.00 27.49 75 TRP D C 1
ATOM 10771 O O . TRP D 1 75 ? -88.710 -53.236 -7.581 1.00 27.72 75 TRP D O 1
ATOM 10782 N N . ASN D 1 76 ? -88.456 -53.090 -9.813 1.00 27.81 76 ASN D N 1
ATOM 10783 C CA . ASN D 1 76 ? -87.950 -54.453 -9.921 1.00 27.98 76 ASN D CA 1
ATOM 10784 C C . ASN D 1 76 ? -86.631 -54.629 -9.182 1.00 27.61 76 ASN D C 1
ATOM 10785 O O . ASN D 1 76 ? -86.307 -55.746 -8.764 1.00 28.50 76 ASN D O 1
ATOM 10790 N N . HIS D 1 77 ? -85.876 -53.548 -8.995 1.00 27.57 77 HIS D N 1
ATOM 10791 C CA . HIS D 1 77 ? -84.576 -53.622 -8.342 1.00 27.58 77 HIS D CA 1
ATOM 10792 C C . HIS D 1 77 ? -84.654 -53.443 -6.831 1.00 27.69 77 HIS D C 1
ATOM 10793 O O . HIS D 1 77 ? -83.852 -54.044 -6.106 1.00 28.89 77 HIS D O 1
ATOM 10800 N N . ILE D 1 78 ? -85.601 -52.648 -6.334 1.00 26.78 78 ILE D N 1
ATOM 10801 C CA . ILE D 1 78 ? -85.667 -52.304 -4.917 1.00 26.96 78 ILE D CA 1
ATOM 10802 C C . ILE D 1 78 ? -86.805 -53.002 -4.195 1.00 27.91 78 ILE D C 1
ATOM 10803 O O . ILE D 1 78 ? -87.024 -52.729 -3.005 1.00 29.00 78 ILE D O 1
ATOM 10808 N N . LYS D 1 79 ? -87.535 -53.897 -4.863 1.00 27.67 79 LYS D N 1
ATOM 10809 C CA . LYS D 1 79 ? -88.690 -54.520 -4.225 1.00 28.22 79 LYS D CA 1
ATOM 10810 C C . LYS D 1 79 ? -88.275 -55.400 -3.052 1.00 28.68 79 LYS D C 1
ATOM 10811 O O . LYS D 1 79 ? -88.978 -55.462 -2.037 1.00 29.56 79 LYS D O 1
ATOM 10817 N N . ASP D 1 80 ? -87.140 -56.086 -3.169 1.00 27.42 80 ASP D N 1
ATOM 10818 C CA . ASP D 1 80 ? -86.692 -57.030 -2.153 1.00 28.53 80 ASP D CA 1
ATOM 10819 C C . ASP D 1 80 ? -85.613 -56.463 -1.241 1.00 28.58 80 ASP D C 1
ATOM 10820 O O . ASP D 1 80 ? -85.092 -57.194 -0.392 1.00 27.49 80 ASP D O 1
ATOM 10825 N N . LYS D 1 81 ? -85.265 -55.189 -1.388 1.00 30.44 81 LYS D N 1
ATOM 10826 C CA . LYS D 1 81 ? -84.183 -54.608 -0.607 1.00 29.69 81 LYS D CA 1
ATOM 10827 C C . LYS D 1 81 ? -84.666 -54.215 0.783 1.00 29.08 81 LYS D C 1
ATOM 10828 O O . LYS D 1 81 ? -85.777 -53.705 0.953 1.00 28.94 81 LYS D O 1
ATOM 10834 N N . LYS D 1 82 ? -83.818 -54.459 1.780 1.00 27.16 82 LYS D N 1
ATOM 10835 C CA . LYS D 1 82 ? -84.134 -54.157 3.171 1.00 27.93 82 LYS D CA 1
ATOM 10836 C C . LYS D 1 82 ? -83.610 -52.768 3.516 1.00 26.93 82 LYS D C 1
ATOM 10837 O O . LYS D 1 82 ? -82.400 -52.523 3.458 1.00 26.64 82 LYS D O 1
ATOM 10843 N N . THR D 1 83 ? -84.522 -51.860 3.876 1.00 28.00 83 THR D N 1
ATOM 10844 C CA . THR D 1 83 ? -84.173 -50.465 4.119 1.00 27.21 83 THR D CA 1
ATOM 10845 C C . THR D 1 83 ? -84.751 -49.921 5.420 1.00 27.79 83 THR D C 1
ATOM 10846 O O . THR D 1 83 ? -84.675 -48.709 5.653 1.00 28.40 83 THR D O 1
ATOM 10850 N N . VAL D 1 84 ? -85.326 -50.769 6.269 1.00 28.49 84 VAL D N 1
ATOM 10851 C CA . VAL D 1 84 ? -85.976 -50.335 7.502 1.00 27.74 84 VAL D CA 1
ATOM 10852 C C . VAL D 1 84 ? -85.418 -51.159 8.654 1.00 27.92 84 VAL D C 1
ATOM 10853 O O . VAL D 1 84 ? -85.448 -52.395 8.608 1.00 29.66 84 VAL D O 1
ATOM 10857 N N . GLY D 1 85 ? -84.912 -50.478 9.683 1.00 28.04 85 GLY D N 1
ATOM 10858 C CA . GLY D 1 85 ? -84.410 -51.145 10.869 1.00 27.06 85 GLY D CA 1
ATOM 10859 C C . GLY D 1 85 ? -83.194 -52.011 10.584 1.00 28.18 85 GLY D C 1
ATOM 10860 O O . GLY D 1 85 ? -82.340 -51.688 9.754 1.00 27.96 85 GLY D O 1
ATOM 10861 N N . ILE D 1 86 ? -83.122 -53.138 11.293 1.00 26.34 86 ILE D N 1
ATOM 10862 C CA . ILE D 1 86 ? -82.011 -54.068 11.129 1.00 27.19 86 ILE D CA 1
ATOM 10863 C C . ILE D 1 86 ? -82.124 -54.755 9.775 1.00 28.57 86 ILE D C 1
ATOM 10864 O O . ILE D 1 86 ? -83.170 -55.321 9.431 1.00 28.29 86 ILE D O 1
ATOM 10869 N N . ILE D 1 87 ? -81.044 -54.707 8.999 1.00 29.59 87 ILE D N 1
ATOM 10870 C CA . ILE D 1 87 ? -81.067 -55.187 7.624 1.00 29.38 87 ILE D CA 1
ATOM 10871 C C . ILE D 1 87 ? -80.020 -56.255 7.339 1.00 30.17 87 ILE D C 1
ATOM 10872 O O . ILE D 1 87 ? -80.189 -57.018 6.374 1.00 31.21 87 ILE D O 1
ATOM 10877 N N . LYS D 1 88 ? -78.946 -56.352 8.120 1.00 30.82 88 LYS D N 1
ATOM 10878 C CA . LYS D 1 88 ? -77.881 -57.293 7.809 1.00 34.05 88 LYS D CA 1
ATOM 10879 C C . LYS D 1 88 ? -77.212 -57.756 9.095 1.00 36.40 88 LYS D C 1
ATOM 10880 O O . LYS D 1 88 ? -77.125 -57.011 10.074 1.00 33.66 88 LYS D O 1
ATOM 10886 N N . GLU D 1 89 ? -76.746 -59.003 9.078 1.00 45.37 89 GLU D N 1
ATOM 10887 C CA . GLU D 1 89 ? -76.002 -59.598 10.177 1.00 45.99 89 GLU D CA 1
ATOM 10888 C C . GLU D 1 89 ? -74.605 -59.962 9.696 1.00 47.44 89 GLU D C 1
ATOM 10889 O O . GLU D 1 89 ? -74.435 -60.457 8.577 1.00 47.46 89 GLU D O 1
ATOM 10895 N N . GLU D 1 90 ? -73.607 -59.716 10.540 1.00 39.19 90 GLU D N 1
ATOM 10896 C CA . GLU D 1 90 ? -72.216 -60.048 10.230 1.00 36.84 90 GLU D CA 1
ATOM 10897 C C . GLU D 1 90 ? -71.522 -60.499 11.505 1.00 36.22 90 GLU D C 1
ATOM 10898 O O . GLU D 1 90 ? -70.786 -59.734 12.140 1.00 35.13 90 GLU D O 1
ATOM 10904 N N . PRO D 1 91 ? -71.737 -61.753 11.915 1.00 41.35 91 PRO D N 1
ATOM 10905 C CA . PRO D 1 91 ? -71.051 -62.255 13.115 1.00 39.93 91 PRO D CA 1
ATOM 10906 C C . PRO D 1 91 ? -69.564 -62.466 12.913 1.00 40.24 91 PRO D C 1
ATOM 10907 O O . PRO D 1 91 ? -68.832 -62.565 13.905 1.00 40.09 91 PRO D O 1
ATOM 10911 N N . GLU D 1 92 ? -69.095 -62.545 11.665 1.00 41.76 92 GLU D N 1
ATOM 10912 C CA . GLU D 1 92 ? -67.662 -62.652 11.417 1.00 41.40 92 GLU D CA 1
ATOM 10913 C C . GLU D 1 92 ? -66.921 -61.425 11.929 1.00 43.19 92 GLU D C 1
ATOM 10914 O O . GLU D 1 92 ? -65.754 -61.523 12.324 1.00 45.29 92 GLU D O 1
ATOM 10920 N N . ARG D 1 93 ? -67.579 -60.266 11.929 1.00 38.78 93 ARG D N 1
ATOM 10921 C CA . ARG D 1 93 ? -67.035 -59.051 12.518 1.00 36.74 93 ARG D CA 1
ATOM 10922 C C . ARG D 1 93 ? -67.764 -58.638 13.788 1.00 34.79 93 ARG D C 1
ATOM 10923 O O . ARG D 1 93 ? -67.433 -57.595 14.361 1.00 32.73 93 ARG D O 1
ATOM 10931 N N . ALA D 1 94 ? -68.741 -59.428 14.240 1.00 35.29 94 ALA D N 1
ATOM 10932 C CA . ALA D 1 94 ? -69.569 -59.091 15.399 1.00 32.41 94 ALA D CA 1
ATOM 10933 C C . ALA D 1 94 ? -70.275 -57.751 15.200 1.00 30.11 94 ALA D C 1
ATOM 10934 O O . ALA D 1 94 ? -70.317 -56.909 16.098 1.00 29.25 94 ALA D O 1
ATOM 10936 N N . LEU D 1 95 ? -70.834 -57.555 14.009 1.00 32.63 95 LEU D N 1
ATOM 10937 C CA . LEU D 1 95 ? -71.523 -56.325 13.652 1.00 29.89 95 LEU D CA 1
ATOM 10938 C C . LEU D 1 95 ? -72.990 -56.605 13.359 1.00 28.87 95 LEU D C 1
ATOM 10939 O O . LEU D 1 95 ? -73.356 -57.693 12.905 1.00 31.41 95 LEU D O 1
ATOM 10944 N N . VAL D 1 96 ? -73.827 -55.605 13.626 1.00 26.05 96 VAL D N 1
ATOM 10945 C CA . VAL D 1 96 ? -75.236 -55.617 13.254 1.00 26.17 96 VAL D CA 1
ATOM 10946 C C . VAL D 1 96 ? -75.537 -54.296 12.561 1.00 25.27 96 VAL D C 1
ATOM 10947 O O . VAL D 1 96 ? -75.291 -53.226 13.128 1.00 25.23 96 VAL D O 1
ATOM 10951 N N . TYR D 1 97 ? -76.060 -54.368 11.341 1.00 25.84 97 TYR D N 1
ATOM 10952 C CA . TYR D 1 97 ? -76.315 -53.189 10.528 1.00 25.59 97 TYR D CA 1
ATOM 10953 C C . TYR D 1 97 ? -77.776 -52.778 10.635 1.00 27.28 97 TYR D C 1
ATOM 10954 O O . TYR D 1 97 ? -78.675 -53.625 10.614 1.00 28.74 97 TYR D O 1
ATOM 10963 N N . VAL D 1 98 ? -78.007 -51.472 10.757 1.00 26.79 98 VAL D N 1
ATOM 10964 C CA . VAL D 1 98 ? -79.345 -50.907 10.883 1.00 26.64 98 VAL D CA 1
ATOM 10965 C C . VAL D 1 98 ? -79.504 -49.802 9.849 1.00 25.57 98 VAL D C 1
ATOM 10966 O O . VAL D 1 98 ? -78.594 -48.989 9.651 1.00 25.33 98 VAL D O 1
ATOM 10970 N N . ALA D 1 99 ? -80.660 -49.771 9.191 1.00 26.31 99 ALA D N 1
ATOM 10971 C CA . ALA D 1 99 ? -80.967 -48.762 8.186 1.00 26.21 99 ALA D CA 1
ATOM 10972 C C . ALA D 1 99 ? -81.878 -47.707 8.801 1.00 25.81 99 ALA D C 1
ATOM 10973 O O . ALA D 1 99 ? -82.964 -48.028 9.295 1.00 26.41 99 ALA D O 1
ATOM 10975 N N . LYS D 1 100 ? -81.436 -46.455 8.768 1.00 25.46 100 LYS D N 1
ATOM 10976 C CA . LYS D 1 100 ? -82.182 -45.349 9.340 1.00 26.18 100 LYS D CA 1
ATOM 10977 C C . LYS D 1 100 ? -82.360 -44.253 8.302 1.00 26.31 100 LYS D C 1
ATOM 10978 O O . LYS D 1 100 ? -81.493 -44.054 7.446 1.00 26.69 100 LYS D O 1
ATOM 10984 N N . PRO D 1 101 ? -83.477 -43.531 8.350 1.00 27.75 101 PRO D N 1
ATOM 10985 C CA . PRO D 1 101 ? -83.706 -42.468 7.368 1.00 27.88 101 PRO D CA 1
ATOM 10986 C C . PRO D 1 101 ? -82.780 -41.283 7.593 1.00 28.21 101 PRO D C 1
ATOM 10987 O O . PRO D 1 101 ? -82.385 -40.974 8.719 1.00 27.87 101 PRO D O 1
ATOM 10991 N N . LYS D 1 102 ? -82.430 -40.618 6.491 1.00 26.53 102 LYS D N 1
ATOM 10992 C CA . LYS D 1 102 ? -81.631 -39.403 6.588 1.00 27.36 102 LYS D CA 1
ATOM 10993 C C . LYS D 1 102 ? -82.479 -38.195 6.960 1.00 28.29 102 LYS D C 1
ATOM 10994 O O . LYS D 1 102 ? -81.979 -37.268 7.607 1.00 28.18 102 LYS D O 1
ATOM 11000 N N . GLY D 1 103 ? -83.753 -38.186 6.572 1.00 27.83 103 GLY D N 1
ATOM 11001 C CA . GLY D 1 103 ? -84.649 -37.111 6.950 1.00 28.74 103 GLY D CA 1
ATOM 11002 C C . GLY D 1 103 ? -85.392 -36.488 5.787 1.00 29.07 103 GLY D C 1
ATOM 11003 O O . GLY D 1 103 ? -86.121 -37.173 5.064 1.00 29.04 103 GLY D O 1
ATOM 11004 N N . VAL D 1 104 ? -85.218 -35.182 5.603 1.00 28.74 104 VAL D N 1
ATOM 11005 C CA . VAL D 1 104 ? -85.872 -34.436 4.534 1.00 27.17 104 VAL D CA 1
ATOM 11006 C C . VAL D 1 104 ? -84.907 -34.323 3.363 1.00 26.75 104 VAL D C 1
ATOM 11007 O O . VAL D 1 104 ? -83.749 -33.924 3.538 1.00 27.41 104 VAL D O 1
ATOM 11011 N N . VAL D 1 105 ? -85.382 -34.672 2.171 1.00 26.85 105 VAL D N 1
ATOM 11012 C CA . VAL D 1 105 ? -84.575 -34.667 0.957 1.00 26.99 105 VAL D CA 1
ATOM 11013 C C . VAL D 1 105 ? -84.991 -33.476 0.105 1.00 26.10 105 VAL D C 1
ATOM 11014 O O . VAL D 1 105 ? -86.187 -33.222 -0.078 1.00 26.37 105 VAL D O 1
ATOM 11018 N N . ALA D 1 106 ? -84.006 -32.745 -0.407 1.00 25.33 106 ALA D N 1
ATOM 11019 C CA . ALA D 1 106 ? -84.230 -31.672 -1.366 1.00 26.67 106 ALA D CA 1
ATOM 11020 C C . ALA D 1 106 ? -83.730 -32.138 -2.725 1.00 26.85 106 ALA D C 1
ATOM 11021 O O . ALA D 1 106 ? -82.541 -32.435 -2.883 1.00 28.47 106 ALA D O 1
ATOM 11023 N N . ALA D 1 107 ? -84.633 -32.208 -3.698 1.00 27.67 107 ALA D N 1
ATOM 11024 C CA . ALA D 1 107 ? -84.318 -32.724 -5.024 1.00 28.12 107 ALA D CA 1
ATOM 11025 C C . ALA D 1 107 ? -84.668 -31.676 -6.069 1.00 28.99 107 ALA D C 1
ATOM 11026 O O . ALA D 1 107 ? -85.840 -31.321 -6.229 1.00 29.05 107 ALA D O 1
ATOM 11028 N N . THR D 1 108 ? -83.653 -31.181 -6.771 1.00 29.19 108 THR D N 1
ATOM 11029 C CA . THR D 1 108 ? -83.858 -30.320 -7.927 1.00 30.31 108 THR D CA 1
ATOM 11030 C C . THR D 1 108 ? -83.845 -31.190 -9.178 1.00 29.79 108 THR D C 1
ATOM 11031 O O . THR D 1 108 ? -82.878 -31.919 -9.422 1.00 30.25 108 THR D O 1
ATOM 11035 N N . THR D 1 109 ? -84.918 -31.121 -9.960 1.00 29.47 109 THR D N 1
ATOM 11036 C CA . THR D 1 109 ? -85.074 -32.006 -11.102 1.00 29.39 109 THR D CA 1
ATOM 11037 C C . THR D 1 109 ? -84.868 -31.246 -12.411 1.00 30.13 109 THR D C 1
ATOM 11038 O O . THR D 1 109 ? -85.124 -30.040 -12.484 1.00 29.09 109 THR D O 1
ATOM 11042 N N . PRO D 1 110 ? -84.398 -31.926 -13.468 1.00 29.84 110 PRO D N 1
ATOM 11043 C CA . PRO D 1 110 ? -84.029 -31.213 -14.698 1.00 30.59 110 PRO D CA 1
ATOM 11044 C C . PRO D 1 110 ? -85.177 -31.023 -15.677 1.00 28.06 110 PRO D C 1
ATOM 11045 O O . PRO D 1 110 ? -86.316 -31.428 -15.420 1.00 26.91 110 PRO D O 1
ATOM 11049 N N . ILE D 1 111 ? -84.866 -30.401 -16.816 1.00 27.83 111 ILE D N 1
ATOM 11050 C CA . ILE D 1 111 ? -85.840 -30.214 -17.884 1.00 27.32 111 ILE D CA 1
ATOM 11051 C C . ILE D 1 111 ? -85.858 -31.387 -18.860 1.00 26.63 111 ILE D C 1
ATOM 11052 O O . ILE D 1 111 ? -86.873 -31.603 -19.539 1.00 26.12 111 ILE D O 1
ATOM 11057 N N . THR D 1 112 ? -84.777 -32.166 -18.931 1.00 25.79 112 THR D N 1
ATOM 11058 C CA . THR D 1 112 ? -84.685 -33.239 -19.914 1.00 24.44 112 THR D CA 1
ATOM 11059 C C . THR D 1 112 ? -85.404 -34.504 -19.463 1.00 25.13 112 THR D C 1
ATOM 11060 O O . THR D 1 112 ? -85.833 -35.298 -20.306 1.00 25.95 112 THR D O 1
ATOM 11064 N N . ASN D 1 113 ? -85.540 -34.712 -18.156 1.00 24.73 113 ASN D N 1
ATOM 11065 C CA . ASN D 1 113 ? -86.284 -35.846 -17.604 1.00 23.79 113 ASN D CA 1
ATOM 11066 C C . ASN D 1 113 ? -87.207 -35.359 -16.494 1.00 23.90 113 ASN D C 1
ATOM 11067 O O . ASN D 1 113 ? -87.058 -35.738 -15.329 1.00 23.63 113 ASN D O 1
ATOM 11072 N N . PRO D 1 114 ? -88.192 -34.518 -16.828 1.00 24.75 114 PRO D N 1
ATOM 11073 C CA . PRO D 1 114 ? -88.987 -33.863 -15.779 1.00 24.69 114 PRO D CA 1
ATOM 11074 C C . PRO D 1 114 ? -89.980 -34.780 -15.086 1.00 25.50 114 PRO D C 1
ATOM 11075 O O . PRO D 1 114 ? -90.519 -34.391 -14.042 1.00 25.03 114 PRO D O 1
ATOM 11079 N N . VAL D 1 115 ? -90.242 -35.966 -15.621 1.00 24.52 115 VAL D N 1
ATOM 11080 C CA . VAL D 1 115 ? -91.229 -36.878 -15.053 1.00 23.34 115 VAL D CA 1
ATOM 11081 C C . VAL D 1 115 ? -90.569 -37.994 -14.257 1.00 23.00 115 VAL D C 1
ATOM 11082 O O . VAL D 1 115 ? -90.923 -38.236 -13.104 1.00 23.55 115 VAL D O 1
ATOM 11086 N N . VAL D 1 116 ? -89.600 -38.685 -14.859 1.00 24.30 116 VAL D N 1
ATOM 11087 C CA . VAL D 1 116 ? -89.009 -39.850 -14.210 1.00 24.47 116 VAL D CA 1
ATOM 11088 C C . VAL D 1 116 ? -88.028 -39.475 -13.107 1.00 24.00 116 VAL D C 1
ATOM 11089 O O . VAL D 1 116 ? -87.762 -40.298 -12.223 1.00 25.32 116 VAL D O 1
ATOM 11093 N N . THR D 1 117 ? -87.478 -38.257 -13.128 1.00 24.60 117 THR D N 1
ATOM 11094 C CA . THR D 1 117 ? -86.546 -37.873 -12.067 1.00 24.57 117 THR D CA 1
ATOM 11095 C C . THR D 1 117 ? -87.259 -37.616 -10.745 1.00 24.50 117 THR D C 1
ATOM 11096 O O . THR D 1 117 ? -86.788 -38.121 -9.710 1.00 24.89 117 THR D O 1
ATOM 11100 N N . PRO D 1 118 ? -88.366 -36.863 -10.685 1.00 24.12 118 PRO D N 1
ATOM 11101 C CA . PRO D 1 118 ? -89.098 -36.779 -9.412 1.00 23.46 118 PRO D CA 1
ATOM 11102 C C . PRO D 1 118 ? -89.601 -38.125 -8.932 1.00 24.57 118 PRO D C 1
ATOM 11103 O O . PRO D 1 118 ? -89.668 -38.356 -7.718 1.00 24.50 118 PRO D O 1
ATOM 11107 N N . MET D 1 119 ? -89.954 -39.024 -9.852 1.00 24.28 119 MET D N 1
ATOM 11108 C CA . MET D 1 119 ? -90.400 -40.356 -9.460 1.00 23.59 119 MET D CA 1
ATOM 11109 C C . MET D 1 119 ? -89.249 -41.176 -8.893 1.00 23.38 119 MET D C 1
ATOM 11110 O O . MET D 1 119 ? -89.392 -41.827 -7.852 1.00 24.60 119 MET D O 1
ATOM 11115 N N . CYS D 1 120 ? -88.099 -41.160 -9.570 1.00 23.25 120 CYS D N 1
ATOM 11116 C CA . CYS D 1 120 ? -86.947 -41.922 -9.096 1.00 23.56 120 CYS D CA 1
ATOM 11117 C C . CYS D 1 120 ? -86.494 -41.445 -7.723 1.00 24.07 120 CYS D C 1
ATOM 11118 O O . CYS D 1 120 ? -86.175 -42.259 -6.849 1.00 25.55 120 CYS D O 1
ATOM 11121 N N . ASN D 1 121 ? -86.457 -40.128 -7.514 1.00 24.30 121 ASN D N 1
ATOM 11122 C CA . ASN D 1 121 ? -86.016 -39.603 -6.227 1.00 24.81 121 ASN D CA 1
ATOM 11123 C C . ASN D 1 121 ? -87.041 -39.879 -5.134 1.00 24.67 121 ASN D C 1
ATOM 11124 O O . ASN D 1 121 ? -86.673 -40.194 -3.997 1.00 23.41 121 ASN D O 1
ATOM 11129 N N . ALA D 1 122 ? -88.332 -39.771 -5.460 1.00 24.42 122 ALA D N 1
ATOM 11130 C CA . ALA D 1 122 ? -89.367 -40.009 -4.458 1.00 24.06 122 ALA D CA 1
ATOM 11131 C C . ALA D 1 122 ? -89.396 -41.469 -4.025 1.00 26.07 122 ALA D C 1
ATOM 11132 O O . ALA D 1 122 ? -89.540 -41.764 -2.833 1.00 26.82 122 ALA D O 1
ATOM 11134 N N . MET D 1 123 ? -89.264 -42.396 -4.977 1.00 25.06 123 MET D N 1
ATOM 11135 C CA . MET D 1 123 ? -89.248 -43.813 -4.631 1.00 24.69 123 MET D CA 1
ATOM 11136 C C . MET D 1 123 ? -88.061 -44.142 -3.734 1.00 26.10 123 MET D C 1
ATOM 11137 O O . MET D 1 123 ? -88.212 -44.808 -2.703 1.00 26.28 123 MET D O 1
ATOM 11142 N N . ALA D 1 124 ? -86.868 -43.673 -4.109 1.00 25.88 124 ALA D N 1
ATOM 11143 C CA . ALA D 1 124 ? -85.678 -43.967 -3.320 1.00 26.52 124 ALA D CA 1
ATOM 11144 C C . ALA D 1 124 ? -85.743 -43.326 -1.939 1.00 27.58 124 ALA D C 1
ATOM 11145 O O . ALA D 1 124 ? -85.247 -43.901 -0.964 1.00 26.86 124 ALA D O 1
ATOM 11147 N N . ALA D 1 125 ? -86.349 -42.142 -1.835 1.00 26.04 125 ALA D N 1
ATOM 11148 C CA . ALA D 1 125 ? -86.460 -41.480 -0.540 1.00 25.18 125 ALA D CA 1
ATOM 11149 C C . ALA D 1 125 ? -87.473 -42.186 0.352 1.00 25.99 125 ALA D C 1
ATOM 11150 O O . ALA D 1 125 ? -87.188 -42.489 1.515 1.00 26.57 125 ALA D O 1
ATOM 11152 N N . ILE D 1 126 ? -88.665 -42.461 -0.182 1.00 26.21 126 ILE D N 1
ATOM 11153 C CA . ILE D 1 126 ? -89.713 -43.081 0.620 1.00 26.87 126 ILE D CA 1
ATOM 11154 C C . ILE D 1 126 ? -89.361 -44.526 0.959 1.00 27.14 126 ILE D C 1
ATOM 11155 O O . ILE D 1 126 ? -89.777 -45.044 2.003 1.00 27.93 126 ILE D O 1
ATOM 11160 N N . LYS D 1 127 ? -88.578 -45.193 0.105 1.00 27.46 127 LYS D N 1
ATOM 11161 C CA . LYS D 1 127 ? -88.130 -46.551 0.409 1.00 26.86 127 LYS D CA 1
ATOM 11162 C C . LYS D 1 127 ? -87.368 -46.611 1.727 1.00 27.69 127 LYS D C 1
ATOM 11163 O O . LYS D 1 127 ? -87.473 -47.601 2.460 1.00 27.71 127 LYS D O 1
ATOM 11169 N N . GLY D 1 128 ? -86.609 -45.567 2.048 1.00 27.47 128 GLY D N 1
ATOM 11170 C CA . GLY D 1 128 ? -85.883 -45.515 3.300 1.00 27.77 128 GLY D CA 1
ATOM 11171 C C . GLY D 1 128 ? -86.556 -44.650 4.345 1.00 28.49 128 GLY D C 1
ATOM 11172 O O . GLY D 1 128 ? -85.900 -44.172 5.277 1.00 28.11 128 GLY D O 1
ATOM 11173 N N . ARG D 1 129 ? -87.865 -44.437 4.189 1.00 28.23 129 ARG D N 1
ATOM 11174 C CA . ARG D 1 129 ? -88.688 -43.682 5.134 1.00 27.64 129 ARG D CA 1
ATOM 11175 C C . ARG D 1 129 ? -88.288 -42.211 5.210 1.00 27.84 129 ARG D C 1
ATOM 11176 O O . ARG D 1 129 ? -88.382 -41.591 6.272 1.00 29.49 129 ARG D O 1
ATOM 11184 N N . ASN D 1 130 ? -87.849 -41.637 4.096 1.00 26.83 130 ASN D N 1
ATOM 11185 C CA . ASN D 1 130 ? -87.528 -40.219 4.022 1.00 25.83 130 ASN D CA 1
ATOM 11186 C C . ASN D 1 130 ? -88.655 -39.456 3.334 1.00 26.80 130 ASN D C 1
ATOM 11187 O O . ASN D 1 130 ? -89.498 -40.031 2.642 1.00 28.25 130 ASN D O 1
ATOM 11192 N N . THR D 1 131 ? -88.657 -38.142 3.537 1.00 28.49 131 THR D N 1
ATOM 11193 C CA . THR D 1 131 ? -89.530 -37.232 2.813 1.00 28.36 131 THR D CA 1
ATOM 11194 C C . THR D 1 131 ? -88.704 -36.405 1.838 1.00 26.60 131 THR D C 1
ATOM 11195 O O . THR D 1 131 ? -87.493 -36.239 2.002 1.00 26.57 131 THR D O 1
ATOM 11199 N N . ILE D 1 132 ? -89.370 -35.886 0.811 1.00 27.51 132 ILE D N 1
ATOM 11200 C CA . ILE D 1 132 ? -88.685 -35.219 -0.289 1.00 27.43 132 ILE D CA 1
ATOM 11201 C C . ILE D 1 132 ? -89.454 -33.967 -0.687 1.00 26.77 132 ILE D C 1
ATOM 11202 O O . ILE D 1 132 ? -90.690 -33.961 -0.715 1.00 28.01 132 ILE D O 1
ATOM 11207 N N . ILE D 1 133 ? -88.715 -32.899 -0.980 1.00 27.59 133 ILE D N 1
ATOM 11208 C CA . ILE D 1 133 ? -89.257 -31.673 -1.552 1.00 28.53 133 ILE D CA 1
ATOM 11209 C C . ILE D 1 133 ? -88.626 -31.484 -2.923 1.00 28.07 133 ILE D C 1
ATOM 11210 O O . ILE D 1 133 ? -87.396 -31.474 -3.049 1.00 27.38 133 ILE D O 1
ATOM 11215 N N . VAL D 1 134 ? -89.463 -31.338 -3.946 1.00 29.05 134 VAL D N 1
ATOM 11216 C CA . VAL D 1 134 ? -89.011 -31.261 -5.331 1.00 28.82 134 VAL D CA 1
ATOM 11217 C C . VAL D 1 134 ? -88.924 -29.802 -5.752 1.00 30.28 134 VAL D C 1
ATOM 11218 O O . VAL D 1 134 ? -89.801 -28.993 -5.426 1.00 32.49 134 VAL D O 1
ATOM 11222 N N . ALA D 1 135 ? -87.858 -29.461 -6.475 1.00 31.03 135 ALA D N 1
ATOM 11223 C CA . ALA D 1 135 ? -87.678 -28.134 -7.060 1.00 31.03 135 ALA D CA 1
ATOM 11224 C C . ALA D 1 135 ? -87.441 -28.321 -8.552 1.00 30.68 135 ALA D C 1
ATOM 11225 O O . ALA D 1 135 ? -86.298 -28.497 -8.995 1.00 30.74 135 ALA D O 1
ATOM 11227 N N . PRO D 1 136 ? -88.496 -28.289 -9.356 1.00 29.79 136 PRO D N 1
ATOM 11228 C CA . PRO D 1 136 ? -88.363 -28.609 -10.779 1.00 28.77 136 PRO D CA 1
ATOM 11229 C C . PRO D 1 136 ? -87.753 -27.459 -11.570 1.00 30.24 136 PRO D C 1
ATOM 11230 O O . PRO D 1 136 ? -87.643 -26.325 -11.105 1.00 32.96 136 PRO D O 1
ATOM 11234 N N . HIS D 1 137 ? -87.357 -27.784 -12.795 1.00 28.65 137 HIS D N 1
ATOM 11235 C CA . HIS D 1 137 ? -86.863 -26.770 -13.710 1.00 28.87 137 HIS D CA 1
ATOM 11236 C C . HIS D 1 137 ? -88.005 -25.840 -14.110 1.00 28.85 137 HIS D C 1
ATOM 11237 O O . HIS D 1 137 ? -89.134 -26.297 -14.313 1.00 29.76 137 HIS D O 1
ATOM 11244 N N . PRO D 1 138 ? -87.750 -24.531 -14.213 1.00 30.80 138 PRO D N 1
ATOM 11245 C CA . PRO D 1 138 ? -88.838 -23.601 -14.566 1.00 30.88 138 PRO D CA 1
ATOM 11246 C C . PRO D 1 138 ? -89.522 -23.925 -15.883 1.00 30.07 138 PRO D C 1
ATOM 11247 O O . PRO D 1 138 ? -90.753 -23.846 -15.970 1.00 30.07 138 PRO D O 1
ATOM 11251 N N . LYS D 1 139 ? -88.763 -24.291 -16.916 1.00 27.90 139 LYS D N 1
ATOM 11252 C CA . LYS D 1 139 ? -89.372 -24.658 -18.189 1.00 27.98 139 LYS D CA 1
ATOM 11253 C C . LYS D 1 139 ? -90.040 -26.027 -18.154 1.00 28.69 139 LYS D C 1
ATOM 11254 O O . LYS D 1 139 ? -90.573 -26.460 -19.181 1.00 28.59 139 LYS D O 1
ATOM 11260 N N . ALA D 1 140 ? -90.021 -26.715 -17.010 1.00 30.80 140 ALA D N 1
ATOM 11261 C CA . ALA D 1 140 ? -90.697 -27.996 -16.851 1.00 30.00 140 ALA D CA 1
ATOM 11262 C C . ALA D 1 140 ? -91.507 -28.043 -15.560 1.00 30.27 140 ALA D C 1
ATOM 11263 O O . ALA D 1 140 ? -91.810 -29.132 -15.062 1.00 30.11 140 ALA D O 1
ATOM 11265 N N . LYS D 1 141 ? -91.873 -26.880 -15.017 1.00 30.26 141 LYS D N 1
ATOM 11266 C CA . LYS D 1 141 ? -92.516 -26.832 -13.708 1.00 31.17 141 LYS D CA 1
ATOM 11267 C C . LYS D 1 141 ? -93.913 -27.438 -13.729 1.00 29.34 141 LYS D C 1
ATOM 11268 O O . LYS D 1 141 ? -94.371 -27.957 -12.706 1.00 28.78 141 LYS D O 1
ATOM 11274 N N . LYS D 1 142 ? -94.603 -27.389 -14.869 1.00 28.77 142 LYS D N 1
ATOM 11275 C CA . LYS D 1 142 ? -95.974 -27.887 -14.915 1.00 28.98 142 LYS D CA 1
ATOM 11276 C C . LYS D 1 142 ? -96.020 -29.410 -14.940 1.00 28.02 142 LYS D C 1
ATOM 11277 O O . LYS D 1 142 ? -96.742 -30.027 -14.150 1.00 27.87 142 LYS D O 1
ATOM 11283 N N . VAL D 1 143 ? -95.256 -30.036 -15.840 1.00 29.07 143 VAL D N 1
ATOM 11284 C CA . VAL D 1 143 ? -95.330 -31.489 -15.966 1.00 28.62 143 VAL D CA 1
ATOM 11285 C C . VAL D 1 143 ? -94.703 -32.173 -14.756 1.00 27.81 143 VAL D C 1
ATOM 11286 O O . VAL D 1 143 ? -95.150 -33.251 -14.346 1.00 28.04 143 VAL D O 1
ATOM 11290 N N . SER D 1 144 ? -93.677 -31.566 -14.155 1.00 26.73 144 SER D N 1
ATOM 11291 C CA . SER D 1 144 ? -93.112 -32.133 -12.936 1.00 26.91 144 SER D CA 1
ATOM 11292 C C . SER D 1 144 ? -94.064 -31.980 -11.758 1.00 27.44 144 SER D C 1
ATOM 11293 O O . SER D 1 144 ? -94.095 -32.841 -10.872 1.00 27.50 144 SER D O 1
ATOM 11296 N N . ALA D 1 145 ? -94.846 -30.898 -11.730 1.00 26.87 145 ALA D N 1
ATOM 11297 C CA . ALA D 1 145 ? -95.857 -30.752 -10.690 1.00 27.36 145 ALA D CA 1
ATOM 11298 C C . ALA D 1 145 ? -97.007 -31.727 -10.891 1.00 27.57 145 ALA D C 1
ATOM 11299 O O . ALA D 1 145 ? -97.583 -32.213 -9.912 1.00 28.58 145 ALA D O 1
ATOM 11301 N N . HIS D 1 146 ? -97.356 -32.022 -12.146 1.00 28.45 146 HIS D N 1
ATOM 11302 C CA . HIS D 1 146 ? -98.400 -33.005 -12.409 1.00 28.13 146 HIS D CA 1
ATOM 11303 C C . HIS D 1 146 ? -97.959 -34.405 -12.001 1.00 27.59 146 HIS D C 1
ATOM 11304 O O . HIS D 1 146 ? -98.793 -35.223 -11.596 1.00 28.14 146 HIS D O 1
ATOM 11311 N N . THR D 1 147 ? -96.659 -34.696 -12.096 1.00 29.47 147 THR D N 1
ATOM 11312 C CA . THR D 1 147 ? -96.156 -35.985 -11.632 1.00 28.15 147 THR D CA 1
ATOM 11313 C C . THR D 1 147 ? -96.278 -36.108 -10.118 1.00 29.14 147 THR D C 1
ATOM 11314 O O . THR D 1 147 ? -96.622 -37.177 -9.602 1.00 29.42 147 THR D O 1
ATOM 11318 N N . VAL D 1 148 ? -96.006 -35.021 -9.392 1.00 29.44 148 VAL D N 1
ATOM 11319 C CA . VAL D 1 148 ? -96.151 -35.041 -7.940 1.00 29.71 148 VAL D CA 1
ATOM 11320 C C . VAL D 1 148 ? -97.623 -35.115 -7.550 1.00 30.77 148 VAL D C 1
ATOM 11321 O O . VAL D 1 148 ? -97.986 -35.761 -6.560 1.00 32.25 148 VAL D O 1
ATOM 11325 N N . GLU D 1 149 ? -98.495 -34.467 -8.326 1.00 30.46 149 GLU D N 1
ATOM 11326 C CA . GLU D 1 149 ? -99.922 -34.481 -8.015 1.00 31.67 149 GLU D CA 1
ATOM 11327 C C . GLU D 1 149 ? -100.493 -35.890 -8.114 1.00 31.96 149 GLU D C 1
ATOM 11328 O O . GLU D 1 149 ? -101.189 -36.356 -7.204 1.00 34.53 149 GLU D O 1
ATOM 11334 N N . LEU D 1 150 ? -100.208 -36.587 -9.216 1.00 32.16 150 LEU D N 1
ATOM 11335 C CA . LEU D 1 150 ? -100.744 -37.932 -9.393 1.00 32.35 150 LEU D CA 1
ATOM 11336 C C . LEU D 1 150 ? -100.108 -38.926 -8.430 1.00 34.50 150 LEU D C 1
ATOM 11337 O O . LEU D 1 150 ? -100.773 -39.874 -7.997 1.00 36.39 150 LEU D O 1
ATOM 11342 N N . MET D 1 151 ? -98.833 -38.734 -8.085 1.00 32.37 151 MET D N 1
ATOM 11343 C CA . MET D 1 151 ? -98.204 -39.596 -7.090 1.00 31.44 151 MET D CA 1
ATOM 11344 C C . MET D 1 151 ? -98.857 -39.418 -5.726 1.00 34.60 151 MET D C 1
ATOM 11345 O O . MET D 1 151 ? -99.170 -40.399 -5.041 1.00 36.42 151 MET D O 1
ATOM 11350 N N . ASN D 1 152 ? -99.074 -38.165 -5.315 1.00 35.33 152 ASN D N 1
ATOM 11351 C CA . ASN D 1 152 ? -99.718 -37.909 -4.031 1.00 36.07 152 ASN D CA 1
ATOM 11352 C C . ASN D 1 152 ? -101.149 -38.430 -4.005 1.00 38.25 152 ASN D C 1
ATOM 11353 O O . ASN D 1 152 ? -101.655 -38.798 -2.939 1.00 39.16 152 ASN D O 1
ATOM 11358 N N . ALA D 1 153 ? -101.816 -38.464 -5.161 1.00 41.11 153 ALA D N 1
ATOM 11359 C CA . ALA D 1 153 ? -103.164 -39.016 -5.215 1.00 41.78 153 ALA D CA 1
ATOM 11360 C C . ALA D 1 153 ? -103.160 -40.503 -4.883 1.00 43.02 153 ALA D C 1
ATOM 11361 O O . ALA D 1 153 ? -104.072 -41.000 -4.213 1.00 42.88 153 ALA D O 1
ATOM 11363 N N . GLU D 1 154 ? -102.136 -41.228 -5.338 1.00 47.79 154 GLU D N 1
ATOM 11364 C CA . GLU D 1 154 ? -102.025 -42.642 -4.994 1.00 47.98 154 GLU D CA 1
ATOM 11365 C C . GLU D 1 154 ? -101.658 -42.825 -3.527 1.00 48.44 154 GLU D C 1
ATOM 11366 O O . GLU D 1 154 ? -102.164 -43.738 -2.864 1.00 48.88 154 GLU D O 1
ATOM 11372 N N . LEU D 1 155 ? -100.779 -41.967 -3.003 1.00 41.98 155 LEU D N 1
ATOM 11373 C CA . LEU D 1 155 ? -100.429 -42.039 -1.589 1.00 39.53 155 LEU D CA 1
ATOM 11374 C C . LEU D 1 155 ? -101.619 -41.707 -0.699 1.00 38.93 155 LEU D C 1
ATOM 11375 O O . LEU D 1 155 ? -101.742 -42.258 0.400 1.00 38.35 155 LEU D O 1
ATOM 11380 N N . LYS D 1 156 ? -102.500 -40.813 -1.153 1.00 38.49 156 LYS D N 1
ATOM 11381 C CA . LYS D 1 156 ? -103.702 -40.505 -0.385 1.00 37.31 156 LYS D CA 1
ATOM 11382 C C . LYS D 1 156 ? -104.650 -41.697 -0.347 1.00 37.66 156 LYS D C 1
ATOM 11383 O O . LYS D 1 156 ? -105.301 -41.947 0.674 1.00 38.20 156 LYS D O 1
ATOM 11389 N N . LYS D 1 157 ? -104.739 -42.445 -1.451 1.00 37.58 157 LYS D N 1
ATOM 11390 C CA . LYS D 1 157 ? -105.584 -43.635 -1.476 1.00 37.03 157 LYS D CA 1
ATOM 11391 C C . LYS D 1 157 ? -105.088 -44.696 -0.505 1.00 36.11 1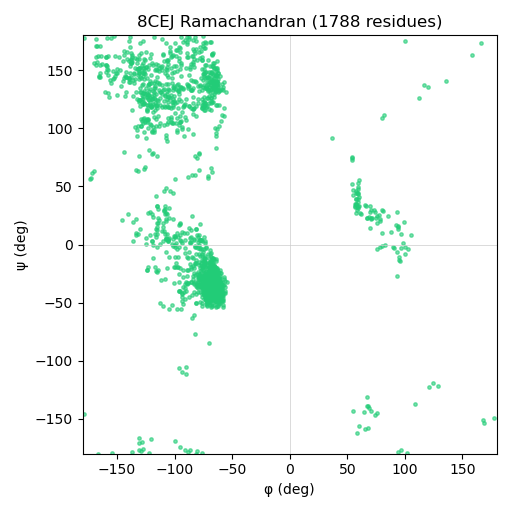57 LYS D C 1
ATOM 11392 O O . LYS D 1 157 ? -105.893 -45.430 0.079 1.00 36.42 157 LYS D O 1
ATOM 11398 N N . LEU D 1 158 ? -103.774 -44.795 -0.321 1.00 37.79 158 LEU D N 1
ATOM 11399 C CA . LEU D 1 158 ? -103.173 -45.794 0.551 1.00 36.37 158 LEU D CA 1
ATOM 11400 C C . LEU D 1 158 ? -103.035 -45.317 1.992 1.00 36.65 158 LEU D C 1
ATOM 11401 O O . LEU D 1 158 ? -102.374 -45.987 2.791 1.00 38.18 158 LEU D O 1
ATOM 11406 N N . GLY D 1 159 ? -103.637 -44.181 2.339 1.00 36.09 159 GLY D N 1
ATOM 11407 C CA . GLY D 1 159 ? -103.573 -43.690 3.701 1.00 35.72 159 GLY D CA 1
ATOM 11408 C C . GLY D 1 159 ? -102.200 -43.261 4.161 1.00 38.80 159 GLY D C 1
ATOM 11409 O O . GLY D 1 159 ? -101.943 -43.235 5.367 1.00 38.10 159 GLY D O 1
ATOM 11410 N N . ALA D 1 160 ? -101.306 -42.927 3.234 1.00 38.08 160 ALA D N 1
ATOM 11411 C CA . ALA D 1 160 ? -99.975 -42.478 3.596 1.00 36.45 160 ALA D CA 1
ATOM 11412 C C . ALA D 1 160 ? -100.049 -41.131 4.311 1.00 36.67 160 ALA D C 1
ATOM 11413 O O . ALA D 1 160 ? -101.017 -40.385 4.150 1.00 38.57 160 ALA D O 1
ATOM 11415 N N . PRO D 1 161 ? -99.043 -40.804 5.125 1.00 39.12 161 PRO D N 1
ATOM 11416 C CA . PRO D 1 161 ? -99.028 -39.489 5.772 1.00 39.19 161 PRO D CA 1
ATOM 11417 C C . PRO D 1 161 ? -98.964 -38.377 4.739 1.00 41.33 161 PRO D C 1
ATOM 11418 O O . PRO D 1 161 ? -98.374 -38.526 3.666 1.00 41.79 161 PRO D O 1
ATOM 11422 N N . GLU D 1 162 ? -99.590 -37.252 5.070 1.00 43.74 162 GLU D N 1
ATOM 11423 C CA . GLU D 1 162 ? -99.640 -36.133 4.142 1.00 43.89 162 GLU D CA 1
ATOM 11424 C C . GLU D 1 162 ? -98.285 -35.442 4.057 1.00 42.83 162 GLU D C 1
ATOM 11425 O O . GLU D 1 162 ? -97.560 -35.337 5.049 1.00 43.23 162 GLU D O 1
ATOM 11431 N N . ASN D 1 163 ? -97.945 -34.986 2.849 1.00 38.61 163 ASN D N 1
ATOM 11432 C CA . ASN D 1 163 ? -96.761 -34.169 2.583 1.00 36.66 163 ASN D CA 1
ATOM 11433 C C . ASN D 1 163 ? -95.457 -34.948 2.731 1.00 34.97 163 ASN D C 1
ATOM 11434 O O . ASN D 1 163 ? -94.436 -34.385 3.132 1.00 33.60 163 ASN D O 1
ATOM 11439 N N . ILE D 1 164 ? -95.461 -36.243 2.409 1.00 34.76 164 ILE D N 1
ATOM 11440 C CA . ILE D 1 164 ? -94.188 -36.943 2.277 1.00 33.63 164 ILE D CA 1
ATOM 11441 C C . ILE D 1 164 ? -93.518 -36.606 0.952 1.00 31.63 164 ILE D C 1
ATOM 11442 O O . ILE D 1 164 ? -92.313 -36.837 0.795 1.00 30.71 164 ILE D O 1
ATOM 11447 N N . ILE D 1 165 ? -94.272 -36.064 -0.002 1.00 32.08 165 ILE D N 1
ATOM 11448 C CA . ILE D 1 165 ? -93.735 -35.517 -1.241 1.00 30.75 165 ILE D CA 1
ATOM 11449 C C . ILE D 1 165 ? -94.320 -34.124 -1.424 1.00 31.40 165 ILE D C 1
ATOM 11450 O O . ILE D 1 165 ? -95.544 -33.955 -1.414 1.00 30.85 165 ILE D O 1
ATOM 11455 N N . GLN D 1 166 ? -93.450 -33.131 -1.579 1.00 30.52 166 GLN D N 1
ATOM 11456 C CA . GLN D 1 166 ? -93.859 -31.757 -1.824 1.00 29.47 166 GLN D CA 1
ATOM 11457 C C . GLN D 1 166 ? -93.089 -31.222 -3.022 1.00 29.80 166 GLN D C 1
ATOM 11458 O O . GLN D 1 166 ? -92.180 -31.873 -3.544 1.00 30.18 166 GLN D O 1
ATOM 11464 N N . ILE D 1 167 ? -93.458 -30.022 -3.461 1.00 33.03 167 ILE D N 1
ATOM 11465 C CA . ILE D 1 167 ? -92.821 -29.413 -4.623 1.00 34.78 167 ILE D CA 1
ATOM 11466 C C . ILE D 1 167 ? -92.928 -27.898 -4.515 1.00 39.30 167 ILE D C 1
ATOM 11467 O O . ILE D 1 167 ? -93.936 -27.362 -4.047 1.00 41.48 167 ILE D O 1
ATOM 11472 N N . VAL D 1 168 ? -91.868 -27.213 -4.935 1.00 43.57 168 VAL D N 1
ATOM 11473 C CA . VAL D 1 168 ? -91.851 -25.762 -5.075 1.00 48.87 168 VAL D CA 1
ATOM 11474 C C . VAL D 1 168 ? -92.017 -25.462 -6.558 1.00 54.23 168 VAL D C 1
ATOM 11475 O O . VAL D 1 168 ? -91.075 -25.626 -7.340 1.00 50.44 168 VAL D O 1
ATOM 11479 N N . GLU D 1 169 ? -93.212 -25.018 -6.951 1.00 75.68 169 GLU D N 1
ATOM 11480 C CA . GLU D 1 169 ? -93.541 -24.927 -8.372 1.00 76.03 169 GLU D CA 1
ATOM 11481 C C . GLU D 1 169 ? -92.655 -23.912 -9.092 1.00 75.37 169 GLU D C 1
ATOM 11482 O O . GLU D 1 169 ? -92.071 -24.217 -10.139 1.00 74.28 169 GLU D O 1
ATOM 11488 N N . ALA D 1 170 ? -92.538 -22.702 -8.547 1.00 64.20 170 ALA D N 1
ATOM 11489 C CA . ALA D 1 170 ? -91.756 -21.627 -9.158 1.00 57.37 170 ALA D CA 1
ATOM 11490 C C . ALA D 1 170 ? -90.850 -21.022 -8.096 1.00 52.22 170 ALA D C 1
ATOM 11491 O O . ALA D 1 170 ? -91.119 -19.929 -7.580 1.00 52.11 170 ALA D O 1
ATOM 11493 N N . PRO D 1 171 ? -89.765 -21.708 -7.740 1.00 52.31 171 PRO D N 1
ATOM 11494 C CA . PRO D 1 171 ? -88.871 -21.184 -6.704 1.00 52.43 171 PRO D CA 1
ATOM 11495 C C . PRO D 1 171 ? -87.803 -20.264 -7.272 1.00 54.58 171 PRO D C 1
ATOM 11496 O O . PRO D 1 171 ? -87.188 -20.535 -8.305 1.00 54.08 171 PRO D O 1
ATOM 11500 N N . SER D 1 172 ? -87.592 -19.147 -6.583 1.00 59.19 172 SER D N 1
ATOM 11501 C CA . SER D 1 172 ? -86.445 -18.307 -6.880 1.00 64.20 172 SER D CA 1
ATOM 11502 C C . SER D 1 172 ? -85.163 -19.035 -6.495 1.00 73.31 172 SER D C 1
ATOM 11503 O O . SER D 1 172 ? -85.158 -19.903 -5.618 1.00 70.57 172 SER D O 1
ATOM 11506 N N . ARG D 1 173 ? -84.064 -18.684 -7.169 1.00 108.47 173 ARG D N 1
ATOM 11507 C CA . ARG D 1 173 ? -82.780 -19.287 -6.826 1.00 108.62 173 ARG D CA 1
ATOM 11508 C C . ARG D 1 173 ? -82.395 -19.015 -5.379 1.00 108.98 173 ARG D C 1
ATOM 11509 O O . ARG D 1 173 ? -81.633 -19.790 -4.792 1.00 109.16 173 ARG D O 1
ATOM 11517 N N . GLU D 1 174 ? -82.915 -17.939 -4.790 1.00 75.26 174 GLU D N 1
ATOM 11518 C CA . GLU D 1 174 ? -82.761 -17.741 -3.354 1.00 68.16 174 GLU D CA 1
ATOM 11519 C C . GLU D 1 174 ? -83.567 -18.773 -2.577 1.00 62.25 174 GLU D C 1
ATOM 11520 O O . GLU D 1 174 ? -83.076 -19.355 -1.604 1.00 57.14 174 GLU D O 1
ATOM 11526 N N . ALA D 1 175 ? -84.815 -19.007 -2.992 1.00 64.02 175 ALA D N 1
ATOM 11527 C CA . ALA D 1 175 ? -85.642 -20.005 -2.323 1.00 60.61 175 ALA D CA 1
ATOM 11528 C C . ALA D 1 175 ? -85.085 -21.408 -2.529 1.00 59.05 175 ALA D C 1
ATOM 11529 O O . ALA D 1 175 ? -85.108 -22.233 -1.608 1.00 56.28 175 ALA D O 1
ATOM 11531 N N . ALA D 1 176 ? -84.580 -21.696 -3.731 1.00 59.46 176 ALA D N 1
ATOM 11532 C CA . ALA D 1 176 ? -83.962 -22.993 -3.978 1.00 56.28 176 ALA D CA 1
ATOM 11533 C C . ALA D 1 176 ? -82.680 -23.162 -3.174 1.00 51.92 176 ALA D C 1
ATOM 11534 O O . ALA D 1 176 ? -82.362 -24.276 -2.742 1.00 47.71 176 ALA D O 1
ATOM 11536 N N . LYS D 1 177 ? -81.934 -22.075 -2.962 1.00 55.50 177 LYS D N 1
ATOM 11537 C CA . LYS D 1 177 ? -80.746 -22.155 -2.119 1.00 49.67 177 LYS D CA 1
ATOM 11538 C C . LYS D 1 177 ? -81.127 -22.340 -0.656 1.00 45.94 177 LYS D C 1
ATOM 11539 O O . LYS D 1 177 ? -80.456 -23.074 0.078 1.00 42.30 177 LYS D O 1
ATOM 11545 N N . GLU D 1 178 ? -82.202 -21.683 -0.215 1.00 46.22 178 GLU D N 1
ATOM 11546 C CA . GLU D 1 178 ? -82.669 -21.869 1.154 1.00 44.81 178 GLU D CA 1
ATOM 11547 C C . GLU D 1 178 ? -83.210 -23.276 1.372 1.00 44.39 178 GLU D C 1
ATOM 11548 O O . GLU D 1 178 ? -83.081 -23.824 2.472 1.00 43.86 178 GLU D O 1
ATOM 11554 N N . LEU D 1 179 ? -83.812 -23.874 0.341 1.00 42.34 179 LEU D N 1
ATOM 11555 C CA . LEU D 1 179 ? -84.311 -25.239 0.467 1.00 38.95 179 LEU D CA 1
ATOM 11556 C C . LEU D 1 179 ? -83.166 -26.233 0.614 1.00 37.21 179 LEU D C 1
ATOM 11557 O O . LEU D 1 179 ? -83.251 -27.173 1.411 1.00 36.35 179 LEU D O 1
ATOM 11562 N N . MET D 1 180 ? -82.086 -26.040 -0.146 1.00 36.62 180 MET D N 1
ATOM 11563 C CA . MET D 1 180 ? -80.939 -26.935 -0.036 1.00 34.29 180 MET D CA 1
ATOM 11564 C C . MET D 1 180 ? -80.245 -26.782 1.311 1.00 34.41 180 MET D C 1
ATOM 11565 O O . MET D 1 180 ? -79.795 -27.773 1.897 1.00 33.71 180 MET D O 1
ATOM 11570 N N . GLU D 1 181 ? -80.144 -25.551 1.818 1.00 36.00 181 GLU D N 1
ATOM 11571 C CA . GLU D 1 181 ? -79.470 -25.331 3.092 1.00 33.80 181 GLU D CA 1
ATOM 11572 C C . GLU D 1 181 ? -80.316 -25.773 4.279 1.00 33.50 181 GLU D C 1
ATOM 11573 O O . GLU D 1 181 ? -79.784 -25.906 5.387 1.00 33.62 181 GLU D O 1
ATOM 11579 N N . SER D 1 182 ? -81.613 -26.009 4.075 1.00 34.81 182 SER D N 1
ATOM 11580 C CA . SER D 1 182 ? -82.509 -26.400 5.155 1.00 34.33 182 SER D CA 1
ATOM 11581 C C . SER D 1 182 ? -82.795 -27.896 5.194 1.00 33.54 182 SER D C 1
ATOM 11582 O O . SER D 1 182 ? -83.222 -28.400 6.239 1.00 32.43 182 SER D O 1
ATOM 11585 N N . ALA D 1 183 ? -82.571 -28.611 4.097 1.00 34.57 183 ALA D N 1
ATOM 11586 C CA . ALA D 1 183 ? -82.864 -30.034 4.065 1.00 32.77 183 ALA D CA 1
ATOM 11587 C C . ALA D 1 183 ? -81.724 -30.835 4.685 1.00 32.40 183 ALA D C 1
ATOM 11588 O O . ALA D 1 183 ? -80.611 -30.339 4.882 1.00 33.11 183 ALA D O 1
ATOM 11590 N N . ASP D 1 184 ? -82.018 -32.098 4.992 1.00 29.47 184 ASP D N 1
ATOM 11591 C CA . ASP D 1 184 ? -81.016 -32.973 5.589 1.00 28.80 184 ASP D CA 1
ATOM 11592 C C . ASP D 1 184 ? -80.049 -33.527 4.550 1.00 28.34 184 ASP D C 1
ATOM 11593 O O . ASP D 1 184 ? -78.870 -33.740 4.858 1.00 27.49 184 ASP D O 1
ATOM 11598 N N . VAL D 1 185 ? -80.521 -33.761 3.326 1.00 28.98 185 VAL D N 1
ATOM 11599 C CA . VAL D 1 185 ? -79.672 -34.215 2.231 1.00 28.08 185 VAL D CA 1
ATOM 11600 C C . VAL D 1 185 ? -80.223 -33.628 0.939 1.00 28.06 185 VAL D C 1
ATOM 11601 O O . VAL D 1 185 ? -81.424 -33.371 0.815 1.00 27.21 185 VAL D O 1
ATOM 11605 N N . VAL D 1 186 ? -79.334 -33.399 -0.024 1.00 27.96 186 VAL D N 1
ATOM 11606 C CA . VAL D 1 186 ? -79.673 -32.715 -1.265 1.00 28.16 186 VAL D CA 1
ATOM 11607 C C . VAL D 1 186 ? -79.377 -33.632 -2.443 1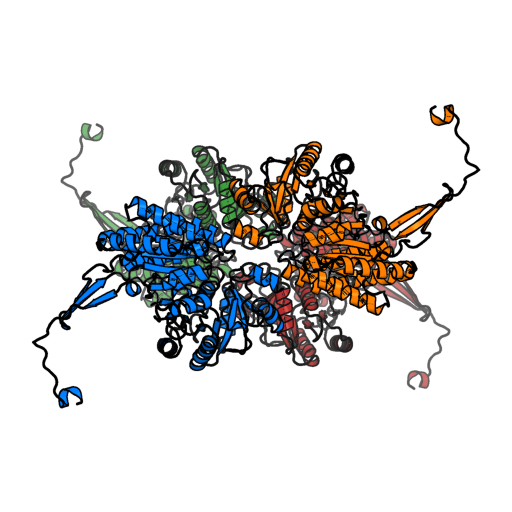.00 28.55 186 VAL D C 1
ATOM 11608 O O . VAL D 1 186 ? -78.363 -34.338 -2.456 1.00 28.78 186 VAL D O 1
ATOM 11612 N N . ILE D 1 187 ? -80.275 -33.624 -3.427 1.00 28.01 187 ILE D N 1
ATOM 11613 C CA . ILE D 1 187 ? -80.047 -34.240 -4.729 1.00 28.34 187 ILE D CA 1
ATOM 11614 C C . ILE D 1 187 ? -80.186 -33.151 -5.782 1.00 29.09 187 ILE D C 1
ATOM 11615 O O . ILE D 1 187 ? -81.140 -32.366 -5.747 1.00 29.24 187 ILE D O 1
ATOM 11620 N N . ALA D 1 188 ? -79.238 -33.101 -6.716 1.00 30.89 188 ALA D N 1
ATOM 11621 C CA . ALA D 1 188 ? -79.209 -32.067 -7.749 1.00 31.85 188 ALA D CA 1
ATOM 11622 C C . ALA D 1 188 ? -78.982 -32.725 -9.106 1.00 32.51 188 ALA D C 1
ATOM 11623 O O . ALA D 1 188 ? -77.845 -33.040 -9.469 1.00 32.50 188 ALA D O 1
ATOM 11625 N N . THR D 1 189 ? -80.062 -32.923 -9.856 1.00 32.11 189 THR D N 1
ATOM 11626 C CA . THR D 1 189 ? -80.001 -33.453 -11.213 1.00 32.41 189 THR D CA 1
ATOM 11627 C C . THR D 1 189 ? -80.264 -32.298 -12.173 1.00 33.28 189 THR D C 1
ATOM 11628 O O . THR D 1 189 ? -81.404 -31.842 -12.306 1.00 34.83 189 THR D O 1
ATOM 11632 N N . GLY D 1 190 ? -79.211 -31.822 -12.829 1.00 36.22 190 GLY D N 1
ATOM 11633 C CA . GLY D 1 190 ? -79.364 -30.711 -13.756 1.00 36.70 190 GLY D CA 1
ATOM 11634 C C . GLY D 1 190 ? -78.024 -30.142 -14.168 1.00 37.03 190 GLY D C 1
ATOM 11635 O O . GLY D 1 190 ? -77.012 -30.852 -14.199 1.00 33.94 190 GLY D O 1
ATOM 11636 N N . GLY D 1 191 ? -78.032 -28.848 -14.483 1.00 39.89 191 GLY D N 1
ATOM 11637 C CA . GLY D 1 191 ? -76.822 -28.186 -14.920 1.00 36.40 191 GLY D CA 1
ATOM 11638 C C . GLY D 1 191 ? -75.779 -28.094 -13.824 1.00 34.13 191 GLY D C 1
ATOM 11639 O O . GLY D 1 191 ? -76.051 -28.293 -12.639 1.00 33.51 191 GLY D O 1
ATOM 11640 N N . ALA D 1 192 ? -74.550 -27.781 -14.244 1.00 34.40 192 ALA D N 1
ATOM 11641 C CA . ALA D 1 192 ? -73.442 -27.696 -13.299 1.00 33.02 192 ALA D CA 1
ATOM 11642 C C . ALA D 1 192 ? -73.659 -26.594 -12.272 1.00 33.30 192 ALA D C 1
ATOM 11643 O O . ALA D 1 192 ? -73.190 -26.707 -11.133 1.00 33.97 192 ALA D O 1
ATOM 11645 N N . GLY D 1 193 ? -74.360 -25.524 -12.650 1.00 34.77 193 GLY D N 1
ATOM 11646 C CA . GLY D 1 193 ? -74.654 -24.472 -11.691 1.00 32.04 193 GLY D CA 1
ATOM 11647 C C . GLY D 1 193 ? -75.514 -24.960 -10.542 1.00 35.02 193 GLY D C 1
ATOM 11648 O O . GLY D 1 193 ? -75.281 -24.605 -9.384 1.00 35.81 193 GLY D O 1
ATOM 11649 N N . ARG D 1 194 ? -76.518 -25.785 -10.846 1.00 35.94 194 ARG D N 1
ATOM 11650 C CA . ARG D 1 194 ? -77.349 -26.356 -9.791 1.00 36.46 194 ARG D CA 1
ATOM 11651 C C . ARG D 1 194 ? -76.556 -27.339 -8.939 1.00 35.69 194 ARG D C 1
ATOM 11652 O O . ARG D 1 194 ? -76.735 -27.395 -7.716 1.00 35.67 194 ARG D O 1
ATOM 11660 N N . VAL D 1 195 ? -75.676 -28.121 -9.567 1.00 34.82 195 VAL D N 1
ATOM 11661 C CA . VAL D 1 195 ? -74.879 -29.090 -8.824 1.00 33.21 195 VAL D CA 1
ATOM 11662 C C . VAL D 1 195 ? -73.893 -28.381 -7.906 1.00 33.94 195 VAL D C 1
ATOM 11663 O O . VAL D 1 195 ? -73.719 -28.768 -6.744 1.00 33.06 195 VAL D O 1
ATOM 11667 N N . LYS D 1 196 ? -73.232 -27.335 -8.409 1.00 32.80 196 LYS D N 1
ATOM 11668 C CA . LYS D 1 196 ? -72.268 -26.608 -7.589 1.00 31.02 196 LYS D CA 1
ATOM 11669 C C . LYS D 1 196 ? -72.949 -25.943 -6.399 1.00 31.32 196 LYS D C 1
ATOM 11670 O O . LYS D 1 196 ? -72.369 -25.854 -5.311 1.00 31.84 196 LYS D O 1
ATOM 11676 N N . ALA D 1 197 ? -74.184 -25.470 -6.588 1.00 32.03 197 ALA D N 1
ATOM 11677 C CA . ALA D 1 197 ? -74.933 -24.889 -5.479 1.00 31.96 197 ALA D CA 1
ATOM 11678 C C . ALA D 1 197 ? -75.276 -25.934 -4.425 1.00 31.06 197 ALA D C 1
ATOM 11679 O O . ALA D 1 197 ? -75.306 -25.621 -3.230 1.00 31.50 197 ALA D O 1
ATOM 11681 N N . ALA D 1 198 ? -75.530 -27.176 -4.843 1.00 33.63 198 ALA D N 1
ATOM 11682 C CA . ALA D 1 198 ? -75.853 -28.227 -3.884 1.00 33.24 198 ALA D CA 1
ATOM 11683 C C . ALA D 1 198 ? -74.654 -28.568 -3.009 1.00 32.48 198 ALA D C 1
ATOM 11684 O O . ALA D 1 198 ? -74.802 -28.789 -1.801 1.00 32.20 198 ALA D O 1
ATOM 11686 N N . TYR D 1 199 ? -73.461 -28.619 -3.596 1.00 31.04 199 TYR D N 1
ATOM 11687 C CA . TYR D 1 199 ? -72.246 -28.874 -2.835 1.00 30.80 199 TYR D CA 1
ATOM 11688 C C . TYR D 1 199 ? -71.700 -27.624 -2.158 1.00 31.00 199 TYR D C 1
ATOM 11689 O O . TYR D 1 199 ? -70.685 -27.709 -1.458 1.00 30.75 199 TYR D O 1
ATOM 11698 N N . SER D 1 200 ? -72.348 -26.473 -2.344 1.00 31.59 200 SER D N 1
ATOM 11699 C CA . SER D 1 200 ? -71.986 -25.239 -1.660 1.00 30.50 200 SER D CA 1
ATOM 11700 C C . SER D 1 200 ? -73.031 -24.834 -0.627 1.00 30.65 200 SER D C 1
ATOM 11701 O O . SER D 1 200 ? -73.070 -23.673 -0.210 1.00 32.00 200 SER D O 1
ATOM 11704 N N . SER D 1 201 ? -73.877 -25.770 -0.204 1.00 31.88 201 SER D N 1
ATOM 11705 C CA . SER D 1 201 ? -74.996 -25.476 0.679 1.00 32.24 201 SER D CA 1
ATOM 11706 C C . SER D 1 201 ? -74.743 -25.869 2.127 1.00 31.92 201 SER D C 1
ATOM 11707 O O . SER D 1 201 ? -75.626 -25.676 2.968 1.00 30.98 201 SER D O 1
ATOM 11710 N N . GLY D 1 202 ? -73.570 -26.413 2.442 1.00 31.21 202 GLY D N 1
ATOM 11711 C CA . GLY D 1 202 ? -73.279 -26.850 3.790 1.00 30.82 202 GLY D CA 1
ATOM 11712 C C . GLY D 1 202 ? -73.886 -28.179 4.182 1.00 30.19 202 GLY D C 1
ATOM 11713 O O . GLY D 1 202 ? -73.652 -28.638 5.307 1.00 29.71 202 GLY D O 1
ATOM 11714 N N . ARG D 1 203 ? -74.654 -28.813 3.296 1.00 30.06 203 ARG D N 1
ATOM 11715 C CA . ARG D 1 203 ? -75.274 -30.102 3.542 1.00 29.93 203 ARG D CA 1
ATOM 11716 C C . ARG D 1 203 ? -74.689 -31.164 2.616 1.00 29.59 203 ARG D C 1
ATOM 11717 O O . ARG D 1 203 ? -74.190 -30.842 1.533 1.00 29.68 203 ARG D O 1
ATOM 11725 N N . PRO D 1 204 ? -74.721 -32.435 3.014 1.00 31.55 204 PRO D N 1
ATOM 11726 C CA . PRO D 1 204 ? -74.264 -33.498 2.109 1.00 31.63 204 PRO D CA 1
ATOM 11727 C C . PRO D 1 204 ? -75.151 -33.570 0.876 1.00 31.38 204 PRO D C 1
ATOM 11728 O O . PRO D 1 204 ? -76.380 -33.543 0.970 1.00 29.74 204 PRO D O 1
ATOM 11732 N N . ALA D 1 205 ? -74.516 -33.655 -0.290 1.00 32.62 205 ALA D N 1
ATOM 11733 C CA . ALA D 1 205 ? -75.223 -33.580 -1.558 1.00 31.50 205 ALA D CA 1
ATOM 11734 C C . ALA D 1 205 ? -74.798 -34.716 -2.475 1.00 31.78 205 ALA D C 1
ATOM 11735 O O . ALA D 1 205 ? -73.659 -35.190 -2.427 1.00 31.50 205 ALA D O 1
ATOM 11737 N N . TYR D 1 206 ? -75.738 -35.148 -3.312 1.00 31.22 206 TYR D N 1
ATOM 11738 C CA . TYR D 1 206 ? -75.489 -36.109 -4.381 1.00 31.14 206 TYR D CA 1
ATOM 11739 C C . TYR D 1 206 ? -75.802 -35.414 -5.698 1.00 31.13 206 TYR D C 1
ATOM 11740 O O . TYR D 1 206 ? -76.969 -35.141 -5.999 1.00 30.74 206 TYR D O 1
ATOM 11749 N N . GLY D 1 207 ? -74.763 -35.122 -6.479 1.00 29.10 207 GLY D N 1
ATOM 11750 C CA . GLY D 1 207 ? -74.907 -34.408 -7.724 1.00 29.23 207 GLY D CA 1
ATOM 11751 C C . GLY D 1 207 ? -74.627 -35.272 -8.943 1.00 29.34 207 GLY D C 1
ATOM 11752 O O . GLY D 1 207 ? -74.259 -36.442 -8.860 1.00 28.98 207 GLY D O 1
ATOM 11753 N N . VAL D 1 208 ? -74.825 -34.652 -10.104 1.00 31.75 208 VAL D N 1
ATOM 11754 C CA . VAL D 1 208 ? -74.507 -35.270 -11.384 1.00 30.32 208 VAL D CA 1
ATOM 11755 C C . VAL D 1 208 ? -73.441 -34.428 -12.066 1.00 30.66 208 VAL D C 1
ATOM 11756 O O . VAL D 1 208 ? -73.011 -33.398 -11.535 1.00 31.58 208 VAL D O 1
ATOM 11760 N N . GLY D 1 209 ? -73.007 -34.860 -13.242 1.00 28.82 209 GLY D N 1
ATOM 11761 C CA . GLY D 1 209 ? -72.056 -34.107 -14.019 1.00 29.45 209 GLY D CA 1
ATOM 11762 C C . GLY D 1 209 ? -72.443 -34.091 -15.480 1.00 29.15 209 GLY D C 1
ATOM 11763 O O . GLY D 1 209 ? -73.268 -34.890 -15.934 1.00 29.56 209 GLY D O 1
ATOM 11764 N N . PRO D 1 210 ? -71.864 -33.171 -16.246 1.00 30.15 210 PRO D N 1
ATOM 11765 C CA . PRO D 1 210 ? -72.128 -33.154 -17.687 1.00 30.92 210 PRO D CA 1
ATOM 11766 C C . PRO D 1 210 ? -71.631 -34.435 -18.336 1.00 29.90 210 PRO D C 1
ATOM 11767 O O . PRO D 1 210 ? -70.577 -34.967 -17.981 1.00 28.98 210 PRO D O 1
ATOM 11771 N N . GLY D 1 211 ? -72.415 -34.944 -19.275 1.00 30.54 211 GLY D N 1
ATOM 11772 C CA . GLY D 1 211 ? -72.018 -36.122 -20.007 1.00 28.78 211 GLY D CA 1
ATOM 11773 C C . GLY D 1 211 ? -71.223 -35.785 -21.250 1.00 29.89 211 GLY D C 1
ATOM 11774 O O . GLY D 1 211 ? -71.194 -34.643 -21.697 1.00 32.28 211 GLY D O 1
ATOM 11775 N N . ASN D 1 212 ? -70.561 -36.806 -21.789 1.00 27.68 212 ASN D N 1
ATOM 11776 C CA . ASN D 1 212 ? -69.855 -36.708 -23.060 1.00 26.28 212 ASN D CA 1
ATOM 11777 C C . ASN D 1 212 ? -69.381 -38.097 -23.456 1.00 25.51 212 ASN D C 1
ATOM 11778 O O . ASN D 1 212 ? -68.183 -38.318 -23.659 1.00 26.06 212 ASN D O 1
ATOM 11783 N N . SER D 1 213 ? -70.323 -39.034 -23.559 1.00 26.37 213 SER D N 1
ATOM 11784 C CA . SER D 1 213 ? -70.011 -40.445 -23.748 1.00 23.88 213 SER D CA 1
ATOM 11785 C C . SER D 1 213 ? -69.199 -40.688 -25.011 1.00 24.29 213 SER D C 1
ATOM 11786 O O . SER D 1 213 ? -69.697 -40.512 -26.127 1.00 24.92 213 SER D O 1
ATOM 11789 N N . GLN D 1 214 ? -67.945 -41.087 -24.834 1.00 24.05 214 GLN D N 1
ATOM 11790 C CA . GLN D 1 214 ? -67.085 -41.467 -25.941 1.00 23.68 214 GLN D CA 1
ATOM 11791 C C . GLN D 1 214 ? -67.258 -42.949 -26.231 1.00 22.43 214 GLN D C 1
ATOM 11792 O O . GLN D 1 214 ? -67.310 -43.771 -25.312 1.00 23.23 214 GLN D O 1
ATOM 11798 N N . VAL D 1 215 ? -67.354 -43.287 -27.513 1.00 22.65 215 VAL D N 1
ATOM 11799 C CA . VAL D 1 215 ? -67.609 -44.654 -27.947 1.00 22.81 215 VAL D CA 1
ATOM 11800 C C . VAL D 1 215 ? -66.448 -45.117 -28.810 1.00 22.84 215 VAL D C 1
ATOM 11801 O O . VAL D 1 215 ? -66.104 -44.463 -29.801 1.00 23.44 215 VAL D O 1
ATOM 11805 N N . ILE D 1 216 ? -65.853 -46.243 -28.433 1.00 22.88 216 ILE D N 1
ATOM 11806 C CA . ILE D 1 216 ? -64.773 -46.860 -29.191 1.00 22.69 216 ILE D CA 1
ATOM 11807 C C . ILE D 1 216 ? -65.340 -48.073 -29.912 1.00 22.85 216 ILE D C 1
ATOM 11808 O O . ILE D 1 216 ? -65.827 -49.014 -29.275 1.00 23.11 216 ILE D O 1
ATOM 11813 N N . VAL D 1 217 ? -65.291 -48.049 -31.240 1.00 22.06 217 VAL D N 1
ATOM 11814 C CA . VAL D 1 217 ? -65.654 -49.203 -32.053 1.00 22.31 217 VAL D CA 1
ATOM 11815 C C . VAL D 1 217 ? -64.369 -49.966 -32.349 1.00 23.73 217 VAL D C 1
ATOM 11816 O O . VAL D 1 217 ? -63.540 -49.518 -33.145 1.00 24.09 217 VAL D O 1
ATOM 11820 N N . ASP D 1 218 ? -64.197 -51.112 -31.698 1.00 23.95 218 ASP D N 1
ATOM 11821 C CA . ASP D 1 218 ? -62.974 -51.886 -31.844 1.00 24.67 218 ASP D CA 1
ATOM 11822 C C . ASP D 1 218 ? -62.947 -52.601 -33.190 1.00 26.69 218 ASP D C 1
ATOM 11823 O O . ASP D 1 218 ? -63.983 -53.012 -33.723 1.00 25.80 218 ASP D O 1
ATOM 11828 N N . LYS D 1 219 ? -61.742 -52.745 -33.736 1.00 25.92 219 LYS D N 1
ATOM 11829 C CA . LYS D 1 219 ? -61.571 -53.369 -35.041 1.00 25.53 219 LYS D CA 1
ATOM 11830 C C . LYS D 1 219 ? -61.938 -54.846 -34.977 1.00 25.82 219 LYS D C 1
ATOM 11831 O O . LYS D 1 219 ? -61.534 -55.559 -34.053 1.00 27.24 219 LYS D O 1
ATOM 11837 N N . GLY D 1 220 ? -62.705 -55.305 -35.964 1.00 25.45 220 GLY D N 1
ATOM 11838 C CA . GLY D 1 220 ? -63.145 -56.681 -36.029 1.00 24.87 220 GLY D CA 1
ATOM 11839 C C . GLY D 1 220 ? -64.522 -56.933 -35.458 1.00 25.57 220 GLY D C 1
ATOM 11840 O O . GLY D 1 220 ? -65.084 -58.010 -35.692 1.00 28.24 220 GLY D O 1
ATOM 11841 N N . TYR D 1 221 ? -65.077 -55.981 -34.713 1.00 26.15 221 TYR D N 1
ATOM 11842 C CA . TYR D 1 221 ? -66.424 -56.122 -34.187 1.00 26.20 221 TYR D CA 1
ATOM 11843 C C . TYR D 1 221 ? -67.444 -56.004 -35.317 1.00 25.14 221 TYR D C 1
ATOM 11844 O O . TYR D 1 221 ? -67.166 -55.457 -36.387 1.00 25.39 221 TYR D O 1
ATOM 11853 N N . ASP D 1 222 ? -68.636 -56.544 -35.073 1.00 23.85 222 ASP D N 1
ATOM 11854 C CA . ASP D 1 222 ? -69.732 -56.421 -36.026 1.00 22.42 222 ASP D CA 1
ATOM 11855 C C . ASP D 1 222 ? -70.115 -54.955 -36.189 1.00 22.06 222 ASP D C 1
ATOM 11856 O O . ASP D 1 222 ? -70.845 -54.403 -35.359 1.00 22.19 222 ASP D O 1
ATOM 11861 N N . TYR D 1 223 ? -69.625 -54.321 -37.257 1.00 22.84 223 TYR D N 1
ATOM 11862 C CA . TYR D 1 223 ? -69.828 -52.886 -37.430 1.00 22.17 223 TYR D CA 1
ATOM 11863 C C . TYR D 1 223 ? -71.299 -52.535 -37.595 1.00 21.09 223 TYR D C 1
ATOM 11864 O O . TYR D 1 223 ? -71.720 -51.440 -37.207 1.00 21.01 223 TYR D O 1
ATOM 11873 N N . ASN D 1 224 ? -72.093 -53.438 -38.170 1.00 20.57 224 ASN D N 1
ATOM 11874 C CA . ASN D 1 224 ? -73.523 -53.179 -38.283 1.00 22.17 224 ASN D CA 1
ATOM 11875 C C . ASN D 1 224 ? -74.198 -53.203 -36.919 1.00 22.43 224 ASN D C 1
ATOM 11876 O O . ASN D 1 224 ? -75.134 -52.433 -36.677 1.00 22.62 224 ASN D O 1
ATOM 11881 N N . LYS D 1 225 ? -73.731 -54.068 -36.016 1.00 21.81 225 LYS D N 1
ATOM 11882 C CA . LYS D 1 225 ? -74.307 -54.126 -34.677 1.00 22.25 225 LYS D CA 1
ATOM 11883 C C . LYS D 1 225 ? -73.919 -52.903 -33.857 1.00 22.04 225 LYS D C 1
ATOM 11884 O O . LYS D 1 225 ? -74.752 -52.343 -33.134 1.00 22.62 225 LYS D O 1
ATOM 11890 N N . ALA D 1 226 ? -72.658 -52.476 -33.951 1.00 23.49 226 ALA D N 1
ATOM 11891 C CA . ALA D 1 226 ? -72.231 -51.281 -33.231 1.00 23.14 226 ALA D CA 1
ATOM 11892 C C . ALA D 1 226 ? -72.953 -50.043 -33.744 1.00 22.13 226 ALA D C 1
ATOM 11893 O O . ALA D 1 226 ? -73.311 -49.156 -32.963 1.00 22.27 226 ALA D O 1
ATOM 11895 N N . ALA D 1 227 ? -73.184 -49.970 -35.057 1.00 21.39 227 ALA D N 1
ATOM 11896 C CA . ALA D 1 227 ? -73.878 -48.818 -35.621 1.00 20.43 227 ALA D CA 1
ATOM 11897 C C . ALA D 1 227 ? -75.307 -48.725 -35.103 1.00 21.98 227 ALA D C 1
ATOM 11898 O O . ALA D 1 227 ? -75.775 -47.639 -34.745 1.00 23.26 227 ALA D O 1
ATOM 11900 N N . GLN D 1 228 ? -76.015 -49.855 -35.049 1.00 22.75 228 GLN D N 1
ATOM 11901 C CA . GLN D 1 228 ? -77.392 -49.838 -34.564 1.00 23.81 228 GLN D CA 1
ATOM 11902 C C . GLN D 1 228 ? -77.460 -49.434 -33.097 1.00 24.27 228 GLN D C 1
ATOM 11903 O O . GLN D 1 228 ? -78.369 -48.702 -32.690 1.00 24.23 228 GLN D O 1
ATOM 11909 N N . ASP D 1 229 ? -76.505 -49.898 -32.288 1.00 23.25 229 ASP D N 1
ATOM 11910 C CA . ASP D 1 229 ? -76.517 -49.560 -30.868 1.00 22.59 229 ASP D CA 1
ATOM 11911 C C . ASP D 1 229 ? -76.141 -48.101 -30.641 1.00 22.32 229 ASP D C 1
ATOM 11912 O O . ASP D 1 229 ? -76.677 -47.451 -29.736 1.00 23.26 229 ASP D O 1
ATOM 11917 N N . ILE D 1 230 ? -75.221 -47.569 -31.448 1.00 23.73 230 ILE D N 1
ATOM 11918 C CA . ILE D 1 230 ? -74.791 -46.186 -31.268 1.00 23.52 230 ILE D CA 1
ATOM 11919 C C . ILE D 1 230 ? -75.866 -45.221 -31.753 1.00 23.81 230 ILE D C 1
ATOM 11920 O O . ILE D 1 230 ? -76.147 -44.206 -31.104 1.00 23.92 230 ILE D O 1
ATOM 11925 N N . ILE D 1 231 ? -76.485 -45.521 -32.897 1.00 22.85 231 ILE D N 1
ATOM 11926 C CA . ILE D 1 231 ? -77.540 -44.658 -33.420 1.00 23.08 231 ILE D CA 1
ATOM 11927 C C . ILE D 1 231 ? -78.751 -44.671 -32.494 1.00 23.24 231 ILE D C 1
ATOM 11928 O O . ILE D 1 231 ? -79.407 -43.642 -32.294 1.00 23.88 231 ILE D O 1
ATOM 11933 N N . THR D 1 232 ? -79.058 -45.830 -31.904 1.00 25.46 232 THR D N 1
ATOM 11934 C CA . THR D 1 232 ? -80.191 -45.920 -30.987 1.00 25.30 232 THR D CA 1
ATOM 11935 C C . THR D 1 232 ? -79.998 -45.014 -29.777 1.00 24.53 232 THR D C 1
ATOM 11936 O O . THR D 1 232 ? -80.939 -44.343 -29.337 1.00 24.26 232 THR D O 1
ATOM 11940 N N . GLY D 1 233 ? -78.782 -44.977 -29.229 1.00 25.47 233 GLY D N 1
ATOM 11941 C CA . GLY D 1 233 ? -78.534 -44.158 -28.057 1.00 27.01 233 GLY D CA 1
ATOM 11942 C C . GLY D 1 233 ? -78.334 -42.690 -28.362 1.00 27.71 233 GLY D C 1
ATOM 11943 O O . GLY D 1 233 ? -78.619 -41.838 -27.515 1.00 29.05 233 GLY D O 1
ATOM 11944 N N . ARG D 1 234 ? -77.847 -42.367 -29.562 1.00 26.97 234 ARG D N 1
ATOM 11945 C CA . ARG D 1 234 ? -77.637 -40.966 -29.912 1.00 25.39 234 ARG D CA 1
ATOM 11946 C C . ARG D 1 234 ? -78.959 -40.250 -30.165 1.00 25.33 234 ARG D C 1
ATOM 11947 O O . ARG D 1 234 ? -79.148 -39.111 -29.723 1.00 25.00 234 ARG D O 1
ATOM 11955 N N . LYS D 1 235 ? -79.886 -40.899 -30.866 1.00 23.89 235 LYS D N 1
ATOM 11956 C CA . LYS D 1 235 ? -81.151 -40.279 -31.238 1.00 24.09 235 LYS D CA 1
ATOM 11957 C C . LYS D 1 235 ? -82.220 -40.410 -30.162 1.00 23.84 235 LYS D C 1
ATOM 11958 O O . LYS D 1 235 ? -83.342 -39.935 -30.365 1.00 24.22 235 LYS D O 1
ATOM 11964 N N . TYR D 1 236 ? -81.903 -41.032 -29.031 1.00 23.85 236 TYR D N 1
ATOM 11965 C CA . TYR D 1 236 ? -82.895 -41.264 -27.989 1.00 23.83 236 TYR D CA 1
ATOM 11966 C C . TYR D 1 236 ? -83.325 -39.939 -27.370 1.00 22.65 236 TYR D C 1
ATOM 11967 O O . TYR D 1 236 ? -82.488 -39.181 -26.867 1.00 24.06 236 TYR D O 1
ATOM 11976 N N . ASP D 1 237 ? -84.630 -39.664 -27.413 1.00 22.67 237 ASP D N 1
ATOM 11977 C CA . ASP D 1 237 ? -85.204 -38.435 -26.863 1.00 22.56 237 ASP D CA 1
ATOM 11978 C C . ASP D 1 237 ? -84.559 -37.204 -27.491 1.00 22.45 237 ASP D C 1
ATOM 11979 O O . ASP D 1 237 ? -84.370 -36.177 -26.836 1.00 23.45 237 ASP D O 1
ATOM 11984 N N . ASN D 1 238 ? -84.208 -37.318 -28.773 1.00 23.32 238 ASN D N 1
ATOM 11985 C CA . ASN D 1 238 ? -83.497 -36.269 -29.507 1.00 22.55 238 ASN D CA 1
ATOM 11986 C C . ASN D 1 238 ? -82.186 -35.893 -28.820 1.00 22.85 238 ASN D C 1
ATOM 11987 O O . ASN D 1 238 ? -81.753 -34.738 -28.860 1.00 22.68 238 ASN D O 1
ATOM 11992 N N . GLY D 1 239 ? -81.556 -36.873 -28.174 1.00 24.54 239 GLY D N 1
ATOM 11993 C CA . GLY D 1 239 ? -80.196 -36.729 -27.692 1.00 24.84 239 GLY D CA 1
ATOM 11994 C C . GLY D 1 239 ? -80.007 -35.949 -26.412 1.00 25.62 239 GLY D C 1
ATOM 11995 O O . GLY D 1 239 ? -78.891 -35.493 -26.148 1.00 26.00 239 GLY D O 1
ATOM 11996 N N . ILE D 1 240 ? -81.047 -35.789 -25.594 1.00 23.60 240 ILE D N 1
ATOM 11997 C CA . ILE D 1 240 ? -80.928 -34.991 -24.377 1.00 24.29 240 ILE D CA 1
ATOM 11998 C C . ILE D 1 240 ? -80.586 -35.870 -23.181 1.00 25.63 240 ILE D C 1
ATOM 11999 O O . ILE D 1 240 ? -80.634 -35.416 -22.033 1.00 26.60 240 ILE D O 1
ATOM 12004 N N . ILE D 1 241 ? -80.242 -37.128 -23.433 1.00 26.57 241 ILE D N 1
ATOM 12005 C CA . ILE D 1 241 ? -79.856 -38.021 -22.350 1.00 25.98 241 ILE D CA 1
ATOM 12006 C C . ILE D 1 241 ? -78.370 -37.830 -22.064 1.00 25.99 241 ILE D C 1
ATOM 12007 O O . ILE D 1 241 ? -77.553 -37.795 -22.982 1.00 27.78 241 ILE D O 1
ATOM 12012 N N . CYS D 1 242 A -78.031 -37.699 -20.786 0.47 27.19 242 CYS D N 1
ATOM 12013 C CA . CYS D 1 242 A -76.676 -37.368 -20.369 0.47 27.50 242 CYS D CA 1
ATOM 12014 C C . CYS D 1 242 A -75.673 -38.471 -20.707 0.47 27.45 242 CYS D C 1
ATOM 12015 O O . CYS D 1 242 A -74.448 -38.201 -20.809 0.47 27.82 242 CYS D O 1
ATOM 12018 N N . SER D 1 243 ? -76.162 -39.693 -20.881 1.00 26.61 243 SER D N 1
ATOM 12019 C CA . SER D 1 243 ? -75.292 -40.831 -21.156 1.00 25.36 243 SER D CA 1
ATOM 12020 C C . SER D 1 243 ? -75.235 -41.157 -22.645 1.00 26.00 243 SER D C 1
ATOM 12021 O O . SER D 1 243 ? -74.558 -42.099 -23.054 1.00 26.12 243 SER D O 1
ATOM 12024 N N . SER D 1 244 ? -75.942 -40.365 -23.448 1.00 25.11 244 SER D N 1
ATOM 12025 C CA . SER D 1 244 ? -76.077 -40.655 -24.869 1.00 24.25 244 SER D CA 1
ATOM 12026 C C . SER D 1 244 ? -74.726 -40.596 -25.573 1.00 25.33 244 SER D C 1
ATOM 12027 O O . SER D 1 244 ? -73.823 -39.856 -25.175 1.00 26.45 244 SER D O 1
ATOM 12030 N N . GLU D 1 245 ? -74.599 -41.394 -26.634 1.00 26.00 245 GLU D N 1
ATOM 12031 C CA . GLU D 1 245 ? -73.369 -41.434 -27.416 1.00 25.22 245 GLU D CA 1
ATOM 12032 C C . GLU D 1 245 ? -73.042 -40.055 -27.974 1.00 25.48 245 GLU D C 1
ATOM 12033 O O . GLU D 1 245 ? -73.909 -39.372 -28.526 1.00 26.21 245 GLU D O 1
ATOM 12039 N N . GLN D 1 246 ? -71.780 -39.647 -27.834 1.00 24.51 246 GLN D N 1
ATOM 12040 C CA . GLN D 1 246 ? -71.337 -38.343 -28.303 1.00 24.39 246 GLN D CA 1
ATOM 12041 C C . GLN D 1 246 ? -70.296 -38.399 -29.408 1.00 23.22 246 GLN D C 1
ATOM 12042 O O . GLN D 1 246 ? -70.165 -37.420 -30.151 1.00 24.11 246 GLN D O 1
ATOM 12048 N N . SER D 1 247 ? -69.558 -39.497 -29.543 1.00 23.25 247 SER D N 1
ATOM 12049 C CA . SER D 1 247 ? -68.527 -39.590 -30.564 1.00 22.22 247 SER D CA 1
ATOM 12050 C C . SER D 1 247 ? -68.399 -41.034 -31.021 1.00 22.05 247 SER D C 1
ATOM 12051 O O . SER D 1 247 ? -68.832 -41.965 -30.337 1.00 22.63 247 SER D O 1
ATOM 12054 N N . VAL D 1 248 ? -67.798 -41.207 -32.194 1.00 23.43 248 VAL D N 1
ATOM 12055 C CA . VAL D 1 248 ? -67.511 -42.519 -32.760 1.00 22.66 248 VAL D CA 1
ATOM 12056 C C . VAL D 1 248 ? -66.018 -42.563 -33.053 1.00 23.25 248 VAL D C 1
ATOM 12057 O O . VAL D 1 248 ? -65.545 -41.920 -34.000 1.00 24.28 248 VAL D O 1
ATOM 12061 N N . ILE D 1 249 ? -65.277 -43.309 -32.243 1.00 22.96 249 ILE D N 1
ATOM 12062 C CA . ILE D 1 249 ? -63.836 -43.461 -32.404 1.00 23.05 249 ILE D CA 1
ATOM 12063 C C . ILE D 1 249 ? -63.616 -44.775 -33.146 1.00 23.20 249 ILE D C 1
ATOM 12064 O O . ILE D 1 249 ? -63.627 -45.853 -32.547 1.00 23.53 249 ILE D O 1
ATOM 12069 N N . ALA D 1 250 ? -63.418 -44.684 -34.465 1.00 24.15 250 ALA D N 1
ATOM 12070 C CA . ALA D 1 250 ? -63.349 -45.828 -35.359 1.00 24.27 250 ALA D CA 1
ATOM 12071 C C . ALA D 1 250 ? -61.917 -46.080 -35.823 1.00 24.43 250 ALA D C 1
ATOM 12072 O O . ALA D 1 250 ? -61.120 -45.144 -35.932 1.00 25.71 250 ALA D O 1
ATOM 12074 N N . PRO D 1 251 ? -61.559 -47.334 -36.102 1.00 24.74 251 PRO D N 1
ATOM 12075 C CA . PRO D 1 251 ? -60.197 -47.621 -36.566 1.00 25.98 251 PRO D CA 1
ATOM 12076 C C . PRO D 1 251 ? -59.968 -47.090 -37.972 1.00 27.14 251 PRO D C 1
ATOM 12077 O O . PRO D 1 251 ? -60.807 -47.250 -38.860 1.00 28.07 251 PRO D O 1
ATOM 12081 N N . ALA D 1 252 ? -58.810 -46.454 -38.166 1.00 28.30 252 ALA D N 1
ATOM 12082 C CA . ALA D 1 252 ? -58.515 -45.821 -39.447 1.00 28.92 252 ALA D CA 1
ATOM 12083 C C . ALA D 1 252 ? -58.509 -46.824 -40.593 1.00 30.04 252 ALA D C 1
ATOM 12084 O O . ALA D 1 252 ? -58.880 -46.479 -41.721 1.00 31.28 252 ALA D O 1
ATOM 12086 N N . GLU D 1 253 ? -58.103 -48.066 -40.328 1.00 30.02 253 GLU D N 1
ATOM 12087 C CA . GLU D 1 253 ? -58.017 -49.058 -41.394 1.00 31.35 253 GLU D CA 1
ATOM 12088 C C . GLU D 1 253 ? -59.389 -49.573 -41.811 1.00 31.16 253 GLU D C 1
ATOM 12089 O O . GLU D 1 253 ? -59.570 -49.971 -42.966 1.00 33.41 253 GLU D O 1
ATOM 12095 N N . ASP D 1 254 ? -60.360 -49.572 -40.897 1.00 28.38 254 ASP D N 1
ATOM 12096 C CA . ASP D 1 254 ? -61.734 -49.953 -41.203 1.00 26.56 254 ASP D CA 1
ATOM 12097 C C . ASP D 1 254 ? -62.694 -48.775 -41.064 1.00 25.94 254 ASP D C 1
ATOM 12098 O O . ASP D 1 254 ? -63.864 -48.960 -40.721 1.00 26.26 254 ASP D O 1
ATOM 12103 N N . TYR D 1 255 ? -62.211 -47.559 -41.328 1.00 27.66 255 TYR D N 1
ATOM 12104 C CA . TYR D 1 255 ? -63.044 -46.375 -41.139 1.00 27.15 255 TYR D CA 1
ATOM 12105 C C . TYR D 1 255 ? -64.200 -46.342 -42.132 1.00 25.90 255 TYR D C 1
ATOM 12106 O O . TYR D 1 255 ? -65.319 -45.955 -41.775 1.00 24.99 255 TYR D O 1
ATOM 12115 N N . ASP D 1 256 ? -63.953 -46.746 -43.381 1.00 24.68 256 ASP D N 1
ATOM 12116 C CA . ASP D 1 256 ? -65.008 -46.709 -44.388 1.00 24.76 256 ASP D CA 1
ATOM 12117 C C . ASP D 1 256 ? -66.095 -47.741 -44.113 1.00 24.58 256 ASP D C 1
ATOM 12118 O O . ASP D 1 256 ? -67.264 -47.505 -44.437 1.00 24.10 256 ASP D O 1
ATOM 12123 N N . LYS D 1 257 ? -65.738 -48.884 -43.523 1.00 26.15 257 LYS D N 1
ATOM 12124 C CA . LYS D 1 257 ? -66.751 -49.884 -43.198 1.00 26.13 257 LYS D CA 1
ATOM 12125 C C . LYS D 1 257 ? -67.631 -49.426 -42.042 1.00 23.45 257 LYS D C 1
ATOM 12126 O O . LYS D 1 257 ? -68.843 -49.669 -42.045 1.00 24.00 257 LYS D O 1
ATOM 12132 N N . VAL D 1 258 ? -67.039 -48.770 -41.042 1.00 22.32 258 VAL D N 1
ATOM 12133 C CA . VAL D 1 258 ? -67.821 -48.291 -39.907 1.00 22.21 258 VAL D CA 1
ATOM 12134 C C . VAL D 1 258 ? -68.776 -47.189 -40.344 1.00 21.56 258 VAL D C 1
ATOM 12135 O O . VAL D 1 258 ? -69.948 -47.173 -39.950 1.00 21.41 258 VAL D O 1
ATOM 12139 N N . ILE D 1 259 ? -68.296 -46.256 -41.167 1.00 22.93 259 ILE D N 1
ATOM 12140 C CA . ILE D 1 259 ? -69.151 -45.170 -41.634 1.00 21.34 259 ILE D CA 1
ATOM 12141 C C . ILE D 1 259 ? -70.252 -45.706 -42.538 1.00 22.67 259 ILE D C 1
ATOM 12142 O O . ILE D 1 259 ? -71.412 -45.292 -42.436 1.00 22.91 259 ILE D O 1
ATOM 12147 N N . ALA D 1 260 ? -69.913 -46.641 -43.431 1.00 23.74 260 ALA D N 1
ATOM 12148 C CA . ALA D 1 260 ? -70.930 -47.247 -44.284 1.00 23.56 260 ALA D CA 1
ATOM 12149 C C . ALA D 1 260 ? -71.972 -47.996 -43.465 1.00 22.95 260 ALA D C 1
ATOM 12150 O O . ALA D 1 260 ? -73.153 -48.013 -43.831 1.00 22.97 260 ALA D O 1
ATOM 12152 N N . ALA D 1 261 ? -71.558 -48.618 -42.357 1.00 23.04 261 ALA D N 1
ATOM 12153 C CA . ALA D 1 261 ? -72.514 -49.291 -41.484 1.00 22.19 261 ALA D CA 1
ATOM 12154 C C . ALA D 1 261 ? -73.413 -48.293 -40.768 1.00 22.35 261 ALA D C 1
ATOM 12155 O O . ALA D 1 261 ? -74.558 -48.620 -40.440 1.00 22.73 261 ALA D O 1
ATOM 12157 N N . PHE D 1 262 ? -72.914 -47.083 -40.509 1.00 22.53 262 PHE D N 1
ATOM 12158 C CA . PHE D 1 262 ? -73.773 -46.032 -39.974 1.00 22.44 262 PHE D CA 1
ATOM 12159 C C . PHE D 1 262 ? -74.744 -45.535 -41.037 1.00 23.18 262 PHE D C 1
ATOM 12160 O O . PHE D 1 262 ? -75.949 -45.417 -40.786 1.00 22.37 262 PHE D O 1
ATOM 12168 N N . VAL D 1 263 ? -74.234 -45.245 -42.238 1.00 23.78 263 VAL D N 1
ATOM 12169 C CA . VAL D 1 263 ? -75.094 -44.835 -43.344 1.00 24.09 263 VAL D CA 1
ATOM 12170 C C . VAL D 1 263 ? -76.112 -45.920 -43.664 1.00 26.05 263 VAL D C 1
ATOM 12171 O O . VAL D 1 263 ? -77.246 -45.624 -44.063 1.00 25.46 263 VAL D O 1
ATOM 12175 N N . GLU D 1 264 ? -75.734 -47.188 -43.485 1.00 27.66 264 GLU D N 1
ATOM 12176 C CA . GLU D 1 264 ? -76.663 -48.285 -43.729 1.00 27.38 264 GLU D CA 1
ATOM 12177 C C . GLU D 1 264 ? -77.844 -48.251 -42.767 1.00 28.21 264 GLU D C 1
ATOM 12178 O O . GLU D 1 264 ? -78.950 -48.670 -43.128 1.00 29.03 264 GLU D O 1
ATOM 12184 N N . ASN D 1 265 ? -77.643 -47.741 -41.551 1.00 26.10 265 ASN D N 1
ATOM 12185 C CA . ASN D 1 265 ? -78.658 -47.791 -40.505 1.00 25.06 265 ASN D CA 1
ATOM 12186 C C . ASN D 1 265 ? -79.282 -46.426 -40.216 1.00 25.10 265 ASN D C 1
ATOM 12187 O O . ASN D 1 265 ? -79.763 -46.186 -39.106 1.00 25.82 265 ASN D O 1
ATOM 12192 N N . GLY D 1 266 ? -79.285 -45.529 -41.195 1.00 24.34 266 GLY D N 1
ATOM 12193 C CA . GLY D 1 266 ? -80.027 -44.289 -41.092 1.00 24.81 266 GLY D CA 1
ATOM 12194 C C . GLY D 1 266 ? -79.248 -43.053 -40.696 1.00 23.50 266 GLY D C 1
ATOM 12195 O O . GLY D 1 266 ? -79.865 -42.075 -40.259 1.00 23.57 266 GLY D O 1
ATOM 12196 N N . ALA D 1 267 ? -77.927 -43.056 -40.837 1.00 22.90 267 ALA D N 1
ATOM 12197 C CA . ALA D 1 267 ? -77.116 -41.893 -40.514 1.00 21.31 267 ALA D CA 1
ATOM 12198 C C . ALA D 1 267 ? -76.777 -41.112 -41.778 1.00 22.89 267 ALA D C 1
ATOM 12199 O O . ALA D 1 267 ? -76.745 -41.661 -42.882 1.00 22.50 267 ALA D O 1
ATOM 12201 N N . PHE D 1 268 ? -76.532 -39.814 -41.604 1.00 21.92 268 PHE D N 1
ATOM 12202 C CA . PHE D 1 268 ? -76.089 -38.930 -42.679 1.00 21.83 268 PHE D CA 1
ATOM 12203 C C . PHE D 1 268 ? -74.678 -38.466 -42.343 1.00 21.71 268 PHE D C 1
ATOM 12204 O O . PHE D 1 268 ? -74.482 -37.700 -41.394 1.00 21.01 268 PHE D O 1
ATOM 12212 N N . TYR D 1 269 ? -73.699 -38.931 -43.114 1.00 22.88 269 TYR D N 1
ATOM 12213 C CA . TYR D 1 269 ? -72.301 -38.643 -42.837 1.00 23.23 269 TYR D CA 1
ATOM 12214 C C . TYR D 1 269 ? -71.833 -37.441 -43.644 1.00 24.91 269 TYR D C 1
ATOM 12215 O O . TYR D 1 269 ? -72.122 -37.327 -44.839 1.00 26.75 269 TYR D O 1
ATOM 12224 N N . VAL D 1 270 ? -71.108 -36.545 -42.980 1.00 25.57 270 VAL D N 1
ATOM 12225 C CA . VAL D 1 270 ? -70.559 -35.344 -43.599 1.00 25.69 270 VAL D CA 1
ATOM 12226 C C . VAL D 1 270 ? -69.051 -35.361 -43.400 1.00 27.36 270 VAL D C 1
ATOM 12227 O O . VAL D 1 270 ? -68.569 -35.450 -42.264 1.00 25.16 270 VAL D O 1
ATOM 12231 N N . GLU D 1 271 ? -68.307 -35.277 -44.505 1.00 31.61 271 GLU D N 1
ATOM 12232 C CA . GLU D 1 271 ? -66.856 -35.180 -44.459 1.00 32.69 271 GLU D CA 1
ATOM 12233 C C . GLU D 1 271 ? -66.327 -33.851 -44.978 1.00 34.13 271 GLU D C 1
ATOM 12234 O O . GLU D 1 271 ? -65.212 -33.464 -44.615 1.00 36.40 271 GLU D O 1
ATOM 12240 N N . ASP D 1 272 ? -67.100 -33.142 -45.798 1.00 29.51 272 ASP D N 1
ATOM 12241 C CA . ASP D 1 272 ? -66.692 -31.837 -46.303 1.00 28.54 272 ASP D CA 1
ATOM 12242 C C . ASP D 1 272 ? -66.669 -30.823 -45.165 1.00 28.41 272 ASP D C 1
ATOM 12243 O O . ASP D 1 272 ? -67.713 -30.513 -44.582 1.00 27.28 272 ASP D O 1
ATOM 12248 N N . GLU D 1 273 ? -65.477 -30.301 -44.856 1.00 29.15 273 GLU D N 1
ATOM 12249 C CA . GLU D 1 273 ? -65.332 -29.414 -43.705 1.00 28.93 273 GLU D CA 1
ATOM 12250 C C . GLU D 1 273 ? -66.150 -28.138 -43.859 1.00 27.33 273 GLU D C 1
ATOM 12251 O O . GLU D 1 273 ? -66.661 -27.609 -42.864 1.00 26.98 273 GLU D O 1
ATOM 12257 N N . GLU D 1 274 ? -66.285 -27.626 -45.085 1.00 27.63 274 GLU D N 1
ATOM 12258 C CA . GLU D 1 274 ? -67.167 -26.483 -45.302 1.00 28.50 274 GLU D CA 1
ATOM 12259 C C . GLU D 1 274 ? -68.595 -26.810 -44.886 1.00 26.14 274 GLU D C 1
ATOM 12260 O O . GLU D 1 274 ? -69.261 -25.998 -44.234 1.00 25.96 274 GLU D O 1
ATOM 12266 N N . THR D 1 275 ? -69.078 -28.001 -45.245 1.00 27.13 275 THR D N 1
ATOM 12267 C CA . THR D 1 275 ? -70.412 -28.415 -44.826 1.00 26.02 275 THR D CA 1
ATOM 12268 C C . THR D 1 275 ? -70.445 -28.763 -43.342 1.00 25.54 275 THR D C 1
ATOM 12269 O O . THR D 1 275 ? -71.452 -28.511 -42.669 1.00 25.53 275 THR D O 1
ATOM 12273 N N . VAL D 1 276 ? -69.359 -29.334 -42.813 1.00 25.12 276 VAL D N 1
ATOM 12274 C CA . VAL D 1 276 ? -69.291 -29.601 -41.379 1.00 25.32 276 VAL D CA 1
ATOM 12275 C C . VAL D 1 276 ? -69.339 -28.296 -40.597 1.00 25.49 276 VAL D C 1
ATOM 12276 O O . VAL D 1 276 ? -69.989 -28.206 -39.548 1.00 25.35 276 VAL D O 1
ATOM 12280 N N . GLU D 1 277 ? -68.661 -27.261 -41.101 1.00 23.88 277 GLU D N 1
ATOM 12281 C CA . GLU D 1 277 ? -68.674 -25.967 -40.427 1.00 24.34 277 GLU D CA 1
ATOM 12282 C C . GLU D 1 277 ? -70.066 -25.349 -40.422 1.00 24.25 277 GLU D C 1
ATOM 12283 O O . GLU D 1 277 ? -70.422 -24.631 -39.480 1.00 25.04 277 GLU D O 1
ATOM 12289 N N . LYS D 1 278 ? -70.867 -25.614 -41.458 1.00 26.06 278 LYS D N 1
ATOM 12290 C CA . LYS D 1 278 ? -72.251 -25.155 -41.449 1.00 25.20 278 LYS D CA 1
ATOM 12291 C C . LYS D 1 278 ? -73.021 -25.747 -40.276 1.00 25.06 278 LYS D C 1
ATOM 12292 O O . LYS D 1 278 ? -73.923 -25.098 -39.734 1.00 26.15 278 LYS D O 1
ATOM 12298 N N . PHE D 1 279 ? -72.675 -26.968 -39.866 1.00 23.77 279 PHE D N 1
ATOM 12299 C CA . PHE D 1 279 ? -73.289 -27.560 -38.684 1.00 23.78 279 PHE D CA 1
ATOM 12300 C C . PHE D 1 279 ? -72.633 -27.062 -37.403 1.00 24.45 279 PHE D C 1
ATOM 12301 O O . PHE D 1 279 ? -73.328 -26.762 -36.426 1.00 25.30 279 PHE D O 1
ATOM 12309 N N . ARG D 1 280 ? -71.300 -26.969 -37.388 1.00 24.30 280 ARG D N 1
ATOM 12310 C CA . ARG D 1 280 ? -70.594 -26.567 -36.175 1.00 25.41 280 ARG D CA 1
ATOM 12311 C C . ARG D 1 280 ? -71.011 -25.169 -35.732 1.00 25.81 280 ARG D C 1
ATOM 12312 O O . ARG D 1 280 ? -71.305 -24.940 -34.553 1.00 25.62 280 ARG D O 1
ATOM 12320 N N . SER D 1 281 ? -71.043 -24.219 -36.670 1.00 25.12 281 SER D N 1
ATOM 12321 C CA . SER D 1 281 ? -71.481 -22.866 -36.346 1.00 24.16 281 SER D CA 1
ATOM 12322 C C . SER D 1 281 ? -72.954 -22.812 -35.965 1.00 24.94 281 SER D C 1
ATOM 12323 O O . SER D 1 281 ? -73.389 -21.832 -35.350 1.00 23.86 281 SER D O 1
ATOM 12326 N N . THR D 1 282 ? -73.727 -23.839 -36.313 1.00 23.76 282 THR D N 1
ATOM 12327 C CA . THR D 1 282 ? -75.131 -23.910 -35.935 1.00 23.98 282 THR D CA 1
ATOM 12328 C C . THR D 1 282 ? -75.331 -24.515 -34.553 1.00 24.63 282 THR D C 1
ATOM 12329 O O . THR D 1 282 ? -76.268 -24.128 -33.844 1.00 23.49 282 THR D O 1
ATOM 12333 N N . LEU D 1 283 ? -74.464 -25.444 -34.149 1.00 25.45 283 LEU D N 1
ATOM 12334 C CA . LEU D 1 283 ? -74.612 -26.125 -32.870 1.00 25.56 283 LEU D CA 1
ATOM 12335 C C . LEU D 1 283 ? -73.929 -25.398 -31.722 1.00 26.37 283 LEU D C 1
ATOM 12336 O O . LEU D 1 283 ? -74.418 -25.454 -30.588 1.00 27.44 283 LEU D O 1
ATOM 12341 N N . PHE D 1 284 ? -72.814 -24.722 -31.979 1.00 27.07 284 PHE D N 1
ATOM 12342 C CA . PHE D 1 284 ? -72.032 -24.080 -30.932 1.00 29.55 284 PHE D CA 1
ATOM 12343 C C . PHE D 1 284 ? -71.855 -22.602 -31.244 1.00 30.13 284 PHE D C 1
ATOM 12344 O O . PHE D 1 284 ? -71.407 -22.243 -32.337 1.00 29.10 284 PHE D O 1
ATOM 12352 N N . LYS D 1 285 ? -72.205 -21.756 -30.280 1.00 31.67 285 LYS D N 1
ATOM 12353 C CA . LYS D 1 285 ? -72.030 -20.308 -30.373 1.00 33.74 285 LYS D CA 1
ATOM 12354 C C . LYS D 1 285 ? -70.878 -19.932 -29.444 1.00 36.39 285 LYS D C 1
ATOM 12355 O O . LYS D 1 285 ? -71.071 -19.726 -28.245 1.00 35.42 285 LYS D O 1
ATOM 12361 N N . ASP D 1 286 ? -69.674 -19.853 -30.014 1.00 43.95 286 ASP D N 1
ATOM 12362 C CA . ASP D 1 286 ? -68.462 -19.496 -29.276 1.00 46.42 286 ASP D CA 1
ATOM 12363 C C . ASP D 1 286 ? -68.197 -20.484 -28.139 1.00 47.28 286 ASP D C 1
ATOM 12364 O O . ASP D 1 286 ? -68.022 -20.105 -26.979 1.00 48.73 286 ASP D O 1
ATOM 12369 N N . GLY D 1 287 ? -68.168 -21.770 -28.485 1.00 41.19 287 GLY D N 1
ATOM 12370 C CA . GLY D 1 287 ? -67.883 -22.817 -27.528 1.00 39.38 287 GLY D CA 1
ATOM 12371 C C . GLY D 1 287 ? -69.042 -23.231 -26.648 1.00 39.32 287 GLY D C 1
ATOM 12372 O O . GLY D 1 287 ? -68.873 -24.133 -25.818 1.00 40.61 287 GLY D O 1
ATOM 12373 N N . LYS D 1 288 ? -70.208 -22.610 -26.797 1.00 37.81 288 LYS D N 1
ATOM 12374 C CA . LYS D 1 288 ? -71.381 -22.922 -25.994 1.00 35.63 288 LYS D CA 1
ATOM 12375 C C . LYS D 1 288 ? -72.470 -23.498 -26.887 1.00 33.88 288 LYS D C 1
ATOM 12376 O O . LYS D 1 288 ? -72.672 -23.033 -28.012 1.00 33.35 288 LYS D O 1
ATOM 12382 N N . ILE D 1 289 ? -73.172 -24.512 -26.376 1.00 31.89 289 ILE D N 1
ATOM 12383 C CA . ILE D 1 289 ? -74.195 -25.185 -27.166 1.00 30.15 289 ILE D CA 1
ATOM 12384 C C . ILE D 1 289 ? -75.329 -24.220 -27.490 1.00 28.67 289 ILE D C 1
ATOM 12385 O O . ILE D 1 289 ? -75.767 -23.430 -26.644 1.00 27.60 289 ILE D O 1
ATOM 12390 N N . ASN D 1 290 ? -75.798 -24.273 -28.734 1.00 27.65 290 ASN D N 1
ATOM 12391 C CA . ASN D 1 290 ? -76.923 -23.450 -29.161 1.00 26.27 290 ASN D CA 1
ATOM 12392 C C . ASN D 1 290 ? -78.215 -24.017 -28.586 1.00 25.85 290 ASN D C 1
ATOM 12393 O O . ASN D 1 290 ? -78.614 -25.137 -28.921 1.00 26.16 290 ASN D O 1
ATOM 12398 N N . SER D 1 291 ? -78.876 -23.241 -27.724 1.00 25.54 291 SER D N 1
ATOM 12399 C CA . SER D 1 291 ? -80.073 -23.729 -27.049 1.00 24.66 291 SER D CA 1
ATOM 12400 C C . SER D 1 291 ? -81.253 -23.903 -27.998 1.00 24.52 291 SER D C 1
ATOM 12401 O O . SER D 1 291 ? -82.225 -24.574 -27.637 1.00 24.98 291 SER D O 1
ATOM 12404 N N . LYS D 1 292 ? -81.191 -23.324 -29.198 1.00 25.59 292 LYS D N 1
ATOM 12405 C CA . LYS D 1 292 ? -82.298 -23.434 -30.139 1.00 25.17 292 LYS D CA 1
ATOM 12406 C C . LYS D 1 292 ? -82.398 -24.810 -30.785 1.00 24.71 292 LYS D C 1
ATOM 12407 O O . LYS D 1 292 ? -83.409 -25.093 -31.436 1.00 25.44 292 LYS D O 1
ATOM 12413 N N . ILE D 1 293 ? -81.389 -25.665 -30.628 1.00 23.87 293 ILE D N 1
ATOM 12414 C CA . ILE D 1 293 ? -81.387 -26.990 -31.234 1.00 23.99 293 ILE D CA 1
ATOM 12415 C C . ILE D 1 293 ? -81.304 -28.108 -30.208 1.00 23.51 293 ILE D C 1
ATOM 12416 O O . ILE D 1 293 ? -81.232 -29.280 -30.593 1.00 23.60 293 ILE D O 1
ATOM 12421 N N . ILE D 1 294 ? -81.314 -27.789 -28.915 1.00 23.74 294 ILE D N 1
ATOM 12422 C CA . ILE D 1 294 ? -81.249 -28.817 -27.882 1.00 23.65 294 ILE D CA 1
ATOM 12423 C C . ILE D 1 294 ? -82.543 -29.619 -27.900 1.00 24.04 294 ILE D C 1
ATOM 12424 O O . ILE D 1 294 ? -83.636 -29.067 -27.726 1.00 25.09 294 ILE D O 1
ATOM 12429 N N . GLY D 1 295 ? -82.425 -30.929 -28.109 1.00 23.46 295 GLY D N 1
ATOM 12430 C CA . GLY D 1 295 ? -83.597 -31.779 -28.141 1.00 23.35 295 GLY D CA 1
ATOM 12431 C C . GLY D 1 295 ? -84.469 -31.608 -29.358 1.00 24.44 295 GLY D C 1
ATOM 12432 O O . GLY D 1 295 ? -85.657 -31.937 -29.307 1.00 24.95 295 GLY D O 1
ATOM 12433 N N . LYS D 1 296 ? -83.915 -31.104 -30.454 1.00 25.49 296 LYS D N 1
ATOM 12434 C CA . LYS D 1 296 ? -84.662 -30.893 -31.683 1.00 25.44 296 LYS D CA 1
ATOM 12435 C C . LYS D 1 296 ? -84.345 -31.987 -32.695 1.00 24.01 296 LYS D C 1
ATOM 12436 O O . LYS D 1 296 ? -83.331 -32.683 -32.601 1.00 23.20 296 LYS D O 1
ATOM 12442 N N . SER D 1 297 ? -85.234 -32.124 -33.674 1.00 23.76 297 SER D N 1
ATOM 12443 C CA . SER D 1 297 ? -85.114 -33.178 -34.666 1.00 23.32 297 SER D CA 1
ATOM 12444 C C . SER D 1 297 ? -83.906 -32.938 -35.571 1.00 22.42 297 SER D C 1
ATOM 12445 O O . SER D 1 297 ? -83.227 -31.910 -35.500 1.00 21.11 297 SER D O 1
ATOM 12448 N N . VAL D 1 298 ? -83.643 -33.919 -36.435 1.00 23.38 298 VAL D N 1
ATOM 12449 C CA . VAL D 1 298 ? -82.551 -33.798 -37.395 1.00 21.95 298 VAL D CA 1
ATOM 12450 C C . VAL D 1 298 ? -82.859 -32.716 -38.422 1.00 21.63 298 VAL D C 1
ATOM 12451 O O . VAL D 1 298 ? -81.981 -31.933 -38.802 1.00 22.35 298 VAL D O 1
ATOM 12455 N N . GLN D 1 299 ? -84.112 -32.644 -38.879 1.00 21.48 299 GLN D N 1
ATOM 12456 C CA . GLN D 1 299 ? -84.463 -31.671 -39.908 1.00 22.17 299 GLN D CA 1
ATOM 12457 C C . GLN D 1 299 ? -84.466 -30.246 -39.370 1.00 22.14 299 GLN D C 1
ATOM 12458 O O . GLN D 1 299 ? -84.151 -29.310 -40.112 1.00 22.61 299 GLN D O 1
ATOM 12464 N N . ILE D 1 300 ? -84.818 -30.058 -38.097 1.00 22.75 300 ILE D N 1
ATOM 12465 C CA . ILE D 1 300 ? -84.713 -28.732 -37.491 1.00 23.56 300 ILE D CA 1
ATOM 12466 C C . ILE D 1 300 ? -83.262 -28.269 -37.495 1.00 23.63 300 ILE D C 1
ATOM 12467 O O . ILE D 1 300 ? -82.953 -27.126 -37.853 1.00 24.21 300 ILE D O 1
ATOM 12472 N N . ILE D 1 301 ? -82.348 -29.159 -37.105 1.00 22.24 301 ILE D N 1
ATOM 12473 C CA . ILE D 1 301 ? -80.927 -28.830 -37.124 1.00 21.53 301 ILE D CA 1
ATOM 12474 C C . ILE D 1 301 ? -80.435 -28.663 -38.556 1.00 21.23 301 ILE D C 1
ATOM 12475 O O . ILE D 1 301 ? -79.620 -27.779 -38.849 1.00 21.64 301 ILE D O 1
ATOM 12480 N N . ALA D 1 302 ? -80.927 -29.499 -39.472 1.00 21.48 302 ALA D N 1
ATOM 12481 C CA . ALA D 1 302 ? -80.486 -29.420 -40.861 1.00 21.87 302 ALA D CA 1
ATOM 12482 C C . ALA D 1 302 ? -80.949 -28.127 -41.520 1.00 22.54 302 ALA D C 1
ATOM 12483 O O . ALA D 1 302 ? -80.206 -27.522 -42.301 1.00 22.52 302 ALA D O 1
ATOM 12485 N N . ASP D 1 303 ? -82.173 -27.687 -41.219 1.00 22.28 303 ASP D N 1
ATOM 12486 C CA . ASP D 1 303 ? -82.688 -26.467 -41.830 1.00 22.18 303 ASP D CA 1
ATOM 12487 C C . ASP D 1 303 ? -81.957 -25.235 -41.312 1.00 21.74 303 ASP D C 1
ATOM 12488 O O . ASP D 1 303 ? -81.667 -24.310 -42.079 1.00 21.50 303 ASP D O 1
ATOM 12493 N N . LEU D 1 304 ? -81.646 -25.205 -40.014 1.00 22.62 304 LEU D N 1
ATOM 12494 C CA . LEU D 1 304 ? -80.908 -24.075 -39.461 1.00 22.80 304 LEU D CA 1
ATOM 12495 C C . LEU D 1 304 ? -79.481 -24.019 -39.989 1.00 23.87 304 LEU D C 1
ATOM 12496 O O . LEU D 1 304 ? -78.915 -22.928 -40.124 1.00 23.59 304 LEU D O 1
ATOM 12501 N N . ALA D 1 305 ? -78.883 -25.171 -40.291 1.00 23.60 305 ALA D N 1
ATOM 12502 C CA . ALA D 1 305 ? -77.527 -25.203 -40.821 1.00 23.15 305 ALA D CA 1
ATOM 12503 C C . ALA D 1 305 ? -77.468 -24.935 -42.318 1.00 23.41 305 ALA D C 1
ATOM 12504 O O . ALA D 1 305 ? -76.377 -24.689 -42.842 1.00 25.42 305 ALA D O 1
ATOM 12506 N N . GLY D 1 306 ? -78.601 -24.971 -43.013 1.00 25.06 306 GLY D N 1
ATOM 12507 C CA . GLY D 1 306 ? -78.597 -24.771 -44.448 1.00 24.56 306 GLY D CA 1
ATOM 12508 C C . GLY D 1 306 ? -78.042 -25.937 -45.232 1.00 25.80 306 GLY D C 1
ATOM 12509 O O . GLY D 1 306 ? -77.484 -25.739 -46.315 1.00 26.50 306 GLY D O 1
ATOM 12510 N N . VAL D 1 307 ? -78.178 -27.154 -44.711 1.00 25.51 307 VAL D N 1
ATOM 12511 C CA . VAL D 1 307 ? -77.683 -28.361 -45.360 1.00 24.65 307 VAL D CA 1
ATOM 12512 C C . VAL D 1 307 ? -78.856 -29.309 -45.559 1.00 24.27 307 VAL D C 1
ATOM 12513 O O . VAL D 1 307 ? -79.603 -29.586 -44.614 1.00 23.76 307 VAL D O 1
ATOM 12517 N N . LYS D 1 308 ? -79.019 -29.801 -46.784 1.00 23.46 308 LYS D N 1
ATOM 12518 C CA . LYS D 1 308 ? -80.101 -30.726 -47.092 1.00 24.35 308 LYS D CA 1
ATOM 12519 C C . LYS D 1 308 ? -79.764 -32.110 -46.551 1.00 24.11 308 LYS D C 1
ATOM 12520 O O . LYS D 1 308 ? -78.747 -32.702 -46.929 1.00 23.53 308 LYS D O 1
ATOM 12526 N N . VAL D 1 309 ? -80.615 -32.617 -45.665 1.00 26.33 309 VAL D N 1
ATOM 12527 C CA . VAL D 1 309 ? -80.443 -33.921 -45.039 1.00 25.65 309 VAL D CA 1
ATOM 12528 C C . VAL D 1 309 ? -81.665 -34.762 -45.385 1.00 27.48 309 VAL D C 1
ATOM 12529 O O . VAL D 1 309 ? -82.790 -34.332 -45.126 1.00 28.11 309 VAL D O 1
ATOM 12533 N N . PRO D 1 310 ? -81.498 -35.954 -45.950 1.00 26.92 310 PRO D N 1
ATOM 12534 C CA . PRO D 1 310 ? -82.621 -36.648 -46.582 1.00 27.93 310 PRO D CA 1
ATOM 12535 C C . PRO D 1 310 ? -83.424 -37.524 -45.631 1.00 30.10 310 PRO D C 1
ATOM 12536 O O . PRO D 1 310 ? -82.983 -37.887 -44.538 1.00 30.49 310 PRO D O 1
ATOM 12540 N N . GLU D 1 311 ? -84.641 -37.840 -46.082 1.00 36.48 311 GLU D N 1
ATOM 12541 C CA . GLU D 1 311 ? -85.448 -38.944 -45.572 1.00 38.00 311 GLU D CA 1
ATOM 12542 C C . GLU D 1 311 ? -85.660 -38.888 -44.064 1.00 36.51 311 GLU D C 1
ATOM 12543 O O . GLU D 1 311 ? -85.826 -37.809 -43.486 1.00 36.15 311 GLU D O 1
ATOM 12549 N N . GLY D 1 312 ? -85.672 -40.054 -43.427 1.00 35.21 312 GLY D N 1
ATOM 12550 C CA . GLY D 1 312 ? -85.738 -40.139 -41.986 1.00 35.18 312 GLY D CA 1
ATOM 12551 C C . GLY D 1 312 ? -84.365 -40.377 -41.398 1.00 29.47 312 GLY D C 1
ATOM 12552 O O . GLY D 1 312 ? -84.142 -41.364 -40.691 1.00 30.11 312 GLY D O 1
ATOM 12553 N N . THR D 1 313 ? -83.433 -39.481 -41.713 1.00 29.33 313 THR D N 1
ATOM 12554 C CA . THR D 1 313 ? -82.096 -39.538 -41.143 1.00 26.42 313 THR D CA 1
ATOM 12555 C C . THR D 1 313 ? -82.175 -39.505 -39.622 1.00 24.76 313 THR D C 1
ATOM 12556 O O . THR D 1 313 ? -82.663 -38.534 -39.035 1.00 25.86 313 THR D O 1
ATOM 12560 N N . LYS D 1 314 ? -81.709 -40.579 -38.984 1.00 23.15 314 LYS D N 1
ATOM 12561 C CA . LYS D 1 314 ? -81.842 -40.688 -37.535 1.00 23.29 314 LYS D CA 1
ATOM 12562 C C . LYS D 1 314 ? -80.833 -39.804 -36.811 1.00 21.60 314 LYS D C 1
ATOM 12563 O O . LYS D 1 314 ? -81.184 -39.121 -35.844 1.00 21.98 314 LYS D O 1
ATOM 12569 N N . VAL D 1 315 ? -79.570 -39.815 -37.250 1.00 21.74 315 VAL D N 1
ATOM 12570 C CA . VAL D 1 315 ? -78.522 -39.000 -36.645 1.00 22.21 315 VAL D CA 1
ATOM 12571 C C . VAL D 1 315 ? -77.657 -38.394 -37.741 1.00 21.10 315 VAL D C 1
ATOM 12572 O O . VAL D 1 315 ? -77.619 -38.872 -38.877 1.00 20.82 315 VAL D O 1
ATOM 12576 N N . ILE D 1 316 ? -76.951 -37.326 -37.379 1.00 20.20 316 ILE D N 1
ATOM 12577 C CA . ILE D 1 316 ? -75.978 -36.676 -38.248 1.00 20.45 316 ILE D CA 1
ATOM 12578 C C . ILE D 1 316 ? -74.588 -36.978 -37.709 1.00 20.57 316 ILE D C 1
ATOM 12579 O O . ILE D 1 316 ? -74.320 -36.774 -36.519 1.00 20.50 316 ILE D O 1
ATOM 12584 N N . VAL D 1 317 ? -73.710 -37.470 -38.578 1.00 21.27 317 VAL D N 1
ATOM 12585 C CA . VAL D 1 317 ? -72.333 -37.788 -38.221 1.00 20.59 317 VAL D CA 1
ATOM 12586 C C . VAL D 1 317 ? -71.418 -36.817 -38.951 1.00 20.89 317 VAL D C 1
ATOM 12587 O O . VAL D 1 317 ? -71.497 -36.682 -40.178 1.00 21.25 317 VAL D O 1
ATOM 12591 N N . LEU D 1 318 ? -70.554 -36.143 -38.198 1.00 21.20 318 LEU D N 1
ATOM 12592 C CA . LEU D 1 318 ? -69.641 -35.145 -38.734 1.00 20.93 318 LEU D CA 1
ATOM 12593 C C . LEU D 1 318 ? -68.209 -35.599 -38.497 1.00 21.65 318 LEU D C 1
ATOM 12594 O O . LEU D 1 318 ? -67.873 -36.049 -37.397 1.00 22.65 318 LEU D O 1
ATOM 12599 N N . LYS D 1 319 ? -67.372 -35.487 -39.523 1.00 23.26 319 LYS D N 1
ATOM 12600 C CA . LYS D 1 319 ? -65.948 -35.741 -39.350 1.00 23.62 319 LYS D CA 1
ATOM 12601 C C . LYS D 1 319 ? -65.317 -34.575 -38.599 1.00 23.36 319 LYS D C 1
ATOM 12602 O O . LYS D 1 319 ? -65.294 -33.446 -39.099 1.00 25.83 319 LYS D O 1
ATOM 12608 N N . GLY D 1 320 ? -64.810 -34.843 -37.398 1.00 23.98 320 GLY D N 1
ATOM 12609 C CA . GLY D 1 320 ? -64.237 -33.790 -36.591 1.00 24.58 320 GLY D CA 1
ATOM 12610 C C . GLY D 1 320 ? -62.855 -33.371 -37.056 1.00 25.44 320 GLY D C 1
ATOM 12611 O O . GLY D 1 320 ? -62.148 -34.103 -37.747 1.00 25.98 320 GLY D O 1
ATOM 12612 N N . LYS D 1 321 ? -62.472 -32.154 -36.662 1.00 24.96 321 LYS D N 1
ATOM 12613 C CA . LYS D 1 321 ? -61.144 -31.653 -36.999 1.00 26.20 321 LYS D CA 1
ATOM 12614 C C . LYS D 1 321 ? -60.059 -32.434 -36.269 1.00 27.24 321 LYS D C 1
ATOM 12615 O O . LYS D 1 321 ? -58.997 -32.713 -36.838 1.00 27.53 321 LYS D O 1
ATOM 12621 N N . GLY D 1 322 ? -60.308 -32.798 -35.018 1.00 28.64 322 GLY D N 1
ATOM 12622 C CA . GLY D 1 322 ? -59.334 -33.546 -34.246 1.00 29.44 322 GLY D CA 1
ATOM 12623 C C . GLY D 1 322 ? -59.889 -33.858 -32.876 1.00 29.60 322 GLY D C 1
ATOM 12624 O O . GLY D 1 322 ? -61.002 -33.458 -32.522 1.00 28.55 322 GLY D O 1
ATOM 12625 N N . ALA D 1 323 ? -59.089 -34.584 -32.102 1.00 30.77 323 ALA D N 1
ATOM 12626 C CA . ALA D 1 323 ? -59.495 -34.976 -30.764 1.00 31.08 323 ALA D CA 1
ATOM 12627 C C . ALA D 1 323 ? -59.282 -33.833 -29.777 1.00 32.75 323 ALA D C 1
ATOM 12628 O O . ALA D 1 323 ? -58.499 -32.908 -30.011 1.00 34.76 323 ALA D O 1
ATOM 12630 N N . GLY D 1 324 ? -59.999 -33.909 -28.659 1.00 31.00 324 GLY D N 1
ATOM 12631 C CA . GLY D 1 324 ? -59.824 -32.919 -27.610 1.00 31.45 324 GLY D CA 1
ATOM 12632 C C . GLY D 1 324 ? -60.319 -31.551 -28.036 1.00 32.33 324 GLY D C 1
ATOM 12633 O O . GLY D 1 324 ? -61.360 -31.410 -28.688 1.00 31.66 324 GLY D O 1
ATOM 12634 N N . GLU D 1 325 ? -59.557 -30.524 -27.668 1.00 34.50 325 GLU D N 1
ATOM 12635 C CA . GLU D 1 325 ? -59.929 -29.144 -27.953 1.00 33.35 325 GLU D CA 1
ATOM 12636 C C . GLU D 1 325 ? -59.674 -28.742 -29.399 1.00 31.09 325 GLU D C 1
ATOM 12637 O O . GLU D 1 325 ? -59.892 -27.576 -29.744 1.00 31.81 325 GLU D O 1
ATOM 12643 N N . LYS D 1 326 ? -59.226 -29.667 -30.250 1.00 31.30 326 LYS D N 1
ATOM 12644 C CA . LYS D 1 326 ? -59.046 -29.365 -31.665 1.00 29.14 326 LYS D CA 1
ATOM 12645 C C . LYS D 1 326 ? -60.365 -29.163 -32.396 1.00 28.43 326 LYS D C 1
ATOM 12646 O O . LYS D 1 326 ? -60.348 -28.758 -33.563 1.00 27.62 326 LYS D O 1
ATOM 12652 N N . ASP D 1 327 ? -61.497 -29.435 -31.749 1.00 29.60 327 ASP D N 1
ATOM 12653 C CA . ASP D 1 327 ? -62.804 -29.238 -32.361 1.00 27.25 327 ASP D CA 1
ATOM 12654 C C . ASP D 1 327 ? -63.836 -29.103 -31.253 1.00 27.39 327 ASP D C 1
ATOM 12655 O O . ASP D 1 327 ? -63.876 -29.932 -30.339 1.00 27.48 327 ASP D O 1
ATOM 12660 N N . VAL D 1 328 ? -64.666 -28.059 -31.336 1.00 25.79 328 VAL D N 1
ATOM 12661 C CA . VAL D 1 328 ? -65.725 -27.878 -30.352 1.00 25.68 328 VAL D CA 1
ATOM 12662 C C . VAL D 1 328 ? -66.784 -28.966 -30.475 1.00 26.54 328 VAL D C 1
ATOM 12663 O O . VAL D 1 328 ? -67.543 -29.200 -29.528 1.00 27.66 328 VAL D O 1
ATOM 12667 N N . LEU D 1 329 ? -66.845 -29.653 -31.619 1.00 26.32 329 LEU D N 1
ATOM 12668 C CA . LEU D 1 329 ? -67.769 -30.767 -31.793 1.00 26.18 329 LEU D CA 1
ATOM 12669 C C . LEU D 1 329 ? -67.444 -31.948 -30.888 1.00 26.08 329 LEU D C 1
ATOM 12670 O O . LEU D 1 329 ? -68.272 -32.857 -30.765 1.00 26.01 329 LEU D O 1
ATOM 12675 N N . CYS D 1 330 ? -66.269 -31.963 -30.264 1.00 24.71 330 CYS D N 1
ATOM 12676 C CA . CYS D 1 330 ? -65.931 -32.997 -29.297 1.00 25.11 330 CYS D CA 1
ATOM 12677 C C . CYS D 1 330 ? -66.503 -32.717 -27.914 1.00 25.84 330 CYS D C 1
ATOM 12678 O O . CYS D 1 330 ? -66.323 -33.540 -27.010 1.00 27.61 330 CYS D O 1
ATOM 12681 N N . LYS D 1 331 ? -67.175 -31.585 -27.726 1.00 26.11 331 LYS D N 1
ATOM 12682 C CA . LYS D 1 331 ? -67.885 -31.322 -26.487 1.00 27.89 331 LYS D CA 1
ATOM 12683 C C . LYS D 1 331 ? -69.244 -32.017 -26.505 1.00 26.89 331 LYS D C 1
ATOM 12684 O O . LYS D 1 331 ? -69.658 -32.609 -27.506 1.00 26.41 331 LYS D O 1
ATOM 12690 N N . GLU D 1 332 ? -69.944 -31.937 -25.376 1.00 27.24 332 GLU D N 1
ATOM 12691 C CA . GLU D 1 332 ? -71.267 -32.538 -25.277 1.00 26.72 332 GLU D CA 1
ATOM 12692 C C . GLU D 1 332 ? -72.229 -31.868 -26.248 1.00 26.82 332 GLU D C 1
ATOM 12693 O O . GLU D 1 332 ? -72.288 -30.638 -26.336 1.00 27.71 332 GLU D O 1
ATOM 12699 N N . LYS D 1 333 ? -72.981 -32.685 -26.982 1.00 27.03 333 LYS D N 1
ATOM 12700 C CA . LYS D 1 333 ? -73.939 -32.210 -27.979 1.00 24.88 333 LYS D CA 1
ATOM 12701 C C . LYS D 1 333 ? -75.289 -32.847 -27.666 1.00 25.00 333 LYS D C 1
ATOM 12702 O O . LYS D 1 333 ? -75.548 -33.988 -28.060 1.00 24.77 333 LYS D O 1
ATOM 12708 N N . MET D 1 334 ? -76.148 -32.112 -26.960 1.00 23.30 334 MET D N 1
ATOM 12709 C CA . MET D 1 334 ? -77.467 -32.615 -26.576 1.00 23.46 334 MET D CA 1
ATOM 12710 C C . MET D 1 334 ? -78.434 -32.535 -27.760 1.00 23.33 334 MET D C 1
ATOM 12711 O O . MET D 1 334 ? -79.443 -31.830 -27.747 1.00 23.21 334 MET D O 1
ATOM 12716 N N . CYS D 1 335 ? -78.103 -33.296 -28.795 1.00 22.65 335 CYS D N 1
ATOM 12717 C CA . CYS D 1 335 ? -78.844 -33.319 -30.047 1.00 22.26 335 CYS D CA 1
ATOM 12718 C C . CYS D 1 335 ? -78.366 -34.524 -30.854 1.00 21.64 335 CYS D C 1
ATOM 12719 O O . CYS D 1 335 ? -77.254 -35.011 -30.634 1.00 23.19 335 CYS D O 1
ATOM 12722 N N . PRO D 1 336 ? -79.191 -35.028 -31.784 1.00 23.12 336 PRO D N 1
ATOM 12723 C CA . PRO D 1 336 ? -78.798 -36.232 -32.532 1.00 22.84 336 PRO D CA 1
ATOM 12724 C C . PRO D 1 336 ? -77.671 -35.990 -33.527 1.00 22.27 336 PRO D C 1
ATOM 12725 O O . PRO D 1 336 ? -77.834 -36.227 -34.729 1.00 20.40 336 PRO D O 1
ATOM 12729 N N . VAL D 1 337 ? -76.519 -35.533 -33.038 1.00 22.09 337 VAL D N 1
ATOM 12730 C CA . VAL D 1 337 ? -75.355 -35.253 -33.870 1.00 21.28 337 VAL D CA 1
ATOM 12731 C C . VAL D 1 337 ? -74.149 -35.966 -33.274 1.00 20.98 337 VAL D C 1
ATOM 12732 O O . VAL D 1 337 ? -73.873 -35.834 -32.076 1.00 20.64 337 VAL D O 1
ATOM 12736 N N . LEU D 1 338 ? -73.437 -36.719 -34.107 1.00 19.09 338 LEU D N 1
ATOM 12737 C CA . LEU D 1 338 ? -72.236 -37.432 -33.705 1.00 20.51 338 LEU D CA 1
ATOM 12738 C C . LEU D 1 338 ? -71.017 -36.846 -34.405 1.00 20.93 338 LEU D C 1
ATOM 12739 O O . LEU D 1 338 ? -71.109 -36.336 -35.525 1.00 22.23 338 LEU D O 1
ATOM 12744 N N . VAL D 1 339 ? -69.873 -36.924 -33.733 1.00 21.63 339 VAL D N 1
ATOM 12745 C CA . VAL D 1 339 ? -68.590 -36.534 -34.304 1.00 21.02 339 VAL D CA 1
ATOM 12746 C C . VAL D 1 339 ? -67.759 -37.794 -34.503 1.00 22.28 339 VAL D C 1
ATOM 12747 O O . VAL D 1 339 ? -67.743 -38.682 -33.643 1.00 23.67 339 VAL D O 1
ATOM 12751 N N . ALA D 1 340 ? -67.095 -37.886 -35.651 1.00 23.24 340 ALA D N 1
ATOM 12752 C CA . ALA D 1 340 ? -66.322 -39.063 -36.020 1.00 22.94 340 ALA D CA 1
ATOM 12753 C C . ALA D 1 340 ? -64.832 -38.767 -35.920 1.00 24.14 340 ALA D C 1
ATOM 12754 O O . ALA D 1 340 ? -64.373 -37.696 -36.330 1.00 24.08 340 ALA D O 1
ATOM 12756 N N . LEU D 1 341 ? -64.080 -39.724 -35.375 1.00 23.91 341 LEU D N 1
ATOM 12757 C CA . LEU D 1 341 ? -62.647 -39.572 -35.162 1.00 24.28 341 LEU D CA 1
ATOM 12758 C C . LEU D 1 341 ? -61.940 -40.878 -35.495 1.00 24.33 341 LEU D C 1
ATOM 12759 O O . LEU D 1 341 ? -62.462 -41.961 -35.217 1.00 24.41 341 LEU D O 1
ATOM 12764 N N . LYS D 1 342 ? -60.754 -40.771 -36.088 1.00 27.34 342 LYS D N 1
ATOM 12765 C CA . LYS D 1 342 ? -59.942 -41.924 -36.449 1.00 27.19 342 LYS D CA 1
ATOM 12766 C C . LYS D 1 342 ? -58.882 -42.186 -35.386 1.00 28.06 342 LYS D C 1
ATOM 12767 O O . LYS D 1 342 ? -58.389 -41.262 -34.736 1.00 29.34 342 LYS D O 1
ATOM 12773 N N . TYR D 1 343 ? -58.522 -43.459 -35.228 1.00 28.11 343 TYR D N 1
ATOM 12774 C CA . TYR D 1 343 ? -57.408 -43.838 -34.372 1.00 29.79 343 TYR D CA 1
ATOM 12775 C C . TYR D 1 343 ? -56.550 -44.869 -35.090 1.00 30.17 343 TYR D C 1
ATOM 12776 O O . TYR D 1 343 ? -57.052 -45.690 -35.863 1.00 29.16 343 TYR D O 1
ATOM 12785 N N . ASP D 1 344 ? -55.245 -44.816 -34.825 1.00 33.43 344 ASP D N 1
ATOM 12786 C CA . ASP D 1 344 ? -54.290 -45.723 -35.451 1.00 32.15 344 ASP D CA 1
ATOM 12787 C C . ASP D 1 344 ? -54.133 -47.024 -34.672 1.00 31.45 344 ASP D C 1
ATOM 12788 O O . ASP D 1 344 ? -54.123 -48.105 -35.270 1.00 32.40 344 ASP D O 1
ATOM 12793 N N . THR D 1 345 ? -54.002 -46.942 -33.349 1.00 31.17 345 THR D N 1
ATOM 12794 C CA . THR D 1 345 ? -53.952 -48.113 -32.488 1.00 29.44 345 THR D CA 1
ATOM 12795 C C . THR D 1 345 ? -55.008 -47.974 -31.402 1.00 28.92 345 THR D C 1
ATOM 12796 O O . THR D 1 345 ? -55.468 -46.872 -31.095 1.00 29.55 345 THR D O 1
ATOM 12800 N N . PHE D 1 346 ? -55.385 -49.112 -30.811 1.00 27.89 346 PHE D N 1
ATOM 12801 C CA . PHE D 1 346 ? -56.361 -49.081 -29.727 1.00 26.43 346 PHE D CA 1
ATOM 12802 C C . PHE D 1 346 ? -55.862 -48.253 -28.552 1.00 27.71 346 PHE D C 1
ATOM 12803 O O . PHE D 1 346 ? -56.667 -47.655 -27.828 1.00 28.35 346 PHE D O 1
ATOM 12811 N N . GLU D 1 347 ? -54.545 -48.208 -28.342 1.00 28.04 347 GLU D N 1
ATOM 12812 C CA . GLU D 1 347 ? -53.996 -47.346 -27.302 1.00 29.08 347 GLU D CA 1
ATOM 12813 C C . GLU D 1 347 ? -54.325 -45.885 -27.577 1.00 29.69 347 GLU D C 1
ATOM 12814 O O . GLU D 1 347 ? -54.659 -45.132 -26.656 1.00 30.14 347 GLU D O 1
ATOM 12820 N N . GLU D 1 348 ? -54.242 -45.466 -28.844 1.00 29.54 348 GLU D N 1
ATOM 12821 C CA . GLU D 1 348 ? -54.624 -44.104 -29.198 1.00 29.49 348 GLU D CA 1
ATOM 12822 C C . GLU D 1 348 ? -56.123 -43.883 -29.046 1.00 29.45 348 GLU D C 1
ATOM 12823 O O . GLU D 1 348 ? -56.551 -42.780 -28.688 1.00 30.49 348 GLU D O 1
ATOM 12829 N N . ALA D 1 349 ? -56.931 -44.913 -29.313 1.00 28.09 349 ALA D N 1
ATOM 12830 C CA . ALA D 1 349 ? -58.378 -44.780 -29.170 1.00 28.37 349 ALA D CA 1
ATOM 12831 C C . ALA D 1 349 ? -58.758 -44.404 -27.745 1.00 29.69 349 ALA D C 1
ATOM 12832 O O . ALA D 1 349 ? -59.676 -43.604 -27.530 1.00 29.46 349 ALA D O 1
ATOM 12834 N N . VAL D 1 350 ? -58.061 -44.970 -26.759 1.00 30.19 350 VAL D N 1
ATOM 12835 C CA . VAL D 1 350 ? -58.298 -44.591 -25.371 1.00 29.94 350 VAL D CA 1
ATOM 12836 C C . VAL D 1 350 ? -57.790 -43.177 -25.112 1.00 32.03 350 VAL D C 1
ATOM 12837 O O . VAL D 1 350 ? -58.402 -42.411 -24.358 1.00 32.01 350 VAL D O 1
ATOM 12841 N N . GLU D 1 351 ? -56.672 -42.804 -25.741 1.00 34.60 351 GLU D N 1
ATOM 12842 C CA . GLU D 1 351 ? -56.139 -41.457 -25.559 1.00 35.41 351 GLU D CA 1
ATOM 12843 C C . GLU D 1 351 ? -57.051 -40.411 -26.188 1.00 34.43 351 GLU D C 1
ATOM 12844 O O . GLU D 1 351 ? -57.182 -39.299 -25.663 1.00 33.67 351 GLU D O 1
ATOM 12850 N N . ILE D 1 352 ? -57.684 -40.746 -27.313 1.00 31.45 352 ILE D N 1
ATOM 12851 C CA . ILE D 1 352 ? -58.609 -39.815 -27.953 1.00 30.52 352 ILE D CA 1
ATOM 12852 C C . ILE D 1 352 ? -59.828 -39.587 -27.069 1.00 29.63 352 ILE D C 1
ATOM 12853 O O . ILE D 1 352 ? -60.251 -38.447 -26.847 1.00 29.50 352 ILE D O 1
ATOM 12858 N N . ALA D 1 353 ? -60.410 -40.670 -26.549 1.00 29.88 353 ALA D N 1
ATOM 12859 C CA . ALA D 1 353 ? -61.521 -40.534 -25.613 1.00 27.26 353 ALA D CA 1
ATOM 12860 C C . ALA D 1 353 ? -61.091 -39.784 -24.360 1.00 28.70 353 ALA D C 1
ATOM 12861 O O . ALA D 1 353 ? -61.860 -38.989 -23.808 1.00 27.98 353 ALA D O 1
ATOM 12863 N N . MET D 1 354 ? -59.861 -40.025 -23.899 1.00 29.46 354 MET D N 1
ATOM 12864 C CA . MET D 1 354 ? -59.340 -39.310 -22.738 1.00 28.61 354 MET D CA 1
ATOM 12865 C C . MET D 1 354 ? -59.321 -37.805 -22.975 1.00 27.42 354 MET D C 1
ATOM 12866 O O . MET D 1 354 ? -59.721 -37.026 -22.103 1.00 27.64 354 MET D O 1
ATOM 12871 N N . ALA D 1 355 ? -58.861 -37.379 -24.154 1.00 28.90 355 ALA D N 1
ATOM 12872 C CA . ALA D 1 355 ? -58.776 -35.953 -24.447 1.00 28.56 355 ALA D CA 1
ATOM 12873 C C . ALA D 1 355 ? -60.151 -35.302 -24.511 1.00 28.60 355 ALA D C 1
ATOM 12874 O O . ALA D 1 355 ? -60.288 -34.116 -24.191 1.00 28.71 355 ALA D O 1
ATOM 12876 N N . ASN D 1 356 ? -61.176 -36.052 -24.920 1.00 28.90 356 ASN D N 1
ATOM 12877 C CA . ASN D 1 356 ? -62.519 -35.488 -24.986 1.00 27.71 356 ASN D CA 1
ATOM 12878 C C . ASN D 1 356 ? -63.179 -35.420 -23.616 1.00 27.79 356 ASN D C 1
ATOM 12879 O O . ASN D 1 356 ? -64.049 -34.570 -23.397 1.00 28.05 356 ASN D O 1
ATOM 12884 N N . TYR D 1 357 ? -62.790 -36.296 -22.687 1.00 28.31 357 TYR D N 1
ATOM 12885 C CA . TYR D 1 357 ? -63.307 -36.198 -21.326 1.00 27.78 357 TYR D CA 1
ATOM 12886 C C . TYR D 1 357 ? -62.633 -35.071 -20.556 1.00 27.45 357 TYR D C 1
ATOM 12887 O O . TYR D 1 357 ? -63.274 -34.413 -19.730 1.00 27.54 357 TYR D O 1
ATOM 12896 N N . MET D 1 358 ? -61.341 -34.839 -20.809 1.00 26.69 358 MET D N 1
ATOM 12897 C CA . MET D 1 358 ? -60.683 -33.663 -20.250 1.00 27.02 358 MET D CA 1
ATOM 12898 C C . MET D 1 358 ? -61.301 -32.380 -20.789 1.00 27.63 358 MET D C 1
ATOM 12899 O O . MET D 1 358 ? -61.315 -31.357 -20.096 1.00 28.55 358 MET D O 1
ATOM 12904 N N . TYR D 1 359 ? -61.815 -32.419 -22.020 1.00 29.08 359 TYR D N 1
ATOM 12905 C CA . TYR D 1 359 ? -62.514 -31.268 -22.581 1.00 28.44 359 TYR D CA 1
ATOM 12906 C C . TYR D 1 359 ? -63.841 -31.038 -21.867 1.00 28.97 359 TYR D C 1
ATOM 12907 O O . TYR D 1 359 ? -64.122 -29.929 -21.399 1.00 29.98 359 TYR D O 1
ATOM 12916 N N . GLU D 1 360 ? -64.668 -32.079 -21.772 1.00 28.60 360 GLU D N 1
ATOM 12917 C CA . GLU D 1 360 ? -65.953 -32.009 -21.089 1.00 28.75 360 GLU D CA 1
ATOM 12918 C C . GLU D 1 360 ? -66.470 -33.423 -20.868 1.00 28.81 360 GLU D C 1
ATOM 12919 O O . GLU D 1 360 ? -66.244 -34.304 -21.699 1.00 27.94 360 GLU D O 1
ATOM 12925 N N . GLY D 1 361 ? -67.147 -33.634 -19.743 1.00 28.32 361 GLY D N 1
ATOM 12926 C CA . GLY D 1 361 ? -67.828 -34.883 -19.479 1.00 26.92 361 GLY D CA 1
ATOM 12927 C C . GLY D 1 361 ? -67.061 -35.919 -18.689 1.00 26.86 361 GLY D C 1
ATOM 12928 O O . GLY D 1 361 ? -67.498 -37.075 -18.639 1.00 26.92 361 GLY D O 1
ATOM 12929 N N . ALA D 1 362 ? -65.944 -35.550 -18.064 1.00 27.93 362 ALA D N 1
ATOM 12930 C CA . ALA D 1 362 ? -65.142 -36.525 -17.337 1.00 25.71 362 ALA D CA 1
ATOM 12931 C C . ALA D 1 362 ? -65.917 -37.095 -16.155 1.00 27.08 362 ALA D C 1
ATOM 12932 O O . ALA D 1 362 ? -66.643 -36.378 -15.460 1.00 27.51 362 ALA D O 1
ATOM 12934 N N . GLY D 1 363 ? -65.761 -38.398 -15.934 1.00 25.84 363 GLY D N 1
ATOM 12935 C CA . GLY D 1 363 ? -66.401 -39.074 -14.827 1.00 24.46 363 GLY D CA 1
ATOM 12936 C C . GLY D 1 363 ? -67.768 -39.651 -15.116 1.00 25.46 363 GLY D C 1
ATOM 12937 O O . GLY D 1 363 ? -68.347 -40.295 -14.233 1.00 26.63 363 GLY D O 1
ATOM 12938 N N . HIS D 1 364 ? -68.301 -39.456 -16.319 1.00 25.88 364 HIS D N 1
ATOM 12939 C CA . HIS D 1 364 ? -69.651 -39.918 -16.612 1.00 24.81 364 HIS D CA 1
ATOM 12940 C C . HIS D 1 364 ? -69.646 -41.344 -17.150 1.00 23.64 364 HIS D C 1
ATOM 12941 O O . HIS D 1 364 ? -69.447 -42.300 -16.394 1.00 23.69 364 HIS D O 1
ATOM 12948 N N . THR D 1 365 ? -69.858 -41.494 -18.455 1.00 24.55 365 THR D N 1
ATOM 12949 C CA . THR D 1 365 ? -70.074 -42.798 -19.063 1.00 23.17 365 THR D CA 1
ATOM 12950 C C . THR D 1 365 ? -69.315 -42.877 -20.378 1.00 22.79 365 THR D C 1
ATOM 12951 O O . THR D 1 365 ? -69.135 -41.872 -21.068 1.00 24.26 365 THR D O 1
ATOM 12955 N N . ALA D 1 366 ? -68.857 -44.081 -20.712 1.00 22.46 366 ALA D N 1
ATOM 12956 C CA . ALA D 1 366 ? -68.267 -44.361 -22.010 1.00 21.96 366 ALA D CA 1
ATOM 12957 C C . ALA D 1 366 ? -68.927 -45.595 -22.607 1.00 21.24 366 ALA D C 1
ATOM 12958 O O . ALA D 1 366 ? -69.606 -46.359 -21.918 1.00 22.27 366 ALA D O 1
ATOM 12960 N N . GLY D 1 367 ? -68.722 -45.774 -23.904 1.00 21.22 367 GLY D N 1
ATOM 12961 C CA . GLY D 1 367 ? -69.209 -46.950 -24.594 1.00 21.93 367 GLY D CA 1
ATOM 12962 C C . GLY D 1 367 ? -68.095 -47.615 -25.373 1.00 21.77 367 GLY D C 1
ATOM 12963 O O . GLY D 1 367 ? -67.166 -46.966 -25.851 1.00 21.37 367 GLY D O 1
ATOM 12964 N N . ILE D 1 368 ? -68.193 -48.935 -25.483 1.00 22.99 368 ILE D N 1
ATOM 12965 C CA . ILE D 1 368 ? -67.221 -49.708 -26.246 1.00 22.50 368 ILE D CA 1
ATOM 12966 C C . ILE D 1 368 ? -67.941 -50.887 -26.880 1.00 22.26 368 ILE D C 1
ATOM 12967 O O . ILE D 1 368 ? -68.773 -51.541 -26.246 1.00 22.98 368 ILE D O 1
ATOM 12972 N N . HIS D 1 369 ? -67.632 -51.140 -28.146 1.00 24.22 369 HIS D N 1
ATOM 12973 C CA . HIS D 1 369 ? -68.211 -52.248 -28.899 1.00 24.15 369 HIS D CA 1
ATOM 12974 C C . HIS D 1 369 ? -67.057 -53.131 -29.352 1.00 24.16 369 HIS D C 1
ATOM 12975 O O . HIS D 1 369 ? -66.342 -52.796 -30.302 1.00 23.86 369 HIS D O 1
ATOM 12982 N N . SER D 1 370 ? -66.878 -54.253 -28.660 1.00 24.89 370 SER D N 1
ATOM 12983 C CA . SER D 1 370 ? -65.699 -55.084 -28.836 1.00 24.80 370 SER D CA 1
ATOM 12984 C C . SER D 1 370 ? -66.002 -56.494 -28.355 1.00 26.33 370 SER D C 1
ATOM 12985 O O . SER D 1 370 ? -66.835 -56.698 -27.468 1.00 25.56 370 SER D O 1
ATOM 12988 N N . ASP D 1 371 ? -65.320 -57.462 -28.962 1.00 26.83 371 ASP D N 1
ATOM 12989 C CA . ASP D 1 371 ? -65.304 -58.837 -28.485 1.00 25.77 371 ASP D CA 1
ATOM 12990 C C . ASP D 1 371 ? -63.984 -59.197 -27.820 1.00 25.30 371 ASP D C 1
ATOM 12991 O O . ASP D 1 371 ? -63.799 -60.349 -27.416 1.00 28.18 371 ASP D O 1
ATOM 12996 N N . ASN D 1 372 ? -63.066 -58.239 -27.699 1.00 26.42 372 ASN D N 1
ATOM 12997 C CA . ASN D 1 372 ? -61.754 -58.445 -27.090 1.00 26.36 372 ASN D CA 1
ATOM 12998 C C . ASN D 1 372 ? -61.826 -57.941 -25.652 1.00 25.89 372 ASN D C 1
ATOM 12999 O O . ASN D 1 372 ? -61.806 -56.733 -25.405 1.00 26.18 372 ASN D O 1
ATOM 13004 N N . ASP D 1 373 ? -61.896 -58.873 -24.698 1.00 24.64 373 ASP D N 1
ATOM 13005 C CA . ASP D 1 373 ? -62.048 -58.487 -23.301 1.00 24.81 373 ASP D CA 1
ATOM 13006 C C . ASP D 1 373 ? -60.791 -57.840 -22.735 1.00 25.56 373 ASP D C 1
ATOM 13007 O O . ASP D 1 373 ? -60.887 -57.076 -21.769 1.00 25.94 373 ASP D O 1
ATOM 13012 N N . GLU D 1 374 ? -59.619 -58.128 -23.304 1.00 25.38 374 GLU D N 1
ATOM 13013 C CA . GLU D 1 374 ? -58.409 -57.435 -22.873 1.00 26.20 374 GLU D CA 1
ATOM 13014 C C . GLU D 1 374 ? -58.474 -55.954 -23.229 1.00 26.00 374 GLU D C 1
ATOM 13015 O O . GLU D 1 374 ? -58.037 -55.101 -22.448 1.00 25.92 374 GLU D O 1
ATOM 13021 N N . ASN D 1 375 ? -59.025 -55.632 -24.401 1.00 27.81 375 ASN D N 1
ATOM 13022 C CA . ASN D 1 375 ? -59.198 -54.234 -24.781 1.00 26.58 375 ASN D CA 1
ATOM 13023 C C . ASN D 1 375 ? -60.277 -53.563 -23.940 1.00 26.77 375 ASN D C 1
ATOM 13024 O O . ASN D 1 375 ? -60.134 -52.398 -23.550 1.00 27.06 375 ASN D O 1
ATOM 13029 N N . ILE D 1 376 ? -61.365 -54.282 -23.656 1.00 26.28 376 ILE D N 1
ATOM 13030 C CA . ILE D 1 376 ? -62.429 -53.731 -22.821 1.00 24.79 376 ILE D CA 1
ATOM 13031 C C . ILE D 1 376 ? -61.906 -53.426 -21.425 1.00 25.68 376 ILE D C 1
ATOM 13032 O O . ILE D 1 376 ? -62.177 -52.359 -20.861 1.00 26.02 376 ILE D O 1
ATOM 13037 N N . ARG D 1 377 ? -61.140 -54.354 -20.848 1.00 26.29 377 ARG D N 1
ATOM 13038 C CA . ARG D 1 377 ? -60.623 -54.150 -19.500 1.00 25.85 377 ARG D CA 1
ATOM 13039 C C . ARG D 1 377 ? -59.523 -53.098 -19.467 1.00 26.51 377 ARG D C 1
ATOM 13040 O O . ARG D 1 377 ? -59.322 -52.450 -18.434 1.00 28.53 377 ARG D O 1
ATOM 13048 N N . TYR D 1 378 ? -58.803 -52.912 -20.574 1.00 25.91 378 TYR D N 1
ATOM 13049 C CA . TYR D 1 378 ? -57.815 -51.840 -20.634 1.00 25.83 378 TYR D CA 1
ATOM 13050 C C . TYR D 1 378 ? -58.494 -50.476 -20.655 1.00 27.27 378 TYR D C 1
ATOM 13051 O O . TYR D 1 378 ? -58.087 -49.556 -19.935 1.00 26.29 378 TYR D O 1
ATOM 13060 N N . ALA D 1 379 ? -59.536 -50.328 -21.475 1.00 26.76 379 ALA D N 1
ATOM 13061 C CA . ALA D 1 379 ? -60.254 -49.059 -21.537 1.00 26.02 379 ALA D CA 1
ATOM 13062 C C . ALA D 1 379 ? -60.966 -48.763 -20.224 1.00 26.37 379 ALA D C 1
ATOM 13063 O O . ALA D 1 379 ? -61.002 -47.611 -19.778 1.00 27.49 379 ALA D O 1
ATOM 13065 N N . GLY D 1 380 ? -61.537 -49.789 -19.590 1.00 25.95 380 GLY D N 1
ATOM 13066 C CA . GLY D 1 380 ? -62.206 -49.595 -18.317 1.00 23.86 380 GLY D CA 1
ATOM 13067 C C . GLY D 1 380 ? -61.275 -49.226 -17.182 1.00 25.37 380 GLY D C 1
ATOM 13068 O O . GLY D 1 380 ? -61.723 -48.631 -16.197 1.00 25.32 380 GLY D O 1
ATOM 13069 N N . THR D 1 381 ? -59.990 -49.563 -17.297 1.00 26.35 381 THR D N 1
ATOM 13070 C CA . THR D 1 381 ? -59.039 -49.228 -16.247 1.00 26.57 381 THR D CA 1
ATOM 13071 C C . THR D 1 381 ? -58.477 -47.822 -16.418 1.00 27.59 381 THR D C 1
ATOM 13072 O O . THR D 1 381 ? -58.200 -47.144 -15.422 1.00 29.57 381 THR D O 1
ATOM 13076 N N . VAL D 1 382 ? -58.335 -47.360 -17.658 1.00 26.81 382 VAL D N 1
ATOM 13077 C CA . VAL D 1 382 ? -57.637 -46.107 -17.929 1.00 26.44 382 VAL D CA 1
ATOM 13078 C C . VAL D 1 382 ? -58.596 -44.923 -17.991 1.00 26.68 382 VAL D C 1
ATOM 13079 O O . VAL D 1 382 ? -58.294 -43.850 -17.466 1.00 28.79 382 VAL D O 1
ATOM 13083 N N . LEU D 1 383 ? -59.755 -45.093 -18.619 1.00 26.99 383 LEU D N 1
ATOM 13084 C CA . LEU D 1 383 ? -60.625 -43.956 -18.892 1.00 27.22 383 LEU D CA 1
ATOM 13085 C C . LEU D 1 383 ? -61.230 -43.408 -17.600 1.00 27.21 383 LEU D C 1
ATOM 13086 O O . LEU D 1 383 ? -61.661 -44.179 -16.737 1.00 26.21 383 LEU D O 1
ATOM 13091 N N . PRO D 1 384 ? -61.276 -42.080 -17.440 1.00 26.03 384 PRO D N 1
ATOM 13092 C CA . PRO D 1 384 ? -61.911 -41.448 -16.263 1.00 25.17 384 PRO D CA 1
ATOM 13093 C C . PRO D 1 384 ? -63.432 -41.402 -16.384 1.00 25.02 384 PRO D C 1
ATOM 13094 O O . PRO D 1 384 ? -64.052 -40.393 -16.722 1.00 24.14 384 PRO D O 1
ATOM 13098 N N . ILE D 1 385 ? -64.061 -42.545 -16.103 1.00 25.26 385 ILE D N 1
ATOM 13099 C CA . ILE D 1 385 ? -65.503 -42.705 -16.225 1.00 24.09 385 ILE D CA 1
ATOM 13100 C C . ILE D 1 385 ? -66.019 -43.465 -15.012 1.00 23.63 385 ILE D C 1
ATOM 13101 O O . ILE D 1 385 ? -65.269 -44.140 -14.305 1.00 24.01 385 ILE D O 1
ATOM 13106 N N . SER D 1 386 ? -67.326 -43.350 -14.779 1.00 24.32 386 SER D N 1
ATOM 13107 C CA . SER D 1 386 ? -67.986 -44.119 -13.734 1.00 24.06 386 SER D CA 1
ATOM 13108 C C . SER D 1 386 ? -68.703 -45.351 -14.265 1.00 23.69 386 SER D C 1
ATOM 13109 O O . SER D 1 386 ? -68.989 -46.265 -13.484 1.00 23.99 386 SER D O 1
ATOM 13112 N N . ARG D 1 387 ? -68.995 -45.397 -15.563 1.00 24.21 387 ARG D N 1
ATOM 13113 C CA . ARG D 1 387 ? -69.703 -46.512 -16.175 1.00 21.78 387 ARG D CA 1
ATOM 13114 C C . ARG D 1 387 ? -69.112 -46.784 -17.548 1.00 23.05 387 ARG D C 1
ATOM 13115 O O . ARG D 1 387 ? -68.936 -45.856 -18.342 1.00 22.96 387 ARG D O 1
ATOM 13123 N N . LEU D 1 388 ? -68.805 -48.049 -17.822 1.00 23.31 388 LEU D N 1
ATOM 13124 C CA . LEU D 1 388 ? -68.385 -48.491 -19.146 1.00 21.94 388 LEU D CA 1
ATOM 13125 C C . LEU D 1 388 ? -69.441 -49.443 -19.691 1.00 21.75 388 LEU D C 1
ATOM 13126 O O . LEU D 1 388 ? -69.679 -50.509 -19.114 1.00 21.93 388 LEU D O 1
ATOM 13131 N N . VAL D 1 389 ? -70.067 -49.054 -20.797 1.00 22.90 389 VAL D N 1
ATOM 13132 C CA . VAL D 1 389 ? -71.162 -49.803 -21.402 1.00 23.20 389 VAL D CA 1
ATOM 13133 C C . VAL D 1 389 ? -70.607 -50.575 -22.592 1.00 22.65 389 VAL D C 1
ATOM 13134 O O . VAL D 1 389 ? -70.004 -49.986 -23.497 1.00 22.76 389 VAL D O 1
ATOM 13138 N N . VAL D 1 390 ? -70.812 -51.891 -22.597 1.00 24.38 390 VAL D N 1
ATOM 13139 C CA . VAL D 1 390 ? -70.162 -52.795 -23.543 1.00 24.26 390 VAL D CA 1
ATOM 13140 C C . VAL D 1 390 ? -71.220 -53.431 -24.434 1.00 24.63 390 VAL D C 1
ATOM 13141 O O . VAL D 1 390 ? -72.122 -54.119 -23.940 1.00 25.91 390 VAL D O 1
ATOM 13145 N N . ASN D 1 391 ? -71.097 -53.211 -25.746 1.00 24.61 391 ASN D N 1
ATOM 13146 C CA . ASN D 1 391 ? -71.900 -53.903 -26.759 1.00 24.29 391 ASN D CA 1
ATOM 13147 C C . ASN D 1 391 ? -73.396 -53.658 -26.570 1.00 25.23 391 ASN D C 1
ATOM 13148 O O . ASN D 1 391 ? -74.213 -54.576 -26.673 1.00 26.36 391 ASN D O 1
ATOM 13153 N N . GLN D 1 392 ? -73.754 -52.410 -26.301 1.00 24.68 392 GLN D N 1
ATOM 13154 C CA . GLN D 1 392 ? -75.140 -51.988 -26.150 1.00 24.81 392 GLN D CA 1
ATOM 13155 C C . GLN D 1 392 ? -75.172 -50.462 -26.188 1.00 24.64 392 GLN D C 1
ATOM 13156 O O . GLN D 1 392 ? -74.130 -49.820 -26.033 1.00 24.54 392 GLN D O 1
ATOM 13162 N N . PRO D 1 393 ? -76.342 -49.867 -26.427 1.00 26.28 393 PRO D N 1
ATOM 13163 C CA . PRO D 1 393 ? -76.431 -48.402 -26.409 1.00 26.44 393 PRO D CA 1
ATOM 13164 C C . PRO D 1 393 ? -75.969 -47.832 -25.075 1.00 26.27 393 PRO D C 1
ATOM 13165 O O . PRO D 1 393 ? -76.250 -48.384 -24.010 1.00 26.89 393 PRO D O 1
ATOM 13169 N N . ALA D 1 394 ? -75.242 -46.714 -25.147 1.00 24.37 394 ALA D N 1
ATOM 13170 C CA . ALA D 1 394 ? -74.731 -46.077 -23.940 1.00 24.43 394 ALA D CA 1
ATOM 13171 C C . ALA D 1 394 ? -75.841 -45.493 -23.078 1.00 25.31 394 ALA D C 1
ATOM 13172 O O . ALA D 1 394 ? -75.616 -45.242 -21.890 1.00 25.03 394 ALA D O 1
ATOM 13174 N N . THR D 1 395 ? -77.029 -45.273 -23.645 1.00 25.57 395 THR D N 1
ATOM 13175 C CA . THR D 1 395 ? -78.160 -44.790 -22.863 1.00 25.19 395 THR D CA 1
ATOM 13176 C C . THR D 1 395 ? -78.680 -45.827 -21.876 1.00 25.77 395 THR D C 1
ATOM 13177 O O . THR D 1 395 ? -79.585 -45.513 -21.096 1.00 26.69 395 THR D O 1
ATOM 13181 N N . THR D 1 396 ? -78.142 -47.044 -21.895 1.00 25.81 396 THR D N 1
ATOM 13182 C CA . THR D 1 396 ? -78.495 -48.074 -20.930 1.00 27.35 396 THR D CA 1
ATOM 13183 C C . THR D 1 396 ? -77.677 -47.984 -19.649 1.00 27.58 396 THR D C 1
ATOM 13184 O O . THR D 1 396 ? -77.848 -48.827 -18.761 1.00 28.08 396 THR D O 1
ATOM 13188 N N . ALA D 1 397 ? -76.795 -46.987 -19.532 1.00 28.13 397 ALA D N 1
ATOM 13189 C CA . ALA D 1 397 ? -75.986 -46.846 -18.326 1.00 27.23 397 ALA D CA 1
ATOM 13190 C C . ALA D 1 397 ? -76.838 -46.519 -17.108 1.00 29.18 397 ALA D C 1
ATOM 13191 O O . ALA D 1 397 ? -76.443 -46.824 -15.977 1.00 28.67 397 ALA D O 1
ATOM 13193 N N . GLY D 1 398 ? -77.997 -45.899 -17.312 1.00 29.10 398 GLY D N 1
ATOM 13194 C CA . GLY D 1 398 ? -78.908 -45.596 -16.230 1.00 28.59 398 GLY D CA 1
ATOM 13195 C C . GLY D 1 398 ? -79.767 -46.747 -15.767 1.00 31.51 398 GLY D C 1
ATOM 13196 O O . GLY D 1 398 ? -80.532 -46.591 -14.812 1.00 30.58 398 GLY D O 1
ATOM 13197 N N . GLY D 1 399 ? -79.667 -47.905 -16.415 1.00 45.91 399 GLY D N 1
ATOM 13198 C CA . GLY D 1 399 ? -80.446 -49.061 -16.019 1.00 46.70 399 GLY D CA 1
ATOM 13199 C C . GLY D 1 399 ? -81.075 -49.793 -17.186 1.00 46.29 399 GLY D C 1
ATOM 13200 O O . GLY D 1 399 ? -81.558 -49.169 -18.135 1.00 47.10 399 GLY D O 1
ATOM 13201 N N . SER D 1 400 ? -81.076 -51.122 -17.123 1.00 36.05 400 SER D N 1
ATOM 13202 C CA . SER D 1 400 ? -81.656 -51.943 -18.175 1.00 33.60 400 SER D CA 1
ATOM 13203 C C . SER D 1 400 ? -81.889 -53.344 -17.633 1.00 32.24 400 SER D C 1
ATOM 13204 O O . SER D 1 400 ? -81.220 -53.777 -16.691 1.00 32.25 400 SER D O 1
ATOM 13207 N N . PHE D 1 401 ? -82.843 -54.046 -18.241 1.00 35.63 401 PHE D N 1
ATOM 13208 C CA . PHE D 1 401 ? -83.105 -55.434 -17.888 1.00 35.28 401 PHE D CA 1
ATOM 13209 C C . PHE D 1 401 ? -82.073 -56.394 -18.466 1.00 36.57 401 PHE D C 1
ATOM 13210 O O . PHE D 1 401 ? -82.219 -57.609 -18.295 1.00 38.81 401 PHE D O 1
ATOM 13218 N N . ASN D 1 402 ? -81.038 -55.884 -19.137 1.00 34.17 402 ASN D N 1
ATOM 13219 C CA . ASN D 1 402 ? -80.018 -56.717 -19.764 1.00 36.27 402 ASN D CA 1
ATOM 13220 C C . ASN D 1 402 ? -78.604 -56.374 -19.309 1.00 35.46 402 ASN D C 1
ATOM 13221 O O . ASN D 1 402 ? -77.642 -56.924 -19.857 1.00 38.38 402 ASN D O 1
ATOM 13226 N N . ASN D 1 403 ? -78.447 -55.478 -18.336 1.00 32.81 403 ASN D N 1
ATOM 13227 C CA . ASN D 1 403 ? -77.146 -55.217 -17.738 1.00 31.61 403 ASN D CA 1
ATOM 13228 C C . ASN D 1 403 ? -77.308 -55.037 -16.236 1.00 29.41 403 ASN D C 1
ATOM 13229 O O . ASN D 1 403 ? -78.421 -55.017 -15.704 1.00 29.70 403 ASN D O 1
ATOM 13234 N N . GLY D 1 404 ? -76.175 -54.896 -15.556 1.00 29.62 404 GLY D N 1
ATOM 13235 C CA . GLY D 1 404 ? -76.125 -54.848 -14.111 1.00 30.17 404 GLY D CA 1
ATOM 13236 C C . GLY D 1 404 ? -76.062 -53.470 -13.490 1.00 29.80 404 GLY D C 1
ATOM 13237 O O . GLY D 1 404 ? -75.825 -53.370 -12.280 1.00 30.26 404 GLY D O 1
ATOM 13238 N N . PHE D 1 405 ? -76.261 -52.406 -14.263 1.00 27.27 405 PHE D N 1
ATOM 13239 C CA . PHE D 1 405 ? -76.280 -51.068 -13.687 1.00 25.72 405 PHE D CA 1
ATOM 13240 C C . PHE D 1 405 ? -77.559 -50.863 -12.886 1.00 26.66 405 PHE D C 1
ATOM 13241 O O . PHE D 1 405 ? -78.653 -51.210 -13.341 1.00 28.51 405 PHE D O 1
ATOM 13249 N N . ASN D 1 406 ? -77.420 -50.300 -11.694 1.00 26.90 406 ASN D N 1
ATOM 13250 C CA . ASN D 1 406 ? -78.578 -50.086 -10.836 1.00 27.86 406 ASN D CA 1
ATOM 13251 C C . ASN D 1 406 ? -79.495 -49.035 -11.453 1.00 27.58 406 ASN D C 1
ATOM 13252 O O . ASN D 1 406 ? -79.030 -47.946 -11.808 1.00 27.77 406 ASN D O 1
ATOM 13257 N N . PRO D 1 407 ? -80.790 -49.320 -11.601 1.00 27.85 407 PRO D N 1
ATOM 13258 C CA . PRO D 1 407 ? -81.686 -48.371 -12.274 1.00 27.62 407 PRO D CA 1
ATOM 13259 C C . PRO D 1 407 ? -81.780 -47.052 -11.522 1.00 27.59 407 PRO D C 1
ATOM 13260 O O . PRO D 1 407 ? -81.864 -47.019 -10.292 1.00 27.16 407 PRO D O 1
ATOM 13264 N N . THR D 1 408 ? -81.776 -45.958 -12.279 1.00 28.23 408 THR D N 1
ATOM 13265 C CA . THR D 1 408 ? -81.774 -44.620 -11.704 1.00 27.19 408 THR D CA 1
ATOM 13266 C C . THR D 1 408 ? -82.080 -43.614 -12.804 1.00 27.56 408 THR D C 1
ATOM 13267 O O . THR D 1 408 ? -82.123 -43.949 -13.990 1.00 26.91 408 THR D O 1
ATOM 13271 N N . THR D 1 409 ? -82.298 -42.368 -12.383 1.00 25.92 409 THR D N 1
ATOM 13272 C CA . THR D 1 409 ? -82.271 -41.218 -13.272 1.00 25.93 409 THR D CA 1
ATOM 13273 C C . THR D 1 409 ? -81.195 -40.221 -12.869 1.00 26.84 409 THR D C 1
ATOM 13274 O O . THR D 1 409 ? -81.034 -39.195 -13.540 1.00 27.82 409 THR D O 1
ATOM 13278 N N . THR D 1 410 ? -80.456 -40.499 -11.796 1.00 26.11 410 THR D N 1
ATOM 13279 C CA . THR D 1 410 ? -79.435 -39.607 -11.252 1.00 26.56 410 THR D CA 1
ATOM 13280 C C . THR D 1 410 ? -78.099 -40.344 -11.304 1.00 27.71 410 THR D C 1
ATOM 13281 O O . THR D 1 410 ? -77.780 -41.135 -10.410 1.00 26.95 410 THR D O 1
ATOM 13285 N N . LEU D 1 411 ? -77.321 -40.085 -12.350 1.00 28.62 411 LEU D N 1
ATOM 13286 C CA . LEU D 1 411 ? -76.057 -40.773 -12.588 1.00 27.45 411 LEU D CA 1
ATOM 13287 C C . LEU D 1 411 ? -74.922 -39.933 -12.011 1.00 27.16 411 LEU D C 1
ATOM 13288 O O . LEU D 1 411 ? -74.607 -38.860 -12.535 1.00 28.16 411 LEU D O 1
ATOM 13293 N N . GLY D 1 412 ? -74.308 -40.424 -10.938 1.00 26.75 412 GLY D N 1
ATOM 13294 C CA . GLY D 1 412 ? -73.189 -39.716 -10.350 1.00 27.77 412 GLY D CA 1
ATOM 13295 C C . GLY D 1 412 ? -71.928 -39.861 -11.179 1.00 27.14 412 GLY D C 1
ATOM 13296 O O . GLY D 1 412 ? -71.684 -40.884 -11.818 1.00 27.73 412 GLY D O 1
ATOM 13297 N N . CYS D 1 413 ? -71.108 -38.809 -11.162 1.00 26.78 413 CYS D N 1
ATOM 13298 C CA . CYS D 1 413 ? -69.890 -38.762 -11.961 1.00 26.39 413 CYS D CA 1
ATOM 13299 C C . CYS D 1 413 ? -68.633 -38.713 -11.102 1.00 26.07 413 CYS D C 1
ATOM 13300 O O . CYS D 1 413 ? -67.555 -38.389 -11.609 1.00 25.95 413 CYS D O 1
ATOM 13303 N N . GLY D 1 414 ? -68.747 -39.027 -9.814 1.00 28.31 414 GLY D N 1
ATOM 13304 C CA . GLY D 1 414 ? -67.579 -39.111 -8.958 1.00 29.09 414 GLY D CA 1
ATOM 13305 C C . GLY D 1 414 ? -66.873 -37.778 -8.766 1.00 28.87 414 GLY D C 1
ATOM 13306 O O . GLY D 1 414 ? -67.438 -36.697 -8.951 1.00 28.60 414 GLY D O 1
ATOM 13307 N N . SER D 1 415 ? -65.598 -37.877 -8.383 1.00 29.08 415 SER D N 1
ATOM 13308 C CA . SER D 1 415 ? -64.792 -36.684 -8.158 1.00 28.16 415 SER D CA 1
ATOM 13309 C C . SER D 1 415 ? -64.497 -35.934 -9.449 1.00 28.98 415 SER D C 1
ATOM 13310 O O . SER D 1 415 ? -64.246 -34.725 -9.402 1.00 29.91 415 SER D O 1
ATOM 13313 N N . TRP D 1 416 ? -64.521 -36.619 -10.595 1.00 29.19 416 TRP D N 1
ATOM 13314 C CA . TRP D 1 416 ? -64.266 -35.943 -11.864 1.00 28.84 416 TRP D CA 1
ATOM 13315 C C . TRP D 1 416 ? -65.343 -34.908 -12.165 1.00 29.28 416 TRP D C 1
ATOM 13316 O O . TRP D 1 416 ? -65.038 -33.793 -12.603 1.00 30.24 416 TRP D O 1
ATOM 13327 N N . GLY D 1 417 ? -66.607 -35.258 -11.941 1.00 29.24 417 GLY D N 1
ATOM 13328 C CA . GLY D 1 417 ? -67.702 -34.341 -12.183 1.00 28.87 417 GLY D CA 1
ATOM 13329 C C . GLY D 1 417 ? -68.134 -33.599 -10.936 1.00 29.71 417 GLY D C 1
ATOM 13330 O O . GLY D 1 417 ? -69.241 -33.054 -10.882 1.00 30.60 417 GLY D O 1
ATOM 13331 N N . ARG D 1 418 ? -67.260 -33.579 -9.927 1.00 29.21 418 ARG D N 1
ATOM 13332 C CA . ARG D 1 418 ? -67.518 -32.895 -8.658 1.00 28.62 418 ARG D CA 1
ATOM 13333 C C . ARG D 1 418 ? -68.764 -33.456 -7.976 1.00 29.46 418 ARG D C 1
ATOM 13334 O O . ARG D 1 418 ? -69.647 -32.719 -7.532 1.00 30.57 418 ARG D O 1
ATOM 13342 N N . ASN D 1 419 ? -68.832 -34.782 -7.898 1.00 29.64 419 ASN D N 1
ATOM 13343 C CA . ASN D 1 419 ? -69.934 -35.477 -7.255 1.00 29.38 419 ASN D CA 1
ATOM 13344 C C . ASN D 1 419 ? -69.412 -36.320 -6.101 1.00 29.77 419 ASN D C 1
ATOM 13345 O O . ASN D 1 419 ? -68.241 -36.709 -6.065 1.00 29.22 419 ASN D O 1
ATOM 13350 N N . SER D 1 420 ? -70.305 -36.606 -5.153 1.00 31.81 420 SER D N 1
ATOM 13351 C CA . SER D 1 420 ? -69.932 -37.376 -3.975 1.00 33.55 420 SER D CA 1
ATOM 13352 C C . SER D 1 420 ? -69.825 -38.870 -4.252 1.00 34.79 420 SER D C 1
ATOM 13353 O O . SER D 1 420 ? -69.176 -39.581 -3.477 1.00 35.57 420 SER D O 1
ATOM 13356 N N . ILE D 1 421 ? -70.444 -39.365 -5.322 1.00 33.07 421 ILE D N 1
ATOM 13357 C CA . ILE D 1 421 ? -70.384 -40.779 -5.668 1.00 32.58 421 ILE D CA 1
ATOM 13358 C C . ILE D 1 421 ? -70.093 -40.925 -7.154 1.00 30.65 421 ILE D C 1
ATOM 13359 O O . ILE D 1 421 ? -70.438 -40.060 -7.966 1.00 29.49 421 ILE D O 1
ATOM 13364 N N . SER D 1 422 ? -69.455 -42.040 -7.505 1.00 31.44 422 SER D N 1
ATOM 13365 C CA . SER D 1 422 ? -69.167 -42.364 -8.895 1.00 29.11 422 SER D CA 1
ATOM 13366 C C . SER D 1 422 ? -70.029 -43.532 -9.352 1.00 27.99 422 SER D C 1
ATOM 13367 O O . SER D 1 422 ? -69.529 -44.475 -9.972 1.00 26.66 422 SER D O 1
ATOM 13370 N N . GLU D 1 423 ? -71.322 -43.481 -9.047 1.00 27.27 423 GLU D N 1
ATOM 13371 C CA . GLU D 1 423 ? -72.229 -44.570 -9.377 1.00 25.89 423 GLU D CA 1
ATOM 13372 C C . GLU D 1 423 ? -73.638 -44.014 -9.515 1.00 26.07 423 GLU D C 1
ATOM 13373 O O . GLU D 1 423 ? -73.878 -42.815 -9.351 1.00 27.35 423 GLU D O 1
ATOM 13379 N N . ASN D 1 424 ? -74.576 -44.908 -9.812 1.00 28.57 424 ASN D N 1
ATOM 13380 C CA . ASN D 1 424 ? -75.970 -44.530 -9.982 1.00 28.29 424 ASN D CA 1
ATOM 13381 C C . ASN D 1 424 ? -76.641 -44.354 -8.624 1.00 29.46 424 ASN D C 1
ATOM 13382 O O . ASN D 1 424 ? -76.513 -45.208 -7.741 1.00 28.55 424 ASN D O 1
ATOM 13387 N N . LEU D 1 425 ? -77.356 -43.242 -8.462 1.00 28.01 425 LEU D N 1
ATOM 13388 C CA . LEU D 1 425 ? -78.056 -42.956 -7.215 1.00 29.19 425 LEU D CA 1
ATOM 13389 C C . LEU D 1 425 ? -79.211 -43.931 -7.027 1.00 29.60 425 LEU D C 1
ATOM 13390 O O . LEU D 1 425 ? -80.085 -44.043 -7.893 1.00 28.71 425 LEU D O 1
ATOM 13395 N N . THR D 1 426 ? -79.218 -44.639 -5.899 1.00 32.23 426 THR D N 1
ATOM 13396 C CA . THR D 1 426 ? -80.324 -45.535 -5.583 1.00 31.14 426 THR D CA 1
ATOM 13397 C C . THR D 1 426 ? -80.829 -45.300 -4.166 1.00 30.55 426 THR D C 1
ATOM 13398 O O . THR D 1 426 ? -80.499 -44.291 -3.535 1.00 30.46 426 THR D O 1
ATOM 13402 N N . TYR D 1 427 ? -81.637 -46.239 -3.670 1.00 30.30 427 TYR D N 1
ATOM 13403 C CA . TYR D 1 427 ? -82.137 -46.175 -2.300 1.00 29.78 427 TYR D CA 1
ATOM 13404 C C . TYR D 1 427 ? -81.004 -46.142 -1.282 1.00 29.25 427 TYR D C 1
ATOM 13405 O O . TYR D 1 427 ? -81.144 -45.529 -0.217 1.00 27.03 427 TYR D O 1
ATOM 13414 N N . GLU D 1 428 ? -79.880 -46.796 -1.589 1.00 30.74 428 GLU D N 1
ATOM 13415 C CA . GLU D 1 428 ? -78.833 -47.021 -0.598 1.00 30.80 428 GLU D CA 1
ATOM 13416 C C . GLU D 1 428 ? -78.115 -45.741 -0.192 1.00 29.85 428 GLU D C 1
ATOM 13417 O O . GLU D 1 428 ? -77.479 -45.714 0.867 1.00 28.89 428 GLU D O 1
ATOM 13423 N N . HIS D 1 429 ? -78.196 -44.689 -1.000 1.00 31.49 429 HIS D N 1
ATOM 13424 C CA . HIS D 1 429 ? -77.524 -43.435 -0.695 1.00 30.92 429 HIS D CA 1
ATOM 13425 C C . HIS D 1 429 ? -78.396 -42.467 0.091 1.00 30.44 429 HIS D C 1
ATOM 13426 O O . HIS D 1 429 ? -77.920 -41.387 0.455 1.00 31.08 429 HIS D O 1
ATOM 13433 N N . LEU D 1 430 ? -79.651 -42.822 0.363 1.00 29.17 430 LEU D N 1
ATOM 13434 C CA . LEU D 1 430 ? -80.569 -41.962 1.097 1.00 27.66 430 LEU D CA 1
ATOM 13435 C C . LEU D 1 430 ? -80.891 -42.494 2.487 1.00 27.93 430 LEU D C 1
ATOM 13436 O O . LEU D 1 430 ? -81.857 -42.037 3.107 1.00 27.42 430 LEU D O 1
ATOM 13441 N N . ILE D 1 431 ? -80.111 -43.445 2.993 1.00 28.74 431 ILE D N 1
ATOM 13442 C CA . ILE D 1 431 ? -80.301 -43.981 4.334 1.00 28.17 431 ILE D CA 1
ATOM 13443 C C . ILE D 1 431 ? -78.967 -43.967 5.065 1.00 28.57 431 ILE D C 1
ATOM 13444 O O . ILE D 1 431 ? -77.911 -44.180 4.459 1.00 28.21 431 ILE D O 1
ATOM 13449 N N . ASN D 1 432 ? -79.017 -43.706 6.368 1.00 27.28 432 ASN D N 1
ATOM 13450 C CA . ASN D 1 432 ? -77.844 -43.863 7.214 1.00 27.46 432 ASN D CA 1
ATOM 13451 C C . ASN D 1 432 ? -77.732 -45.320 7.640 1.00 27.18 432 ASN D C 1
ATOM 13452 O O . ASN D 1 432 ? -78.691 -45.896 8.165 1.00 27.76 432 ASN D O 1
ATOM 13457 N N . VAL D 1 433 ? -76.571 -45.919 7.406 1.00 26.57 433 VAL D N 1
ATOM 13458 C CA . VAL D 1 433 ? -76.310 -47.299 7.798 1.00 26.59 433 VAL D CA 1
ATOM 13459 C C . VAL D 1 433 ? -75.436 -47.265 9.043 1.00 26.14 433 VAL D C 1
ATOM 13460 O O . VAL D 1 433 ? -74.238 -46.971 8.966 1.00 26.52 433 VAL D O 1
ATOM 13464 N N . SER D 1 434 ? -76.036 -47.557 10.191 1.00 25.39 434 SER D N 1
ATOM 13465 C CA . SER D 1 434 ? -75.324 -47.603 11.456 1.00 24.56 434 SER D CA 1
ATOM 13466 C C . SER D 1 434 ? -74.899 -49.033 11.767 1.00 23.11 434 SER D C 1
ATOM 13467 O O . SER D 1 434 ? -75.369 -49.995 11.156 1.00 24.47 434 SER D O 1
ATOM 13470 N N . ARG D 1 435 ? -73.994 -49.163 12.731 1.00 23.33 435 ARG D N 1
ATOM 13471 C CA . ARG D 1 435 ? -73.436 -50.453 13.103 1.00 23.45 435 ARG D CA 1
ATOM 13472 C C . ARG D 1 435 ? -73.512 -50.637 14.610 1.00 23.76 435 ARG D C 1
ATOM 13473 O O . ARG D 1 435 ? -73.187 -49.724 15.374 1.00 23.90 435 ARG D O 1
ATOM 13481 N N . ILE D 1 436 ? -73.946 -51.820 15.027 1.00 23.87 436 ILE D N 1
ATOM 13482 C CA . ILE D 1 436 ? -73.921 -52.225 16.426 1.00 24.18 436 ILE D CA 1
ATOM 13483 C C . ILE D 1 436 ? -72.702 -53.118 16.608 1.00 24.29 436 ILE D C 1
ATOM 13484 O O . ILE D 1 436 ? -72.640 -54.222 16.058 1.00 24.22 436 ILE D O 1
ATOM 13489 N N . GLY D 1 437 ? -71.722 -52.637 17.377 1.00 24.46 437 GLY D N 1
ATOM 13490 C CA . GLY D 1 437 ? -70.470 -53.335 17.555 1.00 24.57 437 GLY D CA 1
ATOM 13491 C C . GLY D 1 437 ? -70.399 -54.069 18.878 1.00 24.89 437 GLY D C 1
ATOM 13492 O O . GLY D 1 437 ? -70.485 -53.458 19.945 1.00 25.10 437 GLY D O 1
ATOM 13493 N N . TYR D 1 438 ? -70.233 -55.384 18.803 1.00 28.04 438 TYR D N 1
ATOM 13494 C CA . TYR D 1 438 ? -70.124 -56.231 19.982 1.00 27.49 438 TYR D CA 1
ATOM 13495 C C . TYR D 1 438 ? -68.661 -56.467 20.342 1.00 31.35 438 TYR D C 1
ATOM 13496 O O . TYR D 1 438 ? -67.744 -56.152 19.583 1.00 33.40 438 TYR D O 1
ATOM 13505 N N . PHE D 1 439 ? -68.456 -57.040 21.526 1.00 34.21 439 PHE D N 1
ATOM 13506 C CA . PHE D 1 439 ? -67.117 -57.285 22.059 1.00 37.92 439 PHE D CA 1
ATOM 13507 C C . PHE D 1 439 ? -66.699 -58.690 21.642 1.00 49.10 439 PHE D C 1
ATOM 13508 O O . PHE D 1 439 ? -67.005 -59.678 22.310 1.00 50.67 439 PHE D O 1
ATOM 13516 N N . ASN D 1 440 ? -66.002 -58.779 20.510 1.00 68.89 440 ASN D N 1
ATOM 13517 C CA . ASN D 1 440 ? -65.564 -60.068 19.988 1.00 70.99 440 ASN D CA 1
ATOM 13518 C C . ASN D 1 440 ? -64.473 -60.639 20.885 1.00 74.57 440 ASN D C 1
ATOM 13519 O O . ASN D 1 440 ? -63.393 -60.052 21.012 1.00 74.47 440 ASN D O 1
ATOM 13524 N N . LYS D 1 441 ? -64.754 -61.785 21.503 1.00 78.56 441 LYS D N 1
ATOM 13525 C CA . LYS D 1 441 ? -63.861 -62.358 22.502 1.00 82.26 441 LYS D CA 1
ATOM 13526 C C . LYS D 1 441 ? -62.843 -63.323 21.910 1.00 93.93 441 LYS D C 1
ATOM 13527 O O . LYS D 1 441 ? -61.710 -63.393 22.401 1.00 90.32 441 LYS D O 1
ATOM 13533 N N . GLU D 1 442 ? -63.212 -64.063 20.864 1.00 112.63 442 GLU D N 1
ATOM 13534 C CA . GLU D 1 442 ? -62.317 -65.055 20.282 1.00 117.49 442 GLU D CA 1
ATOM 13535 C C . GLU D 1 442 ? -61.205 -64.442 19.441 1.00 120.78 442 GLU D C 1
ATOM 13536 O O . GLU D 1 442 ? -60.313 -65.175 18.998 1.00 119.39 442 GLU D O 1
ATOM 13542 N N . ALA D 1 443 ? -61.229 -63.133 19.210 1.00 127.54 443 ALA D N 1
ATOM 13543 C CA . ALA D 1 443 ? -60.194 -62.484 18.420 1.00 125.67 443 ALA D CA 1
ATOM 13544 C C . ALA D 1 443 ? -58.931 -62.286 19.250 1.00 125.67 443 ALA D C 1
ATOM 13545 O O . ALA D 1 443 ? -58.992 -61.886 20.416 1.00 124.72 443 ALA D O 1
ATOM 13547 N N . LYS D 1 444 ? -57.785 -62.571 18.640 1.00 105.98 444 LYS D N 1
ATOM 13548 C CA . LYS D 1 444 ? -56.491 -62.426 19.291 1.00 96.10 444 LYS D CA 1
ATOM 13549 C C . LYS D 1 444 ? -55.811 -61.148 18.819 1.00 90.35 444 LYS D C 1
ATOM 13550 O O . LYS D 1 444 ? -55.855 -60.811 17.632 1.00 91.99 444 LYS D O 1
ATOM 13556 N N . VAL D 1 445 ? -55.183 -60.442 19.754 1.00 85.07 445 VAL D N 1
ATOM 13557 C CA . VAL D 1 445 ? -54.506 -59.184 19.449 1.00 80.56 445 VAL D CA 1
ATOM 13558 C C . VAL D 1 445 ? -53.189 -59.481 18.740 1.00 84.70 445 VAL D C 1
ATOM 13559 O O . VAL D 1 445 ? -52.330 -60.184 19.293 1.00 81.12 445 VAL D O 1
ATOM 13563 N N . PRO D 1 446 ? -52.993 -58.989 17.517 1.00 97.16 446 PRO D N 1
ATOM 13564 C CA . PRO D 1 446 ? -51.719 -59.223 16.828 1.00 97.32 446 PRO D CA 1
ATOM 13565 C C . PRO D 1 446 ? -50.570 -58.510 17.525 1.00 96.56 446 PRO D C 1
ATOM 13566 O O . PRO D 1 446 ? -50.711 -57.380 17.999 1.00 96.48 446 PRO D O 1
ATOM 13570 N N . SER D 1 447 ? -49.426 -59.188 17.589 1.00 70.76 447 SER D N 1
ATOM 13571 C CA . SER D 1 447 ? -48.236 -58.623 18.204 1.00 62.74 447 SER D CA 1
ATOM 13572 C C . SER D 1 447 ? -47.522 -57.704 17.216 1.00 57.79 447 SER D C 1
ATOM 13573 O O . SER D 1 447 ? -47.954 -57.520 16.074 1.00 57.27 447 SER D O 1
ATOM 13576 N N . TYR D 1 448 ? -46.407 -57.122 17.663 1.00 51.22 448 TYR D N 1
ATOM 13577 C CA . TYR D 1 448 ? -45.643 -56.217 16.809 1.00 49.10 448 TYR D CA 1
ATOM 13578 C C . TYR D 1 448 ? -45.201 -56.915 15.529 1.00 48.17 448 TYR D C 1
ATOM 13579 O O . TYR D 1 448 ? -45.430 -56.413 14.423 1.00 47.80 448 TYR D O 1
ATOM 13588 N N . GLU D 1 449 ? -44.566 -58.082 15.663 1.00 47.86 449 GLU D N 1
ATOM 13589 C CA . GLU D 1 449 ? -44.180 -58.852 14.486 1.00 45.34 449 GLU D CA 1
ATOM 13590 C C . GLU D 1 449 ? -45.400 -59.331 13.709 1.00 45.96 449 GLU D C 1
ATOM 13591 O O . GLU D 1 449 ? -45.317 -59.546 12.496 1.00 45.55 449 GLU D O 1
ATOM 13597 N N . GLU D 1 450 ? -46.541 -59.486 14.379 1.00 47.90 450 GLU D N 1
ATOM 13598 C CA . GLU D 1 450 ? -47.762 -59.874 13.685 1.00 51.68 450 GLU D CA 1
ATOM 13599 C C . GLU D 1 450 ? -48.455 -58.694 13.018 1.00 50.01 450 GLU D C 1
ATOM 13600 O O . GLU D 1 450 ? -49.316 -58.905 12.157 1.00 49.46 450 GLU D O 1
ATOM 13606 N N . ILE D 1 451 ? -48.095 -57.464 13.385 1.00 48.05 451 ILE D N 1
ATOM 13607 C CA . ILE D 1 451 ? -48.673 -56.272 12.774 1.00 45.10 451 ILE D CA 1
ATOM 13608 C C . ILE D 1 451 ? -47.740 -55.751 11.689 1.00 40.28 451 ILE D C 1
ATOM 13609 O O . ILE D 1 451 ? -48.146 -55.585 10.533 1.00 40.64 451 ILE D O 1
ATOM 13614 N N . TRP D 1 452 ? -46.484 -55.490 12.051 1.00 41.25 452 TRP D N 1
ATOM 13615 C CA . TRP D 1 452 ? -45.530 -54.876 11.138 1.00 39.16 452 TRP D CA 1
ATOM 13616 C C . TRP D 1 452 ? -44.581 -55.871 10.486 1.00 41.11 452 TRP D C 1
ATOM 13617 O O . TRP D 1 452 ? -43.862 -55.493 9.555 1.00 41.58 452 TRP D O 1
ATOM 13628 N N . GLY D 1 453 ? -44.550 -57.116 10.943 1.00 39.19 453 GLY D N 1
ATOM 13629 C CA . GLY D 1 453 ? -43.650 -58.097 10.367 1.00 38.67 453 GLY D CA 1
ATOM 13630 C C . GLY D 1 453 ? -44.054 -58.521 8.970 1.00 41.49 453 GLY D C 1
ATOM 13631 O O . GLY D 1 453 ? -45.239 -58.698 8.685 1.00 42.50 453 GLY D O 1
#